Protein 5M8S (pdb70)

Solvent-accessible surface area: 69763 Å² total; per-residue (Å²): 0,0,0,88,80,3,13,47,31,141,14,24,163,70,11,54,0,4,14,37,55,74,53,150,94,30,129,28,53,2,105,0,0,61,85,60,58,34,11,95,38,2,16,14,51,24,13,107,117,81,34,15,121,61,8,88,37,45,26,119,12,22,2,5,20,1,0,46,49,15,2,83,67,9,13,33,20,48,33,57,35,32,13,26,16,0,35,46,14,99,47,12,56,113,30,95,62,3,94,114,174,51,100,15,60,0,70,25,0,70,88,22,46,169,122,78,36,75,75,5,16,143,2,0,14,65,0,13,165,50,72,2,98,27,0,9,0,1,6,72,49,29,155,91,7,34,13,140,107,26,98,67,39,31,30,60,79,7,12,3,0,5,4,5,0,0,0,4,3,7,0,22,17,83,1,19,25,19,117,85,103,150,15,32,34,98,13,28,2,0,24,50,0,0,0,0,4,0,0,5,2,27,3,0,18,35,2,4,56,9,0,28,85,36,28,143,57,56,86,16,25,0,5,7,1,51,4,5,42,9,83,80,93,11,30,0,18,57,54,83,3,1,0,34,104,7,150,182,48,62,43,47,7,8,93,120,7,45,0,27,116,7,92,4,1,3,56,25,53,113,63,16,20,75,112,1,28,3,0,46,32,105,72,91,24,47,3,102,8,28,17,21,23,31,121,96,114,94,157,2,45,104,5,2,71,44,107,28,2,28,75,0,5,75,1,6,34,1,1,16,101,76,30,58,14,65,0,64,24,0,0,0,0,0,4,1,0,52,0,33,16,56,0,128,80,48,115,89,37,28,9,2,5,24,14,0,21,40,0,1,48,15,4,2,21,78,122,29,7,5,1,1,0,0,0,2,0,0,0,2,0,7,3,5,1,2,0,14,24,0,0,154,80,20,135,31,34,39,80,32,0,14,68,80,80,0,12,8,2,0,2,37,73,10,2,1,2,0,1,2,30,32,10,19,0,50,69,7,8,40,32,0,52,109,75,6,8,2,34,24,85,29,165,53,55,164,3,0,0,93,83,2,12,50,27,119,10,29,131,66,12,43,0,2,8,32,56,79,49,130,69,7,88,32,50,3,80,0,0,57,88,62,60,40,7,98,28,2,16,10,42,12,13,105,108,75,40,16,131,57,7,64,20,65,55,64,11,16,1,4,48,1,0,75,99,16,2,80,67,10,8,42,22,41,39,44,37,34,15,20,19,0,37,35,10,79,50,20,64,126,17,85,63,4,91,116,137,108,81,20,61,0,71,22,0,71,88,24,50,178,124,76,38,77,72,4,21,158,3,0,16,73,0,14,156,46,72,3,95,28,0,8,0,2,6,70,22,34,97,70,13,47,16,141,103,35,35,67,39,31,31,65,72,6,12,4,0,6,4,5,1,0,1,4,3,9,0,22,16,86,1,11,19,4,57,67,67,153,15,37,36,98,11,33,2,0,26,50,0,0,0,0,4,0,0,5,0,30,3,1,15,40,2,3,61,11,0,28,102,30,35,152,52,103,80,16,25,0,4,8,2,49,3,5,43,10,83,87,90,4,28,0,19,57,56,82,4,1,0,36,95,7,145,180,55,64,42,48,8,9,89,123,6,36,1,25,123,7,93,3,1,3,60,28,52,117,64,18,20,79,109,1,28,5,0,49,36,103,69,97,24,46,4,98,8,29,13,22,21,32,121,96,111,94,154,1,46,107,6,1,70,43,105,22,2,22,68,0,4,116,12,35,95,1,1,15,102,76,27,62,15,68,0,65,84,0,0,0,0,0,2,2,0,51,0,37,20,77,0,145,76,59,114,92,48,24,8,1,5,25,14,0,21,43,0,1,51,15,5,1,17,76,126,33,6,5,2,0,0,0,0,3,0,0,0,2,0,7,3,6,1,2,0,14,26,1,0,150,107,54,134,32,70,39,80,38,1,14,66,64,84,0,10,8,2,0,1,42,73,9,3,1,1,0,1,2,29,30,9,20,0,48,87,10,7,40,31,0,42,98,58,12,10,1,30,23,88,36,166,66,56,160,4,0,0,86,83,4,13,54,35,136,10,28,168,71,14,49,0,2,13,33,59,76,57,140,102,30,131,39,44,2,86,0,0,41,89,54,31,28,4,30,21,19,56,18,112,25,12,105,114,77,35,16,131,63,5,87,38,94,62,132,11,16,1,4,43,2,0,73,109,18,1,81,82,10,6,60,18,11,35,58,36,32,14,28,16,0,33,45,15,102,51,14,54,102,36,94,61,4,79,111,91,48,75,15,58,0,68,22,0,70,90,26,57,186,116,77,37,65,66,4,17,155,2,0,16,69,0,11,159,45,73,3,97,28,0,8,0,3,8,71,52,29,140,83,10,25,15,140,104,30,102,67,38,33,30,60,79,6,12,4,0,5,3,5,0,0,0,4,2,9,0,20,19,85,1,16,33,23,118,78,121,155,13,33,28,100,10,29,2,0,25,47,0,0,0,0,2,0,0,4,1,33,2,0,16,42,2,3,56,9,0,27,100,28,33,161,56,52,87,17,26,0,5,8,2,51,4,5,41,6,82,82,94,10,32,0,19,58,52,84,4,1,0,35,99,6,151,179,50,64,44,48,5,10,87,125,6,48,0,27,124,6,97,5,1,3,70,31,58,142,58,18,25,76,106,2,27,5,0,48,34,104,71,96,27,43,3,99,8,26,15,22,21,25,123,91,112,91,159,1,42,110,5,2,81,55,103,26,2,13,71,0,2,127,13,36,91,1,2,16,98,78,27,57,13,69,0,60,53,0,0,0,0,0,4,1,0,52,0,34,20,83,0,123,70,43,116,92,43,31,6,2,5,23,14,0,22,44,0,2,52,15,5,2,21,80,121,23,6,5,1,0,0,0,0,3,0,0,0,2,0,5,3,4,2,2,0,15,14,1,0,124,70,61,89,39,69,39,79,40,0,14,73,48,75,0,9,6,2,0,1,35,78,8,2,1,1,0,1,1,29,31,10,19,0,47,73,9,8,37,31,0,42,94,74,12,8,0,34,24,76,36,150,52,53,157,3,0,0,88,86,3,12,34,30,117,12,28,184,69,10,52,1,2,12,35,52,65,56,124,24,15,80,16,34,0,95,0,0,63,88,58,63,34,5,126,24,43,70,22,122,24,12,103,92,74,38,5,129,76,6,90,40,97,58,113,7,8,0,5,41,1,0,68,98,16,2,81,87,13,12,96,16,58,72,58,34,26,14,24,18,0,35,45,14,83,52,11,66,60,19,56,62,10,97,61,175,50,96,16,63,0,70,24,0,72,87,29,49,163,117,79,36,75,70,5,18,153,2,0,14,57,0,11,159,51,72,3,95,32,0,9,0,3,7,73,36,31,116,77,9,47,15,141,83,41,98,58,43,34,31,62,82,8,13,3,0,6,4,4,1,0,1,4,5,5,0,23,15,87,1,19,21,19,118,83,106,158,13,33,28,100,10,33,1,0,25,68,0,0,0,0,4,0,0,6,1,29,3,0,15,40,3,4,54,8,0,31,109,37,26,48,23,18,46,11,26,0,5,6,2,51,3,4,40,7,82,79,92,12,30,0,18,61,51,84,3,1,1,37,103,8,147,178,52,62,42,47,6,9,91,121,7,44,0,27,118,7,94,6,0,3,65,26,51,110,62,20,28,79,108,1,28,5,0,48,33,70,69,100,25,44,3,96,8,29,18,22,21,31,122,98,110,92,149,1,41,113,6,1,74,46,99,24,3,28,74,0,2,130,11,38,91,1,2,15,99,64,24,38,27,76,1,66,85,0,0,0,0,0,2,2,0,50,0,35,20,80,0,130,68,52,115,90,38,30,9,3,5,25,14,0,21,40,0,1,49,15,5,2,20,80,124,29,6,5,1,1,0,0,0,3,0,0,0,2,0,6,2,5,2,3,0,13,15,1,0,141,96,60,128,31,70,40,79,39,0,14,65,73,84,0,9,6,3,0,2,40,65,11,3,1,1,0,1,2,30,36,10,21,0,48,75,9,8,39,32,0,54,108,73,12,8,1,34,26,78,36,153,50,56,163

Nearest PDB structures (foldseek):
  5m8r-assembly1_A  TM=1.001E+00  e=2.107E-99  Homo sapiens
  9ey8-assembly4_DA  TM=9.995E-01  e=1.095E-95  Homo sapiens
  3nq5-assembly1_B  TM=8.842E-01  e=6.247E-21  Priestia megaterium
  8hpi-assembly1_B  TM=8.654E-01  e=6.635E-21  Priestia megaterium WSH-002
  4j6t-assembly1_B  TM=8.162E-01  e=3.331E-19  Priestia megaterium

Foldseek 3Di:
DAFPVCLFLVNQVVLAQFAADDDDVDGPRQGLNVVPVWWDKDFDDFADFAAACLDPDPPQACQFRPPNSRHGIFIDTPDQQDDRSSCAGFFQFHDRVRHHGFFAAAEALVPDDLVLLLVVQVLLVLQQVAWQNTDWDAFAGDVCQCHDVSGRGRTDIAGLLQVLLQQLLVQQAFRADDAVDFTHHSAGQQDFFLNVQLLVLVSLVSSQVSSCVVVVPVRDHHYAHPQQAFDLDRVQQPQSGLAHADPVDRFAGHPSHCLSVAFFWQPPSVCCRNVVTGIHRDGDHHWTWHALPPVVQNVLSTTHHQVLLVQLLVLQAQFDPPRGCQGFSHSRNSQCAQAGSNRHHDNSTGHHLLSVQVRRVTQLNDSNRNSSRVSVSNSSVVSNQSLLVSCVVNVLPCPNQAQHHIRRNRHQQHQRPPDPPGDGSVLSSHRCRVRRNYHYPDDGDD/DAWPVCLFLVNQVVLAQFAADDDDVDGPPQGLNVVPVWWDKDFDDFAPFAAACLDPDPPQACQFRPPSSRHGIFIDTPDQFDDRSSCHGFFAFDDSVRHDGDFAAAEALVPDDLVVLLVVQVLLVQQQVAWQNTDWDAFAGPVQQCHPVNGRGRTGIAGLLQVLLQQLLVQQAFRAPDAVDFTHRSAGLQDFFLNVQLLLVVSLVSSQVSSCVVVVNVRDDHYAHPQQAQDQDRVQQPQSGLAHADPVDRFAGHPSHCLSVAFFWQPCSVCCRNVVTGIHRDGDHHWTWHALPPPVQNVLRTAHHQVLLVQLLPLQAQFDPPRGCQTFSHSRNSQCFQPGSNGGGDNSTGHHLLSVQVSGVTQLNDSNRNVSRVSVSNSSVVSNQSLLVSCVVNVLPCPNQACYHHRRNRHQQHQRPPDPPGDGSVQSSHRCVVRRRYHYPDDGDD/DFWPVCLFLVNQVVLAQFFADDDDVDGPRQGLNVVPVWWDKDFDDFFPFAAACLDPDPPQACQFRPPSSRHGIFIDTPDQFDDRSSCAGFFQFHDRVRHHGFFAAAEALVPDDLVVLLVVQVLVVCQQVAWQNTDWAAFAGPVQQCHPVNGRGRTGIAGLLQVLLQQLLSQQAFGADDAPDFTHHSAGLQDFFLNVQLLLVVSLVSSQVSSCVVVVNVRRHHYAHPQQAQDLDRVQQPQSGLAHADPVDRFAGHPSHCLSVFFFWDPPSVCCRRVVTGIHRDGDHHWTWHALPPPVQNQLSTTHHQVLLVQLLPLQACFDPPRGCQTFSHSRNSQCAQPGSNRHGDNSTGHHLLSVQVRGVTQLNDSNRNSSRVSVSNSSVVSNQSLLVSCVVNVLDCPNQAQYHHRRNRHQQHQRPPDPPGDGSVLSSHRCVVRRNYHYPDDGDD/DAFPVCLFLVNQVVLWQFAADDDPVDGPRQGLNVVPVWWDKDFDDFFPFAAACLDVDPPQACQFRPPSSGHGIFIDTPDFQDDRSSCAGFFQFHDRVRPHGFFAAAEALVPDDLVLLLVVQVLVVQQQVAWQNTDWDAFAGPVQQCHDVNGRGRTDIAGLLLVLLQQLLSQQAFRADDAPDFTHRSAGQQDFFLNVLLLLLVSLLSSQVSSCVVVVNVRDHHYAHPQQAQDLDRVQQPQSGLAHADPVDRFAGHPSHCLSVFFFWQPCSVCCRNVVTGIHRDGDHHWTWHALPPPVQNVLSTAHHQCLLVQLLVLQAQFDPPRGCPFFSHSRNSQCAQAGSNRHGDNSTGHHLLSVQVRRVTQCNDSSRNSSRVSVSNSSVVSNQSLLVSCVVNVLPCVNQAQYHIRRNRHQQHQRPPDPPTDGSVLSSHRCVVRRNYHYPDDGDD

Sequence (1784 aa):
QFPRQCATVEALRSGMCCPDLSPVSGPGTDRCGSSSGRGRCEAVTADSRPHSPQYPHDGRDDREVWPLRFFNRTCHCNGNFSGHNCGTCRPGWRGAACDQRVLIVRRNLLDLSKEEKNHFVRALDMAKRTTHPLFVIATRRSEEILGPDGNTPQFENISIYNYFVWTHYYSVKKTFLGVGQESFGEVDFSHEGPAFLTWHRYHLLRLEKDMQEMLQEPSFSLPYWNFATGKNVCDICTDDLMGSRSNFDSTLISPNSVFSQWRVVCDSLEDYDTLGTLCNSTEDGPIRRNPAGNVARPMVQRLPEPQDVAQCLEVGLFDTPPFYSNSTNSFRNTVEGFSDPTGKYDPAVSSLHNLAHLFLNGTGGQVHLSPNDPIFVLLHTFTDAVFDEWLRRYNADISTFPLENAPIGHNRQYNMVPFWPPVTNTEMFVTAPDNLGYTYEIQWPSQFPRQCATVEALRSGMCCPDLSPVSGPGTDRCGSSSGRGRCEAVTADSRPHSPQYPHDGRDDREVWPLRFFNRTCHCNGNFSGHNCGTCRPGWRGAACDQRVLIVRRNLLDLSKEEKNHFVRALDMAKRTTHPLFVIATRRSEEILGPDGNTPQFENISIYNYFVWTHYYSVKKTFLGVGQESFGEVDFSHEGPAFLTWHRYHLLRLEKDMQEMLQEPSFSLPYWNFATGKNVCDICTDDLMGSRSNFDSTLISPNSVFSQWRVVCDSLEDYDTLGTLCNSTEDGPIRRNPAGNVARPMVQRLPEPQDVAQCLEVGLFDTPPFYSNSTNSFRNTVEGFSDPTGKYDPAVSSLHNLAHLFLNGTGGQVHLSPNDPIFVLLHTFTDAVFDEWLRRYNADISTFPLENAPIGHNRQYNMVPFWPPVTNTEMFVTAPDNLGYTYEIQWPSQFPRQCATVEALRSGMCCPDLSPVSGPGTDRCGSSSGRGRCEAVTADSRPHSPQYPHDGRDDREVWPLRFFNRTCHCNGNFSGHNCGTCRPGWRGAACDQRVLIVRRNLLDLSKEEKNHFVRALDMAKRTTHPLFVIATRRSEEILGPDGNTPQFENISIYNYFVWTHYYSVKKTFLGVGQESFGEVDFSHEGPAFLTWHRYHLLRLEKDMQEMLQEPSFSLPYWNFATGKNVCDICTDDLMGSRSNFDSTLISPNSVFSQWRVVCDSLEDYDTLGTLCNSTEDGPIRRNPAGNVARPMVQRLPEPQDVAQCLEVGLFDTPPFYSNSTNSFRNTVEGFSDPTGKYDPAVSSLHNLAHLFLNGTGGQVHLSPNDPIFVLLHTFTDAVFDEWLRRYNADISTFPLENAPIGHNRQYNMVPFWPPVTNTEMFVTAPDNLGYTYEIQWPSQFPRQCATVEALRSGMCCPDLSPVSGPGTDRCGSSSGRGRCEAVTADSRPHSPQYPHDGRDDREVWPLRFFNRTCHCNGNFSGHNCGTCRPGWRGAACDQRVLIVRRNLLDLSKEEKNHFVRALDMAKRTTHPLFVIATRRSEEILGPDGNTPQFENISIYNYFVWTHYYSVKKTFLGVGQESFGEVDFSHEGPAFLTWHRYHLLRLEKDMQEMLQEPSFSLPYWNFATGKNVCDICTDDLMGSRSNFDSTLISPNSVFSQWRVVCDSLEDYDTLGTLCNSTEDGPIRRNPAGNVARPMVQRLPEPQDVAQCLEVGLFDTPPFYSNSTNSFRNTVEGFSDPTGKYDPAVSSLHNLAHLFLNGTGGQVHLSPNDPIFVLLHTFTDAVFDEWLRRYNADISTFPLENAPIGHNRQYNMVPFWPPVTNTEMFVTAPDNLGYTYEIQWPS

InterPro domains:
  IPR002227 Tyrosinase copper-binding domain [PF00264] (184-416)
  IPR002227 Tyrosinase copper-binding domain [PR00092] (215-232)
  IPR002227 Tyrosinase copper-binding domain [PR00092] (246-251)
  IPR002227 Tyrosinase copper-binding domain [PR00092] (376-387)
  IPR002227 Tyrosinase copper-binding domain [PR00092] (396-414)
  IPR002227 Tyrosinase copper-binding domain [PS00497] (215-232)
  IPR002227 Tyrosinase copper-binding domain [PS00498] (397-408)
  IPR008922 Di-copper centre-containing domain superfamily [G3DSA:1.10.1280.10] (124-476)
  IPR008922 Di-copper centre-containing domain superfamily [SSF48056] (86-465)
  IPR050316 Tyrosinase and Hemocyanin [PTHR11474] (65-467)

Organism: Homo sapiens (NCBI:txid9606)

GO terms:
  GO:0048023 positive regulation of melanin biosynthetic process (P, IMP)
  GO:0097708 intracellular vesicle (C, IDA)
  GO:0005737 cytoplasm (C, IDA)
  GO:0010008 endosome membrane (C, IDA)
  GO:0030669 clathrin-coated endocytic vesicle membrane (C, IDA)
  GO:0004503 tyrosinase activity (F, IDA)
  GO:0005515 protein binding (F, IPI)
  GO:0033162 melanosome membrane (C, TAS)
  GO:0042438 melanin biosynthetic process (P, TAS)
  GO:0004097 catechol oxidase activity (F, TAS)

Radius of gyration: 39.23 Å; Cα contacts (8 Å, |Δi|>4): 4066; chains: 4; bounding box: 97×115×107 Å

B-factor: mean 44.26, std 10.56, range [21.61, 99.15]

Structure (mmCIF, N/CA/C/O backbone):
data_5M8S
#
_entry.id   5M8S
#
_cell.length_a   90.081
_cell.length_b   141.767
_cell.length_c   191.730
_cell.angle_alpha   90.000
_cell.angle_beta   90.000
_cell.angle_gamma   90.000
#
_symmetry.space_group_name_H-M   'P 21 21 21'
#
loop_
_entity.id
_entity.type
_entity.pdbx_description
1 polymer '5,6-dihydroxyindole-2-carboxylic acid oxidase'
2 branched 2-acetamido-2-deoxy-beta-D-glucopyranose-(1-4)-[alpha-L-fucopyranose-(1-6)]2-acetamido-2-deoxy-beta-D-glucopyranose
3 branched 2-acetamido-2-deoxy-beta-D-glucopyranose-(1-4)-2-acetamido-2-deoxy-beta-D-glucopyranose
4 branched alpha-D-mannopyranose-(1-6)-2-acetamido-2-deoxy-beta-D-glucopyranose
5 branched alpha-D-mannopyranose-(1-3)-[alpha-D-mannopyranose-(1-6)]alpha-D-mannopyranose-(1-4)-2-acetamido-2-deoxy-beta-D-glucopyranose-(1-4)-[alpha-L-fucopyranose-(1-6)]2-acetamido-2-deoxy-beta-D-glucopyranose
6 branched alpha-L-fucopyranose-(1-6)-2-acetamido-2-deoxy-beta-D-glucopyranose
7 branched alpha-D-mannopyranose-(1-3)-alpha-D-mannopyranose-(1-4)-2-acetamido-2-deoxy-beta-D-glucopyranose-(1-4)-[alpha-L-fucopyranose-(1-6)]2-acetamido-2-deoxy-beta-D-glucopyranose
8 branched alpha-D-mannopyranose-(1-3)-[alpha-D-mannopyranose-(1-6)]alpha-D-mannopyranose-(1-4)-2-acetamido-2-deoxy-beta-D-glucopyranose-(1-4)-2-acetamido-2-deoxy-beta-D-glucopyranose
9 non-polymer 2-acetamido-2-deoxy-beta-D-glucopyranose
10 non-polymer N-PHENYLTHIOUREA
11 non-polymer 'ZINC ION'
12 water water
#
loop_
_atom_site.group_PDB
_atom_site.id
_atom_site.type_symbol
_atom_site.label_atom_id
_atom_site.label_alt_id
_atom_site.label_comp_id
_atom_site.label_asym_id
_atom_site.label_entity_id
_atom_site.label_seq_id
_atom_site.pdbx_PDB_ins_code
_atom_site.Cartn_x
_atom_site.Cartn_y
_atom_site.Cartn_z
_atom_site.occupancy
_atom_site.B_iso_or_equiv
_atom_site.auth_seq_id
_atom_site.auth_comp_id
_atom_site.auth_asym_id
_atom_site.auth_atom_id
_atom_site.pdbx_PDB_model_num
ATOM 1 N N . GLN A 1 1 ? 118.860 159.908 211.384 1.00 43.95 25 GLN A N 1
ATOM 2 C CA . GLN A 1 1 ? 119.593 159.324 210.290 1.00 42.39 25 GLN A CA 1
ATOM 3 C C . GLN A 1 1 ? 120.084 160.460 209.399 1.00 37.87 25 GLN A C 1
ATOM 4 O O . GLN A 1 1 ? 120.899 160.249 208.515 1.00 41.07 25 GLN A O 1
ATOM 10 N N . PHE A 1 2 ? 119.553 161.670 209.607 1.00 38.40 26 PHE A N 1
ATOM 11 C CA . PHE A 1 2 ? 119.835 162.758 208.660 1.00 41.17 26 PHE A CA 1
ATOM 12 C C . PHE A 1 2 ? 120.660 163.859 209.322 1.00 37.97 26 PHE A C 1
ATOM 13 O O . PHE A 1 2 ? 120.590 164.040 210.543 1.00 37.07 26 PHE A O 1
ATOM 21 N N . PRO A 1 3 ? 121.461 164.592 208.539 1.00 37.27 27 PRO A N 1
ATOM 22 C CA . PRO A 1 3 ? 122.156 165.771 209.076 1.00 38.86 27 PRO A CA 1
ATOM 23 C C . PRO A 1 3 ? 121.164 166.733 209.716 1.00 44.79 27 PRO A C 1
ATOM 24 O O . PRO A 1 3 ? 120.053 166.922 209.216 1.00 44.02 27 PRO A O 1
ATOM 28 N N . ARG A 1 4 ? 121.570 167.361 210.827 1.00 42.53 28 ARG A N 1
ATOM 29 C CA . ARG A 1 4 ? 120.622 168.200 211.557 1.00 45.49 28 ARG A CA 1
ATOM 30 C C . ARG A 1 4 ? 120.165 169.392 210.726 1.00 50.67 28 ARG A C 1
ATOM 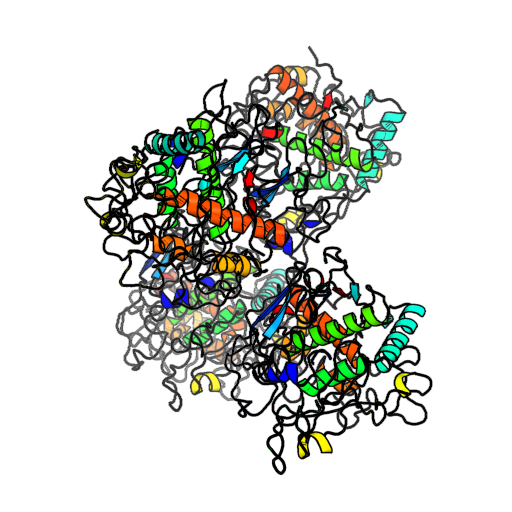31 O O . ARG A 1 4 ? 119.081 169.937 210.967 1.00 52.12 28 ARG A O 1
ATOM 39 N N . GLN A 1 5 ? 120.974 169.828 209.764 1.00 48.97 29 GLN A N 1
ATOM 40 C CA . GLN A 1 5 ? 120.524 170.902 208.890 1.00 53.67 29 GLN A CA 1
ATOM 41 C C . GLN A 1 5 ? 119.522 170.442 207.838 1.00 49.32 29 GLN A C 1
ATOM 42 O O . GLN A 1 5 ? 118.904 171.292 207.194 1.00 51.41 29 GLN A O 1
ATOM 48 N N . CYS A 1 6 ? 119.338 169.138 207.648 1.00 48.42 30 CYS A N 1
ATOM 49 C CA . CYS A 1 6 ? 118.300 168.628 206.760 1.00 44.57 30 CYS A CA 1
ATOM 50 C C . CYS A 1 6 ? 117.038 168.201 207.503 1.00 47.10 30 CYS A C 1
ATOM 51 O O . CYS A 1 6 ? 116.019 167.935 206.859 1.00 46.84 30 CYS A O 1
ATOM 54 N N . ALA A 1 7 ? 117.090 168.109 208.832 1.00 42.94 31 ALA A N 1
ATOM 55 C CA . ALA A 1 7 ? 115.960 167.735 209.683 1.00 44.53 31 ALA A CA 1
ATOM 56 C C . ALA A 1 7 ? 115.119 168.951 210.045 1.00 49.86 31 ALA A C 1
ATOM 57 O O . ALA A 1 7 ? 114.837 169.226 211.209 1.00 47.08 31 ALA A O 1
ATOM 59 N N . THR A 1 8 ? 114.788 169.733 209.031 1.00 51.90 32 THR A N 1
ATOM 60 C CA . THR A 1 8 ? 114.032 170.961 209.182 1.00 54.22 32 THR A CA 1
ATOM 61 C C . THR A 1 8 ? 112.755 170.850 208.369 1.00 53.06 32 THR A C 1
ATOM 62 O O . THR A 1 8 ? 112.609 169.957 207.530 1.00 54.38 32 THR A O 1
ATOM 66 N N . VAL A 1 9 ? 111.834 171.790 208.604 1.00 53.79 33 VAL A N 1
ATOM 67 C CA . VAL A 1 9 ? 110.614 171.819 207.804 1.00 52.96 33 VAL A CA 1
ATOM 68 C C . VAL A 1 9 ? 110.952 172.070 206.343 1.00 48.77 33 VAL A C 1
ATOM 69 O O . VAL A 1 9 ? 110.459 171.373 205.448 1.00 49.03 33 VAL A O 1
ATOM 73 N N . GLU A 1 10 ? 111.832 173.037 206.082 1.00 50.31 34 GLU A N 1
ATOM 74 C CA . GLU A 1 10 ? 112.128 173.424 204.706 1.00 54.68 34 GLU A CA 1
ATOM 75 C C . GLU A 1 10 ? 112.743 172.276 203.928 1.00 52.41 34 GLU A C 1
ATOM 76 O O . GLU A 1 10 ? 112.344 171.994 202.796 1.00 50.73 34 GLU A O 1
ATOM 82 N N . ALA A 1 11 ? 113.726 171.599 204.527 1.00 51.68 35 ALA A N 1
ATOM 83 C CA . ALA A 1 11 ? 114.465 170.585 203.788 1.00 51.22 35 ALA A CA 1
ATOM 84 C C . ALA A 1 11 ? 113.580 169.394 203.465 1.00 46.00 35 ALA A C 1
ATOM 85 O O . ALA A 1 11 ? 113.647 168.838 202.363 1.00 42.37 35 ALA A O 1
ATOM 87 N N . LEU A 1 12 ? 112.746 168.979 204.419 1.00 49.96 36 LEU A N 1
ATOM 88 C CA . LEU A 1 12 ? 111.873 167.842 204.161 1.00 49.21 36 LEU A CA 1
ATOM 89 C C . LEU A 1 12 ? 110.832 168.161 203.087 1.00 52.68 36 LEU A C 1
ATOM 90 O O . LEU A 1 12 ? 110.508 167.299 202.262 1.00 51.47 36 LEU A O 1
ATOM 95 N N . ARG A 1 13 ? 110.306 169.395 203.066 1.00 52.73 37 ARG A N 1
ATOM 96 C CA . ARG A 1 13 ? 109.317 169.746 202.042 1.00 51.79 37 ARG A CA 1
ATOM 97 C C . ARG A 1 13 ? 109.955 169.813 200.666 1.00 50.76 37 ARG A C 1
ATOM 98 O O . ARG A 1 13 ? 109.350 169.409 199.667 1.00 53.79 37 ARG A O 1
ATOM 106 N N . SER A 1 14 ? 111.184 170.315 200.597 1.00 53.54 38 SER A N 1
ATOM 107 C CA . SER A 1 14 ? 111.896 170.389 199.331 1.00 48.90 38 SER A CA 1
ATOM 108 C C . SER A 1 14 ? 112.325 169.019 198.809 1.00 48.12 38 SER A C 1
ATOM 109 O O . SER A 1 14 ? 112.601 168.890 197.615 1.00 49.09 38 SER A O 1
ATOM 112 N N . GLY A 1 15 ? 112.403 168.002 199.671 1.00 49.09 39 GLY A N 1
ATOM 113 C CA . GLY A 1 15 ? 112.995 166.734 199.275 1.00 49.13 39 GLY A CA 1
ATOM 114 C C . GLY A 1 15 ? 114.495 166.766 199.024 1.00 44.03 39 GLY A C 1
ATOM 115 O O . GLY A 1 15 ? 115.037 165.800 198.470 1.00 44.75 39 GLY A O 1
ATOM 116 N N . MET A 1 16 ? 115.189 167.830 199.437 1.00 42.21 40 MET A N 1
ATOM 117 C CA . MET A 1 16 ? 116.608 168.032 199.139 1.00 44.97 40 MET A CA 1
ATOM 118 C C . MET A 1 16 ? 117.432 168.015 200.423 1.00 44.54 40 MET A C 1
ATOM 119 O O . MET A 1 16 ? 117.194 168.816 201.336 1.00 42.97 40 MET A O 1
ATOM 124 N N . CYS A 1 17 ? 118.421 167.132 200.489 1.00 43.43 41 CYS A N 1
ATOM 125 C CA . CYS A 1 17 ? 119.377 167.170 201.593 1.00 47.28 41 CYS A CA 1
ATOM 126 C C . CYS A 1 17 ? 120.747 167.454 200.979 1.00 44.62 41 CYS A C 1
ATOM 127 O O . CYS A 1 17 ? 121.527 166.537 200.691 1.00 41.16 41 CYS A O 1
ATOM 130 N N . CYS A 1 18 ? 121.013 168.746 200.764 1.00 46.42 42 CYS A N 1
ATOM 131 C CA . CYS A 1 18 ? 122.249 169.228 200.137 1.00 44.45 42 CYS A CA 1
ATOM 132 C C . CYS A 1 18 ? 122.740 170.436 200.920 1.00 41.46 42 CYS A C 1
ATOM 133 O O . CYS A 1 18 ? 122.650 171.577 200.460 1.00 46.11 42 CYS A O 1
ATOM 136 N N . PRO A 1 19 ? 123.236 170.226 202.132 1.00 43.49 43 PRO A N 1
ATOM 137 C CA . PRO A 1 19 ? 123.550 171.369 202.996 1.00 48.66 43 PRO A CA 1
ATOM 138 C C . PRO A 1 19 ? 124.789 172.135 202.545 1.00 48.60 43 PRO A C 1
ATOM 139 O O . PRO A 1 19 ? 125.635 171.640 201.800 1.00 47.00 43 PRO A O 1
ATOM 143 N N . ASP A 1 20 ? 124.871 173.381 203.007 1.00 51.58 44 ASP A N 1
ATOM 144 C CA . ASP A 1 20 ? 126.006 174.235 202.691 1.00 54.46 44 ASP A CA 1
ATOM 145 C C . ASP A 1 20 ? 127.268 173.741 203.380 1.00 52.80 44 ASP A C 1
ATOM 146 O O . ASP A 1 20 ? 127.219 173.151 204.465 1.00 53.23 44 ASP A O 1
ATOM 151 N N . LEU A 1 21 ? 128.415 174.056 202.783 1.00 55.74 45 LEU A N 1
ATOM 152 C CA . LEU A 1 21 ? 129.680 173.765 203.448 1.00 55.21 45 LEU A CA 1
ATOM 153 C C . LEU A 1 21 ? 130.146 175.020 204.190 1.00 62.53 45 LEU A C 1
ATOM 154 O O . LEU A 1 21 ? 130.064 175.069 205.424 1.00 63.29 45 LEU A O 1
ATOM 159 N N . SER A 1 22 ? 130.668 176.017 203.468 1.00 64.54 46 SER A N 1
ATOM 160 C CA . SER A 1 22 ? 130.956 177.350 204.013 1.00 69.46 46 SER A CA 1
ATOM 161 C C . SER A 1 22 ? 130.515 178.382 202.994 1.00 72.52 46 SER A C 1
ATOM 162 O O . SER A 1 22 ? 131.291 178.784 202.107 1.00 72.18 46 SER A O 1
ATOM 165 N N . PRO A 1 23 ? 129.274 178.871 203.104 1.00 72.02 47 PRO A N 1
ATOM 166 C CA . PRO A 1 23 ? 128.725 179.836 202.110 1.00 73.58 47 PRO A CA 1
ATOM 167 C C . PRO A 1 23 ? 129.225 181.252 202.415 1.00 78.92 47 PRO A C 1
ATOM 168 O O . PRO A 1 23 ? 129.279 181.701 203.565 1.00 79.04 47 PRO A O 1
ATOM 172 N N . VAL A 1 24 ? 129.633 181.952 201.349 1.00 78.97 48 VAL A N 1
ATOM 173 C CA . VAL A 1 24 ? 130.141 183.274 201.655 1.00 78.54 48 VAL A CA 1
ATOM 174 C C . VAL A 1 24 ? 129.474 184.275 200.720 1.00 79.89 48 VAL A C 1
ATOM 175 O O . VAL A 1 24 ? 130.076 185.295 200.377 1.00 80.29 48 VAL A O 1
ATOM 179 N N . SER A 1 25 ? 128.315 183.898 200.167 1.00 76.49 49 SER A N 1
ATOM 180 C CA . SER A 1 25 ? 127.350 184.841 199.588 1.00 75.62 49 SER A CA 1
ATOM 181 C C . SER A 1 25 ? 125.930 184.686 200.150 1.00 79.08 49 SER A C 1
ATOM 182 O O . SER A 1 25 ? 124.984 185.218 199.560 1.00 79.25 49 SER A O 1
ATOM 185 N N . GLY A 1 26 ? 125.756 183.965 201.268 1.00 75.99 50 GLY A N 1
ATOM 186 C CA . GLY A 1 26 ? 124.451 183.697 201.829 1.00 75.53 50 GLY A CA 1
ATOM 187 C C . GLY A 1 26 ? 124.086 182.222 201.813 1.00 75.71 50 GLY A C 1
ATOM 188 O O . GLY A 1 26 ? 124.822 181.385 201.282 1.00 71.71 50 GLY A O 1
ATOM 189 N N . PRO A 1 27 ? 122.929 181.874 202.395 1.00 73.35 51 PRO A N 1
ATOM 190 C CA . PRO A 1 27 ? 122.495 180.468 202.396 1.00 70.20 51 PRO A CA 1
ATOM 191 C C . PRO A 1 27 ? 122.264 179.928 200.991 1.00 67.74 51 PRO A C 1
ATOM 192 O O . PRO A 1 27 ? 121.870 180.654 200.073 1.00 64.64 51 PRO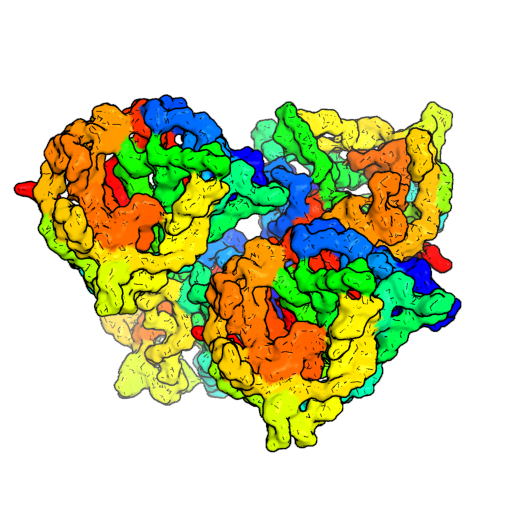 A O 1
ATOM 196 N N . GLY A 1 28 ? 122.483 178.620 200.846 1.00 63.95 52 GLY A N 1
ATOM 197 C CA . GLY A 1 28 ? 122.297 177.934 199.583 1.00 56.76 52 GLY A CA 1
ATOM 198 C C . GLY A 1 28 ? 123.332 178.244 198.530 1.00 60.03 52 GLY A C 1
ATOM 199 O O . GLY A 1 28 ? 123.204 177.772 197.395 1.00 59.74 52 GLY A O 1
ATOM 200 N N . THR A 1 29 ? 124.388 178.975 198.875 1.00 64.11 53 THR A N 1
ATOM 201 C CA . THR A 1 29 ? 125.382 179.368 197.884 1.00 66.25 53 THR A CA 1
ATOM 202 C C . THR A 1 29 ? 126.552 178.399 197.807 1.00 64.68 53 THR A C 1
ATOM 203 O O . THR A 1 29 ? 127.303 178.434 196.826 1.00 65.75 53 THR A O 1
ATOM 207 N N . ASP A 1 30 ? 126.709 177.525 198.798 1.00 63.56 54 ASP A N 1
ATOM 208 C CA . ASP A 1 30 ? 127.796 176.554 198.827 1.00 62.06 54 ASP A CA 1
ATOM 209 C C . ASP A 1 30 ? 127.254 175.167 199.159 1.00 59.54 54 ASP A C 1
ATOM 210 O O . ASP A 1 30 ? 127.792 174.446 200.005 1.00 59.68 54 ASP A O 1
ATOM 215 N N . ARG A 1 31 ? 126.150 174.791 198.506 1.00 56.85 55 ARG A N 1
ATOM 216 C CA . ARG A 1 31 ? 125.585 173.461 198.691 1.00 49.31 55 ARG A CA 1
ATOM 217 C C . ARG A 1 31 ? 126.543 172.388 198.216 1.00 52.96 55 ARG A C 1
ATOM 218 O O . ARG A 1 31 ? 126.943 172.368 197.047 1.00 48.40 55 ARG A O 1
ATOM 226 N N . CYS A 1 32 ? 126.846 171.449 199.112 1.00 52.97 56 CYS A N 1
ATOM 227 C CA . CYS A 1 32 ? 127.745 170.339 198.823 1.00 45.19 56 CYS A CA 1
ATOM 228 C C . CYS A 1 32 ? 129.155 170.818 198.521 1.00 48.57 56 CYS A C 1
ATOM 229 O O . CYS A 1 32 ? 129.894 170.134 197.813 1.00 52.03 56 CYS A O 1
ATOM 232 N N . GLY A 1 33 ? 129.531 171.994 199.035 1.00 48.63 57 GLY A N 1
ATOM 233 C CA . GLY A 1 33 ? 130.845 172.556 198.762 1.00 51.49 57 GLY A CA 1
ATOM 234 C C . GLY A 1 33 ? 131.086 172.851 197.299 1.00 56.06 57 GLY A C 1
ATOM 235 O O . GLY A 1 33 ? 132.224 172.737 196.823 1.00 55.77 57 GLY A O 1
ATOM 236 N N . SER A 1 34 ? 130.035 173.217 196.561 1.00 52.94 58 SER A N 1
ATOM 237 C CA . SER A 1 34 ? 130.180 173.433 195.132 1.00 56.71 58 SER A CA 1
ATOM 238 C C . SER A 1 34 ? 131.004 174.672 194.788 1.00 59.62 58 SER A C 1
ATOM 239 O O . SER A 1 34 ? 131.487 174.766 193.658 1.00 62.83 58 SER A O 1
ATOM 242 N N . SER A 1 35 ? 131.177 175.630 195.708 1.00 59.60 59 SER A N 1
ATOM 243 C CA . SER A 1 35 ? 132.004 176.786 195.366 1.00 62.17 59 SER A CA 1
ATOM 244 C C . SER A 1 35 ? 133.494 176.445 195.351 1.00 62.14 59 SER A C 1
ATOM 245 O O . SER A 1 35 ? 134.243 177.032 194.566 1.00 67.39 59 SER A O 1
ATOM 248 N N . SER A 1 36 ? 133.948 175.521 196.197 1.00 63.15 60 SER A N 1
ATOM 249 C CA . SER A 1 36 ? 135.226 174.854 195.962 1.00 53.47 60 SER A CA 1
ATOM 250 C C . SER A 1 36 ? 134.948 173.695 195.014 1.00 55.26 60 SER A C 1
ATOM 251 O O . SER A 1 36 ? 133.856 173.574 194.458 1.00 63.22 60 SER A O 1
ATOM 254 N N . GLY A 1 37 ? 135.914 172.829 194.775 1.00 58.55 61 GLY A N 1
ATOM 255 C CA . GLY A 1 37 ? 135.589 171.759 193.849 1.00 53.18 61 GLY A CA 1
ATOM 256 C C . GLY A 1 37 ? 135.012 170.526 194.511 1.00 50.43 61 GLY A C 1
ATOM 257 O O . GLY A 1 37 ? 135.087 169.428 193.947 1.00 55.71 61 GLY A O 1
ATOM 258 N N . ARG A 1 38 ? 134.407 170.684 195.689 1.00 46.42 62 ARG A N 1
ATOM 259 C CA . ARG A 1 38 ? 134.261 169.525 196.562 1.00 45.85 62 ARG A CA 1
ATOM 260 C C . ARG A 1 38 ? 133.054 168.662 196.213 1.00 47.88 62 ARG A C 1
ATOM 261 O O . ARG A 1 38 ? 133.101 167.445 196.418 1.00 48.67 62 ARG A O 1
ATOM 269 N N . GLY A 1 39 ? 131.983 169.231 195.678 1.00 46.12 63 GLY A N 1
ATOM 270 C CA . GLY A 1 39 ? 130.868 168.381 195.300 1.00 48.85 63 GLY A CA 1
ATOM 271 C C . GLY A 1 39 ? 129.735 169.185 194.705 1.00 49.10 63 GLY A C 1
ATOM 272 O O . GLY A 1 39 ? 129.829 170.403 194.526 1.00 51.84 63 GLY A O 1
ATOM 273 N N . ARG A 1 40 ? 128.646 168.476 194.413 1.00 45.94 64 ARG A N 1
ATOM 274 C CA . ARG A 1 40 ? 127.449 169.093 193.863 1.00 48.07 64 ARG A CA 1
ATOM 275 C C . ARG A 1 40 ? 126.207 168.358 194.364 1.00 48.50 64 ARG A C 1
ATOM 276 O O . ARG A 1 40 ? 126.257 167.170 194.691 1.00 49.22 64 ARG A O 1
ATOM 284 N N . CYS A 1 41 ? 125.088 169.075 194.401 1.00 48.82 65 CYS A N 1
ATOM 285 C CA . CYS A 1 41 ? 123.783 168.482 194.677 1.00 44.42 65 CYS A CA 1
ATOM 286 C C . CYS A 1 41 ? 123.265 167.805 193.414 1.00 45.61 65 CYS A C 1
ATOM 287 O O . CYS A 1 41 ? 123.376 168.364 192.318 1.00 48.94 65 CYS A O 1
ATOM 290 N N . GLU A 1 42 ? 122.778 166.571 193.542 1.00 43.12 66 GLU A N 1
ATOM 291 C CA . GLU A 1 42 ? 122.255 165.862 192.379 1.00 40.47 66 GLU A CA 1
ATOM 292 C C . GLU A 1 42 ? 121.172 164.874 192.792 1.00 42.37 66 GLU A C 1
ATOM 293 O O . GLU A 1 42 ? 120.929 164.639 193.980 1.00 45.18 66 GLU A O 1
ATOM 299 N N . ALA A 1 43 ? 120.557 164.258 191.787 1.00 40.60 67 ALA A N 1
ATOM 300 C CA . ALA A 1 43 ? 119.502 163.283 192.014 1.00 42.42 67 ALA A CA 1
ATOM 301 C C . ALA A 1 43 ? 120.053 162.051 192.721 1.00 44.64 67 ALA A C 1
ATOM 302 O O . ALA A 1 43 ? 121.179 161.618 192.445 1.00 43.38 67 ALA A O 1
ATOM 304 N N . VAL A 1 44 ? 119.233 161.466 193.602 1.00 40.09 68 VAL A N 1
ATOM 305 C CA . VAL A 1 44 ? 119.594 160.243 194.321 1.00 38.86 68 VAL A CA 1
ATOM 306 C C . VAL A 1 44 ? 119.547 159.050 193.380 1.00 38.64 68 VAL A C 1
ATOM 307 O O . VAL A 1 44 ? 118.587 158.881 192.621 1.00 41.32 68 VAL A O 1
ATOM 311 N N . THR A 1 45 ? 120.567 158.197 193.443 1.00 40.60 69 THR A N 1
ATOM 312 C CA . THR A 1 45 ? 120.507 156.890 192.799 1.00 39.55 69 THR A CA 1
ATOM 313 C C . THR A 1 45 ? 120.049 155.876 193.835 1.00 44.59 69 THR A C 1
ATOM 314 O O . THR A 1 45 ? 120.714 155.691 194.863 1.00 45.24 69 THR A O 1
ATOM 318 N N . ALA A 1 46 ? 118.902 155.254 193.590 1.00 43.12 70 ALA A N 1
ATOM 319 C CA . ALA A 1 46 ? 118.358 154.241 194.482 1.00 45.06 70 ALA A CA 1
ATOM 320 C C . ALA A 1 46 ? 117.995 152.994 193.677 1.00 45.10 70 ALA A C 1
ATOM 321 O O . ALA A 1 46 ? 117.712 153.068 192.482 1.00 49.67 70 ALA A O 1
ATOM 323 N N . ASP A 1 47 ? 118.022 151.844 194.344 1.00 48.34 71 ASP A N 1
ATOM 324 C CA . ASP A 1 47 ? 117.752 150.573 193.680 1.00 51.25 71 ASP A CA 1
ATOM 325 C C . ASP A 1 47 ? 116.267 150.401 193.365 1.00 53.12 71 ASP A C 1
ATOM 326 O O . ASP A 1 47 ? 115.405 150.600 194.224 1.00 50.77 71 ASP A O 1
ATOM 331 N N . SER A 1 48 ? 115.963 150.031 192.128 1.00 51.99 72 SER A N 1
ATOM 332 C CA . SER A 1 48 ? 114.580 149.757 191.758 1.00 56.91 72 SER A CA 1
ATOM 333 C C . SER A 1 48 ? 114.339 148.301 191.354 1.00 53.82 72 SER A C 1
ATOM 334 O O . SER A 1 48 ? 113.219 147.956 190.963 1.00 54.11 72 SER A O 1
ATOM 337 N N . ARG A 1 49 ? 115.336 147.430 191.476 1.00 49.34 73 ARG A N 1
ATOM 338 C CA . ARG A 1 49 ? 115.154 146.036 191.103 1.00 49.59 73 ARG A CA 1
ATOM 339 C C . ARG A 1 49 ? 114.205 145.339 192.080 1.00 45.90 73 ARG A C 1
ATOM 340 O O . ARG A 1 49 ? 114.023 145.787 193.211 1.00 50.17 73 ARG A O 1
ATOM 348 N N . PRO A 1 50 ? 113.576 144.244 191.657 1.00 48.27 74 PRO A N 1
ATOM 349 C CA . PRO A 1 50 ? 112.651 143.537 192.548 1.00 51.85 74 PRO A CA 1
ATOM 350 C C . PRO A 1 50 ? 113.358 142.776 193.663 1.00 48.19 74 PRO A C 1
ATOM 351 O O . PRO A 1 50 ? 114.525 142.373 193.551 1.00 43.92 74 PRO A O 1
ATOM 355 N N . HIS A 1 51 ? 112.625 142.606 194.763 1.00 43.21 75 HIS A N 1
ATOM 356 C CA . HIS A 1 51 ? 113.069 141.861 195.929 1.00 46.29 75 HIS A CA 1
ATOM 357 C C . HIS A 1 51 ? 112.279 140.559 196.033 1.00 46.77 75 HIS A C 1
ATOM 358 O O . HIS A 1 51 ? 111.362 140.300 195.257 1.00 48.80 75 HIS A O 1
ATOM 365 N N . SER A 1 52 ? 112.641 139.736 197.014 1.00 49.18 76 SER A N 1
ATOM 366 C CA . SER A 1 52 ? 111.991 138.448 197.184 1.00 49.20 76 SER A CA 1
ATOM 367 C C . SER A 1 52 ? 110.527 138.652 197.557 1.00 51.32 76 SER A C 1
ATOM 368 O O . SER A 1 52 ? 110.143 139.713 198.054 1.00 46.08 76 SER A O 1
ATOM 371 N N . PRO A 1 53 ? 109.672 137.662 197.280 1.00 55.65 77 PRO A N 1
ATOM 372 C CA . PRO A 1 53 ? 108.257 137.802 197.646 1.00 51.74 77 PRO A CA 1
ATOM 373 C C . PRO A 1 53 ? 107.997 137.717 199.144 1.00 49.54 77 PRO A C 1
ATOM 374 O O . PRO A 1 53 ? 106.845 137.850 199.564 1.00 48.24 77 PRO A O 1
ATOM 378 N N . GLN A 1 54 ? 109.022 137.527 199.973 1.00 47.73 78 GLN A N 1
ATOM 379 C CA . GLN A 1 54 ? 108.772 137.425 201.406 1.00 47.90 78 GLN A CA 1
ATOM 380 C C . GLN A 1 54 ? 108.148 138.700 201.967 1.00 45.12 78 GLN A C 1
ATOM 381 O O . GLN A 1 54 ? 107.341 138.638 202.899 1.00 48.75 78 GLN A O 1
ATOM 387 N N . TYR A 1 55 ? 108.482 139.859 201.394 1.00 46.22 79 TYR A N 1
ATOM 388 C CA . TYR A 1 55 ? 107.908 141.125 201.832 1.00 45.25 79 TYR A CA 1
ATOM 389 C C . TYR A 1 55 ? 106.731 141.485 200.936 1.00 44.81 79 TYR A C 1
ATOM 390 O O . TYR A 1 55 ? 106.945 141.830 199.761 1.00 42.34 79 TYR A O 1
ATOM 399 N N . PRO A 1 56 ? 105.490 141.403 201.419 1.00 46.61 80 PRO A N 1
ATOM 400 C CA . PRO A 1 56 ? 104.320 141.730 200.582 1.00 44.23 80 PRO A CA 1
ATOM 401 C C . PRO A 1 56 ? 103.780 143.147 200.754 1.00 43.02 80 PRO A C 1
ATOM 402 O O . PRO A 1 56 ? 102.673 143.406 200.280 1.00 47.11 80 PRO A O 1
ATOM 406 N N . HIS A 1 57 ? 104.491 144.056 201.429 1.00 45.16 81 HIS A N 1
ATOM 407 C CA . HIS A 1 57 ? 103.917 145.339 201.834 1.00 45.40 81 HIS A CA 1
ATOM 408 C C . HIS A 1 57 ? 104.530 146.545 201.122 1.00 42.95 81 HIS A C 1
ATOM 409 O O . HIS A 1 57 ? 104.612 147.632 201.696 1.00 42.54 81 HIS A O 1
ATOM 416 N N . ASP A 1 58 ? 104.888 146.402 199.847 1.00 43.64 82 ASP A N 1
ATOM 417 C CA . ASP A 1 58 ? 105.407 147.539 199.098 1.00 44.51 82 ASP A CA 1
ATOM 418 C C . ASP A 1 58 ? 104.460 148.723 199.211 1.00 45.99 82 ASP A C 1
ATOM 419 O O . ASP A 1 58 ? 103.239 148.575 199.091 1.00 46.73 82 ASP A O 1
ATOM 424 N N . GLY A 1 59 ? 105.030 149.888 199.494 1.00 40.22 83 GLY A N 1
ATOM 425 C CA . GLY A 1 59 ? 104.285 151.113 199.655 1.00 39.56 83 GLY A CA 1
ATOM 426 C C . GLY A 1 59 ? 103.985 151.499 201.083 1.00 40.44 83 GLY A C 1
ATOM 427 O O . GLY A 1 59 ? 103.471 152.598 201.301 1.00 44.98 83 GLY A O 1
ATOM 428 N N . ARG A 1 60 ? 104.305 150.644 202.064 1.00 40.07 84 ARG A N 1
ATOM 429 C CA . ARG A 1 60 ? 103.914 150.871 203.451 1.00 42.25 84 ARG A CA 1
ATOM 430 C C . ARG A 1 60 ? 105.049 151.317 204.373 1.00 44.69 84 ARG A C 1
ATOM 431 O O . ARG A 1 60 ? 104.766 151.853 205.448 1.00 40.88 84 ARG A O 1
ATOM 439 N N . ASP A 1 61 ? 106.312 151.129 203.988 1.00 45.77 85 ASP A N 1
ATOM 440 C CA . ASP A 1 61 ? 107.448 151.280 204.898 1.00 38.88 85 ASP A CA 1
ATOM 441 C C . ASP A 1 61 ? 108.432 152.311 204.352 1.00 37.44 85 ASP A C 1
ATOM 442 O O . ASP A 1 61 ? 108.847 152.224 203.190 1.00 35.67 85 ASP A O 1
ATOM 447 N N . ASP A 1 62 ? 108.836 153.260 205.210 1.00 37.98 86 ASP A N 1
ATOM 448 C CA . ASP A 1 62 ? 109.784 154.303 204.815 1.00 34.96 86 ASP A CA 1
ATOM 449 C C . ASP A 1 62 ? 111.167 153.764 204.426 1.00 36.32 86 ASP A C 1
ATOM 450 O O . ASP A 1 62 ? 111.964 154.514 203.856 1.00 35.94 86 ASP A O 1
ATOM 455 N N . ARG A 1 63 ? 111.496 152.515 204.749 1.00 33.26 87 ARG A N 1
ATOM 456 C CA . ARG A 1 63 ? 112.818 151.999 204.413 1.00 34.70 87 ARG A CA 1
ATOM 457 C C . ARG A 1 63 ? 112.893 151.480 202.981 1.00 37.92 87 ARG A C 1
ATOM 458 O O . ARG A 1 63 ? 113.999 151.277 202.460 1.00 34.10 87 ARG A O 1
ATOM 466 N N . GLU A 1 64 ? 111.747 151.273 202.330 1.00 36.78 88 GLU A N 1
ATOM 467 C CA . GLU A 1 64 ? 111.740 150.837 200.939 1.00 33.10 88 GLU A CA 1
ATOM 468 C C . GLU A 1 64 ? 112.403 151.891 200.063 1.00 32.59 88 GLU A C 1
ATOM 469 O O . GLU A 1 64 ? 112.290 153.091 200.326 1.00 34.84 88 GLU A O 1
ATOM 475 N N . VAL A 1 65 ? 113.129 151.428 199.036 1.00 35.28 89 VAL A N 1
ATOM 476 C CA . VAL A 1 65 ? 113.819 152.281 198.067 1.00 39.60 89 VAL A CA 1
ATOM 477 C C . VAL A 1 65 ? 114.540 153.422 198.781 1.00 36.92 89 VAL A C 1
ATOM 478 O O . VAL A 1 65 ? 114.428 154.593 198.394 1.00 34.53 89 VAL A O 1
ATOM 482 N N . TRP A 1 66 ? 115.258 153.088 199.854 1.00 37.96 90 TRP A N 1
ATOM 483 C CA . TRP A 1 66 ? 115.995 154.068 200.666 1.00 34.60 90 TRP A CA 1
ATOM 484 C C . TRP A 1 66 ? 116.931 154.914 199.806 1.00 32.32 90 TRP A C 1
ATOM 485 O O . TRP A 1 66 ? 117.682 154.370 199.006 1.00 36.45 90 TRP A O 1
ATOM 496 N N . PRO A 1 67 ? 116.918 156.247 199.980 1.00 30.27 91 PRO A N 1
ATOM 497 C CA . PRO A 1 67 ? 116.182 157.099 200.912 1.00 33.60 91 PRO A CA 1
ATOM 498 C C . PRO A 1 67 ? 115.030 157.907 200.282 1.00 33.98 91 PRO A C 1
ATOM 499 O O . PRO A 1 67 ? 114.677 158.987 200.802 1.00 33.78 91 PRO A O 1
ATOM 503 N N . LEU A 1 68 ? 114.434 157.389 199.208 1.00 36.56 92 LEU A N 1
ATOM 504 C CA . LEU A 1 68 ? 113.541 158.215 198.398 1.00 40.16 92 LEU A CA 1
ATOM 505 C C . LEU A 1 68 ? 112.288 158.679 199.136 1.00 35.97 92 LEU A C 1
ATOM 506 O O . LEU A 1 68 ? 111.669 159.653 198.697 1.00 40.26 92 LEU A O 1
ATOM 511 N N . ARG A 1 69 ? 111.919 158.061 200.263 1.00 36.91 93 ARG A N 1
ATOM 512 C CA . ARG A 1 69 ? 110.717 158.518 200.950 1.00 32.44 93 ARG A CA 1
ATOM 513 C C . ARG A 1 69 ? 110.955 159.767 201.775 1.00 40.33 93 ARG A C 1
ATOM 514 O O . ARG A 1 69 ? 109.994 160.348 202.282 1.00 43.26 93 ARG A O 1
ATOM 522 N N . PHE A 1 70 ? 112.195 160.205 201.901 1.00 39.20 94 PHE A N 1
ATOM 523 C CA . PHE A 1 70 ? 112.551 161.429 202.604 1.00 36.17 94 PHE A CA 1
ATOM 524 C C . PHE A 1 70 ? 113.241 162.434 201.696 1.00 37.40 94 PHE A C 1
ATOM 525 O O . PHE A 1 70 ? 112.926 163.624 201.741 1.00 37.28 94 PHE A O 1
ATOM 533 N N . PHE A 1 71 ? 114.183 161.991 200.862 1.00 36.29 95 PHE A N 1
ATOM 534 C CA . PHE A 1 71 ? 114.898 162.920 200.003 1.00 38.46 95 PHE A CA 1
ATOM 535 C C . PHE A 1 71 ? 115.161 162.289 198.648 1.00 36.23 95 PHE A C 1
ATOM 536 O O . PHE A 1 71 ? 115.458 161.093 198.550 1.00 39.19 95 PHE A O 1
ATOM 544 N N . ASN A 1 72 ? 115.063 163.098 197.600 1.00 36.88 96 ASN A N 1
ATOM 545 C CA . ASN A 1 72 ? 115.416 162.647 196.256 1.00 43.47 96 ASN A CA 1
ATOM 546 C C . ASN A 1 72 ? 116.616 163.405 195.705 1.00 38.74 96 ASN A C 1
ATOM 547 O O . ASN A 1 72 ? 116.980 163.215 194.546 1.00 41.30 96 ASN A O 1
ATOM 552 N N . ARG A 1 73 ? 117.286 164.197 196.543 1.00 45.14 97 ARG A N 1
ATOM 553 C CA . ARG A 1 73 ? 118.505 164.897 196.168 1.00 44.37 97 ARG A CA 1
ATOM 554 C C . ARG A 1 73 ? 119.526 164.838 197.292 1.00 43.40 97 ARG A C 1
ATOM 555 O O . ARG A 1 73 ? 119.184 165.070 198.455 1.00 44.96 97 ARG A O 1
ATOM 563 N N . THR A 1 74 ? 120.773 164.544 196.924 1.00 42.60 98 THR A N 1
ATOM 564 C CA . THR A 1 74 ? 121.878 164.337 197.855 1.00 42.04 98 THR A CA 1
ATOM 565 C C . THR A 1 74 ? 123.124 165.004 197.312 1.00 43.01 98 THR A C 1
ATOM 566 O O . THR A 1 74 ? 123.228 165.319 196.122 1.00 40.06 98 THR A O 1
ATOM 570 N N . CYS A 1 75 ? 124.108 165.139 198.184 1.00 40.17 99 CYS A N 1
ATOM 571 C CA . CYS A 1 75 ? 125.414 165.593 197.757 1.00 39.40 99 CYS A CA 1
ATOM 572 C C . CYS A 1 75 ? 126.158 164.421 197.139 1.00 43.24 99 CYS A C 1
ATOM 573 O O . CYS A 1 75 ? 126.071 163.288 197.613 1.00 42.21 99 CYS A O 1
ATOM 576 N N . HIS A 1 76 ? 126.798 164.676 196.009 1.00 43.23 100 HIS A N 1
ATOM 577 C CA . HIS A 1 76 ? 127.766 163.757 195.439 1.00 42.91 100 HIS A CA 1
ATOM 578 C C . HIS A 1 76 ? 129.102 164.474 195.489 1.00 46.82 100 HIS A C 1
ATOM 579 O O . HIS A 1 76 ? 129.239 165.578 194.948 1.00 45.85 100 HIS A O 1
ATOM 586 N N . CYS A 1 77 ? 130.065 163.877 196.158 1.00 41.79 101 CYS A N 1
ATOM 587 C CA . CYS A 1 77 ? 131.316 164.561 196.388 1.00 45.06 101 CYS A CA 1
ATOM 588 C C . CYS A 1 77 ? 132.314 164.215 195.289 1.00 44.03 101 CYS A C 1
ATOM 589 O O . CYS A 1 77 ? 132.339 163.091 194.772 1.00 41.52 101 CYS A O 1
ATOM 592 N N . ASN A 1 78 ? 133.117 165.206 194.910 1.00 41.35 102 ASN A N 1
ATOM 593 C CA . ASN A 1 78 ? 134.119 165.007 193.877 1.00 44.39 102 ASN A CA 1
ATOM 594 C C . ASN A 1 78 ? 135.326 164.259 194.429 1.00 44.93 102 ASN A C 1
ATOM 595 O O . ASN A 1 78 ? 135.683 164.394 195.599 1.00 42.95 102 ASN A O 1
ATOM 600 N N . GLY A 1 79 ? 135.944 163.450 193.576 1.00 48.32 103 GLY A N 1
ATOM 601 C CA . GLY A 1 79 ? 137.196 162.802 193.911 1.00 49.91 103 GLY A CA 1
ATOM 602 C C . GLY A 1 79 ? 137.174 162.029 195.209 1.00 47.51 103 GLY A C 1
ATOM 603 O O . GLY A 1 79 ? 136.307 161.177 195.425 1.00 52.66 103 GLY A O 1
ATOM 604 N N . ASN A 1 80 ? 138.051 162.403 196.134 1.00 43.39 104 ASN A N 1
ATOM 605 C CA . ASN A 1 80 ? 138.164 161.715 197.412 1.00 43.75 104 ASN A CA 1
ATOM 606 C C . ASN A 1 80 ? 137.624 162.576 198.545 1.00 40.02 104 ASN A C 1
ATOM 607 O O . ASN A 1 80 ? 137.869 162.290 199.720 1.00 37.61 104 ASN A O 1
ATOM 612 N N . PHE A 1 81 ? 136.826 163.584 198.209 1.00 39.87 105 PHE A N 1
ATOM 613 C CA . PHE A 1 81 ? 135.989 164.244 199.190 1.00 43.90 105 PHE A CA 1
ATOM 614 C C . PHE A 1 81 ? 134.811 163.340 199.528 1.00 38.08 105 PHE A C 1
ATOM 615 O O . PHE A 1 81 ? 134.483 162.405 198.797 1.00 41.85 105 PHE A O 1
ATOM 623 N N . SER A 1 82 ? 134.213 163.591 200.678 1.00 37.64 106 SER A N 1
ATOM 624 C CA . SER A 1 82 ? 133.128 162.748 201.157 1.00 41.81 106 SER A CA 1
ATOM 625 C C . SER A 1 82 ? 132.358 163.522 202.212 1.00 38.72 106 SER A C 1
ATOM 626 O O . SER A 1 82 ? 132.723 164.644 202.572 1.00 38.12 106 SER A O 1
ATOM 629 N N . GLY A 1 83 ? 131.302 162.905 202.727 1.00 41.12 107 GLY A N 1
ATOM 630 C CA . GLY A 1 83 ? 130.540 163.498 203.804 1.00 40.03 107 GLY A CA 1
ATOM 631 C C . GLY A 1 83 ? 129.253 164.133 203.311 1.00 35.89 107 GLY A C 1
ATOM 632 O O . GLY A 1 83 ? 129.087 164.438 202.130 1.00 38.22 107 GLY A O 1
ATOM 633 N N . HIS A 1 84 ? 128.342 164.384 204.259 1.00 36.05 108 HIS A N 1
ATOM 634 C CA . HIS A 1 84 ? 127.011 164.879 203.906 1.00 41.34 108 HIS A CA 1
ATOM 635 C C . HIS A 1 84 ? 127.060 166.167 203.090 1.00 41.65 108 HIS A C 1
ATOM 636 O O . HIS A 1 84 ? 126.192 166.383 202.240 1.00 40.20 108 HIS A O 1
ATOM 643 N N . ASN A 1 85 ? 128.038 167.043 203.346 1.00 41.67 109 ASN A N 1
ATOM 644 C CA . ASN A 1 85 ? 128.198 168.282 202.590 1.00 42.99 109 ASN A CA 1
ATOM 645 C C . ASN A 1 85 ? 129.559 168.367 201.917 1.00 45.48 109 ASN A C 1
ATOM 646 O O . ASN A 1 85 ? 130.005 169.466 201.566 1.00 44.27 109 ASN A O 1
ATOM 651 N N . CYS A 1 86 ? 130.210 167.220 201.720 1.00 43.22 110 CYS A N 1
ATOM 652 C CA . CYS A 1 86 ? 131.490 167.099 201.031 1.00 43.32 110 CYS A CA 1
ATOM 653 C C . CYS A 1 86 ? 132.622 167.823 201.751 1.00 42.92 110 CYS A C 1
ATOM 654 O O . CYS A 1 86 ? 133.662 168.111 201.154 1.00 41.46 110 CYS A O 1
ATOM 657 N N . GLY A 1 87 ? 132.467 168.064 203.046 1.00 42.29 111 GLY A N 1
ATOM 658 C CA . GLY A 1 87 ? 133.463 168.743 203.841 1.00 42.27 111 GLY A CA 1
ATOM 659 C C . GLY A 1 87 ? 134.487 167.851 204.502 1.00 44.48 111 GLY A C 1
ATOM 660 O O . GLY A 1 87 ? 135.297 168.352 205.284 1.00 44.04 111 GLY A O 1
ATOM 661 N N . THR A 1 88 ? 134.467 166.542 204.245 1.00 40.11 112 THR A N 1
ATOM 662 C CA . THR A 1 88 ? 135.474 165.654 204.823 1.00 42.35 112 THR A CA 1
ATOM 663 C C . THR A 1 88 ? 136.017 164.735 203.721 1.00 38.29 112 THR A C 1
ATOM 664 O O . THR A 1 88 ? 135.778 164.991 202.541 1.00 41.55 112 THR A O 1
ATOM 668 N N . CYS A 1 89 ? 136.723 163.658 204.065 1.00 41.00 113 CYS A N 1
ATOM 669 C CA . CYS A 1 89 ? 137.377 162.815 203.065 1.00 42.82 113 CYS A CA 1
ATOM 670 C C . CYS A 1 89 ? 136.841 161.388 203.078 1.00 40.30 113 CYS A C 1
ATOM 671 O O . CYS A 1 89 ? 136.363 160.888 204.100 1.00 43.55 113 CYS A O 1
ATOM 674 N N . ARG A 1 90 ? 136.991 160.715 201.936 1.00 38.45 114 ARG A N 1
ATOM 675 C CA . ARG A 1 90 ? 136.717 159.289 201.848 1.00 41.56 114 ARG A CA 1
ATOM 676 C C . ARG A 1 90 ? 137.607 158.506 202.820 1.00 48.38 114 ARG A C 1
ATOM 677 O O . ARG A 1 90 ? 138.694 158.966 203.190 1.00 42.70 114 ARG A O 1
ATOM 685 N N . PRO A 1 91 ? 137.155 157.319 203.248 1.00 49.77 115 PRO A N 1
ATOM 686 C CA . PRO A 1 91 ? 137.952 156.499 204.174 1.00 45.76 115 PRO A CA 1
ATOM 687 C C . PRO A 1 91 ? 139.346 156.244 203.621 1.00 43.81 115 PRO A C 1
ATOM 688 O O . PRO A 1 91 ? 139.511 155.888 202.452 1.00 49.13 115 PRO A O 1
ATOM 692 N N . GLY A 1 92 ? 140.351 156.455 204.461 1.00 45.99 116 GLY A N 1
ATOM 693 C CA . GLY A 1 92 ? 141.721 156.263 204.046 1.00 50.72 116 GLY A CA 1
ATOM 694 C C . GLY A 1 92 ? 142.417 157.507 203.545 1.00 48.44 116 GLY A C 1
ATOM 695 O O . GLY A 1 92 ? 143.532 157.401 203.034 1.00 47.15 116 GLY A O 1
ATOM 696 N N . TRP A 1 93 ? 141.795 158.677 203.673 1.00 46.25 117 TRP A N 1
ATOM 697 C CA . TRP A 1 93 ? 142.357 159.914 203.164 1.00 44.25 117 TRP A CA 1
ATOM 698 C C . TRP A 1 93 ? 142.131 161.036 204.159 1.00 41.84 117 TRP A C 1
ATOM 699 O O . TRP A 1 93 ? 141.122 161.067 204.859 1.00 46.21 117 TRP A O 1
ATOM 710 N N . ARG A 1 94 ? 143.074 161.973 204.203 1.00 40.95 118 ARG A N 1
ATOM 711 C CA . ARG A 1 94 ? 142.956 163.121 205.090 1.00 41.65 118 ARG A CA 1
ATOM 712 C C . ARG A 1 94 ? 143.575 164.333 204.421 1.00 37.83 118 ARG A C 1
ATOM 713 O O . ARG A 1 94 ? 144.281 164.225 203.423 1.00 41.48 118 ARG A O 1
ATOM 721 N N . GLY A 1 95 ? 143.333 165.489 205.016 1.00 38.27 119 GLY A N 1
ATOM 722 C CA . GLY A 1 95 ? 143.865 166.747 204.554 1.00 39.33 119 GLY A CA 1
ATOM 723 C C . GLY A 1 95 ? 142.783 167.602 203.913 1.00 42.33 119 GLY A C 1
ATOM 724 O O . GLY A 1 95 ? 141.752 167.113 203.450 1.00 42.54 119 GLY A O 1
ATOM 725 N N . ALA A 1 96 ? 143.037 168.912 203.898 1.00 41.76 120 ALA A N 1
ATOM 726 C CA . ALA A 1 96 ? 142.075 169.817 203.272 1.00 45.25 120 ALA A CA 1
ATOM 727 C C . ALA A 1 96 ? 141.809 169.444 201.815 1.00 41.93 120 ALA A C 1
ATOM 728 O O . ALA A 1 96 ? 140.728 169.726 201.293 1.00 44.79 120 ALA A O 1
ATOM 730 N N . ALA A 1 97 ? 142.773 168.823 201.142 1.00 37.74 121 ALA A N 1
ATOM 731 C CA . ALA A 1 97 ? 142.594 168.343 199.777 1.00 40.30 121 ALA A CA 1
ATOM 732 C C . ALA A 1 97 ? 142.372 166.837 199.709 1.00 39.10 121 ALA A C 1
ATOM 733 O O . ALA A 1 97 ? 142.413 166.269 198.615 1.00 39.00 121 ALA A O 1
ATOM 735 N N . CYS A 1 98 ? 142.235 166.166 200.856 1.00 40.85 122 CYS A N 1
ATOM 736 C CA . CYS A 1 98 ? 141.973 164.727 200.894 1.00 41.60 122 CYS A CA 1
ATOM 737 C C . CYS A 1 98 ? 142.992 163.956 200.055 1.00 41.44 122 CYS A C 1
ATOM 738 O O . CYS A 1 98 ? 142.643 163.069 199.272 1.00 41.22 122 CYS A O 1
ATOM 741 N N . ASP A 1 99 ? 144.267 164.319 200.193 1.00 41.19 123 ASP A N 1
ATOM 742 C CA . ASP A 1 99 ? 145.322 163.703 199.393 1.00 39.88 123 ASP A CA 1
ATOM 743 C C . ASP A 1 99 ? 146.442 163.106 200.234 1.00 44.47 123 ASP A C 1
ATOM 744 O O . ASP A 1 99 ? 147.493 162.763 199.681 1.00 44.04 123 ASP A O 1
ATOM 749 N N . GLN A 1 100 ? 146.284 163.029 201.551 1.00 40.64 124 GLN A N 1
ATOM 750 C CA . GLN A 1 100 ? 147.253 162.371 202.421 1.00 43.59 124 GLN A CA 1
ATOM 751 C C . GLN A 1 100 ? 146.669 161.037 202.886 1.00 44.62 124 GLN A C 1
ATOM 752 O O . GLN A 1 100 ? 145.680 161.013 203.626 1.00 47.21 124 GLN A O 1
ATOM 758 N N . ARG A 1 101 ? 147.267 159.929 202.447 1.00 45.83 125 ARG A N 1
ATOM 759 C CA . ARG A 1 101 ? 146.758 158.610 202.800 1.00 48.41 125 ARG A CA 1
ATOM 760 C C . ARG A 1 101 ? 146.950 158.318 204.288 1.00 48.94 125 ARG A C 1
ATOM 761 O O . ARG A 1 101 ? 147.921 158.754 204.910 1.00 52.15 125 ARG A O 1
ATOM 769 N N . VAL A 1 102 ? 145.988 157.589 204.863 1.00 48.38 126 VAL A N 1
ATOM 770 C CA . VAL A 1 102 ? 146.080 157.049 206.215 1.00 45.40 126 VAL A CA 1
ATOM 771 C C . VAL A 1 102 ? 145.751 155.565 206.162 1.00 45.20 126 VAL A C 1
ATOM 772 O O . VAL A 1 102 ? 144.987 155.108 205.302 1.00 44.77 126 VAL A O 1
ATOM 776 N N . LEU A 1 103 ? 146.330 154.805 207.090 1.00 39.66 127 LEU A N 1
ATOM 777 C CA . LEU A 1 103 ? 146.005 153.387 207.240 1.00 39.36 127 LEU A CA 1
ATOM 778 C C . LEU A 1 103 ? 146.008 153.061 208.727 1.00 43.08 127 LEU A C 1
ATOM 779 O O . LEU A 1 103 ? 147.072 153.048 209.347 1.00 50.30 127 LEU A O 1
ATOM 784 N N . ILE A 1 104 ? 144.840 152.830 209.318 1.00 37.81 128 ILE A N 1
ATOM 785 C CA . ILE A 1 104 ? 144.796 152.467 210.723 1.00 38.06 128 ILE A CA 1
ATOM 786 C C . ILE A 1 104 ? 144.729 150.948 210.861 1.00 35.67 128 ILE A C 1
ATOM 787 O O . ILE A 1 104 ? 144.350 150.216 209.938 1.00 34.12 128 ILE A O 1
ATOM 792 N N . VAL A 1 105 ? 145.101 150.463 212.041 1.00 30.36 129 VAL A N 1
ATOM 793 C CA . VAL A 1 105 ? 145.257 149.040 212.308 1.00 33.28 129 VAL A CA 1
ATOM 794 C C . VAL A 1 105 ? 144.292 148.653 213.422 1.00 32.35 129 VAL A C 1
ATOM 795 O O . VAL A 1 105 ? 144.359 149.204 214.527 1.00 34.10 129 VAL A O 1
ATOM 799 N N . ARG A 1 106 ? 143.404 147.710 213.135 1.00 32.10 130 ARG A N 1
ATOM 800 C CA . ARG A 1 106 ? 142.491 147.170 214.131 1.00 32.22 130 ARG A CA 1
ATOM 801 C C . ARG A 1 106 ? 143.135 145.932 214.729 1.00 31.06 130 ARG A C 1
ATOM 802 O O . ARG A 1 106 ? 143.510 145.012 213.997 1.00 30.59 130 ARG A O 1
ATOM 810 N N . ARG A 1 107 ? 143.283 145.925 216.050 1.00 34.51 131 ARG A N 1
ATOM 811 C CA . ARG A 1 107 ? 144.061 144.916 216.747 1.00 33.75 131 ARG A CA 1
ATOM 812 C C . ARG A 1 107 ? 143.197 144.116 217.707 1.00 34.86 131 ARG A C 1
ATOM 813 O O . ARG A 1 107 ? 142.092 144.530 218.089 1.00 32.04 131 ARG A O 1
ATOM 821 N N . ASN A 1 108 ? 143.721 142.953 218.089 1.00 31.13 132 ASN A N 1
ATOM 822 C CA . ASN A 1 108 ? 143.085 142.140 219.118 1.00 34.48 132 ASN A CA 1
ATOM 823 C C . ASN A 1 108 ? 143.045 142.913 220.426 1.00 34.39 132 ASN A C 1
ATOM 824 O O . ASN A 1 108 ? 144.078 143.405 220.890 1.00 31.41 132 ASN A O 1
ATOM 829 N N . LEU A 1 109 ? 141.853 143.014 221.032 1.00 33.06 133 LEU A N 1
ATOM 830 C CA . LEU A 1 109 ? 141.725 143.826 222.244 1.00 36.33 133 LEU A CA 1
ATOM 831 C C . LEU A 1 109 ? 142.646 143.329 223.355 1.00 33.87 133 LEU A C 1
ATOM 832 O O . LEU A 1 109 ? 143.183 144.129 224.124 1.00 34.18 133 LEU A O 1
ATOM 837 N N . LEU A 1 110 ? 142.887 142.027 223.417 1.00 34.90 134 LEU A N 1
ATOM 838 C CA . LEU A 1 110 ? 143.718 141.483 224.474 1.00 38.74 134 LEU A CA 1
ATOM 839 C C . LEU A 1 110 ? 145.201 141.792 224.283 1.00 43.06 134 LEU A C 1
ATOM 840 O O . LEU A 1 110 ? 145.944 141.728 225.268 1.00 40.12 134 LEU A O 1
ATOM 845 N N . ASP A 1 111 ? 145.636 142.141 223.061 1.00 38.17 135 ASP A N 1
ATOM 846 C CA . ASP A 1 111 ? 147.034 142.452 222.750 1.00 38.26 135 ASP A CA 1
ATOM 847 C C . ASP A 1 111 ? 147.401 143.913 222.989 1.00 42.89 135 ASP A C 1
ATOM 848 O O . ASP A 1 111 ? 148.577 144.272 222.850 1.00 45.01 135 ASP A O 1
ATOM 853 N N . LEU A 1 112 ? 146.441 144.752 223.357 1.00 37.94 136 LEU A N 1
ATOM 854 C CA . LEU A 1 112 ? 146.722 146.163 223.560 1.00 39.18 136 LEU A CA 1
ATOM 855 C C . LEU A 1 112 ? 147.391 146.367 224.909 1.00 43.31 136 LEU A C 1
ATOM 856 O O . LEU A 1 112 ? 147.225 145.557 225.824 1.00 40.92 136 LEU A O 1
ATOM 861 N N . SER A 1 113 ? 148.132 147.475 225.041 1.00 43.77 137 SER A N 1
ATOM 862 C CA . SER A 1 113 ? 148.782 147.784 226.305 1.00 41.14 137 SER A CA 1
ATOM 863 C C . SER A 1 113 ? 147.737 148.148 227.350 1.00 46.29 137 SER A C 1
ATOM 864 O O . SER A 1 113 ? 146.556 148.351 227.043 1.00 41.46 137 SER A O 1
ATOM 867 N N . LYS A 1 114 ? 148.192 148.243 228.600 1.00 37.75 138 LYS A N 1
ATOM 868 C CA . LYS A 1 114 ? 147.300 148.626 229.687 1.00 40.60 138 LYS A CA 1
ATOM 869 C C . LYS A 1 114 ? 146.743 150.026 229.467 1.00 43.62 138 LYS A C 1
ATOM 870 O O . LYS A 1 114 ? 145.569 150.289 229.767 1.00 41.53 138 LYS A O 1
ATOM 876 N N . GLU A 1 115 ? 147.561 150.924 228.919 1.00 41.59 139 GLU A N 1
ATOM 877 C CA . GLU A 1 115 ? 147.108 152.276 228.617 1.00 44.40 139 GLU A CA 1
ATOM 878 C C . GLU A 1 115 ? 146.129 152.279 227.443 1.00 44.51 139 GLU A C 1
ATOM 879 O O . GLU A 1 115 ? 145.131 153.015 227.455 1.00 38.47 139 GLU A O 1
ATOM 885 N N . GLU A 1 116 ? 146.412 151.471 226.411 1.00 42.38 140 GLU A N 1
ATOM 886 C CA . GLU A 1 116 ? 145.543 151.419 225.237 1.00 39.56 140 GLU A CA 1
ATOM 887 C C . GLU A 1 116 ? 144.163 150.858 225.582 1.00 40.02 140 GLU A C 1
ATOM 888 O O . GLU A 1 116 ? 143.146 151.334 225.058 1.00 38.52 140 GLU A O 1
ATOM 894 N N . LYS A 1 117 ? 144.114 149.833 226.447 1.00 36.01 141 LYS A N 1
ATOM 895 C CA . LYS A 1 117 ? 142.840 149.287 226.914 1.00 37.79 141 LYS A CA 1
ATOM 896 C C . LYS A 1 117 ? 142.037 150.347 227.653 1.00 38.60 141 LYS A C 1
ATOM 897 O O . LYS A 1 117 ? 140.844 150.538 227.392 1.00 39.82 141 LYS A O 1
ATOM 903 N N . ASN A 1 118 ? 142.683 151.064 228.571 1.00 40.39 142 ASN A N 1
ATOM 904 C CA . ASN A 1 118 ? 141.982 152.093 229.329 1.00 40.36 142 ASN A CA 1
ATOM 905 C C . ASN A 1 118 ? 141.503 153.219 228.421 1.00 42.69 142 ASN A C 1
ATOM 906 O O . ASN A 1 118 ? 140.391 153.739 228.588 1.00 39.24 142 ASN A O 1
ATOM 911 N N . HIS A 1 119 ? 142.316 153.583 227.426 1.00 36.28 143 HIS A N 1
ATOM 912 C CA . HIS A 1 119 ? 141.919 154.633 226.493 1.00 36.91 143 HIS A CA 1
ATOM 913 C C . HIS A 1 119 ? 140.718 154.201 225.648 1.00 36.25 143 HIS A C 1
ATOM 914 O O . HIS A 1 119 ? 139.842 155.013 225.334 1.00 37.77 143 HIS A O 1
ATOM 921 N N . PHE A 1 120 ? 140.665 152.934 225.246 1.00 35.78 144 PHE A N 1
ATOM 922 C CA . PHE A 1 120 ? 139.520 152.469 224.466 1.00 34.21 144 PHE A CA 1
ATOM 923 C C . PHE A 1 120 ? 138.239 152.465 225.291 1.00 35.42 144 PHE A C 1
ATOM 924 O O . PHE A 1 120 ? 137.176 152.859 224.794 1.00 34.91 144 PHE A O 1
ATOM 932 N N . VAL A 1 121 ? 138.316 152.002 226.548 1.00 32.68 145 VAL A N 1
ATOM 933 C CA . VAL A 1 121 ? 137.130 151.922 227.404 1.00 35.49 145 VAL A CA 1
ATOM 934 C C . VAL A 1 121 ? 136.576 153.312 227.690 1.00 34.01 145 VAL A C 1
ATOM 935 O O . VAL A 1 121 ? 135.360 153.514 227.732 1.00 39.17 145 VAL A O 1
ATOM 939 N N . ARG A 1 122 ? 137.441 154.283 227.913 1.00 35.93 146 ARG A N 1
ATOM 940 C CA . ARG A 1 122 ? 136.923 155.620 228.166 1.00 41.23 146 ARG A CA 1
ATOM 941 C C . ARG A 1 122 ? 136.481 156.329 226.895 1.00 36.63 146 ARG A C 1
ATOM 942 O O . ARG A 1 122 ? 135.617 157.208 226.964 1.00 39.65 146 ARG A O 1
ATOM 950 N N . ALA A 1 123 ? 137.047 155.972 225.735 1.00 36.72 147 ALA A N 1
ATOM 951 C CA . ALA A 1 123 ? 136.541 156.534 224.488 1.00 36.43 147 ALA A CA 1
ATOM 952 C C . ALA A 1 123 ? 135.115 156.070 224.242 1.00 31.35 147 ALA A C 1
ATOM 953 O O . ALA A 1 123 ? 134.240 156.871 223.909 1.00 33.38 147 ALA A O 1
ATOM 955 N N . LEU A 1 124 ? 134.856 154.775 224.447 1.00 33.70 148 LEU A N 1
ATOM 956 C CA . LEU A 1 124 ? 133.498 154.254 224.316 1.00 33.97 148 LEU A CA 1
ATOM 957 C C . LEU A 1 124 ? 132.565 154.964 225.274 1.00 32.42 148 LEU A C 1
ATOM 958 O O . LEU A 1 124 ? 131.473 155.410 224.898 1.00 33.13 148 LEU A O 1
ATOM 963 N N . ASP A 1 125 ? 132.975 155.053 226.538 1.00 36.51 149 ASP A N 1
ATOM 964 C CA . ASP A 1 125 ? 132.133 155.708 227.524 1.00 36.89 149 ASP A CA 1
ATOM 965 C C . ASP A 1 125 ? 131.937 157.172 227.156 1.00 37.67 149 ASP A C 1
ATOM 966 O O . ASP A 1 125 ? 130.849 157.726 227.336 1.00 35.18 149 ASP A O 1
ATOM 971 N N . MET A 1 126 ? 132.967 157.810 226.594 1.00 36.26 150 MET A N 1
ATOM 972 C CA . MET A 1 126 ? 132.773 159.181 226.129 1.00 39.80 150 MET A CA 1
ATOM 973 C C . MET A 1 126 ? 131.751 159.258 224.991 1.00 35.36 150 MET A C 1
ATOM 974 O O . MET A 1 126 ? 130.929 160.182 224.953 1.00 38.44 150 MET A O 1
ATOM 979 N N . ALA A 1 127 ? 131.810 158.317 224.029 1.00 37.05 151 ALA A N 1
ATOM 980 C CA . ALA A 1 127 ? 130.871 158.311 222.903 1.00 32.56 151 ALA A CA 1
ATOM 981 C C . ALA A 1 127 ? 129.444 158.043 223.351 1.00 34.55 151 ALA A C 1
ATOM 982 O O . ALA A 1 127 ? 128.497 158.490 222.692 1.00 29.17 151 ALA A O 1
ATOM 984 N N . LYS A 1 128 ? 129.274 157.294 224.443 1.00 30.69 152 LYS A N 1
ATOM 985 C CA . LYS A 1 128 ? 127.938 157.039 224.981 1.00 37.71 152 LYS A CA 1
ATOM 986 C C . LYS A 1 128 ? 127.293 158.321 225.514 1.00 36.71 152 LYS A C 1
ATOM 987 O O . LYS A 1 128 ? 126.071 158.463 225.482 1.00 31.38 152 LYS A O 1
ATOM 993 N N . ARG A 1 129 ? 128.109 159.270 225.968 1.00 37.92 153 ARG A N 1
ATOM 994 C CA . ARG A 1 129 ? 127.646 160.482 226.638 1.00 40.66 153 ARG A CA 1
ATOM 995 C C . ARG A 1 129 ? 127.619 161.704 225.726 1.00 38.68 153 ARG A C 1
ATOM 996 O O . ARG A 1 129 ? 126.922 162.669 226.035 1.00 43.97 153 ARG A O 1
ATOM 1004 N N . THR A 1 130 ? 128.382 161.704 224.633 1.00 39.00 154 THR A N 1
ATOM 1005 C CA . THR A 1 130 ? 128.592 162.893 223.816 1.00 39.30 154 THR A CA 1
ATOM 1006 C C . THR A 1 130 ? 127.566 162.959 222.689 1.00 38.58 154 THR A C 1
ATOM 1007 O O . THR A 1 130 ? 127.426 162.003 221.924 1.00 40.17 154 THR A O 1
ATOM 1011 N N . THR A 1 131 ? 126.850 164.082 222.594 1.00 36.46 155 THR A N 1
ATOM 1012 C CA . THR A 1 131 ? 125.888 164.288 221.514 1.00 38.71 155 THR A CA 1
ATOM 1013 C C . THR A 1 131 ? 126.552 164.171 220.139 1.00 38.33 155 THR A C 1
ATOM 1014 O O . THR A 1 131 ? 127.671 164.640 219.928 1.00 41.85 155 THR A O 1
ATOM 1018 N N . HIS A 1 132 ? 125.885 163.497 219.219 1.00 36.30 156 HIS A N 1
ATOM 1019 C CA . HIS A 1 132 ? 126.402 163.400 217.863 1.00 36.44 156 HIS A CA 1
ATOM 1020 C C . HIS A 1 132 ? 126.364 164.777 217.224 1.00 40.72 156 HIS A C 1
ATOM 1021 O O . HIS A 1 132 ? 125.276 165.358 217.108 1.00 38.49 156 HIS A O 1
ATOM 1028 N N . PRO A 1 133 ? 127.494 165.314 216.750 1.00 40.35 157 PRO A N 1
ATOM 1029 C CA . PRO A 1 133 ? 127.474 166.674 216.190 1.00 38.74 157 PRO A CA 1
ATOM 1030 C C . PRO A 1 133 ? 126.697 166.782 214.886 1.00 39.59 157 PRO A C 1
ATOM 1031 O O . PRO A 1 133 ? 126.270 167.883 214.529 1.00 43.78 157 PRO A O 1
ATOM 1035 N N . LEU A 1 134 ? 126.502 165.688 214.158 1.00 36.70 158 LEU A N 1
ATOM 1036 C CA . LEU A 1 134 ? 125.906 165.745 212.833 1.00 39.34 158 LEU A CA 1
ATOM 1037 C C . LEU A 1 134 ? 124.496 165.176 212.767 1.00 39.45 158 LEU A C 1
ATOM 1038 O O . LEU A 1 134 ? 123.595 165.850 212.268 1.00 42.05 158 LEU A O 1
ATOM 1043 N N . PHE A 1 135 ? 124.268 163.951 213.230 1.00 34.64 159 PHE A N 1
ATOM 1044 C CA . PHE A 1 135 ? 122.998 163.296 212.947 1.00 39.59 159 PHE A CA 1
ATOM 1045 C C . PHE A 1 135 ? 121.986 163.511 214.063 1.00 39.12 159 PHE A C 1
ATOM 1046 O O . PHE A 1 135 ? 122.338 163.611 215.240 1.00 38.58 159 PHE A O 1
ATOM 1054 N N . VAL A 1 136 ? 120.720 163.604 213.669 1.00 40.68 160 VAL A N 1
ATOM 1055 C CA . VAL A 1 136 ? 119.584 163.512 214.582 1.00 40.75 160 VAL A CA 1
ATOM 1056 C C . VAL A 1 136 ? 118.700 162.362 214.115 1.00 39.65 160 VAL A C 1
ATOM 1057 O O . VAL A 1 136 ? 118.664 162.026 212.927 1.00 39.90 160 VAL A O 1
ATOM 1061 N N . ILE A 1 137 ? 117.969 161.762 215.049 1.00 39.79 161 ILE A N 1
ATOM 1062 C CA . ILE A 1 137 ? 117.169 160.578 214.762 1.00 42.60 161 ILE A CA 1
ATOM 1063 C C . ILE A 1 137 ? 115.695 160.949 214.793 1.00 40.95 161 ILE A C 1
ATOM 1064 O O . ILE A 1 137 ? 115.250 161.735 215.639 1.00 45.80 161 ILE A O 1
ATOM 1069 N N . ALA A 1 138 ? 114.939 160.378 213.872 1.00 43.11 162 ALA A N 1
ATOM 1070 C CA . ALA A 1 138 ? 113.497 160.568 213.863 1.00 49.22 162 ALA A CA 1
ATOM 1071 C C . ALA A 1 138 ? 112.857 159.729 214.967 1.00 48.25 162 ALA A C 1
ATOM 1072 O O . ALA A 1 138 ? 113.309 158.621 215.280 1.00 46.57 162 ALA A O 1
ATOM 1074 N N . THR A 1 139 ? 111.841 160.293 215.605 1.00 48.20 163 THR A N 1
ATOM 1075 C CA . THR A 1 139 ? 111.046 159.587 216.601 1.00 49.37 163 THR A CA 1
ATOM 1076 C C . THR A 1 139 ? 109.673 159.188 216.085 1.00 52.28 163 THR A C 1
ATOM 1077 O O . THR A 1 139 ? 108.914 158.543 216.820 1.00 47.10 163 THR A O 1
ATOM 1081 N N . ARG A 1 140 ? 109.316 159.616 214.877 1.00 52.01 164 ARG A N 1
ATOM 1082 C CA . ARG A 1 140 ? 108.064 159.269 214.236 1.00 47.49 164 ARG A CA 1
ATOM 1083 C C . ARG A 1 140 ? 108.351 158.881 212.799 1.00 50.73 164 ARG A C 1
ATOM 1084 O O . ARG A 1 140 ? 109.343 159.319 212.211 1.00 51.58 164 ARG A O 1
ATOM 1092 N N . ARG A 1 141 ? 107.451 158.077 212.231 1.00 53.61 165 ARG A N 1
ATOM 1093 C CA . ARG A 1 141 ? 107.521 157.725 210.823 1.00 47.68 165 ARG A CA 1
ATOM 1094 C C . ARG A 1 141 ? 107.216 158.945 209.973 1.00 46.16 165 ARG A C 1
ATOM 1095 O O . ARG A 1 141 ? 106.916 160.027 210.490 1.00 44.42 165 ARG A O 1
ATOM 1103 N N . SER A 1 142 ? 107.362 158.795 208.653 1.00 39.93 166 SER A N 1
ATOM 1104 C CA . SER A 1 142 ? 107.350 159.982 207.812 1.00 43.79 166 SER A CA 1
ATOM 1105 C C . SER A 1 142 ? 106.032 160.736 207.866 1.00 47.76 166 SER A C 1
ATOM 1106 O O . SER A 1 142 ? 106.040 161.967 207.931 1.00 47.52 166 SER A O 1
ATOM 1109 N N . GLU A 1 143 ? 104.867 160.038 207.908 1.00 55.07 167 GLU A N 1
ATOM 1110 C CA . GLU A 1 143 ? 103.638 160.828 207.833 1.00 51.52 167 GLU A CA 1
ATOM 1111 C C . GLU A 1 143 ? 103.501 161.737 209.060 1.00 51.03 167 GLU A C 1
ATOM 1112 O O . GLU A 1 143 ? 102.881 162.802 208.973 1.00 52.49 167 GLU A O 1
ATOM 1118 N N . GLU A 1 144 ? 104.103 161.372 210.199 1.00 49.72 168 GLU A N 1
ATOM 1119 C CA . GLU A 1 144 ? 104.067 162.241 211.375 1.00 48.86 168 GLU A CA 1
ATOM 1120 C C . GLU A 1 144 ? 105.404 162.939 211.638 1.00 54.13 168 GLU A C 1
ATOM 1121 O O . GLU A 1 144 ? 105.615 163.450 212.744 1.00 49.59 168 GLU A O 1
ATOM 1127 N N . ILE A 1 145 ? 106.281 163.036 210.632 1.00 53.03 169 ILE A N 1
ATOM 1128 C CA . ILE A 1 145 ? 107.636 163.545 210.881 1.00 52.93 169 ILE A CA 1
ATOM 1129 C C . ILE A 1 145 ? 107.625 165.041 211.232 1.00 55.76 169 ILE A C 1
ATOM 1130 O O . ILE A 1 145 ? 108.485 165.514 211.998 1.00 53.21 169 ILE A O 1
ATOM 1135 N N . LEU A 1 146 ? 106.633 165.801 210.741 1.00 54.55 170 LEU A N 1
ATOM 1136 C CA . LEU A 1 146 ? 106.594 167.242 210.990 1.00 55.09 170 LEU A CA 1
ATOM 1137 C C . LEU A 1 146 ? 105.795 167.610 212.225 1.00 52.96 170 LEU A C 1
ATOM 1138 O O . LEU A 1 146 ? 105.573 168.800 212.462 1.00 49.08 170 LEU A O 1
ATOM 1143 N N . GLY A 1 147 ? 105.391 166.631 213.032 1.00 51.11 171 GLY A N 1
ATOM 1144 C CA . GLY A 1 147 ? 104.811 166.911 214.324 1.00 53.45 171 GLY A CA 1
ATOM 1145 C C . GLY A 1 147 ? 103.321 167.210 214.277 1.00 54.26 171 GLY A C 1
ATOM 1146 O O . GLY A 1 147 ? 102.720 167.370 213.204 1.00 47.94 171 GLY A O 1
ATOM 1147 N N . PRO A 1 148 ? 102.715 167.363 215.461 1.00 54.51 172 PRO A N 1
ATOM 1148 C CA . PRO A 1 148 ? 101.259 167.625 215.505 1.00 52.95 172 PRO A CA 1
ATOM 1149 C C . PRO A 1 148 ? 100.822 168.857 214.727 1.00 51.59 172 PRO A C 1
ATOM 1150 O O . PRO A 1 148 ? 99.900 168.761 213.905 1.00 51.51 172 PRO A O 1
ATOM 1154 N N . ASP A 1 149 ? 101.490 169.997 214.912 1.00 50.86 173 ASP A N 1
ATOM 1155 C CA . ASP A 1 149 ? 101.131 171.224 214.211 1.00 48.01 173 ASP A CA 1
ATOM 1156 C C . ASP A 1 149 ? 101.708 171.287 212.798 1.00 53.12 173 ASP A C 1
ATOM 1157 O O . ASP A 1 149 ? 101.559 172.316 212.129 1.00 57.45 173 ASP A O 1
ATOM 1162 N N . GLY A 1 150 ? 102.368 170.221 212.333 1.00 52.52 174 GLY A N 1
ATOM 1163 C CA . GLY A 1 150 ? 102.944 170.217 211.000 1.00 55.17 174 GLY A CA 1
ATOM 1164 C C . GLY A 1 150 ? 104.134 171.130 210.833 1.00 60.83 174 GLY A C 1
ATOM 1165 O O . GLY A 1 150 ? 104.588 171.350 209.697 1.00 63.37 174 GLY A O 1
ATOM 1166 N N . ASN A 1 151 ? 104.649 171.676 211.940 1.00 52.60 175 ASN A N 1
ATOM 1167 C CA . ASN A 1 151 ? 105.762 172.611 211.885 1.00 57.63 175 ASN A CA 1
ATOM 1168 C C . ASN A 1 151 ? 106.811 172.308 212.960 1.00 56.63 175 ASN A C 1
ATOM 1169 O O . ASN A 1 151 ? 107.616 173.182 213.295 1.00 56.80 175 ASN A O 1
ATOM 1174 N N . THR A 1 152 ? 106.798 171.103 213.534 1.00 53.83 176 THR A N 1
ATOM 1175 C CA . THR A 1 152 ? 107.743 170.689 214.574 1.00 52.22 176 THR A CA 1
ATOM 1176 C C . THR A 1 152 ? 108.367 169.363 214.156 1.00 51.34 176 THR A C 1
ATOM 1177 O O . THR A 1 152 ? 107.806 168.291 214.428 1.00 47.62 176 THR A O 1
ATOM 1181 N N . PRO A 1 153 ? 109.543 169.389 213.511 1.00 54.27 177 PRO A N 1
ATOM 1182 C CA . PRO A 1 153 ? 110.149 168.130 213.052 1.00 53.30 177 PRO A CA 1
ATOM 1183 C C . PRO A 1 153 ? 110.423 167.208 214.238 1.00 52.23 177 PRO A C 1
ATOM 1184 O O . PRO A 1 153 ? 110.898 167.642 215.294 1.00 50.89 177 PRO A O 1
ATOM 1188 N N . GLN A 1 154 ? 110.089 165.932 214.069 1.00 49.99 178 GLN A N 1
ATOM 1189 C CA . GLN A 1 154 ? 110.132 164.992 215.190 1.00 52.70 178 GLN A CA 1
ATOM 1190 C C . GLN A 1 154 ? 111.491 164.289 215.243 1.00 50.54 178 GLN A C 1
ATOM 1191 O O . GLN A 1 154 ? 111.612 163.069 215.135 1.00 47.89 178 GLN A O 1
ATOM 1197 N N . PHE A 1 155 ? 112.528 165.097 215.436 1.00 45.91 179 PHE A N 1
ATOM 1198 C CA . PHE A 1 155 ? 113.882 164.585 215.519 1.00 44.32 179 PHE A CA 1
ATOM 1199 C C . PHE A 1 155 ? 114.438 164.924 216.888 1.00 47.92 179 PHE A C 1
ATOM 1200 O O . PHE A 1 155 ? 114.084 165.941 217.488 1.00 49.98 179 PHE A O 1
ATOM 1208 N N . GLU A 1 156 ? 115.317 164.066 217.378 1.00 49.52 180 GLU A N 1
ATOM 1209 C CA . GLU A 1 156 ? 115.950 164.307 218.658 1.00 43.05 180 GLU A CA 1
ATOM 1210 C C . GLU A 1 156 ? 117.454 164.190 218.489 1.00 43.81 180 GLU A C 1
ATOM 1211 O O . GLU A 1 156 ? 117.946 163.475 217.616 1.00 44.67 180 GLU A O 1
ATOM 1217 N N . ASN A 1 157 ? 118.177 164.924 219.314 1.00 44.55 181 ASN A N 1
ATOM 1218 C CA . ASN A 1 157 ? 119.586 164.644 219.418 1.00 41.91 181 ASN A CA 1
ATOM 1219 C C . ASN A 1 157 ? 119.812 163.310 220.106 1.00 44.00 181 ASN A C 1
ATOM 1220 O O . ASN A 1 157 ? 118.985 162.829 220.891 1.00 39.82 181 ASN A O 1
ATOM 1225 N N . ILE A 1 158 ? 121.007 162.766 219.880 1.00 41.31 182 ILE A N 1
ATOM 1226 C CA . ILE A 1 158 ? 121.344 161.435 220.347 1.00 40.66 182 ILE A CA 1
ATOM 1227 C C . ILE A 1 158 ? 122.856 161.359 220.450 1.00 40.37 182 ILE A C 1
ATOM 1228 O O . ILE A 1 158 ? 123.575 162.041 219.715 1.00 38.96 182 ILE A O 1
ATOM 1233 N N . SER A 1 159 ? 123.344 160.562 221.396 1.00 38.19 183 SER A N 1
ATOM 1234 C CA . SER A 1 159 ? 124.788 160.499 221.547 1.00 39.98 183 SER A CA 1
ATOM 1235 C C . SER A 1 159 ? 125.402 159.694 220.402 1.00 33.57 183 SER A C 1
ATOM 1236 O O . SER A 1 159 ? 124.718 158.973 219.673 1.00 29.05 183 SER A O 1
ATOM 1239 N N . ILE A 1 160 ? 126.726 159.819 220.266 1.00 34.23 184 ILE A N 1
ATOM 1240 C CA . ILE A 1 160 ? 127.443 159.131 219.194 1.00 33.45 184 ILE A CA 1
ATOM 1241 C C . ILE A 1 160 ? 127.216 157.625 219.274 1.00 30.61 184 ILE A C 1
ATOM 1242 O O . ILE A 1 160 ? 126.915 156.982 218.267 1.00 29.81 184 ILE A O 1
ATOM 1247 N N . TYR A 1 161 ? 127.291 157.045 220.477 1.00 31.48 185 TYR A N 1
ATOM 1248 C CA . TYR A 1 161 ? 127.099 155.598 220.575 1.00 32.64 185 TYR A CA 1
ATOM 1249 C C . TYR A 1 161 ? 125.634 155.188 220.455 1.00 34.03 185 TYR A C 1
ATOM 1250 O O . TYR A 1 161 ? 125.339 154.134 219.871 1.00 28.89 185 TYR A O 1
ATOM 1259 N N . ASN A 1 162 ? 124.695 155.990 220.993 1.00 31.97 186 ASN A N 1
ATOM 1260 C CA . ASN A 1 162 ? 123.284 155.622 220.841 1.00 32.54 186 ASN A CA 1
ATOM 1261 C C . ASN A 1 162 ? 122.817 155.724 219.388 1.00 29.58 186 ASN A C 1
ATOM 1262 O O . ASN A 1 162 ? 121.953 154.951 218.965 1.00 33.37 186 ASN A O 1
ATOM 1267 N N . TYR A 1 163 ? 123.401 156.628 218.592 1.00 31.93 187 TYR A N 1
ATOM 1268 C CA . TYR A 1 163 ? 123.107 156.631 217.157 1.00 32.64 187 TYR A CA 1
ATOM 1269 C C . TYR A 1 163 ? 123.529 155.314 216.503 1.00 29.77 187 TYR A C 1
ATOM 1270 O O . TYR A 1 163 ? 122.826 154.795 215.635 1.00 32.40 187 TYR A O 1
ATOM 1279 N N . PHE A 1 164 ? 124.666 154.753 216.925 1.00 34.15 188 PHE A N 1
ATOM 1280 C CA . PHE A 1 164 ? 125.104 153.426 216.476 1.00 30.99 188 PHE A CA 1
ATOM 1281 C C . PHE A 1 164 ? 124.074 152.355 216.841 1.00 28.90 188 PHE A C 1
ATOM 1282 O O . PHE A 1 164 ? 123.756 151.477 216.026 1.00 27.90 188 PHE A O 1
ATOM 1290 N N . VAL A 1 165 ? 123.519 152.430 218.051 1.00 27.65 189 VAL A N 1
ATOM 1291 C CA . VAL A 1 165 ? 122.490 151.478 218.463 1.00 31.47 189 VAL A CA 1
ATOM 1292 C C . VAL A 1 165 ? 121.229 151.671 217.641 1.00 28.70 189 VAL A C 1
ATOM 1293 O O . VAL A 1 165 ? 120.571 150.701 217.245 1.00 26.81 189 VAL A O 1
ATOM 1297 N N . TRP A 1 166 ? 120.867 152.937 217.398 1.00 30.10 190 TRP A N 1
ATOM 1298 C CA . TRP A 1 166 ? 119.595 153.298 216.772 1.00 30.50 190 TRP A CA 1
ATOM 1299 C C . TRP A 1 166 ? 119.527 152.899 215.304 1.00 32.53 190 TRP A C 1
ATOM 1300 O O . TRP A 1 166 ? 118.475 152.453 214.835 1.00 31.53 190 TRP A O 1
ATOM 1311 N N . THR A 1 167 ? 120.604 153.114 214.534 1.00 30.65 191 THR A N 1
ATOM 1312 C CA . THR A 1 167 ? 120.554 152.735 213.124 1.00 30.14 191 THR A CA 1
ATOM 1313 C C . THR A 1 167 ? 120.360 151.231 212.977 1.00 27.72 191 THR A C 1
ATOM 1314 O O . THR A 1 167 ? 119.643 150.778 212.080 1.00 29.91 191 THR A O 1
ATOM 1318 N N . HIS A 1 168 ? 120.993 150.441 213.848 1.00 28.47 192 HIS A N 1
ATOM 1319 C CA . HIS A 1 168 ? 120.818 148.988 213.819 1.00 28.85 192 HIS A CA 1
ATOM 1320 C C . HIS A 1 168 ? 119.376 148.627 214.147 1.00 30.19 192 HIS A C 1
ATOM 1321 O O . HIS A 1 168 ? 118.746 147.818 213.448 1.00 29.49 192 HIS A O 1
ATOM 1328 N N . TYR A 1 169 ? 118.823 149.258 215.188 1.00 27.94 193 TYR A N 1
ATOM 1329 C CA . TYR A 1 169 ? 117.431 149.000 215.547 1.00 33.11 193 TYR A CA 1
ATOM 1330 C C . TYR A 1 169 ? 116.521 149.328 214.376 1.00 29.91 193 TYR A C 1
ATOM 1331 O O . TYR A 1 169 ? 115.633 148.549 214.032 1.00 29.69 193 TYR A O 1
ATOM 1340 N N . TYR A 1 170 ? 116.743 150.481 213.746 1.00 30.34 194 TYR A N 1
ATOM 1341 C CA . TYR A 1 170 ? 115.894 150.907 212.640 1.00 33.10 194 TYR A CA 1
ATOM 1342 C C . TYR A 1 170 ? 115.993 149.953 211.461 1.00 33.01 194 TYR A C 1
ATOM 1343 O O . TYR A 1 170 ? 115.007 149.747 210.736 1.00 33.45 194 TYR A O 1
ATOM 1352 N N . SER A 1 171 ? 117.151 149.314 211.281 1.00 30.04 195 SER A N 1
ATOM 1353 C CA . SER A 1 171 ? 117.263 148.399 210.162 1.00 33.91 195 SER A CA 1
ATOM 1354 C C . SER A 1 171 ? 116.543 147.084 210.427 1.00 31.11 195 SER A C 1
ATOM 1355 O O . SER A 1 171 ? 116.235 146.368 209.465 1.00 33.10 195 SER A O 1
ATOM 1358 N N . VAL A 1 172 ? 116.245 146.747 211.688 1.00 31.00 196 VAL A N 1
ATOM 1359 C CA . VAL A 1 172 ? 115.604 145.468 211.992 1.00 28.44 196 VAL A CA 1
ATOM 1360 C C . VAL A 1 172 ? 114.165 145.603 212.444 1.00 30.09 196 VAL A C 1
ATOM 1361 O O . VAL A 1 172 ? 113.471 144.574 212.530 1.00 34.82 196 VAL A O 1
ATOM 1365 N N . LYS A 1 173 ? 113.674 146.822 212.697 1.00 30.56 197 LYS A N 1
ATOM 1366 C CA . LYS A 1 173 ? 112.346 147.000 213.282 1.00 35.18 197 LYS A CA 1
ATOM 1367 C C . LYS A 1 173 ? 111.279 146.425 212.356 1.00 35.42 197 LYS A C 1
ATOM 1368 O O . LYS A 1 173 ? 111.479 146.265 211.144 1.00 34.69 197 LYS A O 1
ATOM 1374 N N . LYS A 1 174 ? 110.133 146.100 212.937 1.00 37.46 198 LYS A N 1
ATOM 1375 C CA . LYS A 1 174 ? 109.057 145.519 212.147 1.00 37.73 198 LYS A CA 1
ATOM 1376 C C . LYS A 1 174 ? 108.314 146.578 211.342 1.00 35.81 198 LYS A C 1
ATOM 1377 O O . LYS A 1 174 ? 108.240 147.745 211.729 1.00 32.68 198 LYS A O 1
ATOM 1383 N N . THR A 1 175 ? 107.751 146.160 210.210 1.00 35.82 199 THR A N 1
ATOM 1384 C CA . THR A 1 175 ? 106.934 147.083 209.442 1.00 36.55 199 THR A CA 1
ATOM 1385 C C . THR A 1 175 ? 105.636 147.327 210.213 1.00 42.09 199 THR A C 1
ATOM 1386 O O . THR A 1 175 ? 104.888 146.386 210.487 1.00 44.53 199 THR A O 1
ATOM 1390 N N . PHE A 1 176 ? 105.389 148.579 210.596 1.00 38.44 200 PHE A N 1
ATOM 1391 C CA . PHE A 1 176 ? 104.150 148.958 211.272 1.00 43.58 200 PHE A CA 1
ATOM 1392 C C . PHE A 1 176 ? 103.015 149.060 210.256 1.00 44.89 200 PHE A C 1
ATOM 1393 O O . PHE A 1 176 ? 103.141 149.772 209.253 1.00 48.36 200 PHE A O 1
ATOM 1401 N N . LEU A 1 177 ? 101.920 148.328 210.491 1.00 44.32 201 LEU A N 1
ATOM 1402 C CA . LEU A 1 177 ? 100.794 148.286 209.549 1.00 48.74 201 LEU A CA 1
ATOM 1403 C C . LEU A 1 177 ? 99.587 149.102 209.996 1.00 49.41 201 LEU A C 1
ATOM 1404 O O . LEU A 1 177 ? 98.693 149.341 209.176 1.00 57.00 201 LEU A O 1
ATOM 1409 N N . GLY A 1 178 ? 99.525 149.516 211.255 1.00 50.65 202 GLY A N 1
ATOM 1410 C CA . GLY A 1 178 ? 98.460 150.369 211.758 1.00 44.23 202 GLY A CA 1
ATOM 1411 C C . GLY A 1 178 ? 98.033 149.931 213.144 1.00 51.53 202 GLY A C 1
ATOM 1412 O O . GLY A 1 178 ? 98.137 148.761 213.514 1.00 52.28 202 GLY A O 1
ATOM 1413 N N . VAL A 1 179 ? 97.518 150.888 213.925 1.00 47.79 203 VAL A N 1
ATOM 1414 C CA . VAL A 1 179 ? 97.011 150.578 215.257 1.00 54.58 203 VAL A CA 1
ATOM 1415 C C . VAL A 1 179 ? 95.908 149.531 215.148 1.00 53.34 203 VAL A C 1
ATOM 1416 O O . VAL A 1 179 ? 95.043 149.598 214.269 1.00 51.90 203 VAL A O 1
ATOM 1420 N N . GLY A 1 180 ? 95.965 148.528 216.018 1.00 58.98 204 GLY A N 1
ATOM 1421 C CA . GLY A 1 180 ? 95.070 147.398 215.951 1.00 55.97 204 GLY A CA 1
ATOM 1422 C C . GLY A 1 180 ? 95.543 146.276 215.051 1.00 55.26 204 GLY A C 1
ATOM 1423 O O . GLY A 1 180 ? 95.069 145.145 215.189 1.00 54.86 204 GLY A O 1
ATOM 1424 N N . GLN A 1 181 ? 96.470 146.550 214.143 1.00 59.07 205 GLN A N 1
ATOM 1425 C CA . GLN A 1 181 ? 97.028 145.525 213.276 1.00 56.43 205 GLN A CA 1
ATOM 1426 C C . GLN A 1 181 ? 98.366 145.008 213.790 1.00 60.47 205 GLN A C 1
ATOM 1427 O O . GLN A 1 181 ? 99.085 145.665 214.547 1.00 58.92 205 GLN A O 1
ATOM 1433 N N . GLU A 1 182 ? 98.687 143.801 213.354 1.00 60.12 206 GLU A N 1
ATOM 1434 C CA . GLU A 1 182 ? 99.914 143.137 213.747 1.00 58.95 206 GLU A CA 1
ATOM 1435 C C . GLU A 1 182 ? 101.071 143.583 212.854 1.00 55.51 206 GLU A C 1
ATOM 1436 O O . GLU A 1 182 ? 100.960 143.543 211.623 1.00 53.63 206 GLU A O 1
ATOM 1442 N N . SER A 1 183 ? 102.179 144.010 213.469 1.00 52.61 207 SER A N 1
ATOM 1443 C CA . SER A 1 183 ? 103.324 144.450 212.676 1.00 48.70 207 SER A CA 1
ATOM 1444 C C . SER A 1 183 ? 103.945 143.261 211.951 1.00 43.70 207 SER A C 1
ATOM 1445 O O . SER A 1 183 ? 103.939 142.133 212.449 1.00 44.95 207 SER A O 1
ATOM 1448 N N . PHE A 1 184 ? 104.454 143.519 210.746 1.00 44.74 208 PHE A N 1
ATOM 1449 C CA . PHE A 1 184 ? 105.038 142.478 209.905 1.00 45.41 208 PHE A CA 1
ATOM 1450 C C . PHE A 1 184 ? 106.514 142.340 210.238 1.00 43.52 208 PHE A C 1
ATOM 1451 O O . PHE A 1 184 ? 107.251 143.332 210.202 1.00 44.47 208 PHE A O 1
ATOM 1459 N N . GLY A 1 185 ? 106.947 141.109 210.520 1.00 46.95 209 GLY A N 1
ATOM 1460 C CA . GLY A 1 185 ? 108.271 140.887 211.075 1.00 45.46 209 GLY A CA 1
ATOM 1461 C C . GLY A 1 185 ? 109.240 140.086 210.219 1.00 48.60 209 GLY A C 1
ATOM 1462 O O . GLY A 1 185 ? 110.414 139.983 210.575 1.00 49.67 209 GLY A O 1
ATOM 1463 N N . GLU A 1 186 ? 108.796 139.573 209.074 1.00 47.92 210 GLU A N 1
ATOM 1464 C CA . GLU A 1 186 ? 109.680 138.798 208.197 1.00 50.45 210 GLU A CA 1
ATOM 1465 C C . GLU A 1 186 ? 110.408 139.723 207.212 1.00 48.21 210 GLU A C 1
ATOM 1466 O O . GLU A 1 186 ? 110.362 139.576 205.992 1.00 43.00 210 GLU A O 1
ATOM 1472 N N . VAL A 1 187 ? 111.101 140.695 207.789 1.00 45.83 211 VAL A N 1
ATOM 1473 C CA . VAL A 1 187 ? 111.842 141.703 207.042 1.00 42.06 211 VAL A CA 1
ATOM 1474 C C . VAL A 1 187 ? 113.037 142.106 207.891 1.00 37.98 211 VAL A C 1
ATOM 1475 O O . VAL A 1 187 ? 112.931 142.195 209.115 1.00 40.56 211 VAL A O 1
ATOM 1479 N N . ASP A 1 188 ? 114.190 142.303 207.261 1.00 35.88 212 ASP A N 1
ATOM 1480 C CA . ASP A 1 188 ? 115.395 142.642 208.034 1.00 34.17 212 ASP A CA 1
ATOM 1481 C C . ASP A 1 188 ? 116.396 143.238 207.058 1.00 32.23 212 ASP A C 1
ATOM 1482 O O . ASP A 1 188 ? 116.898 142.526 206.178 1.00 32.33 212 ASP A O 1
ATOM 1487 N N . PHE A 1 189 ? 116.660 144.534 207.179 1.00 30.91 213 PHE A N 1
ATOM 1488 C CA . PHE A 1 189 ? 117.490 145.192 206.173 1.00 33.82 213 PHE A CA 1
ATOM 1489 C C . PHE A 1 189 ? 118.991 144.975 206.372 1.00 31.78 213 PHE A C 1
ATOM 1490 O O . PHE A 1 189 ? 119.766 145.421 205.519 1.00 32.46 213 PHE A O 1
ATOM 1498 N N . SER A 1 190 ? 119.423 144.294 207.450 1.00 31.13 214 SER A N 1
ATOM 1499 C CA . SER A 1 190 ? 120.848 144.125 207.740 1.00 27.94 214 SER A CA 1
ATOM 1500 C C . SER A 1 190 ? 121.242 142.707 208.144 1.00 32.41 214 SER A C 1
ATOM 1501 O O . SER A 1 190 ? 122.432 142.468 208.424 1.00 29.19 214 SER A O 1
ATOM 1504 N N . HIS A 1 191 ? 120.303 141.762 208.188 1.00 33.55 215 HIS A N 1
ATOM 1505 C CA . HIS A 1 191 ? 120.592 140.379 208.552 1.00 31.80 215 HIS A CA 1
ATOM 1506 C C . HIS A 1 191 ? 119.806 139.457 207.635 1.00 33.71 215 HIS A C 1
ATOM 1507 O O . HIS A 1 191 ? 118.904 139.890 206.924 1.00 33.25 215 HIS A O 1
ATOM 1514 N N . GLU A 1 192 ? 120.164 138.175 207.665 1.00 31.35 216 GLU A N 1
ATOM 1515 C CA . GLU A 1 192 ? 119.464 137.145 206.920 1.00 36.99 216 GLU A CA 1
ATOM 1516 C C . GLU A 1 192 ? 119.400 137.511 205.441 1.00 36.25 216 GLU A C 1
ATOM 1517 O O . GLU A 1 192 ? 118.338 137.527 204.823 1.00 38.28 216 GLU A O 1
ATOM 1523 N N . GLY A 1 193 ? 120.559 137.832 204.876 1.00 36.42 217 GLY A N 1
ATOM 1524 C CA . GLY A 1 193 ? 120.635 138.218 203.489 1.00 36.09 217 GLY A CA 1
ATOM 1525 C C . GLY A 1 193 ? 122.016 138.706 203.132 1.00 36.63 217 GLY A C 1
ATOM 1526 O O . GLY A 1 193 ? 122.848 138.973 204.007 1.00 33.20 217 GLY A O 1
ATOM 1527 N N . PRO A 1 194 ? 122.276 138.863 201.831 1.00 34.13 218 PRO A N 1
ATOM 1528 C CA . PRO A 1 194 ? 123.646 139.161 201.386 1.00 33.12 218 PRO A CA 1
ATOM 1529 C C . PRO A 1 194 ? 124.233 140.402 202.004 1.00 31.58 218 PRO A C 1
ATOM 1530 O O . PRO A 1 194 ? 125.456 140.455 202.169 1.00 33.39 218 PRO A O 1
ATOM 1534 N N . ALA A 1 195 ? 123.409 141.378 202.399 1.00 34.20 219 ALA A N 1
ATOM 1535 C CA . ALA A 1 195 ? 123.917 142.652 202.905 1.00 34.06 219 ALA A CA 1
ATOM 1536 C C . ALA A 1 195 ? 124.408 142.595 204.349 1.00 33.80 219 ALA A C 1
ATOM 1537 O O . ALA A 1 195 ? 124.915 143.612 204.847 1.00 31.26 219 ALA A O 1
ATOM 1539 N N . PHE A 1 196 ? 124.318 141.439 205.012 1.00 33.60 220 PHE A N 1
ATOM 1540 C CA . PHE A 1 196 ? 124.717 141.342 206.418 1.00 32.00 220 PHE A CA 1
ATOM 1541 C C . PHE A 1 196 ? 126.146 141.846 206.621 1.00 31.41 220 PHE A C 1
ATOM 1542 O O . PHE A 1 196 ? 126.405 142.655 207.519 1.00 31.31 220 PHE A O 1
ATOM 1550 N N . LEU A 1 197 ? 127.082 141.423 205.756 1.00 26.73 221 LEU A N 1
ATOM 1551 C CA . LEU A 1 197 ? 128.482 141.763 206.001 1.00 30.36 221 LEU A CA 1
ATOM 1552 C C . LEU A 1 197 ? 128.803 143.199 205.617 1.00 30.32 221 LEU A C 1
ATOM 1553 O O . LEU A 1 197 ? 129.499 143.896 206.364 1.00 29.87 221 LEU A O 1
ATOM 1558 N N . THR A 1 198 ? 128.287 143.665 204.479 1.00 29.68 222 THR A N 1
ATOM 1559 C CA . THR A 1 198 ? 128.563 145.030 204.053 1.00 28.77 222 THR A CA 1
ATOM 1560 C C . THR A 1 198 ? 127.853 146.040 204.956 1.00 28.22 222 THR A C 1
ATOM 1561 O O . THR A 1 198 ? 128.397 147.111 205.239 1.00 28.21 222 THR A O 1
ATOM 1565 N N . TRP A 1 199 ? 126.640 145.725 205.415 1.00 27.57 223 TRP A N 1
ATOM 1566 C CA . TRP A 1 199 ? 125.932 146.634 206.316 1.00 26.29 223 TRP A CA 1
ATOM 1567 C C . TRP A 1 199 ? 126.736 146.856 207.597 1.00 28.78 223 TRP A C 1
ATOM 1568 O O . TRP A 1 199 ? 127.015 147.997 207.987 1.00 26.11 223 TRP A O 1
ATOM 1579 N N . HIS A 1 200 ? 127.151 145.769 208.247 1.00 25.76 224 HIS A N 1
ATOM 1580 C CA . HIS A 1 200 ? 127.866 145.901 209.518 1.00 27.71 224 HIS A CA 1
ATOM 1581 C C . HIS A 1 200 ? 129.246 146.487 209.315 1.00 29.32 224 HIS A C 1
ATOM 1582 O O . HIS A 1 200 ? 129.772 147.160 210.211 1.00 24.22 224 HIS A O 1
ATOM 1589 N N . ARG A 1 201 ? 129.819 146.300 208.121 1.00 29.11 225 ARG A N 1
ATOM 1590 C CA . ARG A 1 201 ? 131.079 146.954 207.803 1.00 26.27 225 ARG A CA 1
ATOM 1591 C C . ARG A 1 201 ? 130.919 148.465 207.819 1.00 24.69 225 ARG A C 1
ATOM 1592 O O . ARG A 1 201 ? 131.706 149.174 208.451 1.00 25.35 225 ARG A O 1
ATOM 1600 N N . TYR A 1 202 ? 129.881 148.988 207.161 1.00 22.28 226 TYR A N 1
ATOM 1601 C CA . TYR A 1 202 ? 129.717 150.439 207.186 1.00 25.50 226 TYR A CA 1
ATOM 1602 C C . TYR A 1 202 ? 129.365 150.924 208.591 1.00 26.28 226 TYR A C 1
ATOM 1603 O O . TYR A 1 202 ? 129.851 151.974 209.027 1.00 27.84 226 TYR A O 1
ATOM 1612 N N . HIS A 1 203 ? 128.521 150.170 209.298 1.00 28.36 227 HIS A N 1
ATOM 1613 C CA . HIS A 1 203 ? 128.165 150.443 210.690 1.00 25.77 227 HIS A CA 1
ATOM 1614 C C . HIS A 1 203 ? 129.416 150.693 211.544 1.00 27.21 227 HIS A C 1
ATOM 1615 O O . HIS A 1 203 ? 129.514 151.707 212.2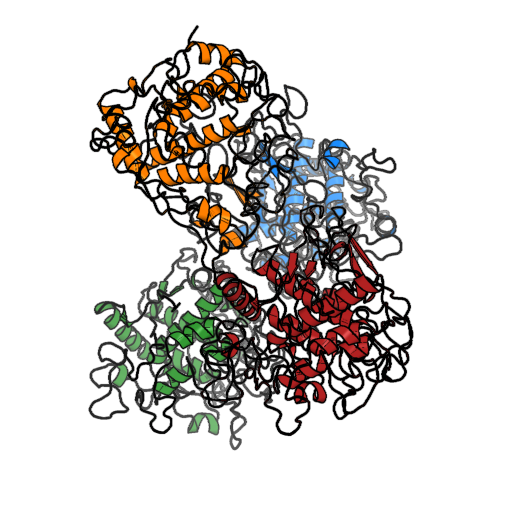38 1.00 26.05 227 HIS A O 1
ATOM 1622 N N . LEU A 1 204 ? 130.406 149.802 211.466 1.00 25.95 228 LEU A N 1
ATOM 1623 C CA . LEU A 1 204 ? 131.645 150.012 212.220 1.00 27.97 228 LEU A CA 1
ATOM 1624 C C . LEU A 1 204 ? 132.412 151.230 211.714 1.00 27.03 228 LEU A C 1
ATOM 1625 O O . LEU A 1 204 ? 132.959 151.999 212.504 1.00 27.44 228 LEU A O 1
ATOM 1630 N N . LEU A 1 205 ? 132.470 151.410 210.394 1.00 28.13 229 LEU A N 1
ATOM 1631 C CA . LEU A 1 205 ? 133.220 152.522 209.813 1.00 29.51 229 LEU A CA 1
ATOM 1632 C C . LEU A 1 205 ? 132.673 153.868 210.274 1.00 27.02 229 LEU A C 1
ATOM 1633 O O . LEU A 1 205 ? 133.437 154.801 210.545 1.00 30.62 229 LEU A O 1
ATOM 1638 N N . ARG A 1 206 ? 131.350 153.988 210.362 1.00 30.25 230 ARG A N 1
ATOM 1639 C CA . ARG A 1 206 ? 130.730 155.229 210.817 1.00 29.47 230 ARG A CA 1
ATOM 1640 C C . ARG A 1 206 ? 131.084 155.511 212.283 1.00 30.52 230 ARG A C 1
ATOM 1641 O O . ARG A 1 206 ? 131.463 156.635 212.634 1.00 30.79 230 ARG A O 1
ATOM 1649 N N . LEU A 1 207 ? 130.996 154.485 213.150 1.00 27.21 231 LEU A N 1
ATOM 1650 C CA . LEU A 1 207 ? 131.335 154.653 214.564 1.00 28.99 231 LEU A CA 1
ATOM 1651 C C . LEU A 1 207 ? 132.813 154.992 214.753 1.00 30.79 231 LEU A C 1
ATOM 1652 O O . LEU A 1 207 ? 133.157 155.881 215.542 1.00 33.41 231 LEU A O 1
ATOM 1657 N N . GLU A 1 208 ? 133.704 154.284 214.052 1.00 31.45 232 GLU A N 1
ATOM 1658 C CA . GLU A 1 208 ? 135.136 154.576 214.148 1.00 32.43 232 GLU A CA 1
ATOM 1659 C C . GLU A 1 208 ? 135.426 156.017 213.738 1.00 33.05 232 GLU A C 1
ATOM 1660 O O . GLU A 1 208 ? 136.180 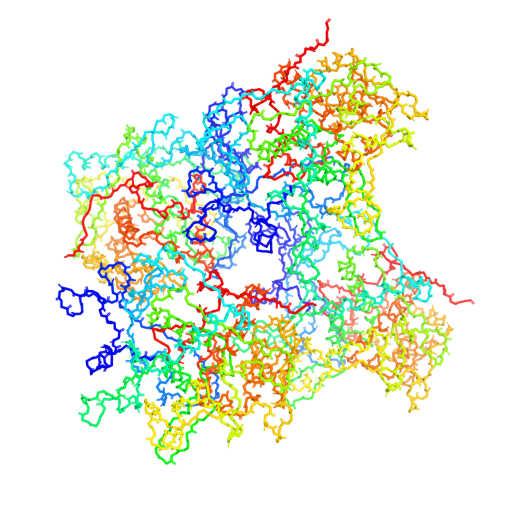156.731 214.403 1.00 33.15 232 GLU A O 1
ATOM 1666 N N . LYS A 1 209 ? 134.803 156.469 212.657 1.00 32.69 233 LYS A N 1
ATOM 1667 C CA . LYS A 1 209 ? 135.008 157.836 212.197 1.00 35.29 233 LYS A CA 1
ATOM 1668 C C . LYS A 1 209 ? 134.494 158.842 213.220 1.00 35.03 233 LYS A C 1
ATOM 1669 O O . LYS A 1 209 ? 135.182 159.816 213.545 1.00 33.83 233 LYS A O 1
ATOM 1675 N N . ASP A 1 210 ? 133.286 158.606 213.755 1.00 34.77 234 ASP A N 1
ATOM 1676 C CA . ASP A 1 210 ? 132.717 159.502 214.759 1.00 34.71 234 ASP A CA 1
ATOM 1677 C C . ASP A 1 210 ? 133.609 159.575 215.991 1.00 32.50 234 ASP A C 1
ATOM 1678 O O . ASP A 1 210 ? 133.788 160.643 216.576 1.00 35.29 234 ASP A O 1
ATOM 1683 N N . MET A 1 211 ? 134.196 158.452 216.388 1.00 32.33 235 MET A N 1
ATOM 1684 C CA . MET A 1 211 ? 135.036 158.468 217.573 1.00 35.14 235 MET A CA 1
ATOM 1685 C C . MET A 1 211 ? 136.381 159.121 217.292 1.00 33.11 235 MET A C 1
ATOM 1686 O O . MET A 1 211 ? 136.937 159.763 218.186 1.00 34.22 235 MET A O 1
ATOM 1691 N N . GLN A 1 212 ? 136.901 159.003 216.063 1.00 34.90 236 GLN A N 1
ATOM 1692 C CA . GLN A 1 212 ? 138.133 159.711 215.701 1.00 36.15 236 GLN A CA 1
ATOM 1693 C C . GLN A 1 212 ? 137.999 161.219 215.881 1.00 41.52 236 GLN A C 1
ATOM 1694 O O . GLN A 1 212 ? 138.885 161.867 216.457 1.00 38.04 236 GLN A O 1
ATOM 1700 N N . GLU A 1 213 ? 136.899 161.801 215.390 1.00 38.05 237 GLU A N 1
ATOM 1701 C CA . GLU A 1 213 ? 136.686 163.241 215.541 1.00 42.54 237 GLU A CA 1
ATOM 1702 C C . GLU A 1 213 ? 136.293 163.620 216.967 1.00 44.48 237 GLU A C 1
ATOM 1703 O O . GLU A 1 213 ? 136.650 164.702 217.442 1.00 49.87 237 GLU A O 1
ATOM 1709 N N . MET A 1 214 ? 135.512 162.776 217.644 1.00 40.33 238 MET A N 1
ATOM 1710 C CA . MET A 1 214 ? 135.180 163.052 219.035 1.00 39.79 238 MET A CA 1
ATOM 1711 C C . MET A 1 214 ? 136.450 163.159 219.865 1.00 45.95 238 MET A C 1
ATOM 1712 O O . MET A 1 214 ? 136.560 164.023 220.747 1.00 44.46 238 MET A O 1
ATOM 1717 N N . LEU A 1 215 ? 137.405 162.258 219.620 1.00 40.01 239 LEU A N 1
ATOM 1718 C CA . LEU A 1 215 ? 138.683 162.270 220.315 1.00 40.21 239 LEU A CA 1
ATOM 1719 C C . LEU A 1 215 ? 139.705 163.184 219.659 1.00 42.29 239 LEU A C 1
ATOM 1720 O O . LEU A 1 215 ? 140.761 163.429 220.255 1.00 42.41 239 LEU A O 1
ATOM 1725 N N . GLN A 1 216 ? 139.423 163.675 218.448 1.00 42.45 240 GLN A N 1
ATOM 1726 C CA . GLN A 1 216 ? 140.409 164.358 217.618 1.00 40.69 240 GLN A CA 1
ATOM 1727 C C . GLN A 1 216 ? 141.702 163.541 217.542 1.00 46.72 240 GLN A C 1
ATOM 1728 O O . GLN A 1 216 ? 142.807 164.048 217.729 1.00 47.40 240 GLN A O 1
ATOM 1734 N N . GLU A 1 217 ? 141.530 162.239 217.318 1.00 45.38 241 GLU A N 1
ATOM 1735 C CA . GLU A 1 217 ? 142.624 161.280 217.159 1.00 38.92 241 GLU A CA 1
ATOM 1736 C C . GLU A 1 217 ? 142.391 160.569 215.832 1.00 41.76 241 GLU A C 1
ATOM 1737 O O . GLU A 1 217 ? 141.613 159.596 215.770 1.00 35.73 241 GLU A O 1
ATOM 1743 N N . PRO A 1 218 ? 143.014 161.044 214.754 1.00 37.32 242 PRO A N 1
ATOM 1744 C CA . PRO A 1 218 ? 142.765 160.438 213.434 1.00 38.72 242 PRO A CA 1
ATOM 1745 C C . PRO A 1 218 ? 143.112 158.964 213.364 1.00 40.60 242 PRO A C 1
ATOM 1746 O O . PRO A 1 218 ? 142.505 158.245 212.564 1.00 39.31 242 PRO A O 1
ATOM 1750 N N . SER A 1 219 ? 144.065 158.488 214.168 1.00 38.92 243 SER A N 1
ATOM 1751 C CA . SER A 1 219 ? 144.506 157.102 214.090 1.00 38.69 243 SER A CA 1
ATOM 1752 C C . SER A 1 219 ? 143.729 156.171 215.025 1.00 35.58 243 SER A C 1
ATOM 1753 O O . SER A 1 219 ? 144.001 154.967 215.026 1.00 34.32 243 SER A O 1
ATOM 1756 N N . PHE A 1 220 ? 142.808 156.689 215.845 1.00 34.96 244 PHE A N 1
ATOM 1757 C CA . PHE A 1 220 ? 142.007 155.818 216.708 1.00 34.38 244 PHE A CA 1
ATOM 1758 C C . PHE A 1 220 ? 141.316 154.747 215.863 1.00 35.94 244 PHE A C 1
ATOM 1759 O O . PHE A 1 220 ? 140.790 155.025 214.783 1.00 33.51 244 PHE A O 1
ATOM 1767 N N . SER A 1 221 ? 141.380 153.506 216.333 1.00 34.69 245 SER A N 1
ATOM 1768 C CA . SER A 1 221 ? 140.805 152.383 215.612 1.00 33.21 245 SER A CA 1
ATOM 1769 C C . SER A 1 221 ? 140.065 151.497 216.603 1.00 37.06 245 SER A C 1
ATOM 1770 O O . SER A 1 221 ? 140.385 151.473 217.793 1.00 32.59 245 SER A O 1
ATOM 1773 N N . LEU A 1 222 ? 139.064 150.760 216.093 1.00 34.67 246 LEU A N 1
ATOM 1774 C CA . LEU A 1 222 ? 138.282 149.857 216.924 1.00 34.81 246 LEU A CA 1
ATOM 1775 C C . LEU A 1 222 ? 138.990 148.511 217.022 1.00 31.44 246 LEU A C 1
ATOM 1776 O O . LEU A 1 222 ? 139.292 147.915 215.995 1.00 32.33 246 LEU A O 1
ATOM 1781 N N . PRO A 1 223 ? 139.236 147.985 218.218 1.00 31.83 247 PRO A N 1
ATOM 1782 C CA . PRO A 1 223 ? 139.834 146.643 218.334 1.00 30.89 247 PRO A CA 1
ATOM 1783 C C . PRO A 1 223 ? 138.822 145.545 218.024 1.00 30.24 247 PRO A C 1
ATOM 1784 O O . PRO A 1 223 ? 137.671 145.847 217.726 1.00 30.46 247 PRO A O 1
ATOM 1788 N N . TYR A 1 224 ? 139.240 144.272 218.064 1.00 29.52 248 TYR A N 1
ATOM 1789 C CA . TYR A 1 224 ? 138.325 143.164 217.853 1.00 27.63 248 TYR A CA 1
ATOM 1790 C C . TYR A 1 224 ? 138.450 142.148 218.979 1.00 32.82 248 TYR A C 1
ATOM 1791 O O . TYR A 1 224 ? 139.450 142.095 219.705 1.00 34.00 248 TYR A O 1
ATOM 1800 N N . TRP A 1 225 ? 137.420 141.322 219.096 1.00 29.08 249 TRP A N 1
ATOM 1801 C CA . TRP A 1 225 ? 137.348 140.234 220.056 1.00 29.09 249 TRP A CA 1
ATOM 1802 C C . TRP A 1 225 ? 137.373 138.924 219.282 1.00 33.83 249 TRP A C 1
ATOM 1803 O O . TRP A 1 225 ? 136.444 138.633 218.522 1.00 31.33 249 TRP A O 1
ATOM 1814 N N . ASN A 1 226 ? 138.432 138.140 219.452 1.00 34.65 250 ASN A N 1
ATOM 1815 C CA . ASN A 1 226 ? 138.434 136.801 218.871 1.00 37.38 250 ASN A CA 1
ATOM 1816 C C . ASN A 1 226 ? 137.533 135.900 219.711 1.00 37.83 250 ASN A C 1
ATOM 1817 O O . ASN A 1 226 ? 137.950 135.374 220.747 1.00 38.42 250 ASN A O 1
ATOM 1822 N N . PHE A 1 227 ? 136.285 135.742 219.289 1.00 34.63 251 PHE A N 1
ATOM 1823 C CA . PHE A 1 227 ? 135.357 134.904 220.035 1.00 34.01 251 PHE A CA 1
ATOM 1824 C C . PHE A 1 227 ? 135.430 133.428 219.639 1.00 36.39 251 PHE A C 1
ATOM 1825 O O . PHE A 1 227 ? 134.713 132.606 220.223 1.00 40.04 251 PHE A O 1
ATOM 1833 N N . ALA A 1 228 ? 136.276 133.068 218.683 1.00 36.32 252 ALA A N 1
ATOM 1834 C CA . ALA A 1 228 ? 136.365 131.691 218.202 1.00 38.04 252 ALA A CA 1
ATOM 1835 C C . ALA A 1 228 ? 137.479 130.930 218.922 1.00 41.18 252 ALA A C 1
ATOM 1836 O O . ALA A 1 228 ? 138.425 130.415 218.334 1.00 41.57 252 ALA A O 1
ATOM 1838 N N . THR A 1 229 ? 137.342 130.857 220.236 1.00 45.50 253 THR A N 1
ATOM 1839 C CA . THR A 1 229 ? 138.304 130.181 221.093 1.00 42.58 253 THR A CA 1
ATOM 1840 C C . THR A 1 229 ? 137.773 128.884 221.677 1.00 41.10 253 THR A C 1
ATOM 1841 O O . THR A 1 229 ? 138.499 128.204 222.397 1.00 45.13 253 THR A O 1
ATOM 1845 N N . GLY A 1 230 ? 136.516 128.548 221.430 1.00 43.16 254 GLY A N 1
ATOM 1846 C CA . GLY A 1 230 ? 135.938 127.383 222.058 1.00 46.00 254 GLY A CA 1
ATOM 1847 C C . GLY A 1 230 ? 135.771 127.480 223.559 1.00 42.66 254 GLY A C 1
ATOM 1848 O O . GLY A 1 230 ? 135.516 126.464 224.199 1.00 42.15 254 GLY A O 1
ATOM 1849 N N . LYS A 1 231 ? 135.867 128.681 224.130 1.00 38.13 255 LYS A N 1
ATOM 1850 C CA . LYS A 1 231 ? 135.866 128.852 225.568 1.00 40.06 255 LYS A CA 1
ATOM 1851 C C . LYS A 1 231 ? 134.441 128.833 226.120 1.00 49.02 255 LYS A C 1
ATOM 1852 O O . LYS A 1 231 ? 133.451 129.059 225.407 1.00 43.32 255 LYS A O 1
ATOM 1858 N N . ASN A 1 232 ? 134.377 128.531 227.421 1.00 42.96 256 ASN A N 1
ATOM 1859 C CA . ASN A 1 232 ? 133.230 128.481 228.320 1.00 45.14 256 ASN A CA 1
ATOM 1860 C C . ASN A 1 232 ? 132.881 129.839 228.911 1.00 41.54 256 ASN A C 1
ATOM 1861 O O . ASN A 1 232 ? 131.837 129.979 229.554 1.00 38.45 256 ASN A O 1
ATOM 1866 N N . VAL A 1 233 ? 133.782 130.806 228.798 1.00 38.77 257 VAL A N 1
ATOM 1867 C CA . VAL A 1 233 ? 133.681 132.093 229.464 1.00 35.91 257 VAL A CA 1
ATOM 1868 C C . VAL A 1 233 ? 134.031 133.171 228.447 1.00 39.31 257 VAL A C 1
ATOM 1869 O O . VAL A 1 233 ? 134.696 132.918 227.440 1.00 40.33 257 VAL A O 1
ATOM 1873 N N . CYS A 1 234 ? 133.625 134.396 228.751 1.00 38.41 258 CYS A N 1
ATOM 1874 C CA . CYS A 1 234 ? 133.910 135.552 227.905 1.00 39.02 258 CYS A CA 1
ATOM 1875 C C . CYS A 1 234 ? 135.222 136.159 228.392 1.00 42.90 258 CYS A C 1
ATOM 1876 O O . CYS A 1 234 ? 135.261 136.822 229.433 1.00 37.67 258 CYS A O 1
ATOM 1879 N N . ASP A 1 235 ? 136.311 135.911 227.654 1.00 37.06 259 ASP A N 1
ATOM 1880 C CA . ASP A 1 235 ? 137.626 136.368 228.105 1.00 39.17 259 ASP A CA 1
ATOM 1881 C C . ASP A 1 235 ? 137.835 137.864 227.976 1.00 40.38 259 ASP A C 1
ATOM 1882 O O . ASP A 1 235 ? 138.909 138.337 228.328 1.00 34.39 259 ASP A O 1
ATOM 1887 N N . ILE A 1 236 ? 136.882 138.634 227.461 1.00 39.30 260 ILE A N 1
ATOM 1888 C CA . ILE A 1 236 ? 137.012 140.083 227.529 1.00 36.74 260 ILE A CA 1
ATOM 1889 C C . ILE A 1 236 ? 136.061 140.664 228.549 1.00 35.67 260 ILE A C 1
ATOM 1890 O O . ILE A 1 236 ? 135.960 141.873 228.669 1.00 36.06 260 ILE A O 1
ATOM 1895 N N . CYS A 1 237 ? 135.383 139.831 229.317 1.00 36.33 261 CYS A N 1
ATOM 1896 C CA . CYS A 1 237 ? 134.495 140.343 230.353 1.00 36.71 261 CYS A CA 1
ATOM 1897 C C . CYS A 1 237 ? 135.282 140.457 231.667 1.00 42.42 261 CYS A C 1
ATOM 1898 O O . CYS A 1 237 ? 135.064 139.726 232.643 1.00 40.50 261 CYS A O 1
ATOM 1901 N N . THR A 1 238 ? 136.227 141.407 231.673 1.00 40.83 262 THR A N 1
ATOM 1902 C CA . THR A 1 238 ? 137.008 141.775 232.850 1.00 38.60 262 THR A CA 1
ATOM 1903 C C . THR A 1 238 ? 136.854 143.276 233.088 1.00 39.69 262 THR A C 1
ATOM 1904 O O . THR A 1 238 ? 136.465 144.025 232.187 1.00 32.66 262 THR A O 1
ATOM 1908 N N . ASP A 1 239 ? 137.136 143.722 234.321 1.00 35.50 263 ASP A N 1
ATOM 1909 C CA . ASP A 1 239 ? 136.844 145.108 234.693 1.00 35.98 263 ASP A CA 1
ATOM 1910 C C . ASP A 1 239 ? 137.812 146.120 234.088 1.00 36.52 263 ASP A C 1
ATOM 1911 O O . ASP A 1 239 ? 137.565 147.329 234.186 1.00 36.67 263 ASP A O 1
ATOM 1916 N N . ASP A 1 240 ? 138.902 145.687 233.473 1.00 38.06 264 ASP A N 1
ATOM 1917 C CA . ASP A 1 240 ? 139.650 146.626 232.650 1.00 40.06 264 ASP A CA 1
ATOM 1918 C C . ASP A 1 240 ? 139.159 146.651 231.195 1.00 36.69 264 ASP A C 1
ATOM 1919 O O . ASP A 1 240 ? 139.635 147.485 230.423 1.00 37.09 264 ASP A O 1
ATOM 1924 N N . LEU A 1 241 ? 138.171 145.818 230.829 1.00 37.58 265 LEU A N 1
ATOM 1925 C CA . LEU A 1 241 ? 137.645 145.762 229.457 1.00 35.44 265 LEU A CA 1
ATOM 1926 C C . LEU A 1 241 ? 136.213 145.245 229.452 1.00 35.86 265 LEU A C 1
ATOM 1927 O O . LEU A 1 241 ? 136.031 144.042 229.579 1.00 48.21 265 LEU A O 1
ATOM 1932 N N . MET A 1 242 ? 135.220 146.067 229.186 1.00 32.65 266 MET A N 1
ATOM 1933 C CA . MET A 1 242 ? 133.865 145.532 228.899 1.00 37.68 266 MET A CA 1
ATOM 1934 C C . MET A 1 242 ? 133.122 144.998 230.125 1.00 31.33 266 MET A C 1
ATOM 1935 O O . MET A 1 242 ? 131.912 144.758 230.042 1.00 28.72 266 MET A O 1
ATOM 1940 N N . GLY A 1 243 ? 133.821 144.774 231.240 1.00 33.17 267 GLY A N 1
ATOM 1941 C CA . GLY A 1 243 ? 133.170 144.542 232.522 1.00 33.20 267 GLY A CA 1
ATOM 1942 C C . GLY A 1 243 ? 132.913 143.097 232.880 1.00 34.46 267 GLY A C 1
ATOM 1943 O O . GLY A 1 243 ? 132.413 142.315 232.067 1.00 35.84 267 GLY A O 1
ATOM 1944 N N . SER A 1 244 ? 133.212 142.728 234.117 1.00 33.97 268 SER A N 1
ATOM 1945 C CA . SER A 1 244 ? 132.975 141.360 234.530 1.00 36.66 268 SER A CA 1
ATOM 1946 C C . SER A 1 244 ? 131.581 141.238 235.145 1.00 34.93 268 SER A C 1
ATOM 1947 O O . SER A 1 244 ? 130.797 142.194 235.193 1.00 32.47 268 SER A O 1
ATOM 1950 N N . ARG A 1 245 ? 131.257 140.025 235.573 1.00 33.97 269 ARG A N 1
ATOM 1951 C CA . ARG A 1 245 ? 129.948 139.741 236.137 1.00 34.08 269 ARG A CA 1
ATOM 1952 C C . ARG A 1 245 ? 129.809 140.370 237.515 1.00 38.79 269 ARG A C 1
ATOM 1953 O O . ARG A 1 245 ? 130.709 140.269 238.355 1.00 39.39 269 ARG A O 1
ATOM 1961 N N . SER A 1 246 ? 128.655 140.971 237.767 1.00 37.77 270 SER A N 1
ATOM 1962 C CA . SER A 1 246 ? 128.397 141.560 239.070 1.00 40.02 270 SER A CA 1
ATOM 1963 C C . SER A 1 246 ? 128.240 140.473 240.127 1.00 39.25 270 SER A C 1
ATOM 1964 O O . SER A 1 246 ? 127.577 139.457 239.904 1.00 40.70 270 SER A O 1
ATOM 1967 N N . ASN A 1 247 ? 128.873 140.684 241.284 1.00 37.86 271 ASN A N 1
ATOM 1968 C CA . ASN A 1 247 ? 128.741 139.735 242.380 1.00 41.14 271 ASN A CA 1
ATOM 1969 C C . ASN A 1 247 ? 127.416 139.834 243.112 1.00 40.89 271 ASN A C 1
ATOM 1970 O O . ASN A 1 247 ? 127.130 138.956 243.927 1.00 47.66 271 ASN A O 1
ATOM 1975 N N . PHE A 1 248 ? 126.605 140.853 242.822 1.00 41.54 272 PHE A N 1
ATOM 1976 C CA . PHE A 1 248 ? 125.305 141.052 243.440 1.00 38.51 272 PHE A CA 1
ATOM 1977 C C . PHE A 1 248 ? 124.138 140.660 242.540 1.00 43.90 272 PHE A C 1
ATOM 1978 O O . PHE A 1 248 ? 123.025 140.482 243.042 1.00 42.30 272 PHE A O 1
ATOM 1986 N N . ASP A 1 249 ? 124.366 140.529 241.233 1.00 43.44 273 ASP A N 1
ATOM 1987 C CA . ASP A 1 249 ? 123.339 140.103 240.278 1.00 39.03 273 ASP A CA 1
ATOM 1988 C C . ASP A 1 249 ? 124.078 139.480 239.104 1.00 43.10 273 ASP A C 1
ATOM 1989 O O . ASP A 1 249 ? 124.677 140.205 238.306 1.00 40.25 273 ASP A O 1
ATOM 1994 N N . SER A 1 250 ? 123.998 138.159 238.965 1.00 38.08 274 SER A N 1
ATOM 1995 C CA . SER A 1 250 ? 124.815 137.477 237.978 1.00 38.19 274 SER A CA 1
ATOM 1996 C C . SER A 1 250 ? 124.447 137.835 236.540 1.00 43.31 274 SER A C 1
ATOM 1997 O O . SER A 1 250 ? 125.139 137.375 235.623 1.00 42.97 274 SER A O 1
ATOM 2000 N N . THR A 1 251 ? 123.354 138.580 236.318 1.00 38.03 275 THR A N 1
ATOM 2001 C CA . THR A 1 251 ? 122.962 139.037 234.989 1.00 37.87 275 THR A CA 1
ATOM 2002 C C . THR A 1 251 ? 123.311 140.499 234.737 1.00 35.38 275 THR A C 1
ATOM 2003 O O . THR A 1 251 ? 123.027 141.008 233.655 1.00 33.87 275 THR A O 1
ATOM 2007 N N . LEU A 1 252 ? 123.921 141.176 235.697 1.00 33.71 276 LEU A N 1
ATOM 2008 C CA . LEU A 1 252 ? 124.354 142.553 235.556 1.00 33.72 276 LEU A CA 1
ATOM 2009 C C . LEU A 1 252 ? 125.865 142.600 235.429 1.00 35.45 276 LEU A C 1
ATOM 2010 O O . LEU A 1 252 ? 126.567 141.608 235.660 1.00 33.78 276 LEU A O 1
ATOM 2015 N N . ILE A 1 253 ? 126.351 143.785 235.073 1.00 33.82 277 ILE A N 1
ATOM 2016 C CA . ILE A 1 253 ? 127.773 144.048 234.921 1.00 32.63 277 ILE A CA 1
ATOM 2017 C C . ILE A 1 253 ? 128.341 144.574 236.237 1.00 35.17 277 ILE A C 1
ATOM 2018 O O . ILE A 1 253 ? 127.694 145.347 236.949 1.00 33.03 277 ILE A O 1
ATOM 2023 N N . SER A 1 254 ? 129.577 144.176 236.521 1.00 36.44 278 SER A N 1
ATOM 2024 C CA . SER A 1 254 ? 130.293 144.575 237.722 1.00 36.35 278 SER A CA 1
ATOM 2025 C C . SER A 1 254 ? 130.243 146.088 237.933 1.00 36.43 278 SER A C 1
ATOM 2026 O O . SER A 1 254 ? 130.563 146.851 237.009 1.00 37.02 278 SER A O 1
ATOM 2029 N N . PRO A 1 255 ? 129.887 146.556 239.133 1.00 38.84 279 PRO A N 1
ATOM 2030 C CA . PRO A 1 255 ? 129.935 148.001 239.417 1.00 34.28 279 PRO A CA 1
ATOM 2031 C C . PRO A 1 255 ? 131.324 148.608 239.344 1.00 34.43 279 PRO A C 1
ATOM 2032 O O . PRO A 1 255 ? 131.438 149.836 239.371 1.00 36.94 279 PRO A O 1
ATOM 2036 N N . ASN A 1 256 ? 132.380 147.813 239.243 1.00 33.81 280 ASN A N 1
ATOM 2037 C CA . ASN A 1 256 ? 133.719 148.364 239.070 1.00 38.80 280 ASN A CA 1
ATOM 2038 C C . ASN A 1 256 ? 134.049 148.654 237.603 1.00 40.65 280 ASN A C 1
ATOM 2039 O O . ASN A 1 256 ? 135.206 148.972 237.291 1.00 38.24 280 ASN A O 1
ATOM 2044 N N . SER A 1 257 ? 133.066 148.536 236.705 1.00 36.42 281 SER A N 1
ATOM 2045 C CA . SER A 1 257 ? 133.190 148.904 235.293 1.00 39.17 281 SER A CA 1
ATOM 2046 C C . SER A 1 257 ? 132.211 150.013 234.937 1.00 36.12 281 SER A C 1
ATOM 2047 O O . SER A 1 257 ? 131.052 149.974 235.351 1.00 37.12 281 SER A O 1
ATOM 2050 N N . VAL A 1 258 ? 132.658 150.980 234.132 1.00 35.75 282 VAL A N 1
ATOM 2051 C CA . VAL A 1 258 ? 131.751 152.045 233.693 1.00 37.38 282 VAL A CA 1
ATOM 2052 C C . VAL A 1 258 ? 130.572 151.500 232.895 1.00 34.64 282 VAL A C 1
ATOM 2053 O O . VAL A 1 258 ? 129.535 152.161 232.794 1.00 32.91 282 VAL A O 1
ATOM 2057 N N . PHE A 1 259 ? 130.699 150.314 232.301 1.00 36.07 283 PHE A N 1
ATOM 2058 C CA . PHE A 1 259 ? 129.589 149.826 231.487 1.00 37.49 283 PHE A CA 1
ATOM 2059 C C . PHE A 1 259 ? 128.394 149.415 232.343 1.00 36.32 283 PHE A C 1
ATOM 2060 O O . PHE A 1 259 ? 127.272 149.341 231.826 1.00 31.35 283 PHE A O 1
ATOM 2068 N N . SER A 1 260 ? 128.589 149.224 233.655 1.00 36.09 284 SER A N 1
ATOM 2069 C CA . SER A 1 260 ? 127.451 148.999 234.540 1.00 36.05 284 SER A CA 1
ATOM 2070 C C . SER A 1 260 ? 126.593 150.240 234.674 1.00 33.62 284 SER A C 1
ATOM 2071 O O . SER A 1 260 ? 125.431 150.127 235.071 1.00 36.06 284 SER A O 1
ATOM 2074 N N . GLN A 1 261 ? 127.140 151.411 234.334 1.00 37.05 285 GLN A N 1
ATOM 2075 C CA . GLN A 1 261 ? 126.411 152.672 234.378 1.00 34.43 285 GLN A CA 1
ATOM 2076 C C . GLN A 1 261 ? 125.607 152.940 233.113 1.00 37.06 285 GLN A C 1
ATOM 2077 O O . GLN A 1 261 ? 124.758 153.836 233.112 1.00 36.29 285 GLN A O 1
ATOM 2083 N N . TRP A 1 262 ? 125.878 152.222 232.023 1.00 35.87 286 TRP A N 1
ATOM 2084 C CA . TRP A 1 262 ? 125.164 152.469 230.778 1.00 36.48 286 TRP A CA 1
ATOM 2085 C C . TRP A 1 262 ? 123.688 152.114 230.910 1.00 34.01 286 TRP A C 1
ATOM 2086 O O . TRP A 1 262 ? 123.327 151.161 231.604 1.00 34.36 286 TRP A O 1
ATOM 2097 N N . ARG A 1 263 ? 122.834 152.886 230.226 1.00 34.81 287 ARG A N 1
ATOM 2098 C CA . ARG A 1 263 ? 121.406 152.627 230.126 1.00 38.08 287 ARG A CA 1
ATOM 2099 C C . ARG A 1 263 ? 121.002 152.530 228.654 1.00 36.14 287 ARG A C 1
ATOM 2100 O O . ARG A 1 263 ? 121.419 153.351 227.832 1.00 35.57 287 ARG A O 1
ATOM 2108 N N . VAL A 1 264 ? 120.168 151.536 228.322 1.00 37.00 288 VAL A N 1
ATOM 2109 C CA . VAL A 1 264 ? 119.977 151.122 226.930 1.00 36.14 288 VAL A CA 1
ATOM 2110 C C . VAL A 1 264 ? 118.899 151.968 226.259 1.00 40.47 288 VAL A C 1
ATOM 2111 O O . VAL A 1 264 ? 118.022 152.538 226.916 1.00 38.79 288 VAL A O 1
ATOM 2115 N N . VAL A 1 265 ? 118.951 152.024 224.923 1.00 38.49 289 VAL A N 1
ATOM 2116 C CA . VAL A 1 265 ? 117.902 152.652 224.118 1.00 36.49 289 VAL A CA 1
ATOM 2117 C C . VAL A 1 265 ? 117.199 151.580 223.298 1.00 37.50 289 VAL A C 1
ATOM 2118 O O . VAL A 1 265 ? 117.716 150.476 223.093 1.00 38.99 289 VAL A O 1
ATOM 2122 N N . CYS A 1 266 ? 115.971 151.904 222.866 1.00 34.52 290 CYS A N 1
ATOM 2123 C CA . CYS A 1 266 ? 115.169 151.109 221.932 1.00 34.25 290 CYS A CA 1
ATOM 2124 C C . CYS A 1 266 ? 114.564 149.847 222.553 1.00 42.78 290 CYS A C 1
ATOM 2125 O O . CYS A 1 266 ? 114.233 148.900 221.826 1.00 43.14 290 CYS A O 1
ATOM 2128 N N . ASP A 1 267 ? 114.353 149.825 223.873 1.00 36.44 291 ASP A N 1
ATOM 2129 C CA . ASP A 1 267 ? 113.797 148.666 224.564 1.00 39.68 291 ASP A CA 1
ATOM 2130 C C . ASP A 1 267 ? 112.301 148.802 224.849 1.00 50.43 291 ASP A C 1
ATOM 2131 O O . ASP A 1 267 ? 111.813 148.283 225.861 1.00 54.46 291 ASP A O 1
ATOM 2136 N N . SER A 1 268 ? 111.553 149.504 223.994 1.00 45.04 292 SER A N 1
ATOM 2137 C CA . SER A 1 268 ? 110.111 149.600 224.203 1.00 44.47 292 SER A CA 1
ATOM 2138 C C . SER A 1 268 ? 109.342 149.103 222.989 1.00 43.42 292 SER A C 1
ATOM 2139 O O . SER A 1 268 ? 108.568 149.859 222.395 1.00 43.54 292 SER A O 1
ATOM 2142 N N . LEU A 1 269 ? 109.569 147.845 222.598 1.00 44.88 293 LEU A N 1
ATOM 2143 C CA . LEU A 1 269 ? 108.892 147.302 221.424 1.00 44.55 293 LEU A CA 1
ATOM 2144 C C . LEU A 1 269 ? 107.377 147.332 221.592 1.00 46.02 293 LEU A C 1
ATOM 2145 O O . LEU A 1 269 ? 106.643 147.559 220.626 1.00 44.03 293 LEU A O 1
ATOM 2150 N N . GLU A 1 270 ? 106.893 147.105 222.815 1.00 45.21 294 GLU A N 1
ATOM 2151 C CA . GLU A 1 270 ? 105.461 147.189 223.091 1.00 48.63 294 GLU A CA 1
ATOM 2152 C C . GLU A 1 270 ? 104.879 148.503 222.590 1.00 50.27 294 GLU A C 1
ATOM 2153 O O . GLU A 1 270 ? 103.803 148.531 221.973 1.00 46.94 294 GLU A O 1
ATOM 2159 N N . ASP A 1 271 ? 105.609 149.604 222.784 1.00 45.42 295 ASP A N 1
ATOM 2160 C CA . ASP A 1 271 ? 105.128 150.904 222.344 1.00 45.18 295 ASP A CA 1
ATOM 2161 C C . ASP A 1 271 ? 105.303 151.117 220.837 1.00 50.03 295 ASP A C 1
ATOM 2162 O O . ASP A 1 271 ? 104.389 151.611 220.166 1.00 49.61 295 ASP A O 1
ATOM 2167 N N . TYR A 1 272 ? 106.480 150.783 220.294 1.00 45.55 296 TYR A N 1
ATOM 2168 C CA . TYR A 1 272 ? 106.769 151.068 218.890 1.00 46.68 296 TYR A CA 1
ATOM 2169 C C . TYR A 1 272 ? 105.844 150.290 217.961 1.00 48.81 296 TYR A C 1
ATOM 2170 O O . TYR A 1 272 ? 105.327 150.834 216.977 1.00 48.53 296 TYR A O 1
ATOM 2179 N N . ASP A 1 273 ? 105.671 149.001 218.227 1.00 49.67 297 ASP A N 1
ATOM 2180 C CA . ASP A 1 273 ? 104.924 148.135 217.331 1.00 49.19 297 ASP A CA 1
ATOM 2181 C C . ASP A 1 273 ? 103.411 148.184 217.571 1.00 52.68 297 ASP A C 1
ATOM 2182 O O . ASP A 1 273 ? 102.680 147.495 216.859 1.00 59.06 297 ASP A O 1
ATOM 2187 N N . THR A 1 274 ? 102.911 148.972 218.533 1.00 48.34 298 THR A N 1
ATOM 2188 C CA . THR A 1 274 ? 101.464 149.118 218.682 1.00 50.19 298 THR A CA 1
ATOM 2189 C C . THR A 1 274 ? 100.967 150.542 218.489 1.00 52.73 298 THR A C 1
ATOM 2190 O O . THR A 1 274 ? 99.808 150.720 218.124 1.00 60.16 298 THR A O 1
ATOM 2194 N N . LEU A 1 275 ? 101.791 151.563 218.753 1.00 55.14 299 LEU A N 1
ATOM 2195 C CA . LEU A 1 275 ? 101.389 152.942 218.503 1.00 50.14 299 LEU A CA 1
ATOM 2196 C C . LEU A 1 275 ? 102.019 153.547 217.254 1.00 54.07 299 LEU A C 1
ATOM 2197 O O . LEU A 1 275 ? 101.638 154.657 216.870 1.00 54.26 299 LEU A O 1
ATOM 2202 N N . GLY A 1 276 ? 102.965 152.859 216.615 1.00 53.41 300 GLY A N 1
ATOM 2203 C CA . GLY A 1 276 ? 103.569 153.359 215.395 1.00 50.23 300 GLY A CA 1
ATOM 2204 C C . GLY A 1 276 ? 104.669 154.381 215.559 1.00 52.70 300 GLY A C 1
ATOM 2205 O O . GLY A 1 276 ? 104.995 155.061 214.578 1.00 49.13 300 GLY A O 1
ATOM 2206 N N . THR A 1 277 ? 105.232 154.539 216.764 1.00 49.54 301 THR A N 1
ATOM 2207 C CA . THR A 1 277 ? 106.350 155.444 217.000 1.00 46.03 301 THR A CA 1
ATOM 2208 C C . THR A 1 277 ? 107.684 154.729 216.751 1.00 46.26 301 THR A C 1
ATOM 2209 O O . THR A 1 277 ? 107.730 153.537 216.451 1.00 44.81 301 THR A O 1
ATOM 2213 N N . LEU A 1 278 ? 108.787 155.468 216.871 1.00 43.91 302 LEU A N 1
ATOM 2214 C CA . LEU A 1 278 ? 110.132 154.923 216.760 1.00 44.44 302 LEU A CA 1
ATOM 2215 C C . LEU A 1 278 ? 110.908 155.103 218.060 1.00 42.72 302 LEU A C 1
ATOM 2216 O O . LEU A 1 278 ? 110.626 156.000 218.860 1.00 40.77 302 LEU A O 1
ATOM 2221 N N . CYS A 1 279 ? 111.921 154.250 218.233 1.00 42.59 303 CYS A N 1
ATOM 2222 C CA . CYS A 1 279 ? 112.878 154.386 219.321 1.00 40.85 303 CYS A CA 1
ATOM 2223 C C . CYS A 1 279 ? 113.380 155.821 219.372 1.00 41.33 303 CYS A C 1
ATOM 2224 O O . CYS A 1 279 ? 113.702 156.414 218.343 1.00 45.57 303 CYS A O 1
ATOM 2227 N N . ASN A 1 280 ? 113.420 156.393 220.561 1.00 40.63 304 ASN A N 1
ATOM 2228 C CA . ASN A 1 280 ? 113.932 157.742 220.733 1.00 38.44 304 ASN A CA 1
ATOM 2229 C C . ASN A 1 280 ? 115.186 157.702 221.596 1.00 39.10 304 ASN A C 1
ATOM 2230 O O . ASN A 1 280 ? 115.697 156.635 221.951 1.00 42.07 304 ASN A O 1
ATOM 2235 N N . SER A 1 281 ? 115.685 158.876 221.946 1.00 41.49 305 SER A N 1
ATOM 2236 C CA . SER A 1 281 ? 116.964 158.965 222.631 1.00 38.44 305 SER A CA 1
ATOM 2237 C C . SER A 1 281 ? 116.859 158.808 224.147 1.00 43.45 305 SER A C 1
ATOM 2238 O O . SER A 1 281 ? 117.881 158.941 224.829 1.00 44.26 305 SER A O 1
ATOM 2241 N N . THR A 1 282 ? 115.671 158.519 224.694 1.00 39.53 306 THR A N 1
ATOM 2242 C CA . THR A 1 282 ? 115.528 158.340 226.138 1.00 40.08 306 THR A CA 1
ATOM 2243 C C . THR A 1 282 ? 115.981 156.938 226.518 1.00 38.47 306 THR A C 1
ATOM 2244 O O . THR A 1 282 ? 115.492 155.952 225.959 1.00 39.44 306 THR A O 1
ATOM 2248 N N . GLU A 1 283 ? 116.939 156.858 227.441 1.00 36.99 307 GLU A N 1
ATOM 2249 C CA . GLU A 1 283 ? 117.504 155.601 227.905 1.00 40.88 307 GLU A CA 1
ATOM 2250 C C . GLU A 1 283 ? 116.647 154.990 229.016 1.00 44.42 307 GLU A C 1
ATOM 2251 O O . GLU A 1 283 ? 115.881 155.673 229.698 1.00 42.58 307 GLU A O 1
ATOM 2257 N N . ASP A 1 284 ? 116.793 153.679 229.198 1.00 46.14 308 ASP A N 1
ATOM 2258 C CA . ASP A 1 284 ? 115.934 152.952 230.119 1.00 41.58 308 ASP A CA 1
ATOM 2259 C C . ASP A 1 284 ? 116.725 152.112 231.106 1.00 36.68 308 ASP A C 1
ATOM 2260 O O . ASP A 1 284 ? 117.396 152.638 231.998 1.00 38.67 308 ASP A O 1
ATOM 2265 N N . GLY A 1 285 ? 116.662 150.803 230.963 1.00 37.71 309 GLY A N 1
ATOM 2266 C CA . GLY A 1 285 ? 117.286 149.945 231.941 1.00 37.48 309 GLY A CA 1
ATOM 2267 C C . GLY A 1 285 ? 118.762 149.726 231.657 1.00 38.69 309 GLY A C 1
ATOM 2268 O O . GLY A 1 285 ? 119.349 150.316 230.744 1.00 37.02 309 GLY A O 1
ATOM 2269 N N . PRO A 1 286 ? 119.393 148.889 232.468 1.00 42.23 310 PRO A N 1
ATOM 2270 C CA . PRO A 1 286 ? 120.820 148.605 232.304 1.00 37.47 310 PRO A CA 1
ATOM 2271 C C . PRO A 1 286 ? 121.067 147.493 231.288 1.00 33.93 310 PRO A C 1
ATOM 2272 O O . PRO A 1 286 ? 120.149 146.822 230.821 1.00 38.90 310 PRO A O 1
ATOM 2276 N N . ILE A 1 287 ? 122.342 147.306 230.954 1.00 33.19 311 ILE A N 1
ATOM 2277 C CA . ILE A 1 287 ? 122.735 146.173 230.129 1.00 33.24 311 ILE A CA 1
ATOM 2278 C C . ILE A 1 287 ? 122.595 144.888 230.937 1.00 34.22 311 ILE A C 1
ATOM 2279 O O . ILE A 1 287 ? 123.128 144.777 232.048 1.00 38.31 311 ILE A O 1
ATOM 2284 N N . ARG A 1 288 ? 121.930 143.892 230.366 1.00 33.60 312 ARG A N 1
ATOM 2285 C CA . ARG A 1 288 ? 121.905 142.544 230.918 1.00 30.66 312 ARG A CA 1
ATOM 2286 C C . ARG A 1 288 ? 122.894 141.670 230.154 1.00 35.34 312 ARG A C 1
ATOM 2287 O O . ARG A 1 288 ? 122.878 141.654 228.926 1.00 37.13 312 ARG A O 1
ATOM 2295 N N . ARG A 1 289 ? 123.741 140.933 230.881 1.00 33.70 313 ARG A N 1
ATOM 2296 C CA . ARG A 1 289 ? 124.734 140.057 230.266 1.00 36.88 313 ARG A CA 1
ATOM 2297 C C . ARG A 1 289 ? 124.992 138.876 231.193 1.00 38.79 313 ARG A C 1
ATOM 2298 O O . ARG A 1 289 ? 125.194 139.059 232.401 1.00 39.86 313 ARG A O 1
ATOM 2306 N N . ASN A 1 290 ? 125.000 137.668 230.629 1.00 40.30 314 ASN A N 1
ATOM 2307 C CA . ASN A 1 290 ? 125.157 136.439 231.415 1.00 38.86 314 ASN A CA 1
ATOM 2308 C C . ASN A 1 290 ? 125.883 135.387 230.578 1.00 37.56 314 ASN A C 1
ATOM 2309 O O . ASN A 1 290 ? 125.300 134.373 230.178 1.00 41.38 314 ASN A O 1
ATOM 2314 N N . PRO A 1 291 ? 127.173 135.584 230.315 1.00 34.31 315 PRO A N 1
ATOM 2315 C CA . PRO A 1 291 ? 127.885 134.670 229.407 1.00 37.53 315 PRO A CA 1
ATOM 2316 C C . PRO A 1 291 ? 127.785 133.211 229.833 1.00 40.54 315 PRO A C 1
ATOM 2317 O O . PRO A 1 291 ? 127.950 132.867 231.005 1.00 42.62 315 PRO A O 1
ATOM 2321 N N . ALA A 1 292 ? 127.530 132.351 228.847 1.00 42.45 316 ALA A N 1
ATOM 2322 C CA . ALA A 1 292 ? 127.323 130.912 228.999 1.00 43.44 316 ALA A CA 1
ATOM 2323 C C . ALA A 1 292 ? 126.104 130.573 229.858 1.00 43.21 316 ALA A C 1
ATOM 2324 O O . ALA A 1 292 ? 125.885 129.403 230.182 1.00 45.36 316 ALA A O 1
ATOM 2326 N N . GLY A 1 293 ? 125.244 131.542 230.147 1.00 42.80 317 GLY A N 1
ATOM 2327 C CA . GLY A 1 293 ? 124.179 131.334 231.101 1.00 44.22 317 GLY A CA 1
ATOM 2328 C C . GLY A 1 293 ? 122.852 130.847 230.558 1.00 49.22 317 GLY A C 1
ATOM 2329 O O . GLY A 1 293 ? 121.892 130.784 231.329 1.00 51.35 317 GLY A O 1
ATOM 2330 N N . ASN A 1 294 ? 122.749 130.481 229.277 1.00 48.18 318 ASN A N 1
ATOM 2331 C CA . ASN A 1 294 ? 121.463 130.043 228.717 1.00 48.99 318 ASN A CA 1
ATOM 2332 C C . ASN A 1 294 ? 121.328 128.540 228.958 1.00 52.19 318 ASN A C 1
ATOM 2333 O O . ASN A 1 294 ? 121.510 127.714 228.059 1.00 52.32 318 ASN A O 1
ATOM 2338 N N . VAL A 1 295 ? 120.954 128.187 230.195 1.00 52.47 319 VAL A N 1
ATOM 2339 C CA . VAL A 1 295 ? 120.921 126.776 230.587 1.00 53.71 319 VAL A CA 1
ATOM 2340 C C . VAL A 1 295 ? 119.881 126.010 229.791 1.00 53.58 319 VAL A C 1
ATOM 2341 O O . VAL A 1 295 ? 120.069 124.825 229.490 1.00 55.99 319 VAL A O 1
ATOM 2345 N N . ALA A 1 296 ? 118.788 126.671 229.410 1.00 50.00 320 ALA A N 1
ATOM 2346 C CA . ALA A 1 296 ? 117.746 126.030 228.625 1.00 49.63 320 ALA A CA 1
ATOM 2347 C C . ALA A 1 296 ? 118.213 125.646 227.234 1.00 53.36 320 ALA A C 1
ATOM 2348 O O . ALA A 1 296 ? 117.469 124.977 226.510 1.00 55.07 320 ALA A O 1
ATOM 2350 N N . ARG A 1 297 ? 119.412 126.053 226.832 1.00 54.61 321 ARG A N 1
ATOM 2351 C CA . ARG A 1 297 ? 119.852 125.908 225.450 1.00 54.08 321 ARG A CA 1
ATOM 2352 C C . ARG A 1 297 ? 121.338 125.601 225.445 1.00 50.75 321 ARG A C 1
ATOM 2353 O O . ARG A 1 297 ? 122.168 126.456 225.111 1.00 52.70 321 ARG A O 1
ATOM 2361 N N . PRO A 1 298 ? 121.709 124.358 225.763 1.00 53.09 322 PRO A N 1
ATOM 2362 C CA . PRO A 1 298 ? 123.141 124.022 225.939 1.00 50.06 322 PRO A CA 1
ATOM 2363 C C . PRO A 1 298 ? 124.027 124.283 224.725 1.00 48.69 322 PRO A C 1
ATOM 2364 O O . PRO A 1 298 ? 125.237 124.475 224.902 1.00 52.80 322 PRO A O 1
ATOM 2368 N N . MET A 1 299 ? 123.475 124.312 223.505 1.00 52.09 323 MET A N 1
ATOM 2369 C CA . MET A 1 299 ? 124.311 124.555 222.330 1.00 53.85 323 MET A CA 1
ATOM 2370 C C . MET A 1 299 ? 124.826 125.990 222.257 1.00 49.80 323 MET A C 1
ATOM 2371 O O . MET A 1 299 ? 125.828 126.239 221.587 1.00 48.70 323 MET A O 1
ATOM 2376 N N . VAL A 1 300 ? 124.192 126.935 222.942 1.00 46.02 324 VAL A N 1
ATOM 2377 C CA . VAL A 1 300 ? 124.674 128.304 222.945 1.00 42.98 324 VAL A CA 1
ATOM 2378 C C . VAL A 1 300 ? 125.421 128.627 224.237 1.00 44.24 324 VAL A C 1
ATOM 2379 O O . VAL A 1 300 ? 125.575 129.797 224.582 1.00 42.84 324 VAL A O 1
ATOM 2383 N N . GLN A 1 301 ? 125.898 127.608 224.956 1.00 40.50 325 GLN A N 1
ATOM 2384 C CA . GLN A 1 301 ? 126.661 127.818 226.177 1.00 45.13 325 GLN A CA 1
ATOM 2385 C C . GLN A 1 301 ? 128.162 127.718 225.963 1.00 43.80 325 GLN A C 1
ATOM 2386 O O . GLN A 1 301 ? 128.914 127.726 226.944 1.00 47.95 325 GLN A O 1
ATOM 2392 N N . ARG A 1 302 ? 128.622 127.641 224.713 1.00 40.52 326 ARG A N 1
ATOM 2393 C CA . ARG A 1 302 ? 130.051 127.625 224.432 1.00 42.06 326 ARG A CA 1
ATOM 2394 C C . ARG A 1 302 ? 130.316 128.337 223.113 1.00 42.53 326 ARG A C 1
ATOM 2395 O O . ARG A 1 302 ? 129.535 128.202 222.162 1.00 39.96 326 ARG A O 1
ATOM 2403 N N . LEU A 1 303 ? 131.437 129.061 223.049 1.00 38.32 327 LEU A N 1
ATOM 2404 C CA . LEU A 1 303 ? 131.769 129.874 221.886 1.00 36.78 327 LEU A CA 1
ATOM 2405 C C . LEU A 1 303 ? 132.223 128.995 220.720 1.00 38.75 327 LEU A C 1
ATOM 2406 O O . LEU A 1 303 ? 132.530 127.817 220.900 1.00 40.47 327 LEU A O 1
ATOM 2411 N N . PRO A 1 304 ? 132.268 129.550 219.506 1.00 42.40 328 PRO A N 1
ATOM 2412 C CA . PRO A 1 304 ? 132.761 128.773 218.358 1.00 34.78 328 PRO A CA 1
ATOM 2413 C C . PRO A 1 304 ? 134.193 128.312 218.562 1.00 42.36 328 PRO A C 1
ATOM 2414 O O . PRO A 1 304 ? 134.985 128.949 219.267 1.00 42.18 328 PRO A O 1
ATOM 2418 N N . GLU A 1 305 ? 134.529 127.197 217.916 1.00 44.06 329 GLU A N 1
ATOM 2419 C CA . GLU A 1 305 ? 135.884 126.664 217.970 1.00 43.45 329 GLU A CA 1
ATOM 2420 C C . GLU A 1 305 ? 136.757 127.328 216.920 1.00 42.16 329 GLU A C 1
ATOM 2421 O O . GLU A 1 305 ? 136.253 127.840 215.920 1.00 41.83 329 GLU A O 1
ATOM 2427 N N . PRO A 1 306 ? 138.075 127.356 217.136 1.00 45.86 330 PRO A N 1
ATOM 2428 C CA . PRO A 1 306 ? 138.969 127.945 216.123 1.00 41.06 330 PRO A CA 1
ATOM 2429 C C . PRO A 1 306 ? 138.790 127.339 214.747 1.00 46.26 330 PRO A C 1
ATOM 2430 O O . PRO A 1 306 ? 138.874 128.052 213.743 1.00 49.19 330 PRO A O 1
ATOM 2434 N N . GLN A 1 307 ? 138.533 126.039 214.666 1.00 45.03 331 GLN A N 1
ATOM 2435 C CA . GLN A 1 307 ? 138.406 125.414 213.359 1.00 50.47 331 GLN A CA 1
ATOM 2436 C C . GLN A 1 307 ? 137.128 125.815 212.646 1.00 44.32 331 GLN A C 1
ATOM 2437 O O . GLN A 1 307 ? 137.041 125.621 211.434 1.00 47.39 331 GLN A O 1
ATOM 2443 N N . ASP A 1 308 ? 136.130 126.335 213.378 1.00 47.09 332 ASP A N 1
ATOM 2444 C CA . ASP A 1 308 ? 134.921 126.861 212.744 1.00 44.77 332 ASP A CA 1
ATOM 2445 C C . ASP A 1 308 ? 135.249 128.030 211.837 1.00 46.31 332 ASP A C 1
ATOM 2446 O O . ASP A 1 308 ? 134.666 128.174 210.758 1.00 43.25 332 ASP A O 1
ATOM 2451 N N . VAL A 1 309 ? 136.166 128.886 212.274 1.00 43.24 333 VAL A N 1
ATOM 2452 C CA . VAL A 1 309 ? 136.584 130.011 211.459 1.00 45.57 333 VAL A CA 1
ATOM 2453 C C . VAL A 1 309 ? 137.359 129.533 210.247 1.00 44.44 333 VAL A C 1
ATOM 2454 O O . VAL A 1 309 ? 137.166 130.037 209.136 1.00 45.52 333 VAL A O 1
ATOM 2458 N N . ALA A 1 310 ? 138.253 128.560 210.437 1.00 44.30 334 ALA A N 1
ATOM 2459 C CA . ALA A 1 310 ? 139.023 128.053 209.308 1.00 45.92 334 ALA A CA 1
ATOM 2460 C C . ALA A 1 310 ? 138.127 127.378 208.282 1.00 47.45 334 ALA A C 1
ATOM 2461 O O . ALA A 1 310 ? 138.384 127.481 207.076 1.00 46.16 334 ALA A O 1
ATOM 2463 N N . GLN A 1 311 ? 137.055 126.714 208.728 1.00 44.08 335 GLN A N 1
ATOM 2464 C CA . GLN A 1 311 ? 136.218 126.008 207.767 1.00 42.56 335 GLN A CA 1
ATOM 2465 C C . GLN A 1 311 ? 135.347 126.966 206.973 1.00 46.25 335 GLN A C 1
ATOM 2466 O O . GLN A 1 311 ? 135.183 126.785 205.760 1.00 44.32 335 GLN A O 1
ATOM 2472 N N . CYS A 1 312 ? 134.803 128.008 207.620 1.00 41.88 336 CYS A N 1
ATOM 2473 C CA . CYS A 1 312 ? 133.964 128.941 206.874 1.00 39.50 336 CYS A CA 1
ATOM 2474 C C . CYS A 1 312 ? 134.771 129.722 205.843 1.00 40.01 336 CYS A C 1
ATOM 2475 O O . CYS A 1 312 ? 134.224 130.135 204.814 1.00 41.61 336 CYS A O 1
ATOM 2478 N N . LEU A 1 313 ? 136.062 129.940 206.089 1.00 40.58 337 LEU A N 1
ATOM 2479 C CA . LEU A 1 313 ? 136.894 130.568 205.062 1.00 40.67 337 LEU A CA 1
ATOM 2480 C C . LEU A 1 313 ? 137.182 129.649 203.870 1.00 45.34 337 LEU A C 1
ATOM 2481 O O . LEU A 1 313 ? 137.768 130.111 202.886 1.00 45.39 337 LEU A O 1
ATOM 2486 N N . GLU A 1 314 ? 136.728 128.397 203.892 1.00 43.91 338 GLU A N 1
ATOM 2487 C CA . GLU A 1 314 ? 136.858 127.530 202.736 1.00 44.61 338 GLU A CA 1
ATOM 2488 C C . GLU A 1 314 ? 135.639 127.611 201.838 1.00 43.57 338 GLU A C 1
ATOM 2489 O O . GLU A 1 314 ? 135.633 127.000 200.770 1.00 46.44 338 GLU A O 1
ATOM 2495 N N . VAL A 1 315 ? 134.602 128.324 202.263 1.00 46.12 339 VAL A N 1
ATOM 2496 C CA . VAL A 1 315 ? 133.403 128.528 201.457 1.00 43.08 339 VAL A CA 1
ATOM 2497 C C . VAL A 1 315 ? 133.682 129.638 200.450 1.00 45.13 339 VAL A C 1
ATOM 2498 O O . VAL A 1 315 ? 133.847 130.803 200.824 1.00 43.34 339 VAL A O 1
ATOM 2502 N N . GLY A 1 316 ? 133.739 129.274 199.168 1.00 48.05 340 GLY A N 1
ATOM 2503 C CA . GLY A 1 316 ? 134.204 130.154 198.114 1.00 41.04 340 GLY A CA 1
ATOM 2504 C C . GLY A 1 316 ? 133.178 131.060 197.467 1.00 37.47 340 GLY A C 1
ATOM 2505 O O . GLY A 1 316 ? 133.560 132.071 196.874 1.00 41.30 340 GLY A O 1
ATOM 2506 N N . LEU A 1 317 ? 131.894 130.717 197.520 1.00 40.73 341 LEU A N 1
ATOM 2507 C CA . LEU A 1 317 ? 130.842 131.590 196.997 1.00 39.79 341 LEU A CA 1
ATOM 2508 C C . LEU A 1 317 ? 130.302 132.483 198.106 1.00 42.87 341 LEU A C 1
ATOM 2509 O O . LEU A 1 317 ? 129.918 131.991 199.174 1.00 40.72 341 LEU A O 1
ATOM 2514 N N . PHE A 1 318 ? 130.211 133.785 197.831 1.00 42.32 342 PHE A N 1
ATOM 2515 C CA . PHE A 1 318 ? 129.802 134.718 198.874 1.00 39.23 342 PHE A CA 1
ATOM 2516 C C . PHE A 1 318 ? 128.400 134.412 199.395 1.00 39.14 342 PHE A C 1
ATOM 2517 O O . PHE A 1 318 ? 128.160 134.424 200.612 1.00 36.89 342 PHE A O 1
ATOM 2525 N N . ASP A 1 319 ? 127.454 134.170 198.492 1.00 39.13 343 ASP A N 1
ATOM 2526 C CA . ASP A 1 319 ? 126.083 133.847 198.866 1.00 35.35 343 ASP A CA 1
ATOM 2527 C C . ASP A 1 319 ? 125.456 132.965 197.795 1.00 39.40 343 ASP A C 1
ATOM 2528 O O . ASP A 1 319 ? 125.928 132.910 196.660 1.00 37.40 343 ASP A O 1
ATOM 2533 N N . THR A 1 320 ? 124.379 132.284 198.169 1.00 39.47 344 THR A N 1
ATOM 2534 C CA . THR A 1 320 ? 123.692 131.328 197.317 1.00 38.56 344 THR A CA 1
ATOM 2535 C C . THR A 1 320 ? 122.189 131.515 197.426 1.00 45.29 344 THR A C 1
ATOM 2536 O O . THR A 1 320 ? 121.687 131.962 198.469 1.00 41.08 344 THR A O 1
ATOM 2540 N N . PRO A 1 321 ? 121.436 131.176 196.360 1.00 41.16 345 PRO A N 1
ATOM 2541 C CA . PRO A 1 321 ? 119.975 131.206 196.450 1.00 35.62 345 PRO A CA 1
ATOM 2542 C C . PRO A 1 321 ? 119.488 130.309 197.571 1.00 42.39 345 PRO A C 1
ATOM 2543 O O . PRO A 1 321 ? 120.101 129.275 197.828 1.00 46.96 345 PRO A O 1
ATOM 2547 N N . PRO A 1 322 ? 118.418 130.714 198.265 1.00 41.63 346 PRO A N 1
ATOM 2548 C CA . PRO A 1 322 ? 117.644 131.934 198.012 1.00 42.46 346 PRO A CA 1
ATOM 2549 C C . PRO A 1 322 ? 118.156 133.183 198.739 1.00 40.91 346 PRO A C 1
ATOM 2550 O O . PRO A 1 322 ? 117.343 134.053 199.051 1.00 45.22 346 PRO A O 1
ATOM 2554 N N . PHE A 1 323 ? 119.457 133.264 199.036 1.00 42.11 347 PHE A N 1
ATOM 2555 C CA . PHE A 1 323 ? 120.034 134.470 199.633 1.00 41.28 347 PHE A CA 1
ATOM 2556 C C . PHE A 1 323 ? 119.354 134.807 200.962 1.00 39.24 347 PHE A C 1
ATOM 2557 O O . PHE A 1 323 ? 118.967 135.945 201.223 1.00 41.13 347 PHE A O 1
ATOM 2565 N N . TYR A 1 324 ? 119.205 133.800 201.814 1.00 39.02 348 TYR A N 1
ATOM 2566 C CA . TYR A 1 324 ? 118.419 133.957 203.033 1.00 40.24 348 TYR A CA 1
ATOM 2567 C C . TYR A 1 324 ? 119.094 133.160 204.145 1.00 41.37 348 TYR A C 1
ATOM 2568 O O . TYR A 1 324 ? 120.189 132.616 203.974 1.00 38.39 348 TYR A O 1
ATOM 2577 N N . SER A 1 325 ? 118.436 133.094 205.300 1.00 42.73 349 SER A N 1
ATOM 2578 C CA . SER A 1 325 ? 119.010 132.357 206.410 1.00 43.15 349 SER A CA 1
ATOM 2579 C C . SER A 1 325 ? 118.983 130.848 206.193 1.00 44.23 349 SER A C 1
ATOM 2580 O O . SER A 1 325 ? 119.541 130.125 207.017 1.00 40.91 349 SER A O 1
ATOM 2583 N N . ASN A 1 326 ? 118.411 130.367 205.085 1.00 38.64 350 ASN A N 1
ATOM 2584 C CA . ASN A 1 326 ? 118.392 128.940 204.781 1.00 45.33 350 ASN A CA 1
ATOM 2585 C C . ASN A 1 326 ? 119.300 128.570 203.600 1.00 41.83 350 ASN A C 1
ATOM 2586 O O . ASN A 1 326 ? 119.250 127.435 203.132 1.00 48.00 350 ASN A O 1
ATOM 2591 N N . SER A 1 327 ? 120.137 129.495 203.115 1.00 42.81 351 SER A N 1
ATOM 2592 C CA . SER A 1 327 ? 121.085 129.183 202.046 1.00 41.90 351 SER A CA 1
ATOM 2593 C C . SER A 1 327 ? 122.108 128.142 202.499 1.00 46.81 351 SER A C 1
ATOM 2594 O O . SER A 1 327 ? 122.535 128.115 203.655 1.00 45.28 351 SER A O 1
ATOM 2597 N N . THR A 1 328 ? 122.525 127.301 201.558 1.00 46.68 352 THR A N 1
ATOM 2598 C CA . THR A 1 328 ? 123.565 126.314 201.792 1.00 44.58 352 THR A CA 1
ATOM 2599 C C . THR A 1 328 ? 124.818 126.727 201.021 1.00 45.63 352 THR A C 1
ATOM 2600 O O . THR A 1 328 ? 124.731 127.376 199.971 1.00 42.75 352 THR A O 1
ATOM 2604 N N . ASN A 1 329 ? 125.989 126.390 201.577 1.00 42.59 353 ASN A N 1
ATOM 2605 C CA . ASN A 1 329 ? 127.294 126.693 200.967 1.00 47.88 353 ASN A CA 1
ATOM 2606 C C . ASN A 1 329 ? 127.488 128.180 200.684 1.00 45.91 353 ASN A C 1
ATOM 2607 O O . ASN A 1 329 ? 128.153 128.557 199.717 1.00 45.36 353 ASN A O 1
ATOM 2612 N N . SER A 1 330 ? 126.883 129.029 201.499 1.00 44.37 354 SER A N 1
ATOM 2613 C CA . SER A 1 330 ? 127.011 130.472 201.385 1.00 39.83 354 SER A CA 1
ATOM 2614 C C . SER A 1 330 ? 127.976 130.955 202.460 1.00 39.09 354 SER A C 1
ATOM 2615 O O . SER A 1 330 ? 127.718 130.763 203.652 1.00 36.72 354 SER A O 1
ATOM 2618 N N . PHE A 1 331 ? 129.071 131.602 202.043 1.00 39.53 355 PHE A N 1
ATOM 2619 C CA . PHE A 1 331 ? 130.009 132.143 203.027 1.00 36.41 355 PHE A CA 1
ATOM 2620 C C . PHE A 1 331 ? 129.308 133.135 203.946 1.00 34.94 355 PHE A C 1
ATOM 2621 O O . PHE A 1 331 ? 129.500 133.105 205.167 1.00 36.07 355 PHE A O 1
ATOM 2629 N N . ARG A 1 332 ? 128.496 134.024 203.368 1.00 35.67 356 ARG A N 1
ATOM 2630 C CA . ARG A 1 332 ? 127.732 134.984 204.151 1.00 33.29 356 ARG A CA 1
ATOM 2631 C C . ARG A 1 332 ? 126.842 134.277 205.174 1.00 38.95 356 ARG A C 1
ATOM 2632 O O . ARG A 1 332 ? 126.815 134.659 206.350 1.00 38.88 356 ARG A O 1
ATOM 2640 N N . ASN A 1 333 ? 126.096 133.246 204.747 1.00 34.48 357 ASN A N 1
ATOM 2641 C CA . ASN A 1 333 ? 125.209 132.560 205.688 1.00 36.65 357 ASN A CA 1
ATOM 2642 C C . ASN A 1 333 ? 125.978 131.728 206.705 1.00 41.48 357 ASN A C 1
ATOM 2643 O O . ASN A 1 333 ? 125.485 131.515 207.831 1.00 34.51 357 ASN A O 1
ATOM 2648 N N . THR A 1 334 ? 127.185 131.273 206.338 1.00 38.63 358 THR A N 1
ATOM 2649 C CA . THR A 1 334 ? 128.002 130.468 207.243 1.00 36.55 358 THR A CA 1
ATOM 2650 C C . THR A 1 334 ? 128.600 131.323 208.351 1.00 39.68 358 THR A C 1
ATOM 2651 O O . THR A 1 334 ? 128.537 130.963 209.535 1.00 40.85 358 THR A O 1
ATOM 2655 N N . VAL A 1 335 ? 129.232 132.440 207.981 1.00 37.91 359 VAL A N 1
ATOM 2656 C CA . VAL A 1 335 ? 129.832 133.301 208.992 1.00 36.96 359 VAL A CA 1
ATOM 2657 C C . VAL A 1 335 ? 128.751 134.021 209.803 1.00 38.26 359 VAL A C 1
ATOM 2658 O O . VAL A 1 335 ? 128.961 134.333 210.986 1.00 38.33 359 VAL A O 1
ATOM 2662 N N . GLU A 1 336 ? 127.590 134.324 209.193 1.00 35.56 360 GLU A N 1
ATOM 2663 C CA . GLU A 1 336 ? 126.497 134.890 209.980 1.00 34.62 360 GLU A CA 1
ATOM 2664 C C . GLU A 1 336 ? 126.043 133.900 211.047 1.00 36.89 360 GLU A C 1
ATOM 2665 O O . GLU A 1 336 ? 125.721 134.291 212.178 1.00 33.63 360 GLU A O 1
ATOM 2671 N N . GLY A 1 337 ? 126.005 132.611 210.700 1.00 35.34 361 GLY A N 1
ATOM 2672 C CA . GLY A 1 337 ? 125.834 131.561 211.681 1.00 35.69 361 GLY A CA 1
ATOM 2673 C C . GLY A 1 337 ? 124.583 130.727 211.563 1.00 40.12 361 GLY A C 1
ATOM 2674 O O . GLY A 1 337 ? 124.273 129.952 212.474 1.00 42.26 361 GLY A O 1
ATOM 2675 N N . PHE A 1 338 ? 123.837 130.880 210.466 1.00 37.61 362 PHE A N 1
ATOM 2676 C CA . PHE A 1 338 ? 122.653 130.047 210.282 1.00 40.51 362 PHE A CA 1
ATOM 2677 C C . PHE A 1 338 ? 122.972 128.668 209.729 1.00 43.23 362 PHE A C 1
ATOM 2678 O O . PHE A 1 338 ? 122.172 127.750 209.913 1.00 44.81 362 PHE A O 1
ATOM 2686 N N . SER A 1 339 ? 124.103 128.505 209.045 1.00 44.24 363 SER A N 1
ATOM 2687 C CA . SER A 1 339 ? 124.601 127.201 208.641 1.00 42.48 363 SER A CA 1
ATOM 2688 C C . SER A 1 339 ? 125.826 126.861 209.482 1.00 43.62 363 SER A C 1
ATOM 2689 O O . SER A 1 339 ? 126.438 127.739 210.106 1.00 41.51 363 SER A O 1
ATOM 2692 N N . ASP A 1 340 ? 126.187 125.573 209.501 1.00 46.00 364 ASP A N 1
ATOM 2693 C CA . ASP A 1 340 ? 127.371 125.158 210.238 1.00 44.20 364 ASP A CA 1
ATOM 2694 C C . ASP A 1 340 ? 128.612 125.613 209.476 1.00 41.27 364 ASP A C 1
ATOM 2695 O O . ASP A 1 340 ? 128.519 126.040 208.326 1.00 48.45 364 ASP A O 1
ATOM 2700 N N . PRO A 1 341 ? 129.789 125.566 210.102 1.00 44.47 365 PRO A N 1
ATOM 2701 C CA . PRO A 1 341 ? 130.986 126.141 209.459 1.00 47.23 365 PRO A CA 1
ATOM 2702 C C . PRO A 1 341 ? 131.365 125.536 208.110 1.00 44.97 365 PRO A C 1
ATOM 2703 O O . PRO A 1 341 ? 132.185 126.135 207.402 1.00 48.26 365 PRO A O 1
ATOM 2707 N N . THR A 1 342 ? 130.808 124.395 207.723 1.00 45.22 366 THR A N 1
ATOM 2708 C CA . THR A 1 342 ? 131.057 123.841 206.399 1.00 44.93 366 THR A CA 1
ATOM 2709 C C . THR A 1 342 ? 130.068 124.341 205.354 1.00 48.42 366 THR A C 1
ATOM 2710 O O . THR A 1 342 ? 130.210 124.004 204.171 1.00 49.29 366 THR A O 1
ATOM 2714 N N . GLY A 1 343 ? 129.031 125.067 205.764 1.00 47.13 367 GLY A N 1
ATOM 2715 C CA . GLY A 1 343 ? 128.019 125.535 204.842 1.00 46.83 367 GLY A CA 1
ATOM 2716 C C . GLY A 1 343 ? 126.724 124.758 204.875 1.00 46.53 367 GLY A C 1
ATOM 2717 O O . GLY A 1 343 ? 125.766 125.163 204.210 1.00 46.62 367 GLY A O 1
ATOM 2718 N N . LYS A 1 344 ? 126.646 123.701 205.676 1.00 45.76 368 LYS A N 1
ATOM 2719 C CA . LYS A 1 344 ? 125.463 122.859 205.745 1.00 50.16 368 LYS A CA 1
ATOM 2720 C C . LYS A 1 344 ? 124.388 123.543 206.578 1.00 50.67 368 LYS A C 1
ATOM 2721 O O . LYS A 1 344 ? 124.611 123.848 207.756 1.00 48.88 368 LYS A O 1
ATOM 2727 N N . TYR A 1 345 ? 123.229 123.788 205.974 1.00 48.03 369 TYR A N 1
ATOM 2728 C CA . TYR A 1 345 ? 122.132 124.406 206.701 1.00 52.78 369 TYR A CA 1
ATOM 2729 C C . TYR A 1 345 ? 121.426 123.394 207.593 1.00 53.89 369 TYR A C 1
ATOM 2730 O O . TYR A 1 345 ? 121.216 122.241 207.208 1.00 53.21 369 TYR A O 1
ATOM 2739 N N . ASP A 1 346 ? 121.000 123.856 208.767 1.00 56.60 370 ASP A N 1
ATOM 2740 C CA . ASP A 1 346 ? 120.250 123.070 209.740 1.00 53.21 370 ASP A CA 1
ATOM 2741 C C . ASP A 1 346 ? 119.495 124.054 210.620 1.00 56.43 370 ASP A C 1
ATOM 2742 O O . ASP A 1 346 ? 120.122 124.874 211.307 1.00 57.59 370 ASP A O 1
ATOM 2747 N N . PRO A 1 347 ? 118.162 124.011 210.633 1.00 52.94 371 PRO A N 1
ATOM 2748 C CA . PRO A 1 347 ? 117.408 125.034 211.380 1.00 54.97 371 PRO A CA 1
ATOM 2749 C C . PRO A 1 347 ? 117.734 125.070 212.866 1.00 51.53 371 PRO A C 1
ATOM 2750 O O . PRO A 1 347 ? 117.463 126.081 213.521 1.00 51.48 371 PRO A O 1
ATOM 2754 N N . ALA A 1 348 ? 118.363 124.032 213.403 1.00 55.10 372 ALA A N 1
ATOM 2755 C CA . ALA A 1 348 ? 118.765 123.978 214.800 1.00 56.55 372 ALA A CA 1
ATOM 2756 C C . ALA A 1 348 ? 120.185 124.493 215.031 1.00 56.26 372 ALA A C 1
ATOM 2757 O O . ALA A 1 348 ? 120.651 124.488 216.171 1.00 60.90 372 ALA A O 1
ATOM 2759 N N . VAL A 1 349 ? 120.890 124.912 213.987 1.00 58.07 373 VAL A N 1
ATOM 2760 C CA . VAL A 1 349 ? 122.283 125.335 214.112 1.00 55.82 373 VAL A CA 1
ATOM 2761 C C . VAL A 1 349 ? 122.365 126.790 214.555 1.00 53.79 373 VAL A C 1
ATOM 2762 O O . VAL A 1 349 ? 121.651 127.661 214.038 1.00 55.91 373 VAL A O 1
ATOM 2766 N N . SER A 1 350 ? 123.284 127.064 215.483 1.00 51.30 374 SER A N 1
ATOM 2767 C CA . SER A 1 350 ? 123.768 128.416 215.763 1.00 45.39 374 SER A CA 1
ATOM 2768 C C . SER A 1 350 ? 125.283 128.355 215.807 1.00 39.87 374 SER A C 1
ATOM 2769 O O . SER A 1 350 ? 125.852 127.704 216.685 1.00 41.58 374 SER A O 1
ATOM 2772 N N . SER A 1 351 ? 125.934 129.024 214.856 1.00 41.63 375 SER A N 1
ATOM 2773 C CA . SER A 1 351 ? 127.383 129.017 214.747 1.00 41.26 375 SER A CA 1
ATOM 2774 C C . SER A 1 351 ? 127.910 130.440 214.668 1.00 36.43 375 SER A C 1
ATOM 2775 O O . SER A 1 351 ? 127.157 131.391 214.456 1.00 35.80 375 SER A O 1
ATOM 2778 N N . LEU A 1 352 ? 129.240 130.547 214.779 1.00 36.04 376 LEU A N 1
ATOM 2779 C CA . LEU A 1 352 ? 130.003 131.779 214.586 1.00 33.51 376 LEU A CA 1
ATOM 2780 C C . LEU A 1 352 ? 129.277 133.012 215.119 1.00 31.66 376 LEU A C 1
ATOM 2781 O O . LEU A 1 352 ? 128.926 133.046 216.297 1.00 33.52 376 LEU A O 1
ATOM 2786 N N . HIS A 1 353 ? 128.988 133.985 214.245 1.00 34.06 377 HIS A N 1
ATOM 2787 C CA . HIS A 1 353 ? 128.434 135.270 214.669 1.00 31.88 377 HIS A CA 1
ATOM 2788 C C . HIS A 1 353 ? 127.148 135.097 215.469 1.00 35.53 377 HIS A C 1
ATOM 2789 O O . HIS A 1 353 ? 126.993 135.689 216.547 1.00 32.25 377 HIS A O 1
ATOM 2796 N N . ASN A 1 354 ? 126.210 134.289 214.962 1.00 32.01 378 ASN A N 1
ATOM 2797 C CA . ASN A 1 354 ? 124.963 134.112 215.694 1.00 31.79 378 ASN A CA 1
ATOM 2798 C C . ASN A 1 354 ? 125.218 133.471 217.059 1.00 37.07 378 ASN A C 1
ATOM 2799 O O . ASN A 1 354 ? 124.616 133.877 218.065 1.00 30.46 378 ASN A O 1
ATOM 2804 N N . LEU A 1 355 ? 126.144 132.504 217.118 1.00 36.03 379 LEU A N 1
ATOM 2805 C CA . LEU A 1 355 ? 126.450 131.836 218.382 1.00 38.44 379 LEU A CA 1
ATOM 2806 C C . LEU A 1 355 ? 127.116 132.787 219.365 1.00 36.74 379 LEU A C 1
ATOM 2807 O O . LEU A 1 355 ? 126.787 132.784 220.560 1.00 38.65 379 LEU A O 1
ATOM 2812 N N . ALA A 1 356 ? 128.045 133.622 218.886 1.00 34.11 380 ALA A N 1
ATOM 2813 C CA . ALA A 1 356 ? 128.684 134.573 219.791 1.00 35.28 380 ALA A CA 1
ATOM 2814 C C . ALA A 1 356 ? 127.651 135.505 220.410 1.00 36.81 380 ALA A C 1
ATOM 2815 O O . ALA A 1 356 ? 127.706 135.800 221.613 1.00 37.12 380 ALA A O 1
ATOM 2817 N N . HIS A 1 357 ? 126.664 135.930 219.617 1.00 36.26 381 HIS A N 1
ATOM 2818 C CA . HIS A 1 357 ? 125.580 136.745 220.150 1.00 35.46 381 HIS A CA 1
ATOM 2819 C C . HIS A 1 357 ? 124.805 135.988 221.224 1.00 36.99 381 HIS A C 1
ATOM 2820 O O . HIS A 1 357 ? 124.582 136.506 222.328 1.00 35.12 381 HIS A O 1
ATOM 2827 N N . LEU A 1 358 ? 124.380 134.754 220.917 1.00 36.16 382 LEU A N 1
ATOM 2828 C CA . LEU A 1 358 ? 123.557 133.998 221.865 1.00 38.21 382 LEU A CA 1
ATOM 2829 C C . LEU A 1 358 ? 124.347 133.607 223.111 1.00 39.05 382 LEU A C 1
ATOM 2830 O O . LEU A 1 358 ? 123.765 133.496 224.198 1.00 38.16 382 LEU A O 1
ATOM 2835 N N . PHE A 1 359 ? 125.675 133.440 222.986 1.00 36.78 383 PHE A N 1
ATOM 2836 C CA . PHE A 1 359 ? 126.504 133.115 224.145 1.00 35.31 383 PHE A CA 1
ATOM 2837 C C . PHE A 1 359 ? 126.354 134.158 225.242 1.00 37.66 383 PHE A C 1
ATOM 2838 O O . PHE A 1 359 ? 126.473 133.830 226.424 1.00 37.69 383 PHE A O 1
ATOM 2846 N N . LEU A 1 360 ? 126.092 135.422 224.880 1.00 34.60 384 LEU A N 1
ATOM 2847 C CA . LEU A 1 360 ? 125.986 136.454 225.899 1.00 35.01 384 LEU A CA 1
ATOM 2848 C C . LEU A 1 360 ? 124.711 136.330 226.736 1.00 38.06 384 LEU A C 1
ATOM 2849 O O . LEU A 1 360 ? 124.678 136.837 227.871 1.00 34.63 384 LEU A O 1
ATOM 2854 N N . ASN A 1 361 ? 123.677 135.672 226.216 1.00 36.89 385 ASN A N 1
ATOM 2855 C CA . ASN A 1 361 ? 122.442 135.408 226.966 1.00 35.93 385 ASN A CA 1
ATOM 2856 C C . ASN A 1 361 ? 121.973 136.666 227.691 1.00 38.20 385 ASN A C 1
ATOM 2857 O O . ASN A 1 361 ? 121.926 136.746 228.927 1.00 35.44 385 ASN A O 1
ATOM 2862 N N . GLY A 1 362 ? 121.679 137.686 226.888 1.00 35.91 386 GLY A N 1
ATOM 2863 C CA . GLY A 1 362 ? 121.304 138.970 227.441 1.00 35.68 386 GLY A CA 1
ATOM 2864 C C . GLY A 1 362 ? 121.050 140.033 226.397 1.00 36.40 386 GLY A C 1
ATOM 2865 O O . GLY A 1 362 ? 120.646 139.733 225.269 1.00 31.32 386 GLY A O 1
ATOM 2866 N N . THR A 1 363 ? 121.264 141.291 226.786 1.00 36.48 387 THR A N 1
ATOM 2867 C CA . THR A 1 363 ? 121.029 142.411 225.882 1.00 35.23 387 THR A CA 1
ATOM 2868 C C . THR A 1 363 ? 121.794 142.235 224.567 1.00 34.04 387 THR A C 1
ATOM 2869 O O . THR A 1 363 ? 121.246 142.450 223.477 1.00 33.79 387 THR A O 1
ATOM 2873 N N . GLY A 1 364 ? 123.064 141.838 224.649 1.00 34.09 388 GLY A N 1
ATOM 2874 C CA . GLY A 1 364 ? 123.864 141.647 223.441 1.00 36.01 388 GLY A CA 1
ATOM 2875 C C . GLY A 1 364 ? 123.424 140.489 222.574 1.00 34.62 388 GLY A C 1
ATOM 2876 O O . GLY A 1 364 ? 123.960 140.321 221.470 1.00 33.38 388 GLY A O 1
ATOM 2877 N N . GLY A 1 365 ? 122.454 139.699 223.032 1.00 33.26 389 GLY A N 1
ATOM 2878 C CA . GLY A 1 365 ? 121.967 138.580 222.255 1.00 31.38 389 GLY A CA 1
ATOM 2879 C C . GLY A 1 365 ? 120.501 138.691 221.919 1.00 35.05 389 GLY A C 1
ATOM 2880 O O . GLY A 1 365 ? 119.846 137.680 221.648 1.00 36.74 389 GLY A O 1
ATOM 2881 N N . GLN A 1 366 ? 119.974 139.915 221.949 1.00 32.47 390 GLN A N 1
ATOM 2882 C CA . GLN A 1 366 ? 118.596 140.201 221.577 1.00 36.52 390 GLN A CA 1
ATOM 2883 C C . GLN A 1 366 ? 118.586 141.093 220.343 1.00 33.14 390 GLN A C 1
ATOM 2884 O O . GLN A 1 366 ? 119.263 142.132 220.320 1.00 31.94 390 GLN A O 1
ATOM 2890 N N . VAL A 1 367 ? 117.786 140.706 219.337 1.00 35.73 391 VAL A N 1
ATOM 2891 C CA . VAL A 1 367 ? 117.904 141.295 218.003 1.00 35.28 391 VAL A CA 1
ATOM 2892 C C . VAL A 1 367 ? 117.580 142.786 218.008 1.00 35.57 391 VAL A C 1
ATOM 2893 O O . VAL A 1 367 ? 118.155 143.551 217.219 1.00 37.27 391 VAL A O 1
ATOM 2897 N N . HIS A 1 368 ? 116.683 143.241 218.884 1.00 33.10 392 HIS A N 1
ATOM 2898 C CA . HIS A 1 368 ? 116.362 144.665 218.897 1.00 34.66 392 HIS A CA 1
ATOM 2899 C C . HIS A 1 368 ? 117.261 145.479 219.818 1.00 33.88 392 HIS A C 1
ATOM 2900 O O . HIS A 1 368 ? 117.208 146.713 219.777 1.00 36.02 392 HIS A O 1
ATOM 2907 N N . LEU A 1 369 ? 118.150 144.838 220.581 1.00 32.28 393 LEU A N 1
ATOM 2908 C CA . LEU A 1 369 ? 118.976 145.572 221.531 1.00 35.01 393 LEU A CA 1
ATOM 2909 C C . LEU A 1 369 ? 120.478 145.360 221.397 1.00 35.10 393 LEU A C 1
ATOM 2910 O O . LEU A 1 369 ? 121.222 146.134 222.010 1.00 29.49 393 LEU A O 1
ATOM 2915 N N . SER A 1 370 ? 120.947 144.384 220.602 1.00 30.03 394 SER A N 1
ATOM 2916 C CA . SER A 1 370 ? 122.307 143.881 220.772 1.00 28.61 394 SER A CA 1
ATOM 2917 C C . SER A 1 370 ? 123.400 144.953 220.782 1.00 30.65 394 SER A C 1
ATOM 2918 O O . SER A 1 370 ? 124.304 144.844 221.628 1.00 33.46 394 SER A O 1
ATOM 2921 N N . PRO A 1 371 ? 123.374 146.018 219.963 1.00 29.60 395 PRO A N 1
ATOM 2922 C CA . PRO A 1 371 ? 124.463 147.011 220.042 1.00 28.58 395 PRO A CA 1
ATOM 2923 C C . PRO A 1 371 ? 124.513 147.760 221.356 1.00 29.98 395 PRO A C 1
ATOM 2924 O O . PRO A 1 371 ? 125.524 148.425 221.631 1.00 31.82 395 PRO A O 1
ATOM 2928 N N . ASN A 1 372 ? 123.464 147.705 222.175 1.00 30.67 396 ASN A N 1
ATOM 2929 C CA . ASN A 1 372 ? 123.543 148.363 223.475 1.00 31.88 396 ASN A CA 1
ATOM 2930 C C . ASN A 1 372 ? 124.671 147.785 224.310 1.00 31.66 396 ASN A C 1
ATOM 2931 O O . ASN A 1 372 ? 125.275 148.503 225.107 1.00 30.45 396 ASN A O 1
ATOM 2936 N N . ASP A 1 373 ? 124.989 146.508 224.131 1.00 32.22 397 ASP A N 1
ATOM 2937 C CA . ASP A 1 373 ? 126.144 145.941 224.813 1.00 27.59 397 ASP A CA 1
ATOM 2938 C C . ASP A 1 373 ? 127.387 146.224 223.979 1.00 27.67 397 ASP A C 1
ATOM 2939 O O . ASP A 1 373 ? 127.491 145.731 222.855 1.00 28.26 397 ASP A O 1
ATOM 2944 N N . PRO A 1 374 ? 128.358 146.984 224.489 1.00 33.85 398 PRO A N 1
ATOM 2945 C CA . PRO A 1 374 ? 129.491 147.386 223.644 1.00 26.72 398 PRO A CA 1
ATOM 2946 C C . PRO A 1 374 ? 130.351 146.220 223.175 1.00 30.36 398 PRO A C 1
ATOM 2947 O O . PRO A 1 374 ? 131.161 146.409 222.250 1.00 30.40 398 PRO A O 1
ATOM 2951 N N . ILE A 1 375 ? 130.175 145.019 223.735 1.00 28.92 399 ILE A N 1
ATOM 2952 C CA . ILE A 1 375 ? 130.801 143.832 223.151 1.00 28.32 399 ILE A CA 1
ATOM 2953 C C . ILE A 1 375 ? 130.408 143.675 221.679 1.00 30.61 399 ILE A C 1
ATOM 2954 O O . ILE A 1 375 ? 131.201 143.167 220.868 1.00 31.30 399 ILE A O 1
ATOM 2959 N N . PHE A 1 376 ? 129.197 144.128 221.306 1.00 24.54 400 PHE A N 1
ATOM 2960 C CA . PHE A 1 376 ? 128.768 144.133 219.908 1.00 25.45 400 PHE A CA 1
ATOM 2961 C C . PHE A 1 376 ? 129.856 144.697 218.997 1.00 26.68 400 PHE A C 1
ATOM 2962 O O . PHE A 1 376 ? 130.125 144.144 217.926 1.00 26.17 400 PHE A O 1
ATOM 2970 N N . VAL A 1 377 ? 130.487 145.804 219.410 1.00 28.93 401 VAL A N 1
ATOM 2971 C CA . VAL A 1 377 ? 131.512 146.447 218.584 1.00 28.16 401 VAL A CA 1
ATOM 2972 C C . VAL A 1 377 ? 132.614 145.460 218.248 1.00 31.23 401 VAL A C 1
ATOM 2973 O O . VAL A 1 377 ? 132.993 145.297 217.080 1.00 31.37 401 VAL A O 1
ATOM 2977 N N . LEU A 1 378 ? 133.134 144.783 219.273 1.00 30.97 402 LEU A N 1
ATOM 2978 C CA . LEU A 1 378 ? 134.272 143.880 219.124 1.00 32.34 402 LEU A CA 1
ATOM 2979 C C . LEU A 1 378 ? 133.881 142.584 218.443 1.00 29.35 402 LEU A C 1
ATOM 2980 O O . LEU A 1 378 ? 134.700 141.975 217.733 1.00 28.75 402 LEU A O 1
ATOM 2985 N N . LEU A 1 379 ? 132.660 142.126 218.698 1.00 30.26 403 LEU A N 1
ATOM 2986 C CA . LEU A 1 379 ? 132.133 140.967 217.999 1.00 27.68 403 LEU A CA 1
ATOM 2987 C C . LEU A 1 379 ? 132.081 141.225 216.497 1.00 26.87 403 LEU A C 1
ATOM 2988 O O . LEU A 1 379 ? 132.403 140.339 215.699 1.00 27.73 403 LEU A O 1
ATOM 2993 N N . HIS A 1 380 ? 131.734 142.445 216.087 1.00 26.49 404 HIS A N 1
ATOM 2994 C CA . HIS A 1 380 ? 131.575 142.684 214.656 1.00 24.44 404 HIS A CA 1
ATOM 2995 C C . HIS A 1 380 ? 132.836 143.163 213.960 1.00 27.58 404 HIS A C 1
ATOM 2996 O O . HIS A 1 380 ? 132.939 142.975 212.740 1.00 25.90 404 HIS A O 1
ATOM 3003 N N . THR A 1 381 ? 133.811 143.756 214.669 1.00 28.20 405 THR A N 1
ATOM 3004 C CA . THR A 1 381 ? 135.103 143.950 214.004 1.00 31.55 405 THR A CA 1
ATOM 3005 C C . THR A 1 381 ? 135.760 142.607 213.683 1.00 28.36 405 THR A C 1
ATOM 3006 O O . THR A 1 381 ? 136.417 142.470 212.642 1.00 33.70 405 THR A O 1
ATOM 3010 N N . PHE A 1 382 ? 135.577 141.600 214.544 1.00 25.43 406 PHE A N 1
ATOM 3011 C CA . PHE A 1 382 ? 136.111 140.275 214.248 1.00 26.58 406 PHE A CA 1
ATOM 3012 C C . PHE A 1 382 ? 135.379 139.632 213.081 1.00 32.58 406 PHE A C 1
ATOM 3013 O O . PHE A 1 382 ? 136.010 139.089 212.157 1.00 29.04 406 PHE A O 1
ATOM 3021 N N . THR A 1 383 ? 134.046 139.700 213.101 1.00 28.68 407 THR A N 1
ATOM 3022 C CA . THR A 1 383 ? 133.254 139.239 211.968 1.00 27.74 407 THR A CA 1
ATOM 3023 C C . THR A 1 383 ? 133.692 139.944 210.686 1.00 29.32 407 THR A C 1
ATOM 3024 O O . THR A 1 383 ? 133.751 139.330 209.619 1.00 29.60 407 THR A O 1
ATOM 3028 N N . ASP A 1 384 ? 134.001 141.247 210.779 1.00 27.21 408 ASP A N 1
ATOM 3029 C CA . ASP A 1 384 ? 134.487 141.998 209.630 1.00 28.59 408 ASP A CA 1
ATOM 3030 C C . ASP A 1 384 ? 135.901 141.571 209.240 1.00 30.28 408 ASP A C 1
ATOM 3031 O O . ASP A 1 384 ? 136.233 141.575 208.052 1.00 29.71 408 ASP A O 1
ATOM 3036 N N . ALA A 1 385 ? 136.722 141.154 210.213 1.00 29.65 409 ALA A N 1
ATOM 3037 C CA . ALA A 1 385 ? 138.049 140.643 209.885 1.00 31.64 409 ALA A CA 1
ATOM 3038 C C . ALA A 1 385 ? 137.943 139.363 209.074 1.00 31.90 409 ALA A C 1
ATOM 3039 O O . ALA A 1 385 ? 138.647 139.208 208.073 1.00 34.87 409 ALA A O 1
ATOM 3041 N N . VAL A 1 386 ? 137.034 138.459 209.457 1.00 29.01 410 VAL A N 1
ATOM 3042 C CA . VAL A 1 386 ? 136.814 137.249 208.664 1.00 32.67 410 VAL A CA 1
ATOM 3043 C C . VAL A 1 386 ? 136.351 137.604 207.255 1.00 34.18 410 VAL A C 1
ATOM 3044 O O . VAL A 1 386 ? 136.792 136.998 206.270 1.00 32.55 410 VAL A O 1
ATOM 3048 N N . PHE A 1 387 ? 135.451 138.589 207.135 1.00 32.86 411 PHE A N 1
ATOM 3049 C CA . PHE A 1 387 ? 134.992 139.041 205.821 1.00 28.29 411 PHE A CA 1
ATOM 3050 C C . PHE A 1 387 ? 136.151 139.597 205.002 1.00 33.17 411 PHE A C 1
ATOM 3051 O O . PHE A 1 387 ? 136.271 139.310 203.806 1.00 35.38 411 PHE A O 1
ATOM 3059 N N . ASP A 1 388 ? 137.019 140.393 205.630 1.00 34.44 412 ASP A N 1
ATOM 3060 C CA . ASP A 1 388 ? 138.132 140.989 204.898 1.00 35.00 412 ASP A CA 1
ATOM 3061 C C . ASP A 1 388 ? 139.111 139.920 204.422 1.00 36.52 412 ASP A C 1
ATOM 3062 O O . ASP A 1 388 ? 139.695 140.054 203.342 1.00 36.35 412 ASP A O 1
ATOM 3067 N N . GLU A 1 389 ? 139.345 138.880 205.238 1.00 36.89 413 GLU A N 1
ATOM 3068 C CA . GLU A 1 389 ? 140.195 137.771 204.804 1.00 38.73 413 GLU A CA 1
ATOM 3069 C C . GLU A 1 389 ? 139.552 136.998 203.656 1.00 37.32 413 GLU A C 1
ATOM 3070 O O . GLU A 1 389 ? 140.251 136.516 202.760 1.00 37.76 413 GLU A O 1
ATOM 3076 N N . TRP A 1 390 ? 138.227 136.852 203.679 1.00 32.74 414 TRP A N 1
ATOM 3077 C CA . TRP A 1 390 ? 137.524 136.254 202.553 1.00 35.92 414 TRP A CA 1
ATOM 3078 C C . TRP A 1 390 ? 137.700 137.091 201.290 1.00 40.33 414 TRP A C 1
ATOM 3079 O O . TRP A 1 390 ? 137.896 136.543 200.197 1.00 35.92 414 TRP A O 1
ATOM 3090 N N . LEU A 1 391 ? 137.607 138.421 201.421 1.00 38.90 415 LEU A N 1
ATOM 3091 C CA . LEU A 1 391 ? 137.772 139.297 200.265 1.00 36.18 415 LEU A CA 1
ATOM 3092 C C . LEU A 1 391 ? 139.172 139.165 199.675 1.00 39.45 415 LEU A C 1
ATOM 3093 O O . LEU A 1 391 ? 139.342 139.117 198.449 1.00 38.50 415 LEU A O 1
ATOM 3098 N N . ARG A 1 392 ? 140.190 139.070 200.532 1.00 39.92 416 ARG A N 1
ATOM 3099 C CA . ARG A 1 392 ? 141.538 138.863 200.021 1.00 39.20 416 ARG A CA 1
ATOM 3100 C C . ARG A 1 392 ? 141.649 137.505 199.329 1.00 38.80 416 ARG A C 1
ATOM 3101 O O . ARG A 1 392 ? 142.168 137.408 198.216 1.00 38.19 416 ARG A O 1
ATOM 3109 N N . ARG A 1 393 ? 141.094 136.462 199.945 1.00 43.08 417 ARG A N 1
ATOM 3110 C CA . ARG A 1 393 ? 141.312 135.089 199.498 1.00 39.86 417 ARG A CA 1
ATOM 3111 C C . ARG A 1 393 ? 140.645 134.809 198.153 1.00 42.88 417 ARG A C 1
ATOM 3112 O O . ARG A 1 393 ? 141.207 134.094 197.317 1.00 46.49 417 ARG A O 1
ATOM 3120 N N . TYR A 1 394 ? 139.443 135.341 197.929 1.00 40.74 418 TYR A N 1
ATOM 3121 C CA . TYR A 1 394 ? 138.670 135.051 196.727 1.00 38.59 418 TYR A CA 1
ATOM 3122 C C . TYR A 1 394 ? 138.570 136.265 195.812 1.00 38.72 418 TYR A C 1
ATOM 3123 O O . TYR A 1 394 ? 137.641 136.369 195.008 1.00 44.18 418 TYR A O 1
ATOM 3132 N N . ASN A 1 395 ? 139.522 137.184 195.930 1.00 42.60 419 ASN A N 1
ATOM 3133 C CA . ASN A 1 395 ? 139.656 138.314 195.018 1.00 45.23 419 ASN A CA 1
ATOM 3134 C C . ASN A 1 395 ? 138.373 139.126 194.945 1.00 48.91 419 ASN A C 1
ATOM 3135 O O . ASN A 1 395 ? 137.953 139.552 193.861 1.00 44.81 419 ASN A O 1
ATOM 3140 N N . ALA A 1 396 ? 137.748 139.338 196.115 1.00 43.54 420 ALA A N 1
ATOM 3141 C CA . ALA A 1 396 ? 136.575 140.201 196.235 1.00 38.87 420 ALA A CA 1
ATOM 3142 C C . ALA A 1 396 ? 135.568 139.898 195.129 1.00 43.88 420 ALA A C 1
ATOM 3143 O O . ALA A 1 396 ? 135.110 140.788 194.401 1.00 44.93 420 ALA A O 1
ATOM 3145 N N . ASP A 1 397 ? 135.273 138.614 194.957 1.00 43.39 421 ASP A N 1
ATOM 3146 C CA . ASP A 1 397 ? 134.348 138.189 193.907 1.00 42.84 421 ASP A CA 1
ATOM 3147 C C . ASP A 1 397 ? 132.916 138.507 194.316 1.00 38.84 421 ASP A C 1
ATOM 3148 O O . ASP A 1 397 ? 132.278 137.742 195.038 1.00 38.28 421 ASP A O 1
ATOM 3153 N N . ILE A 1 398 ? 132.360 139.576 193.733 1.00 36.29 422 ILE A N 1
ATOM 3154 C CA . ILE A 1 398 ? 131.017 140.037 194.082 1.00 39.75 422 ILE A CA 1
ATOM 3155 C C . ILE A 1 398 ? 129.948 139.393 193.209 1.00 42.40 422 ILE A C 1
ATOM 3156 O O . ILE A 1 398 ? 128.756 139.704 193.371 1.00 36.33 422 ILE A O 1
ATOM 3161 N N . SER A 1 399 ? 130.324 138.461 192.322 1.00 42.10 423 SER A N 1
ATOM 3162 C CA . SER A 1 399 ? 129.408 137.962 191.302 1.00 39.84 423 SER A CA 1
ATOM 3163 C C . SER A 1 399 ? 128.205 137.223 191.888 1.00 42.49 423 SER A C 1
ATOM 3164 O O . SER A 1 399 ? 127.121 137.245 191.287 1.00 44.32 423 SER A O 1
ATOM 3167 N N . THR A 1 400 ? 128.355 136.570 193.045 1.00 39.40 424 THR A N 1
ATOM 3168 C CA . THR A 1 400 ? 127.222 135.862 193.640 1.00 37.42 424 THR A CA 1
ATOM 3169 C C . THR A 1 400 ? 126.353 136.751 194.528 1.00 38.89 424 THR A C 1
ATOM 3170 O O . THR A 1 400 ? 125.322 136.284 195.017 1.00 40.18 424 THR A O 1
ATOM 3174 N N . PHE A 1 401 ? 126.748 137.997 194.765 1.00 40.28 425 PHE A N 1
ATOM 3175 C CA . PHE A 1 401 ? 125.923 138.978 195.472 1.00 39.66 425 PHE A CA 1
ATOM 3176 C C . PHE A 1 401 ? 124.791 139.414 194.551 1.00 38.13 425 PHE A C 1
ATOM 3177 O O . PHE A 1 401 ? 125.043 140.158 193.594 1.00 40.50 425 PHE A O 1
ATOM 3185 N N . PRO A 1 402 ? 123.549 139.020 194.806 1.00 38.07 426 PRO A N 1
ATOM 3186 C CA . PRO A 1 402 ? 122.507 139.187 193.791 1.00 38.22 426 PRO A CA 1
ATOM 3187 C C . PRO A 1 402 ? 122.155 140.641 193.541 1.00 40.02 426 PRO A C 1
ATOM 3188 O O . PRO A 1 402 ? 122.074 141.461 194.458 1.00 40.33 426 PRO A O 1
ATOM 3192 N N . LEU A 1 403 ? 121.905 140.939 192.273 1.00 41.39 427 LEU A N 1
ATOM 3193 C CA . LEU A 1 403 ? 121.404 142.241 191.874 1.00 40.51 427 LEU A CA 1
ATOM 3194 C C . LEU A 1 403 ? 119.908 142.366 192.072 1.00 39.94 427 LEU A C 1
ATOM 3195 O O . LEU A 1 403 ? 119.409 143.493 192.202 1.00 41.29 427 LEU A O 1
ATOM 3200 N N . GLU A 1 404 ? 119.188 141.246 192.117 1.00 37.78 428 GLU A N 1
ATOM 3201 C CA . GLU A 1 404 ? 117.745 141.294 192.295 1.00 47.10 428 GLU A CA 1
ATOM 3202 C C . GLU A 1 404 ? 117.266 140.012 192.950 1.00 42.60 428 GLU A C 1
ATOM 3203 O O . GLU A 1 404 ? 117.947 138.983 192.921 1.00 44.98 428 GLU A O 1
ATOM 3209 N N . ASN A 1 405 ? 116.047 140.085 193.485 1.00 43.08 429 ASN A N 1
ATOM 3210 C CA . ASN A 1 405 ? 115.319 139.001 194.142 1.00 47.03 429 ASN A CA 1
ATOM 3211 C C . ASN A 1 405 ? 115.923 138.597 195.489 1.00 45.20 429 ASN A C 1
ATOM 3212 O O . ASN A 1 405 ? 115.561 137.544 196.031 1.00 47.87 429 ASN A O 1
ATOM 3217 N N . ALA A 1 406 ? 116.837 139.389 196.047 1.00 41.18 430 ALA A N 1
ATOM 3218 C CA . ALA A 1 406 ? 117.266 139.170 197.429 1.00 44.62 430 ALA A CA 1
ATOM 3219 C C . ALA A 1 406 ? 116.141 139.594 198.380 1.00 37.80 430 ALA A C 1
ATOM 3220 O O . ALA A 1 406 ? 115.167 140.219 197.964 1.00 40.35 430 ALA A O 1
ATOM 3222 N N . PRO A 1 407 ? 116.213 139.230 199.657 1.00 44.03 431 PRO A N 1
ATOM 3223 C CA . PRO A 1 407 ? 115.287 139.825 200.626 1.00 38.74 431 PRO A CA 1
ATOM 3224 C C . PRO A 1 407 ? 115.369 141.344 200.549 1.00 37.08 431 PRO A C 1
ATOM 3225 O O . PRO A 1 407 ? 116.412 141.907 200.208 1.00 32.75 431 PRO A O 1
ATOM 3229 N N . ILE A 1 408 ? 114.251 142.016 200.841 1.00 35.46 432 ILE A N 1
ATOM 3230 C CA . ILE A 1 408 ? 114.227 143.459 200.635 1.00 39.74 432 ILE A CA 1
ATOM 3231 C C . ILE A 1 408 ? 115.306 144.108 201.502 1.00 36.17 432 ILE A C 1
ATOM 3232 O O . ILE A 1 408 ? 115.550 143.702 202.648 1.00 35.52 432 ILE A O 1
ATOM 3237 N N . GLY A 1 409 ? 116.002 145.079 200.920 1.00 38.22 433 GLY A N 1
ATOM 3238 C CA . GLY A 1 409 ? 117.144 145.709 201.529 1.00 35.04 433 GLY A CA 1
ATOM 3239 C C . GLY A 1 409 ? 118.479 145.093 201.161 1.00 35.31 433 GLY A C 1
ATOM 3240 O O . GLY A 1 409 ? 119.520 145.708 201.431 1.00 32.84 433 GLY A O 1
ATOM 3241 N N . HIS A 1 410 ? 118.485 143.920 200.523 1.00 35.39 434 HIS A N 1
ATOM 3242 C CA . HIS A 1 410 ? 119.706 143.156 200.313 1.00 35.23 434 HIS A CA 1
ATOM 3243 C C . HIS A 1 410 ? 120.161 143.053 198.858 1.00 38.95 434 HIS A C 1
ATOM 3244 O O . HIS A 1 410 ? 121.213 142.448 198.595 1.00 41.05 434 HIS A O 1
ATOM 3251 N N . ASN A 1 411 ? 119.438 143.635 197.904 1.00 39.53 435 ASN A N 1
ATOM 3252 C CA . ASN A 1 411 ? 119.974 143.686 196.548 1.00 35.05 435 ASN A CA 1
ATOM 3253 C C . ASN A 1 411 ? 121.281 144.462 196.551 1.00 36.25 435 ASN A C 1
ATOM 3254 O O . ASN A 1 411 ? 121.473 145.386 197.343 1.00 37.24 435 ASN A O 1
ATOM 3259 N N . ARG A 1 412 ? 122.181 144.099 195.634 1.00 37.09 436 ARG A N 1
ATOM 3260 C CA . ARG A 1 412 ? 123.535 144.637 195.687 1.00 33.04 436 ARG A CA 1
ATOM 3261 C C . ARG A 1 412 ? 123.552 146.162 195.678 1.00 38.16 436 ARG A C 1
ATOM 3262 O O . ARG A 1 412 ? 124.318 146.774 196.436 1.00 37.74 436 ARG A O 1
ATOM 3270 N N . GLN A 1 413 ? 122.690 146.800 194.872 1.00 35.03 437 GLN A N 1
ATOM 3271 C CA . GLN A 1 413 ? 122.697 148.259 194.763 1.00 35.51 437 GLN A CA 1
ATOM 3272 C C . GLN A 1 413 ? 121.704 148.935 195.718 1.00 34.98 437 GLN A C 1
ATOM 3273 O O . GLN A 1 413 ? 121.468 150.146 195.611 1.00 34.96 437 GLN A O 1
ATOM 3279 N N . TYR A 1 414 ? 121.125 148.198 196.654 1.00 35.10 438 TYR A N 1
ATOM 3280 C CA . TYR A 1 414 ? 120.312 148.856 197.665 1.00 33.58 438 TYR A CA 1
ATOM 3281 C C . TYR A 1 414 ? 121.203 149.780 198.495 1.00 32.98 438 TYR A C 1
ATOM 3282 O O . TYR A 1 414 ? 122.359 149.456 198.774 1.00 36.32 438 TYR A O 1
ATOM 3291 N N . ASN A 1 415 ? 120.693 150.964 198.818 1.00 29.80 439 ASN A N 1
ATOM 3292 C CA . ASN A 1 415 ? 121.354 151.863 199.747 1.00 29.52 439 ASN A CA 1
ATOM 3293 C C . ASN A 1 415 ? 121.132 151.318 201.153 1.00 32.70 439 ASN A C 1
ATOM 3294 O O . ASN A 1 415 ? 119.986 151.094 201.574 1.00 27.34 439 ASN A O 1
ATOM 3299 N N . MET A 1 416 ? 122.220 151.023 201.847 1.00 28.93 440 MET A N 1
ATOM 3300 C CA . MET A 1 416 ? 122.108 150.337 203.129 1.00 30.85 440 MET A CA 1
ATOM 3301 C C . MET A 1 416 ? 121.334 151.189 204.131 1.00 24.80 440 MET A C 1
ATOM 3302 O O . MET A 1 416 ? 121.654 152.359 204.355 1.00 27.75 440 MET A O 1
ATOM 3307 N N . VAL A 1 417 ? 120.289 150.611 204.709 1.00 25.11 441 VAL A N 1
ATOM 3308 C CA . VAL A 1 417 ? 119.330 151.395 205.489 1.00 24.74 441 VAL A CA 1
ATOM 3309 C C . VAL A 1 417 ? 119.717 151.463 206.963 1.00 28.42 441 VAL A C 1
ATOM 3310 O O . VAL A 1 417 ? 119.965 150.429 207.569 1.00 27.01 441 VAL A O 1
ATOM 3314 N N . PRO A 1 418 ? 119.721 152.664 207.576 1.00 33.26 442 PRO A N 1
ATOM 3315 C CA . PRO A 1 418 ? 119.398 154.021 207.114 1.00 29.79 442 PRO A CA 1
ATOM 3316 C C . PRO A 1 418 ? 120.622 154.933 206.972 1.00 30.62 442 PRO A C 1
ATOM 3317 O O . PRO A 1 418 ? 120.589 156.069 207.458 1.00 32.46 442 PRO A O 1
ATOM 3321 N N . PHE A 1 419 ? 121.684 154.473 206.329 1.00 30.31 443 PHE A N 1
ATOM 3322 C CA . PHE A 1 419 ? 122.926 155.234 206.375 1.00 35.04 443 PHE A CA 1
ATOM 3323 C C . PHE A 1 419 ? 122.844 156.458 205.472 1.00 32.88 443 PHE A C 1
ATOM 3324 O O . PHE A 1 419 ? 122.205 156.435 204.419 1.00 33.03 443 PHE A O 1
ATOM 3332 N N . TRP A 1 420 ? 123.464 157.545 205.921 1.00 36.00 444 TRP A N 1
ATOM 3333 C CA . TRP A 1 420 ? 123.486 158.783 205.160 1.00 36.83 444 TRP A CA 1
ATOM 3334 C C . TRP A 1 420 ? 124.904 159.337 205.155 1.00 36.17 444 TRP A C 1
ATOM 3335 O O . TRP A 1 420 ? 125.584 159.286 206.174 1.00 42.63 444 TRP A O 1
ATOM 3346 N N . PRO A 1 421 ? 125.369 159.846 204.002 1.00 38.98 445 PRO A N 1
ATOM 3347 C CA . PRO A 1 421 ? 124.699 159.862 202.694 1.00 38.46 445 PRO A CA 1
ATOM 3348 C C . PRO A 1 421 ? 124.496 158.452 202.109 1.00 38.09 445 PRO A C 1
ATOM 3349 O O . PRO A 1 421 ? 125.097 157.508 202.618 1.00 36.35 445 PRO A O 1
ATOM 3353 N N . PRO A 1 422 ? 123.637 158.308 201.100 1.00 37.48 446 PRO A N 1
ATOM 3354 C CA . PRO A 1 422 ? 123.368 156.970 200.552 1.00 34.28 446 PRO A CA 1
ATOM 3355 C C . PRO A 1 422 ? 124.668 156.245 200.226 1.00 34.62 446 PRO A C 1
ATOM 3356 O O . PRO A 1 422 ? 125.567 156.813 199.604 1.00 37.16 446 PRO A O 1
ATOM 3360 N N . VAL A 1 423 ? 124.767 154.982 200.651 1.00 29.94 447 VAL A N 1
ATOM 3361 C CA . VAL A 1 423 ? 125.943 154.144 200.406 1.00 31.82 447 VAL A CA 1
ATOM 3362 C C . VAL A 1 423 ? 125.451 152.728 200.108 1.00 37.84 447 VAL A C 1
ATOM 3363 O O . VAL A 1 423 ? 124.642 152.183 200.870 1.00 34.26 447 VAL A O 1
ATOM 3367 N N . THR A 1 424 ? 125.923 152.138 198.999 1.00 30.89 448 THR A N 1
ATOM 3368 C CA . THR A 1 424 ? 125.461 150.829 198.541 1.00 34.86 448 THR A CA 1
ATOM 3369 C C . THR A 1 424 ? 126.325 149.711 199.119 1.00 35.10 448 THR A C 1
ATOM 3370 O O . THR A 1 424 ? 127.440 149.940 199.590 1.00 36.90 448 THR A O 1
ATOM 3374 N N . ASN A 1 425 ? 125.801 148.476 199.054 1.00 37.04 449 ASN A N 1
ATOM 3375 C CA . ASN A 1 425 ? 126.605 147.314 199.453 1.00 36.28 449 ASN A CA 1
ATOM 3376 C C . ASN A 1 425 ? 127.891 147.229 198.647 1.00 35.76 449 ASN A C 1
ATOM 3377 O O . ASN A 1 425 ? 128.945 146.884 199.190 1.00 32.72 449 ASN A O 1
ATOM 3382 N N . THR A 1 426 ? 127.822 147.579 197.353 1.00 36.65 450 THR A N 1
ATOM 3383 C CA . THR A 1 426 ? 128.984 147.492 196.472 1.00 35.31 450 THR A CA 1
ATOM 3384 C C . THR A 1 426 ? 130.159 148.300 197.008 1.00 34.96 450 THR A C 1
ATOM 3385 O O . THR A 1 426 ? 131.312 147.859 196.933 1.00 35.61 450 THR A O 1
ATOM 3389 N N . GLU A 1 427 ? 129.892 149.488 197.553 1.00 37.79 451 GLU A N 1
ATOM 3390 C CA . GLU A 1 427 ? 130.985 150.353 197.990 1.00 34.81 451 GLU A CA 1
ATOM 3391 C C . GLU A 1 427 ? 131.787 149.752 199.142 1.00 37.12 451 GLU A C 1
ATOM 3392 O O . GLU A 1 427 ? 132.956 150.124 199.329 1.00 33.65 451 GLU A O 1
ATOM 3398 N N . MET A 1 428 ? 131.191 148.829 199.908 1.00 34.42 452 MET A N 1
ATOM 3399 C CA . MET A 1 428 ? 131.865 148.145 201.010 1.00 33.46 452 MET A CA 1
ATOM 3400 C C . MET A 1 428 ? 132.460 146.806 200.597 1.00 30.46 452 MET A C 1
ATOM 3401 O O . MET A 1 428 ? 133.234 146.218 201.361 1.00 32.65 452 MET A O 1
ATOM 3406 N N . PHE A 1 429 ? 132.107 146.294 199.425 1.00 32.07 453 PHE A N 1
ATOM 3407 C CA . PHE A 1 429 ? 132.597 144.992 198.990 1.00 30.67 453 PHE A CA 1
ATOM 3408 C C . PHE A 1 429 ? 133.980 145.144 198.348 1.00 36.28 453 PHE A C 1
ATOM 3409 O O . PHE A 1 429 ? 134.193 144.831 197.176 1.00 31.84 453 PHE A O 1
ATOM 3417 N N . VAL A 1 430 ? 134.933 145.632 199.155 1.00 34.26 454 VAL A N 1
ATOM 3418 C CA . VAL A 1 430 ? 136.298 145.922 198.724 1.00 35.37 454 VAL A CA 1
ATOM 3419 C C . VAL A 1 430 ? 137.249 145.490 199.834 1.00 36.13 454 VAL A C 1
ATOM 3420 O O . VAL A 1 430 ? 136.888 145.504 201.015 1.00 35.87 454 VAL A O 1
ATOM 3424 N N . THR A 1 431 ? 138.473 145.095 199.464 1.00 31.47 455 THR A N 1
ATOM 3425 C CA . THR A 1 431 ? 139.469 144.783 200.487 1.00 34.62 455 THR A CA 1
ATOM 3426 C C . THR A 1 431 ? 139.807 146.052 201.249 1.00 32.07 455 THR A C 1
ATOM 3427 O O . THR A 1 431 ? 140.107 147.081 200.641 1.00 33.83 455 THR A O 1
ATOM 3431 N N . ALA A 1 432 ? 139.716 145.992 202.579 1.00 36.00 456 ALA A N 1
ATOM 3432 C CA . ALA A 1 432 ? 139.850 147.198 203.392 1.00 31.88 456 ALA A CA 1
ATOM 3433 C C . ALA A 1 432 ? 141.204 147.907 203.300 1.00 32.57 456 ALA A C 1
ATOM 3434 O O . ALA A 1 432 ? 141.198 149.145 203.176 1.00 32.24 456 ALA A O 1
ATOM 3436 N N . PRO A 1 433 ? 142.368 147.231 203.337 1.00 36.70 457 PRO A N 1
ATOM 3437 C CA . PRO A 1 433 ? 143.634 147.994 203.430 1.00 37.03 457 PRO A CA 1
ATOM 3438 C C . PRO A 1 433 ? 143.889 148.931 202.256 1.00 38.13 457 PRO A C 1
ATOM 3439 O O . PRO A 1 433 ? 144.408 150.032 202.474 1.00 35.39 457 PRO A O 1
ATOM 3443 N N . ASP A 1 434 ? 143.552 148.535 201.018 1.00 36.06 458 ASP A N 1
ATOM 3444 C CA . ASP A 1 434 ? 143.741 149.413 199.863 1.00 42.82 458 ASP A CA 1
ATOM 3445 C C . ASP A 1 434 ? 142.566 150.332 199.567 1.00 46.03 458 ASP A C 1
ATOM 3446 O O . ASP A 1 434 ? 142.734 151.280 198.787 1.00 45.65 458 ASP A O 1
ATOM 3451 N N . ASN A 1 435 ? 141.376 150.071 200.119 1.00 37.45 459 ASN A N 1
ATOM 3452 C CA . ASN A 1 435 ? 140.194 150.808 199.697 1.00 39.61 459 ASN A CA 1
ATOM 3453 C C . ASN A 1 435 ? 139.474 151.552 200.809 1.00 37.81 459 ASN A C 1
ATOM 3454 O O . ASN A 1 435 ? 138.734 152.494 200.506 1.00 37.23 459 ASN A O 1
ATOM 3459 N N . LEU A 1 436 ? 139.621 151.135 202.068 1.00 36.98 460 LEU A N 1
ATOM 3460 C CA . LEU A 1 436 ? 138.903 151.761 203.164 1.00 34.54 460 LEU A CA 1
ATOM 3461 C C . LEU A 1 436 ? 139.810 152.308 204.246 1.00 37.44 460 LEU A C 1
ATOM 3462 O O . LEU A 1 436 ? 139.305 152.850 205.232 1.00 32.01 460 LEU A O 1
ATOM 3467 N N . GLY A 1 437 ? 141.123 152.181 204.103 1.00 33.50 461 GLY A N 1
ATOM 3468 C CA . GLY A 1 437 ? 142.011 152.824 205.042 1.00 34.28 461 GLY A CA 1
ATOM 3469 C C . GLY A 1 437 ? 142.184 152.118 206.360 1.00 33.39 461 GLY A C 1
ATOM 3470 O O . GLY A 1 437 ? 142.566 152.761 207.339 1.00 31.47 461 GLY A O 1
ATOM 3471 N N . TYR A 1 438 ? 141.896 150.819 206.431 1.00 32.73 462 TYR A N 1
ATOM 3472 C CA . TYR A 1 438 ? 142.157 150.077 207.658 1.00 34.06 462 TYR A CA 1
ATOM 3473 C C . TYR A 1 438 ? 142.511 148.633 207.315 1.00 30.38 462 TYR A C 1
ATOM 3474 O O . TYR A 1 438 ? 142.243 148.149 206.218 1.00 32.70 462 TYR A O 1
ATOM 3483 N N . THR A 1 439 ? 143.151 147.963 208.264 1.00 31.44 463 THR A N 1
ATOM 3484 C CA . THR A 1 439 ? 143.547 146.576 208.104 1.00 27.82 463 THR A CA 1
ATOM 3485 C C . THR A 1 439 ? 143.480 145.913 209.471 1.00 31.40 463 THR A C 1
ATOM 3486 O O . THR A 1 439 ? 143.442 146.591 210.498 1.00 36.48 463 THR A O 1
ATOM 3490 N N . TYR A 1 440 ? 143.501 144.586 209.494 1.00 31.74 464 TYR A N 1
ATOM 3491 C CA . TYR A 1 440 ? 143.443 143.848 210.753 1.00 33.93 464 TYR A CA 1
ATOM 3492 C C . TYR A 1 440 ? 144.799 143.227 211.059 1.00 38.25 464 TYR A C 1
ATOM 3493 O O . TYR A 1 440 ? 145.364 142.528 210.214 1.00 38.03 464 TYR A O 1
ATOM 3502 N N . GLU A 1 441 ? 145.310 143.473 212.270 1.00 37.77 465 GLU A N 1
ATOM 3503 C CA . GLU A 1 441 ? 146.469 142.743 212.785 1.00 38.90 465 GLU A CA 1
ATOM 3504 C C . GLU A 1 441 ? 145.946 141.421 213.338 1.00 40.82 465 GLU A C 1
ATOM 3505 O O . GLU A 1 441 ? 145.409 141.373 214.442 1.00 37.29 465 GLU A O 1
ATOM 3511 N N . ILE A 1 442 ? 146.075 140.343 212.563 1.00 42.59 466 ILE A N 1
ATOM 3512 C CA . ILE A 1 442 ? 145.439 139.070 212.900 1.00 43.43 466 ILE A CA 1
ATOM 3513 C C . ILE A 1 442 ? 146.103 137.953 212.110 1.00 45.40 466 ILE A C 1
ATOM 3514 O O . ILE A 1 442 ? 146.654 138.188 211.030 1.00 45.68 466 ILE A O 1
ATOM 3519 N N . GLN A 1 443 ? 146.081 136.737 212.662 1.00 45.63 467 GLN A N 1
ATOM 3520 C CA . GLN A 1 443 ? 146.462 135.536 211.923 1.00 45.71 467 GLN A CA 1
ATOM 3521 C C . GLN A 1 443 ? 145.429 134.428 212.050 1.00 50.47 467 GLN A C 1
ATOM 3522 O O . GLN A 1 443 ? 144.781 134.258 213.081 1.00 51.28 467 GLN A O 1
ATOM 3528 N N . TRP A 1 444 ? 145.312 133.669 210.960 1.00 50.50 468 TRP A N 1
ATOM 3529 C CA . TRP A 1 444 ? 144.242 132.721 210.754 1.00 51.01 468 TRP A CA 1
ATOM 3530 C C . TRP A 1 444 ? 144.698 131.292 210.964 1.00 55.28 468 TRP A C 1
ATOM 3531 O O . TRP A 1 444 ? 145.764 130.896 210.481 1.00 58.59 468 TRP A O 1
ATOM 3542 N N . PRO A 1 445 ? 143.862 130.495 211.633 1.00 61.71 469 PRO A N 1
ATOM 3543 C CA . PRO A 1 445 ? 144.237 129.114 211.976 1.00 63.16 469 PRO A CA 1
ATOM 3544 C C . PRO A 1 445 ? 144.460 128.295 210.725 1.00 69.41 469 PRO A C 1
ATOM 3545 O O . PRO A 1 445 ? 143.672 128.373 209.772 1.00 67.70 469 PRO A O 1
ATOM 3549 N N . SER A 1 446 ? 145.564 127.547 210.732 1.00 74.20 470 SER A N 1
ATOM 3550 C CA . SER A 1 446 ? 145.896 126.550 209.727 1.00 77.93 470 SER A CA 1
ATOM 3551 C C . SER A 1 446 ? 147.324 125.973 209.924 1.00 81.72 470 SER A C 1
ATOM 3552 O O . SER A 1 446 ? 147.586 125.080 210.742 1.00 86.25 470 SER A O 1
ATOM 3555 N N . GLN B 1 1 ? 122.839 163.976 170.708 1.00 47.46 25 GLN B N 1
ATOM 3556 C CA . GLN B 1 1 ? 121.986 162.772 170.556 1.00 49.46 25 GLN B CA 1
ATOM 3557 C C . GLN B 1 1 ? 122.690 161.614 171.246 1.00 42.49 25 GLN B C 1
ATOM 3558 O O . GLN B 1 1 ? 123.386 161.882 172.211 1.00 52.51 25 GLN B O 1
ATOM 3564 N N . PHE B 1 2 ? 122.557 160.339 170.801 1.00 35.07 26 PHE B N 1
ATOM 3565 C CA . PHE B 1 2 ? 123.087 159.362 171.755 1.00 42.50 26 PHE B CA 1
ATOM 3566 C C . PHE B 1 2 ? 124.327 158.644 171.219 1.00 40.40 26 PHE B C 1
ATOM 3567 O O . PHE B 1 2 ? 124.489 158.464 170.006 1.00 38.16 26 PHE B O 1
ATOM 3575 N N . PRO B 1 3 ? 125.221 158.230 172.111 1.00 40.48 27 PRO B N 1
ATOM 3576 C CA . PRO B 1 3 ? 126.347 157.391 171.693 1.00 45.17 27 PRO B CA 1
ATOM 3577 C C . PRO B 1 3 ? 125.873 156.128 170.993 1.00 42.41 27 PRO B C 1
ATOM 3578 O O . PRO B 1 3 ? 124.824 155.572 171.314 1.00 44.72 27 PRO B O 1
ATOM 3582 N N . ARG B 1 4 ? 126.642 155.699 169.994 1.00 41.84 28 ARG B N 1
ATOM 3583 C CA . ARG B 1 4 ? 126.231 154.544 169.208 1.00 41.95 28 ARG B CA 1
ATOM 3584 C C . ARG B 1 4 ? 126.152 153.279 170.055 1.00 49.03 28 ARG B C 1
ATOM 3585 O O . ARG B 1 4 ? 125.368 152.376 169.740 1.00 51.22 28 ARG B O 1
ATOM 3593 N N . GLN B 1 5 ? 126.936 153.191 171.134 1.00 42.32 29 GLN B N 1
ATOM 3594 C CA . GLN B 1 5 ? 126.826 152.026 172.009 1.00 49.95 29 GLN B CA 1
ATOM 3595 C C . GLN B 1 5 ? 125.614 152.063 172.951 1.00 51.44 29 GLN B C 1
ATOM 3596 O O . GLN B 1 5 ? 125.322 151.051 173.594 1.00 48.02 29 GLN B O 1
ATOM 3602 N N . CYS B 1 6 ? 124.901 153.186 173.052 1.00 48.21 30 CYS B N 1
ATOM 3603 C CA . CYS B 1 6 ? 123.646 153.263 173.792 1.00 42.82 30 CYS B CA 1
ATOM 3604 C C . CYS B 1 6 ? 122.431 153.147 172.889 1.00 48.18 30 CYS B C 1
ATOM 3605 O O . CYS B 1 6 ? 121.314 153.014 173.390 1.00 46.92 30 CYS B O 1
ATOM 3608 N N . ALA B 1 7 ? 122.623 153.213 171.573 1.00 52.36 31 ALA B N 1
ATOM 3609 C CA . ALA B 1 7 ? 121.542 153.129 170.602 1.00 50.76 31 ALA B CA 1
ATOM 3610 C C . ALA B 1 7 ? 121.213 151.674 170.303 1.00 51.44 31 ALA B C 1
ATOM 3611 O O . ALA B 1 7 ? 121.065 151.278 169.142 1.00 48.92 31 ALA B O 1
ATOM 3613 N N . THR B 1 8 ? 121.100 150.877 171.358 1.00 53.43 32 THR B N 1
ATOM 3614 C CA . THR B 1 8 ? 120.863 149.445 171.282 1.00 53.12 32 THR B CA 1
ATOM 3615 C C . THR B 1 8 ? 119.562 149.104 171.991 1.00 51.27 32 THR B C 1
ATOM 3616 O O . THR B 1 8 ? 119.044 149.882 172.798 1.00 54.59 32 THR B O 1
ATOM 3620 N N . VAL B 1 9 ? 119.062 147.897 171.722 1.00 56.16 33 VAL B N 1
ATOM 3621 C CA . VAL B 1 9 ? 117.875 147.428 172.426 1.00 54.04 33 VAL B CA 1
ATOM 3622 C C . VAL B 1 9 ? 118.177 147.267 173.911 1.00 54.56 33 VAL B C 1
ATOM 3623 O O . VAL B 1 9 ? 117.365 147.636 174.769 1.00 53.30 33 VAL B O 1
ATOM 3627 N N . GLU B 1 10 ? 119.366 146.745 174.239 1.00 56.72 34 GLU B N 1
ATOM 3628 C CA . GLU B 1 10 ? 119.716 146.517 175.638 1.00 58.69 34 GLU B CA 1
ATOM 3629 C C . GLU B 1 10 ? 119.783 147.822 176.420 1.00 54.76 34 GLU B C 1
ATOM 3630 O O . GLU B 1 10 ? 119.326 147.890 177.567 1.00 59.61 34 GLU B O 1
ATOM 3636 N N . ALA B 1 11 ? 120.357 148.869 175.828 1.00 52.98 35 ALA B N 1
ATOM 3637 C CA . ALA B 1 11 ? 120.506 150.112 176.575 1.00 48.78 35 ALA B CA 1
ATOM 3638 C C . ALA B 1 11 ? 119.182 150.850 176.693 1.00 47.31 35 ALA B C 1
ATOM 3639 O O . ALA B 1 11 ? 118.869 151.402 177.756 1.00 50.38 35 ALA B O 1
ATOM 3641 N N . LEU B 1 12 ? 118.399 150.887 175.613 1.00 48.69 36 LEU B N 1
ATOM 3642 C CA . LEU B 1 12 ? 117.111 151.568 175.677 1.00 49.30 36 LEU B CA 1
ATOM 3643 C C . LEU B 1 12 ? 116.166 150.851 176.625 1.00 47.07 36 LEU B C 1
ATOM 3644 O O . LEU B 1 12 ? 115.296 151.481 177.228 1.00 50.66 36 LEU B O 1
ATOM 3649 N N . ARG B 1 13 ? 116.339 149.542 176.780 1.00 48.21 37 ARG B N 1
ATOM 3650 C CA . ARG B 1 13 ? 115.513 148.774 177.701 1.00 49.97 37 ARG B CA 1
ATOM 3651 C C . ARG B 1 13 ? 115.952 148.962 179.144 1.00 49.13 37 ARG B C 1
ATOM 3652 O O . ARG B 1 13 ? 115.113 148.971 180.049 1.00 45.96 37 ARG B O 1
ATOM 3660 N N . SER B 1 14 ? 117.254 149.111 179.393 1.00 50.29 38 SER B N 1
ATOM 3661 C CA . SER B 1 14 ? 117.700 149.319 180.767 1.00 48.63 38 SER B CA 1
ATOM 3662 C C . SER B 1 14 ? 117.528 150.759 181.238 1.00 47.09 38 SER B C 1
ATOM 3663 O O . SER B 1 14 ? 117.517 151.000 182.450 1.00 43.51 38 SER B O 1
ATOM 3666 N N . GLY B 1 15 ? 117.370 151.713 180.318 1.00 44.36 39 GLY B N 1
ATOM 3667 C CA . GLY B 1 15 ? 117.383 153.114 180.695 1.00 43.15 39 GLY B CA 1
ATOM 3668 C C . GLY B 1 15 ? 118.748 153.629 181.080 1.00 42.20 39 GLY B C 1
ATOM 3669 O O . GLY B 1 15 ? 118.864 154.722 181.645 1.00 40.28 39 GLY B O 1
ATOM 3670 N N . MET B 1 16 ? 119.792 152.884 180.746 1.00 42.50 40 MET B N 1
ATOM 3671 C CA . MET B 1 16 ? 121.150 153.181 181.161 1.00 47.03 40 MET B CA 1
ATOM 3672 C C . MET B 1 16 ? 121.947 153.545 179.924 1.00 46.03 40 MET B C 1
ATOM 3673 O O . MET B 1 16 ? 122.046 152.731 178.996 1.00 40.47 40 MET B O 1
ATOM 3678 N N . CYS B 1 17 ? 122.540 154.738 179.901 1.00 39.81 41 CYS B N 1
ATOM 3679 C CA . CYS B 1 17 ? 123.516 155.080 178.855 1.00 42.37 41 CYS B CA 1
ATOM 3680 C C . CYS B 1 17 ? 124.830 155.385 179.573 1.00 43.75 41 CYS B C 1
ATOM 3681 O O . CYS B 1 17 ? 125.139 156.537 179.890 1.00 39.93 41 CYS B O 1
ATOM 3684 N N . CYS B 1 18 ? 125.584 154.331 179.866 1.00 46.34 42 CYS B N 1
ATOM 3685 C CA . CYS B 1 18 ? 126.823 154.433 180.640 1.00 46.13 42 CYS B CA 1
ATOM 3686 C C . CYS B 1 18 ? 127.844 153.547 179.973 1.00 47.65 42 CYS B C 1
ATOM 3687 O O . CYS B 1 18 ? 128.137 152.445 180.446 1.00 49.25 42 CYS B O 1
ATOM 3690 N N . PRO B 1 19 ? 128.366 153.973 178.827 1.00 47.52 43 PRO B N 1
ATOM 3691 C CA . PRO B 1 19 ? 129.212 153.084 178.032 1.00 49.62 43 PRO B CA 1
ATOM 3692 C C . PRO B 1 19 ? 130.581 152.846 178.657 1.00 52.46 43 PRO B C 1
ATOM 3693 O O . PRO B 1 19 ? 131.094 153.622 179.472 1.00 49.57 43 PRO B O 1
ATOM 3697 N N . ASP B 1 20 ? 131.175 151.734 178.250 1.00 52.14 44 ASP B N 1
ATOM 3698 C CA . ASP B 1 20 ? 132.491 151.410 178.752 1.00 56.67 44 ASP B CA 1
ATOM 3699 C C . ASP B 1 20 ? 133.522 152.371 178.165 1.00 56.78 44 ASP B C 1
ATOM 3700 O O . ASP B 1 20 ? 133.326 152.981 177.113 1.00 56.74 44 ASP B O 1
ATOM 3705 N N . LEU B 1 21 ? 134.617 152.531 178.887 1.00 55.50 45 LEU B N 1
ATOM 3706 C CA . LEU B 1 21 ? 135.752 153.284 178.377 1.00 58.21 45 LEU B CA 1
ATOM 3707 C C . LEU B 1 21 ? 136.784 152.318 177.805 1.00 64.78 45 LEU B C 1
ATOM 3708 O O . LEU B 1 21 ? 136.896 152.179 176.588 1.00 62.42 45 LEU B O 1
ATOM 3713 N N . SER B 1 22 ? 137.513 151.617 178.682 1.00 67.44 46 SER B N 1
ATOM 3714 C CA . SER B 1 22 ? 138.464 150.597 178.276 1.00 73.48 46 SER B CA 1
ATOM 3715 C C . SER B 1 22 ? 138.257 149.336 179.118 1.00 75.15 46 SER B C 1
ATOM 3716 O O . SER B 1 22 ? 138.871 149.168 180.179 1.00 73.82 46 SER B O 1
ATOM 3719 N N . PRO B 1 23 ? 137.350 148.447 178.701 1.00 74.95 47 PRO B N 1
ATOM 3720 C CA . PRO B 1 23 ? 137.097 147.255 179.512 1.00 80.08 47 PRO B CA 1
ATOM 3721 C C . PRO B 1 23 ? 137.860 146.007 179.035 1.00 86.88 47 PRO B C 1
ATOM 3722 O O . PRO B 1 23 ? 137.848 145.659 177.852 1.00 86.77 47 PRO B O 1
ATOM 3726 N N . VAL B 1 24 ? 138.521 145.317 179.980 1.00 87.55 48 VAL B N 1
ATOM 3727 C CA . VAL B 1 24 ? 139.095 143.996 179.736 1.00 87.81 48 VAL B CA 1
ATOM 3728 C C . VAL B 1 24 ? 138.846 142.966 180.840 1.00 88.81 48 VAL B C 1
ATOM 3729 O O . VAL B 1 24 ? 139.614 142.009 181.008 1.00 95.78 48 VAL B O 1
ATOM 3733 N N . SER B 1 25 ? 137.703 143.085 181.524 1.00 80.05 49 SER B N 1
ATOM 3734 C CA . SER B 1 25 ? 137.123 141.909 182.147 1.00 80.20 49 SER B CA 1
ATOM 3735 C C . SER B 1 25 ? 135.861 141.558 181.365 1.00 80.55 49 SER B C 1
ATOM 3736 O O . SER B 1 25 ? 135.042 140.753 181.836 1.00 78.87 49 SER B O 1
ATOM 3739 N N . GLY B 1 26 ? 135.655 142.191 180.218 1.00 77.42 50 GLY B N 1
ATOM 3740 C CA . GLY B 1 26 ? 134.417 142.033 179.492 1.00 77.08 50 GLY B CA 1
ATOM 3741 C C . GLY B 1 26 ? 133.555 143.291 179.488 1.00 76.45 50 GLY B C 1
ATOM 3742 O O . GLY B 1 26 ? 133.917 144.339 180.030 1.00 78.28 50 GLY B O 1
ATOM 3743 N N . PRO B 1 27 ? 132.400 143.204 178.832 1.00 76.95 51 PRO B N 1
ATOM 3744 C CA . PRO B 1 27 ? 131.439 144.320 178.829 1.00 75.16 51 PRO B CA 1
ATOM 3745 C C . PRO B 1 27 ? 130.944 144.689 180.220 1.00 76.21 51 PRO B C 1
ATOM 3746 O O . PRO B 1 27 ? 130.916 143.861 181.132 1.00 82.50 51 PRO B O 1
ATOM 3750 N N . GLY B 1 28 ? 130.555 145.957 180.374 1.00 71.76 52 GLY B N 1
ATOM 3751 C CA . GLY B 1 28 ? 129.982 146.469 181.610 1.00 66.98 52 GLY B CA 1
ATOM 3752 C C . GLY B 1 28 ? 130.943 146.620 182.762 1.00 67.43 52 GLY B C 1
ATOM 3753 O O . GLY B 1 28 ? 130.508 146.835 183.896 1.00 67.54 52 GLY B O 1
ATOM 3754 N N . THR B 1 29 ? 132.234 146.472 182.513 1.00 65.48 53 THR B N 1
ATOM 3755 C CA . THR B 1 29 ? 133.221 146.463 183.575 1.00 66.15 53 THR B CA 1
ATOM 3756 C C . THR B 1 29 ? 133.965 147.779 183.744 1.00 67.94 53 THR B C 1
ATOM 3757 O O . THR B 1 29 ? 134.651 147.953 184.765 1.00 62.88 53 THR B O 1
ATOM 3761 N N . ASP B 1 30 ? 133.889 148.680 182.765 1.00 63.19 54 ASP B N 1
ATOM 3762 C CA . ASP B 1 30 ? 134.531 149.982 182.865 1.00 61.77 54 ASP B CA 1
ATOM 3763 C C . ASP B 1 30 ? 133.557 151.071 182.442 1.00 59.62 54 ASP B C 1
ATOM 3764 O O . ASP B 1 30 ? 133.882 151.981 181.674 1.00 60.42 54 ASP B O 1
ATOM 3769 N N . ARG B 1 31 ? 132.330 150.982 182.952 1.00 56.93 55 ARG B N 1
ATOM 3770 C CA . ARG B 1 31 ? 131.336 151.990 182.634 1.00 54.88 55 ARG B CA 1
ATOM 3771 C C . ARG B 1 31 ? 131.819 153.335 183.159 1.00 54.69 55 ARG B C 1
ATOM 3772 O O . ARG B 1 31 ? 132.194 153.454 184.328 1.00 52.04 55 ARG B O 1
ATOM 3780 N N . CYS B 1 32 ? 131.842 154.337 182.283 1.00 51.70 56 CYS B N 1
ATOM 3781 C CA . CYS B 1 32 ? 132.220 155.706 182.634 1.00 44.60 56 CYS B CA 1
ATOM 3782 C C . CYS B 1 32 ? 133.660 155.810 183.102 1.00 49.10 56 CYS B C 1
ATOM 3783 O O . CYS B 1 32 ? 134.010 156.739 183.838 1.00 50.15 56 CYS B O 1
ATOM 3786 N N . GLY B 1 33 ? 134.512 154.875 182.692 1.00 53.56 57 GLY B N 1
ATOM 3787 C CA . GLY B 1 33 ? 135.886 154.890 183.174 1.00 54.36 57 GLY B CA 1
ATOM 3788 C C . GLY B 1 33 ? 135.994 154.734 184.674 1.00 55.05 57 GLY B C 1
ATOM 3789 O O . GLY B 1 33 ? 136.926 155.268 185.288 1.00 53.19 57 GLY B O 1
ATOM 3790 N N . SER B 1 34 ? 135.046 154.018 185.286 1.00 53.00 58 SER B N 1
ATOM 3791 C CA . SER B 1 34 ? 135.025 153.862 186.735 1.00 59.22 58 SER B CA 1
ATOM 3792 C C . SER B 1 34 ? 136.174 153.003 187.230 1.00 59.46 58 SER B C 1
ATOM 3793 O O . SER B 1 34 ? 136.500 153.060 188.417 1.00 56.44 58 SER B O 1
ATOM 3796 N N . SER B 1 35 ? 136.794 152.211 186.356 1.00 57.19 59 SER B N 1
ATOM 3797 C CA . SER B 1 35 ? 137.922 151.400 186.785 1.00 60.13 59 SER B CA 1
ATOM 3798 C C . SER B 1 35 ? 139.148 152.269 187.044 1.00 63.03 59 SER B C 1
ATOM 3799 O O . SER B 1 35 ? 139.993 151.921 187.878 1.00 68.14 59 SER B O 1
ATOM 3802 N N . SER B 1 36 ? 139.291 153.371 186.307 1.00 59.29 60 SER B N 1
ATOM 3803 C CA . SER B 1 36 ? 140.166 154.453 186.733 1.00 56.08 60 SER B CA 1
ATOM 3804 C C . SER B 1 36 ? 139.366 155.381 187.638 1.00 57.74 60 SER B C 1
ATOM 3805 O O . SER B 1 36 ? 138.218 155.104 187.984 1.00 60.70 60 SER B O 1
ATOM 3808 N N . GLY B 1 37 ? 139.936 156.508 188.025 1.00 58.54 61 GLY B N 1
ATOM 3809 C CA . GLY B 1 37 ? 139.151 157.367 188.888 1.00 59.09 61 GLY B CA 1
ATOM 3810 C C . GLY B 1 37 ? 138.284 158.345 188.124 1.00 52.35 61 GLY B C 1
ATOM 3811 O O . GLY B 1 37 ? 137.922 159.399 188.657 1.00 56.21 61 GLY B O 1
ATOM 3812 N N . ARG B 1 38 ? 137.930 158.002 186.883 1.00 48.57 62 ARG B N 1
ATOM 3813 C CA . ARG B 1 38 ? 137.475 159.008 185.925 1.00 55.34 62 ARG B CA 1
ATOM 3814 C C . ARG B 1 38 ? 135.991 159.351 186.042 1.00 52.83 62 ARG B C 1
ATOM 3815 O O . ARG B 1 38 ? 135.616 160.500 185.786 1.00 56.73 62 ARG B O 1
ATOM 3823 N N . GLY B 1 39 ? 135.135 158.415 186.428 1.00 53.41 63 GLY B N 1
ATOM 3824 C CA . GLY B 1 39 ? 133.727 158.757 186.549 1.00 50.85 63 GLY B CA 1
ATOM 3825 C C . GLY B 1 39 ? 132.915 157.583 187.042 1.00 50.50 63 GLY B C 1
ATOM 3826 O O . GLY B 1 39 ? 133.448 156.512 187.351 1.00 48.33 63 GLY B O 1
ATOM 3827 N N . ARG B 1 40 ? 131.598 157.800 187.106 1.00 50.16 64 ARG B N 1
ATOM 3828 C CA . ARG B 1 40 ? 130.679 156.769 187.566 1.00 45.88 64 ARG B CA 1
ATOM 3829 C C . ARG B 1 40 ? 129.340 156.907 186.850 1.00 47.37 64 ARG B C 1
ATOM 3830 O O . ARG B 1 40 ? 128.966 157.986 186.379 1.00 46.83 64 ARG B O 1
ATOM 3838 N N . CYS B 1 41 ? 128.635 155.791 186.756 1.00 44.75 65 CYS B N 1
ATOM 3839 C CA . CYS B 1 41 ? 127.258 155.782 186.290 1.00 44.10 65 CYS B CA 1
ATOM 3840 C C . CYS B 1 41 ? 126.347 156.153 187.456 1.00 45.84 65 CYS B C 1
ATOM 3841 O O . CYS B 1 41 ? 126.495 155.612 188.553 1.00 45.37 65 CYS B O 1
ATOM 3844 N N . GLU B 1 42 ? 125.423 157.092 187.228 1.00 44.12 66 GLU B N 1
ATOM 3845 C CA . GLU B 1 42 ? 124.522 157.568 188.270 1.00 39.43 66 GLU B CA 1
ATOM 3846 C C . GLU B 1 42 ? 123.181 157.988 187.668 1.00 45.83 66 GLU B C 1
ATOM 3847 O O . GLU B 1 42 ? 122.988 157.979 186.447 1.00 41.08 66 GLU B O 1
ATOM 3853 N N . ALA B 1 43 ? 122.248 158.350 188.558 1.00 40.48 67 ALA B N 1
ATOM 3854 C CA . ALA B 1 43 ? 120.934 158.826 188.158 1.00 39.48 67 ALA B CA 1
ATOM 3855 C C . ALA B 1 43 ? 121.041 160.150 187.421 1.00 40.57 67 ALA B C 1
ATOM 3856 O O . ALA B 1 43 ? 121.831 161.028 187.793 1.00 39.07 67 ALA B O 1
ATOM 3858 N N . VAL B 1 44 ? 120.197 160.317 186.407 1.00 40.30 68 VAL B N 1
ATOM 3859 C CA . VAL B 1 44 ? 120.135 161.574 185.679 1.00 36.98 68 VAL B CA 1
ATOM 3860 C C . VAL B 1 44 ? 119.450 162.607 186.557 1.00 33.61 68 VAL B C 1
ATOM 3861 O O . VAL B 1 44 ? 118.408 162.325 187.162 1.00 39.83 68 VAL B O 1
ATOM 3865 N N . THR B 1 45 ? 120.027 163.809 186.634 1.00 35.60 69 THR B N 1
ATOM 3866 C CA . THR B 1 45 ? 119.367 164.971 187.230 1.00 39.63 69 THR B CA 1
ATOM 3867 C C . THR B 1 45 ? 118.691 165.768 186.117 1.00 43.07 69 THR B C 1
ATOM 3868 O O . THR B 1 45 ? 119.350 166.213 185.172 1.00 41.97 69 THR B O 1
ATOM 3872 N N . ALA B 1 46 ? 117.378 165.906 186.197 1.00 42.08 70 ALA B N 1
ATOM 3873 C CA . ALA B 1 46 ? 116.626 166.648 185.205 1.00 38.24 70 ALA B CA 1
ATOM 3874 C C . ALA B 1 46 ? 115.742 167.676 185.896 1.00 43.89 70 ALA B C 1
ATOM 3875 O O . ALA B 1 46 ? 115.405 167.541 187.073 1.00 43.08 70 ALA B O 1
ATOM 3877 N N . ASP B 1 47 ? 115.407 168.733 185.162 1.00 48.19 71 ASP B N 1
ATOM 3878 C CA . ASP B 1 47 ? 114.570 169.799 185.703 1.00 48.70 71 ASP B CA 1
ATOM 3879 C C . ASP B 1 47 ? 113.118 169.343 185.817 1.00 50.25 71 ASP B C 1
ATOM 3880 O O . ASP B 1 47 ? 112.534 168.835 184.857 1.00 53.93 71 ASP B O 1
ATOM 3885 N N . SER B 1 48 ? 112.525 169.532 186.990 1.00 52.93 72 SER B N 1
ATOM 3886 C CA . SER B 1 48 ? 111.116 169.215 187.171 1.00 54.90 72 SER B CA 1
ATOM 3887 C C . SER B 1 48 ? 110.288 170.456 187.474 1.00 55.72 72 SER B C 1
ATOM 3888 O O . SER B 1 48 ? 109.103 170.325 187.815 1.00 54.79 72 SER B O 1
ATOM 3891 N N . ARG B 1 49 ? 110.887 171.649 187.402 1.00 48.45 73 ARG B N 1
ATOM 3892 C CA . ARG B 1 49 ? 110.155 172.875 187.680 1.00 46.90 73 ARG B CA 1
ATOM 3893 C C . ARG B 1 49 ? 109.144 173.147 186.574 1.00 48.03 73 ARG B C 1
ATOM 3894 O O . ARG B 1 49 ? 109.321 172.694 185.441 1.00 45.83 73 ARG B O 1
ATOM 3902 N N . PRO B 1 50 ? 108.090 173.911 186.871 1.00 43.33 74 PRO B N 1
ATOM 3903 C CA . PRO B 1 50 ? 107.067 174.188 185.854 1.00 39.50 74 PRO B CA 1
ATOM 3904 C C . PRO B 1 50 ? 107.538 175.161 184.779 1.00 43.68 74 PRO B C 1
ATOM 3905 O O . PRO B 1 50 ? 108.353 176.059 185.015 1.00 42.60 74 PRO B O 1
ATOM 3909 N N . HIS B 1 51 ? 106.979 174.991 183.585 1.00 39.87 75 HIS B N 1
ATOM 3910 C CA . HIS B 1 51 ? 107.242 175.865 182.453 1.00 38.32 75 HIS B CA 1
ATOM 3911 C C . HIS B 1 51 ? 106.012 176.728 182.181 1.00 41.12 75 HIS B C 1
ATOM 3912 O O . HIS B 1 51 ? 104.966 176.563 182.809 1.00 41.40 75 HIS B O 1
ATOM 3919 N N . SER B 1 52 ? 106.136 177.644 181.210 1.00 38.98 76 SER B N 1
ATOM 3920 C CA . SER B 1 52 ? 105.047 178.561 180.897 1.00 41.96 76 SER B CA 1
ATOM 3921 C C . SER B 1 52 ? 103.839 177.794 180.363 1.00 38.63 76 SER B C 1
ATOM 3922 O O . SER B 1 52 ? 103.972 176.684 179.834 1.00 36.81 76 SER B O 1
ATOM 3925 N N . PRO B 1 53 ? 102.643 178.378 180.471 1.00 39.13 77 PRO B N 1
ATOM 3926 C CA . PRO B 1 53 ? 101.453 177.710 179.927 1.00 40.54 77 PRO B CA 1
ATOM 3927 C C . PRO B 1 53 ? 101.391 177.694 178.410 1.00 44.44 77 PRO B C 1
ATOM 3928 O O . PRO B 1 53 ? 100.417 177.168 177.860 1.00 46.52 77 PRO B O 1
ATOM 3932 N N . GLN B 1 54 ? 102.388 178.249 177.709 1.00 44.29 78 GLN B N 1
ATOM 3933 C CA . GLN B 1 54 ? 102.358 178.226 176.250 1.00 41.72 78 GLN B CA 1
ATOM 3934 C C . GLN B 1 54 ? 102.384 176.802 175.693 1.00 37.10 78 GLN B C 1
ATOM 3935 O O . GLN B 1 54 ? 101.814 176.542 174.630 1.00 42.82 78 GLN B O 1
ATOM 3941 N N . TYR B 1 55 ? 103.051 175.874 176.367 1.00 36.63 79 TYR B N 1
ATOM 3942 C CA . TYR B 1 55 ? 103.090 174.488 175.915 1.00 39.59 79 TYR B CA 1
ATOM 3943 C C . TYR B 1 55 ? 102.055 173.685 176.678 1.00 41.52 79 TYR B C 1
ATOM 3944 O O . TYR B 1 55 ? 102.266 173.404 177.872 1.00 39.54 79 TYR B O 1
ATOM 3953 N N . PRO B 1 56 ? 100.941 173.291 176.060 1.00 39.69 80 PRO B N 1
ATOM 3954 C CA . PRO B 1 56 ? 99.887 172.562 176.788 1.00 42.81 80 PRO B CA 1
ATOM 3955 C C . PRO B 1 56 ? 99.934 171.051 176.618 1.00 41.32 80 PRO B C 1
ATOM 3956 O O . PRO B 1 56 ? 98.955 170.399 176.982 1.00 50.54 80 PRO B O 1
ATOM 3960 N N . HIS B 1 57 ? 100.989 170.481 176.048 1.00 36.98 81 HIS B N 1
ATOM 3961 C CA . HIS B 1 57 ? 100.955 169.076 175.660 1.00 37.68 81 HIS B CA 1
ATOM 3962 C C . HIS B 1 57 ? 101.886 168.193 176.483 1.00 35.45 81 HIS B C 1
ATOM 3963 O O . HIS B 1 57 ? 102.445 167.233 175.957 1.00 37.54 81 HIS B O 1
ATOM 3970 N N . ASP B 1 58 ? 102.013 168.453 177.789 1.00 34.93 82 ASP B N 1
ATOM 3971 C CA . ASP B 1 58 ? 102.818 167.584 178.648 1.00 37.06 82 ASP B CA 1
ATOM 3972 C C . ASP B 1 58 ? 102.390 166.129 178.488 1.00 39.87 82 ASP B C 1
ATOM 3973 O O . ASP B 1 58 ? 101.201 165.805 178.512 1.00 39.83 82 ASP B O 1
ATOM 3978 N N . GLY B 1 59 ? 103.370 165.256 178.318 1.00 38.69 83 GLY B N 1
ATOM 3979 C CA . GLY B 1 59 ? 103.152 163.850 178.099 1.00 33.22 83 GLY B CA 1
ATOM 3980 C C . GLY B 1 59 ? 103.250 163.416 176.656 1.00 43.43 83 GLY B C 1
ATOM 3981 O O . GLY B 1 59 ? 103.313 162.209 176.398 1.00 42.46 83 GLY B O 1
ATOM 3982 N N . ARG B 1 60 ? 103.363 164.351 175.710 1.00 43.09 84 ARG B N 1
ATOM 3983 C CA . ARG B 1 60 ? 103.294 163.995 174.301 1.00 36.99 84 ARG B CA 1
ATOM 3984 C C . ARG B 1 60 ? 104.628 164.011 173.561 1.00 39.73 84 ARG B C 1
ATOM 3985 O O . ARG B 1 60 ? 104.690 163.471 172.451 1.00 39.26 84 ARG B O 1
ATOM 3993 N N . ASP B 1 61 ? 105.683 164.627 174.119 1.00 38.14 85 ASP B N 1
ATOM 3994 C CA . ASP B 1 61 ? 106.912 164.914 173.373 1.00 35.87 85 ASP B CA 1
ATOM 3995 C C . ASP B 1 61 ? 108.139 164.346 174.089 1.00 35.36 85 ASP B C 1
ATOM 3996 O O . ASP B 1 61 ? 108.314 164.566 175.288 1.00 33.64 85 ASP B O 1
ATOM 4001 N N . ASP B 1 62 ? 109.009 163.653 173.348 1.00 36.48 86 ASP B N 1
ATOM 4002 C CA . ASP B 1 62 ? 110.212 163.061 173.933 1.00 38.56 86 ASP B CA 1
ATOM 4003 C C . ASP B 1 62 ? 111.188 164.089 174.494 1.00 36.37 86 ASP B C 1
ATOM 4004 O O . ASP B 1 62 ? 112.092 163.709 175.250 1.00 39.25 86 ASP B O 1
ATOM 4009 N N . ARG B 1 63 ? 111.028 165.368 174.170 1.00 33.27 87 ARG B N 1
ATOM 4010 C CA . ARG B 1 63 ? 111.945 166.400 174.644 1.00 36.86 87 ARG B CA 1
ATOM 4011 C C . ARG B 1 63 ? 111.616 166.914 176.043 1.00 37.37 87 ARG B C 1
ATOM 4012 O O . ARG B 1 63 ? 112.448 167.607 176.642 1.00 29.99 87 ARG B O 1
ATOM 4020 N N . GLU B 1 64 ? 110.425 166.626 176.562 1.00 33.91 88 GLU B N 1
ATOM 4021 C CA . GLU B 1 64 ? 110.087 167.045 177.917 1.00 31.20 88 GLU B CA 1
ATOM 4022 C C . GLU B 1 64 ? 111.000 166.356 178.922 1.00 31.84 88 GLU B C 1
ATOM 4023 O O . GLU B 1 64 ? 111.377 165.196 178.742 1.00 32.30 88 GLU B O 1
ATOM 4029 N N . VAL B 1 65 ? 111.342 167.084 179.988 1.00 30.55 89 VAL B N 1
ATOM 4030 C CA . VAL B 1 65 ? 112.196 166.623 181.082 1.00 38.12 89 VAL B CA 1
ATOM 4031 C C . VAL B 1 65 ? 113.391 165.878 180.504 1.00 35.63 89 VAL B C 1
ATOM 4032 O O . VAL B 1 65 ? 113.772 164.801 180.983 1.00 38.37 89 VAL B O 1
ATOM 4036 N N . TRP B 1 66 ? 114.008 166.471 179.480 1.00 35.46 90 TRP B N 1
ATOM 4037 C CA . TRP B 1 66 ? 115.155 165.866 178.805 1.00 32.58 90 TRP B CA 1
ATOM 4038 C C . TRP B 1 66 ? 116.235 165.478 179.805 1.00 31.66 90 TRP B C 1
ATOM 4039 O O . TRP B 1 66 ? 116.527 166.260 180.697 1.00 34.44 90 TRP B O 1
ATOM 4050 N N . PRO B 1 67 ? 116.805 164.260 179.684 1.00 31.86 91 PRO B N 1
ATOM 4051 C CA . PRO B 1 67 ? 116.563 163.196 178.709 1.00 30.52 91 PRO B CA 1
ATOM 4052 C C . PRO B 1 67 ? 115.780 161.979 179.249 1.00 36.10 91 PRO B C 1
ATOM 4053 O O . PRO B 1 67 ? 115.929 160.861 178.715 1.00 38.49 91 PRO B O 1
ATOM 4057 N N . LEU B 1 68 ? 114.941 162.195 180.260 1.00 32.65 92 LEU B N 1
ATOM 4058 C CA . LEU B 1 68 ? 114.357 161.083 181.013 1.00 38.95 92 LEU B CA 1
ATOM 4059 C C . LEU B 1 68 ? 113.429 160.184 180.191 1.00 42.72 92 LEU B C 1
ATOM 4060 O O . LEU B 1 68 ? 113.036 159.129 180.697 1.00 38.88 92 LEU B O 1
ATOM 4065 N N . ARG B 1 69 ? 113.013 160.585 178.973 1.00 38.39 93 ARG B N 1
ATOM 4066 C CA . ARG B 1 69 ? 112.185 159.675 178.187 1.00 32.91 93 ARG B CA 1
ATOM 4067 C C . ARG B 1 69 ? 113.006 158.645 177.448 1.00 37.15 93 ARG B C 1
ATOM 4068 O O . ARG B 1 69 ? 112.430 157.722 176.874 1.00 39.29 93 ARG B O 1
ATOM 4076 N N . PHE B 1 70 ? 114.337 158.760 177.468 1.00 37.77 94 PHE B N 1
ATOM 4077 C CA . PHE B 1 70 ? 115.228 157.776 176.864 1.00 39.01 94 PHE B CA 1
ATOM 4078 C C . PHE B 1 70 ? 116.153 157.123 177.876 1.00 39.56 94 PHE B C 1
ATOM 4079 O O . PHE B 1 70 ? 116.368 155.911 177.816 1.00 41.89 94 PHE B O 1
ATOM 4087 N N . PHE B 1 71 ? 116.749 157.890 178.774 1.00 36.94 95 PHE B N 1
ATOM 4088 C CA . PHE B 1 71 ? 117.654 157.302 179.742 1.00 37.44 95 PHE B CA 1
ATOM 4089 C C . PHE B 1 71 ? 117.502 158.016 181.069 1.00 41.58 95 PHE B C 1
ATOM 4090 O O . PHE B 1 71 ? 117.365 159.242 181.117 1.00 40.41 95 PHE B O 1
ATOM 4098 N N . ASN B 1 72 ? 117.554 157.248 182.150 1.00 39.97 96 ASN B N 1
ATOM 4099 C CA . ASN B 1 72 ? 117.556 157.850 183.474 1.00 37.14 96 ASN B CA 1
ATOM 4100 C C . ASN B 1 72 ? 118.888 157.619 184.175 1.00 40.57 96 ASN B C 1
ATOM 4101 O O . ASN B 1 72 ? 119.049 157.968 185.352 1.00 40.26 96 ASN B O 1
ATOM 4106 N N . ARG B 1 73 ? 119.890 157.124 183.444 1.00 42.34 97 ARG B N 1
ATOM 4107 C CA . ARG B 1 73 ? 121.212 156.934 184.013 1.00 42.26 97 ARG B CA 1
ATOM 4108 C C . ARG B 1 73 ? 122.282 157.375 183.035 1.00 42.16 97 ARG B C 1
ATOM 4109 O O . ARG B 1 73 ? 122.192 157.050 181.838 1.00 41.66 97 ARG B O 1
ATOM 4117 N N . THR B 1 74 ? 123.283 158.126 183.511 1.00 40.81 98 THR B N 1
ATOM 4118 C CA . THR B 1 74 ? 124.296 158.738 182.666 1.00 41.48 98 THR B CA 1
ATOM 4119 C C . THR B 1 74 ? 125.657 158.646 183.339 1.00 42.76 98 THR B C 1
ATOM 4120 O O . THR B 1 74 ? 125.761 158.366 184.535 1.00 44.09 98 THR B O 1
ATOM 4124 N N . CYS B 1 75 ? 126.704 158.917 182.570 1.00 37.81 99 CYS B N 1
ATOM 4125 C CA . CYS B 1 75 ? 128.030 159.057 183.134 1.00 38.01 99 CYS B CA 1
ATOM 4126 C C . CYS B 1 75 ? 128.176 160.451 183.710 1.00 42.57 99 CYS B C 1
ATOM 4127 O O . CYS B 1 75 ? 127.766 161.434 183.091 1.00 46.22 99 CYS B O 1
ATOM 4130 N N . HIS B 1 76 ? 128.715 160.529 184.917 1.00 42.76 100 HIS B N 1
ATOM 4131 C CA . HIS B 1 76 ? 129.134 161.778 185.527 1.00 46.32 100 HIS B CA 1
ATOM 4132 C C . HIS B 1 76 ? 130.635 161.675 185.752 1.00 48.86 100 HIS B C 1
ATOM 4133 O O . HIS B 1 76 ? 131.102 160.765 186.446 1.00 49.16 100 HIS B O 1
ATOM 4140 N N . CYS B 1 77 ? 131.393 162.586 185.169 1.00 52.46 101 CYS B N 1
ATOM 4141 C CA . CYS B 1 77 ? 132.836 162.426 185.150 1.00 46.87 101 CYS B CA 1
ATOM 4142 C C . CYS B 1 77 ? 133.483 163.093 186.346 1.00 46.79 101 CYS B C 1
ATOM 4143 O O . CYS B 1 77 ? 133.033 164.135 186.829 1.00 48.22 101 CYS B O 1
ATOM 4146 N N . ASN B 1 78 ? 134.545 162.468 186.823 1.00 50.38 102 ASN B N 1
ATOM 4147 C CA . ASN B 1 78 ? 135.258 162.968 187.982 1.00 57.18 102 ASN B CA 1
ATOM 4148 C C . ASN B 1 78 ? 136.127 164.159 187.594 1.00 54.07 102 ASN B C 1
ATOM 4149 O O . ASN B 1 78 ? 136.594 164.264 186.458 1.00 53.02 102 ASN B O 1
ATOM 4154 N N . GLY B 1 79 ? 136.306 165.082 188.538 1.00 54.73 103 GLY B N 1
ATOM 4155 C CA . GLY B 1 79 ? 137.248 166.168 188.363 1.00 53.90 103 GLY B CA 1
ATOM 4156 C C . GLY B 1 79 ? 137.083 166.987 187.102 1.00 51.56 103 GLY B C 1
ATOM 4157 O O . GLY B 1 79 ? 136.054 167.628 186.882 1.00 52.93 103 GLY B O 1
ATOM 4158 N N . ASN B 1 80 ? 138.115 166.969 186.262 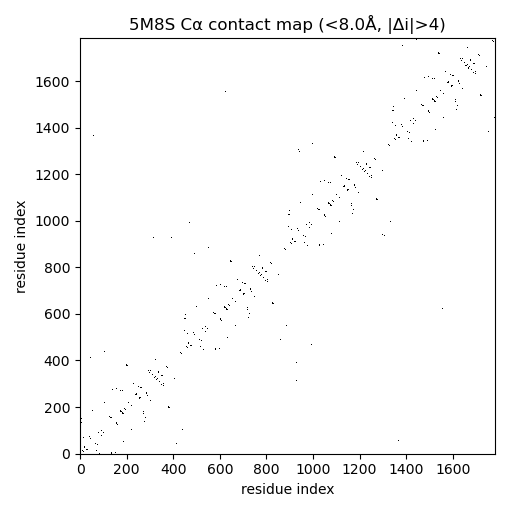1.00 55.64 104 ASN B N 1
ATOM 4159 C CA . ASN B 1 80 ? 138.111 167.690 184.995 1.00 52.04 104 ASN B CA 1
ATOM 4160 C C . ASN B 1 80 ? 138.120 166.727 183.817 1.00 49.84 104 ASN B C 1
ATOM 4161 O O . ASN B 1 80 ? 138.508 167.105 182.707 1.00 49.85 104 ASN B O 1
ATOM 4166 N N . PHE B 1 81 ? 137.708 165.485 184.045 1.00 46.60 105 PHE B N 1
ATOM 4167 C CA . PHE B 1 81 ? 137.342 164.580 182.968 1.00 47.91 105 PHE B CA 1
ATOM 4168 C C . PHE B 1 81 ? 135.970 164.942 182.399 1.00 49.31 105 PHE B C 1
ATOM 4169 O O . PHE B 1 81 ? 135.153 165.609 183.043 1.00 48.20 105 PHE B O 1
ATOM 4177 N N . SER B 1 82 ? 135.720 164.481 181.177 1.00 45.99 106 SER B N 1
ATOM 4178 C CA . SER B 1 82 ? 134.485 164.804 180.479 1.00 48.59 106 SER B CA 1
ATOM 4179 C C . SER B 1 82 ? 134.268 163.748 179.407 1.00 48.08 106 SER B C 1
ATOM 4180 O O . SER B 1 82 ? 135.084 162.842 179.233 1.00 44.21 106 SER B O 1
ATOM 4183 N N . GLY B 1 83 ? 133.145 163.865 178.704 1.00 46.75 107 GLY B N 1
ATOM 4184 C CA . GLY B 1 83 ? 132.792 162.971 177.626 1.00 38.13 107 GLY B CA 1
ATOM 4185 C C . GLY B 1 83 ? 131.752 161.951 178.053 1.00 43.55 107 GLY B C 1
ATOM 4186 O O . GLY B 1 83 ? 131.535 161.693 179.240 1.00 45.90 107 GLY B O 1
ATOM 4187 N N . HIS B 1 84 ? 131.100 161.350 177.053 1.00 41.33 108 HIS B N 1
ATOM 4188 C CA . HIS B 1 84 ? 130.018 160.413 177.344 1.00 43.47 108 HIS B CA 1
ATOM 4189 C C . HIS B 1 84 ? 130.496 159.240 178.196 1.00 48.46 108 HIS B C 1
ATOM 4190 O O . HIS B 1 84 ? 129.738 158.729 179.021 1.00 45.52 108 HIS B O 1
ATOM 4197 N N . ASN B 1 85 ? 131.747 158.806 178.032 1.00 50.02 109 ASN B N 1
ATOM 4198 C CA . ASN B 1 85 ? 132.277 157.729 178.857 1.00 46.67 109 ASN B CA 1
ATOM 4199 C C . ASN B 1 85 ? 133.464 158.202 179.685 1.00 48.18 109 ASN B C 1
ATOM 4200 O O . ASN B 1 85 ? 134.261 157.382 180.161 1.00 48.30 109 ASN B O 1
ATOM 4205 N N . CYS B 1 86 ? 133.565 159.515 179.894 1.00 45.69 110 CYS B N 1
ATOM 4206 C CA . CYS B 1 86 ? 134.604 160.124 180.721 1.00 48.50 110 CYS B CA 1
ATOM 4207 C C . CYS B 1 86 ? 136.006 159.902 180.154 1.00 51.58 110 CYS B C 1
ATOM 4208 O O . CYS B 1 86 ? 136.991 159.947 180.887 1.00 50.96 110 CYS B O 1
ATOM 4211 N N . GLY B 1 87 ? 136.102 159.674 178.845 1.00 47.41 111 GLY B N 1
ATOM 4212 C CA . GLY B 1 87 ? 137.324 159.429 178.111 1.00 48.77 111 GLY B CA 1
ATOM 4213 C C . GLY B 1 87 ? 138.019 160.647 177.529 1.00 51.21 111 GLY B C 1
ATOM 4214 O O . GLY B 1 87 ? 138.933 160.477 176.719 1.00 48.01 111 GLY B O 1
ATOM 4215 N N . THR B 1 88 ? 137.565 161.861 177.825 1.00 48.84 112 THR B N 1
ATOM 4216 C CA . THR B 1 88 ? 138.244 163.070 177.358 1.00 46.74 112 THR B CA 1
ATOM 4217 C C . THR B 1 88 ? 138.291 164.059 178.518 1.00 43.54 112 THR B C 1
ATOM 4218 O O . THR B 1 88 ? 138.104 163.692 179.680 1.00 46.79 112 THR B O 1
ATOM 4222 N N . CYS B 1 89 ? 138.556 165.331 178.225 1.00 47.98 113 CYS B N 1
ATOM 4223 C CA . CYS B 1 89 ? 138.677 166.360 179.252 1.00 48.16 113 CYS B CA 1
ATOM 4224 C C . CYS B 1 89 ? 137.589 167.417 179.090 1.00 48.60 113 CYS B C 1
ATOM 4225 O O . CYS B 1 89 ? 137.029 167.604 178.014 1.00 43.51 113 CYS B O 1
ATOM 4228 N N . ARG B 1 90 ? 137.285 168.112 180.184 1.00 51.83 114 ARG B N 1
ATOM 4229 C CA . ARG B 1 90 ? 136.403 169.264 180.109 1.00 49.05 114 ARG B CA 1
ATOM 4230 C C . ARG B 1 90 ? 137.010 170.333 179.198 1.00 57.37 114 ARG B C 1
ATOM 4231 O O . ARG B 1 90 ? 138.218 170.319 178.933 1.00 53.56 114 ARG B O 1
ATOM 4239 N N . PRO B 1 91 ? 136.192 171.259 178.680 1.00 55.37 115 PRO B N 1
ATOM 4240 C CA . PRO B 1 91 ? 136.746 172.320 177.829 1.00 54.88 115 PRO B CA 1
ATOM 4241 C C . PRO B 1 91 ? 137.812 173.094 178.581 1.00 49.73 115 PRO B C 1
ATOM 4242 O O . PRO B 1 91 ? 137.597 173.544 179.706 1.00 45.94 115 PRO B O 1
ATOM 4246 N N . GLY B 1 92 ? 138.964 173.271 177.942 1.00 53.46 116 GLY B N 1
ATOM 4247 C CA . GLY B 1 92 ? 140.053 173.970 178.581 1.00 53.26 116 GLY B CA 1
ATOM 4248 C C . GLY B 1 92 ? 141.098 173.144 179.283 1.00 59.74 116 GLY B C 1
ATOM 4249 O O . GLY B 1 92 ? 141.933 173.725 179.994 1.00 58.25 116 GLY B O 1
ATOM 4250 N N . TRP B 1 93 ? 141.080 171.822 179.119 1.00 55.77 117 TRP B N 1
ATOM 4251 C CA . TRP B 1 93 ? 141.998 170.949 179.835 1.00 55.93 117 TRP B CA 1
ATOM 4252 C C . TRP B 1 93 ? 142.551 169.840 178.941 1.00 61.12 117 TRP B C 1
ATOM 4253 O O . TRP B 1 93 ? 141.934 169.357 177.975 1.00 56.78 117 TRP B O 1
ATOM 4264 N N . ARG B 1 94 ? 143.765 169.451 179.304 1.00 67.55 118 ARG B N 1
ATOM 4265 C CA . ARG B 1 94 ? 144.493 168.387 178.641 1.00 67.46 118 ARG B CA 1
ATOM 4266 C C . ARG B 1 94 ? 145.404 167.745 179.687 1.00 71.82 118 ARG B C 1
ATOM 4267 O O . ARG B 1 94 ? 145.460 168.208 180.853 1.00 75.33 118 ARG B O 1
ATOM 4275 N N . GLY B 1 95 ? 146.271 166.829 179.187 1.00 75.05 119 GLY B N 1
ATOM 4276 C CA . GLY B 1 95 ? 147.045 165.807 179.910 1.00 75.15 119 GLY B CA 1
ATOM 4277 C C . GLY B 1 95 ? 146.179 164.578 180.160 1.00 76.04 119 GLY B C 1
ATOM 4278 O O . GLY B 1 95 ? 144.972 164.661 180.174 1.00 73.44 119 GLY B O 1
ATOM 4279 N N . ALA B 1 96 ? 146.808 163.415 180.155 1.00 74.15 120 ALA B N 1
ATOM 4280 C CA . ALA B 1 96 ? 145.999 162.202 180.341 1.00 63.66 120 ALA B CA 1
ATOM 4281 C C . ALA B 1 96 ? 145.253 162.287 181.647 1.00 63.28 120 ALA B C 1
ATOM 4282 O O . ALA B 1 96 ? 144.281 161.570 181.857 1.00 59.83 120 ALA B O 1
ATOM 4284 N N . ALA B 1 97 ? 145.738 163.151 182.540 1.00 59.72 121 ALA B N 1
ATOM 4285 C CA . ALA B 1 97 ? 145.124 163.489 183.806 1.00 64.51 121 ALA B CA 1
ATOM 4286 C C . ALA B 1 97 ? 144.286 164.760 183.694 1.00 63.14 121 ALA B C 1
ATOM 4287 O O . ALA B 1 97 ? 143.763 165.231 184.703 1.00 64.21 121 ALA B O 1
ATOM 4289 N N . CYS B 1 98 ? 144.146 165.328 182.494 1.00 65.12 122 CYS B N 1
ATOM 4290 C CA . CYS B 1 98 ? 143.334 166.531 182.291 1.00 63.63 122 CYS B CA 1
ATOM 4291 C C . CYS B 1 98 ? 143.782 167.662 183.224 1.00 63.99 122 CYS B C 1
ATOM 4292 O O . CYS B 1 98 ? 142.978 168.312 183.899 1.00 61.39 122 CYS B O 1
ATOM 4295 N N . ASP B 1 99 ? 145.102 167.885 183.259 1.00 66.34 123 ASP B N 1
ATOM 4296 C CA . ASP B 1 99 ? 145.715 168.868 184.150 1.00 64.84 123 ASP B CA 1
ATOM 4297 C C . ASP B 1 99 ? 146.536 169.943 183.435 1.00 67.82 123 ASP B C 1
ATOM 4298 O O . ASP B 1 99 ? 147.200 170.740 184.109 1.00 68.06 123 ASP B O 1
ATOM 4303 N N . GLN B 1 100 ? 146.503 169.994 182.104 1.00 68.33 124 GLN B N 1
ATOM 4304 C CA . GLN B 1 100 ? 147.112 171.047 181.298 1.00 70.17 124 GLN B CA 1
ATOM 4305 C C . GLN B 1 100 ? 146.051 172.021 180.793 1.00 69.79 124 GLN B C 1
ATOM 4306 O O . GLN B 1 100 ? 144.866 171.699 180.708 1.00 67.87 124 GLN B O 1
ATOM 4312 N N . ARG B 1 101 ? 146.499 173.220 180.440 1.00 75.40 125 ARG B N 1
ATOM 4313 C CA . ARG B 1 101 ? 145.621 174.272 179.959 1.00 71.99 125 ARG B CA 1
ATOM 4314 C C . ARG B 1 101 ? 146.244 174.967 178.766 1.00 75.66 125 ARG B C 1
ATOM 4315 O O . ARG B 1 101 ? 147.407 175.383 178.827 1.00 82.48 125 ARG B O 1
ATOM 4323 N N . VAL B 1 102 ? 145.471 175.137 177.695 1.00 80.51 126 VAL B N 1
ATOM 4324 C CA . VAL B 1 102 ? 145.628 176.316 176.864 1.00 81.86 126 VAL B CA 1
ATOM 4325 C C . VAL B 1 102 ? 144.276 177.003 176.761 1.00 66.90 126 VAL B C 1
ATOM 4326 O O . VAL B 1 102 ? 143.247 176.489 177.200 1.00 62.05 126 VAL B O 1
ATOM 4330 N N . LEU B 1 103 ? 144.301 178.145 176.113 1.00 60.75 127 LEU B N 1
ATOM 4331 C CA . LEU B 1 103 ? 143.149 178.972 175.860 1.00 54.82 127 LEU B CA 1
ATOM 4332 C C . LEU B 1 103 ? 143.181 179.145 174.355 1.00 51.93 127 LEU B C 1
ATOM 4333 O O . LEU B 1 103 ? 144.133 179.733 173.827 1.00 59.80 127 LEU B O 1
ATOM 4338 N N . ILE B 1 104 ? 142.196 178.558 173.651 1.00 47.35 128 ILE B N 1
ATOM 4339 C CA . ILE B 1 104 ? 142.166 178.735 172.207 1.00 44.79 128 ILE B CA 1
ATOM 4340 C C . ILE B 1 104 ? 141.440 180.037 171.936 1.00 39.60 128 ILE B C 1
ATOM 4341 O O . ILE B 1 104 ? 140.646 180.516 172.748 1.00 39.82 128 ILE B O 1
ATOM 4346 N N . VAL B 1 105 ? 141.734 180.654 170.800 1.00 42.23 129 VAL B N 1
ATOM 4347 C CA . VAL B 1 105 ? 141.251 181.995 170.515 1.00 41.49 129 VAL B CA 1
ATOM 4348 C C . VAL B 1 105 ? 140.434 181.925 169.238 1.00 41.77 129 VAL B C 1
ATOM 4349 O O . VAL B 1 105 ? 140.888 181.374 168.229 1.00 40.38 129 VAL B O 1
ATOM 4353 N N . ARG B 1 106 ? 139.195 182.405 169.319 1.00 40.26 130 ARG B N 1
ATOM 4354 C CA . ARG B 1 106 ? 138.323 182.511 168.155 1.00 39.85 130 ARG B CA 1
ATOM 4355 C C . ARG B 1 106 ? 138.519 183.892 167.538 1.00 35.08 130 ARG B C 1
ATOM 4356 O O . ARG B 1 106 ? 138.394 184.915 168.227 1.00 37.17 130 ARG B O 1
ATOM 4364 N N . ARG B 1 107 ? 138.872 183.921 166.260 1.00 33.72 131 ARG B N 1
ATOM 4365 C CA . ARG B 1 107 ? 139.253 185.157 165.592 1.00 42.83 131 ARG B CA 1
ATOM 4366 C C . ARG B 1 107 ? 138.293 185.504 164.459 1.00 38.65 131 ARG B C 1
ATOM 4367 O O . ARG B 1 107 ? 137.589 184.644 163.925 1.00 35.85 131 ARG B O 1
ATOM 4375 N N . ASN B 1 108 ? 138.318 186.782 164.072 1.00 42.52 132 ASN B N 1
ATOM 4376 C CA . ASN B 1 108 ? 137.574 187.247 162.905 1.00 40.52 132 ASN B CA 1
ATOM 4377 C C . ASN B 1 108 ? 138.072 186.516 161.669 1.00 41.99 132 ASN B C 1
ATOM 4378 O O . ASN B 1 108 ? 139.271 186.517 161.379 1.00 43.35 132 ASN B O 1
ATOM 4383 N N . LEU B 1 109 ? 137.151 185.891 160.933 1.00 34.38 133 LEU B N 1
ATOM 4384 C CA . LEU B 1 109 ? 137.562 185.088 159.790 1.00 39.71 133 LEU B CA 1
ATOM 4385 C C . LEU B 1 109 ? 138.307 185.925 158.750 1.00 45.40 133 LEU B C 1
ATOM 4386 O O . LEU B 1 109 ? 139.172 185.405 158.038 1.00 43.96 133 LEU B O 1
ATOM 4391 N N . LEU B 1 110 ? 137.978 187.214 158.633 1.00 42.50 134 LEU B N 1
ATOM 4392 C CA . LEU B 1 110 ? 138.645 188.037 157.638 1.00 44.59 134 LEU B CA 1
ATOM 4393 C C . LEU B 1 110 ? 140.085 188.339 158.018 1.00 51.64 134 LEU B C 1
ATOM 4394 O O . LEU B 1 110 ? 140.867 188.697 157.133 1.00 48.14 134 LEU B O 1
ATOM 4399 N N . ASP B 1 111 ? 140.444 188.197 159.306 1.00 47.61 135 ASP B N 1
ATOM 4400 C CA . ASP B 1 111 ? 141.799 188.417 159.803 1.00 47.98 135 ASP B CA 1
ATOM 4401 C C . ASP B 1 111 ? 142.690 187.186 159.697 1.00 47.49 135 ASP B C 1
ATOM 4402 O O . ASP B 1 111 ? 143.880 187.282 160.017 1.00 52.22 135 ASP B O 1
ATOM 4407 N N . LEU B 1 112 ? 142.170 186.046 159.247 1.00 42.67 136 LEU B N 1
ATOM 4408 C CA . LEU B 1 112 ? 143.027 184.876 159.180 1.00 45.99 136 LEU B CA 1
ATOM 4409 C C . LEU B 1 112 ? 143.966 184.992 157.984 1.00 48.13 136 LEU B C 1
ATOM 4410 O O . LEU B 1 112 ? 143.712 185.738 157.038 1.00 53.35 136 LEU B O 1
ATOM 4415 N N . SER B 1 113 ? 145.075 184.262 158.055 1.00 47.71 137 SER B N 1
ATOM 4416 C CA . SER B 1 113 ? 146.047 184.260 156.965 1.00 55.38 137 SER B CA 1
ATOM 4417 C C . SER B 1 113 ? 145.443 183.545 155.755 1.00 49.18 137 SER B C 1
ATOM 4418 O O . SER B 1 113 ? 144.383 182.931 155.862 1.00 48.67 137 SER B O 1
ATOM 4421 N N . LYS B 1 114 ? 146.084 183.627 154.576 1.00 50.84 138 LYS B N 1
ATOM 4422 C CA . LYS B 1 114 ? 145.479 182.872 153.459 1.00 45.89 138 LYS B CA 1
ATOM 4423 C C . LYS B 1 114 ? 145.521 181.384 153.707 1.00 48.76 138 LYS B C 1
ATOM 4424 O O . LYS B 1 114 ? 144.639 180.668 153.222 1.00 47.98 138 LYS B O 1
ATOM 4430 N N . GLU B 1 115 ? 146.524 180.873 154.413 1.00 52.94 139 GLU B N 1
ATOM 4431 C CA . GLU B 1 115 ? 146.541 179.428 154.651 1.00 53.89 139 GLU B CA 1
ATOM 4432 C C . GLU B 1 115 ? 145.574 179.006 155.758 1.00 48.47 139 GLU B C 1
ATOM 4433 O O . GLU B 1 115 ? 145.080 177.866 155.752 1.00 43.40 139 GLU B O 1
ATOM 4439 N N . GLU B 1 116 ? 145.321 179.896 156.722 1.00 47.65 140 GLU B N 1
ATOM 4440 C CA . GLU B 1 116 ? 144.335 179.633 157.772 1.00 46.88 140 GLU B CA 1
ATOM 4441 C C . GLU B 1 116 ? 142.910 179.626 157.220 1.00 48.11 140 GLU B C 1
ATOM 4442 O O . GLU B 1 116 ? 142.096 178.785 157.620 1.00 47.50 140 GLU B O 1
ATOM 4448 N N . LYS B 1 117 ? 142.593 180.543 156.292 1.00 48.10 141 LYS B N 1
ATOM 4449 C CA . LYS B 1 117 ? 141.273 180.549 155.659 1.00 41.70 141 LYS B CA 1
ATOM 4450 C C . LYS B 1 117 ? 141.018 179.242 154.922 1.00 44.01 141 LYS B C 1
ATOM 4451 O O . LYS B 1 117 ? 139.968 178.611 155.083 1.00 45.52 141 LYS B O 1
ATOM 4457 N N . ASN B 1 118 ? 141.987 178.809 154.121 1.00 40.26 142 ASN B N 1
ATOM 4458 C CA . ASN B 1 118 ? 141.837 177.566 153.381 1.00 42.78 142 ASN B CA 1
ATOM 4459 C C . ASN B 1 118 ? 141.721 176.378 154.317 1.00 43.69 142 ASN B C 1
ATOM 4460 O O . ASN B 1 118 ? 140.999 175.415 154.033 1.00 44.94 142 ASN B O 1
ATOM 4465 N N . HIS B 1 119 ? 142.447 176.415 155.431 1.00 47.79 143 HIS B N 1
ATOM 4466 C CA . HIS B 1 119 ? 142.365 175.312 156.377 1.00 50.74 143 HIS B CA 1
ATOM 4467 C C . HIS B 1 119 ? 140.974 175.236 157.006 1.00 44.95 143 HIS B C 1
ATOM 4468 O O . HIS B 1 119 ? 140.368 174.159 157.051 1.00 43.91 143 HIS B O 1
ATOM 4475 N N . PHE B 1 120 ? 140.394 176.382 157.366 1.00 43.88 144 PHE B N 1
ATOM 4476 C CA . PHE B 1 120 ? 139.059 176.361 157.956 1.00 41.47 144 PHE B CA 1
ATOM 4477 C C . PHE B 1 120 ? 138.033 175.823 156.974 1.00 41.15 144 PHE B C 1
ATOM 4478 O O . PHE B 1 120 ? 137.208 174.973 157.338 1.00 42.93 144 PHE B O 1
ATOM 4486 N N . VAL B 1 121 ? 138.098 176.246 155.709 1.00 45.55 145 VAL B N 1
ATOM 4487 C CA . VAL B 1 121 ? 137.105 175.826 154.717 1.00 39.87 145 VAL B CA 1
ATOM 4488 C C . VAL B 1 121 ? 137.166 174.338 154.468 1.00 41.38 145 VAL B C 1
ATOM 4489 O O . VAL B 1 121 ? 136.136 173.659 154.384 1.00 42.67 145 VAL B O 1
ATOM 4493 N N . ARG B 1 122 ? 138.386 173.786 154.336 1.00 44.53 146 ARG B N 1
ATOM 4494 C CA . ARG B 1 122 ? 138.498 172.366 154.051 1.00 45.86 146 ARG B CA 1
ATOM 4495 C C . ARG B 1 122 ? 138.194 171.547 155.319 1.00 39.50 146 ARG B C 1
ATOM 4496 O O . ARG B 1 122 ? 137.671 170.438 155.224 1.00 41.19 146 ARG B O 1
ATOM 4504 N N . ALA B 1 123 ? 138.441 172.107 156.514 1.00 41.49 147 ALA B N 1
ATOM 4505 C CA . ALA B 1 123 ? 138.010 171.403 157.726 1.00 38.47 147 ALA B CA 1
ATOM 4506 C C . ALA B 1 123 ? 136.481 171.317 157.808 1.00 42.07 147 ALA B C 1
ATOM 4507 O O . ALA B 1 123 ? 135.931 170.246 158.104 1.00 40.94 147 ALA B O 1
ATOM 4509 N N . LEU B 1 124 ? 135.779 172.421 157.512 1.00 43.40 148 LEU B N 1
ATOM 4510 C CA . LEU B 1 124 ? 134.311 172.385 157.470 1.00 42.55 148 LEU B CA 1
ATOM 4511 C C . LEU B 1 124 ? 133.821 171.370 156.460 1.00 39.30 148 LEU B C 1
ATOM 4512 O O . LEU B 1 124 ? 132.903 170.595 156.731 1.00 37.04 148 LEU B O 1
ATOM 4517 N N . ASP B 1 125 ? 134.405 171.390 155.266 1.00 43.83 149 ASP B N 1
ATOM 4518 C CA . ASP B 1 125 ? 133.992 170.446 154.240 1.00 42.30 149 ASP B CA 1
ATOM 4519 C C . ASP B 1 125 ? 134.287 169.016 154.660 1.00 40.73 149 ASP B C 1
ATOM 4520 O O . ASP B 1 125 ? 133.493 168.106 154.395 1.00 41.66 149 ASP B O 1
ATOM 4525 N N . MET B 1 126 ? 135.431 168.798 155.313 1.00 42.89 150 MET B N 1
ATOM 4526 C CA . MET B 1 126 ? 135.726 167.464 155.818 1.00 45.25 150 MET B CA 1
ATOM 4527 C C . MET B 1 126 ? 134.696 167.045 156.863 1.00 44.16 150 MET B C 1
ATOM 4528 O O . MET B 1 126 ? 134.195 165.911 156.835 1.00 42.49 150 MET B O 1
ATOM 4533 N N . ALA B 1 127 ? 134.329 167.970 157.764 1.00 37.16 151 ALA B N 1
ATOM 4534 C CA . ALA B 1 127 ? 133.324 167.664 158.776 1.00 40.73 151 ALA B CA 1
ATOM 4535 C C . ALA B 1 127 ? 131.989 167.332 158.131 1.00 40.57 151 ALA B C 1
ATOM 4536 O O . ALA B 1 127 ? 131.208 166.543 158.676 1.00 40.48 151 ALA B O 1
ATOM 4538 N N . LYS B 1 128 ? 131.716 167.905 156.962 1.00 41.43 152 LYS B N 1
ATOM 4539 C CA . LYS B 1 128 ? 130.508 167.566 156.244 1.00 37.66 152 LYS B CA 1
ATOM 4540 C C . LYS B 1 128 ? 130.552 166.140 155.703 1.00 40.18 152 LYS B C 1
ATOM 4541 O O . LYS B 1 128 ? 129.490 165.526 155.543 1.00 44.04 152 LYS B O 1
ATOM 4547 N N . ARG B 1 129 ? 131.732 165.587 155.325 1.00 42.72 153 ARG B N 1
ATOM 4548 C CA . ARG B 1 129 ? 131.557 164.222 154.809 1.00 42.98 153 ARG B CA 1
ATOM 4549 C C . ARG B 1 129 ? 131.952 163.143 155.817 1.00 45.21 153 ARG B C 1
ATOM 4550 O O . ARG B 1 129 ? 131.763 161.958 155.522 1.00 48.27 153 ARG B O 1
ATOM 4558 N N . THR B 1 130 ? 132.567 163.485 156.937 1.00 43.04 154 THR B N 1
ATOM 4559 C CA . THR B 1 130 ? 133.111 162.444 157.807 1.00 45.75 154 THR B CA 1
ATOM 4560 C C . THR B 1 130 ? 132.021 162.011 158.776 1.00 45.32 154 THR B C 1
ATOM 4561 O O . THR B 1 130 ? 131.441 162.850 159.467 1.00 38.37 154 THR B O 1
ATOM 4565 N N . THR B 1 131 ? 131.735 160.708 158.807 1.00 43.45 155 THR B N 1
ATOM 4566 C CA . THR B 1 131 ? 130.774 160.154 159.750 1.00 41.68 155 THR B CA 1
ATOM 4567 C C . THR B 1 131 ? 131.176 160.473 161.191 1.00 41.61 155 THR B C 1
ATOM 4568 O O . THR B 1 131 ? 132.345 160.343 161.563 1.00 41.67 155 THR B O 1
ATOM 4572 N N . HIS B 1 132 ? 130.206 160.895 162.005 1.00 39.17 156 HIS B N 1
ATOM 4573 C CA . HIS B 1 132 ? 130.492 161.193 163.407 1.00 44.96 156 HIS B CA 1
ATOM 4574 C C . HIS B 1 132 ? 130.901 159.908 164.109 1.00 44.06 156 HIS B C 1
ATOM 4575 O O . HIS B 1 132 ? 130.173 158.909 164.022 1.00 44.03 156 HIS B O 1
ATOM 4582 N N . PRO B 1 133 ? 132.070 159.859 164.755 1.00 41.19 157 PRO B N 1
ATOM 4583 C CA . PRO B 1 133 ? 132.497 158.604 165.382 1.00 44.03 157 PRO B CA 1
ATOM 4584 C C . PRO B 1 133 ? 131.667 158.234 166.590 1.00 48.58 157 PRO B C 1
ATOM 4585 O O . PRO B 1 133 ? 131.601 157.049 166.936 1.00 54.75 157 PRO B O 1
ATOM 4589 N N . LEU B 1 134 ? 130.989 159.194 167.216 1.00 48.79 158 LEU B N 1
ATOM 4590 C CA . LEU B 1 134 ? 130.362 158.967 168.511 1.00 47.61 158 LEU B CA 1
ATOM 4591 C C . LEU B 1 134 ? 128.849 158.833 168.437 1.00 44.82 158 LEU B C 1
ATOM 4592 O O . LEU B 1 134 ? 128.303 157.815 168.865 1.00 46.82 158 LEU B O 1
ATOM 4597 N N . PHE B 1 135 ? 128.160 159.826 167.893 1.00 46.70 159 PHE B N 1
ATOM 4598 C CA . PHE B 1 135 ? 126.709 159.915 167.973 1.00 41.67 159 PHE B CA 1
ATOM 4599 C C . PHE B 1 135 ? 126.055 159.337 166.732 1.00 41.27 159 PHE B C 1
ATOM 4600 O O . PHE B 1 135 ? 126.591 159.429 165.623 1.00 44.74 159 PHE B O 1
ATOM 4608 N N . VAL B 1 136 ? 124.883 158.749 166.936 1.00 40.28 160 VAL B N 1
ATOM 4609 C CA . VAL B 1 136 ? 123.949 158.388 165.881 1.00 38.26 160 VAL B CA 1
ATOM 4610 C C . VAL B 1 136 ? 122.636 159.099 166.201 1.00 40.18 160 VAL B C 1
ATOM 4611 O O . VAL B 1 136 ? 122.412 159.523 167.337 1.00 41.12 160 VAL B O 1
ATOM 4615 N N . ILE B 1 137 ? 121.797 159.301 165.177 1.00 43.31 161 ILE B N 1
ATOM 4616 C CA . ILE B 1 137 ? 120.557 160.077 165.300 1.00 39.92 161 ILE B CA 1
ATOM 4617 C C . ILE B 1 137 ? 119.335 159.185 165.117 1.00 43.60 161 ILE B C 1
ATOM 4618 O O . ILE B 1 137 ? 119.305 158.316 164.237 1.00 43.77 161 ILE B O 1
ATOM 4623 N N . ALA B 1 138 ? 118.303 159.446 165.908 1.00 43.81 162 ALA B N 1
ATOM 4624 C CA . ALA B 1 138 ? 117.044 158.734 165.768 1.00 42.59 162 ALA B CA 1
ATOM 4625 C C . ALA B 1 138 ? 116.263 159.246 164.562 1.00 44.84 162 ALA B C 1
ATOM 4626 O O . ALA B 1 138 ? 116.228 160.450 164.288 1.00 42.68 162 ALA B O 1
ATOM 4628 N N . THR B 1 139 ? 115.621 158.321 163.850 1.00 39.60 163 THR B N 1
ATOM 4629 C CA . THR B 1 139 ? 114.717 158.676 162.765 1.00 46.75 163 THR B CA 1
ATOM 4630 C C . THR B 1 139 ? 113.251 158.531 163.163 1.00 42.80 163 THR B C 1
ATOM 4631 O O . THR B 1 139 ? 112.373 158.919 162.388 1.00 42.41 163 THR B O 1
ATOM 4635 N N . ARG B 1 140 ? 112.973 158.015 164.360 1.00 44.93 164 ARG B N 1
ATOM 4636 C CA . ARG B 1 140 ? 111.618 157.845 164.862 1.00 42.01 164 ARG B CA 1
ATOM 4637 C C . ARG B 1 140 ? 111.532 158.362 166.287 1.00 43.56 164 ARG B C 1
ATOM 4638 O O . ARG B 1 140 ? 112.541 158.491 166.979 1.00 40.77 164 ARG B O 1
ATOM 4646 N N . ARG B 1 141 ? 110.314 158.706 166.702 1.00 41.79 165 ARG B N 1
ATOM 4647 C CA . ARG B 1 141 ? 110.073 159.086 168.083 1.00 44.49 165 ARG B CA 1
ATOM 4648 C C . ARG B 1 141 ? 110.109 157.834 168.973 1.00 44.64 165 ARG B C 1
ATOM 4649 O O . ARG B 1 141 ? 110.171 156.702 168.487 1.00 42.75 165 ARG B O 1
ATOM 4657 N N . SER B 1 142 ? 110.054 158.041 170.294 1.00 42.54 166 SER B N 1
ATOM 4658 C CA . SER B 1 142 ? 110.351 156.944 171.212 1.00 46.59 166 SER B CA 1
ATOM 4659 C C . SER B 1 142 ? 109.418 155.753 171.009 1.00 50.16 166 SER B C 1
ATOM 4660 O O . SER B 1 142 ? 109.862 154.605 171.077 1.00 50.67 166 SER B O 1
ATOM 4663 N N . GLU B 1 143 ? 108.157 156.014 170.661 1.00 47.54 167 GLU B N 1
ATOM 4664 C CA . GLU B 1 143 ? 107.163 154.951 170.474 1.00 51.38 167 GLU B CA 1
ATOM 4665 C C . GLU B 1 143 ? 107.624 153.938 169.433 1.00 50.00 167 GLU B C 1
ATOM 4666 O O . GLU B 1 143 ? 107.314 152.740 169.543 1.00 55.59 167 GLU B O 1
ATOM 4672 N N . GLU B 1 144 ? 108.314 154.386 168.389 1.00 48.95 168 GLU B N 1
ATOM 4673 C CA . GLU B 1 144 ? 108.755 153.504 167.317 1.00 47.12 168 GLU B CA 1
ATOM 4674 C C . GLU B 1 144 ? 110.268 153.322 167.282 1.00 49.76 168 GLU B C 1
ATOM 4675 O O . GLU B 1 144 ? 110.812 152.906 166.255 1.00 49.49 168 GLU B O 1
ATOM 4681 N N . ILE B 1 145 ? 110.961 153.607 168.388 1.00 46.28 169 ILE B N 1
ATOM 4682 C CA . ILE B 1 145 ? 112.418 153.673 168.313 1.00 50.75 169 ILE B CA 1
ATOM 4683 C C . ILE B 1 145 ? 113.023 152.305 168.016 1.00 54.10 169 ILE B C 1
ATOM 4684 O O . ILE B 1 145 ? 114.083 152.218 167.379 1.00 54.48 169 ILE B O 1
ATOM 4689 N N . LEU B 1 146 ? 112.352 151.224 168.418 1.00 52.98 170 LEU B N 1
ATOM 4690 C CA . LEU B 1 146 ? 112.873 149.872 168.264 1.00 53.02 170 LEU B CA 1
ATOM 4691 C C . LEU B 1 146 ? 112.377 149.181 167.001 1.00 57.77 170 LEU B C 1
ATOM 4692 O O . LEU B 1 146 ? 112.556 147.966 166.860 1.00 58.47 170 LEU B O 1
ATOM 4697 N N . GLY B 1 147 ? 111.745 149.919 166.089 1.00 52.60 171 GLY B N 1
ATOM 4698 C CA . GLY B 1 147 ? 111.462 149.397 164.774 1.00 59.64 171 GLY B CA 1
ATOM 4699 C C . GLY B 1 147 ? 110.175 148.595 164.654 1.00 63.73 171 GLY B C 1
ATOM 4700 O O . GLY B 1 147 ? 109.438 148.385 165.619 1.00 55.94 171 GLY B O 1
ATOM 4701 N N . PRO B 1 148 ? 109.862 148.200 163.418 1.00 61.70 172 PRO B N 1
ATOM 4702 C CA . PRO B 1 148 ? 108.608 147.447 163.192 1.00 61.55 172 PRO B CA 1
ATOM 4703 C C . PRO B 1 148 ? 108.545 146.155 163.998 1.00 65.01 172 PRO B C 1
ATOM 4704 O O . PRO B 1 148 ? 107.516 145.839 164.608 1.00 63.85 172 PRO B O 1
ATOM 4708 N N . ASP B 1 149 ? 109.639 145.389 164.017 1.00 66.03 173 ASP B N 1
ATOM 4709 C CA . ASP B 1 149 ? 109.708 144.124 164.740 1.00 63.98 173 ASP B CA 1
ATOM 4710 C C . ASP B 1 149 ? 110.049 144.287 166.215 1.00 63.60 173 ASP B C 1
ATOM 4711 O O . ASP B 1 149 ? 110.109 143.283 166.930 1.00 62.83 173 ASP B O 1
ATOM 4716 N N . GLY B 1 150 ? 110.222 145.513 166.699 1.00 63.86 174 GLY B N 1
ATOM 4717 C CA . GLY B 1 150 ? 110.603 145.711 168.083 1.00 65.52 174 GLY B CA 1
ATOM 4718 C C . GLY B 1 150 ? 112.031 145.347 168.430 1.00 62.78 174 GLY B C 1
ATOM 4719 O O . GLY B 1 150 ? 112.382 145.349 169.613 1.00 63.62 174 GLY B O 1
ATOM 4720 N N . ASN B 1 151 ? 112.883 145.054 167.442 1.00 63.45 175 ASN B N 1
ATOM 4721 C CA . ASN B 1 151 ? 114.264 144.694 167.751 1.00 65.73 175 ASN B CA 1
ATOM 4722 C C . ASN B 1 151 ? 115.269 145.375 166.824 1.00 66.24 175 ASN B C 1
ATOM 4723 O O . ASN B 1 151 ? 116.428 144.942 166.749 1.00 65.84 175 ASN B O 1
ATOM 4728 N N . THR B 1 152 ? 114.863 146.437 166.134 1.00 61.01 176 THR B N 1
ATOM 4729 C CA . THR B 1 152 ? 115.728 147.147 165.196 1.00 59.53 176 THR B CA 1
ATOM 4730 C C . THR B 1 152 ? 115.741 148.617 165.581 1.00 59.16 176 THR B C 1
ATOM 4731 O O . THR B 1 152 ? 114.826 149.364 165.194 1.00 56.73 176 THR B O 1
ATOM 4735 N N . PRO B 1 153 ? 116.745 149.076 166.328 1.00 58.28 177 PRO B N 1
ATOM 4736 C CA . PRO B 1 153 ? 116.767 150.489 166.721 1.00 53.33 177 PRO B CA 1
ATOM 4737 C C . PRO B 1 153 ? 116.753 151.390 165.494 1.00 50.30 177 PRO B C 1
ATOM 4738 O O . PRO B 1 153 ? 117.425 151.131 164.496 1.00 52.28 177 PRO B O 1
ATOM 4742 N N . GLN B 1 154 ? 115.940 152.436 165.558 1.00 49.07 178 GLN B N 1
ATOM 4743 C CA . GLN B 1 154 ? 115.738 153.317 164.412 1.00 48.18 178 GLN B CA 1
ATOM 4744 C C . GLN B 1 154 ? 116.692 154.508 164.487 1.00 48.47 178 GLN B C 1
ATOM 4745 O O . GLN B 1 154 ? 116.289 155.659 164.687 1.00 47.21 178 GLN B O 1
ATOM 4751 N N . PHE B 1 155 ? 117.982 154.184 164.390 1.00 44.82 179 PHE B N 1
ATOM 4752 C CA . PHE B 1 155 ? 119.066 155.153 164.414 1.00 45.93 179 PHE B CA 1
ATOM 4753 C C . PHE B 1 155 ? 119.899 155.041 163.145 1.00 47.36 179 PHE B C 1
ATOM 4754 O O . PHE B 1 155 ? 119.983 153.974 162.533 1.00 51.86 179 PHE B O 1
ATOM 4762 N N . GLU B 1 156 ? 120.500 156.161 162.743 1.00 45.06 180 GLU B N 1
ATOM 4763 C CA . GLU B 1 156 ? 121.380 156.215 161.589 1.00 43.60 180 GLU B CA 1
ATOM 4764 C C . GLU B 1 156 ? 122.646 156.972 161.934 1.00 44.05 180 GLU B C 1
ATOM 4765 O O . GLU B 1 156 ? 122.658 157.834 162.818 1.00 40.89 180 GLU B O 1
ATOM 4771 N N . ASN B 1 157 ? 123.712 156.637 161.224 1.00 44.03 181 ASN B N 1
ATOM 4772 C CA . ASN B 1 157 ? 124.897 157.475 161.207 1.00 47.59 181 ASN B CA 1
ATOM 4773 C C . ASN B 1 157 ? 124.648 158.777 160.483 1.00 41.44 181 ASN B C 1
ATOM 4774 O O . ASN B 1 157 ? 123.729 158.913 159.673 1.00 44.25 181 ASN B O 1
ATOM 4779 N N . ILE B 1 158 ? 125.527 159.731 160.763 1.00 37.87 182 ILE B N 1
ATOM 4780 C CA . ILE B 1 158 ? 125.394 161.068 160.227 1.00 43.64 182 ILE B CA 1
ATOM 4781 C C . ILE B 1 158 ? 126.765 161.709 160.336 1.00 41.57 182 ILE B C 1
ATOM 4782 O O . ILE B 1 158 ? 127.599 161.286 161.147 1.00 44.88 182 ILE B O 1
ATOM 4787 N N . SER B 1 159 ? 127.037 162.666 159.459 1.00 37.46 183 SER B N 1
ATOM 4788 C CA . SER B 1 159 ? 128.349 163.283 159.458 1.00 36.87 183 SER B CA 1
ATOM 4789 C C . SER B 1 159 ? 128.493 164.210 160.659 1.00 37.93 183 SER B C 1
ATOM 4790 O O . SER B 1 159 ? 127.526 164.536 161.360 1.00 40.16 183 SER B O 1
ATOM 4793 N N . ILE B 1 160 ? 129.729 164.625 160.909 1.00 38.09 184 ILE B N 1
ATOM 4794 C CA . ILE B 1 160 ? 129.988 165.525 162.023 1.00 38.98 184 ILE B CA 1
ATOM 4795 C C . ILE B 1 160 ? 129.197 166.812 161.858 1.00 39.61 184 ILE B C 1
ATOM 4796 O O . ILE B 1 160 ? 128.621 167.333 162.828 1.00 39.71 184 ILE B O 1
ATOM 4801 N N . TYR B 1 161 ? 129.169 167.361 160.632 1.00 37.90 185 TYR B N 1
ATOM 4802 C CA . TYR B 1 161 ? 128.452 168.615 160.426 1.00 38.71 185 TYR B CA 1
ATOM 4803 C C . TYR B 1 161 ? 126.941 168.403 160.351 1.00 34.19 185 TYR B C 1
ATOM 4804 O O . TYR B 1 161 ? 126.177 169.225 160.867 1.00 32.93 185 TYR B O 1
ATOM 4813 N N . ASN B 1 162 ? 126.477 167.310 159.737 1.00 32.11 186 ASN B N 1
ATOM 4814 C CA . ASN B 1 162 ? 125.030 167.116 159.690 1.00 36.06 186 ASN B CA 1
ATOM 4815 C C . ASN B 1 162 ? 124.456 166.844 161.080 1.00 35.05 186 ASN B C 1
ATOM 4816 O O . ASN B 1 162 ? 123.298 167.187 161.338 1.00 31.65 186 ASN B O 1
ATOM 4821 N N . TYR B 1 163 ? 125.253 166.263 161.993 1.00 35.62 187 TYR B N 1
ATOM 4822 C CA . TYR B 1 163 ? 124.813 166.137 163.384 1.00 36.11 187 TYR B CA 1
ATOM 4823 C C . TYR B 1 163 ? 124.613 167.511 164.017 1.00 34.42 187 TYR B C 1
ATOM 4824 O O . TYR B 1 163 ? 123.664 167.721 164.782 1.00 36.64 187 TYR B O 1
ATOM 4833 N N . PHE B 1 164 ? 125.496 168.461 163.707 1.00 31.54 188 PHE B N 1
ATOM 4834 C CA . PHE B 1 164 ? 125.321 169.848 164.150 1.00 34.72 188 PHE B CA 1
ATOM 4835 C C . PHE B 1 164 ? 124.013 170.437 163.622 1.00 32.32 188 PHE B C 1
ATOM 4836 O O . PHE B 1 164 ? 123.313 171.163 164.341 1.00 30.19 188 PHE B O 1
ATOM 4844 N N . VAL B 1 165 ? 123.662 170.123 162.374 1.00 30.56 189 VAL B N 1
ATOM 4845 C CA . VAL B 1 165 ? 122.391 170.575 161.799 1.00 32.07 189 VAL B CA 1
ATOM 4846 C C . VAL B 1 165 ? 121.217 169.894 162.495 1.00 30.79 189 VAL B C 1
ATOM 4847 O O . VAL B 1 165 ? 120.193 170.532 162.781 1.00 28.43 189 VAL B O 1
ATOM 4851 N N . TRP B 1 166 ? 121.359 168.588 162.788 1.00 30.50 190 TRP B N 1
ATOM 4852 C CA . TRP B 1 166 ? 120.249 167.766 163.276 1.00 30.50 190 TRP B CA 1
ATOM 4853 C C . TRP B 1 166 ? 119.813 168.165 164.680 1.00 31.99 190 TRP B C 1
ATOM 4854 O O . TRP B 1 166 ? 118.611 168.219 164.962 1.00 32.32 190 TRP B O 1
ATOM 4865 N N . THR B 1 167 ? 120.772 168.421 165.580 1.00 30.25 191 THR B N 1
ATOM 4866 C CA . THR B 1 167 ? 120.420 168.800 166.946 1.00 33.36 191 THR B CA 1
ATOM 4867 C C . THR B 1 167 ? 119.666 170.124 166.972 1.00 30.33 191 THR B C 1
ATOM 4868 O O . THR B 1 167 ? 118.739 170.299 167.761 1.00 31.31 191 THR B O 1
ATOM 4872 N N . HIS B 1 168 ? 120.049 171.070 166.105 1.00 32.32 192 HIS B N 1
ATOM 4873 C CA . HIS B 1 168 ? 119.337 172.343 166.017 1.00 27.32 192 HIS B CA 1
ATOM 4874 C C . HIS B 1 168 ? 117.908 172.118 165.523 1.00 29.89 192 HIS B C 1
ATOM 4875 O O . HIS B 1 168 ? 116.946 172.629 166.117 1.00 34.19 192 HIS B O 1
ATOM 4882 N N . TYR B 1 169 ? 117.754 171.309 164.464 1.00 26.35 193 TYR B N 1
ATOM 4883 C CA . TYR B 1 169 ? 116.428 170.949 163.973 1.00 33.50 193 TYR B CA 1
ATOM 4884 C C . TYR B 1 169 ? 115.615 170.267 165.064 1.00 32.68 193 TYR B C 1
ATOM 4885 O O . TYR B 1 169 ? 114.448 170.604 165.286 1.00 32.29 193 TYR B O 1
ATOM 4894 N N . TYR B 1 170 ? 116.213 169.288 165.747 1.00 33.60 194 TYR B N 1
ATOM 4895 C CA . TYR B 1 170 ? 115.472 168.563 166.770 1.00 32.80 194 TYR B CA 1
ATOM 4896 C C . TYR B 1 170 ? 115.034 169.491 167.897 1.00 31.83 194 TYR B C 1
ATOM 4897 O O . TYR B 1 170 ? 113.957 169.297 168.473 1.00 31.80 194 TYR B O 1
ATOM 4906 N N . SER B 1 171 ? 115.800 170.544 168.175 1.00 27.25 195 SER B N 1
ATOM 4907 C CA . SER B 1 171 ? 115.415 171.441 169.255 1.00 33.38 195 SER B CA 1
ATOM 4908 C C . SER B 1 171 ? 114.267 172.373 168.872 1.00 32.62 195 SER B C 1
ATOM 4909 O O . SER B 1 171 ? 113.585 172.896 169.771 1.00 32.08 195 SER B O 1
ATOM 4912 N N . VAL B 1 172 ? 114.025 172.566 167.573 1.00 29.63 196 VAL B N 1
ATOM 4913 C CA . VAL B 1 172 ? 112.988 173.481 167.094 1.00 32.70 196 VAL B CA 1
ATOM 4914 C C . VAL B 1 172 ? 111.799 172.777 166.446 1.00 31.01 196 VAL B C 1
ATOM 4915 O O . VAL B 1 172 ? 110.820 173.460 166.106 1.00 33.57 196 VAL B O 1
ATOM 4919 N N . LYS B 1 173 ? 111.850 171.462 166.233 1.00 29.78 197 LYS B N 1
ATOM 4920 C CA . LYS B 1 173 ? 110.775 170.784 165.506 1.00 33.25 197 LYS B CA 1
ATOM 4921 C C . LYS B 1 173 ? 109.442 170.875 166.261 1.00 34.66 197 LYS B C 1
ATOM 4922 O O . LYS B 1 173 ? 109.389 171.080 167.477 1.00 32.31 197 LYS B O 1
ATOM 4928 N N . LYS B 1 174 ? 108.353 170.702 165.517 1.00 34.65 198 LYS B N 1
ATOM 4929 C CA . LYS B 1 174 ? 107.023 170.740 166.107 1.00 36.79 198 LYS B CA 1
ATOM 4930 C C . LYS B 1 174 ? 106.729 169.456 166.878 1.00 33.38 198 LYS B C 1
ATOM 4931 O O . LYS B 1 174 ? 107.202 168.371 166.537 1.00 34.77 198 LYS B O 1
ATOM 4937 N N . THR B 1 175 ? 105.912 169.589 167.914 1.00 31.89 199 THR B N 1
ATOM 4938 C CA . THR B 1 175 ? 105.432 168.432 168.662 1.00 35.72 199 THR B CA 1
ATOM 4939 C C . THR B 1 175 ? 104.415 167.663 167.811 1.00 38.20 199 THR B C 1
ATOM 4940 O O . THR B 1 175 ? 103.384 168.216 167.417 1.00 36.11 199 THR B O 1
ATOM 4944 N N . PHE B 1 176 ? 104.710 166.400 167.510 1.00 37.75 200 PHE B N 1
ATOM 4945 C CA . PHE B 1 176 ? 103.796 165.555 166.754 1.00 35.83 200 PHE B CA 1
ATOM 4946 C C . PHE B 1 176 ? 102.686 165.065 167.682 1.00 41.07 200 PHE B C 1
ATOM 4947 O O . PHE B 1 176 ? 102.962 164.466 168.727 1.00 42.96 200 PHE B O 1
ATOM 4955 N N . LEU B 1 177 ? 101.439 165.330 167.308 1.00 40.33 201 LEU B N 1
ATOM 4956 C CA . LEU B 1 177 ? 100.271 165.000 168.115 1.00 42.31 201 LEU B CA 1
ATOM 4957 C C . LEU B 1 177 ? 99.512 163.781 167.609 1.00 42.21 201 LEU B C 1
ATOM 4958 O O . LEU B 1 177 ? 98.555 163.355 168.262 1.00 44.85 201 LEU B O 1
ATOM 4963 N N . GLY B 1 178 ? 99.843 163.276 166.436 1.00 41.47 202 GLY B N 1
ATOM 4964 C CA . GLY B 1 178 ? 99.265 162.045 165.932 1.00 45.21 202 GLY B CA 1
ATOM 4965 C C . GLY B 1 178 ? 98.880 162.206 164.475 1.00 41.12 202 GLY B C 1
ATOM 4966 O O . GLY B 1 178 ? 98.623 163.306 163.994 1.00 43.15 202 GLY B O 1
ATOM 4967 N N . VAL B 1 179 ? 98.835 161.079 163.761 1.00 40.31 203 VAL B N 1
ATOM 4968 C CA . VAL B 1 179 ? 98.334 161.104 162.393 1.00 44.16 203 VAL B CA 1
ATOM 4969 C C . VAL B 1 179 ? 96.932 161.674 162.421 1.00 44.90 203 VAL B C 1
ATOM 4970 O O . VAL B 1 179 ? 96.153 161.399 163.345 1.00 45.00 203 VAL B O 1
ATOM 4974 N N . GLY B 1 180 ? 96.637 162.562 161.468 1.00 46.66 204 GLY B N 1
ATOM 4975 C CA . GLY B 1 180 ? 95.360 163.232 161.437 1.00 44.87 204 GLY B CA 1
ATOM 4976 C C . GLY B 1 180 ? 95.280 164.489 162.277 1.00 46.56 204 GLY B C 1
ATOM 4977 O O . GLY B 1 180 ? 94.326 165.252 162.128 1.00 48.25 204 GLY B O 1
ATOM 4978 N N . GLN B 1 181 ? 96.211 164.696 163.202 1.00 45.40 205 GLN B N 1
ATOM 4979 C CA . GLN B 1 181 ? 96.224 165.903 164.016 1.00 45.69 205 GLN B CA 1
ATOM 4980 C C . GLN B 1 181 ? 97.234 166.911 163.477 1.00 45.32 205 GLN B C 1
ATOM 4981 O O . GLN B 1 181 ? 98.199 166.556 162.802 1.00 47.48 205 GLN B O 1
ATOM 4987 N N . GLU B 1 182 ? 97.001 168.175 163.783 1.00 45.93 206 GLU B N 1
ATOM 4988 C CA . GLU B 1 182 ? 97.904 169.231 163.360 1.00 47.76 206 GLU B CA 1
ATOM 4989 C C . GLU B 1 182 ? 99.022 169.393 164.385 1.00 42.94 206 GLU B C 1
ATOM 4990 O O . GLU B 1 182 ? 98.757 169.537 165.580 1.00 41.23 206 GLU B O 1
ATOM 4996 N N . SER B 1 183 ? 100.269 169.393 163.913 1.00 42.26 207 SER B N 1
ATOM 4997 C CA . SER B 1 183 ? 101.400 169.463 164.829 1.00 38.33 207 SER B CA 1
ATOM 4998 C C . SER B 1 183 ? 101.464 170.815 165.534 1.00 39.44 207 SER B C 1
ATOM 4999 O O . SER B 1 183 ? 101.039 171.847 165.013 1.00 42.68 207 SER B O 1
ATOM 5002 N N . PHE B 1 184 ? 101.928 170.783 166.769 1.00 34.27 208 PHE B N 1
ATOM 5003 C CA . PHE B 1 184 ? 101.980 171.975 167.591 1.00 34.44 208 PHE B CA 1
ATOM 5004 C C . PHE B 1 184 ? 103.331 172.678 167.415 1.00 36.72 208 PHE B C 1
ATOM 5005 O O . PHE B 1 184 ? 104.384 172.058 167.597 1.00 38.05 208 PHE B O 1
ATOM 5013 N N . GLY B 1 185 ? 103.291 173.982 167.129 1.00 40.79 209 GLY B N 1
ATOM 5014 C CA . GLY B 1 185 ? 104.455 174.763 166.734 1.00 35.94 209 GLY B CA 1
ATOM 5015 C C . GLY B 1 185 ? 104.851 175.855 167.714 1.00 41.44 209 GLY B C 1
ATOM 5016 O O . GLY B 1 185 ? 105.902 176.479 167.534 1.00 37.48 209 GLY B O 1
ATOM 5017 N N . GLU B 1 186 ? 104.081 176.058 168.786 1.00 35.72 210 GLU B N 1
ATOM 5018 C CA . GLU B 1 186 ? 104.424 177.066 169.792 1.00 39.44 210 GLU B CA 1
ATOM 5019 C C . GLU B 1 186 ? 105.362 176.515 170.858 1.00 38.21 210 GLU B C 1
ATOM 5020 O O . GLU B 1 186 ? 105.116 176.605 172.068 1.00 37.59 210 GLU B O 1
ATOM 5026 N N . VAL B 1 187 ? 106.468 175.941 170.396 1.00 31.48 211 VAL B N 1
ATOM 5027 C CA . VAL B 1 187 ? 107.473 175.368 171.278 1.00 37.44 211 VAL B CA 1
ATOM 5028 C C . VAL B 1 187 ? 108.826 175.471 170.573 1.00 33.72 211 VAL B C 1
ATOM 5029 O O . VAL B 1 187 ? 108.928 175.232 169.372 1.00 31.43 211 VAL B O 1
ATOM 5033 N N . ASP B 1 188 ? 109.869 175.818 171.318 1.00 32.07 212 ASP B N 1
ATOM 5034 C CA . ASP B 1 188 ? 111.195 175.972 170.708 1.00 32.99 212 ASP B CA 1
ATOM 5035 C C . ASP B 1 188 ? 112.212 175.849 171.833 1.00 28.06 212 ASP B C 1
ATOM 5036 O O . ASP B 1 188 ? 112.281 176.715 172.706 1.00 27.07 212 ASP B O 1
ATOM 5041 N N . PHE B 1 189 ? 112.957 174.752 171.843 1.00 30.78 213 PHE B N 1
ATOM 5042 C CA . PHE B 1 189 ? 113.843 174.458 172.958 1.00 30.16 213 PHE B CA 1
ATOM 5043 C C . PHE B 1 189 ? 115.162 175.219 172.903 1.00 34.14 213 PHE B C 1
ATOM 5044 O O . PHE B 1 189 ? 115.947 175.131 173.852 1.00 34.22 213 PHE B O 1
ATOM 5052 N N . SER B 1 190 ? 115.413 175.984 171.842 1.00 31.72 214 SER B N 1
ATOM 5053 C CA . SER B 1 190 ? 116.679 176.678 171.686 1.00 31.85 214 SER B CA 1
ATOM 5054 C C . SER B 1 190 ? 116.544 178.132 171.290 1.00 31.92 214 SER B C 1
ATOM 5055 O O . SER B 1 190 ? 117.582 178.781 171.115 1.00 32.12 214 SER B O 1
ATOM 5058 N N . HIS B 1 191 ? 115.312 178.664 171.155 1.00 29.40 215 HIS B N 1
ATOM 5059 C CA . HIS B 1 191 ? 115.096 180.051 170.761 1.00 28.67 215 HIS B CA 1
ATOM 5060 C C . HIS B 1 191 ? 113.926 180.666 171.509 1.00 30.99 215 HIS B C 1
ATOM 5061 O O . HIS B 1 191 ? 113.129 179.981 172.142 1.00 30.40 215 HIS B O 1
ATOM 5068 N N . GLU B 1 192 ? 113.822 181.991 171.403 1.00 30.03 216 GLU B N 1
ATOM 5069 C CA . GLU B 1 192 ? 112.703 182.747 171.952 1.00 31.02 216 GLU B CA 1
ATOM 5070 C C . GLU B 1 192 ? 112.541 182.468 173.445 1.00 35.02 216 GLU B C 1
ATOM 5071 O O . GLU B 1 192 ? 111.449 182.203 173.942 1.00 36.07 216 GLU B O 1
ATOM 5077 N N . GLY B 1 193 ? 113.644 182.594 174.167 1.00 31.28 217 GLY B N 1
ATOM 5078 C CA . GLY B 1 193 ? 113.659 182.350 175.581 1.00 32.69 217 GLY B CA 1
ATOM 5079 C C . GLY B 1 193 ? 115.073 182.417 176.117 1.00 37.72 217 GLY B C 1
ATOM 5080 O O . GLY B 1 193 ? 116.053 182.478 175.357 1.00 35.04 217 GLY B O 1
ATOM 5081 N N . PRO B 1 194 ? 115.199 182.399 177.446 1.00 33.00 218 PRO B N 1
ATOM 5082 C CA . PRO B 1 194 ? 116.508 182.630 178.069 1.00 29.52 218 PRO B CA 1
ATOM 5083 C C . PRO B 1 194 ? 117.598 181.670 177.626 1.00 32.12 218 PRO B C 1
ATOM 5084 O O . PRO B 1 194 ? 118.768 182.058 177.651 1.00 36.98 218 PRO B O 1
ATOM 5088 N N . ALA B 1 195 ? 117.268 180.441 177.216 1.00 32.21 219 ALA B N 1
ATOM 5089 C CA . ALA B 1 195 ? 118.286 179.464 176.834 1.00 32.19 219 ALA B CA 1
ATOM 5090 C C . ALA B 1 195 ? 118.859 179.687 175.435 1.00 33.29 219 ALA B C 1
ATOM 5091 O O . ALA B 1 195 ? 119.737 178.915 175.023 1.00 31.90 219 ALA B O 1
ATOM 5093 N N . PHE B 1 196 ? 118.411 180.718 174.711 1.00 30.53 220 PHE B N 1
ATOM 5094 C CA . PHE B 1 196 ? 118.903 180.954 173.354 1.00 29.24 220 PHE B CA 1
ATOM 5095 C C . PHE B 1 196 ? 120.428 181.034 173.325 1.00 30.27 220 PHE B C 1
ATOM 5096 O O . PHE B 1 196 ? 121.085 180.400 172.493 1.00 29.27 220 PHE B O 1
ATOM 5104 N N . LEU B 1 197 ? 121.010 181.792 174.248 1.00 28.69 221 LEU B N 1
ATOM 5105 C CA . LEU B 1 197 ? 122.450 182.038 174.196 1.00 31.48 221 LEU B CA 1
ATOM 5106 C C . LEU B 1 197 ? 123.265 180.860 174.724 1.00 29.38 221 LEU B C 1
ATOM 5107 O O . LEU B 1 197 ? 124.276 180.483 174.114 1.00 27.80 221 LEU B O 1
ATOM 5112 N N . THR B 1 198 ? 122.826 180.239 175.823 1.00 29.91 222 THR B N 1
ATOM 5113 C CA . THR B 1 198 ? 123.570 179.114 176.386 1.00 27.64 222 THR B CA 1
ATOM 5114 C C . THR B 1 198 ? 123.445 177.872 175.511 1.00 32.93 222 THR B C 1
ATOM 5115 O O . THR B 1 198 ? 124.409 177.104 175.375 1.00 28.30 222 THR B O 1
ATOM 5119 N N . TRP B 1 199 ? 122.265 177.657 174.915 1.00 29.39 223 TRP B N 1
ATOM 5120 C CA . TRP B 1 199 ? 122.078 176.523 174.014 1.00 27.84 223 TRP B CA 1
ATOM 5121 C C . TRP B 1 199 ? 123.027 176.618 172.833 1.00 29.19 223 TRP B C 1
ATOM 5122 O O . TRP B 1 199 ? 123.694 175.640 172.460 1.00 27.35 223 TRP B O 1
ATOM 5133 N N . HIS B 1 200 ? 123.049 177.779 172.192 1.00 25.35 224 HIS B N 1
ATOM 5134 C CA . HIS B 1 200 ? 123.888 177.951 171.017 1.00 28.28 224 HIS B CA 1
ATOM 5135 C C . HIS B 1 200 ? 125.373 177.940 171.379 1.00 30.43 224 HIS B C 1
ATOM 5136 O O . HIS B 1 200 ? 126.202 177.518 170.558 1.00 26.59 224 HIS B O 1
ATOM 5143 N N . ARG B 1 201 ? 125.720 178.336 172.613 1.00 31.92 225 ARG B N 1
ATOM 5144 C CA . ARG B 1 201 ? 127.115 178.251 173.057 1.00 32.54 225 ARG B CA 1
ATOM 5145 C C . ARG B 1 201 ? 127.572 176.802 173.126 1.00 32.58 225 ARG B C 1
ATOM 5146 O O . ARG B 1 201 ? 128.621 176.445 172.580 1.00 32.50 225 ARG B O 1
ATOM 5154 N N . TYR B 1 202 ? 126.764 175.929 173.733 1.00 35.37 226 TYR B N 1
ATOM 5155 C CA . TYR B 1 202 ? 127.163 174.526 173.780 1.00 33.63 226 TYR B CA 1
ATOM 5156 C C . TYR B 1 202 ? 127.169 173.914 172.383 1.00 31.81 226 TYR B C 1
ATOM 5157 O O . TYR B 1 202 ? 128.059 173.125 172.045 1.00 34.87 226 TYR B O 1
ATOM 5166 N N . HIS B 1 203 ? 126.183 174.268 171.561 1.00 31.65 227 HIS B N 1
ATOM 5167 C CA . HIS B 1 203 ? 126.148 173.833 170.169 1.00 28.31 227 HIS B CA 1
ATOM 5168 C C . HIS B 1 203 ? 127.508 174.046 169.495 1.00 32.22 227 HIS B C 1
ATOM 5169 O O . HIS B 1 203 ? 128.052 173.143 168.847 1.00 29.94 227 HIS B O 1
ATOM 5176 N N . LEU B 1 204 ? 128.070 175.247 169.642 1.00 30.91 228 LEU B N 1
ATOM 5177 C CA . LEU B 1 204 ? 129.352 175.554 169.015 1.00 32.02 228 LEU B CA 1
ATOM 5178 C C . LEU B 1 204 ? 130.480 174.756 169.650 1.00 31.98 228 LEU B C 1
ATOM 5179 O O . LEU B 1 204 ? 131.342 174.211 168.954 1.00 30.12 228 LEU B O 1
ATOM 5184 N N . LEU B 1 205 ? 130.466 174.658 170.973 1.00 34.71 229 LEU B N 1
ATOM 5185 C CA . LEU B 1 205 ? 131.508 173.938 171.690 1.00 33.94 229 LEU B CA 1
ATOM 5186 C C . LEU B 1 205 ? 131.561 172.489 171.241 1.00 32.54 229 LEU B C 1
ATOM 5187 O O . LEU B 1 205 ? 132.635 171.955 170.947 1.00 33.12 229 LEU B O 1
ATOM 5192 N N . ARG B 1 206 ? 130.394 171.882 171.047 1.00 35.42 230 ARG B N 1
ATOM 5193 C CA . ARG B 1 206 ? 130.324 170.505 170.577 1.00 37.94 230 ARG B CA 1
ATOM 5194 C C . ARG B 1 206 ? 130.912 170.370 169.169 1.00 38.91 230 ARG B C 1
ATOM 5195 O O . ARG B 1 206 ? 131.672 169.436 168.888 1.00 41.09 230 ARG B O 1
ATOM 5203 N N . LEU B 1 207 ? 130.556 171.281 168.261 1.00 35.95 231 LEU B N 1
ATOM 5204 C CA . LEU B 1 207 ? 131.094 171.196 166.901 1.00 36.92 231 LEU B CA 1
ATOM 5205 C C . LEU B 1 207 ? 132.602 171.413 166.900 1.00 37.11 231 LEU B C 1
ATOM 5206 O O . LEU B 1 207 ? 133.352 170.642 166.285 1.00 37.83 231 LEU B O 1
ATOM 5211 N N . GLU B 1 208 ? 133.053 172.442 167.625 1.00 37.37 232 GLU B N 1
ATOM 5212 C CA . GLU B 1 208 ? 134.473 172.763 167.740 1.00 37.06 232 GLU B CA 1
ATOM 5213 C C . GLU B 1 208 ? 135.253 171.594 168.309 1.00 42.59 232 GLU B C 1
ATOM 5214 O O . GLU B 1 208 ? 136.345 171.274 167.828 1.00 39.15 232 GLU B O 1
ATOM 5220 N N . LYS B 1 209 ? 134.718 170.963 169.353 1.00 42.45 233 LYS B N 1
ATOM 5221 C CA . LYS B 1 209 ? 135.372 169.786 169.909 1.00 40.37 233 LYS B CA 1
ATOM 5222 C C . LYS B 1 209 ? 135.412 168.654 168.895 1.00 39.51 233 LYS B C 1
ATOM 5223 O O . LYS B 1 209 ? 136.423 167.952 168.784 1.00 42.58 233 LYS B O 1
ATOM 5229 N N . ASP B 1 210 ? 134.306 168.418 168.188 1.00 38.60 234 ASP B N 1
ATOM 5230 C CA . ASP B 1 210 ? 134.307 167.366 167.171 1.00 38.46 234 ASP B CA 1
ATOM 5231 C C . ASP B 1 210 ? 135.327 167.644 166.060 1.00 42.71 234 ASP B C 1
ATOM 5232 O O . ASP B 1 210 ? 135.873 166.706 165.468 1.00 37.29 234 ASP B O 1
ATOM 5237 N N . MET B 1 211 ? 135.534 168.912 165.701 1.00 39.15 235 MET B N 1
ATOM 5238 C CA . MET B 1 211 ? 136.479 169.210 164.632 1.00 43.91 235 MET B CA 1
ATOM 5239 C C . MET B 1 211 ? 137.920 169.144 165.108 1.00 42.09 235 MET B C 1
ATOM 5240 O O . MET B 1 211 ? 138.794 168.659 164.377 1.00 42.35 235 MET B O 1
ATOM 5245 N N . GLN B 1 212 ? 138.172 169.551 166.344 1.00 41.73 236 GLN B N 1
ATOM 5246 C CA . GLN B 1 212 ? 139.498 169.348 166.913 1.00 44.21 236 GLN B CA 1
ATOM 5247 C C . GLN B 1 212 ? 139.882 167.882 166.852 1.00 46.88 236 GLN B C 1
ATOM 5248 O O . GLN B 1 212 ? 141.008 167.543 166.455 1.00 50.33 236 GLN B O 1
ATOM 5254 N N . GLU B 1 213 ? 138.956 166.985 167.190 1.00 45.28 237 GLU B N 1
ATOM 5255 C CA . GLU B 1 213 ? 139.263 165.575 167.178 1.00 45.45 237 GLU B CA 1
ATOM 5256 C C . GLU B 1 213 ? 139.365 165.007 165.757 1.00 46.65 237 GLU B C 1
ATOM 5257 O O . GLU B 1 213 ? 140.148 164.107 165.497 1.00 52.83 237 GLU B O 1
ATOM 5263 N N . MET B 1 214 ? 138.511 165.506 164.868 1.00 45.45 238 MET B N 1
ATOM 5264 C CA . MET B 1 214 ? 138.556 165.049 163.477 1.00 42.56 238 MET B CA 1
ATOM 5265 C C . MET B 1 214 ? 139.890 165.373 162.835 1.00 42.40 238 MET B C 1
ATOM 5266 O O . MET B 1 214 ? 140.467 164.531 162.148 1.00 47.50 238 MET B O 1
ATOM 5271 N N . LEU B 1 215 ? 140.397 166.584 163.065 1.00 42.76 239 LEU B N 1
ATOM 5272 C CA . LEU B 1 215 ? 141.652 167.047 162.488 1.00 44.13 239 LEU B CA 1
ATOM 5273 C C . LEU B 1 215 ? 142.864 166.602 163.293 1.00 52.17 239 LEU B C 1
ATOM 5274 O O . LEU B 1 215 ? 143.996 166.821 162.847 1.00 51.79 239 LEU B O 1
ATOM 5279 N N . GLN B 1 216 ? 142.655 166.003 164.465 1.00 50.52 240 GLN B N 1
ATOM 5280 C CA . GLN B 1 216 ? 143.728 165.752 165.420 1.00 48.83 240 GLN B CA 1
ATOM 5281 C C . GLN B 1 216 ? 144.494 167.039 165.711 1.00 52.18 240 GLN B C 1
ATOM 5282 O O . GLN B 1 216 ? 145.727 167.054 165.753 1.00 50.18 240 GLN B O 1
ATOM 5288 N N . GLU B 1 217 ? 143.752 168.130 165.910 1.00 49.97 241 GLU B N 1
ATOM 5289 C CA . GLU B 1 217 ? 144.321 169.446 166.202 1.00 50.68 241 GLU B CA 1
ATOM 5290 C C . GLU B 1 217 ? 143.692 170.017 167.461 1.00 51.94 241 GLU B C 1
ATOM 5291 O O . GLU B 1 217 ? 142.621 170.643 167.402 1.00 49.52 241 GLU B O 1
ATOM 5297 N N . PRO B 1 218 ? 144.321 169.831 168.614 1.00 51.56 242 PRO B N 1
ATOM 5298 C CA . PRO B 1 218 ? 143.741 170.364 169.854 1.00 50.42 242 PRO B CA 1
ATOM 5299 C C . PRO B 1 218 ? 143.543 171.860 169.789 1.00 53.45 242 PRO B C 1
ATOM 5300 O O . PRO B 1 218 ? 142.706 172.416 170.523 1.00 52.34 242 PRO B O 1
ATOM 5304 N N . SER B 1 219 ? 144.298 172.550 168.932 1.00 54.81 243 SER B N 1
ATOM 5305 C CA . SER B 1 219 ? 144.305 174.002 168.925 1.00 55.76 243 SER B CA 1
ATOM 5306 C C . SER B 1 219 ? 143.253 174.622 168.017 1.00 51.35 243 SER B C 1
ATOM 5307 O O . SER B 1 219 ? 143.034 175.838 168.110 1.00 47.45 243 SER B O 1
ATOM 5310 N N . PHE B 1 220 ? 142.593 173.828 167.172 1.00 44.07 244 PHE B N 1
ATOM 5311 C CA . PHE B 1 220 ? 141.636 174.352 166.206 1.00 42.02 244 PHE B CA 1
ATOM 5312 C C . PHE B 1 220 ? 140.482 175.082 166.886 1.00 46.50 244 PHE B C 1
ATOM 5313 O O . PHE B 1 220 ? 139.897 174.588 167.858 1.00 43.99 244 PHE B O 1
ATOM 5321 N N . SER B 1 221 ? 140.131 176.250 166.349 1.00 43.18 245 SER B N 1
ATOM 5322 C CA . SER B 1 221 ? 139.092 177.089 166.920 1.00 44.53 245 SER B CA 1
ATOM 5323 C C . SER B 1 221 ? 138.158 177.574 165.818 1.00 46.17 245 SER B C 1
ATOM 5324 O O . SER B 1 221 ? 138.539 177.664 164.647 1.00 43.06 245 SER B O 1
ATOM 5327 N N . LEU B 1 222 ? 136.924 177.860 166.202 1.00 41.43 246 LEU B N 1
ATOM 5328 C CA . LEU B 1 222 ? 135.953 178.382 165.248 1.00 39.07 246 LEU B CA 1
ATOM 5329 C C . LEU B 1 222 ? 136.133 179.891 165.104 1.00 40.71 246 LEU B C 1
ATOM 5330 O O . LEU B 1 222 ? 136.171 180.603 166.112 1.00 36.44 246 LEU B O 1
ATOM 5335 N N . PRO B 1 223 ? 136.273 180.404 163.886 1.00 35.73 247 PRO B N 1
ATOM 5336 C CA . PRO B 1 223 ? 136.316 181.856 163.680 1.00 33.38 247 PRO B CA 1
ATOM 5337 C C . PRO B 1 223 ? 134.927 182.466 163.784 1.00 36.05 247 PRO B C 1
ATOM 5338 O O . PRO B 1 223 ? 133.917 181.770 163.886 1.00 36.48 247 PRO B O 1
ATOM 5342 N N . TYR B 1 224 ? 134.877 183.793 163.715 1.00 35.20 248 TYR B N 1
ATOM 5343 C CA . TYR B 1 224 ? 133.595 184.472 163.740 1.00 33.64 248 TYR B CA 1
ATOM 5344 C C . TYR B 1 224 ? 133.436 185.408 162.544 1.00 41.96 248 TYR B C 1
ATOM 5345 O O . TYR B 1 224 ? 134.410 185.804 161.889 1.00 38.59 248 TYR B O 1
ATOM 5354 N N . TRP B 1 225 ? 132.180 185.754 162.273 1.00 34.43 249 TRP B N 1
ATOM 5355 C CA . TRP B 1 225 ? 131.812 186.726 161.250 1.00 34.80 249 TRP B CA 1
ATOM 5356 C C . TRP B 1 225 ? 131.281 187.957 161.969 1.00 40.91 249 TRP B C 1
ATOM 5357 O O . TRP B 1 225 ? 130.241 187.891 162.636 1.00 41.48 249 TRP B O 1
ATOM 5368 N N . ASN B 1 226 ? 131.996 189.071 161.858 1.00 37.17 250 ASN B N 1
ATOM 5369 C CA . ASN B 1 226 ? 131.455 190.334 162.339 1.00 37.54 250 ASN B CA 1
ATOM 5370 C C . ASN B 1 226 ? 130.389 190.800 161.356 1.00 42.87 250 ASN B C 1
ATOM 5371 O O . ASN B 1 226 ? 130.723 191.415 160.333 1.00 40.13 250 ASN B O 1
ATOM 5376 N N . PHE B 1 227 ? 129.114 190.473 161.632 1.00 37.76 251 PHE B N 1
ATOM 5377 C CA . PHE B 1 227 ? 128.013 190.876 160.772 1.00 37.03 251 PHE B CA 1
ATOM 5378 C C . PHE B 1 227 ? 127.489 192.262 161.113 1.00 39.36 251 PHE B C 1
ATOM 5379 O O . PHE B 1 227 ? 126.588 192.755 160.432 1.00 41.32 251 PHE B O 1
ATOM 5387 N N . ALA B 1 228 ? 128.038 192.907 162.137 1.00 38.74 252 ALA B N 1
ATOM 5388 C CA . ALA B 1 228 ? 127.561 194.220 162.569 1.00 40.36 252 ALA B CA 1
ATOM 5389 C C . ALA B 1 228 ? 128.390 195.344 161.941 1.00 44.50 252 ALA B C 1
ATOM 5390 O O . ALA B 1 228 ? 128.974 196.194 162.624 1.00 43.42 252 ALA B O 1
ATOM 5392 N N . THR B 1 229 ? 128.396 195.363 160.608 1.00 45.04 253 THR B N 1
ATOM 5393 C CA . THR B 1 229 ? 129.115 196.370 159.841 1.00 46.17 253 THR B CA 1
ATOM 5394 C C . THR B 1 229 ? 128.198 197.380 159.169 1.00 47.59 253 THR B C 1
ATOM 5395 O O . THR B 1 229 ? 128.690 198.386 158.646 1.00 41.94 253 THR B O 1
ATOM 5399 N N . GLY B 1 230 ? 126.884 197.174 159.219 1.00 47.27 254 GLY B N 1
ATOM 5400 C CA . GLY B 1 230 ? 125.965 198.023 158.493 1.00 43.14 254 GLY B CA 1
ATOM 5401 C C . GLY B 1 230 ? 126.026 197.882 156.990 1.00 44.99 254 GLY B C 1
ATOM 5402 O O . GLY B 1 230 ? 125.484 198.730 156.281 1.00 47.13 254 GLY B O 1
ATOM 5403 N N . LYS B 1 231 ? 126.629 196.807 156.484 1.00 44.53 255 LYS B N 1
ATOM 5404 C CA . LYS B 1 231 ? 126.882 196.655 155.064 1.00 42.94 255 LYS B CA 1
ATOM 5405 C C . LYS B 1 231 ? 125.658 196.127 154.318 1.00 47.35 255 LYS B C 1
ATOM 5406 O O . LYS B 1 231 ? 124.743 195.536 154.897 1.00 48.21 255 LYS B O 1
ATOM 5412 N N . ASN B 1 232 ? 125.671 196.373 153.004 1.00 44.41 256 ASN B N 1
ATOM 5413 C CA . ASN B 1 232 ? 124.731 195.969 151.961 1.00 50.77 256 ASN B CA 1
ATOM 5414 C C . ASN B 1 232 ? 124.982 194.568 151.429 1.00 45.98 256 ASN B C 1
ATOM 5415 O O . ASN B 1 232 ? 124.142 194.034 150.698 1.00 41.70 256 ASN B O 1
ATOM 5420 N N . VAL B 1 233 ? 126.149 194.003 151.706 1.00 43.71 257 VAL B N 1
ATOM 5421 C CA . VAL B 1 233 ? 126.605 192.774 151.079 1.00 41.39 257 VAL B CA 1
ATOM 5422 C C . VAL B 1 233 ? 127.201 191.883 152.163 1.00 42.05 257 VAL B C 1
ATOM 5423 O O . VAL B 1 233 ? 127.500 192.334 153.270 1.00 42.35 257 VAL B O 1
ATOM 5427 N N . CYS B 1 234 ? 127.365 190.600 151.834 1.00 41.67 258 CYS B N 1
ATOM 5428 C CA . CYS B 1 234 ? 127.963 189.618 152.732 1.00 42.81 258 CYS B CA 1
ATOM 5429 C C . CYS B 1 234 ? 129.470 189.576 152.476 1.00 44.85 258 CYS B C 1
ATOM 5430 O O . CYS B 1 234 ? 129.937 188.906 151.549 1.00 42.11 258 CYS B O 1
ATOM 5433 N N . ASP B 1 235 ? 130.245 190.257 153.335 1.00 42.00 259 ASP B N 1
ATOM 5434 C CA . ASP B 1 235 ? 131.685 190.391 153.087 1.00 44.53 259 ASP B CA 1
ATOM 5435 C C . ASP B 1 235 ? 132.462 189.106 153.343 1.00 46.89 259 ASP B C 1
ATOM 5436 O O . ASP B 1 235 ? 133.685 189.114 153.205 1.00 46.08 259 ASP B O 1
ATOM 5441 N N . ILE B 1 236 ? 131.815 188.015 153.752 1.00 44.36 260 ILE B N 1
ATOM 5442 C CA . ILE B 1 236 ? 132.478 186.720 153.781 1.00 40.54 260 ILE B CA 1
ATOM 5443 C C . ILE B 1 236 ? 131.972 185.817 152.670 1.00 39.75 260 ILE B C 1
ATOM 5444 O O . ILE B 1 236 ? 132.340 184.656 152.612 1.00 34.95 260 ILE B O 1
ATOM 5449 N N . CYS B 1 237 ? 131.152 186.330 151.765 1.00 39.73 261 CYS B N 1
ATOM 5450 C CA . CYS B 1 237 ? 130.696 185.517 150.645 1.00 43.21 261 CYS B CA 1
ATOM 5451 C C . CYS B 1 237 ? 131.648 185.706 149.460 1.00 41.05 261 CYS B C 1
ATOM 5452 O O . CYS B 1 237 ? 131.324 186.318 148.444 1.00 47.99 261 CYS B O 1
ATOM 5455 N N . THR B 1 238 ? 132.860 185.179 149.627 1.00 36.30 262 THR B N 1
ATOM 5456 C CA . THR B 1 238 ? 133.866 185.121 148.576 1.00 37.70 262 THR B CA 1
ATOM 5457 C C . THR B 1 238 ? 134.324 183.673 148.429 1.00 41.71 262 THR B C 1
ATOM 5458 O O . THR B 1 238 ? 134.170 182.861 149.344 1.00 42.32 262 THR B O 1
ATOM 5462 N N . ASP B 1 239 ? 134.888 183.335 147.266 1.00 44.93 263 ASP B N 1
ATOM 5463 C CA . ASP B 1 239 ? 135.121 181.918 146.971 1.00 43.56 263 ASP B CA 1
ATOM 5464 C C . ASP B 1 239 ? 136.285 181.320 147.751 1.00 42.95 263 ASP B C 1
ATOM 5465 O O . ASP B 1 239 ? 136.480 180.100 147.704 1.00 44.49 263 ASP B O 1
ATOM 5470 N N . ASP B 1 240 ? 137.072 182.128 148.442 1.00 38.33 264 ASP B N 1
ATOM 5471 C CA . ASP B 1 240 ? 138.006 181.588 149.410 1.00 41.52 264 ASP B CA 1
ATOM 5472 C C . ASP B 1 240 ? 137.372 181.489 150.810 1.00 42.36 264 ASP B C 1
ATOM 5473 O O . ASP B 1 240 ? 138.044 181.068 151.756 1.00 41.87 264 ASP B O 1
ATOM 5478 N N . LEU B 1 241 ? 136.094 181.857 150.964 1.00 43.40 265 LEU B N 1
ATOM 5479 C CA . LEU B 1 241 ? 135.437 181.796 152.276 1.00 43.87 265 LEU B CA 1
ATOM 5480 C C . LEU B 1 241 ? 133.934 181.660 152.090 1.00 43.35 265 LEU B C 1
ATOM 5481 O O . LEU B 1 241 ? 133.286 182.652 151.774 1.00 51.97 265 LEU B O 1
ATOM 5486 N N . MET B 1 242 ? 133.359 180.495 152.335 1.00 43.44 266 MET B N 1
ATOM 5487 C CA . MET B 1 242 ? 131.888 180.413 152.411 1.00 46.25 266 MET B CA 1
ATOM 5488 C C . MET B 1 242 ? 131.196 180.596 151.055 1.00 40.55 266 MET B C 1
ATOM 5489 O O . MET B 1 242 ? 129.990 180.339 150.943 1.00 37.78 266 MET B O 1
ATOM 5494 N N . GLY B 1 243 ? 131.916 181.079 150.033 1.00 41.30 267 GLY B N 1
ATOM 5495 C CA . GLY B 1 243 ? 131.391 181.069 148.677 1.00 39.47 267 GLY B CA 1
ATOM 5496 C C . GLY B 1 243 ? 130.661 182.326 148.249 1.00 39.56 267 GLY B C 1
ATOM 5497 O O . GLY B 1 243 ? 129.877 182.899 149.012 1.00 38.57 267 GLY B O 1
ATOM 5498 N N . SER B 1 244 ? 130.922 182.781 147.028 1.00 40.65 268 SER B N 1
ATOM 5499 C CA . SER B 1 244 ? 130.222 183.938 146.499 1.00 42.93 268 SER B CA 1
ATOM 5500 C C . SER B 1 244 ? 129.018 183.472 145.685 1.00 40.23 268 SER B C 1
ATOM 5501 O O . SER B 1 244 ? 128.768 182.274 145.514 1.00 40.58 268 SER B O 1
ATOM 5504 N N . ARG B 1 245 ? 128.289 184.439 145.143 1.00 41.41 269 ARG B N 1
ATOM 5505 C CA . ARG B 1 245 ? 127.063 184.158 144.412 1.00 39.07 269 ARG B CA 1
ATOM 5506 C C . ARG B 1 245 ? 127.352 183.490 143.071 1.00 41.53 269 ARG B C 1
ATOM 5507 O O . ARG B 1 245 ? 128.255 183.894 142.332 1.00 43.31 269 ARG B O 1
ATOM 5515 N N . SER B 1 246 ? 126.548 182.480 142.744 1.00 37.99 270 SER B N 1
ATOM 5516 C CA . SER B 1 246 ? 126.693 181.788 141.474 1.00 40.23 270 SER B CA 1
ATOM 5517 C C . SER B 1 246 ? 126.284 182.698 140.320 1.00 42.78 270 SER B C 1
ATOM 5518 O O . SER B 1 246 ? 125.271 183.403 140.389 1.00 40.31 270 SER B O 1
ATOM 5521 N N . ASN B 1 247 ? 127.105 182.700 139.263 1.00 41.48 271 ASN B N 1
ATOM 5522 C CA . ASN B 1 247 ? 126.827 183.463 138.050 1.00 42.42 271 ASN B CA 1
ATOM 5523 C C . ASN B 1 247 ? 125.774 182.803 137.174 1.00 41.22 271 ASN B C 1
ATOM 5524 O O . ASN B 1 247 ? 125.300 183.430 136.227 1.00 47.21 271 ASN B O 1
ATOM 5529 N N . PHE B 1 248 ? 125.378 181.569 137.479 1.00 39.98 272 PHE B N 1
ATOM 5530 C CA . PHE B 1 248 ? 124.358 180.873 136.709 1.00 37.81 272 PHE B CA 1
ATOM 5531 C C . PHE B 1 248 ? 122.993 180.815 137.392 1.00 41.20 272 PHE B C 1
ATOM 5532 O O . PHE B 1 248 ? 121.999 180.517 136.723 1.00 42.30 272 PHE B O 1
ATOM 5540 N N . ASP B 1 249 ? 122.928 181.062 138.702 1.00 45.03 273 ASP B N 1
ATOM 5541 C CA . ASP B 1 249 ? 121.670 181.091 139.454 1.00 39.27 273 ASP B CA 1
ATOM 5542 C C . ASP B 1 249 ? 121.924 181.971 140.669 1.00 38.55 273 ASP B C 1
ATOM 5543 O O . ASP B 1 249 ? 122.675 181.568 141.562 1.00 40.20 273 ASP B O 1
ATOM 5548 N N . SER B 1 250 ? 121.320 183.163 140.710 1.00 37.41 274 SER B N 1
ATOM 5549 C CA . SER B 1 250 ? 121.677 184.115 141.763 1.00 39.51 274 SER B CA 1
ATOM 5550 C C . SER B 1 250 ? 121.261 183.657 143.162 1.00 41.40 274 SER B C 1
ATOM 5551 O O . SER B 1 250 ? 121.578 184.354 144.134 1.00 42.38 274 SER B O 1
ATOM 5554 N N . THR B 1 251 ? 120.533 182.550 143.303 1.00 38.21 275 THR B N 1
ATOM 5555 C CA . THR B 1 251 ? 120.239 182.025 144.634 1.00 45.35 275 THR B CA 1
ATOM 5556 C C . THR B 1 251 ? 121.121 180.842 145.033 1.00 40.78 275 THR B C 1
ATOM 5557 O O . THR B 1 251 ? 120.916 180.286 146.112 1.00 38.87 275 THR B O 1
ATOM 5561 N N . LEU B 1 252 ? 122.078 180.437 144.203 1.00 37.70 276 LEU B N 1
ATOM 5562 C CA . LEU B 1 252 ? 122.997 179.351 144.525 1.00 39.31 276 LEU B CA 1
ATOM 5563 C C . LEU B 1 252 ? 124.395 179.893 144.818 1.00 40.66 276 LEU B C 1
ATOM 5564 O O . LEU B 1 252 ? 124.693 181.078 144.646 1.00 41.05 276 LEU B O 1
ATOM 5569 N N . ILE B 1 253 ? 125.242 179.022 145.311 1.00 41.72 277 ILE B N 1
ATOM 5570 C CA . ILE B 1 253 ? 126.619 179.370 145.639 1.00 38.31 277 ILE B CA 1
ATOM 5571 C C . ILE B 1 253 ? 127.502 179.037 144.445 1.00 39.15 277 ILE B C 1
ATOM 5572 O O . ILE B 1 253 ? 127.250 178.072 143.713 1.00 37.31 277 ILE B O 1
ATOM 5577 N N . SER B 1 254 ? 128.547 179.848 144.257 1.00 38.36 278 SER B N 1
ATOM 5578 C CA . SER B 1 254 ? 129.469 179.693 143.137 1.00 40.12 278 SER B CA 1
ATOM 5579 C C . SER B 1 254 ? 129.951 178.251 143.008 1.00 40.67 278 SER B C 1
ATOM 5580 O O . SER B 1 254 ? 130.428 177.679 143.995 1.00 44.02 278 SER B O 1
ATOM 5583 N N . PRO B 1 255 ? 129.901 177.651 141.809 1.00 44.96 279 PRO B N 1
ATOM 5584 C CA . PRO B 1 255 ? 130.473 176.303 141.635 1.00 42.73 279 PRO B CA 1
ATOM 5585 C C . PRO B 1 255 ? 131.956 176.222 141.928 1.00 46.27 279 PRO B C 1
ATOM 5586 O O . PRO B 1 255 ? 132.487 175.104 141.962 1.00 50.96 279 PRO B O 1
ATOM 5590 N N . ASN B 1 256 ? 132.644 177.348 142.116 1.00 42.55 280 ASN B N 1
ATOM 5591 C CA . ASN B 1 256 ? 134.053 177.345 142.489 1.00 46.15 280 ASN B CA 1
ATOM 5592 C C . ASN B 1 256 ? 134.259 177.309 144.002 1.00 46.34 280 ASN B C 1
ATOM 5593 O O . ASN B 1 256 ? 135.403 177.409 144.463 1.00 44.58 280 ASN B O 1
ATOM 5598 N N . SER B 1 257 ? 133.188 177.152 144.779 1.00 46.07 281 SER B N 1
ATOM 5599 C CA . SER B 1 257 ? 133.276 176.989 146.223 1.00 43.15 281 SER B CA 1
ATOM 5600 C C . SER B 1 257 ? 132.779 175.596 146.564 1.00 43.95 281 SER B C 1
ATOM 5601 O O . SER B 1 257 ? 131.801 175.116 145.978 1.00 45.56 281 SER B O 1
ATOM 5604 N N . VAL B 1 258 ? 133.466 174.941 147.498 1.00 43.36 282 VAL B N 1
ATOM 5605 C CA . VAL B 1 258 ? 133.074 173.595 147.897 1.00 45.12 282 VAL B CA 1
ATOM 5606 C C . VAL B 1 258 ? 131.659 173.577 148.488 1.00 44.69 282 VAL B C 1
ATOM 5607 O O . VAL B 1 258 ? 130.957 172.555 148.428 1.00 36.68 282 VAL B O 1
ATOM 5611 N N . PHE B 1 259 ? 131.200 174.708 149.030 1.00 41.33 283 PHE B N 1
ATOM 5612 C CA . PHE B 1 259 ? 129.882 174.754 149.651 1.00 40.21 283 PHE B CA 1
ATOM 5613 C C . PHE B 1 259 ? 128.755 174.693 148.628 1.00 42.00 283 PHE B C 1
ATOM 5614 O O . PHE B 1 259 ? 127.616 174.358 148.982 1.00 35.19 283 PHE B O 1
ATOM 5622 N N . SER B 1 260 ? 129.063 174.931 147.353 1.00 43.40 284 SER B N 1
ATOM 5623 C CA . SER B 1 260 ? 128.093 174.676 146.303 1.00 37.28 284 SER B CA 1
ATOM 5624 C C . SER B 1 260 ? 127.816 173.191 146.140 1.00 38.93 284 SER B C 1
ATOM 5625 O O . SER B 1 260 ? 126.776 172.830 145.583 1.00 41.05 284 SER B O 1
ATOM 5628 N N . GLN B 1 261 ? 128.704 172.327 146.640 1.00 40.62 285 GLN B N 1
ATOM 5629 C CA . GLN B 1 261 ? 128.502 170.882 146.564 1.00 43.57 285 GLN B CA 1
ATOM 5630 C C . GLN B 1 261 ? 127.667 170.311 147.712 1.00 41.32 285 GLN B C 1
ATOM 5631 O O . GLN B 1 261 ? 127.177 169.181 147.593 1.00 42.57 285 GLN B O 1
ATOM 5637 N N . TRP B 1 262 ? 127.483 171.058 148.802 1.00 41.64 286 TRP B N 1
ATOM 5638 C CA . TRP B 1 262 ? 126.752 170.553 149.969 1.00 41.16 286 TRP B CA 1
ATOM 5639 C C . TRP B 1 262 ? 125.287 170.304 149.643 1.00 42.03 286 TRP B C 1
ATOM 5640 O O . TRP B 1 262 ? 124.665 171.057 148.884 1.00 40.08 286 TRP B O 1
ATOM 5651 N N . ARG B 1 263 ? 124.728 169.250 150.235 1.00 41.78 287 ARG B N 1
ATOM 5652 C CA . ARG B 1 263 ? 123.301 168.970 150.140 1.00 37.41 287 ARG B CA 1
ATOM 5653 C C . ARG B 1 263 ? 122.693 168.893 151.543 1.00 40.06 287 ARG B C 1
ATOM 5654 O O . ARG B 1 263 ? 123.284 168.312 152.456 1.00 40.35 287 ARG B O 1
ATOM 5662 N N . VAL B 1 264 ? 121.512 169.483 151.714 1.00 37.29 288 VAL B N 1
ATOM 5663 C CA . VAL B 1 264 ? 120.988 169.794 153.036 1.00 38.32 288 VAL B CA 1
ATOM 5664 C C . VAL B 1 264 ? 120.228 168.608 153.632 1.00 40.60 288 VAL B C 1
ATOM 5665 O O . VAL B 1 264 ? 119.718 167.736 152.923 1.00 38.62 288 VAL B O 1
ATOM 5669 N N . VAL B 1 265 ? 120.138 168.597 154.969 1.00 40.81 289 VAL B N 1
ATOM 5670 C CA . VAL B 1 265 ? 119.332 167.626 155.702 1.00 35.59 289 VAL B CA 1
ATOM 5671 C C . VAL B 1 265 ? 118.169 168.351 156.370 1.00 39.18 289 VAL B C 1
ATOM 5672 O O . VAL B 1 265 ? 118.192 169.570 156.565 1.00 40.02 289 VAL B O 1
ATOM 5676 N N . CYS B 1 266 ? 117.117 167.581 156.679 1.00 36.27 290 CYS B N 1
ATOM 5677 C CA . CYS B 1 266 ? 115.982 168.031 157.478 1.00 37.06 290 CYS B CA 1
ATOM 5678 C C . CYS B 1 266 ? 115.050 168.981 156.715 1.00 42.35 290 CYS B C 1
ATOM 5679 O O . CYS B 1 266 ? 114.373 169.820 157.320 1.00 41.54 290 CYS B O 1
ATOM 5682 N N . ASP B 1 267 ? 114.997 168.883 155.390 1.00 37.09 291 ASP B N 1
ATOM 5683 C CA . ASP B 1 267 ? 114.145 169.756 154.592 1.00 44.88 291 ASP B CA 1
ATOM 5684 C C . ASP B 1 267 ? 112.856 169.064 154.151 1.00 49.81 291 ASP B C 1
ATOM 5685 O O . ASP B 1 267 ? 112.331 169.361 153.071 1.00 49.95 291 ASP B O 1
ATOM 5690 N N . SER B 1 268 ? 112.341 168.128 154.942 1.00 42.99 292 SER B N 1
ATOM 5691 C CA . SER B 1 268 ? 111.072 167.505 154.576 1.00 44.40 292 SER B CA 1
ATOM 5692 C C . SER B 1 268 ? 110.054 167.663 155.697 1.00 42.22 292 SER B C 1
ATOM 5693 O O . SER B 1 268 ? 109.540 166.659 156.204 1.00 40.65 292 SER B O 1
ATOM 5696 N N . LEU B 1 269 ? 109.754 168.910 156.085 1.00 39.25 293 LEU B N 1
ATOM 5697 C CA . LEU B 1 269 ? 108.808 169.142 157.170 1.00 41.22 293 LEU B CA 1
ATOM 5698 C C . LEU B 1 269 ? 107.443 168.535 156.885 1.00 45.17 293 LEU B C 1
ATOM 5699 O O . LEU B 1 269 ? 106.716 168.196 157.825 1.00 46.10 293 LEU B O 1
ATOM 5704 N N . GLU B 1 270 ? 107.062 168.403 155.610 1.00 40.78 294 GLU B N 1
ATOM 5705 C CA . GLU B 1 270 ? 105.752 167.835 155.333 1.00 46.33 294 GLU B CA 1
ATOM 5706 C C . GLU B 1 270 ? 105.701 166.364 155.719 1.00 44.65 294 GLU B C 1
ATOM 5707 O O . GLU B 1 270 ? 104.647 165.873 156.141 1.00 49.74 294 GLU B O 1
ATOM 5713 N N . ASP B 1 271 ? 106.822 165.653 155.619 1.00 42.05 295 ASP B N 1
ATOM 5714 C CA . ASP B 1 271 ? 106.844 164.256 156.040 1.00 42.92 295 ASP B CA 1
ATOM 5715 C C . ASP B 1 271 ? 106.902 164.127 157.563 1.00 44.36 295 ASP B C 1
ATOM 5716 O O . ASP B 1 271 ? 106.151 163.346 158.154 1.00 46.22 295 ASP B O 1
ATOM 5721 N N . TYR B 1 272 ? 107.781 164.892 158.215 1.00 42.81 296 TYR B N 1
ATOM 5722 C CA . TYR B 1 272 ? 107.954 164.750 159.657 1.00 44.12 296 TYR B CA 1
ATOM 5723 C C . TYR B 1 272 ? 106.673 165.120 160.387 1.00 44.26 296 TYR B C 1
ATOM 5724 O O . TYR B 1 272 ? 106.211 164.391 161.274 1.00 43.28 296 TYR B O 1
ATOM 5733 N N . ASP B 1 273 ? 106.075 166.248 160.010 1.00 46.14 297 ASP B N 1
ATOM 5734 C CA . ASP B 1 273 ? 104.954 166.799 160.753 1.00 41.95 297 ASP B CA 1
ATOM 5735 C C . ASP B 1 273 ? 103.616 166.164 160.408 1.00 44.68 297 ASP B C 1
ATOM 5736 O O . ASP B 1 273 ? 102.603 166.545 161.011 1.00 51.94 297 ASP B O 1
ATOM 5741 N N . THR B 1 274 ? 103.577 165.200 159.496 1.00 40.41 298 THR B N 1
ATOM 5742 C CA . THR B 1 274 ? 102.344 164.471 159.239 1.00 43.81 298 THR B CA 1
ATOM 5743 C C . THR B 1 274 ? 102.464 162.977 159.478 1.00 45.59 298 THR B C 1
ATOM 5744 O O . THR B 1 274 ? 101.493 162.358 159.918 1.00 46.46 298 THR B O 1
ATOM 5748 N N . LEU B 1 275 ? 103.644 162.396 159.284 1.00 47.22 299 LEU B N 1
ATOM 5749 C CA . LEU B 1 275 ? 103.847 160.984 159.566 1.00 49.13 299 LEU B CA 1
ATOM 5750 C C . LEU B 1 275 ? 104.498 160.729 160.914 1.00 42.25 299 LEU B C 1
ATOM 5751 O O . LEU B 1 275 ? 104.574 159.573 161.329 1.00 46.02 299 LEU B O 1
ATOM 5756 N N . GLY B 1 276 ? 104.965 161.761 161.605 1.00 44.45 300 GLY B N 1
ATOM 5757 C CA . GLY B 1 276 ? 105.562 161.539 162.903 1.00 41.13 300 GLY B CA 1
ATOM 5758 C C . GLY B 1 276 ? 106.971 161.018 162.865 1.00 43.57 300 GLY B C 1
ATOM 5759 O O . GLY B 1 276 ? 107.474 160.569 163.904 1.00 47.60 300 GLY B O 1
ATOM 5760 N N . THR B 1 277 ? 107.626 161.056 161.707 1.00 41.21 301 THR B N 1
ATOM 5761 C CA . THR B 1 277 ? 109.015 160.655 161.604 1.00 40.94 301 THR B CA 1
ATOM 5762 C C . THR B 1 277 ? 109.928 161.828 161.954 1.00 42.55 301 THR B C 1
ATOM 5763 O O . THR B 1 277 ? 109.481 162.953 162.193 1.00 41.20 301 THR B O 1
ATOM 5767 N N . LEU B 1 278 ? 111.229 161.550 161.996 1.00 42.11 302 LEU B N 1
ATOM 5768 C CA . LEU B 1 278 ? 112.225 162.562 162.302 1.00 39.14 302 LEU B CA 1
ATOM 5769 C C . LEU B 1 278 ? 113.181 162.727 161.125 1.00 36.74 302 LEU B C 1
ATOM 5770 O O . LEU B 1 278 ? 113.380 161.807 160.327 1.00 38.64 302 LEU B O 1
ATOM 5775 N N . CYS B 1 279 ? 113.791 163.907 161.033 1.00 38.06 303 CYS B N 1
ATOM 5776 C CA . CYS B 1 279 ? 114.836 164.125 160.039 1.00 39.76 303 CYS B CA 1
ATOM 5777 C C . CYS B 1 279 ? 115.854 163.001 160.124 1.00 41.70 303 CYS B C 1
ATOM 5778 O O . CYS B 1 279 ? 116.260 162.608 161.227 1.00 42.45 303 CYS B O 1
ATOM 5781 N N . ASN B 1 280 ? 116.235 162.458 158.969 1.00 36.18 304 ASN B N 1
ATOM 5782 C CA . ASN B 1 280 ? 117.244 161.408 158.892 1.00 40.83 304 ASN B CA 1
ATOM 5783 C C . ASN B 1 280 ? 118.456 161.918 158.111 1.00 43.49 304 ASN B C 1
ATOM 5784 O O . ASN B 1 280 ? 118.523 163.086 157.727 1.00 42.41 304 ASN B O 1
ATOM 5789 N N . SER B 1 281 ? 119.415 161.027 157.858 1.00 42.90 305 SER B N 1
ATOM 5790 C CA . SER B 1 281 ? 120.707 161.444 157.310 1.00 46.39 305 SER B CA 1
ATOM 5791 C C . SER B 1 281 ? 120.734 161.560 155.780 1.00 45.55 305 SER B C 1
ATOM 5792 O O . SER B 1 281 ? 121.807 161.805 155.211 1.00 43.63 305 SER B O 1
ATOM 5795 N N . THR B 1 282 ? 119.605 161.398 155.100 1.00 44.82 306 THR B N 1
ATOM 5796 C CA . THR B 1 282 ? 119.587 161.514 153.646 1.00 46.27 306 THR B CA 1
ATOM 5797 C C . THR B 1 282 ? 119.568 162.982 153.242 1.00 45.32 306 THR B C 1
ATOM 5798 O O . THR B 1 282 ? 118.654 163.723 153.621 1.00 44.33 306 THR B O 1
ATOM 5802 N N . GLU B 1 283 ? 120.554 163.395 152.451 1.00 48.27 307 GLU B N 1
ATOM 5803 C CA . GLU B 1 283 ? 120.620 164.775 151.994 1.00 45.69 307 GLU B CA 1
ATOM 5804 C C . GLU B 1 283 ? 119.740 164.968 150.758 1.00 45.51 307 GLU B C 1
ATOM 5805 O O . GLU B 1 283 ? 119.403 164.016 150.052 1.00 47.91 307 GLU B O 1
ATOM 5811 N N . ASP B 1 284 ? 119.337 166.223 150.528 1.00 45.90 308 ASP B N 1
ATOM 5812 C CA . ASP B 1 284 ? 118.402 166.548 149.454 1.00 49.80 308 ASP B CA 1
ATOM 5813 C C . ASP B 1 284 ? 118.938 167.628 148.529 1.00 45.75 308 ASP B C 1
ATOM 5814 O O . ASP B 1 284 ? 119.863 167.386 147.746 1.00 49.17 308 ASP B O 1
ATOM 5819 N N . GLY B 1 285 ? 118.356 168.822 148.612 1.00 42.79 309 GLY B N 1
ATOM 5820 C CA . GLY B 1 285 ? 118.693 169.887 147.701 1.00 42.34 309 GLY B CA 1
ATOM 5821 C C . GLY B 1 285 ? 119.900 170.689 148.141 1.00 41.87 309 GLY B C 1
ATOM 5822 O O . GLY B 1 285 ? 120.551 170.386 149.147 1.00 42.11 309 GLY B O 1
ATOM 5823 N N . PRO B 1 286 ? 120.226 171.729 147.380 1.00 42.06 310 PRO B N 1
ATOM 5824 C CA . PRO B 1 286 ? 121.406 172.545 147.675 1.00 41.82 310 PRO B CA 1
ATOM 5825 C C . PRO B 1 286 ? 121.103 173.661 148.676 1.00 35.41 310 PRO B C 1
ATOM 5826 O O . PRO B 1 286 ? 119.959 173.925 149.033 1.00 36.00 310 PRO B O 1
ATOM 5830 N N . ILE B 1 287 ? 122.169 174.330 149.111 1.00 39.20 311 ILE B N 1
ATOM 5831 C CA . ILE B 1 287 ? 122.025 175.542 149.914 1.00 39.59 311 ILE B CA 1
ATOM 5832 C C . ILE B 1 287 ? 121.507 176.669 149.030 1.00 39.98 311 ILE B C 1
ATOM 5833 O O . ILE B 1 287 ? 122.074 176.939 147.965 1.00 36.53 311 ILE B O 1
ATOM 5838 N N . ARG B 1 288 ? 120.460 177.359 149.480 1.00 37.06 312 ARG B N 1
ATOM 5839 C CA . ARG B 1 288 ? 120.003 178.589 148.841 1.00 34.29 312 ARG B CA 1
ATOM 5840 C C . ARG B 1 288 ? 120.507 179.794 149.635 1.00 39.29 312 ARG B C 1
ATOM 5841 O O . ARG B 1 288 ? 120.412 179.825 150.874 1.00 36.28 312 ARG B O 1
ATOM 5849 N N . ARG B 1 289 ? 121.080 180.769 148.931 1.00 35.00 313 ARG B N 1
ATOM 5850 C CA . ARG B 1 289 ? 121.607 181.952 149.604 1.00 38.80 313 ARG B CA 1
ATOM 5851 C C . ARG B 1 289 ? 121.537 183.134 148.654 1.00 40.77 313 ARG B C 1
ATOM 5852 O O . ARG B 1 289 ? 121.962 183.031 147.501 1.00 42.58 313 ARG B O 1
ATOM 5860 N N . ASN B 1 290 ? 121.027 184.259 149.143 1.00 40.26 314 ASN B N 1
ATOM 5861 C CA . ASN B 1 290 ? 120.811 185.441 148.312 1.00 36.64 314 ASN B CA 1
ATOM 5862 C C . ASN B 1 290 ? 120.975 186.676 149.181 1.00 35.05 314 ASN B C 1
ATOM 5863 O O . ASN B 1 290 ? 120.002 187.369 149.488 1.00 40.09 314 ASN B O 1
ATOM 5868 N N . PRO B 1 291 ? 122.201 186.987 149.598 1.00 36.05 315 PRO B N 1
ATOM 5869 C CA . PRO B 1 291 ? 122.373 188.074 150.568 1.00 39.46 315 PRO B CA 1
ATOM 5870 C C . PRO B 1 291 ? 121.760 189.367 150.049 1.00 42.67 315 PRO B C 1
ATOM 5871 O O . PRO B 1 291 ? 121.878 189.701 148.867 1.00 45.55 315 PRO B O 1
ATOM 5875 N N . ALA B 1 292 ? 121.050 190.061 150.937 1.00 38.50 316 ALA B N 1
ATOM 5876 C CA . ALA B 1 292 ? 120.326 191.300 150.652 1.00 40.45 316 ALA B CA 1
ATOM 5877 C C . ALA B 1 292 ? 119.210 191.128 149.621 1.00 44.53 316 ALA B C 1
ATOM 5878 O O . ALA B 1 292 ? 118.662 192.126 149.139 1.00 45.77 316 ALA B O 1
ATOM 5880 N N . GLY B 1 293 ? 118.807 189.900 149.312 1.00 40.30 317 GLY B N 1
ATOM 5881 C CA . GLY B 1 293 ? 117.875 189.654 148.236 1.00 43.00 317 GLY B CA 1
ATOM 5882 C C . GLY B 1 293 ? 116.408 189.643 148.606 1.00 48.45 317 GLY B C 1
ATOM 5883 O O . GLY B 1 293 ? 115.574 189.377 147.734 1.00 48.25 317 GLY B O 1
ATOM 5884 N N . ASN B 1 294 ? 116.041 189.989 149.844 1.00 46.55 318 ASN B N 1
ATOM 5885 C CA . ASN B 1 294 ? 114.630 189.951 150.226 1.00 44.95 318 ASN B CA 1
ATOM 5886 C C . ASN B 1 294 ? 113.988 191.283 149.853 1.00 45.68 318 ASN B C 1
ATOM 5887 O O . ASN B 1 294 ? 113.784 192.170 150.682 1.00 45.74 318 ASN B O 1
ATOM 5892 N N . VAL B 1 295 ? 113.631 191.401 148.568 1.00 47.27 319 VAL B N 1
ATOM 5893 C CA . VAL B 1 295 ? 113.113 192.668 148.052 1.00 45.72 319 VAL B CA 1
ATOM 5894 C C . VAL B 1 295 ? 111.773 193.023 148.692 1.00 49.00 319 VAL B C 1
ATOM 5895 O O . VAL B 1 295 ? 111.496 194.202 148.951 1.00 49.91 319 VAL B O 1
ATOM 5899 N N . ALA B 1 296 ? 110.946 192.022 149.007 1.00 49.08 320 ALA B N 1
ATOM 5900 C CA . ALA B 1 296 ? 109.646 192.252 149.628 1.00 43.32 320 ALA B CA 1
ATOM 5901 C C . ALA B 1 296 ? 109.754 192.803 151.037 1.00 49.97 320 ALA B C 1
ATOM 5902 O O . ALA B 1 296 ? 108.727 193.155 151.630 1.00 51.08 320 ALA B O 1
ATOM 5904 N N . ARG B 1 297 ? 110.958 192.866 151.597 1.00 49.07 321 ARG B N 1
ATOM 5905 C CA . ARG B 1 297 ? 111.145 193.172 153.012 1.00 49.38 321 ARG B CA 1
ATOM 5906 C C . ARG B 1 297 ? 112.412 194.010 153.166 1.00 50.51 321 ARG B C 1
ATOM 5907 O O . ARG B 1 297 ? 113.486 193.504 153.521 1.00 46.99 321 ARG B O 1
ATOM 5915 N N . PRO B 1 298 ? 112.322 195.311 152.879 1.00 51.30 322 PRO B N 1
ATOM 5916 C CA . PRO B 1 298 ? 113.530 196.153 152.840 1.00 48.97 322 PRO B CA 1
ATOM 5917 C C . PRO B 1 298 ? 114.298 196.225 154.142 1.00 48.20 322 PRO B C 1
ATOM 5918 O O . PRO B 1 298 ? 115.504 196.509 154.112 1.00 48.31 322 PRO B O 1
ATOM 5922 N N . MET B 1 299 ? 113.656 196.000 155.287 1.00 49.87 323 MET B N 1
ATOM 5923 C CA . MET B 1 299 ? 114.397 196.145 156.531 1.00 50.41 323 MET B CA 1
ATOM 5924 C C . MET B 1 299 ? 115.388 195.016 156.753 1.00 46.91 323 MET B C 1
ATOM 5925 O O . MET B 1 299 ? 116.308 195.175 157.558 1.00 48.79 323 MET B O 1
ATOM 5930 N N . VAL B 1 300 ? 115.249 193.898 156.052 1.00 40.33 324 VAL B N 1
ATOM 5931 C CA . VAL B 1 300 ? 116.212 192.822 156.179 1.00 44.29 324 VAL B CA 1
ATOM 5932 C C . VAL B 1 300 ? 117.212 192.828 155.016 1.00 43.94 324 VAL B C 1
ATOM 5933 O O . VAL B 1 300 ? 117.862 191.814 154.747 1.00 42.28 324 VAL B O 1
ATOM 5937 N N . GLN B 1 301 ? 117.359 193.962 154.322 1.00 43.88 325 GLN B N 1
ATOM 5938 C CA . GLN B 1 301 ? 118.302 194.049 153.213 1.00 42.89 325 GLN B CA 1
ATOM 5939 C C . GLN B 1 301 ? 119.623 194.725 153.586 1.00 44.23 325 GLN B C 1
ATOM 5940 O O . GLN B 1 301 ? 120.475 194.927 152.710 1.00 43.17 325 GLN B O 1
ATOM 5946 N N . ARG B 1 302 ? 119.842 195.017 154.865 1.00 41.03 326 ARG B N 1
ATOM 5947 C CA . ARG B 1 302 ? 121.110 195.564 155.318 1.00 44.77 326 ARG B CA 1
ATOM 5948 C C . ARG B 1 302 ? 121.375 195.017 156.717 1.00 42.44 326 ARG B C 1
ATOM 5949 O O . ARG B 1 302 ? 120.450 194.864 157.519 1.00 43.87 326 ARG B O 1
ATOM 5957 N N . LEU B 1 303 ? 122.642 194.729 156.996 1.00 41.76 327 LEU B N 1
ATOM 5958 C CA . LEU B 1 303 ? 123.060 194.071 158.217 1.00 41.41 327 LEU B CA 1
ATOM 5959 C C . LEU B 1 303 ? 123.001 195.043 159.395 1.00 44.91 327 LEU B C 1
ATOM 5960 O O . LEU B 1 303 ? 122.797 196.248 159.211 1.00 46.97 327 LEU B O 1
ATOM 5965 N N . PRO B 1 304 ? 123.107 194.543 160.629 1.00 39.98 328 PRO B N 1
ATOM 5966 C CA . PRO B 1 304 ? 123.109 195.453 161.778 1.00 44.20 328 PRO B CA 1
ATOM 5967 C C . PRO B 1 304 ? 124.263 196.444 161.693 1.00 46.54 328 PRO B C 1
ATOM 5968 O O . PRO B 1 304 ? 125.303 196.179 161.088 1.00 43.93 328 PRO B O 1
ATOM 5972 N N . GLU B 1 305 ? 124.071 197.540 162.271 1.00 47.77 329 GLU B N 1
ATOM 5973 C CA . GLU B 1 305 ? 125.029 198.624 162.372 1.00 45.60 329 GLU B CA 1
ATOM 5974 C C . GLU B 1 305 ? 125.934 198.408 163.586 1.00 50.51 329 GLU B C 1
ATOM 5975 O O . GLU B 1 305 ? 125.499 197.840 164.599 1.00 47.46 329 GLU B O 1
ATOM 5981 N N . PRO B 1 306 ? 127.183 198.903 163.537 1.00 51.75 330 PRO B N 1
ATOM 5982 C CA . PRO B 1 306 ? 128.093 198.729 164.692 1.00 44.86 330 PRO B CA 1
ATOM 5983 C C . PRO B 1 306 ? 127.541 199.282 165.993 1.00 47.53 330 PRO B C 1
ATOM 5984 O O . PRO B 1 306 ? 127.720 198.671 167.053 1.00 44.26 330 PRO B O 1
ATOM 5988 N N . GLN B 1 307 ? 126.870 200.433 165.937 1.00 48.16 331 GLN B N 1
ATOM 5989 C CA . GLN B 1 307 ? 126.239 201.005 167.118 1.00 49.14 331 GLN B CA 1
ATOM 5990 C C . GLN B 1 307 ? 125.157 200.107 167.693 1.00 48.71 331 GLN B C 1
ATOM 5991 O O . GLN B 1 307 ? 124.819 200.261 168.871 1.00 49.78 331 GLN B O 1
ATOM 5997 N N . ASP B 1 308 ? 124.585 199.204 166.890 1.00 46.64 332 ASP B N 1
ATOM 5998 C CA . ASP B 1 308 ? 123.592 198.275 167.426 1.00 48.11 332 ASP B CA 1
ATOM 5999 C C . ASP B 1 308 ? 124.210 197.357 168.478 1.00 44.26 332 ASP B C 1
ATOM 6000 O O . ASP B 1 308 ? 123.607 197.118 169.531 1.00 46.32 332 ASP B O 1
ATOM 6005 N N . VAL B 1 309 ? 125.435 196.876 168.235 1.00 45.92 333 VAL B N 1
ATOM 6006 C CA . VAL B 1 309 ? 126.114 196.034 169.218 1.00 47.91 333 VAL B CA 1
ATOM 6007 C C . VAL B 1 309 ? 126.446 196.838 170.467 1.00 47.67 333 VAL B C 1
ATOM 6008 O O . VAL B 1 309 ? 126.309 196.346 171.593 1.00 47.80 333 VAL B O 1
ATOM 6012 N N . ALA B 1 310 ? 126.888 198.086 170.295 1.00 49.31 334 ALA B N 1
ATOM 6013 C CA . ALA B 1 310 ? 127.237 198.898 171.454 1.00 47.81 334 ALA B CA 1
ATOM 6014 C C . ALA B 1 310 ? 126.029 199.154 172.334 1.00 48.94 334 ALA B C 1
ATOM 6015 O O . ALA B 1 310 ? 126.158 199.191 173.561 1.00 52.52 334 ALA B O 1
ATOM 6017 N N . GLN B 1 311 ? 124.845 199.301 171.731 1.00 50.71 335 GLN B N 1
ATOM 6018 C CA . GLN B 1 311 ? 123.638 199.630 172.487 1.00 52.67 335 GLN B CA 1
ATOM 6019 C C . GLN B 1 311 ? 123.082 198.428 173.238 1.00 48.13 335 GLN B C 1
ATOM 6020 O O . GLN B 1 311 ? 122.621 198.575 174.371 1.00 49.59 335 GLN B O 1
ATOM 6026 N N . CYS B 1 312 ? 123.109 197.232 172.635 1.00 50.23 336 CYS B N 1
ATOM 6027 C CA . CYS B 1 312 ? 122.570 196.069 173.339 1.00 47.95 336 CYS B CA 1
ATOM 6028 C C . CYS B 1 312 ? 123.434 195.699 174.533 1.00 46.06 336 CYS B C 1
ATOM 6029 O O . CYS B 1 312 ? 122.917 195.194 175.534 1.00 46.86 336 CYS B O 1
ATOM 6032 N N . LEU B 1 313 ? 124.738 195.974 174.466 1.00 48.56 337 LEU B N 1
ATOM 6033 C CA . LEU B 1 313 ? 125.611 195.742 175.611 1.00 47.07 337 LEU B CA 1
ATOM 6034 C C . LEU B 1 313 ? 125.351 196.710 176.758 1.00 48.35 337 LEU B C 1
ATOM 6035 O O . LEU B 1 313 ? 125.991 196.589 177.805 1.00 52.06 337 LEU B O 1
ATOM 6040 N N . GLU B 1 314 ? 124.422 197.646 176.593 1.00 52.38 338 GLU B N 1
ATOM 6041 C CA . GLU B 1 314 ? 123.972 198.532 177.659 1.00 53.21 338 GLU B CA 1
ATOM 6042 C C . GLU B 1 314 ? 122.703 198.037 178.344 1.00 50.87 338 GLU B C 1
ATOM 6043 O O . GLU B 1 314 ? 122.211 198.695 179.265 1.00 48.45 338 GLU B O 1
ATOM 6049 N N . VAL B 1 315 ? 122.130 196.933 177.874 1.00 47.99 339 VAL B N 1
ATOM 6050 C CA . VAL B 1 315 ? 120.990 196.314 178.535 1.00 46.32 339 VAL B CA 1
ATOM 6051 C C . VAL B 1 315 ? 121.532 195.492 179.700 1.00 47.85 339 VAL B C 1
ATOM 6052 O O . VAL B 1 315 ? 122.237 194.500 179.493 1.00 47.92 339 VAL B O 1
ATOM 6056 N N . GLY B 1 316 ? 121.210 195.904 180.927 1.00 47.81 340 GLY B N 1
ATOM 6057 C CA . GLY B 1 316 ? 121.847 195.341 182.101 1.00 41.77 340 GLY B CA 1
ATOM 6058 C C . GLY B 1 316 ? 121.220 194.074 182.639 1.00 43.48 340 GLY B C 1
ATOM 6059 O O . GLY B 1 316 ? 121.895 193.292 183.312 1.00 45.27 340 GLY B O 1
ATOM 6060 N N . LEU B 1 317 ? 119.942 193.850 182.338 1.00 43.47 341 LEU B N 1
ATOM 6061 C CA . LEU B 1 317 ? 119.229 192.647 182.759 1.00 39.48 341 LEU B CA 1
ATOM 6062 C C . LEU B 1 317 ? 119.348 191.571 181.685 1.00 39.94 341 LEU B C 1
ATOM 6063 O O . LEU B 1 317 ? 119.084 191.835 180.502 1.00 39.05 341 LEU B O 1
ATOM 6068 N N . PHE B 1 318 ? 119.734 190.356 182.096 1.00 38.30 342 PHE B N 1
ATOM 6069 C CA . PHE B 1 318 ? 119.920 189.293 181.115 1.00 37.69 342 PHE B CA 1
ATOM 6070 C C . PHE B 1 318 ? 118.616 188.966 180.400 1.00 38.51 342 PHE B C 1
ATOM 6071 O O . PHE B 1 318 ? 118.587 188.838 179.169 1.00 37.49 342 PHE B O 1
ATOM 6079 N N . ASP B 1 319 ? 117.532 188.794 181.157 1.00 39.87 343 ASP B N 1
ATOM 6080 C CA . ASP B 1 319 ? 116.228 188.512 180.565 1.00 40.99 343 ASP B CA 1
ATOM 6081 C C . ASP B 1 319 ? 115.146 189.072 181.487 1.00 38.66 343 ASP B C 1
ATOM 6082 O O . ASP B 1 319 ? 115.398 189.393 182.651 1.00 41.84 343 ASP B O 1
ATOM 6087 N N . THR B 1 320 ? 113.946 189.226 180.943 1.00 38.59 344 THR B N 1
ATOM 6088 C CA . THR B 1 320 ? 112.831 189.817 181.669 1.00 38.72 344 THR B CA 1
ATOM 6089 C C . THR B 1 320 ? 111.561 189.017 181.421 1.00 38.66 344 THR B C 1
ATOM 6090 O O . THR B 1 320 ? 111.411 188.391 180.363 1.00 37.53 344 THR B O 1
ATOM 6094 N N . PRO B 1 321 ? 110.621 189.019 182.387 1.00 40.39 345 PRO B N 1
ATOM 6095 C CA . PRO B 1 321 ? 109.329 188.366 182.152 1.00 38.04 345 PRO B CA 1
ATOM 6096 C C . PRO B 1 321 ? 108.629 188.974 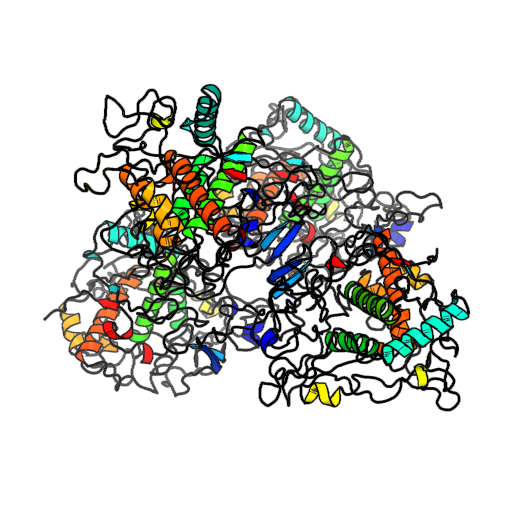180.941 1.00 38.78 345 PRO B C 1
ATOM 6097 O O . PRO B 1 321 ? 108.659 190.193 180.772 1.00 39.84 345 PRO B O 1
ATOM 6101 N N . PRO B 1 322 ? 107.950 188.146 180.137 1.00 37.25 346 PRO B N 1
ATOM 6102 C CA . PRO B 1 322 ? 107.697 186.710 180.307 1.00 40.21 346 PRO B CA 1
ATOM 6103 C C . PRO B 1 322 ? 108.757 185.774 179.714 1.00 37.63 346 PRO B C 1
ATOM 6104 O O . PRO B 1 322 ? 108.397 184.645 179.347 1.00 36.68 346 PRO B O 1
ATOM 6108 N N . PHE B 1 323 ? 110.008 186.229 179.586 1.00 37.45 347 PHE B N 1
ATOM 6109 C CA . PHE B 1 323 ? 111.105 185.385 179.100 1.00 35.21 347 PHE B CA 1
ATOM 6110 C C . PHE B 1 323 ? 110.781 184.796 177.723 1.00 33.03 347 PHE B C 1
ATOM 6111 O O . PHE B 1 323 ? 110.880 183.590 177.493 1.00 34.65 347 PHE B O 1
ATOM 6119 N N . TYR B 1 324 ? 110.385 185.658 176.792 1.00 33.73 348 TYR B N 1
ATOM 6120 C CA . TYR B 1 324 ? 109.893 185.187 175.504 1.00 35.38 348 TYR B CA 1
ATOM 6121 C C . TYR B 1 324 ? 110.346 186.160 174.423 1.00 37.08 348 TYR B C 1
ATOM 6122 O O . TYR B 1 324 ? 111.041 187.143 174.707 1.00 33.20 348 TYR B O 1
ATOM 6131 N N . SER B 1 325 ? 109.916 185.909 173.173 1.00 34.02 349 SER B N 1
ATOM 6132 C CA . SER B 1 325 ? 110.356 186.782 172.101 1.00 36.70 349 SER B CA 1
ATOM 6133 C C . SER B 1 325 ? 109.738 188.170 172.184 1.00 39.89 349 SER B C 1
ATOM 6134 O O . SER B 1 325 ? 110.107 189.021 171.373 1.00 38.05 349 SER B O 1
ATOM 6137 N N . ASN B 1 326 ? 108.841 188.440 173.136 1.00 35.91 350 ASN B N 1
ATOM 6138 C CA . ASN B 1 326 ? 108.303 189.786 173.291 1.00 36.83 350 ASN B CA 1
ATOM 6139 C C . ASN B 1 326 ? 108.759 190.437 174.595 1.00 41.07 350 ASN B C 1
ATOM 6140 O O . ASN B 1 326 ? 108.198 191.457 175.008 1.00 42.40 350 ASN B O 1
ATOM 6145 N N . SER B 1 327 ? 109.752 189.863 175.272 1.00 40.83 351 SER B N 1
ATOM 6146 C CA . SER B 1 327 ? 110.271 190.522 176.461 1.00 43.06 351 SER B CA 1
ATOM 6147 C C . SER B 1 327 ? 110.859 191.863 176.060 1.00 41.45 351 SER B C 1
ATOM 6148 O O . SER B 1 327 ? 111.453 192.002 174.989 1.00 38.79 351 SER B O 1
ATOM 6151 N N . THR B 1 328 ? 110.687 192.855 176.926 1.00 47.24 352 THR B N 1
ATOM 6152 C CA . THR B 1 328 ? 111.268 194.174 176.729 1.00 47.99 352 THR B CA 1
ATOM 6153 C C . THR B 1 328 ? 112.373 194.405 177.756 1.00 43.86 352 THR B C 1
ATOM 6154 O O . THR B 1 328 ? 112.353 193.825 178.843 1.00 46.52 352 THR B O 1
ATOM 6158 N N . ASN B 1 329 ? 113.373 195.213 177.377 1.00 43.69 353 ASN B N 1
ATOM 6159 C CA . ASN B 1 329 ? 114.547 195.502 178.211 1.00 42.61 353 ASN B CA 1
ATOM 6160 C C . ASN B 1 329 ? 115.304 194.240 178.610 1.00 41.07 353 ASN B C 1
ATOM 6161 O O . ASN B 1 329 ? 115.963 194.202 179.653 1.00 40.16 353 ASN B O 1
ATOM 6166 N N . SER B 1 330 ? 115.235 193.220 177.764 1.00 39.65 354 SER B N 1
ATOM 6167 C CA . SER B 1 330 ? 115.919 191.951 177.967 1.00 39.58 354 SER B CA 1
ATOM 6168 C C . SER B 1 330 ? 117.149 191.916 177.076 1.00 37.52 354 SER B C 1
ATOM 6169 O O . SER B 1 330 ? 117.028 192.066 175.857 1.00 38.54 354 SER B O 1
ATOM 6172 N N . PHE B 1 331 ? 118.331 191.731 177.677 1.00 40.05 355 PHE B N 1
ATOM 6173 C CA . PHE B 1 331 ? 119.534 191.607 176.857 1.00 35.29 355 PHE B CA 1
ATOM 6174 C C . PHE B 1 331 ? 119.413 190.425 175.906 1.00 36.33 355 PHE B C 1
ATOM 6175 O O . PHE B 1 331 ? 119.704 190.544 174.706 1.00 37.79 355 PHE B O 1
ATOM 6183 N N . ARG B 1 332 ? 118.973 189.276 176.432 1.00 34.29 356 ARG B N 1
ATOM 6184 C CA . ARG B 1 332 ? 118.807 188.079 175.615 1.00 33.89 356 ARG B CA 1
ATOM 6185 C C . ARG B 1 332 ? 117.883 188.355 174.434 1.00 34.81 356 ARG B C 1
ATOM 6186 O O . ARG B 1 332 ? 118.200 188.005 173.291 1.00 32.29 356 ARG B O 1
ATOM 6194 N N . ASN B 1 333 ? 116.740 188.998 174.682 1.00 32.51 357 ASN B N 1
ATOM 6195 C CA . ASN B 1 333 ? 115.830 189.242 173.570 1.00 34.47 357 ASN B CA 1
ATOM 6196 C C . ASN B 1 333 ? 116.403 190.267 172.604 1.00 38.94 357 ASN B C 1
ATOM 6197 O O . ASN B 1 333 ? 116.043 190.263 171.420 1.00 34.11 357 ASN B O 1
ATOM 6202 N N . THR B 1 334 ? 117.294 191.140 173.088 1.00 38.54 358 THR B N 1
ATOM 6203 C CA . THR B 1 334 ? 117.870 192.174 172.231 1.00 38.55 358 THR B CA 1
ATOM 6204 C C . THR B 1 334 ? 118.912 191.585 171.292 1.00 35.90 358 THR B C 1
ATOM 6205 O O . THR B 1 334 ? 118.871 191.823 170.080 1.00 38.01 358 THR B O 1
ATOM 6209 N N . VAL B 1 335 ? 119.855 190.810 171.829 1.00 35.97 359 VAL B N 1
ATOM 6210 C CA . VAL B 1 335 ? 120.840 190.218 170.938 1.00 36.99 359 VAL B CA 1
ATOM 6211 C C . VAL B 1 335 ? 120.189 189.155 170.068 1.00 36.40 359 VAL B C 1
ATOM 6212 O O . VAL B 1 335 ? 120.573 188.989 168.906 1.00 35.24 359 VAL B O 1
ATOM 6216 N N . GLU B 1 336 ? 119.159 188.457 170.575 1.00 36.22 360 GLU B N 1
ATOM 6217 C CA . GLU B 1 336 ? 118.472 187.493 169.718 1.00 35.20 360 GLU B CA 1
ATOM 6218 C C . GLU B 1 336 ? 117.872 188.201 168.515 1.00 34.60 360 GLU B C 1
ATOM 6219 O O . GLU B 1 336 ? 117.917 187.686 167.391 1.00 32.59 360 GLU B O 1
ATOM 6225 N N . GLY B 1 337 ? 117.346 189.405 168.729 1.00 34.69 361 GLY B N 1
ATOM 6226 C CA . GLY B 1 337 ? 116.966 190.266 167.633 1.00 37.66 361 GLY B CA 1
ATOM 6227 C C . GLY B 1 337 ? 115.493 190.609 167.520 1.00 38.89 361 GLY B C 1
ATOM 6228 O O . GLY B 1 337 ? 115.089 191.175 166.502 1.00 37.53 361 GLY B O 1
ATOM 6229 N N . PHE B 1 338 ? 114.677 190.263 168.526 1.00 36.23 362 PHE B N 1
ATOM 6230 C CA . PHE B 1 338 ? 113.256 190.622 168.508 1.00 37.56 362 PHE B CA 1
ATOM 6231 C C . PHE B 1 338 ? 112.988 192.029 169.034 1.00 39.63 362 PHE B C 1
ATOM 6232 O O . PHE B 1 338 ? 111.906 192.571 168.786 1.00 41.69 362 PHE B O 1
ATOM 6240 N N . SER B 1 339 ? 113.905 192.599 169.815 1.00 44.52 363 SER B N 1
ATOM 6241 C CA . SER B 1 339 ? 113.838 193.988 170.253 1.00 42.17 363 SER B CA 1
ATOM 6242 C C . SER B 1 339 ? 114.839 194.831 169.475 1.00 41.43 363 SER B C 1
ATOM 6243 O O . SER B 1 339 ? 115.799 194.316 168.898 1.00 41.86 363 SER B O 1
ATOM 6246 N N . ASP B 1 340 ? 114.624 196.148 169.483 1.00 44.22 364 ASP B N 1
ATOM 6247 C CA . ASP B 1 340 ? 115.583 197.020 168.826 1.00 47.90 364 ASP B CA 1
ATOM 6248 C C . ASP B 1 340 ? 116.844 197.066 169.687 1.00 46.00 364 ASP B C 1
ATOM 6249 O O . ASP B 1 340 ? 116.829 196.629 170.843 1.00 48.06 364 ASP B O 1
ATOM 6254 N N . PRO B 1 341 ? 117.961 197.566 169.152 1.00 46.75 365 PRO B N 1
ATOM 6255 C CA . PRO B 1 341 ? 119.227 197.458 169.894 1.00 47.97 365 PRO B CA 1
ATOM 6256 C C . PRO B 1 341 ? 119.234 198.154 171.243 1.00 45.79 365 PRO B C 1
ATOM 6257 O O . PRO B 1 341 ? 120.113 197.841 172.057 1.00 46.50 365 PRO B O 1
ATOM 6261 N N . THR B 1 342 ? 118.269 199.031 171.535 1.00 43.56 366 THR B N 1
ATOM 6262 C CA . THR B 1 342 ? 118.192 199.638 172.859 1.00 46.59 366 THR B CA 1
ATOM 6263 C C . THR B 1 342 ? 117.427 198.772 173.847 1.00 49.68 366 THR B C 1
ATOM 6264 O O . THR B 1 342 ? 117.419 199.084 175.045 1.00 51.46 366 THR B O 1
ATOM 6268 N N . GLY B 1 343 ? 116.755 197.724 173.372 1.00 49.82 367 GLY B N 1
ATOM 6269 C CA . GLY B 1 343 ? 115.991 196.856 174.231 1.00 45.73 367 GLY B CA 1
ATOM 6270 C C . GLY B 1 343 ? 114.494 197.027 174.218 1.00 49.76 367 GLY B C 1
ATOM 6271 O O . GLY B 1 343 ? 113.810 196.302 174.952 1.00 50.74 367 GLY B O 1
ATOM 6272 N N . LYS B 1 344 ? 113.938 197.984 173.493 1.00 49.87 368 LYS B N 1
ATOM 6273 C CA . LYS B 1 344 ? 112.490 198.063 173.603 1.00 50.52 368 LYS B CA 1
ATOM 6274 C C . LYS B 1 344 ? 111.899 197.201 172.475 1.00 51.14 368 LYS B C 1
ATOM 6275 O O . LYS B 1 344 ? 112.336 197.266 171.329 1.00 49.39 368 LYS B O 1
ATOM 6281 N N . TYR B 1 345 ? 110.982 196.320 172.869 1.00 45.98 369 TYR B N 1
ATOM 6282 C CA . TYR B 1 345 ? 110.360 195.389 171.940 1.00 45.49 369 TYR B CA 1
ATOM 6283 C C . TYR B 1 345 ? 109.425 196.112 170.968 1.00 46.44 369 TYR B C 1
ATOM 6284 O O . TYR B 1 345 ? 108.793 197.122 171.283 1.00 49.54 369 TYR B O 1
ATOM 6293 N N . ASP B 1 346 ? 109.367 195.578 169.756 1.00 45.08 370 ASP B N 1
ATOM 6294 C CA . ASP B 1 346 ? 108.524 196.050 168.671 1.00 49.20 370 ASP B CA 1
ATOM 6295 C C . ASP B 1 346 ? 108.300 194.890 167.713 1.00 47.45 370 ASP B C 1
ATOM 6296 O O . ASP B 1 346 ? 109.265 194.352 167.153 1.00 48.08 370 ASP B O 1
ATOM 6301 N N . PRO B 1 347 ? 107.047 194.471 167.513 1.00 45.05 371 PRO B N 1
ATOM 6302 C CA . PRO B 1 347 ? 106.788 193.284 166.678 1.00 46.12 371 PRO B CA 1
ATOM 6303 C C . PRO B 1 347 ? 107.242 193.424 165.238 1.00 48.26 371 PRO B C 1
ATOM 6304 O O . PRO B 1 347 ? 107.413 192.405 164.560 1.00 51.44 371 PRO B O 1
ATOM 6308 N N . ALA B 1 348 ? 107.474 194.631 164.743 1.00 48.19 372 ALA B N 1
ATOM 6309 C CA . ALA B 1 348 ? 107.910 194.743 163.360 1.00 48.51 372 ALA B CA 1
ATOM 6310 C C . ALA B 1 348 ? 109.419 194.754 163.221 1.00 49.13 372 ALA B C 1
ATOM 6311 O O . ALA B 1 348 ? 109.921 194.714 162.098 1.00 44.06 372 ALA B O 1
ATOM 6313 N N . VAL B 1 349 ? 110.137 194.779 164.320 1.00 49.97 373 VAL B N 1
ATOM 6314 C CA . VAL B 1 349 ? 111.590 194.877 164.323 1.00 49.33 373 VAL B CA 1
ATOM 6315 C C . VAL B 1 349 ? 112.219 193.492 164.219 1.00 47.51 373 VAL B C 1
ATOM 6316 O O . VAL B 1 349 ? 111.741 192.518 164.816 1.00 47.79 373 VAL B O 1
ATOM 6320 N N . SER B 1 350 ? 113.287 193.400 163.435 1.00 45.36 374 SER B N 1
ATOM 6321 C CA . SER B 1 350 ? 114.217 192.283 163.523 1.00 45.13 374 SER B CA 1
ATOM 6322 C C . SER B 1 350 ? 115.614 192.883 163.454 1.00 42.92 374 SER B C 1
ATOM 6323 O O . SER B 1 350 ? 115.939 193.577 162.488 1.00 41.33 374 SER B O 1
ATOM 6326 N N . SER B 1 351 ? 116.402 192.695 164.513 1.00 38.48 375 SER B N 1
ATOM 6327 C CA . SER B 1 351 ? 117.732 193.267 164.625 1.00 41.80 375 SER B CA 1
ATOM 6328 C C . SER B 1 351 ? 118.735 192.166 164.951 1.00 37.42 375 SER B C 1
ATOM 6329 O O . SER B 1 351 ? 118.394 190.980 165.017 1.00 36.52 375 SER B O 1
ATOM 6332 N N . LEU B 1 352 ? 120.008 192.579 165.032 1.00 37.49 376 LEU B N 1
ATOM 6333 C CA . LEU B 1 352 ? 121.148 191.762 165.441 1.00 31.68 376 LEU B CA 1
ATOM 6334 C C . LEU B 1 352 ? 121.089 190.329 164.917 1.00 30.71 376 LEU B C 1
ATOM 6335 O O . LEU B 1 352 ? 121.072 190.127 163.698 1.00 35.46 376 LEU B O 1
ATOM 6340 N N . HIS B 1 353 ? 121.045 189.339 165.813 1.00 34.20 377 HIS B N 1
ATOM 6341 C CA . HIS B 1 353 ? 121.131 187.937 165.396 1.00 33.94 377 HIS B CA 1
ATOM 6342 C C . HIS B 1 353 ? 120.049 187.586 164.374 1.00 29.72 377 HIS B C 1
ATOM 6343 O O . HIS B 1 353 ? 120.335 186.973 163.341 1.00 30.91 377 HIS B O 1
ATOM 6350 N N . ASN B 1 354 ? 118.790 187.962 164.648 1.00 32.23 378 ASN B N 1
ATOM 6351 C CA . ASN B 1 354 ? 117.700 187.620 163.729 1.00 30.12 378 ASN B CA 1
ATOM 6352 C C . ASN B 1 354 ? 117.901 188.272 162.356 1.00 35.35 378 ASN B C 1
ATOM 6353 O O . ASN B 1 354 ? 117.674 187.639 161.317 1.00 32.24 378 ASN B O 1
ATOM 6358 N N . LEU B 1 355 ? 118.382 189.517 162.340 1.00 34.41 379 LEU B N 1
ATOM 6359 C CA . LEU B 1 355 ? 118.595 190.248 161.100 1.00 31.82 379 LEU B CA 1
ATOM 6360 C C . LEU B 1 355 ? 119.705 189.616 160.259 1.00 35.35 379 LEU B C 1
ATOM 6361 O O . LEU B 1 355 ? 119.585 189.528 159.031 1.00 33.38 379 LEU B O 1
ATOM 6366 N N . ALA B 1 356 ? 120.800 189.185 160.891 1.00 35.86 380 ALA B N 1
ATOM 6367 C CA . ALA B 1 356 ? 121.867 188.526 160.145 1.00 30.54 380 ALA B CA 1
ATOM 6368 C C . ALA B 1 356 ? 121.367 187.263 159.465 1.00 34.54 380 ALA B C 1
ATOM 6369 O O . ALA B 1 356 ? 121.804 186.932 158.352 1.00 32.73 380 ALA B O 1
ATOM 6371 N N . HIS B 1 357 ? 120.471 186.523 160.135 1.00 34.06 381 HIS B N 1
ATOM 6372 C CA . HIS B 1 357 ? 119.844 185.360 159.508 1.00 33.74 381 HIS B CA 1
ATOM 6373 C C . HIS B 1 357 ? 119.002 185.767 158.305 1.00 33.08 381 HIS B C 1
ATOM 6374 O O . HIS B 1 357 ? 119.191 185.259 157.192 1.00 32.59 381 HIS B O 1
ATOM 6381 N N . LEU B 1 358 ? 118.077 186.711 158.510 1.00 32.71 382 LEU B N 1
ATOM 6382 C CA . LEU B 1 358 ? 117.138 187.080 157.448 1.00 32.83 382 LEU B CA 1
ATOM 6383 C C . LEU B 1 358 ? 117.845 187.793 156.301 1.00 39.07 382 LEU B C 1
ATOM 6384 O O . LEU B 1 358 ? 117.374 187.749 155.158 1.00 34.91 382 LEU B O 1
ATOM 6389 N N . PHE B 1 359 ? 118.972 188.458 156.588 1.00 37.11 383 PHE B N 1
ATOM 6390 C CA . PHE B 1 359 ? 119.749 189.080 155.526 1.00 35.30 383 PHE B CA 1
ATOM 6391 C C . PHE B 1 359 ? 120.136 188.055 154.476 1.00 36.57 383 PHE B C 1
ATOM 6392 O O . PHE B 1 359 ? 120.144 188.367 153.281 1.00 39.20 383 PHE B O 1
ATOM 6400 N N . LEU B 1 360 ? 120.376 186.804 154.884 1.00 33.46 384 LEU B N 1
ATOM 6401 C CA . LEU B 1 360 ? 120.836 185.800 153.926 1.00 33.28 384 LEU B CA 1
ATOM 6402 C C . LEU B 1 360 ? 119.768 185.353 152.933 1.00 36.08 384 LEU B C 1
ATOM 6403 O O . LEU B 1 360 ? 120.135 184.806 151.882 1.00 32.69 384 LEU B O 1
ATOM 6408 N N . ASN B 1 361 ? 118.479 185.530 153.252 1.00 33.38 385 ASN B N 1
ATOM 6409 C CA . ASN B 1 361 ? 117.346 185.272 152.341 1.00 36.85 385 ASN B CA 1
ATOM 6410 C C . ASN B 1 361 ? 117.465 183.914 151.636 1.00 38.52 385 ASN B C 1
ATOM 6411 O O . ASN B 1 361 ? 117.555 183.814 150.412 1.00 36.68 385 ASN B O 1
ATOM 6416 N N . GLY B 1 362 ? 117.476 182.852 152.440 1.00 39.35 386 GLY B N 1
ATOM 6417 C CA . GLY B 1 362 ? 117.639 181.508 151.916 1.00 35.02 386 GLY B CA 1
ATOM 6418 C C . GLY B 1 362 ? 117.705 180.472 153.019 1.00 35.08 386 GLY B C 1
ATOM 6419 O O . GLY B 1 362 ? 117.124 180.661 154.089 1.00 34.90 386 GLY B O 1
ATOM 6420 N N . THR B 1 363 ? 118.424 179.376 152.768 1.00 35.08 387 THR B N 1
ATOM 6421 C CA . THR B 1 363 ? 118.522 178.291 153.735 1.00 34.82 387 THR B CA 1
ATOM 6422 C C . THR B 1 363 ? 118.956 178.787 155.119 1.00 36.71 387 THR B C 1
ATOM 6423 O O . THR B 1 363 ? 118.345 178.447 156.140 1.00 34.80 387 THR B O 1
ATOM 6427 N N . GLY B 1 364 ? 119.983 179.643 155.162 1.00 35.33 388 GLY B N 1
ATOM 6428 C CA . GLY B 1 364 ? 120.501 180.149 156.422 1.00 33.96 388 GLY B CA 1
ATOM 6429 C C . GLY B 1 364 ? 119.559 181.063 157.166 1.00 38.68 388 GLY B C 1
ATOM 6430 O O . GLY B 1 364 ? 119.846 181.411 158.319 1.00 33.13 388 GLY B O 1
ATOM 6431 N N . GLY B 1 365 ? 118.435 181.434 156.559 1.00 36.46 389 GLY B N 1
ATOM 6432 C CA . GLY B 1 365 ? 117.481 182.292 157.236 1.00 32.35 389 GLY B CA 1
ATOM 6433 C C . GLY B 1 365 ? 116.116 181.657 157.370 1.00 35.96 389 GLY B C 1
ATOM 6434 O O . GLY B 1 365 ? 115.127 182.357 157.576 1.00 35.14 389 GLY B O 1
ATOM 6435 N N . GLN B 1 366 ? 116.061 180.329 157.296 1.00 36.81 390 GLN B N 1
ATOM 6436 C CA . GLN B 1 366 ? 114.839 179.559 157.499 1.00 38.54 390 GLN B CA 1
ATOM 6437 C C . GLN B 1 366 ? 114.978 178.778 158.798 1.00 38.43 390 GLN B C 1
ATOM 6438 O O . GLN B 1 366 ? 115.978 178.074 159.001 1.00 38.10 390 GLN B O 1
ATOM 6444 N N . VAL B 1 367 ? 113.973 178.887 159.671 1.00 37.00 391 VAL B N 1
ATOM 6445 C CA . VAL B 1 367 ? 114.159 178.421 161.044 1.00 33.44 391 VAL B CA 1
ATOM 6446 C C . VAL B 1 367 ? 114.422 176.918 161.105 1.00 35.63 391 VAL B C 1
ATOM 6447 O O . VAL B 1 367 ? 115.151 176.452 161.985 1.00 34.10 391 VAL B O 1
ATOM 6451 N N . HIS B 1 368 ? 113.878 176.135 160.180 1.00 34.98 392 HIS B N 1
ATOM 6452 C CA . HIS B 1 368 ? 114.098 174.693 160.282 1.00 40.62 392 HIS B CA 1
ATOM 6453 C C . HIS B 1 368 ? 115.345 174.206 159.549 1.00 42.56 392 HIS B C 1
ATOM 6454 O O . HIS B 1 368 ? 115.669 173.016 159.648 1.00 42.53 392 HIS B O 1
ATOM 6461 N N . LEU B 1 369 ? 116.076 175.090 158.853 1.00 38.85 393 LEU B N 1
ATOM 6462 C CA . LEU B 1 369 ? 117.227 174.671 158.062 1.00 38.19 393 LEU B CA 1
ATOM 6463 C C . LEU B 1 369 ? 118.522 175.404 158.369 1.00 35.90 393 LEU B C 1
ATOM 6464 O O . LEU B 1 369 ? 119.575 174.946 157.916 1.00 39.29 393 LEU B O 1
ATOM 6469 N N . SER B 1 370 ? 118.489 176.486 159.148 1.00 32.78 394 SER B N 1
ATOM 6470 C CA . SER B 1 370 ? 119.556 177.482 159.106 1.00 35.59 394 SER B CA 1
ATOM 6471 C C . SER B 1 370 ? 120.984 176.950 159.253 1.00 37.07 394 SER B C 1
ATOM 6472 O O . SER B 1 370 ? 121.863 177.484 158.560 1.00 38.98 394 SER B O 1
ATOM 6475 N N . PRO B 1 371 ? 121.302 175.953 160.102 1.00 34.66 395 PRO B N 1
ATOM 6476 C CA . PRO B 1 371 ? 122.700 175.488 160.178 1.00 31.21 395 PRO B CA 1
ATOM 6477 C C . PRO B 1 371 ? 123.208 174.833 158.909 1.00 30.69 395 PRO B C 1
ATOM 6478 O O . PRO B 1 371 ? 124.433 174.675 158.775 1.00 33.98 395 PRO B O 1
ATOM 6482 N N . ASN B 1 372 ? 122.337 174.468 157.961 1.00 31.75 396 ASN B N 1
ATOM 6483 C CA . ASN B 1 372 ? 122.822 173.876 156.709 1.00 30.60 396 ASN B CA 1
ATOM 6484 C C . ASN B 1 372 ? 123.742 174.818 155.951 1.00 30.96 396 ASN B C 1
ATOM 6485 O O . ASN B 1 372 ? 124.615 174.363 155.205 1.00 33.86 396 ASN B O 1
ATOM 6490 N N . ASP B 1 373 ? 123.535 176.121 156.086 1.00 33.07 397 ASP B N 1
ATOM 6491 C CA . ASP B 1 373 ? 124.452 177.107 155.535 1.00 32.52 397 ASP B CA 1
ATOM 6492 C C . ASP B 1 373 ? 125.568 177.327 156.548 1.00 33.00 397 ASP B C 1
ATOM 6493 O O . ASP B 1 373 ? 125.298 177.827 157.647 1.00 34.65 397 ASP B O 1
ATOM 6498 N N . PRO B 1 374 ? 126.826 177.018 156.218 1.00 37.45 398 PRO B N 1
ATOM 6499 C CA . PRO B 1 374 ? 127.896 177.085 157.232 1.00 34.24 398 PRO B CA 1
ATOM 6500 C C . PRO B 1 374 ? 128.163 178.482 157.769 1.00 32.03 398 PRO B C 1
ATOM 6501 O O . PRO B 1 374 ? 128.860 178.600 158.784 1.00 31.89 398 PRO B O 1
ATOM 6505 N N . ILE B 1 375 ? 127.611 179.531 157.149 1.00 32.80 399 ILE B N 1
ATOM 6506 C CA . ILE B 1 375 ? 127.636 180.869 157.744 1.00 31.28 399 ILE B CA 1
ATOM 6507 C C . ILE B 1 375 ? 127.012 180.848 159.138 1.00 35.64 399 ILE B C 1
ATOM 6508 O O . ILE B 1 375 ? 127.384 181.656 160.009 1.00 32.54 399 ILE B O 1
ATOM 6513 N N . PHE B 1 376 ? 126.073 179.920 159.377 1.00 32.02 400 PHE B N 1
ATOM 6514 C CA . PHE B 1 376 ? 125.488 179.757 160.709 1.00 31.72 400 PHE B CA 1
ATOM 6515 C C . PHE B 1 376 ? 126.577 179.717 161.777 1.00 28.00 400 PHE B C 1
ATOM 6516 O O . PHE B 1 376 ? 126.506 180.432 162.783 1.00 31.83 400 PHE B O 1
ATOM 6524 N N . VAL B 1 377 ? 127.631 178.932 161.535 1.00 29.87 401 VAL B N 1
ATOM 6525 C CA . VAL B 1 377 ? 128.697 178.778 162.527 1.00 30.46 401 VAL B CA 1
ATOM 6526 C C . VAL B 1 377 ? 129.257 180.133 162.921 1.00 32.64 401 VAL B C 1
ATOM 6527 O O . VAL B 1 377 ? 129.341 180.484 164.114 1.00 32.67 401 VAL B O 1
ATOM 6531 N N . LEU B 1 378 ? 129.634 180.918 161.907 1.00 33.06 402 LEU B N 1
ATOM 6532 C CA . LEU B 1 378 ? 130.315 182.187 162.129 1.00 30.74 402 LEU B CA 1
ATOM 6533 C C . LEU B 1 378 ? 129.367 183.236 162.645 1.00 29.01 402 LEU B C 1
ATOM 6534 O O . LEU B 1 378 ? 129.784 184.140 163.380 1.00 32.32 402 LEU B O 1
ATOM 6539 N N . LEU B 1 379 ? 128.099 183.160 162.231 1.00 32.55 403 LEU B N 1
ATOM 6540 C CA . LEU B 1 379 ? 127.071 184.037 162.779 1.00 26.37 403 LEU B CA 1
ATOM 6541 C C . LEU B 1 379 ? 126.910 183.809 164.273 1.00 28.19 403 LEU B C 1
ATOM 6542 O O . LEU B 1 379 ? 126.680 184.754 165.043 1.00 29.54 403 LEU B O 1
ATOM 6547 N N . HIS B 1 380 ? 127.044 182.561 164.713 1.00 27.61 404 HIS B N 1
ATOM 6548 C CA . HIS B 1 380 ? 126.794 182.271 166.114 1.00 29.81 404 HIS B CA 1
ATOM 6549 C C . HIS B 1 380 ? 128.028 182.391 166.996 1.00 30.59 404 HIS B C 1
ATOM 6550 O O . HIS B 1 380 ? 127.879 182.745 168.169 1.00 28.22 404 HIS B O 1
ATOM 6557 N N . THR B 1 381 ? 129.247 182.226 166.454 1.00 28.94 405 THR B N 1
ATOM 6558 C CA . THR B 1 381 ? 130.419 182.551 167.269 1.00 27.56 405 THR B CA 1
ATOM 6559 C C . THR B 1 381 ? 130.464 184.042 167.557 1.00 27.96 405 THR B C 1
ATOM 6560 O O . THR B 1 381 ? 130.773 184.457 168.676 1.00 32.35 405 THR B O 1
ATOM 6564 N N . PHE B 1 382 ? 130.090 184.862 166.581 1.00 31.58 406 PHE B N 1
ATOM 6565 C CA . PHE B 1 382 ? 130.012 186.293 166.848 1.00 32.18 406 PHE B CA 1
ATOM 6566 C C . PHE B 1 382 ? 128.895 186.617 167.849 1.00 31.25 406 PHE B C 1
ATOM 6567 O O . PHE B 1 382 ? 129.109 187.413 168.774 1.00 36.00 406 PHE B O 1
ATOM 6575 N N . THR B 1 383 ? 127.703 186.015 167.687 1.00 32.08 407 THR B N 1
ATOM 6576 C CA . THR B 1 383 ? 126.655 186.141 168.710 1.00 33.33 407 THR B CA 1
ATOM 6577 C C . THR B 1 383 ? 127.174 185.674 170.067 1.00 32.56 407 THR B C 1
ATOM 6578 O O . THR B 1 383 ? 126.915 186.310 171.094 1.00 32.83 407 THR B O 1
ATOM 6582 N N . ASP B 1 384 ? 127.950 184.585 170.087 1.00 32.16 408 ASP B N 1
ATOM 6583 C CA . ASP B 1 384 ? 128.503 184.118 171.355 1.00 33.14 408 ASP B CA 1
ATOM 6584 C C . ASP B 1 384 ? 129.568 185.074 171.916 1.00 35.35 408 ASP B C 1
ATOM 6585 O O . ASP B 1 384 ? 129.710 185.181 173.140 1.00 32.12 408 ASP B O 1
ATOM 6590 N N . ALA B 1 385 ? 130.294 185.803 171.053 1.00 35.30 409 ALA B N 1
ATOM 6591 C CA . ALA B 1 385 ? 131.226 186.819 171.548 1.00 29.59 409 ALA B CA 1
ATOM 6592 C C . ALA B 1 385 ? 130.489 187.952 172.247 1.00 35.88 409 ALA B C 1
ATOM 6593 O O . ALA B 1 385 ? 130.924 188.418 173.307 1.00 39.26 409 ALA B O 1
ATOM 6595 N N . VAL B 1 386 ? 129.369 188.417 171.671 1.00 37.55 410 VAL B N 1
ATOM 6596 C CA . VAL B 1 386 ? 128.578 189.455 172.337 1.00 35.85 410 VAL B CA 1
ATOM 6597 C C . VAL B 1 386 ? 128.072 188.944 173.680 1.00 37.92 410 VAL B C 1
ATOM 6598 O O . VAL B 1 386 ? 128.051 189.674 174.680 1.00 38.83 410 VAL B O 1
ATOM 6602 N N . PHE B 1 387 ? 127.652 187.680 173.718 1.00 38.85 411 PHE B N 1
ATOM 6603 C CA . PHE B 1 387 ? 127.226 187.060 174.970 1.00 32.90 411 PHE B CA 1
ATOM 6604 C C . PHE B 1 387 ? 128.378 187.014 175.972 1.00 38.23 411 PHE B C 1
ATOM 6605 O O . PHE B 1 387 ? 128.197 187.332 177.154 1.00 35.85 411 PHE B O 1
ATOM 6613 N N . ASP B 1 388 ? 129.576 186.630 175.524 1.00 38.04 412 ASP B N 1
ATOM 6614 C CA . ASP B 1 388 ? 130.696 186.563 176.461 1.00 40.19 412 ASP B CA 1
ATOM 6615 C C . ASP B 1 388 ? 131.068 187.943 176.983 1.00 42.85 412 ASP B C 1
ATOM 6616 O O . ASP B 1 388 ? 131.324 188.114 178.184 1.00 42.46 412 ASP B O 1
ATOM 6621 N N . GLU B 1 389 ? 131.039 188.955 176.118 1.00 41.62 413 GLU B N 1
ATOM 6622 C CA . GLU B 1 389 ? 131.326 190.300 176.595 1.00 40.63 413 GLU B CA 1
ATOM 6623 C C . GLU B 1 389 ? 130.280 190.756 177.609 1.00 41.78 413 GLU B C 1
ATOM 6624 O O . GLU B 1 389 ? 130.605 191.451 178.583 1.00 45.65 413 GLU B O 1
ATOM 6630 N N . TRP B 1 390 ? 129.017 190.368 177.412 1.00 41.17 414 TRP B N 1
ATOM 6631 C CA . TRP B 1 390 ? 128.002 190.689 178.414 1.00 37.30 414 TRP B CA 1
ATOM 6632 C C . TRP B 1 390 ? 128.322 190.036 179.759 1.00 39.92 414 TRP B C 1
ATOM 6633 O O . TRP B 1 390 ? 128.172 190.665 180.817 1.00 40.80 414 TRP B O 1
ATOM 6644 N N . LEU B 1 391 ? 128.744 188.767 179.738 1.00 37.65 415 LEU B N 1
ATOM 6645 C CA . LEU B 1 391 ? 129.056 188.056 180.976 1.00 42.80 415 LEU B CA 1
ATOM 6646 C C . LEU B 1 391 ? 130.197 188.726 181.734 1.00 45.92 415 LEU B C 1
ATOM 6647 O O . LEU B 1 391 ? 130.156 188.832 182.966 1.00 46.76 415 LEU B O 1
ATOM 6652 N N . ARG B 1 392 ? 131.222 189.188 181.013 1.00 44.36 416 ARG B N 1
ATOM 6653 C CA . ARG B 1 392 ? 132.326 189.901 181.652 1.00 42.93 416 ARG B CA 1
ATOM 6654 C C . ARG B 1 392 ? 131.839 191.205 182.262 1.00 42.07 416 ARG B C 1
ATOM 6655 O O . ARG B 1 392 ? 132.133 191.517 183.421 1.00 45.97 416 ARG B O 1
ATOM 6663 N N . ARG B 1 393 ? 131.053 191.962 181.502 1.00 41.54 417 ARG B N 1
ATOM 6664 C CA . ARG B 1 393 ? 130.697 193.325 181.873 1.00 42.20 417 ARG B CA 1
ATOM 6665 C C . ARG B 1 393 ? 129.675 193.400 183.003 1.00 48.77 417 ARG B C 1
ATOM 6666 O O . ARG B 1 393 ? 129.665 194.388 183.752 1.00 48.74 417 ARG B O 1
ATOM 6674 N N . TYR B 1 394 ? 128.814 192.387 183.155 1.00 45.92 418 TYR B N 1
ATOM 6675 C CA . TYR B 1 394 ? 127.848 192.349 184.255 1.00 45.57 418 TYR B CA 1
ATOM 6676 C C . TYR B 1 394 ? 128.146 191.231 185.250 1.00 47.38 418 TYR B C 1
ATOM 6677 O O . TYR B 1 394 ? 127.246 190.777 185.967 1.00 46.58 418 TYR B O 1
ATOM 6686 N N . ASN B 1 395 ? 129.397 190.780 185.297 1.00 44.73 419 ASN B N 1
ATOM 6687 C CA . ASN B 1 395 ? 129.853 189.823 186.296 1.00 54.68 419 ASN B CA 1
ATOM 6688 C C . ASN B 1 395 ? 128.982 188.575 186.301 1.00 50.33 419 ASN B C 1
ATOM 6689 O O . ASN B 1 395 ? 128.660 188.022 187.355 1.00 46.33 419 ASN B O 1
ATOM 6694 N N . ALA B 1 396 ? 128.617 188.118 185.102 1.00 44.91 420 ALA B N 1
ATOM 6695 C CA . ALA B 1 396 ? 127.895 186.858 184.923 1.00 44.97 420 ALA B CA 1
ATOM 6696 C C . ALA B 1 396 ? 126.713 186.753 185.884 1.00 41.01 420 ALA B C 1
ATOM 6697 O O . ALA B 1 396 ? 126.499 185.729 186.535 1.00 41.60 420 ALA B O 1
ATOM 6699 N N . ASP B 1 397 ? 125.944 187.836 185.968 1.00 39.12 421 ASP B N 1
ATOM 6700 C CA . ASP B 1 397 ? 124.794 187.925 186.871 1.00 41.90 421 ASP B CA 1
ATOM 6701 C C . ASP B 1 397 ? 123.653 187.086 186.312 1.00 42.20 421 ASP B C 1
ATOM 6702 O O . ASP B 1 397 ? 122.919 187.523 185.423 1.00 43.76 421 ASP B O 1
ATOM 6707 N N . ILE B 1 398 ? 123.460 185.895 186.887 1.00 39.63 422 ILE B N 1
ATOM 6708 C CA . ILE B 1 398 ? 122.469 184.954 186.384 1.00 41.01 422 ILE B CA 1
ATOM 6709 C C . ILE B 1 398 ? 121.110 185.133 187.049 1.00 43.05 422 ILE B C 1
ATOM 6710 O O . ILE B 1 398 ? 120.170 184.398 186.722 1.00 39.05 422 ILE B O 1
ATOM 6715 N N . SER B 1 399 ? 120.961 186.134 187.923 1.00 40.86 423 SER B N 1
ATOM 6716 C CA . SER B 1 399 ? 119.793 186.210 188.797 1.00 43.01 423 SER B CA 1
ATOM 6717 C C . SER B 1 399 ? 118.492 186.357 188.016 1.00 48.44 423 SER B C 1
ATOM 6718 O O . SER B 1 399 ? 117.435 185.942 188.501 1.00 49.34 423 SER B O 1
ATOM 6721 N N . THR B 1 400 ? 118.532 186.957 186.824 1.00 47.86 424 THR B N 1
ATOM 6722 C CA . THR B 1 400 ? 117.319 187.092 186.021 1.00 47.17 424 THR B CA 1
ATOM 6723 C C . THR B 1 400 ? 117.050 185.885 185.133 1.00 44.08 424 THR B C 1
ATOM 6724 O O . THR B 1 400 ? 116.017 185.859 184.451 1.00 44.51 424 THR B O 1
ATOM 6728 N N . PHE B 1 401 ? 117.951 184.911 185.092 1.00 42.26 425 PHE B N 1
ATOM 6729 C CA . PHE B 1 401 ? 117.706 183.670 184.354 1.00 39.63 425 PHE B CA 1
ATOM 6730 C C . PHE B 1 401 ? 116.710 182.835 185.142 1.00 38.94 425 PHE B C 1
ATOM 6731 O O . PHE B 1 401 ? 117.089 182.266 186.175 1.00 42.71 425 PHE B O 1
ATOM 6739 N N . PRO B 1 402 ? 115.459 182.701 184.697 1.00 38.14 426 PRO B N 1
ATOM 6740 C CA . PRO B 1 402 ? 114.429 182.148 185.579 1.00 34.78 426 PRO B CA 1
ATOM 6741 C C . PRO B 1 402 ? 114.678 180.680 185.858 1.00 41.33 426 PRO B C 1
ATOM 6742 O O . PRO B 1 402 ? 115.098 179.924 184.973 1.00 36.27 426 PRO B O 1
ATOM 6746 N N . LEU B 1 403 ? 114.403 180.286 187.106 1.00 39.15 427 LEU B N 1
ATOM 6747 C CA . LEU B 1 403 ? 114.407 178.882 187.489 1.00 40.78 427 LEU B CA 1
ATOM 6748 C C . LEU B 1 403 ? 113.122 178.180 187.095 1.00 38.54 427 LEU B C 1
ATOM 6749 O O . LEU B 1 403 ? 113.126 176.955 186.961 1.00 38.01 427 LEU B O 1
ATOM 6754 N N . GLU B 1 404 ? 112.031 178.922 186.896 1.00 34.72 428 GLU B N 1
ATOM 6755 C CA . GLU B 1 404 ? 110.766 178.316 186.520 1.00 38.38 428 GLU B CA 1
ATOM 6756 C C . GLU B 1 404 ? 109.924 179.322 185.747 1.00 38.01 428 GLU B C 1
ATOM 6757 O O . GLU B 1 404 ? 110.194 180.527 185.738 1.00 37.16 428 GLU B O 1
ATOM 6763 N N . ASN B 1 405 ? 108.887 178.793 185.104 1.00 37.89 429 ASN B N 1
ATOM 6764 C CA . ASN B 1 405 ? 107.865 179.517 184.348 1.00 44.15 429 ASN B CA 1
ATOM 6765 C C . ASN B 1 405 ? 108.381 180.092 183.040 1.00 35.62 429 ASN B C 1
ATOM 6766 O O . ASN B 1 405 ? 107.664 180.846 182.396 1.00 39.66 429 ASN B O 1
ATOM 6771 N N . ALA B 1 406 ? 109.592 179.744 182.627 1.00 37.82 430 ALA B N 1
ATOM 6772 C CA . ALA B 1 406 ? 110.071 180.047 181.284 1.00 37.45 430 ALA B CA 1
ATOM 6773 C C . ALA B 1 406 ? 109.419 179.115 180.267 1.00 35.44 430 ALA B C 1
ATOM 6774 O O . ALA B 1 406 ? 108.894 178.055 180.630 1.00 34.08 430 ALA B O 1
ATOM 6776 N N . PRO B 1 407 ? 109.480 179.457 178.975 1.00 36.03 431 PRO B N 1
ATOM 6777 C CA . PRO B 1 407 ? 109.035 178.507 177.947 1.00 33.23 431 PRO B CA 1
ATOM 6778 C C . PRO B 1 407 ? 109.739 177.173 178.135 1.00 29.59 431 PRO B C 1
ATOM 6779 O O . PRO B 1 407 ? 110.880 177.118 178.590 1.00 28.78 431 PRO B O 1
ATOM 6783 N N . ILE B 1 408 ? 109.050 176.087 177.784 1.00 32.33 432 ILE B N 1
ATOM 6784 C CA . ILE B 1 408 ? 109.584 174.765 178.080 1.00 30.09 432 ILE B CA 1
ATOM 6785 C C . ILE B 1 408 ? 110.934 174.609 177.378 1.00 33.73 432 ILE B C 1
ATOM 6786 O O . ILE B 1 408 ? 111.100 174.984 176.207 1.00 33.82 432 ILE B O 1
ATOM 6791 N N . GLY B 1 409 ? 111.903 174.044 178.103 1.00 32.83 433 GLY B N 1
ATOM 6792 C CA . GLY B 1 409 ? 113.276 173.935 177.671 1.00 31.87 433 GLY B CA 1
ATOM 6793 C C . GLY B 1 409 ? 114.180 175.050 178.140 1.00 29.33 433 GLY B C 1
ATOM 6794 O O . GLY B 1 409 ? 115.407 174.903 178.062 1.00 29.98 433 GLY B O 1
ATOM 6795 N N . HIS B 1 410 ? 113.619 176.133 178.678 1.00 30.63 434 HIS B N 1
ATOM 6796 C CA . HIS B 1 410 ? 114.376 177.341 178.974 1.00 31.08 434 HIS B CA 1
ATOM 6797 C C . HIS B 1 410 ? 114.541 177.618 180.455 1.00 29.93 434 HIS B C 1
ATOM 6798 O O . HIS B 1 410 ? 115.167 178.617 180.802 1.00 35.42 434 HIS B O 1
ATOM 6805 N N . ASN B 1 411 ? 113.997 176.786 181.343 1.00 34.52 435 ASN B N 1
ATOM 6806 C CA . ASN B 1 411 ? 114.314 176.965 182.754 1.00 33.73 435 ASN B CA 1
ATOM 6807 C C . ASN B 1 411 ? 115.820 176.808 182.958 1.00 33.44 435 ASN B C 1
ATOM 6808 O O . ASN B 1 411 ? 116.487 176.054 182.244 1.00 29.15 435 ASN B O 1
ATOM 6813 N N . ARG B 1 412 ? 116.355 177.526 183.950 1.00 33.87 436 ARG B N 1
ATOM 6814 C CA . ARG B 1 412 ? 117.802 177.584 184.108 1.00 34.13 436 ARG B CA 1
ATOM 6815 C C . ARG B 1 412 ? 118.400 176.187 184.239 1.00 33.72 436 ARG B C 1
ATOM 6816 O O . ARG B 1 412 ? 119.423 175.889 183.624 1.00 36.38 436 ARG B O 1
ATOM 6824 N N . GLN B 1 413 ? 117.737 175.285 184.961 1.00 36.92 437 GLN B N 1
ATOM 6825 C CA . GLN B 1 413 ? 118.288 173.949 185.177 1.00 37.89 437 GLN B CA 1
ATOM 6826 C C . GLN B 1 413 ? 117.808 172.922 184.162 1.00 36.70 437 GLN B C 1
ATOM 6827 O O . GLN B 1 413 ? 118.114 171.734 184.320 1.00 42.54 437 GLN B O 1
ATOM 6833 N N . TYR B 1 414 ? 117.108 173.338 183.114 1.00 35.57 438 TYR B N 1
ATOM 6834 C CA . TYR B 1 414 ? 116.747 172.396 182.063 1.00 36.55 438 TYR B CA 1
ATOM 6835 C C . TYR B 1 414 ? 118.001 171.843 181.401 1.00 37.15 438 TYR B C 1
ATOM 6836 O O . TYR B 1 414 ? 118.971 172.568 181.184 1.00 34.43 438 TYR B O 1
ATOM 6845 N N . ASN B 1 415 ? 117.995 170.546 181.098 1.00 32.71 439 ASN B N 1
ATOM 6846 C CA . ASN B 1 415 ? 119.064 169.966 180.307 1.00 34.31 439 ASN B CA 1
ATOM 6847 C C . ASN B 1 415 ? 118.839 170.369 178.841 1.00 34.70 439 ASN B C 1
ATOM 6848 O O . ASN B 1 415 ? 117.813 170.020 178.245 1.00 33.09 439 ASN B O 1
ATOM 6853 N N . MET B 1 416 ? 119.785 171.108 178.269 1.00 33.88 440 MET B N 1
ATOM 6854 C CA . MET B 1 416 ? 119.609 171.678 176.938 1.00 34.16 440 MET B CA 1
ATOM 6855 C C . MET B 1 416 ? 119.432 170.584 175.888 1.00 29.70 440 MET B C 1
ATOM 6856 O O . MET B 1 416 ? 120.262 169.680 175.769 1.00 35.84 440 MET B O 1
ATOM 6861 N N . VAL B 1 417 ? 118.353 170.682 175.116 1.00 26.75 441 VAL B N 1
ATOM 6862 C CA . VAL B 1 417 ? 117.882 169.608 174.236 1.00 30.14 441 VAL B CA 1
ATOM 6863 C C . VAL B 1 417 ? 118.460 169.668 172.824 1.00 32.67 441 VAL B C 1
ATOM 6864 O O . VAL B 1 417 ? 118.401 170.727 172.198 1.00 32.24 441 VAL B O 1
ATOM 6868 N N . PRO B 1 418 ? 118.963 168.528 172.287 1.00 28.69 442 PRO B N 1
ATOM 6869 C CA . PRO B 1 418 ? 119.054 167.167 172.825 1.00 32.14 442 PRO B CA 1
ATOM 6870 C C . PRO B 1 418 ? 120.477 166.761 173.197 1.00 32.54 442 PRO B C 1
ATOM 6871 O O . PRO B 1 418 ? 120.916 165.683 172.801 1.00 36.02 442 PRO B O 1
ATOM 6875 N N . PHE B 1 419 ? 121.201 167.593 173.923 1.00 32.64 443 PHE B N 1
ATOM 6876 C CA . PHE B 1 419 ? 122.625 167.336 174.095 1.00 38.69 443 PHE B CA 1
ATOM 6877 C C . PHE B 1 419 ? 122.870 166.211 175.094 1.00 38.86 443 PHE B C 1
ATOM 6878 O O . PHE B 1 419 ? 122.179 166.089 176.111 1.00 36.49 443 PHE B O 1
ATOM 6886 N N . TRP B 1 420 ? 123.868 165.391 174.786 1.00 42.66 444 TRP B N 1
ATOM 6887 C CA . TRP B 1 420 ? 124.279 164.274 175.623 1.00 42.60 444 TRP B CA 1
ATOM 6888 C C . TRP B 1 420 ? 125.793 164.295 175.767 1.00 44.51 444 TRP B C 1
ATOM 6889 O O . TRP B 1 420 ? 126.490 164.504 174.770 1.00 42.97 444 TRP B O 1
ATOM 6900 N N . PRO B 1 421 ? 126.307 164.055 176.991 1.00 41.64 445 PRO B N 1
ATOM 6901 C CA . PRO B 1 421 ? 125.566 163.866 178.254 1.00 40.75 445 PRO B CA 1
ATOM 6902 C C . PRO B 1 421 ? 124.808 165.114 178.758 1.00 40.22 445 PRO B C 1
ATOM 6903 O O . PRO B 1 421 ? 125.097 166.224 178.319 1.00 39.50 445 PRO B O 1
ATOM 6907 N N . PRO B 1 422 ? 123.845 164.929 179.663 1.00 40.36 446 PRO B N 1
ATOM 6908 C CA . PRO B 1 422 ? 123.005 166.058 180.080 1.00 37.28 446 PRO B CA 1
ATOM 6909 C C . PRO B 1 422 ? 123.832 167.260 180.507 1.00 40.95 446 PRO B C 1
ATOM 6910 O O . PRO B 1 422 ? 124.807 167.134 181.254 1.00 44.56 446 PRO B O 1
ATOM 6914 N N . VAL B 1 423 ? 123.446 168.434 180.009 1.00 39.39 447 VAL B N 1
ATOM 6915 C CA . VAL B 1 423 ? 124.146 169.679 180.307 1.00 39.95 447 VAL B CA 1
ATOM 6916 C C . VAL B 1 423 ? 123.113 170.796 180.449 1.00 36.82 447 VAL B C 1
ATOM 6917 O O . VAL B 1 423 ? 122.246 170.950 179.582 1.00 34.46 447 VAL B O 1
ATOM 6921 N N . THR B 1 424 ? 123.175 171.539 181.569 1.00 36.21 448 THR B N 1
ATOM 6922 C CA . THR B 1 424 ? 122.196 172.568 181.911 1.00 38.55 448 THR B CA 1
ATOM 6923 C C . THR B 1 424 ? 122.611 173.942 181.379 1.00 38.37 448 THR B C 1
ATOM 6924 O O . THR B 1 424 ? 123.786 174.214 181.124 1.00 37.04 448 THR B O 1
ATOM 6928 N N . ASN B 1 425 ? 121.629 174.844 181.293 1.00 38.43 449 ASN B N 1
ATOM 6929 C CA . ASN B 1 425 ? 121.934 176.209 180.876 1.00 37.57 449 ASN B CA 1
ATOM 6930 C C . ASN B 1 425 ? 122.929 176.868 181.812 1.00 39.34 449 ASN B C 1
ATOM 6931 O O . ASN B 1 425 ? 123.750 177.674 181.363 1.00 36.34 449 ASN B O 1
ATOM 6936 N N . THR B 1 426 ? 122.843 176.565 183.118 1.00 42.39 450 THR B N 1
ATOM 6937 C CA . THR B 1 426 ? 123.765 177.138 184.101 1.00 40.27 450 THR B CA 1
ATOM 6938 C C . THR B 1 426 ? 125.220 176.853 183.748 1.00 35.03 450 THR B C 1
ATOM 6939 O O . THR B 1 426 ? 126.091 177.710 183.952 1.00 38.06 450 THR B O 1
ATOM 6943 N N . GLU B 1 427 ? 125.514 175.649 183.251 1.00 35.55 451 GLU B N 1
ATOM 6944 C CA . GLU B 1 427 ? 126.910 175.294 183.005 1.00 36.82 451 GLU B CA 1
ATOM 6945 C C . GLU B 1 427 ? 127.552 176.163 181.937 1.00 44.26 451 GLU B C 1
ATOM 6946 O O . GLU B 1 427 ? 128.781 176.324 181.949 1.00 43.22 451 GLU B O 1
ATOM 6952 N N . MET B 1 428 ? 126.753 176.740 181.027 1.00 37.20 452 MET B N 1
ATOM 6953 C CA . MET B 1 428 ? 127.273 177.607 179.975 1.00 35.19 452 MET B CA 1
ATOM 6954 C C . MET B 1 428 ? 127.223 179.079 180.355 1.00 34.94 452 MET B C 1
ATOM 6955 O O . MET B 1 428 ? 127.771 179.911 179.625 1.00 33.39 452 MET B O 1
ATOM 6960 N N . PHE B 1 429 ? 126.551 179.424 181.455 1.00 31.72 453 PHE B N 1
ATOM 6961 C CA . PHE B 1 429 ? 126.421 180.819 181.878 1.00 37.28 453 PHE B CA 1
ATOM 6962 C C . PHE B 1 429 ? 127.647 181.257 182.696 1.00 38.52 453 PHE B C 1
ATOM 6963 O O . PHE B 1 429 ? 127.548 181.674 183.851 1.00 38.80 453 PHE B O 1
ATOM 6971 N N . VAL B 1 430 ? 128.814 181.178 182.047 1.00 36.79 454 VAL B N 1
ATOM 6972 C CA . VAL B 1 430 ? 130.114 181.502 182.632 1.00 41.64 454 VAL B CA 1
ATOM 6973 C C . VAL B 1 430 ? 130.978 182.205 181.588 1.00 42.31 454 VAL B C 1
ATOM 6974 O O . VAL B 1 430 ? 130.827 181.992 180.381 1.00 41.01 454 VAL B O 1
ATOM 6978 N N . THR B 1 431 ? 131.884 183.060 182.055 1.00 38.27 455 THR B N 1
ATOM 6979 C CA . THR B 1 431 ? 132.855 183.669 181.151 1.00 42.87 455 THR B CA 1
ATOM 6980 C C . THR B 1 431 ? 133.751 182.590 180.569 1.00 41.33 455 THR B C 1
ATOM 6981 O O . THR B 1 431 ? 134.356 181.816 181.313 1.00 43.80 455 THR B O 1
ATOM 6985 N N . ALA B 1 432 ? 133.820 182.535 179.236 1.00 35.40 456 ALA B N 1
ATOM 6986 C CA . ALA B 1 432 ? 134.514 181.433 178.568 1.00 38.96 456 ALA B CA 1
ATOM 6987 C C . ALA B 1 432 ? 136.022 181.341 178.839 1.00 42.83 456 ALA B C 1
ATOM 6988 O O . ALA B 1 432 ? 136.536 180.208 178.869 1.00 42.13 456 ALA B O 1
ATOM 6990 N N . PRO B 1 433 ? 136.799 182.438 178.922 1.00 38.67 457 PRO B N 1
ATOM 6991 C CA . PRO B 1 433 ? 138.256 182.256 178.995 1.00 45.72 457 PRO B CA 1
ATOM 6992 C C . PRO B 1 433 ? 138.695 181.510 180.246 1.00 48.66 457 PRO B C 1
ATOM 6993 O O . PRO B 1 433 ? 139.524 180.597 180.155 1.00 47.19 457 PRO B O 1
ATOM 6997 N N . ASP B 1 434 ? 138.085 181.799 181.396 1.00 49.21 458 ASP B N 1
ATOM 6998 C CA . ASP B 1 434 ? 138.460 181.112 182.622 1.00 54.18 458 ASP B CA 1
ATOM 6999 C C . ASP B 1 434 ? 137.712 179.813 182.835 1.00 53.31 458 ASP B C 1
ATOM 7000 O O . ASP B 1 434 ? 138.163 178.986 183.632 1.00 54.07 458 ASP B O 1
ATOM 7005 N N . ASN B 1 435 ? 136.612 179.587 182.133 1.00 48.57 459 ASN B N 1
ATOM 7006 C CA . ASN B 1 435 ? 135.775 178.446 182.448 1.00 40.45 459 ASN B CA 1
ATOM 7007 C C . ASN B 1 435 ? 135.591 177.457 181.318 1.00 43.65 459 ASN B C 1
ATOM 7008 O O . ASN B 1 435 ? 135.433 176.269 181.605 1.00 45.44 459 ASN B O 1
ATOM 7013 N N . LEU B 1 436 ? 135.648 177.888 180.053 1.00 41.17 460 LEU B N 1
ATOM 7014 C CA . LEU B 1 436 ? 135.376 176.992 178.934 1.00 40.12 460 LEU B CA 1
ATOM 7015 C C . LEU B 1 436 ? 136.566 176.860 177.996 1.00 42.19 460 LEU B C 1
ATOM 7016 O O . LEU B 1 436 ? 136.480 176.130 177.001 1.00 38.04 460 LEU B O 1
ATOM 7021 N N . GLY B 1 437 ? 137.672 177.528 178.299 1.00 42.24 461 GLY B N 1
ATOM 7022 C CA . GLY B 1 437 ? 138.906 177.324 177.569 1.00 43.30 461 GLY B CA 1
ATOM 7023 C C . GLY B 1 437 ? 139.018 178.021 176.237 1.00 38.59 461 GLY B C 1
ATOM 7024 O O . GLY B 1 437 ? 139.822 177.588 175.401 1.00 46.97 461 GLY B O 1
ATOM 7025 N N . TYR B 1 438 ? 138.241 179.077 176.004 1.00 35.86 462 TYR B N 1
ATOM 7026 C CA . TYR B 1 438 ? 138.355 179.821 174.760 1.00 35.89 462 TYR B CA 1
ATOM 7027 C C . TYR B 1 438 ? 138.041 181.290 174.993 1.00 37.35 462 TYR B C 1
ATOM 7028 O O . TYR B 1 438 ? 137.379 181.669 175.965 1.00 39.65 462 TYR B O 1
ATOM 7037 N N . THR B 1 439 ? 138.535 182.120 174.079 1.00 37.28 463 THR B N 1
ATOM 7038 C CA . THR B 1 439 ? 138.313 183.554 174.151 1.00 35.60 463 THR B CA 1
ATOM 7039 C C . THR B 1 439 ? 138.211 184.095 172.731 1.00 37.41 463 THR B C 1
ATOM 7040 O O . THR B 1 439 ? 138.449 183.383 171.751 1.00 36.14 463 THR B O 1
ATOM 7044 N N . TYR B 1 440 ? 137.796 185.354 172.635 1.00 36.86 464 TYR B N 1
ATOM 7045 C CA . TYR B 1 440 ? 137.617 186.044 171.365 1.00 40.50 464 TYR B CA 1
ATOM 7046 C C . TYR B 1 440 ? 138.683 187.122 171.191 1.00 42.81 464 TYR B C 1
ATOM 7047 O O . TYR B 1 440 ? 138.909 187.933 172.092 1.00 41.19 464 TYR B O 1
ATOM 7056 N N . GLU B 1 441 ? 139.351 187.117 170.039 1.00 42.89 465 GLU B N 1
ATOM 7057 C CA . GLU B 1 441 ? 140.150 188.268 169.629 1.00 39.31 465 GLU B CA 1
ATOM 7058 C C . GLU B 1 441 ? 139.212 189.299 169.015 1.00 43.63 465 GLU B C 1
ATOM 7059 O O . GLU B 1 441 ? 138.776 189.151 167.871 1.00 40.46 465 GLU B O 1
ATOM 7065 N N . ILE B 1 442 ? 138.865 190.337 169.779 1.00 41.90 466 ILE B N 1
ATOM 7066 C CA . ILE B 1 442 ? 137.829 191.268 169.347 1.00 45.44 466 ILE B CA 1
ATOM 7067 C C . ILE B 1 442 ? 137.958 192.553 170.155 1.00 45.47 466 ILE B C 1
ATOM 7068 O O . ILE B 1 442 ? 138.449 192.548 171.285 1.00 53.61 466 ILE B O 1
ATOM 7073 N N . GLN B 1 443 ? 137.539 193.660 169.557 1.00 46.75 467 GLN B N 1
ATOM 7074 C CA . GLN B 1 443 ? 137.436 194.965 170.204 1.00 54.76 467 GLN B CA 1
ATOM 7075 C C . GLN B 1 443 ? 136.026 195.501 169.993 1.00 55.13 467 GLN B C 1
ATOM 7076 O O . GLN B 1 443 ? 135.449 195.329 168.916 1.00 49.66 467 GLN B O 1
ATOM 7082 N N . TRP B 1 444 ? 135.483 196.176 171.008 1.00 54.93 468 TRP B N 1
ATOM 7083 C CA . TRP B 1 444 ? 134.065 196.532 170.956 1.00 59.86 468 TRP B CA 1
ATOM 7084 C C . TRP B 1 444 ? 133.848 198.017 170.703 1.00 65.85 468 TRP B C 1
ATOM 7085 O O . TRP B 1 444 ? 134.586 198.860 171.226 1.00 75.01 468 TRP B O 1
ATOM 7096 N N . PRO B 1 445 ? 132.855 198.369 169.880 1.00 71.35 469 PRO B N 1
ATOM 7097 C CA . PRO B 1 445 ? 132.635 199.792 169.531 1.00 73.54 469 PRO B CA 1
ATOM 7098 C C . PRO B 1 445 ? 132.212 200.644 170.729 1.00 75.50 469 PRO B C 1
ATOM 7099 O O . PRO B 1 445 ? 131.398 200.220 171.561 1.00 76.47 469 PRO B O 1
ATOM 7103 N N . SER B 1 446 ? 132.884 201.785 170.898 1.00 79.64 470 SER B N 1
ATOM 7104 C CA . SER B 1 446 ? 132.373 202.959 171.636 1.00 81.64 470 SER B CA 1
ATOM 7105 C C . SER B 1 446 ? 133.491 203.989 171.795 1.00 82.05 470 SER B C 1
ATOM 7106 O O . SER B 1 446 ? 133.441 205.088 171.243 1.00 84.90 470 SER B O 1
ATOM 7109 N N . GLN C 1 1 ? 130.500 111.556 181.709 1.00 48.19 25 GLN C N 1
ATOM 7110 C CA . GLN C 1 1 ? 130.780 110.357 182.541 1.00 45.27 25 GLN C CA 1
ATOM 7111 C C . GLN C 1 1 ? 131.832 110.690 183.584 1.00 34.00 25 GLN C C 1
ATOM 7112 O O . GLN C 1 1 ? 131.910 111.843 183.944 1.00 44.85 25 GLN C O 1
ATOM 7118 N N . PHE C 1 2 ? 132.672 109.733 184.080 1.00 35.80 26 PHE C N 1
ATOM 7119 C CA . PHE C 1 2 ? 133.427 110.119 185.279 1.00 37.06 26 PHE C CA 1
ATOM 7120 C C . PHE C 1 2 ? 134.930 110.209 185.023 1.00 39.44 26 PHE C C 1
ATOM 7121 O O . PHE C 1 2 ? 135.466 109.479 184.187 1.00 39.36 26 PHE C O 1
ATOM 7129 N N . PRO C 1 3 ? 135.640 111.080 185.753 1.00 38.68 27 PRO C N 1
ATOM 7130 C CA . PRO C 1 3 ? 137.106 111.090 185.678 1.00 42.66 27 PRO C CA 1
ATOM 7131 C C . PRO C 1 3 ? 137.701 109.731 186.014 1.00 44.05 27 PRO C C 1
ATOM 7132 O O . PRO C 1 3 ? 137.169 108.981 186.834 1.00 46.00 27 PRO C O 1
ATOM 7136 N N . ARG C 1 4 ? 138.810 109.413 185.348 1.00 41.94 28 ARG C N 1
ATOM 7137 C CA . ARG C 1 4 ? 139.441 108.113 185.544 1.00 45.62 28 ARG C CA 1
ATOM 7138 C C . ARG C 1 4 ? 139.929 107.943 186.979 1.00 44.31 28 ARG C C 1
ATOM 7139 O O . ARG C 1 4 ? 140.031 106.811 187.459 1.00 49.27 28 ARG C O 1
ATOM 7147 N N . GLN C 1 5 ? 140.224 109.043 187.685 1.00 44.29 29 GLN C N 1
ATOM 7148 C CA . GLN C 1 5 ? 140.621 108.938 189.089 1.00 44.12 29 GLN C CA 1
ATOM 7149 C C . GLN C 1 5 ? 139.453 108.637 190.017 1.00 48.12 29 GLN C C 1
ATOM 7150 O O . GLN C 1 5 ? 139.677 108.212 191.159 1.00 48.37 29 GLN C O 1
ATOM 7156 N N . CYS C 1 6 ? 138.222 108.818 189.545 1.00 43.87 30 CYS C N 1
ATOM 7157 C CA . CYS C 1 6 ? 137.024 108.486 190.296 1.00 46.63 30 CYS C CA 1
ATOM 7158 C C . CYS C 1 6 ? 136.439 107.145 189.888 1.00 46.12 30 CYS C C 1
ATOM 7159 O O . CYS C 1 6 ? 135.457 106.699 190.494 1.00 48.20 30 CYS C O 1
ATOM 7162 N N . ALA C 1 7 ? 136.955 106.535 188.824 1.00 47.86 31 ALA C N 1
ATOM 7163 C CA . ALA C 1 7 ? 136.505 105.213 188.391 1.00 48.76 31 ALA C CA 1
ATOM 7164 C C . ALA C 1 7 ? 137.248 104.098 189.124 1.00 52.75 31 ALA C C 1
ATOM 7165 O O . ALA C 1 7 ? 137.713 103.129 188.514 1.00 53.68 31 ALA C O 1
ATOM 7167 N N . THR C 1 8 ? 137.389 104.223 190.438 1.00 49.62 32 THR C N 1
ATOM 7168 C CA . THR C 1 8 ? 138.114 103.272 191.260 1.00 52.29 32 THR C CA 1
ATOM 7169 C C . THR C 1 8 ? 137.175 102.686 192.305 1.00 53.90 32 THR C C 1
ATOM 7170 O O . THR C 1 8 ? 136.069 103.185 192.535 1.00 54.25 32 THR C O 1
ATOM 7174 N N . VAL C 1 9 ? 137.636 101.615 192.955 1.00 55.96 33 VAL C N 1
ATOM 7175 C CA . VAL C 1 9 ? 136.850 101.002 194.027 1.00 55.77 33 VAL C CA 1
ATOM 7176 C C . VAL C 1 9 ? 136.654 101.996 195.165 1.00 51.62 33 VAL C C 1
ATOM 7177 O O . VAL C 1 9 ? 135.522 102.312 195.553 1.00 50.66 33 VAL C O 1
ATOM 7181 N N . GLU C 1 10 ? 137.768 102.521 195.691 1.00 51.76 34 GLU C N 1
ATOM 7182 C CA . GLU C 1 10 ? 137.739 103.474 196.800 1.00 53.81 34 GLU C CA 1
ATOM 7183 C C . GLU C 1 10 ? 136.805 104.652 196.527 1.00 53.57 34 GLU C C 1
ATOM 7184 O O . GLU C 1 10 ? 136.056 105.075 197.415 1.00 52.91 34 GLU C O 1
ATOM 7190 N N . ALA C 1 11 ? 136.824 105.191 195.301 1.00 55.23 35 ALA C N 1
ATOM 7191 C CA . ALA C 1 11 ? 136.015 106.373 195.005 1.00 52.01 35 ALA C CA 1
ATOM 7192 C C . ALA C 1 11 ? 134.532 106.043 194.983 1.00 49.67 35 ALA C C 1
ATOM 7193 O O . ALA C 1 11 ? 133.716 106.792 195.535 1.00 52.98 35 ALA C O 1
ATOM 7195 N N . LEU C 1 12 ? 134.160 104.937 194.344 1.00 47.38 36 LEU C N 1
ATOM 7196 C CA . LEU C 1 12 ? 132.752 104.554 194.300 1.00 51.80 36 LEU C CA 1
ATOM 7197 C C . LEU C 1 12 ? 132.238 104.143 195.679 1.00 55.03 36 LEU C C 1
ATOM 7198 O O . LEU C 1 12 ? 131.068 104.384 196.004 1.00 52.82 36 LEU C O 1
ATOM 7203 N N . ARG C 1 13 ? 133.093 103.545 196.512 1.00 55.60 37 ARG C N 1
ATOM 7204 C CA . ARG C 1 13 ? 132.670 103.230 197.873 1.00 57.34 37 ARG C CA 1
ATOM 7205 C C . ARG C 1 13 ? 132.411 104.502 198.665 1.00 55.13 37 ARG C C 1
ATOM 7206 O O . ARG C 1 13 ? 131.390 104.619 199.353 1.00 56.01 37 ARG C O 1
ATOM 7214 N N . SER C 1 14 ? 133.321 105.475 198.572 1.00 50.25 38 SER C N 1
ATOM 7215 C CA . SER C 1 14 ? 133.164 106.705 199.336 1.00 49.83 38 SER C CA 1
ATOM 7216 C C . SER C 1 14 ? 132.005 107.563 198.834 1.00 51.62 38 SER C C 1
ATOM 7217 O O . SER C 1 14 ? 131.552 108.457 199.556 1.00 50.91 38 SER C O 1
ATOM 7220 N N . GLY C 1 15 ? 131.538 107.338 197.612 1.00 50.75 39 GLY C N 1
ATOM 7221 C CA . GLY C 1 15 ? 130.539 108.218 197.036 1.00 50.46 39 GLY C CA 1
ATOM 7222 C C . GLY C 1 15 ? 131.042 109.610 196.730 1.00 42.69 39 GLY C C 1
ATOM 7223 O O . GLY C 1 15 ? 130.238 110.498 196.453 1.00 41.92 39 GLY C O 1
ATOM 7224 N N . MET C 1 16 ? 132.353 109.816 196.763 1.00 41.88 40 MET C N 1
ATOM 7225 C CA . MET C 1 16 ? 132.975 111.113 196.562 1.00 47.50 40 MET C CA 1
ATOM 7226 C C . MET C 1 16 ? 133.807 111.090 195.281 1.00 46.56 40 MET C C 1
ATOM 7227 O O . MET C 1 16 ? 134.665 110.217 195.112 1.00 42.90 40 MET C O 1
ATOM 7232 N N . CYS C 1 17 ? 133.547 112.033 194.376 1.00 43.47 41 CYS C N 1
ATOM 7233 C CA . CYS C 1 17 ? 134.396 112.256 193.197 1.00 41.96 41 CYS C CA 1
ATOM 7234 C C . CYS C 1 17 ? 134.987 113.661 193.299 1.00 42.50 41 CYS C C 1
ATOM 7235 O O . CYS C 1 17 ? 134.398 114.635 192.822 1.00 41.22 41 CYS C O 1
ATOM 7238 N N . CYS C 1 18 ? 136.128 113.767 193.976 1.00 44.52 42 CYS C N 1
ATOM 7239 C CA . CYS C 1 18 ? 136.786 115.047 194.225 1.00 41.17 42 CYS C CA 1
ATOM 7240 C C . CYS C 1 18 ? 138.280 114.894 194.027 1.00 47.78 42 CYS C C 1
ATOM 7241 O O . CYS C 1 18 ? 139.058 114.958 194.987 1.00 46.75 42 CYS C O 1
ATOM 7244 N N . PRO C 1 19 ? 138.727 114.721 192.785 1.00 47.77 43 PRO C N 1
ATOM 7245 C CA . PRO C 1 19 ? 140.143 114.434 192.566 1.00 41.94 43 PRO C CA 1
ATOM 7246 C C . PRO C 1 19 ? 141.005 115.648 192.860 1.00 47.38 43 PRO C C 1
ATOM 7247 O O . PRO C 1 19 ? 140.557 116.794 192.810 1.00 44.03 43 PRO C O 1
ATOM 7251 N N . ASP C 1 20 ? 142.270 115.368 193.160 1.00 45.51 44 ASP C N 1
ATOM 7252 C CA . ASP C 1 20 ? 143.254 116.394 193.461 1.00 45.98 44 ASP C CA 1
ATOM 7253 C C . ASP C 1 20 ? 143.620 117.192 192.213 1.00 47.15 44 ASP C C 1
ATOM 7254 O O . ASP C 1 20 ? 143.453 116.735 191.078 1.00 42.40 44 ASP C O 1
ATOM 7259 N N . LEU C 1 21 ? 144.098 118.420 192.441 1.00 47.47 45 LEU C N 1
ATOM 7260 C CA . LEU C 1 21 ? 144.696 119.245 191.391 1.00 47.91 45 LEU C CA 1
ATOM 7261 C C . LEU C 1 21 ? 146.230 119.193 191.435 1.00 51.17 45 LEU C C 1
ATOM 7262 O O . LEU C 1 21 ? 146.860 118.565 190.578 1.00 45.56 45 LEU C O 1
ATOM 7267 N N . SER C 1 22 ? 146.842 119.829 192.440 1.00 53.40 46 SER C N 1
ATOM 7268 C CA . SER C 1 22 ? 148.299 119.829 192.614 1.00 59.88 46 SER C CA 1
ATOM 7269 C C . SER C 1 22 ? 148.683 119.365 194.009 1.00 65.38 46 SER C C 1
ATOM 7270 O O . SER C 1 22 ? 148.891 120.188 194.912 1.00 69.72 46 SER C O 1
ATOM 7273 N N . PRO C 1 23 ? 148.799 118.055 194.222 1.00 67.41 47 PRO C N 1
ATOM 7274 C CA . PRO C 1 23 ? 149.190 117.554 195.550 1.00 71.58 47 PRO C CA 1
ATOM 7275 C C . PRO C 1 23 ? 150.697 117.361 195.741 1.00 79.30 47 PRO C C 1
ATOM 7276 O O . PRO C 1 23 ? 151.356 116.773 194.879 1.00 82.14 47 PRO C O 1
ATOM 7280 N N . VAL C 1 24 ? 151.240 117.924 196.839 1.00 80.92 48 VAL C N 1
ATOM 7281 C CA . VAL C 1 24 ? 152.553 117.686 197.471 1.00 78.32 48 VAL C CA 1
ATOM 7282 C C . VAL C 1 24 ? 152.486 117.558 198.992 1.00 82.64 48 VAL C C 1
ATOM 7283 O O . VAL C 1 24 ? 153.440 117.915 199.697 1.00 88.80 48 VAL C O 1
ATOM 7287 N N . SER C 1 25 ? 151.358 117.103 199.537 1.00 79.22 49 SER C N 1
ATOM 7288 C CA . SER C 1 25 ? 151.414 116.438 200.836 1.00 82.41 49 SER C CA 1
ATOM 7289 C C . SER C 1 25 ? 150.859 115.010 200.743 1.00 85.49 49 SER C C 1
ATOM 7290 O O . SER C 1 25 ? 150.722 114.321 201.766 1.00 86.99 49 SER C O 1
ATOM 7293 N N . GLY C 1 26 ? 150.635 114.512 199.522 1.00 76.08 50 GLY C N 1
ATOM 7294 C CA . GLY C 1 26 ? 150.043 113.206 199.326 1.00 74.56 50 GLY C CA 1
ATOM 7295 C C . GLY C 1 26 ? 148.683 113.376 198.689 1.00 78.57 50 GLY C C 1
ATOM 7296 O O . GLY C 1 26 ? 148.239 114.493 198.413 1.00 74.60 50 GLY C O 1
ATOM 7297 N N . PRO C 1 27 ? 148.017 112.267 198.402 1.00 75.44 51 PRO C N 1
ATOM 7298 C CA . PRO C 1 27 ? 146.649 112.339 197.881 1.00 73.40 51 PRO C CA 1
ATOM 7299 C C . PRO C 1 27 ? 145.709 113.005 198.878 1.00 75.92 51 PRO C C 1
ATOM 7300 O O . PRO C 1 27 ? 145.952 113.017 200.087 1.00 73.80 51 PRO C O 1
ATOM 7304 N N . GLY C 1 28 ? 144.628 113.583 198.353 1.00 70.52 52 GLY C N 1
ATOM 7305 C CA . GLY C 1 28 ? 143.699 114.267 199.229 1.00 68.45 52 GLY C CA 1
ATOM 7306 C C . GLY C 1 28 ? 144.202 115.593 199.752 1.00 65.14 52 GLY C C 1
ATOM 7307 O O . GLY C 1 28 ? 143.583 116.152 200.663 1.00 65.32 52 GLY C O 1
ATOM 7308 N N . THR C 1 29 ? 145.303 116.118 199.189 1.00 63.65 53 THR C N 1
ATOM 7309 C CA . THR C 1 29 ? 145.964 117.339 199.652 1.00 64.94 53 THR C CA 1
ATOM 7310 C C . THR C 1 29 ? 145.498 118.599 198.928 1.00 63.37 53 THR C C 1
ATOM 7311 O O . THR C 1 29 ? 145.522 119.691 199.517 1.00 57.88 53 THR C O 1
ATOM 7315 N N . ASP C 1 30 ? 145.029 118.473 197.687 1.00 61.23 54 ASP C N 1
ATOM 7316 C CA . ASP C 1 30 ? 144.576 119.611 196.897 1.00 54.74 54 ASP C CA 1
ATOM 7317 C C . ASP C 1 30 ? 143.306 119.216 196.165 1.00 50.73 54 ASP C C 1
ATOM 7318 O O . ASP C 1 30 ? 143.155 119.449 194.964 1.00 50.53 54 ASP C O 1
ATOM 7323 N N . ARG C 1 31 ? 142.385 118.587 196.889 1.00 48.69 55 ARG C N 1
ATOM 7324 C CA . ARG C 1 31 ? 141.125 118.194 196.283 1.00 50.33 55 ARG C CA 1
ATOM 7325 C C . ARG C 1 31 ? 140.447 119.439 195.745 1.00 45.36 55 ARG C C 1
ATOM 7326 O O . ARG C 1 31 ? 140.341 120.451 196.445 1.00 45.46 55 ARG C O 1
ATOM 7334 N N . CYS C 1 32 ? 140.089 119.395 194.467 1.00 39.67 56 CYS C N 1
ATOM 7335 C CA . CYS C 1 32 ? 139.377 120.481 193.809 1.00 39.87 56 CYS C CA 1
ATOM 7336 C C . CYS C 1 32 ? 140.167 121.781 193.808 1.00 40.14 56 CYS C C 1
ATOM 7337 O O . CYS C 1 32 ? 139.573 122.862 193.744 1.00 37.79 56 CYS C O 1
ATOM 7340 N N . GLY C 1 33 ? 141.493 121.703 193.895 1.00 42.29 57 GLY C N 1
ATOM 7341 C CA . GLY C 1 33 ? 142.314 122.903 193.966 1.00 39.70 57 GLY C CA 1
ATOM 7342 C C . GLY C 1 33 ? 142.065 123.770 195.182 1.00 42.73 57 GLY C C 1
ATOM 7343 O O . GLY C 1 33 ? 142.248 124.993 195.112 1.00 43.17 57 GLY C O 1
ATOM 7344 N N . SER C 1 34 ? 141.694 123.169 196.318 1.00 47.20 58 SER C N 1
ATOM 7345 C CA . SER C 1 34 ? 141.353 123.969 197.491 1.00 49.11 58 SER C CA 1
ATOM 7346 C C . SER C 1 34 ? 142.551 124.684 198.103 1.00 50.65 58 SER C C 1
ATOM 7347 O O . SER C 1 34 ? 142.359 125.706 198.762 1.00 53.27 58 SER C O 1
ATOM 7350 N N . SER C 1 35 ? 143.778 124.214 197.893 1.00 46.87 59 SER C N 1
ATOM 7351 C CA . SER C 1 35 ? 144.880 124.982 198.466 1.00 53.39 59 SER C CA 1
ATOM 7352 C C . SER C 1 35 ? 145.165 126.247 197.662 1.00 55.31 59 SER C C 1
ATOM 7353 O O . SER C 1 35 ? 145.555 127.264 198.247 1.00 54.90 59 SER C O 1
ATOM 7356 N N . SER C 1 36 ? 144.942 126.240 196.346 1.00 49.19 60 SER C N 1
ATOM 7357 C CA . SER C 1 36 ? 144.764 127.543 195.732 1.00 44.67 60 SER C CA 1
ATOM 7358 C C . SER C 1 36 ? 143.325 127.970 195.999 1.00 53.13 60 SER C C 1
ATOM 7359 O O . SER C 1 36 ? 142.575 127.307 196.722 1.00 56.77 60 SER C O 1
ATOM 7362 N N . GLY C 1 37 ? 142.903 129.082 195.445 1.00 48.70 61 GLY C N 1
ATOM 7363 C CA . GLY C 1 37 ? 141.536 129.445 195.762 1.00 49.07 61 GLY C CA 1
ATOM 7364 C C . GLY C 1 37 ? 140.515 128.862 194.806 1.00 43.52 61 GLY C C 1
ATOM 7365 O O . GLY C 1 37 ? 139.461 129.471 194.627 1.00 44.48 61 GLY C O 1
ATOM 7366 N N . ARG C 1 38 ? 140.809 127.717 194.167 1.00 43.46 62 ARG C N 1
ATOM 7367 C CA . ARG C 1 38 ? 140.094 127.367 192.937 1.00 42.29 62 ARG C CA 1
ATOM 7368 C C . ARG C 1 38 ? 138.759 126.676 193.190 1.00 37.74 62 ARG C C 1
ATOM 7369 O O . ARG C 1 38 ? 137.800 126.927 192.448 1.00 37.75 62 ARG C O 1
ATOM 7377 N N . GLY C 1 39 ? 138.647 125.861 194.236 1.00 38.56 63 GLY C N 1
ATOM 7378 C CA . GLY C 1 39 ? 137.377 125.206 194.515 1.00 38.28 63 GLY C CA 1
ATOM 7379 C C . GLY C 1 39 ? 137.459 124.337 195.756 1.00 38.02 63 GLY C C 1
ATOM 7380 O O . GLY C 1 39 ? 138.467 124.308 196.459 1.00 39.32 63 GLY C O 1
ATOM 7381 N N . ARG C 1 40 ? 136.366 123.630 196.023 1.00 35.43 64 ARG C N 1
ATOM 7382 C CA . ARG C 1 40 ? 136.333 122.715 197.149 1.00 40.15 64 ARG C CA 1
ATOM 7383 C C . ARG C 1 40 ? 135.406 121.546 196.841 1.00 36.59 64 ARG C C 1
ATOM 7384 O O . ARG C 1 40 ? 134.519 121.628 195.989 1.00 35.43 64 ARG C O 1
ATOM 7392 N N . CYS C 1 41 ? 135.634 120.451 197.553 1.00 33.92 65 CYS C N 1
ATOM 7393 C CA . CYS C 1 41 ? 134.725 119.320 197.528 1.00 38.16 65 CYS C CA 1
ATOM 7394 C C . CYS C 1 41 ? 133.507 119.654 198.388 1.00 44.64 65 CYS C C 1
ATOM 7395 O O . CYS C 1 41 ? 133.656 120.154 199.505 1.00 40.85 65 CYS C O 1
ATOM 7398 N N . GLU C 1 42 ? 132.301 119.468 197.844 1.00 43.33 66 GLU C N 1
ATOM 7399 C CA . GLU C 1 42 ? 131.093 119.707 198.620 1.00 45.89 66 GLU C CA 1
ATOM 7400 C C . GLU C 1 42 ? 129.984 118.800 198.113 1.00 49.83 66 GLU C C 1
ATOM 7401 O O . GLU C 1 42 ? 130.117 118.138 197.081 1.00 44.30 66 GLU C O 1
ATOM 7407 N N . ALA C 1 43 ? 128.861 118.824 198.827 1.00 45.60 67 ALA C N 1
ATOM 7408 C CA . ALA C 1 43 ? 127.742 117.955 198.503 1.00 45.64 67 ALA C CA 1
ATOM 7409 C C . ALA C 1 43 ? 127.167 118.290 197.135 1.00 45.31 67 ALA C C 1
ATOM 7410 O O . ALA C 1 43 ? 127.124 119.451 196.724 1.00 49.00 67 ALA C O 1
ATOM 7412 N N . VAL C 1 44 ? 126.717 117.248 196.433 1.00 47.19 68 VAL C N 1
ATOM 7413 C CA . VAL C 1 44 ? 126.054 117.424 195.147 1.00 44.89 68 VAL C CA 1
ATOM 7414 C C . VAL C 1 44 ? 124.666 117.993 195.387 1.00 46.13 68 VAL C C 1
ATOM 7415 O O . VAL C 1 44 ? 123.952 117.554 196.294 1.00 45.94 68 VAL C O 1
ATOM 7419 N N . THR C 1 45 ? 124.291 118.993 194.594 1.00 49.92 69 THR C N 1
ATOM 7420 C CA . THR C 1 45 ? 122.918 119.482 194.519 1.00 47.29 69 THR C CA 1
ATOM 7421 C C . THR C 1 45 ? 122.230 118.794 193.349 1.00 50.17 69 THR C C 1
ATOM 7422 O O . THR C 1 45 ? 122.675 118.933 192.201 1.00 50.80 69 THR C O 1
ATOM 7426 N N . ALA C 1 46 ? 121.153 118.057 193.628 1.00 49.75 70 ALA C N 1
ATOM 7427 C CA . ALA C 1 46 ? 120.414 117.352 192.588 1.00 48.74 70 ALA C CA 1
ATOM 7428 C C . ALA C 1 46 ? 118.940 117.710 192.642 1.00 51.14 70 ALA C C 1
ATOM 7429 O O . ALA C 1 46 ? 118.407 118.045 193.698 1.00 55.64 70 ALA C O 1
ATOM 7431 N N . ASP C 1 47 ? 118.280 117.620 191.489 1.00 55.69 71 ASP C N 1
ATOM 7432 C CA . ASP C 1 47 ? 116.869 117.971 191.417 1.00 51.07 71 ASP C CA 1
ATOM 7433 C C . ASP C 1 47 ? 116.052 116.876 192.088 1.00 59.36 71 ASP C C 1
ATOM 7434 O O . ASP C 1 47 ? 116.210 115.690 191.781 1.00 63.89 71 ASP C O 1
ATOM 7439 N N . SER C 1 48 ? 115.185 117.262 193.011 1.00 57.87 72 SER C N 1
ATOM 7440 C CA . SER C 1 48 ? 114.308 116.290 193.637 1.00 62.93 72 SER C CA 1
ATOM 7441 C C . SER C 1 48 ? 112.848 116.531 193.293 1.00 60.65 72 SER C C 1
ATOM 7442 O O . SER C 1 48 ? 111.983 115.802 193.786 1.00 62.73 72 SER C O 1
ATOM 7445 N N . ARG C 1 49 ? 112.556 117.500 192.430 1.00 57.62 73 ARG C N 1
ATOM 7446 C CA . ARG C 1 49 ? 111.181 117.799 192.085 1.00 51.30 73 ARG C CA 1
ATOM 7447 C C . ARG C 1 49 ? 110.590 116.651 191.283 1.00 52.71 73 ARG C C 1
ATOM 7448 O O . ARG C 1 49 ? 111.315 115.881 190.650 1.00 52.42 73 ARG C O 1
ATOM 7456 N N . PRO C 1 50 ? 109.269 116.518 191.285 1.00 55.37 74 PRO C N 1
ATOM 7457 C CA . PRO C 1 50 ? 108.656 115.421 190.540 1.00 50.53 74 PRO C CA 1
ATOM 7458 C C . PRO C 1 50 ? 108.712 115.645 189.037 1.00 47.31 74 PRO C C 1
ATOM 7459 O O . PRO C 1 50 ? 108.696 116.771 188.529 1.00 43.45 74 PRO C O 1
ATOM 7463 N N . HIS C 1 51 ? 108.752 114.539 188.328 1.00 49.97 75 HIS C N 1
ATOM 7464 C CA . HIS C 1 51 ? 108.726 114.512 186.880 1.00 51.71 75 HIS C CA 1
ATOM 7465 C C . HIS C 1 51 ? 107.358 114.007 186.455 1.00 50.01 75 HIS C C 1
ATOM 7466 O O . HIS C 1 51 ? 106.529 113.648 187.291 1.00 51.89 75 HIS C O 1
ATOM 7473 N N . SER C 1 52 ? 107.124 114.001 185.147 1.00 51.19 76 SER C N 1
ATOM 7474 C CA . SER C 1 52 ? 105.843 113.574 184.618 1.00 47.83 76 SER C CA 1
ATOM 7475 C C . SER C 1 52 ? 105.614 112.098 184.944 1.00 53.27 76 SER C C 1
ATOM 7476 O O . SER C 1 52 ? 106.571 111.343 185.169 1.00 51.45 76 SER C O 1
ATOM 7479 N N . PRO C 1 53 ? 104.348 111.661 184.974 1.00 59.50 77 PRO C N 1
ATOM 7480 C CA . PRO C 1 53 ? 104.065 110.239 185.241 1.00 58.04 77 PRO C CA 1
ATOM 7481 C C . PRO C 1 53 ? 104.449 109.306 184.104 1.00 55.46 77 PRO C C 1
ATOM 7482 O O . PRO C 1 53 ? 104.243 108.090 184.229 1.00 56.27 77 PRO C O 1
ATOM 7486 N N . GLN C 1 54 ? 104.985 109.827 182.997 1.00 56.61 78 GLN C N 1
ATOM 7487 C CA . GLN C 1 54 ? 105.357 108.964 181.881 1.00 54.38 78 GLN C CA 1
ATOM 7488 C C . GLN C 1 54 ? 106.434 107.961 182.275 1.00 52.43 78 GLN C C 1
ATOM 7489 O O . GLN C 1 54 ? 106.442 106.827 181.785 1.00 55.78 78 GLN C O 1
ATOM 7495 N N . TYR C 1 55 ? 107.336 108.343 183.163 1.00 53.90 79 TYR C N 1
ATOM 7496 C CA . TYR C 1 55 ? 108.359 107.411 183.604 1.00 54.58 79 TYR C CA 1
ATOM 7497 C C . TYR C 1 55 ? 107.914 106.809 184.926 1.00 52.69 79 TYR C C 1
ATOM 7498 O O . TYR C 1 55 ? 107.932 107.508 185.949 1.00 51.74 79 TYR C O 1
ATOM 7507 N N . PRO C 1 56 ? 107.497 105.544 184.958 1.00 55.44 80 PRO C N 1
ATOM 7508 C CA . PRO C 1 56 ? 106.991 104.941 186.203 1.00 53.58 80 PRO C CA 1
ATOM 7509 C C . PRO C 1 56 ? 107.997 104.096 186.972 1.00 59.38 80 PRO C C 1
ATOM 7510 O O . PRO C 1 56 ? 107.583 103.430 187.925 1.00 57.07 80 PRO C O 1
ATOM 7514 N N . HIS C 1 57 ? 109.280 104.111 186.613 1.00 53.08 81 HIS C N 1
ATOM 7515 C CA . HIS C 1 57 ? 110.228 103.146 187.150 1.00 52.11 81 HIS C CA 1
ATOM 7516 C C . HIS C 1 57 ? 111.243 103.777 188.097 1.00 53.46 81 HIS C C 1
ATOM 7517 O O . HIS C 1 57 ? 112.404 103.355 188.153 1.00 54.38 81 HIS C O 1
ATOM 7524 N N . ASP C 1 58 ? 110.794 104.754 188.890 1.00 50.30 82 ASP C N 1
ATOM 7525 C CA . ASP C 1 58 ? 111.642 105.358 189.909 1.00 48.52 82 ASP C CA 1
ATOM 7526 C C . ASP C 1 58 ? 112.234 104.292 190.821 1.00 53.90 82 ASP C C 1
ATOM 7527 O O . ASP C 1 58 ? 111.528 103.409 191.312 1.00 59.30 82 ASP C O 1
ATOM 7532 N N . GLY C 1 59 ? 113.543 104.384 191.035 1.00 53.46 83 GLY C N 1
ATOM 7533 C CA . GLY C 1 59 ? 114.295 103.420 191.798 1.00 45.81 83 GLY C CA 1
ATOM 7534 C C . GLY C 1 59 ? 115.010 102.380 190.959 1.00 52.19 83 GLY C C 1
ATOM 7535 O O . GLY C 1 59 ? 115.816 101.620 191.509 1.00 49.51 83 GLY C O 1
ATOM 7536 N N . ARG C 1 60 ? 114.773 102.340 189.640 1.00 50.92 84 ARG C N 1
ATOM 7537 C CA . ARG C 1 60 ? 115.321 101.275 188.810 1.00 53.97 84 ARG C CA 1
ATOM 7538 C C . ARG C 1 60 ? 116.472 101.688 187.892 1.00 51.65 84 ARG C C 1
ATOM 7539 O O . ARG C 1 60 ? 117.201 100.807 187.428 1.00 54.06 84 ARG C O 1
ATOM 7547 N N . ASP C 1 61 ? 116.672 102.983 187.625 1.00 52.61 85 ASP C N 1
ATOM 7548 C CA . ASP C 1 61 ? 117.593 103.442 186.582 1.00 47.83 85 ASP C CA 1
ATOM 7549 C C . ASP C 1 61 ? 118.642 104.354 187.201 1.00 47.99 85 ASP C C 1
ATOM 7550 O O . ASP C 1 61 ? 118.301 105.313 187.906 1.00 44.15 85 ASP C O 1
ATOM 7555 N N . ASP C 1 62 ? 119.921 104.075 186.907 1.00 49.28 86 ASP C N 1
ATOM 7556 C CA . ASP C 1 62 ? 121.018 104.861 187.470 1.00 46.50 86 ASP C CA 1
ATOM 7557 C C . ASP C 1 62 ? 120.977 106.330 187.045 1.00 43.29 86 ASP C C 1
ATOM 7558 O O . ASP C 1 62 ? 121.661 107.156 187.656 1.00 43.02 86 ASP C O 1
ATOM 7563 N N . ARG C 1 63 ? 120.194 106.679 186.027 1.00 41.68 87 ARG C N 1
ATOM 7564 C CA . ARG C 1 63 ? 120.169 108.050 185.537 1.00 43.67 87 ARG C CA 1
ATOM 7565 C C . ARG C 1 63 ? 119.261 108.955 186.345 1.00 46.13 87 ARG C C 1
ATOM 7566 O O . ARG C 1 63 ? 119.363 110.181 186.211 1.00 44.13 87 ARG C O 1
ATOM 7574 N N . GLU C 1 64 ? 118.389 108.380 187.169 1.00 44.96 88 GLU C N 1
ATOM 7575 C CA . GLU C 1 64 ? 117.503 109.171 188.009 1.00 46.66 88 GLU C CA 1
ATOM 7576 C C . GLU C 1 64 ? 118.314 109.989 188.999 1.00 44.73 88 GLU C C 1
ATOM 7577 O O . GLU C 1 64 ? 119.366 109.545 189.470 1.00 48.31 88 GLU C O 1
ATOM 7583 N N . VAL C 1 65 ? 117.827 111.202 189.289 1.00 44.33 89 VAL C N 1
ATOM 7584 C CA . VAL C 1 65 ? 118.430 112.156 190.229 1.00 43.51 89 VAL C CA 1
ATOM 7585 C C . VAL C 1 65 ? 119.946 112.201 190.026 1.00 43.24 89 VAL C C 1
ATOM 7586 O O . VAL C 1 65 ? 120.728 112.149 190.988 1.00 39.90 89 VAL C O 1
ATOM 7590 N N . TRP C 1 66 ? 120.363 112.309 188.761 1.00 40.42 90 TRP C N 1
ATOM 7591 C CA . TRP C 1 66 ? 121.777 112.352 188.380 1.00 37.76 90 TRP C CA 1
ATOM 7592 C C . TRP C 1 66 ? 122.534 113.422 189.148 1.00 36.36 90 TRP C C 1
ATOM 7593 O O . TRP C 1 66 ? 122.084 114.568 189.248 1.00 37.48 90 TRP C O 1
ATOM 7604 N N . PRO C 1 67 ? 123.705 113.067 189.685 1.00 39.28 91 PRO C N 1
ATOM 7605 C CA . PRO C 1 67 ? 124.394 111.770 189.596 1.00 39.60 91 PRO C CA 1
ATOM 7606 C C . PRO C 1 67 ? 124.395 110.941 190.895 1.00 41.99 91 PRO C C 1
ATOM 7607 O O . PRO C 1 67 ? 125.343 110.166 191.127 1.00 41.47 91 PRO C O 1
ATOM 7611 N N . LEU C 1 68 ? 123.360 111.095 191.726 1.00 44.61 92 LEU C N 1
ATOM 7612 C CA . LEU C 1 68 ? 123.435 110.592 193.099 1.00 44.67 92 LEU C CA 1
ATOM 7613 C C . LEU C 1 68 ? 123.571 109.076 193.187 1.00 41.75 92 LEU C C 1
ATOM 7614 O O . LEU C 1 68 ? 124.040 108.578 194.211 1.00 45.87 92 LEU C O 1
ATOM 7619 N N . ARG C 1 69 ? 123.282 108.334 192.122 1.00 44.31 93 ARG C N 1
ATOM 7620 C CA . ARG C 1 69 ? 123.426 106.892 192.232 1.00 42.98 93 ARG C CA 1
ATOM 7621 C C . ARG C 1 69 ? 124.883 106.470 192.193 1.00 47.90 93 ARG C C 1
ATOM 7622 O O . ARG C 1 69 ? 125.177 105.305 192.485 1.00 50.04 93 ARG C O 1
ATOM 7630 N N . PHE C 1 70 ? 125.797 107.401 191.896 1.00 44.76 94 PHE C N 1
ATOM 7631 C CA . PHE C 1 70 ? 127.228 107.144 191.870 1.00 37.77 94 PHE C CA 1
ATOM 7632 C C . PHE C 1 70 ? 128.004 108.014 192.840 1.00 41.62 94 PHE C C 1
ATOM 7633 O O . PHE C 1 70 ? 128.883 107.514 193.552 1.00 44.54 94 PHE C O 1
ATOM 7641 N N . PHE C 1 71 ? 127.707 109.310 192.904 1.00 43.22 95 PHE C N 1
ATOM 7642 C CA . PHE C 1 71 ? 128.452 110.203 193.778 1.00 45.24 95 PHE C CA 1
ATOM 7643 C C . PHE C 1 71 ? 127.518 111.249 194.352 1.00 44.65 95 PHE C C 1
ATOM 7644 O O . PHE C 1 71 ? 126.642 111.748 193.645 1.00 43.70 95 PHE C O 1
ATOM 7652 N N . ASN C 1 72 ? 127.709 111.586 195.628 1.00 47.39 96 ASN C N 1
ATOM 7653 C CA . ASN C 1 72 ? 126.979 112.687 196.241 1.00 45.84 96 ASN C CA 1
ATOM 7654 C C . ASN C 1 72 ? 127.911 113.805 196.688 1.00 45.30 96 ASN C C 1
ATOM 7655 O O . ASN C 1 72 ? 127.473 114.732 197.382 1.00 47.22 96 ASN C O 1
ATOM 7660 N N . ARG C 1 73 ? 129.182 113.743 196.307 1.00 42.58 97 ARG C N 1
ATOM 7661 C CA . ARG C 1 73 ? 130.137 114.801 196.591 1.00 44.96 97 ARG C CA 1
ATOM 7662 C C . ARG C 1 73 ? 130.976 115.022 195.342 1.00 47.55 97 ARG C C 1
ATOM 7663 O O . ARG C 1 73 ? 131.426 114.063 194.707 1.00 42.52 97 ARG C O 1
ATOM 7671 N N . THR C 1 74 ? 131.147 116.290 194.979 1.00 47.53 98 THR C N 1
ATOM 7672 C CA . THR C 1 74 ? 131.775 116.687 193.727 1.00 41.78 98 THR C CA 1
ATOM 7673 C C . THR C 1 74 ? 132.647 117.900 193.980 1.00 42.63 98 THR C C 1
ATOM 7674 O O . THR C 1 74 ? 132.545 118.557 195.018 1.00 39.79 98 THR C O 1
ATOM 7678 N N . CYS C 1 75 ? 133.486 118.224 193.007 1.00 35.31 99 CYS C N 1
ATOM 7679 C CA . CYS C 1 75 ? 134.206 119.478 193.054 1.00 32.20 99 CYS C CA 1
ATOM 7680 C C . CYS C 1 75 ? 133.236 120.565 192.641 1.00 36.84 99 CYS C C 1
ATOM 7681 O O . CYS C 1 75 ? 132.442 120.386 191.706 1.00 38.29 99 CYS C O 1
ATOM 7684 N N . HIS C 1 76 ? 133.196 121.649 193.418 1.00 37.51 100 HIS C N 1
ATOM 7685 C CA . HIS C 1 76 ? 132.496 122.879 193.048 1.00 39.81 100 HIS C CA 1
ATOM 7686 C C . HIS C 1 76 ? 133.499 124.011 193.002 1.00 38.95 100 HIS C C 1
ATOM 7687 O O . HIS C 1 76 ? 134.219 124.236 193.987 1.00 38.97 100 HIS C O 1
ATOM 7694 N N . CYS C 1 77 ? 133.584 124.673 191.864 1.00 33.85 101 CYS C N 1
ATOM 7695 C CA . CYS C 1 77 ? 134.662 125.608 191.579 1.00 38.22 101 CYS C CA 1
ATOM 7696 C C . CYS C 1 77 ? 134.272 127.057 191.850 1.00 42.72 101 CYS C C 1
ATOM 7697 O O . CYS C 1 77 ? 133.120 127.451 191.639 1.00 38.65 101 CYS C O 1
ATOM 7700 N N . ASN C 1 78 ? 135.241 127.831 192.340 1.00 38.73 102 ASN C N 1
ATOM 7701 C CA . ASN C 1 78 ? 135.064 129.251 192.615 1.00 38.24 102 ASN C CA 1
ATOM 7702 C C . ASN C 1 78 ? 135.208 130.102 191.357 1.00 41.14 102 ASN C C 1
ATOM 7703 O O . ASN C 1 78 ? 135.915 129.741 190.411 1.00 41.70 102 ASN C O 1
ATOM 7708 N N . GLY C 1 79 ? 134.503 131.230 191.343 1.00 47.61 103 GLY C N 1
ATOM 7709 C CA . GLY C 1 79 ? 134.666 132.244 190.319 1.00 44.25 103 GLY C CA 1
ATOM 7710 C C . GLY C 1 79 ? 134.535 131.765 188.887 1.00 47.19 103 GLY C C 1
ATOM 7711 O O . GLY C 1 79 ? 133.497 131.226 188.492 1.00 48.98 103 GLY C O 1
ATOM 7712 N N . ASN C 1 80 ? 135.595 131.930 188.097 1.00 42.42 104 ASN C N 1
ATOM 7713 C CA . ASN C 1 80 ? 135.573 131.479 186.713 1.00 39.50 104 ASN C CA 1
ATOM 7714 C C . ASN C 1 80 ? 136.522 130.314 186.491 1.00 37.67 104 ASN C C 1
ATOM 7715 O O . ASN C 1 80 ? 136.867 130.014 185.340 1.00 38.52 104 ASN C O 1
ATOM 7720 N N . PHE C 1 81 ? 136.891 129.617 187.572 1.00 33.41 105 PHE C N 1
ATOM 7721 C CA . PHE C 1 81 ? 137.497 128.299 187.502 1.00 35.68 105 PHE C CA 1
ATOM 7722 C C . PHE C 1 81 ? 136.436 127.251 187.157 1.00 34.03 105 PHE C C 1
ATOM 7723 O O . PHE C 1 81 ? 135.232 127.438 187.360 1.00 31.62 105 PHE C O 1
ATOM 7731 N N . SER C 1 82 ? 136.895 126.139 186.609 1.00 30.70 106 SER C N 1
ATOM 7732 C CA . SER C 1 82 ? 135.982 125.106 186.153 1.00 33.05 106 SER C CA 1
ATOM 7733 C C . SER C 1 82 ? 136.750 123.797 186.055 1.00 35.21 106 SER C C 1
ATOM 7734 O O . SER C 1 82 ? 137.968 123.756 186.254 1.00 31.43 106 SER C O 1
ATOM 7737 N N . GLY C 1 83 ? 136.030 122.729 185.727 1.00 35.84 107 GLY C N 1
ATOM 7738 C CA . GLY C 1 83 ? 136.633 121.433 185.492 1.00 34.57 107 GLY C CA 1
ATOM 7739 C C . GLY C 1 83 ? 136.447 120.474 186.658 1.00 35.90 107 GLY C C 1
ATOM 7740 O O . GLY C 1 83 ? 136.163 120.870 187.794 1.00 37.77 107 GLY C O 1
ATOM 7741 N N . HIS C 1 84 ? 136.673 119.182 186.363 1.00 31.81 108 HIS C N 1
ATOM 7742 C CA . HIS C 1 84 ? 136.448 118.108 187.333 1.00 35.29 108 HIS C CA 1
ATOM 7743 C C . HIS C 1 84 ? 137.238 118.320 188.621 1.00 35.94 108 HIS C C 1
ATOM 7744 O O . HIS C 1 84 ? 136.816 117.862 189.684 1.00 33.84 108 HIS C O 1
ATOM 7751 N N . ASN C 1 85 ? 138.423 118.925 188.545 1.00 37.84 109 ASN C N 1
ATOM 7752 C CA . ASN C 1 85 ? 139.189 119.236 189.748 1.00 36.08 109 ASN C CA 1
ATOM 7753 C C . ASN C 1 85 ? 139.470 120.732 189.839 1.00 32.73 109 ASN C C 1
ATOM 7754 O O . ASN C 1 85 ? 140.433 121.146 190.483 1.00 33.88 109 ASN C O 1
ATOM 7759 N N . CYS C 1 86 ? 138.646 121.545 189.179 1.00 34.10 110 CYS C N 1
ATOM 7760 C CA . CYS C 1 86 ? 138.733 123.004 189.200 1.00 33.17 110 CYS C CA 1
ATOM 7761 C C . CYS C 1 86 ? 140.031 123.518 188.601 1.00 34.48 110 CYS C C 1
ATOM 7762 O O . CYS C 1 86 ? 140.394 124.678 188.812 1.00 34.55 110 CYS C O 1
ATOM 7765 N N . GLY C 1 87 ? 140.689 122.704 187.778 1.00 35.87 111 GLY C N 1
ATOM 7766 C CA . GLY C 1 87 ? 141.966 123.067 187.215 1.00 35.56 111 GLY C CA 1
ATOM 7767 C C . GLY C 1 87 ? 141.930 123.806 185.898 1.00 37.32 111 GLY C C 1
ATOM 7768 O O . GLY C 1 87 ? 142.988 124.138 185.367 1.00 35.39 111 GLY C O 1
ATOM 7769 N N . THR C 1 88 ? 140.757 124.141 185.375 1.00 34.07 112 THR C N 1
ATOM 7770 C CA . THR C 1 88 ? 140.689 124.904 184.133 1.00 35.36 112 THR C CA 1
ATOM 7771 C C . THR C 1 88 ? 139.770 126.096 184.401 1.00 34.51 112 THR C C 1
ATOM 7772 O O . THR C 1 88 ? 139.534 126.493 185.549 1.00 36.98 112 THR C O 1
ATOM 7776 N N . CYS C 1 89 ? 139.299 126.731 183.339 1.00 34.56 113 CYS C N 1
ATOM 7777 C CA . CYS C 1 89 ? 138.497 127.939 183.401 1.00 32.90 113 CYS C CA 1
ATOM 7778 C C . CYS C 1 89 ? 137.133 127.680 182.795 1.00 33.59 113 CYS C C 1
ATOM 7779 O O . CYS C 1 89 ? 136.960 126.761 182.003 1.00 34.54 113 CYS C O 1
ATOM 7782 N N . ARG C 1 90 ? 136.165 128.523 183.155 1.00 35.07 114 ARG C N 1
ATOM 7783 C CA . ARG C 1 90 ? 134.859 128.471 182.520 1.00 37.12 114 ARG C CA 1
ATOM 7784 C C . ARG C 1 90 ? 134.942 128.910 181.054 1.00 37.68 114 ARG C C 1
ATOM 7785 O O . ARG C 1 90 ? 135.844 129.654 180.672 1.00 29.55 114 ARG C O 1
ATOM 7793 N N . PRO C 1 91 ? 133.991 128.480 180.225 1.00 40.03 115 PRO C N 1
ATOM 7794 C CA . PRO C 1 91 ? 133.991 128.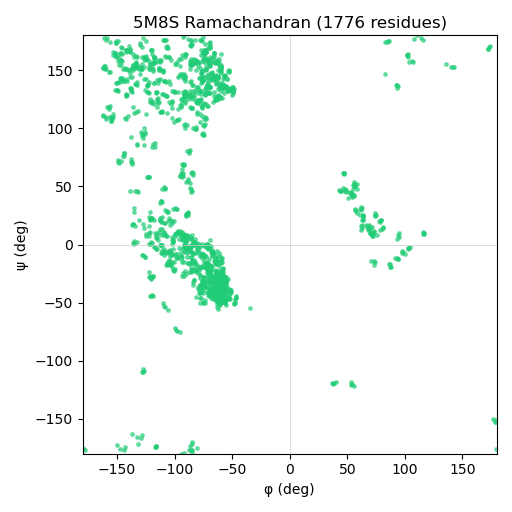889 178.811 1.00 42.07 115 PRO C CA 1
ATOM 7795 C C . PRO C 1 91 ? 134.143 130.397 178.665 1.00 39.12 115 PRO C C 1
ATOM 7796 O O . PRO C 1 91 ? 133.476 131.176 179.348 1.00 42.67 115 PRO C O 1
ATOM 7800 N N . GLY C 1 92 ? 135.046 130.810 177.790 1.00 37.81 116 GLY C N 1
ATOM 7801 C CA . GLY C 1 92 ? 135.284 132.223 177.590 1.00 39.57 116 GLY C CA 1
ATOM 7802 C C . GLY C 1 92 ? 136.398 132.824 178.432 1.00 41.29 116 GLY C C 1
ATOM 7803 O O . GLY C 1 92 ? 136.620 134.036 178.353 1.00 39.90 116 GLY C O 1
ATOM 7804 N N . TRP C 1 93 ? 137.135 132.017 179.200 1.00 35.62 117 TRP C N 1
ATOM 7805 C CA . TRP C 1 93 ? 138.193 132.533 180.058 1.00 36.30 117 TRP C CA 1
ATOM 7806 C C . TRP C 1 93 ? 139.397 131.628 179.944 1.00 32.70 117 TRP C C 1
ATOM 7807 O O . TRP C 1 93 ? 139.249 130.414 179.810 1.00 35.77 117 TRP C O 1
ATOM 7818 N N . ARG C 1 94 ? 140.585 132.229 180.000 1.00 37.74 118 ARG C N 1
ATOM 7819 C CA . ARG C 1 94 ? 141.853 131.511 179.956 1.00 41.15 118 ARG C CA 1
ATOM 7820 C C . ARG C 1 94 ? 142.817 132.139 180.950 1.00 39.14 118 ARG C C 1
ATOM 7821 O O . ARG C 1 94 ? 142.557 133.203 181.522 1.00 39.60 118 ARG C O 1
ATOM 7829 N N . GLY C 1 95 ? 143.942 131.468 181.157 1.00 40.04 119 GLY C N 1
ATOM 7830 C CA . GLY C 1 95 ? 144.943 131.953 182.080 1.00 40.46 119 GLY C CA 1
ATOM 7831 C C . GLY C 1 95 ? 144.924 131.197 183.396 1.00 42.64 119 GLY C C 1
ATOM 7832 O O . GLY C 1 95 ? 143.921 130.584 183.792 1.00 36.66 119 GLY C O 1
ATOM 7833 N N . ALA C 1 96 ? 146.069 131.232 184.088 1.00 38.98 120 ALA C N 1
ATOM 7834 C CA . ALA C 1 96 ? 146.168 130.558 185.372 1.00 41.00 120 ALA C CA 1
ATOM 7835 C C . ALA C 1 96 ? 145.143 131.080 186.371 1.00 36.01 120 ALA C C 1
ATOM 7836 O O . ALA C 1 96 ? 144.672 130.319 187.217 1.00 36.58 120 ALA C O 1
ATOM 7838 N N . ALA C 1 97 ? 144.764 132.355 186.265 1.00 36.60 121 ALA C N 1
ATOM 7839 C CA . ALA C 1 97 ? 143.760 132.978 187.123 1.00 39.51 121 ALA C CA 1
ATOM 7840 C C . ALA C 1 97 ? 142.392 133.104 186.449 1.00 44.70 121 ALA C C 1
ATOM 7841 O O . ALA C 1 97 ? 141.482 133.712 187.024 1.00 42.32 121 ALA C O 1
ATOM 7843 N N . CYS C 1 98 ? 142.244 132.569 185.237 1.00 36.82 122 CYS C N 1
ATOM 7844 C CA . CYS C 1 98 ? 140.988 132.570 184.486 1.00 36.59 122 CYS C CA 1
ATOM 7845 C C . CYS C 1 98 ? 140.419 133.974 184.337 1.00 39.25 122 CYS C C 1
ATOM 7846 O O . CYS C 1 98 ? 139.202 134.188 184.381 1.00 41.00 122 CYS C O 1
ATOM 7849 N N . ASP C 1 99 ? 141.303 134.930 184.058 1.00 38.99 123 ASP C N 1
ATOM 7850 C CA . ASP C 1 99 ? 140.911 136.328 183.950 1.00 38.72 123 ASP C CA 1
ATOM 7851 C C . ASP C 1 99 ? 141.264 136.906 182.594 1.00 43.01 123 ASP C C 1
ATOM 7852 O O . ASP C 1 99 ? 141.207 138.127 182.428 1.00 46.95 123 ASP C O 1
ATOM 7857 N N . GLN C 1 100 ? 141.674 136.065 181.643 1.00 37.81 124 GLN C N 1
ATOM 7858 C CA . GLN C 1 100 ? 141.968 136.478 180.278 1.00 43.66 124 GLN C CA 1
ATOM 7859 C C . GLN C 1 100 ? 140.781 136.057 179.416 1.00 41.43 124 GLN C C 1
ATOM 7860 O O . GLN C 1 100 ? 140.561 134.863 179.194 1.00 40.38 124 GLN C O 1
ATOM 7866 N N . ARG C 1 101 ? 140.001 137.027 178.956 1.00 42.71 125 ARG C N 1
ATOM 7867 C CA . ARG C 1 101 ? 138.782 136.729 178.224 1.00 45.04 125 ARG C CA 1
ATOM 7868 C C . ARG C 1 101 ? 139.125 136.311 176.803 1.00 47.39 125 ARG C C 1
ATOM 7869 O O . ARG C 1 101 ? 140.042 136.861 176.191 1.00 51.67 125 ARG C O 1
ATOM 7877 N N . VAL C 1 102 ? 138.430 135.290 176.297 1.00 46.46 126 VAL C N 1
ATOM 7878 C CA . VAL C 1 102 ? 138.528 134.912 174.891 1.00 42.23 126 VAL C CA 1
ATOM 7879 C C . VAL C 1 102 ? 137.114 134.757 174.360 1.00 42.42 126 VAL C C 1
ATOM 7880 O O . VAL C 1 102 ? 136.179 134.465 175.110 1.00 48.56 126 VAL C O 1
ATOM 7884 N N . LEU C 1 103 ? 136.953 134.954 173.060 1.00 39.40 127 LEU C N 1
ATOM 7885 C CA . LEU C 1 103 ? 135.649 134.830 172.415 1.00 40.50 127 LEU C CA 1
ATOM 7886 C C . LEU C 1 103 ? 135.852 134.147 171.070 1.00 39.60 127 LEU C C 1
ATOM 7887 O O . LEU C 1 103 ? 136.468 134.722 170.173 1.00 40.70 127 LEU C O 1
ATOM 7892 N N . ILE C 1 104 ? 135.382 132.923 170.936 1.00 33.93 128 ILE C N 1
ATOM 7893 C CA . ILE C 1 104 ? 135.528 132.212 169.685 1.00 36.51 128 ILE C CA 1
ATOM 7894 C C . ILE C 1 104 ? 134.273 132.388 168.833 1.00 42.28 128 ILE C C 1
ATOM 7895 O O . ILE C 1 104 ? 133.186 132.716 169.321 1.00 38.52 128 ILE C O 1
ATOM 7900 N N . VAL C 1 105 ? 134.428 132.166 167.533 1.00 37.09 129 VAL C N 1
ATOM 7901 C CA . VAL C 1 105 ? 133.391 132.435 166.547 1.00 36.33 129 VAL C CA 1
ATOM 7902 C C . VAL C 1 105 ? 133.083 131.135 165.830 1.00 38.64 129 VAL C C 1
ATOM 7903 O O . VAL C 1 105 ? 133.995 130.504 165.273 1.00 40.72 129 VAL C O 1
ATOM 7907 N N . ARG C 1 106 ? 131.817 130.719 165.867 1.00 35.83 130 ARG C N 1
ATOM 7908 C CA . ARG C 1 106 ? 131.364 129.567 165.099 1.00 37.03 130 ARG C CA 1
ATOM 7909 C C . ARG C 1 106 ? 130.819 130.071 163.768 1.00 39.52 130 ARG C C 1
ATOM 7910 O O . ARG C 1 106 ? 129.888 130.888 163.733 1.00 37.78 130 ARG C O 1
ATOM 7918 N N . ARG C 1 107 ? 131.402 129.584 162.682 1.00 39.94 131 ARG C N 1
ATOM 7919 C CA . ARG C 1 107 ? 131.150 130.089 161.345 1.00 39.24 131 ARG C CA 1
ATOM 7920 C C . ARG C 1 107 ? 130.539 128.995 160.489 1.00 39.71 131 ARG C C 1
ATOM 7921 O O . ARG C 1 107 ? 130.618 127.805 160.811 1.00 36.39 131 ARG C O 1
ATOM 7929 N N . ASN C 1 108 ? 129.912 129.420 159.393 1.00 39.47 132 ASN C N 1
ATOM 7930 C CA . ASN C 1 108 ? 129.415 128.469 158.413 1.00 38.42 132 ASN C CA 1
ATOM 7931 C C . ASN C 1 108 ? 130.575 127.692 157.820 1.00 38.60 132 ASN C C 1
ATOM 7932 O O . ASN C 1 108 ? 131.562 128.279 157.360 1.00 37.81 132 ASN C O 1
ATOM 7937 N N . LEU C 1 109 ? 130.458 126.361 157.845 1.00 35.42 133 LEU C N 1
ATOM 7938 C CA . LEU C 1 109 ? 131.557 125.523 157.375 1.00 37.77 133 LEU C CA 1
ATOM 7939 C C . LEU C 1 109 ? 131.906 125.829 155.925 1.00 41.36 133 LEU C C 1
ATOM 7940 O O . LEU C 1 109 ? 133.080 125.771 155.547 1.00 39.49 133 LEU C O 1
ATOM 7945 N N . LEU C 1 110 ? 130.909 126.198 155.113 1.00 39.96 134 LEU C N 1
ATOM 7946 C CA . LEU C 1 110 ? 131.164 126.482 153.702 1.00 47.56 134 LEU C CA 1
ATOM 7947 C C . LEU C 1 110 ? 131.925 127.784 153.501 1.00 43.57 134 LEU C C 1
ATOM 7948 O O . LEU C 1 110 ? 132.505 127.985 152.435 1.00 44.36 134 LEU C O 1
ATOM 7953 N N . ASP C 1 111 ? 131.931 128.672 154.494 1.00 44.07 135 ASP C N 1
ATOM 7954 C CA . ASP C 1 111 ? 132.682 129.919 154.419 1.00 42.78 135 ASP C CA 1
ATOM 7955 C C . ASP C 1 111 ? 134.131 129.775 154.867 1.00 42.64 135 ASP C C 1
ATOM 7956 O O . ASP C 1 111 ? 134.857 130.771 154.874 1.00 46.23 135 ASP C O 1
ATOM 7961 N N . LEU C 1 112 ? 134.560 128.592 155.292 1.00 39.30 136 LEU C N 1
ATOM 7962 C CA . LEU C 1 112 ? 135.931 128.473 155.758 1.00 42.30 136 LEU C CA 1
ATOM 7963 C C . LEU C 1 112 ? 136.881 128.370 154.573 1.00 45.07 136 LEU C C 1
ATOM 7964 O O . LEU C 1 112 ? 136.497 127.982 153.466 1.00 45.08 136 LEU C O 1
ATOM 7969 N N . SER C 1 113 ? 138.140 128.721 154.817 1.00 40.90 137 SER C N 1
ATOM 7970 C CA . SER C 1 113 ? 139.136 128.604 153.767 1.00 44.39 137 SER C CA 1
ATOM 7971 C C . SER C 1 113 ? 139.426 127.138 153.483 1.00 46.10 137 SER C C 1
ATOM 7972 O O . SER C 1 113 ? 139.028 126.235 154.226 1.00 43.43 137 SER C O 1
ATOM 7975 N N . LYS C 1 114 ? 140.161 126.914 152.396 1.00 41.75 138 LYS C N 1
ATOM 7976 C CA . LYS C 1 114 ? 140.536 125.560 152.022 1.00 42.43 138 LYS C CA 1
ATOM 7977 C C . LYS C 1 114 ? 141.399 124.926 153.101 1.00 41.08 138 LYS C C 1
ATOM 7978 O O . LYS C 1 114 ? 141.245 123.738 153.419 1.00 40.21 138 LYS C O 1
ATOM 7984 N N . GLU C 1 115 ? 142.283 125.714 153.709 1.00 38.62 139 GLU C N 1
ATOM 7985 C CA . GLU C 1 115 ? 143.098 125.188 154.789 1.00 42.09 139 GLU C CA 1
ATOM 7986 C C . GLU C 1 115 ? 142.303 125.057 156.094 1.00 42.04 139 GLU C C 1
ATOM 7987 O O . GLU C 1 115 ? 142.540 124.115 156.853 1.00 38.24 139 GLU C O 1
ATOM 7993 N N . GLU C 1 116 ? 141.342 125.946 156.362 1.00 37.61 140 GLU C N 1
ATOM 7994 C CA . GLU C 1 116 ? 140.514 125.771 157.560 1.00 44.09 140 GLU C CA 1
ATOM 7995 C C . GLU C 1 116 ? 139.611 124.540 157.447 1.00 42.99 140 GLU C C 1
ATOM 7996 O O . GLU C 1 116 ? 139.463 123.783 158.415 1.00 42.66 140 GLU C O 1
ATOM 8002 N N . LYS C 1 117 ? 139.046 124.295 156.261 1.00 41.67 141 LYS C N 1
ATOM 8003 C CA . LYS C 1 117 ? 138.240 123.094 156.044 1.00 41.47 141 LYS C CA 1
ATOM 8004 C C . LYS C 1 117 ? 139.051 121.826 156.283 1.00 41.42 141 LYS C C 1
ATOM 8005 O O . LYS C 1 117 ? 138.592 120.899 156.963 1.00 41.21 141 LYS C O 1
ATOM 8011 N N . ASN C 1 118 ? 140.261 121.764 155.723 1.00 35.82 142 ASN C N 1
ATOM 8012 C CA . ASN C 1 118 ? 141.094 120.583 155.904 1.00 34.72 142 ASN C CA 1
ATOM 8013 C C . ASN C 1 118 ? 141.469 120.389 157.367 1.00 38.95 142 ASN C C 1
ATOM 8014 O O . ASN C 1 118 ? 141.568 119.255 157.849 1.00 39.01 142 ASN C O 1
ATOM 8019 N N . HIS C 1 119 ? 141.723 121.488 158.073 1.00 38.10 143 HIS C N 1
ATOM 8020 C CA . HIS C 1 119 ? 142.101 121.416 159.481 1.00 44.04 143 HIS C CA 1
ATOM 8021 C C . HIS C 1 119 ? 140.933 120.918 160.337 1.00 36.15 143 HIS C C 1
ATOM 8022 O O . HIS C 1 119 ? 141.122 120.100 161.243 1.00 32.27 143 HIS C O 1
ATOM 8029 N N . PHE C 1 120 ? 139.708 121.340 160.012 1.00 42.54 144 PHE C N 1
ATOM 8030 C CA . PHE C 1 120 ? 138.550 120.846 160.751 1.00 35.98 144 PHE C CA 1
ATOM 8031 C C . PHE C 1 120 ? 138.349 119.353 160.540 1.00 38.09 144 PHE C C 1
ATOM 8032 O O . PHE C 1 120 ? 138.175 118.608 161.516 1.00 33.54 144 PHE C O 1
ATOM 8040 N N . VAL C 1 121 ? 138.449 118.887 159.278 1.00 38.43 145 VAL C N 1
ATOM 8041 C CA . VAL C 1 121 ? 138.206 117.474 158.970 1.00 34.70 145 VAL C CA 1
ATOM 8042 C C . VAL C 1 121 ? 139.226 116.610 159.687 1.00 37.03 145 VAL C C 1
ATOM 8043 O O . VAL C 1 121 ? 138.871 115.607 160.327 1.00 37.59 145 VAL C O 1
ATOM 8047 N N . ARG C 1 122 ? 140.491 117.046 159.693 1.00 36.75 146 ARG C N 1
ATOM 8048 C CA . ARG C 1 122 ? 141.538 116.288 160.358 1.00 32.98 146 ARG C CA 1
ATOM 8049 C C . ARG C 1 122 ? 141.504 116.393 161.876 1.00 36.50 146 ARG C C 1
ATOM 8050 O O . ARG C 1 122 ? 141.998 115.485 162.560 1.00 32.70 146 ARG C O 1
ATOM 8058 N N . ALA C 1 123 ? 140.986 117.498 162.419 1.00 31.34 147 ALA C N 1
ATOM 8059 C CA . ALA C 1 123 ? 140.814 117.562 163.870 1.00 34.34 147 ALA C CA 1
ATOM 8060 C C . ALA C 1 123 ? 139.758 116.562 164.326 1.00 31.81 147 ALA C C 1
ATOM 8061 O O . ALA C 1 123 ? 139.959 115.837 165.308 1.00 33.59 147 ALA C O 1
ATOM 8063 N N . LEU C 1 124 ? 138.646 116.481 163.599 1.00 31.03 148 LEU C N 1
ATOM 8064 C CA . LEU C 1 124 ? 137.626 115.490 163.907 1.00 31.20 148 LEU C CA 1
ATOM 8065 C C . LEU C 1 124 ? 138.198 114.083 163.861 1.00 36.48 148 LEU C C 1
ATOM 8066 O O . LEU C 1 124 ? 137.986 113.284 164.782 1.00 34.31 148 LEU C O 1
ATOM 8071 N N . ASP C 1 125 ? 138.948 113.765 162.798 1.00 35.77 149 ASP C N 1
ATOM 8072 C CA . ASP C 1 125 ? 139.505 112.423 162.674 1.00 35.38 149 ASP C CA 1
ATOM 8073 C C . ASP C 1 125 ? 140.465 112.134 163.817 1.00 37.23 149 ASP C C 1
ATOM 8074 O O . ASP C 1 125 ? 140.483 111.025 164.365 1.00 38.56 149 ASP C O 1
ATOM 8079 N N . MET C 1 126 ? 141.252 113.134 164.210 1.00 35.42 150 MET C N 1
ATOM 8080 C CA . MET C 1 126 ? 142.150 112.963 165.344 1.00 35.29 150 MET C CA 1
ATOM 8081 C C . MET C 1 126 ? 141.367 112.716 166.635 1.00 38.78 150 MET C C 1
ATOM 8082 O O . MET C 1 126 ? 141.776 111.896 167.469 1.00 36.66 150 MET C O 1
ATOM 8087 N N . ALA C 1 127 ? 140.245 113.435 166.834 1.00 35.82 151 ALA C N 1
ATOM 8088 C CA . ALA C 1 127 ? 139.422 113.209 168.032 1.00 33.00 151 ALA C CA 1
ATOM 8089 C C . ALA C 1 127 ? 138.813 111.816 168.027 1.00 34.52 151 ALA C C 1
ATOM 8090 O O . ALA C 1 127 ? 138.595 111.220 169.095 1.00 32.04 151 ALA C O 1
ATOM 8092 N N . LYS C 1 128 ? 138.546 111.278 166.833 1.00 33.99 152 LYS C N 1
ATOM 8093 C CA . LYS C 1 128 ? 137.996 109.934 166.715 1.00 37.89 152 LYS C CA 1
ATOM 8094 C C . LYS C 1 128 ? 138.999 108.880 167.161 1.00 35.34 152 LYS C C 1
ATOM 8095 O O . LYS C 1 128 ? 138.608 107.834 167.693 1.00 39.54 152 LYS C O 1
ATOM 8101 N N . ARG C 1 129 ? 140.285 109.151 166.995 1.00 36.44 153 ARG C N 1
ATOM 8102 C CA . ARG C 1 129 ? 141.313 108.155 167.267 1.00 37.52 153 ARG C CA 1
ATOM 8103 C C . ARG C 1 129 ? 141.975 108.351 168.614 1.00 36.22 153 ARG C C 1
ATOM 8104 O O . ARG C 1 129 ? 142.585 107.409 169.126 1.00 39.42 153 ARG C O 1
ATOM 8112 N N . THR C 1 130 ? 141.904 109.553 169.181 1.00 36.95 154 THR C N 1
ATOM 8113 C CA . THR C 1 130 ? 142.693 109.913 170.353 1.00 36.18 154 THR C CA 1
ATOM 8114 C C . THR C 1 130 ? 141.916 109.638 171.637 1.00 35.31 154 THR C C 1
ATOM 8115 O O . THR C 1 130 ? 140.784 110.107 171.803 1.00 35.08 154 THR C O 1
ATOM 8119 N N . THR C 1 131 ? 142.529 108.871 172.534 1.00 36.77 155 THR C N 1
ATOM 8120 C CA . THR C 1 131 ? 141.912 108.551 173.817 1.00 40.46 155 THR C CA 1
ATOM 8121 C C . THR C 1 131 ? 141.584 109.806 174.622 1.00 36.61 155 THR C C 1
ATOM 8122 O O . THR C 1 131 ? 142.422 110.701 174.774 1.00 37.40 155 THR C O 1
ATOM 8126 N N . HIS C 1 132 ? 140.386 109.844 175.178 1.00 32.77 156 HIS C N 1
ATOM 8127 C CA . HIS C 1 132 ? 140.025 110.955 176.037 1.00 37.76 156 HIS C CA 1
ATOM 8128 C C . HIS C 1 132 ? 140.917 110.941 177.268 1.00 34.66 156 HIS C C 1
ATOM 8129 O O . HIS C 1 132 ? 140.978 109.922 177.961 1.00 34.40 156 HIS C O 1
ATOM 8136 N N . PRO C 1 133 ? 141.627 112.023 177.575 1.00 31.06 157 PRO C N 1
ATOM 8137 C CA . PRO C 1 133 ? 142.551 111.980 178.718 1.00 38.18 157 PRO C CA 1
ATOM 8138 C C . PRO C 1 133 ? 141.857 111.913 180.062 1.00 38.34 157 PRO C C 1
ATOM 8139 O O . PRO C 1 133 ? 142.470 111.459 181.037 1.00 39.31 157 PRO C O 1
ATOM 8143 N N . LEU C 1 134 ? 140.605 112.351 180.156 1.00 37.94 158 LEU C N 1
ATOM 8144 C CA . LEU C 1 134 ? 139.959 112.500 181.454 1.00 39.71 158 LEU C CA 1
ATOM 8145 C C . LEU C 1 134 ? 138.889 111.448 181.696 1.00 38.46 158 LEU C C 1
ATOM 8146 O O . LEU C 1 134 ? 138.975 110.699 182.673 1.00 38.85 158 LEU C O 1
ATOM 8151 N N . PHE C 1 135 ? 137.935 111.303 180.783 1.00 33.59 159 PHE C N 1
ATOM 8152 C CA . PHE C 1 135 ? 136.757 110.498 181.053 1.00 40.22 159 PHE C CA 1
ATOM 8153 C C . PHE C 1 135 ? 136.943 109.050 180.622 1.00 41.99 159 PHE C C 1
ATOM 8154 O O . PHE C 1 135 ? 137.526 108.773 179.573 1.00 37.54 159 PHE C O 1
ATOM 8162 N N . VAL C 1 136 ? 136.396 108.131 181.424 1.00 40.55 160 VAL C N 1
ATOM 8163 C CA . VAL C 1 136 ? 136.231 106.732 181.035 1.00 41.66 160 VAL C CA 1
ATOM 8164 C C . VAL C 1 136 ? 134.749 106.405 181.120 1.00 40.72 160 VAL C C 1
ATOM 8165 O O . VAL C 1 136 ? 133.999 107.092 181.816 1.00 42.74 160 VAL C O 1
ATOM 8169 N N . ILE C 1 137 ? 134.302 105.408 180.372 1.00 38.55 161 ILE C N 1
ATOM 8170 C CA . ILE C 1 137 ? 132.875 105.099 180.306 1.00 40.19 161 ILE C CA 1
ATOM 8171 C C . ILE C 1 137 ? 132.584 103.753 180.956 1.00 42.99 161 ILE C C 1
ATOM 8172 O O . ILE C 1 137 ? 133.359 102.798 180.820 1.00 41.16 161 ILE C O 1
ATOM 8177 N N . ALA C 1 138 ? 131.445 103.674 181.645 1.00 45.53 162 ALA C N 1
ATOM 8178 C CA . ALA C 1 138 ? 131.011 102.428 182.256 1.00 44.49 162 ALA C CA 1
ATOM 8179 C C . ALA C 1 138 ? 130.439 101.477 181.213 1.00 45.48 162 ALA C C 1
ATOM 8180 O O . ALA C 1 138 ? 129.696 101.883 180.313 1.00 43.97 162 ALA C O 1
ATOM 8182 N N . THR C 1 139 ? 130.762 100.196 181.362 1.00 45.36 163 THR C N 1
ATOM 8183 C CA . THR C 1 139 ? 130.212 99.140 180.525 1.00 51.06 163 THR C CA 1
ATOM 8184 C C . THR C 1 139 ? 129.139 98.333 181.240 1.00 53.22 163 THR C C 1
ATOM 8185 O O . THR C 1 139 ? 128.533 97.447 180.623 1.00 53.32 163 THR C O 1
ATOM 8189 N N . ARG C 1 140 ? 128.906 98.610 182.525 1.00 50.59 164 ARG C N 1
ATOM 8190 C CA . ARG C 1 140 ? 127.895 97.941 183.329 1.00 52.39 164 ARG C CA 1
ATOM 8191 C C . ARG C 1 140 ? 127.088 98.955 184.124 1.00 53.45 164 ARG C C 1
ATOM 8192 O O . ARG C 1 140 ? 127.560 100.054 184.434 1.00 50.73 164 ARG C O 1
ATOM 8200 N N . ARG C 1 141 ? 125.869 98.547 184.482 1.00 57.34 165 ARG C N 1
ATOM 8201 C CA . ARG C 1 141 ? 125.045 99.337 185.379 1.00 55.88 165 ARG C CA 1
ATOM 8202 C C . ARG C 1 141 ? 125.637 99.293 186.792 1.00 51.94 165 ARG C C 1
ATOM 8203 O O . ARG C 1 141 ? 126.613 98.588 187.068 1.00 54.23 165 ARG C O 1
ATOM 8211 N N . SER C 1 142 ? 125.059 100.093 187.683 1.00 56.12 166 SER C N 1
ATOM 8212 C CA . SER C 1 142 ? 125.686 100.338 188.984 1.00 58.74 166 SER C CA 1
ATOM 8213 C C . SER C 1 142 ? 125.828 99.070 189.836 1.00 58.67 166 SER C C 1
ATOM 8214 O O . SER C 1 142 ? 126.796 98.963 190.600 1.00 58.26 166 SER C O 1
ATOM 8217 N N . GLU C 1 143 ? 124.879 98.144 189.770 1.00 57.93 167 GLU C N 1
ATOM 8218 C CA . GLU C 1 143 ? 124.977 96.924 190.582 1.00 61.43 167 GLU C CA 1
ATOM 8219 C C . GLU C 1 143 ? 126.195 96.077 190.218 1.00 60.25 167 GLU C C 1
ATOM 8220 O O . GLU C 1 143 ? 126.831 95.487 191.091 1.00 57.33 167 GLU C O 1
ATOM 8226 N N . GLU C 1 144 ? 126.554 96.027 188.939 1.00 60.24 168 GLU C N 1
ATOM 8227 C CA . GLU C 1 144 ? 127.685 95.232 188.505 1.00 58.19 168 GLU C CA 1
ATOM 8228 C C . GLU C 1 144 ? 128.904 96.096 188.202 1.00 59.53 168 GLU C C 1
ATOM 8229 O O . GLU C 1 144 ? 129.841 95.625 187.546 1.00 54.40 168 GLU C O 1
ATOM 8235 N N . ILE C 1 145 ? 128.919 97.345 188.684 1.00 55.76 169 ILE C N 1
ATOM 8236 C CA . ILE C 1 145 ? 129.944 98.289 188.249 1.00 54.38 169 ILE C CA 1
ATOM 8237 C C . ILE C 1 145 ? 131.315 97.877 188.766 1.00 56.61 169 ILE C C 1
ATOM 8238 O O . ILE C 1 145 ? 132.340 98.211 188.154 1.00 52.92 169 ILE C O 1
ATOM 8243 N N . LEU C 1 146 ? 131.371 97.159 189.890 1.00 55.30 170 LEU C N 1
ATOM 8244 C CA . LEU C 1 146 ? 132.645 96.729 190.440 1.00 51.76 170 LEU C CA 1
ATOM 8245 C C . LEU C 1 146 ? 133.031 95.323 189.990 1.00 53.12 170 LEU C C 1
ATOM 8246 O O . LEU C 1 146 ? 134.035 94.781 190.467 1.00 57.77 170 LEU C O 1
ATOM 8251 N N . GLY C 1 147 ? 132.301 94.752 189.040 1.00 52.94 171 GLY C N 1
ATOM 8252 C CA . GLY C 1 147 ? 132.729 93.542 188.379 1.00 57.89 171 GLY C CA 1
ATOM 8253 C C . GLY C 1 147 ? 132.336 92.268 189.094 1.00 62.42 171 GLY C C 1
ATOM 8254 O O . GLY C 1 147 ? 131.752 92.290 190.183 1.00 64.25 171 GLY C O 1
ATOM 8255 N N . PRO C 1 148 ? 132.631 91.120 188.469 1.00 66.59 172 PRO C N 1
ATOM 8256 C CA . PRO C 1 148 ? 132.297 89.833 189.116 1.00 63.89 172 PRO C CA 1
ATOM 8257 C C . PRO C 1 148 ? 132.965 89.640 190.471 1.00 61.65 172 PRO C C 1
ATOM 8258 O O . PRO C 1 148 ? 132.300 89.237 191.434 1.00 62.24 172 PRO C O 1
ATOM 8262 N N . ASP C 1 149 ? 134.260 89.930 190.586 1.00 61.00 173 ASP C N 1
ATOM 8263 C CA . ASP C 1 149 ? 134.935 89.754 191.867 1.00 60.46 173 ASP C CA 1
ATOM 8264 C C . ASP C 1 149 ? 134.725 90.919 192.823 1.00 62.49 173 ASP C C 1
ATOM 8265 O O . ASP C 1 149 ? 135.304 90.905 193.918 1.00 60.89 173 ASP C O 1
ATOM 8270 N N . GLY C 1 150 ? 133.940 91.926 192.437 1.00 62.19 174 GLY C N 1
ATOM 8271 C CA . GLY C 1 150 ? 133.708 93.061 193.311 1.00 60.96 174 GLY C CA 1
ATOM 8272 C C . GLY C 1 150 ? 134.890 93.978 193.525 1.00 57.03 174 GLY C C 1
ATOM 8273 O O . GLY C 1 150 ? 134.822 94.847 194.398 1.00 63.66 174 GLY C O 1
ATOM 8274 N N . ASN C 1 151 ? 135.974 93.814 192.759 1.00 55.82 175 ASN C N 1
ATOM 8275 C CA . ASN C 1 151 ? 137.169 94.638 192.914 1.00 57.75 175 ASN C CA 1
ATOM 8276 C C . ASN C 1 151 ? 137.703 95.115 191.565 1.00 57.98 175 ASN C C 1
ATOM 8277 O O . ASN C 1 151 ? 138.854 95.564 191.482 1.00 56.78 175 ASN C O 1
ATOM 8282 N N . THR C 1 152 ? 136.904 95.033 190.508 1.00 55.88 176 THR C N 1
ATOM 8283 C CA . THR C 1 152 ? 137.345 95.404 189.167 1.00 54.73 176 THR C CA 1
ATOM 8284 C C . THR C 1 152 ? 136.349 96.363 188.526 1.00 50.85 176 THR C C 1
ATOM 8285 O O . THR C 1 152 ? 135.344 95.920 187.944 1.00 49.39 176 THR C O 1
ATOM 8289 N N . PRO C 1 153 ? 136.595 97.669 188.589 1.00 49.07 177 PRO C N 1
ATOM 8290 C CA . PRO C 1 153 ? 135.638 98.620 188.008 1.00 46.51 177 PRO C CA 1
ATOM 8291 C C . PRO C 1 153 ? 135.422 98.367 186.518 1.00 48.87 177 PRO C C 1
ATOM 8292 O O . PRO C 1 153 ? 136.360 98.092 185.762 1.00 45.02 177 PRO C O 1
ATOM 8296 N N . GLN C 1 154 ? 134.158 98.441 186.109 1.00 44.18 178 GLN C N 1
ATOM 8297 C CA . GLN C 1 154 ? 133.754 98.113 184.746 1.00 47.31 178 GLN C CA 1
ATOM 8298 C C . GLN C 1 154 ? 133.725 99.362 183.860 1.00 47.49 178 GLN C C 1
ATOM 8299 O O . GLN C 1 154 ? 132.699 99.739 183.289 1.00 44.88 178 GLN C O 1
ATOM 8305 N N . PHE C 1 155 ? 134.894 99.992 183.740 1.00 44.49 179 PHE C N 1
ATOM 8306 C CA . PHE C 1 155 ? 135.069 101.196 182.942 1.00 47.57 179 PHE C CA 1
ATOM 8307 C C . PHE C 1 155 ? 136.115 100.967 181.868 1.00 46.01 179 PHE C C 1
ATOM 8308 O O . PHE C 1 155 ? 137.058 100.200 182.058 1.00 48.97 179 PHE C O 1
ATOM 8316 N N . GLU C 1 156 ? 135.969 101.674 180.756 1.00 42.16 180 GLU C N 1
ATOM 8317 C CA . GLU C 1 156 ? 136.920 101.559 179.665 1.00 46.24 180 GLU C CA 1
ATOM 8318 C C . GLU C 1 156 ? 137.393 102.929 179.210 1.00 44.04 180 GLU C C 1
ATOM 8319 O O . GLU C 1 156 ? 136.660 103.918 179.280 1.00 40.85 180 GLU C O 1
ATOM 8325 N N . ASN C 1 157 ? 138.609 102.968 178.689 1.00 44.55 181 ASN C N 1
ATOM 8326 C CA . ASN C 1 157 ? 139.007 104.157 177.971 1.00 43.23 181 ASN C CA 1
ATOM 8327 C C . ASN C 1 157 ? 138.187 104.301 176.700 1.00 41.15 181 ASN C C 1
ATOM 8328 O O . ASN C 1 157 ? 137.567 103.355 176.222 1.00 41.76 181 ASN C O 1
ATOM 8333 N N . ILE C 1 158 ? 138.175 105.518 176.159 1.00 42.44 182 ILE C N 1
ATOM 8334 C CA . ILE C 1 158 ? 137.346 105.824 175.002 1.00 39.41 182 ILE C CA 1
ATOM 8335 C C . ILE C 1 158 ? 137.910 107.065 174.333 1.00 34.47 182 ILE C C 1
ATOM 8336 O O . ILE C 1 158 ? 138.534 107.903 174.986 1.00 40.15 182 ILE C O 1
ATOM 8341 N N . SER C 1 159 ? 137.720 107.171 173.022 1.00 33.66 183 SER C N 1
ATOM 8342 C CA . SER C 1 159 ? 138.272 108.323 172.324 1.00 36.73 183 SER C CA 1
ATOM 8343 C C . SER C 1 159 ? 137.442 109.583 172.586 1.00 33.51 183 SER C C 1
ATOM 8344 O O . SER C 1 159 ? 136.276 109.519 172.959 1.00 34.29 183 SER C O 1
ATOM 8347 N N . ILE C 1 160 ? 138.043 110.736 172.280 1.00 36.36 184 ILE C N 1
ATOM 8348 C CA . ILE C 1 160 ? 137.383 112.022 172.494 1.00 33.93 184 ILE C CA 1
ATOM 8349 C C . ILE C 1 160 ? 136.069 112.075 171.736 1.00 35.59 184 ILE C C 1
ATOM 8350 O O . ILE C 1 160 ? 135.051 112.542 172.259 1.00 35.27 184 ILE C O 1
ATOM 8355 N N . TYR C 1 161 ? 136.063 111.598 170.489 1.00 33.07 185 TYR C N 1
ATOM 8356 C CA . TYR C 1 161 ? 134.817 111.641 169.740 1.00 29.65 185 TYR C CA 1
ATOM 8357 C C . TYR C 1 161 ? 133.857 110.523 170.153 1.00 34.02 185 TYR C C 1
ATOM 8358 O O . TYR C 1 161 ? 132.634 110.726 170.136 1.00 32.44 185 TYR C O 1
ATOM 8367 N N . ASN C 1 162 ? 134.364 109.338 170.506 1.00 32.08 186 ASN C N 1
ATOM 8368 C CA . ASN C 1 162 ? 133.456 108.282 170.933 1.00 34.22 186 ASN C CA 1
ATOM 8369 C C . ASN C 1 162 ? 132.810 108.601 172.285 1.00 37.17 186 ASN C C 1
ATOM 8370 O O . ASN C 1 162 ? 131.677 108.170 172.530 1.00 33.34 186 ASN C O 1
ATOM 8375 N N . TYR C 1 163 ? 133.505 109.352 173.160 1.00 32.18 187 TYR C N 1
ATOM 8376 C CA . TYR C 1 163 ? 132.893 109.831 174.406 1.00 33.49 187 TYR C CA 1
ATOM 8377 C C . TYR C 1 163 ? 131.712 110.743 174.120 1.00 33.57 187 TYR C C 1
ATOM 8378 O O . TYR C 1 163 ? 130.662 110.642 174.765 1.00 36.77 187 TYR C O 1
ATOM 8387 N N . PHE C 1 164 ? 131.864 111.608 173.115 1.00 32.73 188 PHE C N 1
ATOM 8388 C CA . PHE C 1 164 ? 130.779 112.443 172.611 1.00 31.95 188 PHE C CA 1
ATOM 8389 C C . PHE C 1 164 ? 129.600 111.593 172.126 1.00 36.34 188 PHE C C 1
ATOM 8390 O O . PHE C 1 164 ? 128.435 111.939 172.366 1.00 33.54 188 PHE C O 1
ATOM 8398 N N . VAL C 1 165 ? 129.882 110.475 171.442 1.00 33.23 189 VAL C N 1
ATOM 8399 C CA . VAL C 1 165 ? 128.808 109.595 170.983 1.00 35.66 189 VAL C CA 1
ATOM 8400 C C . VAL C 1 165 ? 128.156 108.884 172.162 1.00 35.93 189 VAL C C 1
ATOM 8401 O O . VAL C 1 165 ? 126.930 108.733 172.211 1.00 31.11 189 VAL C O 1
ATOM 8405 N N . TRP C 1 166 ? 128.975 108.434 173.119 1.00 35.08 190 TRP C N 1
ATOM 8406 C CA . TRP C 1 166 ? 128.510 107.591 174.213 1.00 34.58 190 TRP C CA 1
ATOM 8407 C C . TRP C 1 166 ? 127.594 108.358 175.166 1.00 40.92 190 TRP C C 1
ATOM 8408 O O . TRP C 1 166 ? 126.560 107.833 175.592 1.00 38.42 190 TRP C O 1
ATOM 8419 N N . THR C 1 167 ? 127.949 109.605 175.505 1.00 32.89 191 THR C N 1
ATOM 8420 C CA . THR C 1 167 ? 127.099 110.378 176.399 1.00 39.17 191 THR C CA 1
ATOM 8421 C C . THR C 1 167 ? 125.725 110.578 175.793 1.00 38.41 191 THR C C 1
ATOM 8422 O O . THR C 1 167 ? 124.717 110.532 176.507 1.00 38.15 191 THR C O 1
ATOM 8426 N N . HIS C 1 168 ? 125.660 110.802 174.478 1.00 34.58 192 HIS C N 1
ATOM 8427 C CA . HIS C 1 168 ? 124.364 110.951 173.817 1.00 37.14 192 HIS C CA 1
ATOM 8428 C C . HIS C 1 168 ? 123.569 109.653 173.883 1.00 40.50 192 HIS C C 1
ATOM 8429 O O . HIS C 1 168 ? 122.371 109.647 174.205 1.00 39.55 192 HIS C O 1
ATOM 8436 N N . TYR C 1 169 ? 124.235 108.536 173.584 1.00 38.62 193 TYR C N 1
ATOM 8437 C CA . TYR C 1 169 ? 123.597 107.232 173.674 1.00 41.64 193 TYR C CA 1
ATOM 8438 C C . TYR C 1 169 ? 123.096 106.960 175.097 1.00 42.41 193 TYR C C 1
ATOM 8439 O O . TYR C 1 169 ? 121.978 106.470 175.296 1.00 41.71 193 TYR C O 1
ATOM 8448 N N . TYR C 1 170 ? 123.934 107.240 176.101 1.00 39.16 194 TYR C N 1
ATOM 8449 C CA . TYR C 1 170 ? 123.568 106.956 177.481 1.00 41.30 194 TYR C CA 1
ATOM 8450 C C . TYR C 1 170 ? 122.345 107.757 177.903 1.00 42.40 194 TYR C C 1
ATOM 8451 O O . TYR C 1 170 ? 121.569 107.304 178.756 1.00 40.34 194 TYR C O 1
ATOM 8460 N N . SER C 1 171 ? 122.148 108.938 177.308 1.00 41.16 195 SER C N 1
ATOM 8461 C CA . SER C 1 171 ? 121.005 109.774 177.648 1.00 41.47 195 SER C CA 1
ATOM 8462 C C . SER C 1 171 ? 119.708 109.298 177.002 1.00 38.84 195 SER C C 1
ATOM 8463 O O . SER C 1 171 ? 118.633 109.709 177.449 1.00 41.06 195 SER C O 1
ATOM 8466 N N . VAL C 1 172 ? 119.766 108.484 175.947 1.00 40.90 196 VAL C N 1
ATOM 8467 C CA . VAL C 1 172 ? 118.554 108.015 175.276 1.00 36.39 196 VAL C CA 1
ATOM 8468 C C . VAL C 1 172 ? 118.308 106.521 175.454 1.00 36.48 196 VAL C C 1
ATOM 8469 O O . VAL C 1 172 ? 117.250 106.038 175.034 1.00 42.24 196 VAL C O 1
ATOM 8473 N N . LYS C 1 173 ? 119.235 105.776 176.042 1.00 37.24 197 LYS C N 1
ATOM 8474 C CA . LYS C 1 173 ? 119.085 104.332 176.139 1.00 42.46 197 LYS C CA 1
ATOM 8475 C C . LYS C 1 173 ? 117.867 103.955 176.990 1.00 49.74 197 LYS C C 1
ATOM 8476 O O . LYS C 1 173 ? 117.400 104.720 177.840 1.00 46.03 197 LYS C O 1
ATOM 8482 N N . LYS C 1 174 ? 117.367 102.742 176.760 1.00 52.09 198 LYS C N 1
ATOM 8483 C CA . LYS C 1 174 ? 116.179 102.237 177.439 1.00 55.09 198 LYS C CA 1
ATOM 8484 C C . LYS C 1 174 ? 116.485 101.817 178.872 1.00 52.05 198 LYS C C 1
ATOM 8485 O O . LYS C 1 174 ? 117.599 101.392 179.189 1.00 52.02 198 LYS C O 1
ATOM 8491 N N . THR C 1 175 ? 115.483 101.949 179.750 1.00 54.29 199 THR C N 1
ATOM 8492 C CA . THR C 1 175 ? 115.644 101.470 181.121 1.00 52.07 199 THR C CA 1
ATOM 8493 C C . THR C 1 175 ? 115.573 99.944 181.139 1.00 53.60 199 THR C C 1
ATOM 8494 O O . THR C 1 175 ? 114.570 99.357 180.716 1.00 55.08 199 THR C O 1
ATOM 8498 N N . PHE C 1 176 ? 116.637 99.304 181.626 1.00 53.68 200 PHE C N 1
ATOM 8499 C CA . PHE C 1 176 ? 116.676 97.851 181.753 1.00 56.72 200 PHE C CA 1
ATOM 8500 C C . PHE C 1 176 ? 115.887 97.418 182.988 1.00 59.62 200 PHE C C 1
ATOM 8501 O O . PHE C 1 176 ? 116.171 97.871 184.101 1.00 58.54 200 PHE C O 1
ATOM 8509 N N . LEU C 1 177 ? 114.907 96.528 182.798 1.00 60.28 201 LEU C N 1
ATOM 8510 C CA . LEU C 1 177 ? 114.040 96.109 183.894 1.00 63.18 201 LEU C CA 1
ATOM 8511 C C . LEU C 1 177 ? 114.385 94.737 184.461 1.00 66.46 201 LEU C C 1
ATOM 8512 O O . LEU C 1 177 ? 113.974 94.433 185.587 1.00 71.83 201 LEU C O 1
ATOM 8517 N N . GLY C 1 178 ? 115.179 93.946 183.756 1.00 65.19 202 GLY C N 1
ATOM 8518 C CA . GLY C 1 178 ? 115.609 92.636 184.213 1.00 57.17 202 GLY C CA 1
ATOM 8519 C C . GLY C 1 178 ? 115.666 91.682 183.033 1.00 61.80 202 GLY C C 1
ATOM 8520 O O . GLY C 1 178 ? 114.976 91.847 182.022 1.00 61.79 202 GLY C O 1
ATOM 8521 N N . VAL C 1 179 ? 116.529 90.670 183.148 1.00 59.81 203 VAL C N 1
ATOM 8522 C CA . VAL C 1 179 ? 116.634 89.669 182.092 1.00 65.77 203 VAL C CA 1
ATOM 8523 C C . VAL C 1 179 ? 115.283 88.988 181.918 1.00 66.85 203 VAL C C 1
ATOM 8524 O O . VAL C 1 179 ? 114.613 88.628 182.896 1.00 67.76 203 VAL C O 1
ATOM 8528 N N . GLY C 1 180 ? 114.864 88.832 180.667 1.00 59.66 204 GLY C N 1
ATOM 8529 C CA . GLY C 1 180 ? 113.562 88.295 180.357 1.00 68.73 204 GLY C CA 1
ATOM 8530 C C . GLY C 1 180 ? 112.450 89.319 180.283 1.00 72.42 204 GLY C C 1
ATOM 8531 O O . GLY C 1 180 ? 111.409 89.037 179.678 1.00 75.69 204 GLY C O 1
ATOM 8532 N N . GLN C 1 181 ? 112.638 90.502 180.861 1.00 72.84 205 GLN C N 1
ATOM 8533 C CA . GLN C 1 181 ? 111.666 91.576 180.734 1.00 71.56 205 GLN C CA 1
ATOM 8534 C C . GLN C 1 181 ? 112.079 92.497 179.595 1.00 69.65 205 GLN C C 1
ATOM 8535 O O . GLN C 1 181 ? 113.255 92.573 179.227 1.00 67.34 205 GLN C O 1
ATOM 8541 N N . GLU C 1 182 ? 111.093 93.166 179.006 1.00 68.34 206 GLU C N 1
ATOM 8542 C CA . GLU C 1 182 ? 111.340 94.083 177.905 1.00 63.49 206 GLU C CA 1
ATOM 8543 C C . GLU C 1 182 ? 111.688 95.456 178.466 1.00 63.86 206 GLU C C 1
ATOM 8544 O O . GLU C 1 182 ? 111.021 95.945 179.381 1.00 65.72 206 GLU C O 1
ATOM 8550 N N . SER C 1 183 ? 112.758 96.049 177.945 1.00 62.23 207 SER C N 1
ATOM 8551 C CA . SER C 1 183 ? 113.251 97.322 178.454 1.00 58.78 207 SER C CA 1
ATOM 8552 C C . SER C 1 183 ? 112.277 98.454 178.159 1.00 57.47 207 SER C C 1
ATOM 8553 O O . SER C 1 183 ? 111.570 98.454 177.142 1.00 51.72 207 SER C O 1
ATOM 8556 N N . PHE C 1 184 ? 112.250 99.431 179.070 1.00 55.49 208 PHE C N 1
ATOM 8557 C CA . PHE C 1 184 ? 111.322 100.554 178.976 1.00 56.10 208 PHE C CA 1
ATOM 8558 C C . PHE C 1 184 ? 111.924 101.662 178.122 1.00 55.77 208 PHE C C 1
ATOM 8559 O O . PHE C 1 184 ? 113.064 102.093 178.350 1.00 53.40 208 PHE C O 1
ATOM 8567 N N . GLY C 1 185 ? 111.153 102.109 177.138 1.00 52.98 209 GLY C N 1
ATOM 8568 C CA . GLY C 1 185 ? 111.658 102.991 176.118 1.00 50.28 209 GLY C CA 1
ATOM 8569 C C . GLY C 1 185 ? 111.019 104.356 176.025 1.00 52.95 209 GLY C C 1
ATOM 8570 O O . GLY C 1 185 ? 111.406 105.152 175.167 1.00 61.20 209 GLY C O 1
ATOM 8571 N N . GLU C 1 186 ? 110.017 104.640 176.847 1.00 55.36 210 GLU C N 1
ATOM 8572 C CA . GLU C 1 186 ? 109.382 105.958 176.800 1.00 55.43 210 GLU C CA 1
ATOM 8573 C C . GLU C 1 186 ? 110.067 106.936 177.750 1.00 57.35 210 GLU C C 1
ATOM 8574 O O . GLU C 1 186 ? 109.434 107.614 178.559 1.00 56.85 210 GLU C O 1
ATOM 8580 N N . VAL C 1 187 ? 111.382 107.054 177.597 1.00 52.70 211 VAL C N 1
ATOM 8581 C CA . VAL C 1 187 ? 112.205 107.894 178.452 1.00 45.93 211 VAL C CA 1
ATOM 8582 C C . VAL C 1 187 ? 113.355 108.426 177.606 1.00 49.89 211 VAL C C 1
ATOM 8583 O O . VAL C 1 187 ? 113.908 107.712 176.764 1.00 44.31 211 VAL C O 1
ATOM 8587 N N . ASP C 1 188 ? 113.695 109.696 177.809 1.00 51.41 212 ASP C N 1
ATOM 8588 C CA . ASP C 1 188 ? 114.727 110.336 176.999 1.00 40.80 212 ASP C CA 1
ATOM 8589 C C . ASP C 1 188 ? 115.226 111.548 177.768 1.00 37.92 212 ASP C C 1
ATOM 8590 O O . ASP C 1 188 ? 114.536 112.569 177.830 1.00 36.06 212 ASP C O 1
ATOM 8595 N N . PHE C 1 189 ? 116.437 111.458 178.286 1.00 37.84 213 PHE C N 1
ATOM 8596 C CA . PHE C 1 189 ? 116.972 112.509 179.134 1.00 37.35 213 PHE C CA 1
ATOM 8597 C C . PHE C 1 189 ? 117.479 113.700 178.342 1.00 37.08 213 PHE C C 1
ATOM 8598 O O . PHE C 1 189 ? 117.938 114.670 178.956 1.00 39.85 213 PHE C O 1
ATOM 8606 N N . SER C 1 190 ? 117.437 113.643 176.997 1.00 41.14 214 SER C N 1
ATOM 8607 C CA . SER C 1 190 ? 117.999 114.716 176.189 1.00 37.13 214 SER C CA 1
ATOM 8608 C C . SER C 1 190 ? 117.134 115.144 175.021 1.00 38.98 214 SER C C 1
ATOM 8609 O O . SER C 1 190 ? 117.558 116.039 174.279 1.00 38.80 214 SER C O 1
ATOM 8612 N N . HIS C 1 191 ? 115.948 114.552 174.828 1.00 40.00 215 HIS C N 1
ATOM 8613 C CA . HIS C 1 191 ? 115.062 114.890 173.710 1.00 39.53 215 HIS C CA 1
ATOM 8614 C C . HIS C 1 191 ? 113.605 114.872 174.165 1.00 39.84 215 HIS C C 1
ATOM 8615 O O . HIS C 1 191 ? 113.262 114.309 175.207 1.00 37.78 215 HIS C O 1
ATOM 8622 N N . GLU C 1 192 ? 112.738 115.450 173.336 1.00 38.05 216 GLU C N 1
ATOM 8623 C CA . GLU C 1 192 ? 111.297 115.418 173.584 1.00 46.01 216 GLU C CA 1
ATOM 8624 C C . GLU C 1 192 ? 110.980 115.987 174.967 1.00 45.25 216 GLU C C 1
ATOM 8625 O O . GLU C 1 192 ? 110.367 115.336 175.819 1.00 40.92 216 GLU C O 1
ATOM 8631 N N . GLY C 1 193 ? 111.476 117.195 175.199 1.00 43.89 217 GLY C N 1
ATOM 8632 C CA . GLY C 1 193 ? 111.297 117.897 176.443 1.00 42.14 217 GLY C CA 1
ATOM 8633 C C . GLY C 1 193 ? 112.144 119.153 176.453 1.00 43.87 217 GLY C C 1
ATOM 8634 O O . GLY C 1 193 ? 113.047 119.320 175.619 1.00 37.88 217 GLY C O 1
ATOM 8635 N N . PRO C 1 194 ? 111.905 120.027 177.442 1.00 35.78 218 PRO C N 1
ATOM 8636 C CA . PRO C 1 194 ? 112.546 121.353 177.441 1.00 39.11 218 PRO C CA 1
ATOM 8637 C C . PRO C 1 194 ? 114.063 121.303 177.427 1.00 38.64 218 PRO C C 1
ATOM 8638 O O . PRO C 1 194 ? 114.695 122.263 176.965 1.00 39.87 218 PRO C O 1
ATOM 8642 N N . ALA C 1 195 ? 114.668 120.221 177.934 1.00 37.41 219 ALA C N 1
ATOM 8643 C CA . ALA C 1 195 ? 116.117 120.109 178.040 1.00 36.64 219 ALA C CA 1
ATOM 8644 C C . ALA C 1 195 ? 116.802 119.804 176.703 1.00 37.95 219 ALA C C 1
ATOM 8645 O O . ALA C 1 195 ? 118.033 119.670 176.676 1.00 34.39 219 ALA C O 1
ATOM 8647 N N . PHE C 1 196 ? 116.046 119.686 175.606 1.00 34.32 220 PHE C N 1
ATOM 8648 C CA . PHE C 1 196 ? 116.641 119.338 174.317 1.00 37.46 220 PHE C CA 1
ATOM 8649 C C . PHE C 1 196 ? 117.727 120.338 173.918 1.00 34.68 220 PHE C C 1
ATOM 8650 O O . PHE C 1 196 ? 118.822 119.950 173.499 1.00 30.25 220 PHE C O 1
ATOM 8658 N N . LEU C 1 197 ? 117.443 121.637 174.053 1.00 33.63 221 LEU C N 1
ATOM 8659 C CA . LEU C 1 197 ? 118.372 122.655 173.571 1.00 33.68 221 LEU C CA 1
ATOM 8660 C C . LEU C 1 197 ? 119.549 122.866 174.522 1.00 33.78 221 LEU C C 1
ATOM 8661 O O . LEU C 1 197 ? 120.688 123.032 174.073 1.00 36.86 221 LEU C O 1
ATOM 8666 N N . THR C 1 198 ? 119.301 122.857 175.834 1.00 31.23 222 THR C N 1
ATOM 8667 C CA . THR C 1 198 ? 120.389 123.059 176.779 1.00 34.14 222 THR C CA 1
ATOM 8668 C C . THR C 1 198 ? 121.291 121.831 176.838 1.00 30.82 222 THR C C 1
ATOM 8669 O O . THR C 1 198 ? 122.510 121.961 176.987 1.00 31.07 222 THR C O 1
ATOM 8673 N N . TRP C 1 199 ? 120.718 120.632 176.735 1.00 32.79 223 TRP C N 1
ATOM 8674 C CA . TRP C 1 199 ? 121.546 119.431 176.737 1.00 32.53 223 TRP C CA 1
ATOM 8675 C C . TRP C 1 199 ? 122.500 119.440 175.550 1.00 36.14 223 TRP C C 1
ATOM 8676 O O . TRP C 1 199 ? 123.715 119.267 175.711 1.00 32.48 223 TRP C O 1
ATOM 8687 N N . HIS C 1 200 ? 121.970 119.665 174.341 1.00 31.60 224 HIS C N 1
ATOM 8688 C CA . HIS C 1 200 ? 122.830 119.620 173.167 1.00 32.58 224 HIS C CA 1
ATOM 8689 C C . HIS C 1 200 ? 123.808 120.782 173.134 1.00 32.80 224 HIS C C 1
ATOM 8690 O O . HIS C 1 200 ? 124.885 120.658 172.539 1.00 30.29 224 HIS C O 1
ATOM 8697 N N . ARG C 1 201 ? 123.472 121.904 173.778 1.00 32.42 225 ARG C N 1
ATOM 8698 C CA . ARG C 1 201 ? 124.428 123.003 173.873 1.00 32.19 225 ARG C CA 1
ATOM 8699 C C . ARG C 1 201 ? 125.656 122.594 174.682 1.00 34.07 225 ARG C C 1
ATOM 8700 O O . ARG C 1 201 ? 126.798 122.873 174.290 1.00 31.04 225 ARG C O 1
ATOM 8708 N N . TYR C 1 202 ? 125.436 121.942 175.830 1.00 30.37 226 TYR C N 1
ATOM 8709 C CA . TYR C 1 202 ? 126.559 121.523 176.657 1.00 32.05 226 TYR C CA 1
ATOM 8710 C C . TYR C 1 202 ? 127.365 120.420 175.980 1.00 32.09 226 TYR C C 1
ATOM 8711 O O . TYR C 1 202 ? 128.600 120.423 176.049 1.00 31.29 226 TYR C O 1
ATOM 8720 N N . HIS C 1 203 ? 126.675 119.474 175.332 1.00 30.40 227 HIS C N 1
ATOM 8721 C CA . HIS C 1 203 ? 127.314 118.422 174.536 1.00 28.63 227 HIS C CA 1
ATOM 8722 C C . HIS C 1 203 ? 128.365 119.007 173.586 1.00 29.92 227 HIS C C 1
ATOM 8723 O O . HIS C 1 203 ? 129.522 118.577 173.576 1.00 27.47 227 HIS C O 1
ATOM 8730 N N . LEU C 1 204 ? 127.979 120.026 172.813 1.00 31.33 228 LEU C N 1
ATOM 8731 C CA . LEU C 1 204 ? 128.905 120.671 171.883 1.00 29.67 228 LEU C CA 1
ATOM 8732 C C . LEU C 1 204 ? 130.033 121.389 172.621 1.00 31.05 228 LEU C C 1
ATOM 8733 O O . LEU C 1 204 ? 131.204 121.292 172.233 1.00 27.68 228 LEU C O 1
ATOM 8738 N N . LEU C 1 205 ? 129.705 122.094 173.701 1.00 34.47 229 LEU C N 1
ATOM 8739 C CA . LEU C 1 205 ? 130.721 122.810 174.465 1.00 32.30 229 LEU C CA 1
ATOM 8740 C C . LEU C 1 205 ? 131.776 121.850 175.016 1.00 31.42 229 LEU C C 1
ATOM 8741 O O . LEU C 1 205 ? 132.970 122.165 175.051 1.00 30.31 229 LEU C O 1
ATOM 8746 N N . ARG C 1 206 ? 131.344 120.671 175.456 1.00 30.68 230 ARG C N 1
ATOM 8747 C CA . ARG C 1 206 ? 132.273 119.660 175.943 1.00 30.56 230 ARG C CA 1
ATOM 8748 C C . ARG C 1 206 ? 133.190 119.184 174.813 1.00 31.75 230 ARG C C 1
ATOM 8749 O O . ARG C 1 206 ? 134.406 119.058 174.989 1.00 31.33 230 ARG C O 1
ATOM 8757 N N . LEU C 1 207 ? 132.617 118.904 173.640 1.00 28.17 231 LEU C N 1
ATOM 8758 C CA . LEU C 1 207 ? 133.438 118.477 172.515 1.00 30.19 231 LEU C CA 1
ATOM 8759 C C . LEU C 1 207 ? 134.403 119.581 172.093 1.00 29.56 231 LEU C C 1
ATOM 8760 O O . LEU C 1 207 ? 135.595 119.336 171.889 1.00 30.31 231 LEU C O 1
ATOM 8765 N N . GLU C 1 208 ? 133.908 120.817 171.974 1.00 29.37 232 GLU C N 1
ATOM 8766 C CA . GLU C 1 208 ? 134.770 121.914 171.537 1.00 31.14 232 GLU C CA 1
ATOM 8767 C C . GLU C 1 208 ? 135.957 122.097 172.481 1.00 32.39 232 GLU C C 1
ATOM 8768 O O . GLU C 1 208 ? 137.103 122.263 172.038 1.00 28.76 232 GLU C O 1
ATOM 8774 N N . LYS C 1 209 ? 135.703 122.065 173.787 1.00 27.54 233 LYS C N 1
ATOM 8775 C CA . LYS C 1 209 ? 136.787 122.197 174.757 1.00 29.66 233 LYS C CA 1
ATOM 8776 C C . LYS C 1 209 ? 137.772 121.038 174.644 1.00 31.73 233 LYS C C 1
ATOM 8777 O O . LYS C 1 209 ? 138.992 121.241 174.659 1.00 31.82 233 LYS C O 1
ATOM 8783 N N . ASP C 1 210 ? 137.266 119.811 174.513 1.00 31.89 234 ASP C N 1
ATOM 8784 C CA . ASP C 1 210 ? 138.166 118.666 174.384 1.00 33.68 234 ASP C CA 1
ATOM 8785 C C . ASP C 1 210 ? 139.069 118.805 173.152 1.00 30.48 234 ASP C C 1
ATOM 8786 O O . ASP C 1 210 ? 140.245 118.429 173.196 1.00 31.14 234 ASP C O 1
ATOM 8791 N N . MET C 1 211 ? 138.536 119.345 172.046 1.00 28.80 235 MET C N 1
ATOM 8792 C CA . MET C 1 211 ? 139.311 119.491 170.814 1.00 31.06 235 MET C CA 1
ATOM 8793 C C . MET C 1 211 ? 140.274 120.672 170.882 1.00 32.40 235 MET C C 1
ATOM 8794 O O . MET C 1 211 ? 141.393 120.581 170.367 1.00 32.34 235 MET C O 1
ATOM 8799 N N . GLN C 1 212 ? 139.886 121.760 171.547 1.00 31.01 236 GLN C N 1
ATOM 8800 C CA . GLN C 1 212 ? 140.850 122.815 171.841 1.00 34.90 236 GLN C CA 1
ATOM 8801 C C . GLN C 1 212 ? 142.034 122.260 172.623 1.00 37.75 236 GLN C C 1
ATOM 8802 O O . GLN C 1 212 ? 143.189 122.605 172.345 1.00 34.81 236 GLN C O 1
ATOM 8808 N N . GLU C 1 213 ? 141.763 121.403 173.612 1.00 32.47 237 GLU C N 1
ATOM 8809 C CA . GLU C 1 213 ? 142.851 120.846 174.415 1.00 36.82 237 GLU C CA 1
ATOM 8810 C C . GLU C 1 213 ? 143.651 119.833 173.607 1.00 34.96 237 GLU C C 1
ATOM 8811 O O . GLU C 1 213 ? 144.879 119.797 173.685 1.00 35.25 237 GLU C O 1
ATOM 8817 N N . MET C 1 214 ? 142.966 119.009 172.827 1.00 36.98 238 MET C N 1
ATOM 8818 C CA . MET C 1 214 ? 143.654 118.026 172.003 1.00 34.24 238 MET C CA 1
ATOM 8819 C C . MET C 1 214 ? 144.575 118.702 171.002 1.00 34.80 238 MET C C 1
ATOM 8820 O O . MET C 1 214 ? 145.711 118.265 170.804 1.00 36.47 238 MET C O 1
ATOM 8825 N N . LEU C 1 215 ? 144.100 119.760 170.351 1.00 35.74 239 LEU C N 1
ATOM 8826 C CA . LEU C 1 215 ? 144.913 120.433 169.346 1.00 37.55 239 LEU C CA 1
ATOM 8827 C C . LEU C 1 215 ? 145.864 121.450 169.943 1.00 39.17 239 LEU C C 1
ATOM 8828 O O . LEU C 1 215 ? 146.700 121.988 169.208 1.00 39.38 239 LEU C O 1
ATOM 8833 N N . GLN C 1 216 ? 145.745 121.737 171.238 1.00 36.84 240 GLN C N 1
ATOM 8834 C CA . GLN C 1 216 ? 146.454 122.853 171.839 1.00 37.27 240 GLN C CA 1
ATOM 8835 C C . GLN C 1 216 ? 146.177 124.143 171.055 1.00 36.30 240 GLN C C 1
ATOM 8836 O O . GLN C 1 216 ? 147.079 124.921 170.745 1.00 38.43 240 GLN C O 1
ATOM 8842 N N . GLU C 1 217 ? 144.909 124.348 170.695 1.00 37.12 241 GLU C N 1
ATOM 8843 C CA . GLU C 1 217 ? 144.450 125.544 169.986 1.00 39.48 241 GLU C CA 1
ATOM 8844 C C . GLU C 1 217 ? 143.257 126.132 170.728 1.00 40.26 241 GLU C C 1
ATOM 8845 O O . GLU C 1 217 ? 142.105 125.751 170.473 1.00 34.87 241 GLU C O 1
ATOM 8851 N N . PRO C 1 218 ? 143.493 127.085 171.634 1.00 41.37 242 PRO C N 1
ATOM 8852 C CA . PRO C 1 218 ? 142.378 127.607 172.452 1.00 42.90 242 PRO C CA 1
ATOM 8853 C C . PRO C 1 218 ? 141.273 128.238 171.622 1.00 42.94 242 PRO C C 1
ATOM 8854 O O . PRO C 1 218 ? 140.116 128.247 172.048 1.00 37.75 242 PRO C O 1
ATOM 8858 N N . SER C 1 219 ? 141.596 128.754 170.440 1.00 40.20 243 SER C N 1
ATOM 8859 C CA . SER C 1 219 ? 140.635 129.452 169.599 1.00 40.79 243 SER C CA 1
ATOM 8860 C C . SER C 1 219 ? 139.880 128.507 168.672 1.00 37.85 243 SER C C 1
ATOM 8861 O O . SER C 1 219 ? 138.992 128.951 167.944 1.00 33.77 243 SER C O 1
ATOM 8864 N N . PHE C 1 220 ? 140.209 127.219 168.674 1.00 34.52 244 PHE C N 1
ATOM 8865 C CA . PHE C 1 220 ? 139.480 126.289 167.831 1.00 33.81 244 PHE C CA 1
ATOM 8866 C C . PHE C 1 220 ? 137.987 126.348 168.151 1.00 36.44 244 PHE C C 1
ATOM 8867 O O . PHE C 1 220 ? 137.586 126.414 169.315 1.00 35.34 244 PHE C O 1
ATOM 8875 N N . SER C 1 221 ? 137.161 126.375 167.105 1.00 33.38 245 SER C N 1
ATOM 8876 C CA . SER C 1 221 ? 135.716 126.461 167.259 1.00 36.21 245 SER C CA 1
ATOM 8877 C C . SER C 1 221 ? 135.071 125.474 166.303 1.00 38.95 245 SER C C 1
ATOM 8878 O O . SER C 1 221 ? 135.641 125.134 165.262 1.00 40.24 245 SER C O 1
ATOM 8881 N N . LEU C 1 222 ? 133.848 125.031 166.662 1.00 36.95 246 LEU C N 1
ATOM 8882 C CA . LEU C 1 222 ? 133.032 124.127 165.845 1.00 35.48 246 LEU C CA 1
ATOM 8883 C C . LEU C 1 222 ? 132.239 124.930 164.828 1.00 37.58 246 LEU C C 1
ATOM 8884 O O . LEU C 1 222 ? 131.490 125.828 165.211 1.00 38.45 246 LEU C O 1
ATOM 8889 N N . PRO C 1 223 ? 132.349 124.629 163.535 1.00 37.98 247 PRO C N 1
ATOM 8890 C CA . PRO C 1 223 ? 131.533 125.311 162.526 1.00 33.55 247 PRO C CA 1
ATOM 8891 C C . PRO C 1 223 ? 130.106 124.768 162.510 1.00 32.58 247 PRO C C 1
ATOM 8892 O O . PRO C 1 223 ? 129.777 123.784 163.163 1.00 32.59 247 PRO C O 1
ATOM 8896 N N . TYR C 1 224 ? 129.262 125.383 161.691 1.00 33.22 248 TYR C N 1
ATOM 8897 C CA . TYR C 1 224 ? 127.898 124.895 161.571 1.00 34.86 248 TYR C CA 1
ATOM 8898 C C . TYR C 1 224 ? 127.559 124.600 160.114 1.00 37.58 248 TYR C C 1
ATOM 8899 O O . TYR C 1 224 ? 128.243 125.045 159.188 1.00 35.30 248 TYR C O 1
ATOM 8908 N N . TRP C 1 225 ? 126.494 123.806 159.939 1.00 36.37 249 TRP C N 1
ATOM 8909 C CA . TRP C 1 225 ? 125.910 123.467 158.639 1.00 34.84 249 TRP C CA 1
ATOM 8910 C C . TRP C 1 225 ? 124.541 124.117 158.557 1.00 34.35 249 TRP C C 1
ATOM 8911 O O . TRP C 1 225 ? 123.635 123.740 159.304 1.00 40.59 249 TRP C O 1
ATOM 8922 N N . ASN C 1 226 ? 124.378 125.080 157.656 1.00 35.29 250 ASN C N 1
ATOM 8923 C CA . ASN C 1 226 ? 123.057 125.657 157.425 1.00 38.84 250 ASN C CA 1
ATOM 8924 C C . ASN C 1 226 ? 122.258 124.651 156.610 1.00 40.95 250 ASN C C 1
ATOM 8925 O O . ASN C 1 226 ? 122.344 124.616 155.384 1.00 44.20 250 ASN C O 1
ATOM 8930 N N . PHE C 1 227 ? 121.479 123.808 157.296 1.00 36.53 251 PHE C N 1
ATOM 8931 C CA . PHE C 1 227 ? 120.651 122.823 156.613 1.00 37.07 251 PHE C CA 1
ATOM 8932 C C . PHE C 1 227 ? 119.306 123.382 156.177 1.00 42.06 251 PHE C C 1
ATOM 8933 O O . PHE C 1 227 ? 118.505 122.639 155.605 1.00 43.28 251 PHE C O 1
ATOM 8941 N N . ALA C 1 228 ? 119.032 124.659 156.436 1.00 40.39 252 ALA C N 1
ATOM 8942 C CA . ALA C 1 228 ? 117.739 125.253 156.100 1.00 44.80 252 ALA C CA 1
ATOM 8943 C C . ALA C 1 228 ? 117.783 125.930 154.728 1.00 46.92 252 ALA C C 1
ATOM 8944 O O . ALA C 1 228 ? 117.528 127.127 154.578 1.00 46.39 252 ALA C O 1
ATOM 8946 N N . THR C 1 229 ? 118.121 125.127 153.710 1.00 49.66 253 THR C N 1
ATOM 8947 C CA . THR C 1 229 ? 118.190 125.590 152.330 1.00 45.64 253 THR C CA 1
ATOM 8948 C C . THR C 1 229 ? 117.083 125.022 151.446 1.00 53.87 253 THR C C 1
ATOM 8949 O O . THR C 1 229 ? 116.984 125.412 150.274 1.00 52.57 253 THR C O 1
ATOM 8953 N N . GLY C 1 230 ? 116.275 124.097 151.956 1.00 50.05 254 GLY C N 1
ATOM 8954 C CA . GLY C 1 230 ? 115.308 123.425 151.116 1.00 51.66 254 GLY C CA 1
ATOM 8955 C C . GLY C 1 230 ? 115.921 122.541 150.052 1.00 54.08 254 GLY C C 1
ATOM 8956 O O . GLY C 1 230 ? 115.224 122.132 149.122 1.00 56.70 254 GLY C O 1
ATOM 8957 N N . LYS C 1 231 ? 117.197 122.196 150.181 1.00 51.44 255 LYS C N 1
ATOM 8958 C CA . LYS C 1 231 ? 117.876 121.515 149.096 1.00 50.54 255 LYS C CA 1
ATOM 8959 C C . LYS C 1 231 ? 117.555 120.025 149.101 1.00 53.28 255 LYS C C 1
ATOM 8960 O O . LYS C 1 231 ? 117.187 119.435 150.124 1.00 54.33 255 LYS C O 1
ATOM 8966 N N . ASN C 1 232 ? 117.727 119.428 147.917 1.00 55.64 256 ASN C N 1
ATOM 8967 C CA . ASN C 1 232 ? 117.541 118.010 147.631 1.00 56.94 256 ASN C CA 1
ATOM 8968 C C . ASN C 1 232 ? 118.751 117.187 148.023 1.00 50.52 256 ASN C C 1
ATOM 8969 O O . ASN C 1 232 ? 118.647 115.960 148.136 1.00 51.38 256 ASN C O 1
ATOM 8974 N N . VAL C 1 233 ? 119.889 117.842 148.236 1.00 47.35 257 VAL C N 1
ATOM 8975 C CA . VAL C 1 233 ? 121.173 117.188 148.441 1.00 50.01 257 VAL C CA 1
ATOM 8976 C C . VAL C 1 233 ? 121.843 117.821 149.654 1.00 46.80 257 VAL C C 1
ATOM 8977 O O . VAL C 1 233 ? 121.525 118.940 150.061 1.00 49.96 257 VAL C O 1
ATOM 8981 N N . CYS C 1 234 ? 122.812 117.097 150.200 1.00 47.70 258 CYS C N 1
ATOM 8982 C CA . CYS C 1 234 ? 123.600 117.538 151.346 1.00 49.67 258 CYS C CA 1
ATOM 8983 C C . CYS C 1 234 ? 124.801 118.302 150.793 1.00 43.09 258 CYS C C 1
ATOM 8984 O O . CYS C 1 234 ? 125.755 117.700 150.303 1.00 48.20 258 CYS C O 1
ATOM 8987 N N . ASP C 1 235 ? 124.753 119.640 150.852 1.00 42.75 259 ASP C N 1
ATOM 8988 C CA . ASP C 1 235 ? 125.810 120.466 150.255 1.00 43.93 259 ASP C CA 1
ATOM 8989 C C . ASP C 1 235 ? 127.114 120.443 151.036 1.00 42.72 259 ASP C C 1
ATOM 8990 O O . ASP C 1 235 ? 128.052 121.131 150.638 1.00 46.86 259 ASP C O 1
ATOM 8995 N N . ILE C 1 236 ? 127.199 119.726 152.149 1.00 44.13 260 ILE C N 1
ATOM 8996 C CA . ILE C 1 236 ? 128.468 119.510 152.826 1.00 43.63 260 ILE C CA 1
ATOM 8997 C C . ILE C 1 236 ? 128.939 118.078 152.673 1.00 42.73 260 ILE C C 1
ATOM 8998 O O . ILE C 1 236 ? 129.875 117.667 153.352 1.00 35.70 260 ILE C O 1
ATOM 9003 N N . CYS C 1 237 ? 128.282 117.282 151.838 1.00 39.25 261 CYS C N 1
ATOM 9004 C CA . CYS C 1 237 ? 128.733 115.908 151.626 1.00 43.78 261 CYS C CA 1
ATOM 9005 C C . CYS C 1 237 ? 129.671 115.850 150.411 1.00 45.16 261 CYS C C 1
ATOM 9006 O O . CYS C 1 237 ? 129.356 115.325 149.344 1.00 43.82 261 CYS C O 1
ATOM 9009 N N . THR C 1 238 ? 130.851 116.438 150.588 1.00 45.16 262 THR C N 1
ATOM 9010 C CA . THR C 1 238 ? 131.917 116.393 149.594 1.00 40.44 262 THR C CA 1
ATOM 9011 C C . THR C 1 238 ? 133.192 115.885 150.249 1.00 42.05 262 THR C C 1
ATOM 9012 O O . THR C 1 238 ? 133.351 115.941 151.475 1.00 39.47 262 THR C O 1
ATOM 9016 N N . ASP C 1 239 ? 134.115 115.399 149.421 1.00 36.78 263 ASP C N 1
ATOM 9017 C CA . ASP C 1 239 ? 135.281 114.698 149.947 1.00 39.32 263 ASP C CA 1
ATOM 9018 C C . ASP C 1 239 ? 136.292 115.632 150.594 1.00 38.45 263 ASP C C 1
ATOM 9019 O O . ASP C 1 239 ? 137.185 115.157 151.300 1.00 37.26 263 ASP C O 1
ATOM 9024 N N . ASP C 1 240 ? 136.149 116.937 150.433 1.00 31.66 264 ASP C N 1
ATOM 9025 C CA . ASP C 1 240 ? 136.934 117.838 151.255 1.00 41.79 264 ASP C CA 1
ATOM 9026 C C . ASP C 1 240 ? 136.223 118.211 152.566 1.00 41.30 264 ASP C C 1
ATOM 9027 O O . ASP C 1 240 ? 136.818 118.910 153.388 1.00 37.06 264 ASP C O 1
ATOM 9032 N N . LEU C 1 241 ? 134.986 117.736 152.784 1.00 40.88 265 LEU C N 1
ATOM 9033 C CA . LEU C 1 241 ? 134.203 118.037 153.990 1.00 38.90 265 LEU C CA 1
ATOM 9034 C C . LEU C 1 241 ? 133.179 116.937 154.227 1.00 43.25 265 LEU C C 1
ATOM 9035 O O . LEU C 1 241 ? 132.153 116.929 153.551 1.00 56.54 265 LEU C O 1
ATOM 9040 N N . MET C 1 242 ? 133.378 116.077 155.204 1.00 42.86 266 MET C N 1
ATOM 9041 C CA . MET C 1 242 ? 132.300 115.157 155.625 1.00 44.03 266 MET C CA 1
ATOM 9042 C C . MET C 1 242 ? 132.022 114.009 154.650 1.00 41.77 266 MET C C 1
ATOM 9043 O O . MET C 1 242 ? 131.328 113.050 155.015 1.00 40.21 266 MET C O 1
ATOM 9048 N N . GLY C 1 243 ? 132.540 114.082 153.424 1.00 39.34 267 GLY C N 1
ATOM 9049 C CA . GLY C 1 243 ? 132.539 112.930 152.543 1.00 36.07 267 GLY C CA 1
ATOM 9050 C C . GLY C 1 243 ? 131.345 112.843 151.619 1.00 44.06 267 GLY C C 1
ATOM 9051 O O . GLY C 1 243 ? 130.210 113.115 152.030 1.00 41.36 267 GLY C O 1
ATOM 9052 N N . SER C 1 244 ? 131.591 112.492 150.350 1.00 42.56 268 SER C N 1
ATOM 9053 C CA . SER C 1 244 ? 130.516 112.317 149.393 1.00 38.85 268 SER C CA 1
ATOM 9054 C C . SER C 1 244 ? 130.080 110.852 149.376 1.00 39.32 268 SER C C 1
ATOM 9055 O O . SER C 1 244 ? 130.633 109.991 150.075 1.00 40.66 268 SER C O 1
ATOM 9058 N N . ARG C 1 245 ? 129.071 110.564 148.563 1.00 39.81 269 ARG C N 1
ATOM 9059 C CA . ARG C 1 245 ? 128.536 109.214 148.485 1.00 41.12 269 ARG C CA 1
ATOM 9060 C C . ARG C 1 245 ? 129.531 108.288 147.793 1.00 44.78 269 ARG C C 1
ATOM 9061 O O . ARG C 1 245 ? 130.143 108.641 146.775 1.00 40.98 269 ARG C O 1
ATOM 9069 N N . SER C 1 246 ? 129.668 107.084 148.327 1.00 43.04 270 SER C N 1
ATOM 9070 C CA . SER C 1 246 ? 130.555 106.111 147.704 1.00 42.53 270 SER C CA 1
ATOM 9071 C C . SER C 1 246 ? 129.975 105.640 146.375 1.00 42.13 270 SER C C 1
ATOM 9072 O O . SER C 1 246 ? 128.779 105.356 146.270 1.00 43.16 270 SER C O 1
ATOM 9075 N N . ASN C 1 247 ? 130.835 105.560 145.355 1.00 41.01 271 ASN C N 1
ATOM 9076 C CA . ASN C 1 247 ? 130.451 105.048 144.042 1.00 42.43 271 ASN C CA 1
ATOM 9077 C C . ASN C 1 247 ? 130.347 103.530 143.996 1.00 42.33 271 ASN C C 1
ATOM 9078 O O . ASN C 1 247 ? 129.870 102.998 142.989 1.00 47.13 271 ASN C O 1
ATOM 9083 N N . PHE C 1 248 ? 130.746 102.825 145.057 1.00 43.98 272 PHE C N 1
ATOM 9084 C CA . PHE C 1 248 ? 130.640 101.372 145.116 1.00 45.24 272 PHE C CA 1
ATOM 9085 C C . PHE C 1 248 ? 129.472 100.888 145.965 1.00 48.40 272 PHE C C 1
ATOM 9086 O O . PHE C 1 248 ? 129.038 99.745 145.794 1.00 46.91 272 PHE C O 1
ATOM 9094 N N . ASP C 1 249 ? 128.943 101.739 146.845 1.00 50.66 273 ASP C N 1
ATOM 9095 C CA . ASP C 1 249 ? 127.805 101.413 147.709 1.00 45.88 273 ASP C CA 1
ATOM 9096 C C . ASP C 1 249 ? 127.125 102.738 148.023 1.00 44.24 273 ASP C C 1
ATOM 9097 O O . ASP C 1 249 ? 127.681 103.555 148.754 1.00 47.58 273 ASP C O 1
ATOM 9102 N N . SER C 1 250 ? 125.933 102.961 147.477 1.00 43.15 274 SER C N 1
ATOM 9103 C CA . SER C 1 250 ? 125.357 104.296 147.591 1.00 47.42 274 SER C CA 1
ATOM 9104 C C . SER C 1 250 ? 124.955 104.668 149.021 1.00 47.83 274 SER C C 1
ATOM 9105 O O . SER C 1 250 ? 124.546 105.814 149.245 1.00 47.82 274 SER C O 1
ATOM 9108 N N . THR C 1 251 ? 125.028 103.735 149.977 1.00 40.85 275 THR C N 1
ATOM 9109 C CA . THR C 1 251 ? 124.758 104.024 151.378 1.00 44.28 275 THR C CA 1
ATOM 9110 C C . THR C 1 251 ? 126.028 104.166 152.217 1.00 46.54 275 THR C C 1
ATOM 9111 O O . THR C 1 251 ? 125.924 104.300 153.441 1.00 47.40 275 THR C O 1
ATOM 9115 N N . LEU C 1 252 ? 127.213 104.099 151.609 1.00 44.20 276 LEU C N 1
ATOM 9116 C CA . LEU C 1 252 ? 128.481 104.298 152.308 1.00 42.82 276 LEU C CA 1
ATOM 9117 C C . LEU C 1 252 ? 129.084 105.650 151.934 1.00 44.78 276 LEU C C 1
ATOM 9118 O O . LEU C 1 252 ? 128.602 106.344 151.039 1.00 43.88 276 LEU C O 1
ATOM 9123 N N . ILE C 1 253 ? 130.146 106.044 152.656 1.00 40.63 277 ILE C N 1
ATOM 9124 C CA . ILE C 1 253 ? 130.819 107.313 152.394 1.00 41.84 277 ILE C CA 1
ATOM 9125 C C . ILE C 1 253 ? 131.956 107.058 151.408 1.00 41.76 277 ILE C C 1
ATOM 9126 O O . ILE C 1 253 ? 132.578 105.990 151.425 1.00 40.26 277 ILE C O 1
ATOM 9131 N N . SER C 1 254 ? 132.237 108.040 150.551 1.00 38.30 278 SER C N 1
ATOM 9132 C CA . SER C 1 254 ? 133.326 107.916 149.589 1.00 43.29 278 SER C CA 1
ATOM 9133 C C . SER C 1 254 ? 134.620 107.466 150.270 1.00 44.85 278 SER C C 1
ATOM 9134 O O . SER C 1 254 ? 135.036 108.079 151.263 1.00 45.10 278 SER C O 1
ATOM 9137 N N . PRO C 1 255 ? 135.283 106.419 149.763 1.00 45.06 279 PRO C N 1
ATOM 9138 C CA . PRO C 1 255 ? 136.592 106.018 150.310 1.00 42.17 279 PRO C CA 1
ATOM 9139 C C . PRO C 1 255 ? 137.692 107.060 150.147 1.00 42.71 279 PRO C C 1
ATOM 9140 O O . PRO C 1 255 ? 138.811 106.817 150.624 1.00 47.13 279 PRO C O 1
ATOM 9144 N N . ASN C 1 256 ? 137.450 108.164 149.445 1.00 42.08 280 ASN C N 1
ATOM 9145 C CA . ASN C 1 256 ? 138.413 109.255 149.389 1.00 41.29 280 ASN C CA 1
ATOM 9146 C C . ASN C 1 256 ? 138.233 110.243 150.544 1.00 42.83 280 ASN C C 1
ATOM 9147 O O . ASN C 1 256 ? 138.879 111.297 150.549 1.00 41.49 280 ASN C O 1
ATOM 9152 N N . SER C 1 257 ? 137.359 109.924 151.508 1.00 44.44 281 SER C N 1
ATOM 9153 C CA . SER C 1 257 ? 137.144 110.695 152.732 1.00 42.84 281 SER C CA 1
ATOM 9154 C C . SER C 1 257 ? 137.503 109.855 153.949 1.00 41.95 281 SER C C 1
ATOM 9155 O O . SER C 1 257 ? 137.133 108.679 154.018 1.00 40.17 281 SER C O 1
ATOM 9158 N N . VAL C 1 258 ? 138.166 110.474 154.936 1.00 42.51 282 VAL C N 1
ATOM 9159 C CA . VAL C 1 258 ? 138.563 109.749 156.145 1.00 42.41 282 VAL C CA 1
ATOM 9160 C C . VAL C 1 258 ? 137.378 109.188 156.907 1.00 38.13 282 VAL C C 1
ATOM 9161 O O . VAL C 1 258 ? 137.534 108.217 157.655 1.00 40.30 282 VAL C O 1
ATOM 9165 N N . PHE C 1 259 ? 136.191 109.772 156.744 1.00 40.94 283 PHE C N 1
ATOM 9166 C CA . PHE C 1 259 ? 135.028 109.295 157.492 1.00 38.68 283 PHE C CA 1
ATOM 9167 C C . PHE C 1 259 ? 134.519 107.944 157.003 1.00 42.23 283 PHE C C 1
ATOM 9168 O O . PHE C 1 259 ? 133.745 107.296 157.724 1.00 42.92 283 PHE C O 1
ATOM 9176 N N . SER C 1 260 ? 134.947 107.491 155.815 1.00 37.33 284 SER C N 1
ATOM 9177 C CA . SER C 1 260 ? 134.696 106.112 155.409 1.00 36.70 284 SER C CA 1
ATOM 9178 C C . SER C 1 260 ? 135.488 105.123 156.249 1.00 33.77 284 SER C C 1
ATOM 9179 O O . SER C 1 260 ? 135.103 103.955 156.350 1.00 39.24 284 SER C O 1
ATOM 9182 N N . GLN C 1 261 ? 136.543 105.575 156.904 1.00 34.17 285 GLN C N 1
ATOM 9183 C CA . GLN C 1 261 ? 137.309 104.709 157.783 1.00 39.15 285 GLN C CA 1
ATOM 9184 C C . GLN C 1 261 ? 136.722 104.610 159.182 1.00 41.49 285 GLN C C 1
ATOM 9185 O O . GLN C 1 261 ? 137.105 103.707 159.939 1.00 43.58 285 GLN C O 1
ATOM 9191 N N . TRP C 1 262 ? 135.817 105.516 159.545 1.00 40.70 286 TRP C N 1
ATOM 9192 C CA . TRP C 1 262 ? 135.232 105.490 160.882 1.00 44.47 286 TRP C CA 1
ATOM 9193 C C . TRP C 1 262 ? 134.389 104.234 161.070 1.00 42.38 286 TRP C C 1
ATOM 9194 O O . TRP C 1 262 ? 133.680 103.796 160.156 1.00 43.88 286 TRP C O 1
ATOM 9205 N N . ARG C 1 263 ? 134.458 103.669 162.268 1.00 41.25 287 ARG C N 1
ATOM 9206 C CA . ARG C 1 263 ? 133.626 102.552 162.683 1.00 44.23 287 ARG C CA 1
ATOM 9207 C C . ARG C 1 263 ? 132.874 102.940 163.961 1.00 45.90 287 ARG C C 1
ATOM 9208 O O . ARG C 1 263 ? 133.453 103.533 164.874 1.00 42.98 287 ARG C O 1
ATOM 9216 N N . VAL C 1 264 ? 131.585 102.587 164.034 1.00 42.88 288 VAL C N 1
ATOM 9217 C CA . VAL C 1 264 ? 130.667 103.187 164.995 1.00 42.99 288 VAL C CA 1
ATOM 9218 C C . VAL C 1 264 ? 130.714 102.476 166.347 1.00 44.61 288 VAL C C 1
ATOM 9219 O O . VAL C 1 264 ? 131.160 101.334 166.477 1.00 44.36 288 VAL C O 1
ATOM 9223 N N . VAL C 1 265 ? 130.251 103.182 167.379 1.00 45.25 289 VAL C N 1
ATOM 9224 C CA . VAL C 1 265 ? 130.031 102.602 168.702 1.00 40.65 289 VAL C CA 1
ATOM 9225 C C . VAL C 1 265 ? 128.527 102.558 168.998 1.00 42.42 289 VAL C C 1
ATOM 9226 O O . VAL C 1 265 ? 127.714 103.264 168.388 1.00 43.80 289 VAL C O 1
ATOM 9230 N N . CYS C 1 266 ? 128.164 101.674 169.935 1.00 41.46 290 CYS C N 1
ATOM 9231 C CA . CYS C 1 266 ? 126.832 101.604 170.544 1.00 48.92 290 CYS C CA 1
ATOM 9232 C C . CYS C 1 266 ? 125.768 101.026 169.623 1.00 49.37 290 CYS C C 1
ATOM 9233 O O . CYS C 1 266 ? 124.584 101.286 169.833 1.00 48.61 290 CYS C O 1
ATOM 9236 N N . ASP C 1 267 ? 126.145 100.212 168.634 1.00 43.90 291 ASP C N 1
ATOM 9237 C CA . ASP C 1 267 ? 125.174 99.642 167.706 1.00 50.60 291 ASP C CA 1
ATOM 9238 C C . ASP C 1 267 ? 124.773 98.215 168.089 1.00 56.32 291 ASP C C 1
ATOM 9239 O O . ASP C 1 267 ? 124.428 97.411 167.220 1.00 61.58 291 ASP C O 1
ATOM 9244 N N . SER C 1 268 ? 124.783 97.887 169.379 1.00 53.04 292 SER C N 1
ATOM 9245 C CA . SER C 1 268 ? 124.372 96.553 169.799 1.00 51.93 292 SER C CA 1
ATOM 9246 C C . SER C 1 268 ? 123.206 96.595 170.789 1.00 50.80 292 SER C C 1
ATOM 9247 O O . SER C 1 268 ? 123.315 96.102 171.916 1.00 50.77 292 SER C O 1
ATOM 9250 N N . LEU C 1 269 ? 122.092 97.201 170.376 1.00 50.31 293 LEU C N 1
ATOM 9251 C CA . LEU C 1 269 ? 120.908 97.262 171.226 1.00 57.58 293 LEU C CA 1
ATOM 9252 C C . LEU C 1 269 ? 120.430 95.861 171.600 1.00 58.38 293 LEU C C 1
ATOM 9253 O O . LEU C 1 269 ? 119.928 95.649 172.710 1.00 56.58 293 LEU C O 1
ATOM 9258 N N . GLU C 1 270 ? 120.547 94.918 170.654 1.00 58.63 294 GLU C N 1
ATOM 9259 C CA . GLU C 1 270 ? 120.451 93.480 170.916 1.00 57.68 294 GLU C CA 1
ATOM 9260 C C . GLU C 1 270 ? 121.024 93.094 172.271 1.00 59.64 294 GLU C C 1
ATOM 9261 O O . GLU C 1 270 ? 120.338 92.473 173.095 1.00 62.82 294 GLU C O 1
ATOM 9267 N N . ASP C 1 271 ? 122.280 93.466 172.531 1.00 57.45 295 ASP C N 1
ATOM 9268 C CA . ASP C 1 271 ? 122.964 93.029 173.741 1.00 59.53 295 ASP C CA 1
ATOM 9269 C C . ASP C 1 271 ? 122.589 93.870 174.960 1.00 57.08 295 ASP C C 1
ATOM 9270 O O . ASP C 1 271 ? 122.332 93.327 176.038 1.00 56.51 295 ASP C O 1
ATOM 9275 N N . TYR C 1 272 ? 122.558 95.196 174.798 1.00 58.45 296 TYR C N 1
ATOM 9276 C CA . TYR C 1 272 ? 122.345 96.095 175.930 1.00 54.90 296 TYR C CA 1
ATOM 9277 C C . TYR C 1 272 ? 120.960 95.894 176.539 1.00 58.18 296 TYR C C 1
ATOM 9278 O O . TYR C 1 272 ? 120.822 95.731 177.758 1.00 57.96 296 TYR C O 1
ATOM 9287 N N . ASP C 1 273 ? 119.926 95.864 175.693 1.00 56.01 297 ASP C N 1
ATOM 9288 C CA . ASP C 1 273 ? 118.535 95.818 176.128 1.00 58.78 297 ASP C CA 1
ATOM 9289 C C . ASP C 1 273 ? 118.052 94.418 176.492 1.00 63.12 297 ASP C C 1
ATOM 9290 O O . ASP C 1 273 ? 116.865 94.263 176.805 1.00 63.84 297 ASP C O 1
ATOM 9295 N N . THR C 1 274 ? 118.902 93.393 176.406 1.00 60.17 298 THR C N 1
ATOM 9296 C CA . THR C 1 274 ? 118.526 92.059 176.860 1.00 59.25 298 THR C CA 1
ATOM 9297 C C . THR C 1 274 ? 119.442 91.492 177.930 1.00 61.96 298 THR C C 1
ATOM 9298 O O . THR C 1 274 ? 118.983 90.684 178.742 1.00 65.49 298 THR C O 1
ATOM 9302 N N . LEU C 1 275 ? 120.713 91.887 177.968 1.00 56.45 299 LEU C N 1
ATOM 9303 C CA . LEU C 1 275 ? 121.591 91.440 179.037 1.00 57.44 299 LEU C CA 1
ATOM 9304 C C . LEU C 1 275 ? 121.832 92.491 180.113 1.00 59.30 299 LEU C C 1
ATOM 9305 O O . LEU C 1 275 ? 122.428 92.167 181.147 1.00 62.23 299 LEU C O 1
ATOM 9310 N N . GLY C 1 276 ? 121.376 93.727 179.914 1.00 58.09 300 GLY C N 1
ATOM 9311 C CA . GLY C 1 276 ? 121.561 94.759 180.917 1.00 59.55 300 GLY C CA 1
ATOM 9312 C C . GLY C 1 276 ? 122.918 95.420 180.936 1.00 59.14 300 GLY C C 1
ATOM 9313 O O . GLY C 1 276 ? 123.241 96.092 181.924 1.00 57.21 300 GLY C O 1
ATOM 9314 N N . THR C 1 277 ? 123.722 95.239 179.882 1.00 55.64 301 THR C N 1
ATOM 9315 C CA . THR C 1 277 ? 125.036 95.841 179.724 1.00 53.42 301 THR C CA 1
ATOM 9316 C C . THR C 1 277 ? 124.929 97.235 179.105 1.00 54.32 301 THR C C 1
ATOM 9317 O O . THR C 1 277 ? 123.860 97.688 178.683 1.00 50.14 301 THR C O 1
ATOM 9321 N N . LEU C 1 278 ? 126.069 97.912 178.995 1.00 49.82 302 LEU C N 1
ATOM 9322 C CA . LEU C 1 278 ? 126.097 99.233 178.393 1.00 50.79 302 LEU C CA 1
ATOM 9323 C C . LEU C 1 278 ? 126.979 99.217 177.151 1.00 49.10 302 LEU C C 1
ATOM 9324 O O . LEU C 1 278 ? 127.851 98.358 177.003 1.00 54.10 302 LEU C O 1
ATOM 9329 N N . CYS C 1 279 ? 126.735 100.165 176.243 1.00 45.83 303 CYS C N 1
ATOM 9330 C CA . CYS C 1 279 ? 127.639 100.374 175.118 1.00 46.48 303 CYS C CA 1
ATOM 9331 C C . CYS C 1 279 ? 129.070 100.524 175.625 1.00 49.59 303 CYS C C 1
ATOM 9332 O O . CYS C 1 279 ? 129.322 101.218 176.614 1.00 48.14 303 CYS C O 1
ATOM 9335 N N . ASN C 1 280 ? 130.004 99.835 174.983 1.00 48.01 304 ASN C N 1
ATOM 9336 C CA . ASN C 1 280 ? 131.407 99.967 175.349 1.00 46.72 304 ASN C CA 1
ATOM 9337 C C . ASN C 1 280 ? 132.178 100.563 174.171 1.00 45.86 304 ASN C C 1
ATOM 9338 O O . ASN C 1 280 ? 131.590 100.975 173.165 1.00 46.21 304 ASN C O 1
ATOM 9343 N N . SER C 1 281 ? 133.503 100.616 174.308 1.00 44.43 305 SER C N 1
ATOM 9344 C CA . SER C 1 281 ? 134.354 101.333 173.366 1.00 46.75 305 SER C CA 1
ATOM 9345 C C . SER C 1 281 ? 134.751 100.506 172.151 1.00 50.96 305 SER C C 1
ATOM 9346 O O . SER C 1 281 ? 135.584 100.969 171.359 1.00 49.43 305 SER C O 1
ATOM 9349 N N . THR C 1 282 ? 134.221 99.292 171.994 1.00 49.97 306 THR C N 1
ATOM 9350 C CA . THR C 1 282 ? 134.565 98.478 170.831 1.00 51.28 306 THR C CA 1
ATOM 9351 C C . THR C 1 282 ? 133.737 98.923 169.632 1.00 46.62 306 THR C C 1
ATOM 9352 O O . THR C 1 282 ? 132.499 98.926 169.680 1.00 46.17 306 THR C O 1
ATOM 9356 N N . GLU C 1 283 ? 134.422 99.297 168.560 1.00 44.64 307 GLU C N 1
ATOM 9357 C CA . GLU C 1 283 ? 133.751 99.781 167.369 1.00 43.99 307 GLU C CA 1
ATOM 9358 C C . GLU C 1 283 ? 133.314 98.611 166.494 1.00 43.92 307 GLU C C 1
ATOM 9359 O O . GLU C 1 283 ? 133.830 97.497 166.592 1.00 44.26 307 GLU C O 1
ATOM 9365 N N . ASP C 1 284 ? 132.335 98.869 165.639 1.00 43.59 308 ASP C N 1
ATOM 9366 C CA . ASP C 1 284 ? 131.762 97.782 164.862 1.00 46.74 308 ASP C CA 1
ATOM 9367 C C . ASP C 1 284 ? 131.776 98.126 163.378 1.00 47.01 308 ASP C C 1
ATOM 9368 O O . ASP C 1 284 ? 132.844 98.158 162.757 1.00 51.61 308 ASP C O 1
ATOM 9373 N N . GLY C 1 285 ? 130.610 98.383 162.797 1.00 45.30 309 GLY C N 1
ATOM 9374 C CA . GLY C 1 285 ? 130.515 98.631 161.378 1.00 44.22 309 GLY C CA 1
ATOM 9375 C C . GLY C 1 285 ? 130.712 100.083 160.993 1.00 42.63 309 GLY C C 1
ATOM 9376 O O . GLY C 1 285 ? 130.926 100.950 161.841 1.00 46.30 309 GLY C O 1
ATOM 9377 N N . PRO C 1 286 ? 130.579 100.381 159.706 1.00 45.22 310 PRO C N 1
ATOM 9378 C CA . PRO C 1 286 ? 130.838 101.734 159.214 1.00 43.29 310 PRO C CA 1
ATOM 9379 C C . PRO C 1 286 ? 129.626 102.644 159.352 1.00 44.07 310 PRO C C 1
ATOM 9380 O O . PRO C 1 286 ? 128.512 102.209 159.655 1.00 47.29 310 PRO C O 1
ATOM 9384 N N . ILE C 1 287 ? 129.862 103.921 159.061 1.00 40.59 311 ILE C N 1
ATOM 9385 C CA . ILE C 1 287 ? 128.776 104.883 158.943 1.00 40.48 311 ILE C CA 1
ATOM 9386 C C . ILE C 1 287 ? 127.960 104.563 157.702 1.00 45.31 311 ILE C C 1
ATOM 9387 O O . ILE C 1 287 ? 128.510 104.414 156.602 1.00 42.27 311 ILE C O 1
ATOM 9392 N N . ARG C 1 288 ? 126.642 104.493 157.866 1.00 45.74 312 ARG C N 1
ATOM 9393 C CA . ARG C 1 288 ? 125.707 104.441 156.752 1.00 40.74 312 ARG C CA 1
ATOM 9394 C C . ARG C 1 288 ? 125.147 105.842 156.544 1.00 43.81 312 ARG C C 1
ATOM 9395 O O . ARG C 1 288 ? 124.737 106.498 157.507 1.00 43.46 312 ARG C O 1
ATOM 9403 N N . ARG C 1 289 ? 125.158 106.315 155.303 1.00 43.36 313 ARG C N 1
ATOM 9404 C CA . ARG C 1 289 ? 124.620 107.636 155.005 1.00 42.53 313 ARG C CA 1
ATOM 9405 C C . ARG C 1 289 ? 124.082 107.614 153.589 1.00 46.15 313 ARG C C 1
ATOM 9406 O O . ARG C 1 289 ? 124.760 107.138 152.676 1.00 49.97 313 ARG C O 1
ATOM 9414 N N . ASN C 1 290 ? 122.866 108.128 153.413 1.00 48.75 314 ASN C N 1
ATOM 9415 C CA . ASN C 1 290 ? 122.184 108.112 152.118 1.00 45.63 314 ASN C CA 1
ATOM 9416 C C . ASN C 1 290 ? 121.288 109.334 152.007 1.00 47.15 314 ASN C C 1
ATOM 9417 O O . ASN C 1 290 ? 120.057 109.232 152.067 1.00 49.79 314 ASN C O 1
ATOM 9422 N N . PRO C 1 291 ? 121.877 110.514 151.824 1.00 42.49 315 PRO C N 1
ATOM 9423 C CA . PRO C 1 291 ? 121.081 111.742 151.841 1.00 40.65 315 PRO C CA 1
ATOM 9424 C C . PRO C 1 291 ? 119.951 111.686 150.828 1.00 49.38 315 PRO C C 1
ATOM 9425 O O . PRO C 1 291 ? 120.146 111.278 149.683 1.00 48.75 315 PRO C O 1
ATOM 9429 N N . ALA C 1 292 ? 118.760 112.112 151.274 1.00 46.26 316 ALA C N 1
ATOM 9430 C CA . ALA C 1 292 ? 117.535 112.141 150.473 1.00 52.05 316 ALA C CA 1
ATOM 9431 C C . ALA C 1 292 ? 117.092 110.755 150.019 1.00 50.94 316 ALA C C 1
ATOM 9432 O O . ALA C 1 292 ? 116.255 110.636 149.123 1.00 53.36 316 ALA C O 1
ATOM 9434 N N . GLY C 1 293 ? 117.612 109.702 150.642 1.00 49.00 317 GLY C N 1
ATOM 9435 C CA . GLY C 1 293 ? 117.398 108.346 150.181 1.00 53.26 317 GLY C CA 1
ATOM 9436 C C . GLY C 1 293 ? 116.211 107.608 150.760 1.00 57.77 317 GLY C C 1
ATOM 9437 O O . GLY C 1 293 ? 116.076 106.399 150.534 1.00 56.17 317 GLY C O 1
ATOM 9438 N N . ASN C 1 294 ? 115.349 108.283 151.519 1.00 59.50 318 ASN C N 1
ATOM 9439 C CA . ASN C 1 294 ? 114.188 107.629 152.123 1.00 57.63 318 ASN C CA 1
ATOM 9440 C C . ASN C 1 294 ? 113.017 107.699 151.143 1.00 62.20 318 ASN C C 1
ATOM 9441 O O . ASN C 1 294 ? 112.125 108.545 151.246 1.00 60.12 318 ASN C O 1
ATOM 9446 N N . VAL C 1 295 ? 113.034 106.788 150.162 1.00 62.71 319 VAL C N 1
ATOM 9447 C CA . VAL C 1 295 ? 111.986 106.787 149.141 1.00 63.06 319 VAL C CA 1
ATOM 9448 C C . VAL C 1 295 ? 110.640 106.435 149.765 1.00 60.71 319 VAL C C 1
ATOM 9449 O O . VAL C 1 295 ? 109.597 106.934 149.329 1.00 56.73 319 VAL C O 1
ATOM 9453 N N . ALA C 1 296 ? 110.645 105.608 150.815 1.00 61.27 320 ALA C N 1
ATOM 9454 C CA . ALA C 1 296 ? 109.426 105.219 151.512 1.00 63.21 320 ALA C CA 1
ATOM 9455 C C . ALA C 1 296 ? 108.765 106.375 152.264 1.00 67.17 320 ALA C C 1
ATOM 9456 O O . ALA C 1 296 ? 107.632 106.215 152.732 1.00 67.33 320 ALA C O 1
ATOM 9458 N N . ARG C 1 297 ? 109.434 107.524 152.391 1.00 64.69 321 ARG C N 1
ATOM 9459 C CA . ARG C 1 297 ? 108.947 108.657 153.184 1.00 61.34 321 ARG C CA 1
ATOM 9460 C C . ARG C 1 297 ? 109.349 109.939 152.477 1.00 61.15 321 ARG C C 1
ATOM 9461 O O . ARG C 1 297 ? 110.332 110.589 152.853 1.00 59.74 321 ARG C O 1
ATOM 9469 N N . PRO C 1 298 ? 108.618 110.332 151.431 1.00 61.76 322 PRO C N 1
ATOM 9470 C CA . PRO C 1 298 ? 109.048 111.504 150.648 1.00 60.91 322 PRO C CA 1
ATOM 9471 C C . PRO C 1 298 ? 109.173 112.777 151.473 1.00 60.96 322 PRO C C 1
ATOM 9472 O O . PRO C 1 298 ? 109.896 113.695 151.063 1.00 61.04 322 PRO C O 1
ATOM 9476 N N . MET C 1 299 ? 108.510 112.862 152.628 1.00 60.23 323 MET C N 1
ATOM 9477 C CA . MET C 1 299 ? 108.603 114.085 153.416 1.00 62.01 323 MET C CA 1
ATOM 9478 C C . MET C 1 299 ? 109.972 114.281 154.045 1.00 56.83 323 MET C C 1
ATOM 9479 O O . MET C 1 299 ? 110.346 115.421 154.337 1.00 59.15 323 MET C O 1
ATOM 9484 N N . VAL C 1 300 ? 110.749 113.221 154.208 1.00 54.45 324 VAL C N 1
ATOM 9485 C CA . VAL C 1 300 ? 112.091 113.350 154.744 1.00 53.83 324 VAL C CA 1
ATOM 9486 C C . VAL C 1 300 ? 113.145 113.276 153.634 1.00 57.78 324 VAL C C 1
ATOM 9487 O O . VAL C 1 300 ? 114.330 113.061 153.916 1.00 54.29 324 VAL C O 1
ATOM 9491 N N . GLN C 1 301 ? 112.739 113.493 152.374 1.00 51.79 325 GLN C N 1
ATOM 9492 C CA . GLN C 1 301 ? 113.656 113.506 151.238 1.00 58.70 325 GLN C CA 1
ATOM 9493 C C . GLN C 1 301 ? 114.039 114.914 150.815 1.00 58.67 325 GLN C C 1
ATOM 9494 O O . GLN C 1 301 ? 114.663 115.078 149.760 1.00 55.75 325 GLN C O 1
ATOM 9500 N N . ARG C 1 302 ? 113.675 115.928 151.605 1.00 53.44 326 ARG C N 1
ATOM 9501 C CA . ARG C 1 302 ? 114.052 117.310 151.332 1.00 55.72 326 ARG C CA 1
ATOM 9502 C C . ARG C 1 302 ? 114.262 118.043 152.655 1.00 51.56 326 ARG C C 1
ATOM 9503 O O . ARG C 1 302 ? 113.554 117.789 153.632 1.00 50.03 326 ARG C O 1
ATOM 9511 N N . LEU C 1 303 ? 115.272 118.917 152.681 1.00 53.70 327 LEU C N 1
ATOM 9512 C CA . LEU C 1 303 ? 115.694 119.649 153.866 1.00 49.31 327 LEU C CA 1
ATOM 9513 C C . LEU C 1 303 ? 114.738 120.804 154.160 1.00 50.75 327 LEU C C 1
ATOM 9514 O O . LEU C 1 303 ? 113.956 121.209 153.294 1.00 50.94 327 LEU C O 1
ATOM 9519 N N . PRO C 1 304 ? 114.784 121.349 155.381 1.00 49.48 328 PRO C N 1
ATOM 9520 C CA . PRO C 1 304 ? 113.905 122.477 155.729 1.00 50.82 328 PRO C CA 1
ATOM 9521 C C . PRO C 1 304 ? 114.154 123.693 154.853 1.00 49.53 328 PRO C C 1
ATOM 9522 O O . PRO C 1 304 ? 115.249 123.890 154.330 1.00 47.84 328 PRO C O 1
ATOM 9526 N N . GLU C 1 305 ? 113.116 124.521 154.709 1.00 47.87 329 GLU C N 1
ATOM 9527 C CA . GLU C 1 305 ? 113.218 125.743 153.925 1.00 49.55 329 GLU C CA 1
ATOM 9528 C C . GLU C 1 305 ? 113.770 126.899 154.762 1.00 50.68 329 GLU C C 1
ATOM 9529 O O . GLU C 1 305 ? 113.644 126.906 155.993 1.00 49.09 329 GLU C O 1
ATOM 9535 N N . PRO C 1 306 ? 114.403 127.880 154.113 1.00 47.38 330 PRO C N 1
ATOM 9536 C CA . PRO C 1 306 ? 114.928 129.026 154.872 1.00 50.51 330 PRO C CA 1
ATOM 9537 C C . PRO C 1 306 ? 113.878 129.726 155.705 1.00 51.03 330 PRO C C 1
ATOM 9538 O O . PRO C 1 306 ? 114.173 130.170 156.822 1.00 53.27 330 PRO C O 1
ATOM 9542 N N . GLN C 1 307 ? 112.651 129.831 155.201 1.00 50.83 331 GLN C N 1
ATOM 9543 C CA . GLN C 1 307 ? 111.600 130.497 155.955 1.00 47.02 331 GLN C CA 1
ATOM 9544 C C . GLN C 1 307 ? 111.080 129.650 157.107 1.00 47.68 331 GLN C C 1
ATOM 9545 O O . GLN C 1 307 ? 110.372 130.184 157.966 1.00 50.04 331 GLN C O 1
ATOM 9551 N N . ASP C 1 308 ? 111.385 128.349 157.145 1.00 44.78 332 ASP C N 1
ATOM 9552 C CA . ASP C 1 308 ? 111.036 127.564 158.327 1.00 50.93 332 ASP C CA 1
ATOM 9553 C C . ASP C 1 308 ? 111.764 128.077 159.570 1.00 47.27 332 ASP C C 1
ATOM 9554 O O . ASP C 1 308 ? 111.210 128.068 160.673 1.00 46.50 332 ASP C O 1
ATOM 9559 N N . VAL C 1 309 ? 113.016 128.494 159.415 1.00 47.79 333 VAL C N 1
ATOM 9560 C CA . VAL C 1 309 ? 113.762 129.057 160.534 1.00 49.02 333 VAL C CA 1
ATOM 9561 C C . VAL C 1 309 ? 113.183 130.406 160.936 1.00 49.03 333 VAL C C 1
ATOM 9562 O O . VAL C 1 309 ? 113.092 130.733 162.126 1.00 44.45 333 VAL C O 1
ATOM 9566 N N . ALA C 1 310 ? 112.794 131.220 159.952 1.00 48.31 334 ALA C N 1
ATOM 9567 C CA . ALA C 1 310 ? 112.228 132.524 160.277 1.00 49.56 334 ALA C CA 1
ATOM 9568 C C . ALA C 1 310 ? 110.931 132.379 161.060 1.00 46.24 334 ALA C C 1
ATOM 9569 O O . ALA C 1 310 ? 110.631 133.205 161.929 1.00 46.94 334 ALA C O 1
ATOM 9571 N N . GLN C 1 311 ? 110.161 131.331 160.778 1.00 43.63 335 GLN C N 1
ATOM 9572 C CA . GLN C 1 311 ? 108.870 131.147 161.429 1.00 48.11 335 GLN C CA 1
ATOM 9573 C C . GLN C 1 311 ? 109.011 130.620 162.853 1.00 47.80 335 GLN C C 1
ATOM 9574 O O . GLN C 1 311 ? 108.318 131.097 163.760 1.00 46.47 335 GLN C O 1
ATOM 9580 N N . CYS C 1 312 ? 109.922 129.671 163.090 1.00 44.70 336 CYS C N 1
ATOM 9581 C CA . CYS C 1 312 ? 110.031 129.156 164.449 1.00 48.06 336 CYS C CA 1
ATOM 9582 C C . CYS C 1 312 ? 110.570 130.219 165.397 1.00 40.18 336 CYS C C 1
ATOM 9583 O O . CYS C 1 312 ? 110.147 130.280 166.554 1.00 47.00 336 CYS C O 1
ATOM 9586 N N . LEU C 1 313 ? 111.399 131.131 164.903 1.00 38.64 337 LEU C N 1
ATOM 9587 C CA . LEU C 1 313 ? 111.898 132.228 165.726 1.00 41.11 337 LEU C CA 1
ATOM 9588 C C . LEU C 1 313 ? 110.815 133.238 166.108 1.00 44.56 337 LEU C C 1
ATOM 9589 O O . LEU C 1 313 ? 111.126 134.228 166.781 1.00 44.68 337 LEU C O 1
ATOM 9594 N N . GLU C 1 314 ? 109.574 133.054 165.654 1.00 46.47 338 GLU C N 1
ATOM 9595 C CA . GLU C 1 314 ? 108.457 133.876 166.104 1.00 45.69 338 GLU C CA 1
ATOM 9596 C C . GLU C 1 314 ? 107.593 133.185 167.149 1.00 46.00 338 GLU C C 1
ATOM 9597 O O . GLU C 1 314 ? 106.670 133.805 167.682 1.00 46.30 338 GLU C O 1
ATOM 9603 N N . VAL C 1 315 ? 107.880 131.926 167.468 1.00 43.51 339 VAL C N 1
ATOM 9604 C CA . VAL C 1 315 ? 107.206 131.236 168.559 1.00 44.61 339 VAL C CA 1
ATOM 9605 C C . VAL C 1 315 ? 107.804 131.766 169.870 1.00 46.85 339 VAL C C 1
ATOM 9606 O O . VAL C 1 315 ? 108.954 131.476 170.204 1.00 42.06 339 VAL C O 1
ATOM 9610 N N . GLY C 1 316 ? 107.009 132.529 170.628 1.00 43.01 340 GLY C N 1
ATOM 9611 C CA . GLY C 1 316 ? 107.503 133.322 171.748 1.00 40.45 340 GLY C CA 1
ATOM 9612 C C . GLY C 1 316 ? 107.616 132.618 173.086 1.00 44.30 340 GLY C C 1
ATOM 9613 O O . GLY C 1 316 ? 108.310 133.097 173.985 1.00 44.57 340 GLY C O 1
ATOM 9614 N N . LEU C 1 317 ? 106.899 131.515 173.258 1.00 42.75 341 LEU C N 1
ATOM 9615 C CA . LEU C 1 317 ? 106.979 130.728 174.479 1.00 45.86 341 LEU C CA 1
ATOM 9616 C C . LEU C 1 317 ? 108.060 129.675 174.295 1.00 42.07 341 LEU C C 1
ATOM 9617 O O . LEU C 1 317 ? 108.020 128.916 173.324 1.00 40.02 341 LEU C O 1
ATOM 9622 N N . PHE C 1 318 ? 109.005 129.599 175.234 1.00 40.13 342 PHE C N 1
ATOM 9623 C CA . PHE C 1 318 ? 110.088 128.643 175.035 1.00 41.28 342 PHE C CA 1
ATOM 9624 C C . PHE C 1 318 ? 109.550 127.220 174.976 1.00 43.13 342 PHE C C 1
ATOM 9625 O O . PHE C 1 318 ? 109.955 126.421 174.120 1.00 41.27 342 PHE C O 1
ATOM 9633 N N . ASP C 1 319 ? 108.653 126.880 175.895 1.00 37.24 343 ASP C N 1
ATOM 9634 C CA . ASP C 1 319 ? 108.016 125.578 175.903 1.00 37.06 343 ASP C CA 1
ATOM 9635 C C . ASP C 1 319 ? 106.634 125.708 176.542 1.00 44.39 343 ASP C C 1
ATOM 9636 O O . ASP C 1 319 ? 106.311 126.721 177.173 1.00 39.95 343 ASP C O 1
ATOM 9641 N N . THR C 1 320 ? 105.795 124.700 176.312 1.00 43.57 344 THR C N 1
ATOM 9642 C CA . THR C 1 320 ? 104.428 124.682 176.810 1.00 42.92 344 THR C CA 1
ATOM 9643 C C . THR C 1 320 ? 104.104 123.302 177.366 1.00 43.91 344 THR C C 1
ATOM 9644 O O . THR C 1 320 ? 104.685 122.297 176.929 1.00 41.17 344 THR C O 1
ATOM 9648 N N . PRO C 1 321 ? 103.183 123.219 178.344 1.00 43.55 345 PRO C N 1
ATOM 9649 C CA . PRO C 1 321 ? 102.694 121.909 178.798 1.00 39.69 345 PRO C CA 1
ATOM 9650 C C . PRO C 1 321 ? 102.102 121.120 177.619 1.00 38.22 345 PRO C C 1
ATOM 9651 O O . PRO C 1 321 ? 101.514 121.705 176.708 1.00 37.90 345 PRO C O 1
ATOM 9655 N N . PRO C 1 322 ? 102.266 119.798 177.622 1.00 36.95 346 PRO C N 1
ATOM 9656 C CA . PRO C 1 322 ? 102.894 118.982 178.665 1.00 39.87 346 PRO C CA 1
ATOM 9657 C C . PRO C 1 322 ? 104.435 118.796 178.540 1.00 44.11 346 PRO C C 1
ATOM 9658 O O . PRO C 1 322 ? 104.949 117.763 178.989 1.00 37.72 346 PRO C O 1
ATOM 9662 N N . PHE C 1 323 ? 105.137 119.758 177.920 1.00 39.97 347 PHE C N 1
ATOM 9663 C CA . PHE C 1 323 ? 106.607 119.769 177.874 1.00 41.99 347 PHE C CA 1
ATOM 9664 C C . PHE C 1 323 ? 107.168 118.478 177.267 1.00 42.22 347 PHE C C 1
ATOM 9665 O O . PHE C 1 323 ? 108.072 117.834 177.816 1.00 41.44 347 PHE C O 1
ATOM 9673 N N . TYR C 1 324 ? 106.629 118.113 176.102 1.00 44.94 348 TYR C N 1
ATOM 9674 C CA . TYR C 1 324 ? 106.887 116.820 175.492 1.00 44.57 348 TYR C CA 1
ATOM 9675 C C . TYR C 1 324 ? 106.861 116.979 173.973 1.00 44.83 348 TYR C C 1
ATOM 9676 O O . TYR C 1 324 ? 106.724 118.087 173.436 1.00 44.05 348 TYR C O 1
ATOM 9685 N N . SER C 1 325 ? 106.997 115.857 173.270 1.00 44.34 349 SER C N 1
ATOM 9686 C CA . SER C 1 325 ? 107.045 115.939 171.816 1.00 47.51 349 SER C CA 1
ATOM 9687 C C . SER C 1 325 ? 105.696 116.295 171.187 1.00 48.71 349 SER C C 1
ATOM 9688 O O . SER C 1 325 ? 105.655 116.522 169.974 1.00 47.31 349 SER C O 1
ATOM 9691 N N . ASN C 1 326 ? 104.616 116.409 171.970 1.00 46.30 350 ASN C N 1
ATOM 9692 C CA . ASN C 1 326 ? 103.324 116.824 171.429 1.00 49.58 350 ASN C CA 1
ATOM 9693 C C . ASN C 1 326 ? 102.917 118.214 171.925 1.00 51.02 350 ASN C C 1
ATOM 9694 O O . ASN C 1 326 ? 101.750 118.595 171.796 1.00 52.33 350 ASN C O 1
ATOM 9699 N N . SER C 1 327 ? 103.845 118.971 172.517 1.00 48.57 351 SER C N 1
ATOM 9700 C CA . SER C 1 327 ? 103.540 120.348 172.890 1.00 50.14 351 SER C CA 1
ATOM 9701 C C . SER C 1 327 ? 103.222 121.157 171.641 1.00 46.95 351 SER C C 1
ATOM 9702 O O . SER C 1 327 ? 103.812 120.933 170.580 1.00 46.32 351 SER C O 1
ATOM 9705 N N . THR C 1 328 ? 102.274 122.086 171.764 1.00 46.75 352 THR C N 1
ATOM 9706 C CA . THR C 1 328 ? 101.954 123.030 170.697 1.00 47.84 352 THR C CA 1
ATOM 9707 C C . THR C 1 328 ? 102.322 124.457 171.120 1.00 48.16 352 THR C C 1
ATOM 9708 O O . THR C 1 328 ? 102.330 124.786 172.314 1.00 46.27 352 THR C O 1
ATOM 9712 N N . ASN C 1 329 ? 102.654 125.295 170.123 1.00 40.02 353 ASN C N 1
ATOM 9713 C CA . ASN C 1 329 ? 103.083 126.684 170.330 1.00 41.47 353 ASN C CA 1
ATOM 9714 C C . ASN C 1 329 ? 104.325 126.772 171.226 1.00 44.16 353 ASN C C 1
ATOM 9715 O O . ASN C 1 329 ? 104.569 127.796 171.884 1.00 35.70 353 ASN C O 1
ATOM 9720 N N . SER C 1 330 ? 105.132 125.713 171.212 1.00 39.41 354 SER C N 1
ATOM 9721 C CA . SER C 1 330 ? 106.373 125.620 171.970 1.00 43.08 354 SER C CA 1
ATOM 9722 C C . SER C 1 330 ? 107.548 125.850 171.024 1.00 40.51 354 SER C C 1
ATOM 9723 O O . SER C 1 330 ? 107.674 125.154 170.016 1.00 42.30 354 SER C O 1
ATOM 9726 N N . PHE C 1 331 ? 108.390 126.841 171.330 1.00 46.25 355 PHE C N 1
ATOM 9727 C CA . PHE C 1 331 ? 109.583 127.053 170.510 1.00 43.14 355 PHE C CA 1
ATOM 9728 C C . PHE C 1 331 ? 110.470 125.819 170.520 1.00 39.97 355 PHE C C 1
ATOM 9729 O O . PHE C 1 331 ? 110.900 125.339 169.465 1.00 41.68 355 PHE C O 1
ATOM 9737 N N . ARG C 1 332 ? 110.716 125.265 171.706 1.00 38.45 356 ARG C N 1
ATOM 9738 C CA . ARG C 1 332 ? 111.561 124.084 171.815 1.00 40.15 356 ARG C CA 1
ATOM 9739 C C . ARG C 1 332 ? 111.036 122.951 170.946 1.00 41.54 356 ARG C C 1
ATOM 9740 O O . ARG C 1 332 ? 111.798 122.324 170.207 1.00 41.38 356 ARG C O 1
ATOM 9748 N N . ASN C 1 333 ? 109.735 122.669 171.015 1.00 43.65 357 ASN C N 1
ATOM 9749 C CA . ASN C 1 333 ? 109.233 121.559 170.216 1.00 41.96 357 ASN C CA 1
ATOM 9750 C C . ASN C 1 333 ? 109.270 121.882 168.723 1.00 40.64 357 ASN C C 1
ATOM 9751 O O . ASN C 1 333 ? 109.337 120.966 167.898 1.00 39.95 357 ASN C O 1
ATOM 9756 N N . THR C 1 334 ? 109.236 123.166 168.361 1.00 37.87 358 THR C N 1
ATOM 9757 C CA . THR C 1 334 ? 109.228 123.540 166.951 1.00 39.47 358 THR C CA 1
ATOM 9758 C C . THR C 1 334 ? 110.612 123.364 166.332 1.00 43.02 358 THR C C 1
ATOM 9759 O O . THR C 1 334 ? 110.753 122.752 165.265 1.00 43.98 358 THR C O 1
ATOM 9763 N N . VAL C 1 335 ? 111.649 123.901 166.987 1.00 38.72 359 VAL C N 1
ATOM 9764 C CA . VAL C 1 335 ? 112.987 123.748 166.445 1.00 38.19 359 VAL C CA 1
ATOM 9765 C C . VAL C 1 335 ? 113.436 122.301 166.558 1.00 40.28 359 VAL C C 1
ATOM 9766 O O . VAL C 1 335 ? 114.123 121.804 165.665 1.00 40.13 359 VAL C O 1
ATOM 9770 N N . GLU C 1 336 ? 113.021 121.573 167.607 1.00 34.25 360 GLU C N 1
ATOM 9771 C CA . GLU C 1 336 ? 113.343 120.146 167.631 1.00 38.07 360 GLU C CA 1
ATOM 9772 C C . GLU C 1 336 ? 112.730 119.435 166.423 1.00 43.58 360 GLU C C 1
ATOM 9773 O O . GLU C 1 336 ? 113.353 118.538 165.843 1.00 43.64 360 GLU C O 1
ATOM 9779 N N . GLY C 1 337 ? 111.518 119.824 166.022 1.00 39.47 361 GLY C N 1
ATOM 9780 C CA . GLY C 1 337 ? 110.974 119.349 164.763 1.00 44.18 361 GLY C CA 1
ATOM 9781 C C . GLY C 1 337 ? 109.729 118.476 164.837 1.00 49.45 361 GLY C C 1
ATOM 9782 O O . GLY C 1 337 ? 109.301 117.900 163.828 1.00 48.06 361 GLY C O 1
ATOM 9783 N N . PHE C 1 338 ? 109.132 118.359 166.021 1.00 47.74 362 PHE C N 1
ATOM 9784 C CA . PHE C 1 338 ? 107.888 117.613 166.129 1.00 47.07 362 PHE C CA 1
ATOM 9785 C C . PHE C 1 338 ? 106.683 118.457 165.726 1.00 47.84 362 PHE C C 1
ATOM 9786 O O . PHE C 1 338 ? 105.636 117.904 165.383 1.00 52.07 362 PHE C O 1
ATOM 9794 N N . SER C 1 339 ? 106.808 119.775 165.760 1.00 46.22 363 SER C N 1
ATOM 9795 C CA . SER C 1 339 ? 105.784 120.692 165.289 1.00 47.28 363 SER C CA 1
ATOM 9796 C C . SER C 1 339 ? 106.223 121.329 163.979 1.00 51.50 363 SER C C 1
ATOM 9797 O O . SER C 1 339 ? 107.405 121.326 163.627 1.00 50.54 363 SER C O 1
ATOM 9800 N N . ASP C 1 340 ? 105.255 121.874 163.250 1.00 49.42 364 ASP C N 1
ATOM 9801 C CA . ASP C 1 340 ? 105.573 122.577 162.037 1.00 50.50 364 ASP C CA 1
ATOM 9802 C C . ASP C 1 340 ? 106.165 123.942 162.402 1.00 50.75 364 ASP C C 1
ATOM 9803 O O . ASP C 1 340 ? 106.075 124.373 163.552 1.00 51.19 364 ASP C O 1
ATOM 9808 N N . PRO C 1 341 ? 106.790 124.637 161.439 1.00 53.35 365 PRO C N 1
ATOM 9809 C CA . PRO C 1 341 ? 107.493 125.893 161.756 1.00 54.59 365 PRO C CA 1
ATOM 9810 C C . PRO C 1 341 ? 106.619 126.976 162.368 1.00 52.28 365 PRO C C 1
ATOM 9811 O O . PRO C 1 341 ? 107.177 127.983 162.836 1.00 48.11 365 PRO C O 1
ATOM 9815 N N . THR C 1 342 ? 105.295 126.830 162.369 1.00 52.29 366 THR C N 1
ATOM 9816 C CA . THR C 1 342 ? 104.406 127.779 163.023 1.00 50.94 366 THR C CA 1
ATOM 9817 C C . THR C 1 342 ? 104.230 127.480 164.499 1.00 51.09 366 THR C C 1
ATOM 9818 O O . THR C 1 342 ? 103.730 128.339 165.231 1.00 52.38 366 THR C O 1
ATOM 9822 N N . GLY C 1 343 ? 104.607 126.285 164.947 1.00 50.43 367 GLY C N 1
ATOM 9823 C CA . GLY C 1 343 ? 104.372 125.862 166.312 1.00 49.89 367 GLY C CA 1
ATOM 9824 C C . GLY C 1 343 ? 103.214 124.903 166.499 1.00 54.31 367 GLY C C 1
ATOM 9825 O O . GLY C 1 343 ? 103.013 124.416 167.623 1.00 54.59 367 GLY C O 1
ATOM 9826 N N . LYS C 1 344 ? 102.465 124.593 165.440 1.00 49.06 368 LYS C N 1
ATOM 9827 C CA . LYS C 1 344 ? 101.335 123.678 165.562 1.00 50.73 368 LYS C CA 1
ATOM 9828 C C . LYS C 1 344 ? 101.829 122.240 165.542 1.00 50.27 368 LYS C C 1
ATOM 9829 O O . LYS C 1 344 ? 102.458 121.812 164.571 1.00 47.64 368 LYS C O 1
ATOM 9835 N N . TYR C 1 345 ? 101.520 121.488 166.596 1.00 49.03 369 TYR C N 1
ATOM 9836 C CA . TYR C 1 345 ? 101.881 120.079 166.637 1.00 52.82 369 TYR C CA 1
ATOM 9837 C C . TYR C 1 345 ? 101.012 119.288 165.668 1.00 54.91 369 TYR C C 1
ATOM 9838 O O . TYR C 1 345 ? 99.833 119.587 165.472 1.00 55.74 369 TYR C O 1
ATOM 9847 N N . ASP C 1 346 ? 101.609 118.256 165.075 1.00 62.19 370 ASP C N 1
ATOM 9848 C CA . ASP C 1 346 ? 100.974 117.334 164.141 1.00 60.00 370 ASP C CA 1
ATOM 9849 C C . ASP C 1 346 ? 101.779 116.042 164.149 1.00 60.99 370 ASP C C 1
ATOM 9850 O O . ASP C 1 346 ? 102.943 116.040 163.725 1.00 60.08 370 ASP C O 1
ATOM 9855 N N . PRO C 1 347 ? 101.188 114.922 164.579 1.00 62.48 371 PRO C N 1
ATOM 9856 C CA . PRO C 1 347 ? 101.982 113.688 164.736 1.00 60.45 371 PRO C CA 1
ATOM 9857 C C . PRO C 1 347 ? 102.630 113.199 163.447 1.00 61.61 371 PRO C C 1
ATOM 9858 O O . PRO C 1 347 ? 103.532 112.352 163.507 1.00 60.37 371 PRO C O 1
ATOM 9862 N N . ALA C 1 348 ? 102.205 113.697 162.291 1.00 58.68 372 ALA C N 1
ATOM 9863 C CA . ALA C 1 348 ? 102.814 113.313 161.030 1.00 60.99 372 ALA C CA 1
ATOM 9864 C C . ALA C 1 348 ? 103.918 114.264 160.576 1.00 62.30 372 ALA C C 1
ATOM 9865 O O . ALA C 1 348 ? 104.548 114.006 159.548 1.00 59.11 372 ALA C O 1
ATOM 9867 N N . VAL C 1 349 ? 104.164 115.349 161.288 1.00 59.72 373 VAL C N 1
ATOM 9868 C CA . VAL C 1 349 ? 105.114 116.362 160.833 1.00 61.17 373 VAL C CA 1
ATOM 9869 C C . VAL C 1 349 ? 106.538 116.004 161.254 1.00 55.63 373 VAL C C 1
ATOM 9870 O O . VAL C 1 349 ? 106.775 115.500 162.359 1.00 55.35 373 VAL C O 1
ATOM 9874 N N . SER C 1 350 ? 107.493 116.260 160.353 1.00 50.75 374 SER C N 1
ATOM 9875 C CA . SER C 1 350 ? 108.914 116.270 160.689 1.00 46.97 374 SER C CA 1
ATOM 9876 C C . SER C 1 350 ? 109.534 117.513 160.069 1.00 48.04 374 SER C C 1
ATOM 9877 O O . SER C 1 350 ? 109.573 117.651 158.839 1.00 43.20 374 SER C O 1
ATOM 9880 N N . SER C 1 351 ? 109.986 118.436 160.916 1.00 44.94 375 SER C N 1
ATOM 9881 C CA . SER C 1 351 ? 110.555 119.687 160.443 1.00 45.55 375 SER C CA 1
ATOM 9882 C C . SER C 1 351 ? 111.893 119.922 161.121 1.00 44.21 375 SER C C 1
ATOM 9883 O O . SER C 1 351 ? 112.287 119.194 162.037 1.00 41.37 375 SER C O 1
ATOM 9886 N N . LEU C 1 352 ? 112.580 120.959 160.633 1.00 46.37 376 LEU C N 1
ATOM 9887 C CA . LEU C 1 352 ? 113.829 121.482 161.172 1.00 43.40 376 LEU C CA 1
ATOM 9888 C C . LEU C 1 352 ? 114.750 120.383 161.694 1.00 41.67 376 LEU C C 1
ATOM 9889 O O . LEU C 1 352 ? 115.113 119.485 160.930 1.00 39.84 376 LEU C O 1
ATOM 9894 N N . HIS C 1 353 ? 115.081 120.402 162.993 1.00 39.01 377 HIS C N 1
ATOM 9895 C CA . HIS C 1 353 ? 116.138 119.526 163.513 1.00 41.05 377 HIS C CA 1
ATOM 9896 C C . HIS C 1 353 ? 115.863 118.054 163.215 1.00 41.56 377 HIS C C 1
ATOM 9897 O O . HIS C 1 353 ? 116.744 117.336 162.725 1.00 42.33 377 HIS C O 1
ATOM 9904 N N . ASN C 1 354 ? 114.653 117.583 163.526 1.00 37.70 378 ASN C N 1
ATOM 9905 C CA . ASN C 1 354 ? 114.323 116.177 163.290 1.00 41.42 378 ASN C CA 1
ATOM 9906 C C . ASN C 1 354 ? 114.379 115.844 161.802 1.00 41.15 378 ASN C C 1
ATOM 9907 O O . ASN C 1 354 ? 114.803 114.748 161.420 1.00 41.26 378 ASN C O 1
ATOM 9912 N N . LEU C 1 355 ? 113.946 116.778 160.949 1.00 40.30 379 LEU C N 1
ATOM 9913 C CA . LEU C 1 355 ? 113.963 116.540 159.508 1.00 40.86 379 LEU C CA 1
ATOM 9914 C C . LEU C 1 355 ? 115.394 116.440 158.978 1.00 44.70 379 LEU C C 1
ATOM 9915 O O . LEU C 1 355 ? 115.704 115.553 158.172 1.00 45.33 379 LEU C O 1
ATOM 9920 N N . ALA C 1 356 ? 116.289 117.316 159.441 1.00 43.40 380 ALA C N 1
ATOM 9921 C CA . ALA C 1 356 ? 117.685 117.224 159.011 1.00 44.09 380 ALA C CA 1
ATOM 9922 C C . ALA C 1 356 ? 118.278 115.873 159.381 1.00 41.07 380 ALA C C 1
ATOM 9923 O O . ALA C 1 356 ? 118.998 115.270 158.584 1.00 40.08 380 ALA C O 1
ATOM 9925 N N . HIS C 1 357 ? 117.947 115.361 160.568 1.00 39.37 381 HIS C N 1
ATOM 9926 C CA . HIS C 1 357 ? 118.383 114.020 160.948 1.00 39.54 381 HIS C CA 1
ATOM 9927 C C . HIS C 1 357 ? 117.816 112.967 160.005 1.00 45.82 381 HIS C C 1
ATOM 9928 O O . HIS C 1 357 ? 118.538 112.080 159.538 1.00 47.25 381 HIS C O 1
ATOM 9935 N N . LEU C 1 358 ? 116.501 113.013 159.765 1.00 47.99 382 LEU C N 1
ATOM 9936 C CA . LEU C 1 358 ? 115.872 111.971 158.963 1.00 47.59 382 LEU C CA 1
ATOM 9937 C C . LEU C 1 358 ? 116.288 112.063 157.504 1.00 45.42 382 LEU C C 1
ATOM 9938 O O . LEU C 1 358 ? 116.360 111.033 156.826 1.00 46.46 382 LEU C O 1
ATOM 9943 N N . PHE C 1 359 ? 116.604 113.275 157.025 1.00 46.08 383 PHE C N 1
ATOM 9944 C CA . PHE C 1 359 ? 117.061 113.468 155.646 1.00 47.91 383 PHE C CA 1
ATOM 9945 C C . PHE C 1 359 ? 118.274 112.611 155.317 1.00 50.38 383 PHE C C 1
ATOM 9946 O O . PHE C 1 359 ? 118.427 112.168 154.175 1.00 54.25 383 PHE C O 1
ATOM 9954 N N . LEU C 1 360 ? 119.136 112.354 156.301 1.00 47.10 384 LEU C N 1
ATOM 9955 C CA . LEU C 1 360 ? 120.350 111.588 156.065 1.00 44.36 384 LEU C CA 1
ATOM 9956 C C . LEU C 1 360 ? 120.084 110.108 155.821 1.00 52.05 384 LEU C C 1
ATOM 9957 O O . LEU C 1 360 ? 120.912 109.455 155.174 1.00 53.62 384 LEU C O 1
ATOM 9962 N N . ASN C 1 361 ? 118.961 109.568 156.306 1.00 48.74 385 ASN C N 1
ATOM 9963 C CA . ASN C 1 361 ? 118.531 108.191 156.036 1.00 45.53 385 ASN C CA 1
ATOM 9964 C C . ASN C 1 361 ? 119.683 107.203 156.229 1.00 48.91 385 ASN C C 1
ATOM 9965 O O . ASN C 1 361 ? 120.120 106.508 155.310 1.00 48.78 385 ASN C O 1
ATOM 9970 N N . GLY C 1 362 ? 120.174 107.160 157.460 1.00 46.47 386 GLY C N 1
ATOM 9971 C CA . GLY C 1 362 ? 121.289 106.309 157.815 1.00 45.37 386 GLY C CA 1
ATOM 9972 C C . GLY C 1 362 ? 121.677 106.460 159.272 1.00 45.06 386 GLY C C 1
ATOM 9973 O O . GLY C 1 362 ? 120.844 106.817 160.108 1.00 45.77 386 GLY C O 1
ATOM 9974 N N . THR C 1 363 ? 122.952 106.211 159.571 1.00 44.89 387 THR C N 1
ATOM 9975 C CA . THR C 1 363 ? 123.452 106.249 160.940 1.00 44.57 387 THR C CA 1
ATOM 9976 C C . THR C 1 363 ? 123.113 107.557 161.636 1.00 47.06 387 THR C C 1
ATOM 9977 O O . THR C 1 363 ? 122.695 107.563 162.799 1.00 44.46 387 THR C O 1
ATOM 9981 N N . GLY C 1 364 ? 123.300 108.677 160.939 1.00 43.40 388 GLY C N 1
ATOM 9982 C CA . GLY C 1 364 ? 123.007 109.978 161.481 1.00 42.43 388 GLY C CA 1
ATOM 9983 C C . GLY C 1 364 ? 121.546 110.247 161.718 1.00 46.70 388 GLY C C 1
ATOM 9984 O O . GLY C 1 364 ? 121.207 111.319 162.230 1.00 47.81 388 GLY C O 1
ATOM 9985 N N . GLY C 1 365 ? 120.671 109.320 161.328 1.00 47.02 389 GLY C N 1
ATOM 9986 C CA . GLY C 1 365 ? 119.246 109.465 161.540 1.00 44.11 389 GLY C CA 1
ATOM 9987 C C . GLY C 1 365 ? 118.641 108.362 162.384 1.00 41.30 389 GLY C C 1
ATOM 9988 O O . GLY C 1 365 ? 117.442 108.103 162.289 1.00 45.92 389 GLY C O 1
ATOM 9989 N N . GLN C 1 366 ? 119.456 107.693 163.193 1.00 40.79 390 GLN C N 1
ATOM 9990 C CA . GLN C 1 366 ? 119.006 106.678 164.139 1.00 45.33 390 GLN C CA 1
ATOM 9991 C C . GLN C 1 366 ? 119.299 107.132 165.564 1.00 46.39 390 GLN C C 1
ATOM 9992 O O . GLN C 1 366 ? 120.441 107.497 165.877 1.00 42.54 390 GLN C O 1
ATOM 9998 N N . VAL C 1 367 ? 118.285 107.037 166.437 1.00 44.83 391 VAL C N 1
ATOM 9999 C CA . VAL C 1 367 ? 118.301 107.751 167.712 1.00 42.23 391 VAL C CA 1
ATOM 10000 C C . VAL C 1 367 ? 119.432 107.275 168.604 1.00 42.25 391 VAL C C 1
ATOM 10001 O O . VAL C 1 367 ? 120.012 108.070 169.352 1.00 43.48 391 VAL C O 1
ATOM 10005 N N . HIS C 1 368 ? 119.797 106.000 168.530 1.00 43.89 392 HIS C N 1
ATOM 10006 C CA . HIS C 1 368 ? 120.850 105.494 169.403 1.00 45.72 392 HIS C CA 1
ATOM 10007 C C . HIS C 1 368 ? 122.248 105.616 168.799 1.00 41.31 392 HIS C C 1
ATOM 10008 O O . HIS C 1 368 ? 123.224 105.308 169.489 1.00 43.26 392 HIS C O 1
ATOM 10015 N N . LEU C 1 369 ? 122.378 106.085 167.548 1.00 42.75 393 LEU C N 1
ATOM 10016 C CA . LEU C 1 369 ? 123.679 106.143 166.876 1.00 43.70 393 LEU C CA 1
ATOM 10017 C C . LEU C 1 369 ? 124.054 107.500 166.299 1.00 43.66 393 LEU C C 1
ATOM 10018 O O . LEU C 1 369 ? 125.206 107.660 165.868 1.00 40.37 393 LEU C O 1
ATOM 10023 N N . SER C 1 370 ? 123.135 108.465 166.270 1.00 38.90 394 SER C N 1
ATOM 10024 C CA . SER C 1 370 ? 123.269 109.626 165.394 1.00 39.34 394 SER C CA 1
ATOM 10025 C C . SER C 1 370 ? 124.595 110.381 165.492 1.00 38.26 394 SER C C 1
ATOM 10026 O O . SER C 1 370 ? 125.096 110.794 164.434 1.00 42.08 394 SER C O 1
ATOM 10029 N N . PRO C 1 371 ? 125.221 110.594 166.664 1.00 39.56 395 PRO C N 1
ATOM 10030 C CA . PRO C 1 371 ? 126.518 111.294 166.666 1.00 36.91 395 PRO C CA 1
ATOM 10031 C C . PRO C 1 371 ? 127.645 110.532 165.960 1.00 37.79 395 PRO C C 1
ATOM 10032 O O . PRO C 1 371 ? 128.715 111.127 165.745 1.00 36.41 395 PRO C O 1
ATOM 10036 N N . ASN C 1 372 ? 127.467 109.238 165.646 1.00 38.89 396 ASN C N 1
ATOM 10037 C CA . ASN C 1 372 ? 128.519 108.491 164.954 1.00 39.81 396 ASN C CA 1
ATOM 10038 C C . ASN C 1 372 ? 128.824 109.105 163.601 1.00 40.43 396 ASN C C 1
ATOM 10039 O O . ASN C 1 372 ? 129.950 108.984 163.112 1.00 38.09 396 ASN C O 1
ATOM 10044 N N . ASP C 1 373 ? 127.836 109.747 162.982 1.00 39.51 397 ASP C N 1
ATOM 10045 C CA . ASP C 1 373 ? 128.056 110.544 161.784 1.00 37.78 397 ASP C CA 1
ATOM 10046 C C . ASP C 1 373 ? 128.468 111.956 162.187 1.00 39.56 397 ASP C C 1
ATOM 10047 O O . ASP C 1 373 ? 127.659 112.674 162.788 1.00 33.46 397 ASP C O 1
ATOM 10052 N N . PRO C 1 374 ? 129.677 112.415 161.837 1.00 40.17 398 PRO C N 1
ATOM 10053 C CA . PRO C 1 374 ? 130.126 113.732 162.310 1.00 35.07 398 PRO C CA 1
ATOM 10054 C C . PRO C 1 374 ? 129.314 114.906 161.768 1.00 32.43 398 PRO C C 1
ATOM 10055 O O . PRO C 1 374 ? 129.479 116.019 162.274 1.00 39.17 398 PRO C O 1
ATOM 10059 N N . ILE C 1 375 ? 128.450 114.713 160.767 1.00 35.94 399 ILE C N 1
ATOM 10060 C CA . ILE C 1 375 ? 127.489 115.757 160.413 1.00 34.95 399 ILE C CA 1
ATOM 10061 C C . ILE C 1 375 ? 126.655 116.154 161.638 1.00 36.06 399 ILE C C 1
ATOM 10062 O O . ILE C 1 375 ? 126.193 117.297 161.744 1.00 36.83 399 ILE C O 1
ATOM 10067 N N . PHE C 1 376 ? 126.460 115.226 162.579 1.00 32.12 400 PHE C N 1
ATOM 10068 C CA . PHE C 1 376 ? 125.749 115.541 163.821 1.00 36.31 400 PHE C CA 1
ATOM 10069 C C . PHE C 1 376 ? 126.246 116.839 164.437 1.00 35.64 400 PHE C C 1
ATOM 10070 O O . PHE C 1 376 ? 125.447 117.697 164.834 1.00 33.39 400 PHE C O 1
ATOM 10078 N N . VAL C 1 377 ? 127.571 116.999 164.498 1.00 32.08 401 VAL C N 1
ATOM 10079 C CA . VAL C 1 377 ? 128.181 118.166 165.128 1.00 29.24 401 VAL C CA 1
ATOM 10080 C C . VAL C 1 377 ? 127.678 119.438 164.486 1.00 34.00 401 VAL C C 1
ATOM 10081 O O . VAL C 1 377 ? 127.303 120.397 165.172 1.00 34.71 401 VAL C O 1
ATOM 10085 N N . LEU C 1 378 ? 127.718 119.481 163.154 1.00 35.77 402 LEU C N 1
ATOM 10086 C CA . LEU C 1 378 ? 127.379 120.689 162.424 1.00 33.48 402 LEU C CA 1
ATOM 10087 C C . LEU C 1 378 ? 125.880 120.929 162.427 1.00 34.52 402 LEU C C 1
ATOM 10088 O O . LEU C 1 378 ? 125.431 122.084 162.410 1.00 31.72 402 LEU C O 1
ATOM 10093 N N . LEU C 1 379 ? 125.098 119.846 162.405 1.00 35.26 403 LEU C N 1
ATOM 10094 C CA . LEU C 1 379 ? 123.651 119.947 162.510 1.00 34.64 403 LEU C CA 1
ATOM 10095 C C . LEU C 1 379 ? 123.259 120.591 163.829 1.00 32.40 403 LEU C C 1
ATOM 10096 O O . LEU C 1 379 ? 122.289 121.344 163.886 1.00 32.08 403 LEU C O 1
ATOM 10101 N N . HIS C 1 380 ? 124.018 120.326 164.888 1.00 35.98 404 HIS C N 1
ATOM 10102 C CA . HIS C 1 380 ? 123.643 120.810 166.206 1.00 35.20 404 HIS C CA 1
ATOM 10103 C C . HIS C 1 380 ? 124.240 122.163 166.560 1.00 35.33 404 HIS C C 1
ATOM 10104 O O . HIS C 1 380 ? 123.605 122.919 167.309 1.00 32.67 404 HIS C O 1
ATOM 10111 N N . THR C 1 381 ? 125.396 122.538 165.991 1.00 32.34 405 THR C N 1
ATOM 10112 C CA . THR C 1 381 ? 125.821 123.918 166.164 1.00 33.50 405 THR C CA 1
ATOM 10113 C C . THR C 1 381 ? 124.844 124.857 165.468 1.00 32.73 405 THR C C 1
ATOM 10114 O O . THR C 1 381 ? 124.534 125.940 165.987 1.00 32.90 405 THR C O 1
ATOM 10118 N N . PHE C 1 382 ? 124.308 124.441 164.318 1.00 30.86 406 PHE C N 1
ATOM 10119 C CA . PHE C 1 382 ? 123.291 125.267 163.669 1.00 33.22 406 PHE C CA 1
ATOM 10120 C C . PHE C 1 382 ? 122.011 125.323 164.495 1.00 33.21 406 PHE C C 1
ATOM 10121 O O . PHE C 1 382 ? 121.403 126.391 164.621 1.00 34.86 406 PHE C O 1
ATOM 10129 N N . THR C 1 383 ? 121.562 124.179 165.026 1.00 33.02 407 THR C N 1
ATOM 10130 C CA . THR C 1 383 ? 120.427 124.187 165.948 1.00 34.13 407 THR C CA 1
ATOM 10131 C C . THR C 1 383 ? 120.695 125.097 167.136 1.00 35.74 407 THR C C 1
ATOM 10132 O O . THR C 1 383 ? 119.818 125.862 167.553 1.00 35.11 407 THR C O 1
ATOM 10136 N N . ASP C 1 384 ? 121.924 125.058 167.658 1.00 34.10 408 ASP C N 1
ATOM 10137 C CA . ASP C 1 384 ? 122.285 125.898 168.787 1.00 33.74 408 ASP C CA 1
ATOM 10138 C C . ASP C 1 384 ? 122.317 127.363 168.403 1.00 35.03 408 ASP C C 1
ATOM 10139 O O . ASP C 1 384 ? 122.085 128.230 169.256 1.00 33.70 408 ASP C O 1
ATOM 10144 N N . ALA C 1 385 ? 122.636 127.660 167.141 1.00 33.95 409 ALA C N 1
ATOM 10145 C CA . ALA C 1 385 ? 122.586 129.042 166.686 1.00 33.03 409 ALA C CA 1
ATOM 10146 C C . ALA C 1 385 ? 121.154 129.562 166.692 1.00 37.94 409 ALA C C 1
ATOM 10147 O O . ALA C 1 385 ? 120.902 130.691 167.133 1.00 37.45 409 ALA C O 1
ATOM 10149 N N . VAL C 1 386 ? 120.194 128.748 166.220 1.00 35.99 410 VAL C N 1
ATOM 10150 C CA . VAL C 1 386 ? 118.792 129.158 166.292 1.00 34.61 410 VAL C CA 1
ATOM 10151 C C . VAL C 1 386 ? 118.381 129.396 167.744 1.00 37.34 410 VAL C C 1
ATOM 10152 O O . VAL C 1 386 ? 117.680 130.369 168.056 1.00 37.91 410 VAL C O 1
ATOM 10156 N N . PHE C 1 387 ? 118.835 128.528 168.657 1.00 36.52 411 PHE C N 1
ATOM 10157 C CA . PHE C 1 387 ? 118.542 128.683 170.085 1.00 37.36 411 PHE C CA 1
ATOM 10158 C C . PHE C 1 387 ? 119.093 129.996 170.619 1.00 36.53 411 PHE C C 1
ATOM 10159 O O . PHE C 1 387 ? 118.389 130.750 171.304 1.00 37.59 411 PHE C O 1
ATOM 10167 N N . ASP C 1 388 ? 120.337 130.308 170.271 1.00 37.29 412 ASP C N 1
ATOM 10168 C CA . ASP C 1 388 ? 120.972 131.520 170.764 1.00 38.25 412 ASP C CA 1
ATOM 10169 C C . ASP C 1 388 ? 120.280 132.758 170.220 1.00 39.81 412 ASP C C 1
ATOM 10170 O O . ASP C 1 388 ? 120.162 133.773 170.922 1.00 38.94 412 ASP C O 1
ATOM 10175 N N . GLU C 1 389 ? 119.843 132.708 168.959 1.00 37.77 413 GLU C N 1
ATOM 10176 C CA . GLU C 1 389 ? 119.112 133.841 168.409 1.00 38.45 413 GLU C CA 1
ATOM 10177 C C . GLU C 1 389 ? 117.777 134.039 169.129 1.00 38.27 413 GLU C C 1
ATOM 10178 O O . GLU C 1 389 ? 117.378 135.174 169.408 1.00 41.22 413 GLU C O 1
ATOM 10184 N N . TRP C 1 390 ? 117.104 132.946 169.494 1.00 34.46 414 TRP C N 1
ATOM 10185 C CA . TRP C 1 390 ? 115.894 133.060 170.298 1.00 38.34 414 TRP C CA 1
ATOM 10186 C C . TRP C 1 390 ? 116.189 133.705 171.651 1.00 40.89 414 TRP C C 1
ATOM 10187 O O . TRP C 1 390 ? 115.443 134.580 172.115 1.00 38.40 414 TRP C O 1
ATOM 10198 N N . LEU C 1 391 ? 117.284 133.288 172.290 1.00 35.93 415 LEU C N 1
ATOM 10199 C CA . LEU C 1 391 ? 117.658 133.859 173.578 1.00 38.15 415 LEU C CA 1
ATOM 10200 C C . LEU C 1 391 ? 117.893 135.362 173.462 1.00 38.10 415 LEU C C 1
ATOM 10201 O O . LEU C 1 391 ? 117.493 136.127 174.343 1.00 39.71 415 LEU C O 1
ATOM 10206 N N . ARG C 1 392 ? 118.527 135.806 172.373 1.00 39.95 416 ARG C N 1
ATOM 10207 C CA . ARG C 1 392 ? 118.734 137.239 172.179 1.00 42.96 416 ARG C CA 1
ATOM 10208 C C . ARG C 1 392 ? 117.409 137.973 171.975 1.00 44.21 416 ARG C C 1
ATOM 10209 O O . ARG C 1 392 ? 117.167 139.020 172.583 1.00 43.31 416 ARG C O 1
ATOM 10217 N N . ARG C 1 393 ? 116.529 137.426 171.144 1.00 44.38 417 ARG C N 1
ATOM 10218 C CA . ARG C 1 393 ? 115.332 138.165 170.755 1.00 49.03 417 ARG C CA 1
ATOM 10219 C C . ARG C 1 393 ? 114.292 138.207 171.866 1.00 46.99 417 ARG C C 1
ATOM 10220 O O . ARG C 1 393 ? 113.572 139.204 172.004 1.00 49.61 417 ARG C O 1
ATOM 10228 N N . TYR C 1 394 ? 114.192 137.146 172.664 1.00 41.99 418 TYR C N 1
ATOM 10229 C CA . TYR C 1 394 ? 113.215 137.089 173.740 1.00 45.45 418 TYR C CA 1
ATOM 10230 C C . TYR C 1 394 ? 113.845 137.281 175.117 1.00 45.45 418 TYR C C 1
ATOM 10231 O O . TYR C 1 394 ? 113.255 136.880 176.129 1.00 48.69 418 TYR C O 1
ATOM 10240 N N . ASN C 1 395 ? 115.023 137.910 175.167 1.00 45.84 419 ASN C N 1
ATOM 10241 C CA . ASN C 1 395 ? 115.658 138.330 176.415 1.00 46.05 419 ASN C CA 1
ATOM 10242 C C . ASN C 1 395 ? 115.839 137.175 177.395 1.00 43.79 419 ASN C C 1
ATOM 10243 O O . ASN C 1 395 ? 115.619 137.323 178.600 1.00 41.85 419 ASN C O 1
ATOM 10248 N N . ALA C 1 396 ? 116.276 136.022 176.878 1.00 38.86 420 ALA C N 1
ATOM 10249 C CA . ALA C 1 396 ? 116.627 134.869 177.716 1.00 38.29 420 ALA C CA 1
ATOM 10250 C C . ALA C 1 396 ? 115.537 134.580 178.753 1.00 42.51 420 ALA C C 1
ATOM 10251 O O . ALA C 1 396 ? 115.804 134.446 179.950 1.00 39.19 420 ALA C O 1
ATOM 10253 N N . ASP C 1 397 ? 114.287 134.557 178.295 1.00 42.53 421 ASP C N 1
ATOM 10254 C CA . ASP C 1 397 ? 113.140 134.325 179.171 1.00 37.55 421 ASP C CA 1
ATOM 10255 C C . ASP C 1 397 ? 113.021 132.836 179.492 1.00 38.77 421 ASP C C 1
ATOM 10256 O O . ASP C 1 397 ? 112.631 132.031 178.643 1.00 35.61 421 ASP C O 1
ATOM 10261 N N . ILE C 1 398 ? 113.389 132.457 180.723 1.00 37.11 422 ILE C N 1
ATOM 10262 C CA . ILE C 1 398 ? 113.348 131.059 181.144 1.00 35.11 422 ILE C CA 1
ATOM 10263 C C . ILE C 1 398 ? 112.030 130.699 181.836 1.00 40.45 422 ILE C C 1
ATOM 10264 O O . ILE C 1 398 ? 111.865 129.549 182.282 1.00 40.25 422 ILE C O 1
ATOM 10269 N N . SER C 1 399 ? 111.061 131.626 181.899 1.00 44.06 423 SER C N 1
ATOM 10270 C CA . SER C 1 399 ? 109.896 131.440 182.764 1.00 43.87 423 SER C CA 1
ATOM 10271 C C . SER C 1 399 ? 109.057 130.228 182.376 1.00 44.28 423 SER C C 1
ATOM 10272 O O . SER C 1 399 ? 108.457 129.604 183.255 1.00 40.89 423 SER C O 1
ATOM 10275 N N . THR C 1 400 ? 109.014 129.856 181.086 1.00 38.83 424 THR C N 1
ATOM 10276 C CA . THR C 1 400 ? 108.223 128.686 180.708 1.00 43.11 424 THR C CA 1
ATOM 10277 C C . THR C 1 400 ? 109.001 127.380 180.818 1.00 40.86 424 THR C C 1
ATOM 10278 O O . THR C 1 400 ? 108.432 126.311 180.575 1.00 46.40 424 THR C O 1
ATOM 10282 N N . PHE C 1 401 ? 110.273 127.434 181.127 1.00 36.98 425 PHE C N 1
ATOM 10283 C CA . PHE C 1 401 ? 111.015 126.212 181.369 1.00 40.30 425 PHE C CA 1
ATOM 10284 C C . PHE C 1 401 ? 110.568 125.677 182.720 1.00 40.54 425 PHE C C 1
ATOM 10285 O O . PHE C 1 401 ? 110.888 126.293 183.741 1.00 41.73 425 PHE C O 1
ATOM 10293 N N . PRO C 1 402 ? 109.828 124.569 182.784 1.00 41.16 426 PRO C N 1
ATOM 10294 C CA . PRO C 1 402 ? 109.170 124.191 184.043 1.00 39.44 426 PRO C CA 1
ATOM 10295 C C . PRO C 1 402 ? 110.160 123.742 185.105 1.00 41.37 426 PRO C C 1
ATOM 10296 O O . PRO C 1 402 ? 111.139 123.047 184.823 1.00 42.42 426 PRO C O 1
ATOM 10300 N N . LEU C 1 403 ? 109.862 124.099 186.351 1.00 44.89 427 LEU C N 1
ATOM 10301 C CA . LEU C 1 403 ? 110.658 123.590 187.456 1.00 39.89 427 LEU C CA 1
ATOM 10302 C C . LEU C 1 403 ? 110.282 122.170 187.837 1.00 39.80 427 LEU C C 1
ATOM 10303 O O . LEU C 1 403 ? 111.107 121.479 188.436 1.00 43.82 427 LEU C O 1
ATOM 10308 N N . GLU C 1 404 ? 109.076 121.714 187.494 1.00 42.57 428 GLU C N 1
ATOM 10309 C CA . GLU C 1 404 ? 108.662 120.360 187.837 1.00 43.58 428 GLU C CA 1
ATOM 10310 C C . GLU C 1 404 ? 107.649 119.872 186.812 1.00 41.97 428 GLU C C 1
ATOM 10311 O O . GLU C 1 404 ? 107.065 120.656 186.063 1.00 36.26 428 GLU C O 1
ATOM 10317 N N . ASN C 1 405 ? 107.426 118.554 186.819 1.00 41.35 429 ASN C N 1
ATOM 10318 C CA . ASN C 1 405 ? 106.465 117.829 185.988 1.00 44.32 429 ASN C CA 1
ATOM 10319 C C . ASN C 1 405 ? 106.891 117.726 184.536 1.00 45.00 429 ASN C C 1
ATOM 10320 O O . ASN C 1 405 ? 106.085 117.324 183.694 1.00 43.43 429 ASN C O 1
ATOM 10325 N N . ALA C 1 406 ? 108.136 118.077 184.211 1.00 47.15 430 ALA C N 1
ATOM 10326 C CA . ALA C 1 406 ? 108.661 117.753 182.892 1.00 47.42 430 ALA C CA 1
ATOM 10327 C C . ALA C 1 406 ? 108.980 116.256 182.823 1.00 43.41 430 ALA C C 1
ATOM 10328 O O . ALA C 1 406 ? 109.066 115.587 183.857 1.00 41.52 430 ALA C O 1
ATOM 10330 N N . PRO C 1 407 ? 109.160 115.705 181.618 1.00 44.96 431 PRO C N 1
ATOM 10331 C CA . PRO C 1 407 ? 109.674 114.335 181.515 1.00 37.60 431 PRO C CA 1
ATOM 10332 C C . PRO C 1 407 ? 110.959 114.207 182.317 1.00 39.54 431 PRO C C 1
ATOM 10333 O O . PRO C 1 407 ? 111.691 115.183 182.488 1.00 41.60 431 PRO C O 1
ATOM 10337 N N . ILE C 1 408 ? 111.209 113.004 182.851 1.00 35.40 432 ILE C N 1
ATOM 10338 C CA . ILE C 1 408 ? 112.348 112.833 183.737 1.00 41.37 432 ILE C CA 1
ATOM 10339 C C . ILE C 1 408 ? 113.608 113.232 182.977 1.00 46.17 432 ILE C C 1
ATOM 10340 O O . ILE C 1 408 ? 113.746 112.963 181.771 1.00 37.47 432 ILE C O 1
ATOM 10345 N N . GLY C 1 409 ? 114.488 113.967 183.665 1.00 42.49 433 GLY C N 1
ATOM 10346 C CA . GLY C 1 409 ? 115.656 114.565 183.064 1.00 41.39 433 GLY C CA 1
ATOM 10347 C C . GLY C 1 409 ? 115.447 115.977 182.550 1.00 42.86 433 GLY C C 1
ATOM 10348 O O . GLY C 1 409 ? 116.428 116.659 182.234 1.00 40.12 433 GLY C O 1
ATOM 10349 N N . HIS C 1 410 ? 114.208 116.456 182.467 1.00 38.81 434 HIS C N 1
ATOM 10350 C CA . HIS C 1 410 ? 113.949 117.718 181.791 1.00 38.80 434 HIS C CA 1
ATOM 10351 C C . HIS C 1 410 ? 113.480 118.833 182.709 1.00 36.70 434 HIS C C 1
ATOM 10352 O O . HIS C 1 410 ? 113.238 119.939 182.219 1.00 39.52 434 HIS C O 1
ATOM 10359 N N . ASN C 1 411 ? 113.330 118.583 184.012 1.00 39.37 435 ASN C N 1
ATOM 10360 C CA . ASN C 1 411 ? 113.093 119.677 184.944 1.00 39.53 435 ASN C CA 1
ATOM 10361 C C . ASN C 1 411 ? 114.269 120.643 184.885 1.00 38.90 435 ASN C C 1
ATOM 10362 O O . ASN C 1 411 ? 115.421 120.241 184.679 1.00 36.56 435 ASN C O 1
ATOM 10367 N N . ARG C 1 412 ? 113.965 121.923 185.106 1.00 39.34 436 ARG C N 1
ATOM 10368 C CA . ARG C 1 412 ? 114.935 122.985 184.865 1.00 40.68 436 ARG C CA 1
ATOM 10369 C C . ARG C 1 412 ? 116.227 122.777 185.663 1.00 41.19 436 ARG C C 1
ATOM 10370 O O . ARG C 1 412 ? 117.326 123.050 185.156 1.00 37.88 436 ARG C O 1
ATOM 10378 N N . GLN C 1 413 ? 116.126 122.305 186.908 1.00 39.34 437 GLN C N 1
ATOM 10379 C CA . GLN C 1 413 ? 117.300 122.094 187.759 1.00 38.27 437 GLN C CA 1
ATOM 10380 C C . GLN C 1 413 ? 117.842 120.664 187.710 1.00 37.69 437 GLN C C 1
ATOM 10381 O O . GLN C 1 413 ? 118.709 120.315 188.522 1.00 40.71 437 GLN C O 1
ATOM 10387 N N . TYR C 1 414 ? 117.355 119.832 186.798 1.00 37.91 438 TYR C N 1
ATOM 10388 C CA . TYR C 1 414 ? 117.935 118.506 186.621 1.00 38.67 438 TYR C CA 1
ATOM 10389 C C . TYR C 1 414 ? 119.378 118.643 186.143 1.00 37.02 438 TYR C C 1
ATOM 10390 O O . TYR C 1 414 ? 119.685 119.482 185.292 1.00 35.97 438 TYR C O 1
ATOM 10399 N N . ASN C 1 415 ? 120.277 117.828 186.697 1.00 36.17 439 ASN C N 1
ATOM 10400 C CA . ASN C 1 415 ? 121.645 117.778 186.196 1.00 38.63 439 ASN C CA 1
ATOM 10401 C C . ASN C 1 415 ? 121.644 116.991 184.889 1.00 38.40 439 ASN C C 1
ATOM 10402 O O . ASN C 1 415 ? 121.316 115.799 184.887 1.00 37.50 439 ASN C O 1
ATOM 10407 N N . MET C 1 416 ? 122.025 117.648 183.791 1.00 35.97 440 MET C N 1
ATOM 10408 C CA . MET C 1 416 ? 121.903 117.053 182.463 1.00 35.40 440 MET C CA 1
ATOM 10409 C C . MET C 1 416 ? 122.733 115.781 182.360 1.00 32.84 440 MET C C 1
ATOM 10410 O O . MET C 1 416 ? 123.913 115.769 182.716 1.00 35.33 440 MET C O 1
ATOM 10415 N N . VAL C 1 417 ? 122.092 114.693 181.931 1.00 33.77 441 VAL C N 1
ATOM 10416 C CA . VAL C 1 417 ? 122.684 113.343 181.998 1.00 41.69 441 VAL C CA 1
ATOM 10417 C C . VAL C 1 417 ? 123.460 112.933 180.735 1.00 33.23 441 VAL C C 1
ATOM 10418 O O . VAL C 1 417 ? 122.917 113.000 179.633 1.00 32.81 441 VAL C O 1
ATOM 10422 N N . PRO C 1 418 ? 124.688 112.416 180.899 1.00 35.61 442 PRO C N 1
ATOM 10423 C CA . PRO C 1 418 ? 125.489 112.142 182.097 1.00 38.86 442 PRO C CA 1
ATOM 10424 C C . PRO C 1 418 ? 126.701 113.056 182.322 1.00 35.69 442 PRO C C 1
ATOM 10425 O O . PRO C 1 418 ? 127.809 112.569 182.560 1.00 36.49 442 PRO C O 1
ATOM 10429 N N . PHE C 1 419 ? 126.519 114.361 182.250 1.00 33.85 443 PHE C N 1
ATOM 10430 C CA . PHE C 1 419 ? 127.670 115.244 182.233 1.00 31.46 443 PHE C CA 1
ATOM 10431 C C . PHE C 1 419 ? 128.274 115.386 183.621 1.00 38.99 443 PHE C C 1
ATOM 10432 O O . PHE C 1 419 ? 127.566 115.423 184.636 1.00 35.40 443 PHE C O 1
ATOM 10440 N N . TRP C 1 420 ? 129.596 115.464 183.657 1.00 36.83 444 TRP C N 1
ATOM 10441 C CA . TRP C 1 420 ? 130.323 115.621 184.891 1.00 39.79 444 TRP C CA 1
ATOM 10442 C C . TRP C 1 420 ? 131.371 116.706 184.728 1.00 39.97 444 TRP C C 1
ATOM 10443 O O . TRP C 1 420 ? 132.060 116.744 183.716 1.00 46.63 444 TRP C O 1
ATOM 10454 N N . PRO C 1 421 ? 131.528 117.574 185.737 1.00 41.93 445 PRO C N 1
ATOM 10455 C CA . PRO C 1 421 ? 130.740 117.670 186.985 1.00 39.24 445 PRO C CA 1
ATOM 10456 C C . PRO C 1 421 ? 129.274 118.073 186.747 1.00 37.53 445 PRO C C 1
ATOM 10457 O O . PRO C 1 421 ? 128.937 118.465 185.650 1.00 36.02 445 PRO C O 1
ATOM 10461 N N . PRO C 1 422 ? 128.409 117.892 187.743 1.00 38.02 446 PRO C N 1
ATOM 10462 C CA . PRO C 1 422 ? 126.981 118.178 187.545 1.00 34.59 446 PRO C CA 1
ATOM 10463 C C . PRO C 1 422 ? 126.748 119.573 186.987 1.00 35.57 446 PRO C C 1
ATOM 10464 O O . PRO C 1 422 ? 127.326 120.552 187.462 1.00 40.25 446 PRO C O 1
ATOM 10468 N N . VAL C 1 423 ? 125.892 119.668 185.972 1.00 33.84 447 VAL C N 1
ATOM 10469 C CA . VAL C 1 423 ? 125.564 120.946 185.346 1.00 37.96 447 VAL C CA 1
ATOM 10470 C C . VAL C 1 423 ? 124.078 120.950 184.992 1.00 37.80 447 VAL C C 1
ATOM 10471 O O . VAL C 1 423 ? 123.585 120.017 184.350 1.00 34.91 447 VAL C O 1
ATOM 10475 N N . THR C 1 424 ? 123.360 121.996 185.406 1.00 42.27 448 THR C N 1
ATOM 10476 C CA . THR C 1 424 ? 121.913 122.047 185.234 1.00 38.06 448 THR C CA 1
ATOM 10477 C C . THR C 1 424 ? 121.542 122.687 183.893 1.00 38.35 448 THR C C 1
ATOM 10478 O O . THR C 1 424 ? 122.353 123.345 183.239 1.00 37.43 448 THR C O 1
ATOM 10482 N N . ASN C 1 425 ? 120.283 122.489 183.497 1.00 37.74 449 ASN C N 1
ATOM 10483 C CA . ASN C 1 425 ? 119.769 123.139 182.292 1.00 36.75 449 ASN C CA 1
ATOM 10484 C C . ASN C 1 425 ? 119.840 124.650 182.403 1.00 40.35 449 ASN C C 1
ATOM 10485 O O . ASN C 1 425 ? 120.112 125.336 181.405 1.00 38.25 449 ASN C O 1
ATOM 10490 N N . THR C 1 426 ? 119.608 125.182 183.612 1.00 36.90 450 THR C N 1
ATOM 10491 C CA . THR C 1 426 ? 119.638 126.628 183.821 1.00 35.51 450 THR C CA 1
ATOM 10492 C C . THR C 1 426 ? 120.971 127.231 183.398 1.00 34.45 450 THR C C 1
ATOM 10493 O O . THR C 1 426 ? 121.004 128.306 182.786 1.00 37.79 450 THR C O 1
ATOM 10497 N N . GLU C 1 427 ? 122.082 126.554 183.702 1.00 31.69 451 GLU C N 1
ATOM 10498 C CA . GLU C 1 427 ? 123.399 127.122 183.393 1.00 36.13 451 GLU C CA 1
ATOM 10499 C C . GLU C 1 427 ? 123.636 127.294 181.897 1.00 33.31 451 GLU C C 1
ATOM 10500 O O . GLU C 1 427 ? 124.491 128.091 181.511 1.00 35.81 451 GLU C O 1
ATOM 10506 N N . MET C 1 428 ? 122.926 126.551 181.046 1.00 39.88 452 MET C N 1
ATOM 10507 C CA . MET C 1 428 ? 123.058 126.705 179.601 1.00 35.29 452 MET C CA 1
ATOM 10508 C C . MET C 1 428 ? 122.024 127.656 179.012 1.00 35.85 452 MET C C 1
ATOM 10509 O O . MET C 1 428 ? 122.127 128.022 177.832 1.00 31.52 452 MET C O 1
ATOM 10514 N N . PHE C 1 429 ? 121.022 128.058 179.796 1.00 39.04 453 PHE C N 1
ATOM 10515 C CA . PHE C 1 429 ? 119.966 128.937 179.293 1.00 37.79 453 PHE C CA 1
ATOM 10516 C C . PHE C 1 429 ? 120.412 130.400 179.386 1.00 37.16 453 PHE C C 1
ATOM 10517 O O . PHE C 1 429 ? 119.841 131.217 180.106 1.00 41.22 453 PHE C O 1
ATOM 10525 N N . VAL C 1 430 ? 121.478 130.721 178.655 1.00 36.78 454 VAL C N 1
ATOM 10526 C CA . VAL C 1 430 ? 122.067 132.054 178.665 1.00 38.39 454 VAL C CA 1
ATOM 10527 C C . VAL C 1 430 ? 122.536 132.394 177.259 1.00 36.44 454 VAL C C 1
ATOM 10528 O O . VAL C 1 430 ? 122.920 131.508 176.493 1.00 37.18 454 VAL C O 1
ATOM 10532 N N . THR C 1 431 ? 122.531 133.687 176.926 1.00 35.42 455 THR C N 1
ATOM 10533 C CA . THR C 1 431 ? 123.074 134.109 175.637 1.00 40.68 455 THR C CA 1
ATOM 10534 C C . THR C 1 431 ? 124.566 133.799 175.570 1.00 37.54 455 THR C C 1
ATOM 10535 O O . THR C 1 431 ? 125.337 134.156 176.470 1.00 38.66 455 THR C O 1
ATOM 10539 N N . ALA C 1 432 ? 124.956 133.094 174.509 1.00 36.10 456 ALA C N 1
ATOM 10540 C CA . ALA C 1 432 ? 126.316 132.570 174.415 1.00 35.48 456 ALA C CA 1
ATOM 10541 C C . ALA C 1 432 ? 127.419 133.629 174.371 1.00 38.54 456 ALA C C 1
ATOM 10542 O O . ALA C 1 432 ? 128.452 133.417 175.034 1.00 36.70 456 ALA C O 1
ATOM 10544 N N . PRO C 1 433 ? 127.305 134.744 173.626 1.00 39.68 457 PRO C N 1
ATOM 10545 C CA . PRO C 1 433 ? 128.478 135.634 173.490 1.00 39.19 457 PRO C CA 1
ATOM 10546 C C . PRO C 1 433 ? 128.956 136.225 174.798 1.00 43.17 457 PRO C C 1
ATOM 10547 O O . PRO C 1 433 ? 130.167 136.380 174.986 1.00 48.28 457 PRO C O 1
ATOM 10551 N N . ASP C 1 434 ? 128.041 136.590 175.702 1.00 42.53 458 ASP C N 1
ATOM 10552 C CA . ASP C 1 434 ? 128.434 137.172 176.980 1.00 43.78 458 ASP C CA 1
ATOM 10553 C C . ASP C 1 434 ? 128.604 136.168 178.103 1.00 46.20 458 ASP C C 1
ATOM 10554 O O . ASP C 1 434 ? 129.168 136.522 179.143 1.00 49.89 458 ASP C O 1
ATOM 10559 N N . ASN C 1 435 ? 128.123 134.949 177.956 1.00 42.20 459 ASN C N 1
ATOM 10560 C CA . ASN C 1 435 ? 128.134 134.025 179.082 1.00 41.06 459 ASN C CA 1
ATOM 10561 C C . ASN C 1 435 ? 128.954 132.773 178.844 1.00 40.61 459 ASN C C 1
ATOM 10562 O O . ASN C 1 435 ? 129.437 132.191 179.809 1.00 42.31 459 ASN C O 1
ATOM 10567 N N . LEU C 1 436 ? 129.115 132.340 177.592 1.00 39.63 460 LEU C N 1
ATOM 10568 C CA . LEU C 1 436 ? 129.783 131.087 177.284 1.00 36.81 460 LEU C CA 1
ATOM 10569 C C . LEU C 1 436 ? 131.005 131.251 176.391 1.00 38.40 460 LEU C C 1
ATOM 10570 O O . LEU C 1 436 ? 131.606 130.242 176.008 1.00 38.56 460 LEU C O 1
ATOM 10575 N N . GLY C 1 437 ? 131.372 132.475 176.019 1.00 36.60 461 GLY C N 1
ATOM 10576 C CA . GLY C 1 437 ? 132.606 132.677 175.292 1.00 35.29 461 GLY C CA 1
ATOM 10577 C C . GLY C 1 437 ? 132.580 132.324 173.823 1.00 37.05 461 GLY C C 1
ATOM 10578 O O . GLY C 1 437 ? 133.644 132.118 173.241 1.00 35.39 461 GLY C O 1
ATOM 10579 N N . TYR C 1 438 ? 131.408 132.261 173.191 1.00 33.22 462 TYR C N 1
ATOM 10580 C CA . TYR C 1 438 ? 131.366 131.991 171.761 1.00 32.75 462 TYR C CA 1
ATOM 10581 C C . TYR C 1 438 ? 130.198 132.733 171.135 1.00 34.18 462 TYR C C 1
ATOM 10582 O O . TYR C 1 438 ? 129.248 133.129 171.813 1.00 39.35 462 TYR C O 1
ATOM 10591 N N . THR C 1 439 ? 130.288 132.931 169.826 1.00 36.00 463 THR C N 1
ATOM 10592 C CA . THR C 1 439 ? 129.235 133.598 169.082 1.00 35.35 463 THR C CA 1
ATOM 10593 C C . THR C 1 439 ? 129.161 132.973 167.691 1.00 36.34 463 THR C C 1
ATOM 10594 O O . THR C 1 439 ? 130.086 132.290 167.253 1.00 37.17 463 THR C O 1
ATOM 10598 N N . TYR C 1 440 ? 128.053 133.219 166.989 1.00 37.63 464 TYR C N 1
ATOM 10599 C CA . TYR C 1 440 ? 127.833 132.682 165.649 1.00 38.28 464 TYR C CA 1
ATOM 10600 C C . TYR C 1 440 ? 127.981 133.795 164.619 1.00 38.60 464 TYR C C 1
ATOM 10601 O O . TYR C 1 440 ? 127.371 134.860 164.753 1.00 38.12 464 TYR C O 1
ATOM 10610 N N . GLU C 1 441 ? 128.819 133.557 163.612 1.00 34.87 465 GLU C N 1
ATOM 10611 C CA . GLU C 1 441 ? 128.853 134.407 162.425 1.00 40.69 465 GLU C CA 1
ATOM 10612 C C . GLU C 1 441 ? 127.717 133.925 161.531 1.00 37.22 465 GLU C C 1
ATOM 10613 O O . GLU C 1 441 ? 127.845 132.914 160.840 1.00 40.04 465 GLU C O 1
ATOM 10619 N N . ILE C 1 442 ? 126.585 134.623 161.566 1.00 35.51 466 ILE C N 1
ATOM 10620 C CA . ILE C 1 442 ? 125.382 134.139 160.908 1.00 42.85 466 ILE C CA 1
ATOM 10621 C C . ILE C 1 442 ? 124.439 135.318 160.700 1.00 46.20 466 ILE C C 1
ATOM 10622 O O . ILE C 1 442 ? 124.447 136.286 161.471 1.00 43.63 466 ILE C O 1
ATOM 10627 N N . GLN C 1 443 ? 123.618 135.234 159.645 1.00 51.00 467 GLN C N 1
ATOM 10628 C CA . GLN C 1 443 ? 122.597 136.225 159.331 1.00 46.67 467 GLN C CA 1
ATOM 10629 C C . GLN C 1 443 ? 121.270 135.500 159.221 1.00 45.41 467 GLN C C 1
ATOM 10630 O O . GLN C 1 443 ? 121.218 134.370 158.726 1.00 46.69 467 GLN C O 1
ATOM 10636 N N . TRP C 1 444 ? 120.211 136.130 159.696 1.00 43.84 468 TRP C N 1
ATOM 10637 C CA . TRP C 1 444 ? 118.976 135.359 159.707 1.00 48.11 468 TRP C CA 1
ATOM 10638 C C . TRP C 1 444 ? 118.001 135.856 158.651 1.00 51.36 468 TRP C C 1
ATOM 10639 O O . TRP C 1 444 ? 117.912 137.066 158.418 1.00 52.61 468 TRP C O 1
ATOM 10650 N N . PRO C 1 445 ? 117.286 134.947 157.985 1.00 60.06 469 PRO C N 1
ATOM 10651 C CA . PRO C 1 445 ? 116.309 135.375 156.979 1.00 61.14 469 PRO C CA 1
ATOM 10652 C C . PRO C 1 445 ? 115.216 136.236 157.621 1.00 65.60 469 PRO C C 1
ATOM 10653 O O . PRO C 1 445 ? 114.683 135.895 158.689 1.00 62.15 469 PRO C O 1
ATOM 10657 N N . SER C 1 446 ? 114.897 137.354 156.918 1.00 70.80 470 SER C N 1
ATOM 10658 C CA . SER C 1 446 ? 113.995 138.534 157.203 1.00 69.56 470 SER C CA 1
ATOM 10659 C C . SER C 1 446 ? 113.500 139.238 155.979 1.00 71.82 470 SER C C 1
ATOM 10660 O O . SER C 1 446 ? 112.294 139.169 155.794 1.00 82.28 470 SER C O 1
ATOM 10663 N N . GLN D 1 1 ? 90.402 139.382 180.593 1.00 35.20 25 GLN D N 1
ATOM 10664 C CA . GLN D 1 1 ? 89.640 140.610 180.697 1.00 40.75 25 GLN D CA 1
ATOM 10665 C C . GLN D 1 1 ? 90.255 141.574 181.671 1.00 33.60 25 GLN D C 1
ATOM 10666 O O . GLN D 1 1 ? 89.685 142.622 181.912 1.00 35.45 25 GLN D O 1
ATOM 10672 N N . PHE D 1 2 ? 91.387 141.208 182.269 1.00 37.50 26 PHE D N 1
ATOM 10673 C CA . PHE D 1 2 ? 91.982 141.989 183.355 1.00 38.02 26 PHE D CA 1
ATOM 10674 C C . PHE D 1 2 ? 93.309 142.592 182.909 1.00 34.62 26 PHE D C 1
ATOM 10675 O O . PHE D 1 2 ? 93.976 142.038 182.030 1.00 30.63 26 PHE D O 1
ATOM 10683 N N . PRO D 1 3 ? 93.707 143.736 183.473 1.00 35.59 27 PRO D N 1
ATOM 10684 C CA . PRO D 1 3 ? 95.048 144.261 183.204 1.00 33.67 27 PRO D CA 1
ATOM 10685 C C . PRO D 1 3 ? 96.085 143.200 183.535 1.00 37.22 27 PRO D C 1
ATOM 10686 O O . PRO D 1 3 ? 95.936 142.452 184.506 1.00 35.02 27 PRO D O 1
ATOM 10690 N N . ARG D 1 4 ? 97.150 143.130 182.721 1.00 33.53 28 ARG D N 1
ATOM 10691 C CA . ARG D 1 4 ? 98.099 142.037 182.887 1.00 39.56 28 ARG D CA 1
ATOM 10692 C C . ARG D 1 4 ? 98.782 142.087 184.251 1.00 39.06 28 ARG D C 1
ATOM 10693 O O . ARG D 1 4 ? 99.098 141.036 184.820 1.00 40.39 28 ARG D O 1
ATOM 10701 N N . GLN D 1 5 ? 98.933 143.273 184.833 1.00 35.79 29 GLN D N 1
ATOM 10702 C CA . GLN D 1 5 ? 99.540 143.363 186.154 1.00 42.50 29 GLN D CA 1
ATOM 10703 C C . GLN D 1 5 ? 98.583 142.928 187.267 1.00 45.62 29 GLN D C 1
ATOM 10704 O O . GLN D 1 5 ? 99.002 142.803 188.420 1.00 42.41 29 GLN D O 1
ATOM 10710 N N . CYS D 1 6 ? 97.312 142.699 186.956 1.00 40.96 30 CYS D N 1
ATOM 10711 C CA . CYS D 1 6 ? 96.377 142.148 187.921 1.00 40.60 30 CYS D CA 1
ATOM 10712 C C . CYS D 1 6 ? 96.169 140.645 187.757 1.00 40.59 30 CYS D C 1
ATOM 10713 O O . CYS D 1 6 ? 95.563 140.021 188.631 1.00 46.30 30 CYS D O 1
ATOM 10716 N N . ALA D 1 7 ? 96.647 140.053 186.673 1.00 42.43 31 ALA D N 1
ATOM 10717 C CA . ALA D 1 7 ? 96.472 138.622 186.417 1.00 44.23 31 ALA D CA 1
ATOM 10718 C C . ALA D 1 7 ? 97.562 137.795 187.085 1.00 45.48 31 ALA D C 1
ATOM 10719 O O . ALA D 1 7 ? 98.192 136.940 186.469 1.00 46.04 31 ALA D O 1
ATOM 10721 N N . THR D 1 8 ? 97.808 138.074 188.359 1.00 47.05 32 THR D N 1
ATOM 10722 C CA . THR D 1 8 ? 98.882 137.454 189.119 1.00 51.21 32 THR D CA 1
ATOM 10723 C C . THR D 1 8 ? 98.320 136.716 190.329 1.00 52.92 32 THR D C 1
ATOM 10724 O O . THR D 1 8 ? 97.149 136.864 190.704 1.00 48.51 32 THR D O 1
ATOM 10728 N N . VAL D 1 9 ? 99.184 135.903 190.939 1.00 52.92 33 VAL D N 1
ATOM 10729 C CA . VAL D 1 9 ? 98.812 135.207 192.166 1.00 47.96 33 VAL D CA 1
ATOM 10730 C C . VAL D 1 9 ? 98.566 136.208 193.293 1.00 44.35 33 VAL D C 1
ATOM 10731 O O . VAL D 1 9 ? 97.591 136.089 194.044 1.00 48.05 33 VAL D O 1
ATOM 10735 N N . GLU D 1 10 ? 99.420 137.230 193.399 1.00 46.70 34 GLU D N 1
ATOM 10736 C CA . GLU D 1 10 ? 99.276 138.220 194.465 1.00 48.48 34 GLU D CA 1
ATOM 10737 C C . GLU D 1 10 ? 97.965 138.986 194.333 1.00 50.19 34 GLU D C 1
ATOM 10738 O O . GLU D 1 10 ? 97.208 139.119 195.303 1.00 48.15 34 GLU D O 1
ATOM 10744 N N . ALA D 1 11 ? 97.669 139.490 193.131 1.00 50.68 35 ALA D N 1
ATOM 10745 C CA . ALA D 1 11 ? 96.476 140.307 192.959 1.00 42.75 35 ALA D CA 1
ATOM 10746 C C . ALA D 1 11 ? 95.210 139.486 193.150 1.00 43.17 35 ALA D C 1
ATOM 10747 O O . ALA D 1 11 ? 94.268 139.939 193.809 1.00 43.13 35 ALA D O 1
ATOM 10749 N N . LEU D 1 12 ? 95.158 138.277 192.592 1.00 42.35 36 LEU D N 1
ATOM 10750 C CA . LEU D 1 12 ? 93.943 137.485 192.766 1.00 43.18 36 LEU D CA 1
ATOM 10751 C C . LEU D 1 12 ? 93.740 137.091 194.224 1.00 45.68 36 LEU D C 1
ATOM 10752 O O . LEU D 1 12 ? 92.599 137.016 194.697 1.00 48.45 36 LEU D O 1
ATOM 10757 N N . ARG D 1 13 ? 94.828 136.873 194.962 1.00 50.77 37 ARG D N 1
ATOM 10758 C CA . ARG D 1 13 ? 94.687 136.549 196.377 1.00 51.03 37 ARG D CA 1
ATOM 10759 C C . ARG D 1 13 ? 94.218 137.762 197.168 1.00 48.87 37 ARG D C 1
ATOM 10760 O O . ARG D 1 13 ? 93.368 137.636 198.056 1.00 51.60 37 ARG D O 1
ATOM 10768 N N . SER D 1 14 ? 94.743 138.952 196.858 1.00 45.28 38 SER D N 1
ATOM 10769 C CA . SER D 1 14 ? 94.279 140.136 197.572 1.00 43.15 38 SER D CA 1
ATOM 10770 C C . SER D 1 14 ? 92.879 140.554 197.157 1.00 47.38 38 SER D C 1
ATOM 10771 O O . SER D 1 14 ? 92.220 141.276 197.913 1.00 45.09 38 SER D O 1
ATOM 10774 N N . GLY D 1 15 ? 92.409 140.124 195.982 1.00 43.38 39 GLY D N 1
ATOM 10775 C CA . GLY D 1 15 ? 91.148 140.643 195.474 1.00 44.66 39 GLY D CA 1
ATOM 10776 C C . GLY D 1 15 ? 91.192 142.094 195.037 1.00 41.08 39 GLY D C 1
ATOM 10777 O O . GLY D 1 15 ? 90.143 142.717 194.853 1.00 41.65 39 GLY D O 1
ATOM 10778 N N . MET D 1 16 ? 92.384 142.647 194.860 1.00 40.41 40 MET D N 1
ATOM 10779 C CA . MET D 1 16 ? 92.573 144.048 194.529 1.00 42.66 40 MET D CA 1
ATOM 10780 C C . MET D 1 16 ? 93.190 144.176 193.144 1.00 38.99 40 MET D C 1
ATOM 10781 O O . MET D 1 16 ? 94.238 143.583 192.875 1.00 40.67 40 MET D O 1
ATOM 10786 N N . CYS D 1 17 ? 92.539 144.934 192.263 1.00 40.64 41 CYS D N 1
ATOM 10787 C CA . CYS D 1 17 ? 93.123 145.303 190.966 1.00 41.03 41 CYS D CA 1
ATOM 10788 C C . CYS D 1 17 ? 93.227 146.823 190.964 1.00 40.12 41 CYS D C 1
ATOM 10789 O O . CYS D 1 17 ? 92.311 147.520 190.507 1.00 36.67 41 CYS D O 1
ATOM 10792 N N . CYS D 1 18 ? 94.336 147.326 191.513 1.00 38.89 42 CYS D N 1
ATOM 10793 C CA . CYS D 1 18 ? 94.579 148.763 191.661 1.00 41.73 42 CYS D CA 1
ATOM 10794 C C . CYS D 1 18 ? 96.019 149.077 191.281 1.00 44.36 42 CYS D C 1
ATOM 10795 O O . CYS D 1 18 ? 96.828 149.483 192.121 1.00 47.14 42 CYS D O 1
ATOM 10798 N N . PRO D 1 19 ? 96.358 148.963 190.004 1.00 42.68 43 PRO D N 1
ATOM 10799 C CA . PRO D 1 19 ? 97.766 149.074 189.612 1.00 43.24 43 PRO D CA 1
ATOM 10800 C C . PRO D 1 19 ? 98.293 150.494 189.739 1.00 43.34 43 PRO D C 1
ATOM 10801 O O . PRO D 1 19 ? 97.541 151.471 189.805 1.00 41.73 43 PRO D O 1
ATOM 10805 N N . ASP D 1 20 ? 99.620 150.587 189.820 1.00 43.00 44 ASP D N 1
ATOM 10806 C CA . ASP D 1 20 ? 100.272 151.884 189.889 1.00 41.33 44 ASP D CA 1
ATOM 10807 C C . ASP D 1 20 ? 100.148 152.608 188.553 1.00 42.57 44 ASP D C 1
ATOM 10808 O O . ASP D 1 20 ? 100.077 151.988 187.484 1.00 39.93 44 ASP D O 1
ATOM 10813 N N . LEU D 1 21 ? 100.182 153.937 188.619 1.00 42.35 45 LEU D N 1
ATOM 10814 C CA . LEU D 1 21 ? 100.245 154.778 187.429 1.00 43.92 45 LEU D CA 1
ATOM 10815 C C . LEU D 1 21 ? 101.680 155.229 187.159 1.00 47.58 45 LEU D C 1
ATOM 10816 O O . LEU D 1 21 ? 102.322 154.753 186.215 1.00 47.61 45 LEU D O 1
ATOM 10821 N N . SER D 1 22 ? 102.196 156.162 187.965 1.00 48.96 46 SER D N 1
ATOM 10822 C CA . SER D 1 22 ? 103.592 156.596 187.867 1.00 53.29 46 SER D CA 1
ATOM 10823 C C . SER D 1 22 ? 104.195 156.602 189.265 1.00 51.78 46 SER D C 1
ATOM 10824 O O . SER D 1 22 ? 104.264 157.649 189.928 1.00 53.22 46 SER D O 1
ATOM 10827 N N . PRO D 1 23 ? 104.690 155.465 189.726 1.00 48.29 47 PRO D N 1
ATOM 10828 C CA . PRO D 1 23 ? 105.256 155.419 191.074 1.00 54.63 47 PRO D CA 1
ATOM 10829 C C . PRO D 1 23 ? 106.697 155.894 191.016 1.00 56.46 47 PRO D C 1
ATOM 10830 O O . PRO D 1 23 ? 107.466 155.443 190.163 1.00 64.38 47 PRO D O 1
ATOM 10834 N N . VAL D 1 24 ? 107.074 156.797 191.912 1.00 59.88 48 VAL D N 1
ATOM 10835 C CA . VAL D 1 24 ? 108.456 157.244 192.014 1.00 62.35 48 VAL D CA 1
ATOM 10836 C C . VAL D 1 24 ? 108.970 157.109 193.442 1.00 63.08 48 VAL D C 1
ATOM 10837 O O . VAL D 1 24 ? 110.009 157.655 193.787 1.00 69.04 48 VAL D O 1
ATOM 10841 N N . SER D 1 25 ? 108.281 156.308 194.255 1.00 60.21 49 SER D N 1
ATOM 10842 C CA . SER D 1 25 ? 108.794 155.838 195.533 1.00 54.88 49 SER D CA 1
ATOM 10843 C C . SER D 1 25 ? 108.824 154.322 195.608 1.00 51.78 49 SER D C 1
ATOM 10844 O O . SER D 1 25 ? 108.805 153.772 196.717 1.00 57.37 49 SER D O 1
ATOM 10847 N N . GLY D 1 26 ? 108.711 153.636 194.473 1.00 50.67 50 GLY D N 1
ATOM 10848 C CA . GLY D 1 26 ? 108.695 152.191 194.453 1.00 50.11 50 GLY D CA 1
ATOM 10849 C C . GLY D 1 26 ? 107.302 151.696 194.141 1.00 48.22 50 GLY D C 1
ATOM 10850 O O . GLY D 1 26 ? 106.352 152.482 194.058 1.00 50.34 50 GLY D O 1
ATOM 10851 N N . PRO D 1 27 ? 107.136 150.381 194.028 1.00 47.71 51 PRO D N 1
ATOM 10852 C CA . PRO D 1 27 ? 105.793 149.837 193.810 1.00 48.15 51 PRO D CA 1
ATOM 10853 C C . PRO D 1 27 ? 104.855 150.204 194.951 1.00 49.91 51 PRO D C 1
ATOM 10854 O O . PRO D 1 27 ? 105.264 150.359 196.102 1.00 48.54 51 PRO D O 1
ATOM 10858 N N . GLY D 1 28 ? 103.573 150.302 194.616 1.00 43.47 52 GLY D N 1
ATOM 10859 C CA . GLY D 1 28 ? 102.526 150.597 195.565 1.00 45.46 52 GLY D CA 1
ATOM 10860 C C . GLY D 1 28 ? 102.442 152.029 196.019 1.00 43.79 52 GLY D C 1
ATOM 10861 O O . GLY D 1 28 ? 101.653 152.321 196.913 1.00 47.30 52 GLY D O 1
ATOM 10862 N N . THR D 1 29 ? 103.198 152.945 195.418 1.00 44.76 53 THR D N 1
ATOM 10863 C CA . THR D 1 29 ? 103.162 154.337 195.858 1.00 46.70 53 THR D CA 1
ATOM 10864 C C . THR D 1 29 ? 102.247 155.234 195.015 1.00 51.54 53 THR D C 1
ATOM 10865 O O . THR D 1 29 ? 101.998 156.378 195.420 1.00 50.99 53 THR D O 1
ATOM 10869 N N . ASP D 1 30 ? 101.762 154.783 193.854 1.00 49.90 54 ASP D N 1
ATOM 10870 C CA . ASP D 1 30 ? 100.852 155.614 193.047 1.00 49.48 54 ASP D CA 1
ATOM 10871 C C . ASP D 1 30 ? 99.659 154.794 192.542 1.00 48.82 54 ASP D C 1
ATOM 10872 O O . ASP D 1 30 ? 99.256 154.893 191.382 1.00 42.39 54 ASP D O 1
ATOM 10877 N N . ARG D 1 31 ? 99.047 154.005 193.424 1.00 47.75 55 ARG D N 1
ATOM 10878 C CA . ARG D 1 31 ? 97.903 153.202 193.016 1.00 45.28 55 ARG D CA 1
ATOM 10879 C C . ARG D 1 31 ? 96.781 154.116 192.533 1.00 45.35 55 ARG D C 1
ATOM 10880 O O . ARG D 1 31 ? 96.409 155.074 193.215 1.00 42.26 55 ARG D O 1
ATOM 10888 N N . CYS D 1 32 ? 96.281 153.844 191.322 1.00 46.36 56 CYS D N 1
ATOM 10889 C CA . CYS D 1 32 ? 95.179 154.609 190.723 1.00 44.30 56 CYS D CA 1
ATOM 10890 C C . CYS D 1 32 ? 95.549 156.074 190.471 1.00 44.31 56 CYS D C 1
ATOM 10891 O O . CYS D 1 32 ? 94.676 156.935 190.383 1.00 45.11 56 CYS D O 1
ATOM 10894 N N . GLY D 1 33 ? 96.838 156.373 190.315 1.00 44.09 57 GLY D N 1
ATOM 10895 C CA . GLY D 1 33 ? 97.258 157.755 190.154 1.00 39.82 57 GLY D CA 1
ATOM 10896 C C . GLY D 1 33 ? 96.923 158.629 191.346 1.00 48.75 57 GLY D C 1
ATOM 10897 O O . GLY D 1 33 ? 96.728 159.838 191.186 1.00 50.11 57 GLY D O 1
ATOM 10898 N N . SER D 1 34 ? 96.877 158.054 192.555 1.00 46.24 58 SER D N 1
ATOM 10899 C CA . SER D 1 34 ? 96.496 158.840 193.729 1.00 52.89 58 SER D CA 1
ATOM 10900 C C . SER D 1 34 ? 97.546 159.885 194.109 1.00 50.07 58 SER D C 1
ATOM 10901 O O . SER D 1 34 ? 97.223 160.818 194.843 1.00 50.94 58 SER D O 1
ATOM 10904 N N . SER D 1 35 ? 98.786 159.765 193.623 1.00 52.59 59 SER D N 1
ATOM 10905 C CA . SER D 1 35 ? 99.787 160.786 193.936 1.00 52.38 59 SER D CA 1
ATOM 10906 C C . SER D 1 35 ? 99.492 162.096 193.225 1.00 53.54 59 SER D C 1
ATOM 10907 O O . SER D 1 35 ? 99.785 163.165 193.765 1.00 52.97 59 SER D O 1
ATOM 10910 N N . SER D 1 36 ? 98.926 162.033 192.023 1.00 49.21 60 SER D N 1
ATOM 10911 C CA . SER D 1 36 ? 98.249 163.165 191.409 1.00 50.21 60 SER D CA 1
ATOM 10912 C C . SER D 1 36 ? 96.814 163.186 191.934 1.00 53.54 60 SER D C 1
ATOM 10913 O O . SER D 1 36 ? 96.469 162.477 192.878 1.00 55.51 60 SER D O 1
ATOM 10916 N N . GLY D 1 37 ? 95.954 164.011 191.368 1.00 56.77 61 GLY D N 1
ATOM 10917 C CA . GLY D 1 37 ? 94.589 163.958 191.858 1.00 55.26 61 GLY D CA 1
ATOM 10918 C C . GLY D 1 37 ? 93.719 162.966 191.108 1.00 56.12 61 GLY D C 1
ATOM 10919 O O . GLY D 1 37 ? 92.492 163.119 191.111 1.00 58.37 61 GLY D O 1
ATOM 10920 N N . ARG D 1 38 ? 94.322 161.931 190.494 1.00 52.94 62 ARG D N 1
ATOM 10921 C CA . ARG D 1 38 ? 93.661 161.220 189.394 1.00 53.27 62 ARG D CA 1
ATOM 10922 C C . ARG D 1 38 ? 92.676 160.132 189.825 1.00 49.20 62 ARG D C 1
ATOM 10923 O O . ARG D 1 38 ? 91.737 159.860 189.076 1.00 51.26 62 ARG D O 1
ATOM 10931 N N . GLY D 1 39 ? 92.873 159.462 190.960 1.00 49.22 63 GLY D N 1
ATOM 10932 C CA . GLY D 1 39 ? 91.904 158.462 191.390 1.00 49.00 63 GLY D CA 1
ATOM 10933 C C . GLY D 1 39 ? 92.323 157.805 192.687 1.00 49.38 63 GLY D C 1
ATOM 10934 O O . GLY D 1 39 ? 93.357 158.138 193.267 1.00 46.80 63 GLY D O 1
ATOM 10935 N N . ARG D 1 40 ? 91.516 156.808 193.100 1.00 47.31 64 ARG D N 1
ATOM 10936 C CA . ARG D 1 40 ? 91.739 156.044 194.326 1.00 45.93 64 ARG D CA 1
ATOM 10937 C C . ARG D 1 40 ? 91.329 154.586 194.154 1.00 49.83 64 ARG D C 1
ATOM 10938 O O . ARG D 1 40 ? 90.400 154.275 193.415 1.00 49.89 64 ARG D O 1
ATOM 10946 N N . CYS D 1 41 ? 92.002 153.720 194.906 1.00 44.75 65 CYS D N 1
ATOM 10947 C CA . CYS D 1 41 ? 91.600 152.323 195.037 1.00 45.27 65 CYS D CA 1
ATOM 10948 C C . CYS D 1 41 ? 90.457 152.219 196.032 1.00 51.62 65 CYS D C 1
ATOM 10949 O O . CYS D 1 41 ? 90.542 152.769 197.137 1.00 52.12 65 CYS D O 1
ATOM 10952 N N . GLU D 1 42 ? 89.387 151.518 195.646 1.00 47.54 66 GLU D N 1
ATOM 10953 C CA . GLU D 1 42 ? 88.225 151.358 196.501 1.00 50.11 66 GLU D CA 1
ATOM 10954 C C . GLU D 1 42 ? 87.471 150.078 196.278 1.00 51.06 66 GLU D C 1
ATOM 10955 O O . GLU D 1 42 ? 87.612 149.422 195.249 1.00 48.24 66 GLU D O 1
ATOM 10961 N N . ALA D 1 43 ? 86.488 149.887 197.156 1.00 49.16 67 ALA D N 1
ATOM 10962 C CA . ALA D 1 43 ? 85.608 148.741 197.042 1.00 51.20 67 ALA D CA 1
ATOM 10963 C C . ALA D 1 43 ? 84.799 148.827 195.746 1.00 46.39 67 ALA D C 1
ATOM 10964 O O . ALA D 1 43 ? 84.420 149.906 195.288 1.00 43.87 67 ALA D O 1
ATOM 10966 N N . VAL D 1 44 ? 84.559 147.660 195.150 1.00 47.05 68 VAL D N 1
ATOM 10967 C CA . VAL D 1 44 ? 83.768 147.545 193.923 1.00 51.55 68 VAL D CA 1
ATOM 10968 C C . VAL D 1 44 ? 82.295 147.800 194.218 1.00 51.25 68 VAL D C 1
ATOM 10969 O O . VAL D 1 44 ? 81.763 147.349 195.239 1.00 50.38 68 VAL D O 1
ATOM 10973 N N . THR D 1 45 ? 81.645 148.565 193.340 1.00 49.72 69 THR D N 1
ATOM 10974 C CA . THR D 1 45 ? 80.193 148.674 193.324 1.00 52.79 69 THR D CA 1
ATOM 10975 C C . THR D 1 45 ? 79.642 147.704 192.269 1.00 56.47 69 THR D C 1
ATOM 10976 O O . THR D 1 45 ? 79.924 147.850 191.072 1.00 52.41 69 THR D O 1
ATOM 10980 N N . ALA D 1 46 ? 78.861 146.719 192.717 1.00 51.26 70 ALA D N 1
ATOM 10981 C CA . ALA D 1 46 ? 78.238 145.749 191.827 1.00 46.19 70 ALA D CA 1
ATOM 10982 C C . ALA D 1 46 ? 76.746 145.654 192.133 1.00 51.68 70 ALA D C 1
ATOM 10983 O O . ALA D 1 46 ? 76.310 145.863 193.265 1.00 56.34 70 ALA D O 1
ATOM 10985 N N . ASP D 1 47 ? 75.965 145.321 191.111 1.00 54.17 71 ASP D N 1
ATOM 10986 C CA . ASP D 1 47 ? 74.519 145.204 191.284 1.00 52.94 71 ASP D CA 1
ATOM 10987 C C . ASP D 1 47 ? 74.176 143.931 192.048 1.00 50.30 71 ASP D C 1
ATOM 10988 O O . ASP D 1 47 ? 74.615 142.837 191.687 1.00 55.24 71 ASP D O 1
ATOM 10993 N N . SER D 1 48 ? 73.363 144.066 193.088 1.00 54.58 72 SER D N 1
ATOM 10994 C CA . SER D 1 48 ? 72.943 142.921 193.885 1.00 59.05 72 SER D CA 1
ATOM 10995 C C . SER D 1 48 ? 71.458 142.612 193.727 1.00 61.19 72 SER D C 1
ATOM 10996 O O . SER D 1 48 ? 70.920 141.774 194.460 1.00 61.88 72 SER D O 1
ATOM 10999 N N . ARG D 1 49 ? 70.783 143.277 192.799 1.00 55.97 73 ARG D N 1
ATOM 11000 C CA . ARG D 1 49 ? 69.355 143.107 192.636 1.00 55.11 73 ARG D CA 1
ATOM 11001 C C . ARG D 1 49 ? 69.016 141.766 192.000 1.00 52.81 73 ARG D C 1
ATOM 11002 O O . ARG D 1 49 ? 69.860 141.145 191.356 1.00 52.95 73 ARG D O 1
ATOM 11010 N N . PRO D 1 50 ? 67.781 141.294 192.181 1.00 56.56 74 PRO D N 1
ATOM 11011 C CA . PRO D 1 50 ? 67.405 139.989 191.628 1.00 56.03 74 PRO D CA 1
ATOM 11012 C C . PRO D 1 50 ? 67.252 140.024 190.117 1.00 45.94 74 PRO D C 1
ATOM 11013 O O . PRO D 1 50 ? 66.895 141.043 189.518 1.00 45.74 74 PRO D O 1
ATOM 11017 N N . HIS D 1 51 ? 67.519 138.880 189.505 1.00 46.01 75 HIS D N 1
ATOM 11018 C CA . HIS D 1 51 ? 67.337 138.689 188.080 1.00 46.53 75 HIS D CA 1
ATOM 11019 C C . HIS D 1 51 ? 66.164 137.737 187.846 1.00 46.56 75 HIS D C 1
ATOM 11020 O O . HIS D 1 51 ? 65.573 137.193 188.781 1.00 51.04 75 HIS D O 1
ATOM 11027 N N . SER D 1 52 ? 65.830 137.532 186.579 1.00 44.52 76 SER D N 1
ATOM 11028 C CA . SER D 1 52 ? 64.708 136.683 186.228 1.00 46.61 76 SER D CA 1
ATOM 11029 C C . SER D 1 52 ? 64.981 135.243 186.659 1.00 45.79 76 SER D C 1
ATOM 11030 O O . SER D 1 52 ? 66.137 134.838 186.813 1.00 43.38 76 SER D O 1
ATOM 11033 N N . PRO D 1 53 ? 63.926 134.447 186.860 1.00 48.72 77 PRO D N 1
ATOM 11034 C CA . PRO D 1 53 ? 64.131 133.040 187.228 1.00 49.01 77 PRO D CA 1
ATOM 11035 C C . PRO D 1 53 ? 64.656 132.178 186.097 1.00 50.60 77 PRO D C 1
ATOM 11036 O O . PRO D 1 53 ? 64.881 130.983 186.314 1.00 56.40 77 PRO D O 1
ATOM 11040 N N . GLN D 1 54 ? 64.891 132.738 184.911 1.00 48.94 78 GLN D N 1
ATOM 11041 C CA . GLN D 1 54 ? 65.393 131.921 183.812 1.00 48.29 78 GLN D CA 1
ATOM 11042 C C . GLN D 1 54 ? 66.719 131.271 184.165 1.00 47.50 78 GLN D C 1
ATOM 11043 O O . GLN D 1 54 ? 67.000 130.152 183.717 1.00 45.85 78 GLN D O 1
ATOM 11049 N N . TYR D 1 55 ? 67.545 131.956 184.961 1.00 47.36 79 TYR D N 1
ATOM 11050 C CA . TYR D 1 55 ? 68.839 131.436 185.380 1.00 48.43 79 TYR D CA 1
ATOM 11051 C C . TYR D 1 55 ? 68.731 130.885 186.794 1.00 50.15 79 TYR D C 1
ATOM 11052 O O . TYR D 1 55 ? 68.695 131.672 187.755 1.00 51.43 79 TYR D O 1
ATOM 11061 N N . PRO D 1 56 ? 68.721 129.567 186.989 1.00 48.90 80 PRO D N 1
ATOM 11062 C CA . PRO D 1 56 ? 68.560 129.016 188.344 1.00 51.25 80 PRO D CA 1
ATOM 11063 C C . PRO D 1 56 ? 69.864 128.648 189.039 1.00 49.21 80 PRO D C 1
ATOM 11064 O O . PRO D 1 56 ? 69.802 128.015 190.090 1.00 54.87 80 PRO D O 1
ATOM 11068 N N . HIS D 1 57 ? 71.024 129.026 188.505 1.00 52.97 81 HIS D N 1
ATOM 11069 C CA . HIS D 1 57 ? 72.297 128.510 188.995 1.00 48.40 81 HIS D CA 1
ATOM 11070 C C . HIS D 1 57 ? 73.161 129.559 189.687 1.00 48.09 81 HIS D C 1
ATOM 11071 O O . HIS D 1 57 ? 74.389 129.518 189.586 1.00 47.05 81 HIS D O 1
ATOM 11078 N N . ASP D 1 58 ? 72.545 130.470 190.444 1.00 48.70 82 ASP D N 1
ATOM 11079 C CA . ASP D 1 58 ? 73.313 131.424 191.241 1.00 50.55 82 ASP D CA 1
ATOM 11080 C C . ASP D 1 58 ? 74.367 130.697 192.068 1.00 48.25 82 ASP D C 1
ATOM 11081 O O . ASP D 1 58 ? 74.101 129.642 192.649 1.00 45.59 82 ASP D O 1
ATOM 11086 N N . GLY D 1 59 ? 75.590 131.220 192.052 1.00 43.12 83 GLY D N 1
ATOM 11087 C CA . GLY D 1 59 ? 76.689 130.609 192.758 1.00 44.36 83 GLY D CA 1
ATOM 11088 C C . GLY D 1 59 ? 77.577 129.732 191.909 1.00 46.13 83 GLY D C 1
ATOM 11089 O O . GLY D 1 59 ? 78.593 129.246 192.409 1.00 46.23 83 GLY D O 1
ATOM 11090 N N . ARG D 1 60 ? 77.225 129.501 190.648 1.00 47.41 84 ARG D N 1
ATOM 11091 C CA . ARG D 1 60 ? 77.982 128.576 189.818 1.00 49.08 84 ARG D CA 1
ATOM 11092 C C . ARG D 1 60 ? 78.849 129.247 188.764 1.00 45.95 84 ARG D C 1
ATOM 11093 O O . ARG D 1 60 ? 79.720 128.580 188.198 1.00 50.35 84 ARG D O 1
ATOM 11101 N N . ASP D 1 61 ? 78.631 130.524 188.463 1.00 48.00 85 ASP D N 1
ATOM 11102 C CA . ASP D 1 61 ? 79.239 131.143 187.291 1.00 43.87 85 ASP D CA 1
ATOM 11103 C C . ASP D 1 61 ? 80.044 132.380 187.676 1.00 42.17 85 ASP D C 1
ATOM 11104 O O . ASP D 1 61 ? 79.524 133.274 188.352 1.00 39.19 85 ASP D O 1
ATOM 11109 N N . ASP D 1 62 ? 81.288 132.459 187.184 1.00 41.64 86 ASP D N 1
ATOM 11110 C CA . ASP D 1 62 ? 82.145 133.604 187.483 1.00 39.24 86 ASP D CA 1
ATOM 11111 C C . ASP D 1 62 ? 81.579 134.924 186.968 1.00 38.88 86 ASP D C 1
ATOM 11112 O O . ASP D 1 62 ? 82.038 135.989 187.397 1.00 38.58 86 ASP D O 1
ATOM 11117 N N . ARG D 1 63 ? 80.598 134.889 186.067 1.00 35.73 87 ARG D N 1
ATOM 11118 C CA . ARG D 1 63 ? 80.045 136.116 185.510 1.00 38.44 87 ARG D CA 1
ATOM 11119 C C . ARG D 1 63 ? 79.002 136.766 186.410 1.00 37.26 87 ARG D C 1
ATOM 11120 O O . ARG D 1 63 ? 78.732 137.965 186.255 1.00 39.44 87 ARG D O 1
ATOM 11128 N N . GLU D 1 64 ? 78.449 136.031 187.372 1.00 37.46 88 GLU D N 1
ATOM 11129 C CA . GLU D 1 64 ? 77.477 136.623 188.283 1.00 40.18 88 GLU D CA 1
ATOM 11130 C C . GLU D 1 64 ? 78.130 137.745 189.081 1.00 39.42 88 GLU D C 1
ATOM 11131 O O . GLU D 1 64 ? 79.315 137.691 189.418 1.00 39.57 88 GLU D O 1
ATOM 11137 N N . VAL D 1 65 ? 77.342 138.778 189.359 1.00 38.99 89 VAL D N 1
ATOM 11138 C CA . VAL D 1 65 ? 77.770 139.930 190.146 1.00 41.50 89 VAL D CA 1
ATOM 11139 C C . VAL D 1 65 ? 79.156 140.424 189.736 1.00 37.70 89 VAL D C 1
ATOM 11140 O O . VAL D 1 65 ? 80.013 140.693 190.586 1.00 39.96 89 VAL D O 1
ATOM 11144 N N . TRP D 1 66 ? 79.384 140.551 188.430 1.00 38.15 90 TRP D N 1
ATOM 11145 C CA . TRP D 1 66 ? 80.666 140.992 187.877 1.00 35.41 90 TRP D CA 1
ATOM 11146 C C . TRP D 1 66 ? 81.144 142.318 188.472 1.00 36.46 90 TRP D C 1
ATOM 11147 O O . TRP D 1 66 ? 80.380 143.295 188.520 1.00 35.73 90 TRP D O 1
ATOM 11158 N N . PRO D 1 67 ? 82.421 142.386 188.884 1.00 30.90 91 PRO D N 1
ATOM 11159 C CA . PRO D 1 67 ? 83.481 141.385 188.815 1.00 33.70 91 PRO D CA 1
ATOM 11160 C C . PRO D 1 67 ? 83.844 140.723 190.162 1.00 37.93 91 PRO D C 1
ATOM 11161 O O . PRO D 1 67 ? 84.988 140.255 190.324 1.00 31.64 91 PRO D O 1
ATOM 11165 N N . LEU D 1 68 ? 82.866 140.643 191.080 1.00 36.91 92 LEU D N 1
ATOM 11166 C CA . LEU D 1 68 ? 83.130 140.290 192.473 1.00 36.75 92 LEU D CA 1
ATOM 11167 C C . LEU D 1 68 ? 83.681 138.880 192.645 1.00 37.45 92 LEU D C 1
ATOM 11168 O O . LEU D 1 68 ? 84.241 138.577 193.703 1.00 44.41 92 LEU D O 1
ATOM 11173 N N . ARG D 1 69 ? 83.568 138.014 191.644 1.00 36.42 93 ARG D N 1
ATOM 11174 C CA . ARG D 1 69 ? 84.205 136.712 191.775 1.00 40.85 93 ARG D CA 1
ATOM 11175 C C . ARG D 1 69 ? 85.707 136.786 191.563 1.00 41.85 93 ARG D C 1
ATOM 11176 O O . ARG D 1 69 ? 86.391 135.789 191.808 1.00 43.84 93 ARG D O 1
ATOM 11184 N N . PHE D 1 70 ? 86.236 137.927 191.112 1.00 37.55 94 PHE D N 1
ATOM 11185 C CA . PHE D 1 70 ? 87.673 138.082 190.917 1.00 36.44 94 PHE D CA 1
ATOM 11186 C C . PHE D 1 70 ? 88.275 139.214 191.724 1.00 35.78 94 PHE D C 1
ATOM 11187 O O . PHE D 1 70 ? 89.319 139.020 192.349 1.00 41.27 94 PHE D O 1
ATOM 11195 N N . PHE D 1 71 ? 87.638 140.385 191.761 1.00 33.81 95 PHE D N 1
ATOM 11196 C CA . PHE D 1 71 ? 88.187 141.516 192.493 1.00 35.94 95 PHE D CA 1
ATOM 11197 C C . PHE D 1 71 ? 87.068 142.273 193.180 1.00 41.82 95 PHE D C 1
ATOM 11198 O O . PHE D 1 71 ? 85.981 142.429 192.616 1.00 40.54 95 PHE D O 1
ATOM 11206 N N . ASN D 1 72 ? 87.331 142.732 194.407 1.00 39.70 96 ASN D N 1
ATOM 11207 C CA . ASN D 1 72 ? 86.383 143.587 195.108 1.00 41.01 96 ASN D CA 1
ATOM 11208 C C . ASN D 1 72 ? 86.948 144.978 195.378 1.00 40.32 96 ASN D C 1
ATOM 11209 O O . ASN D 1 72 ? 86.277 145.802 196.009 1.00 43.00 96 ASN D O 1
ATOM 11214 N N . ARG D 1 73 ? 88.121 145.293 194.834 1.00 43.39 97 ARG D N 1
ATOM 11215 C CA . ARG D 1 73 ? 88.697 146.628 194.933 1.00 44.41 97 ARG D CA 1
ATOM 11216 C C . ARG D 1 73 ? 89.290 147.000 193.582 1.00 42.86 97 ARG D C 1
ATOM 11217 O O . ARG D 1 73 ? 89.992 146.192 192.961 1.00 36.75 97 ARG D O 1
ATOM 11225 N N . THR D 1 74 ? 88.964 148.212 193.123 1.00 43.15 98 THR D N 1
ATOM 11226 C CA . THR D 1 74 ? 89.322 148.700 191.797 1.00 45.53 98 THR D CA 1
ATOM 11227 C C . THR D 1 74 ? 89.669 150.176 191.883 1.00 45.56 98 THR D C 1
ATOM 11228 O O . THR D 1 74 ? 89.356 150.856 192.863 1.00 43.66 98 THR D O 1
ATOM 11232 N N . CYS D 1 75 ? 90.259 150.686 190.807 1.00 43.00 99 CYS D N 1
ATOM 11233 C CA . CYS D 1 75 ? 90.509 152.113 190.708 1.00 45.93 99 CYS D CA 1
ATOM 11234 C C . CYS D 1 75 ? 89.210 152.821 190.358 1.00 42.26 99 CYS D C 1
ATOM 11235 O O . CYS D 1 75 ? 88.501 152.416 189.437 1.00 42.49 99 CYS D O 1
ATOM 11238 N N . HIS D 1 76 ? 88.908 153.885 191.090 1.00 44.79 100 HIS D N 1
ATOM 11239 C CA . HIS D 1 76 ? 87.820 154.786 190.749 1.00 52.49 100 HIS D CA 1
ATOM 11240 C C . HIS D 1 76 ? 88.456 156.125 190.430 1.00 50.30 100 HIS D C 1
ATOM 11241 O O . HIS D 1 76 ? 89.094 156.731 191.294 1.00 50.80 100 HIS D O 1
ATOM 11248 N N . CYS D 1 77 ? 88.274 156.592 189.199 1.00 51.54 101 CYS D N 1
ATOM 11249 C CA . CYS D 1 77 ? 89.005 157.760 188.743 1.00 53.48 101 CYS D CA 1
ATOM 11250 C C . CYS D 1 77 ? 88.208 159.026 189.019 1.00 53.62 101 CYS D C 1
ATOM 11251 O O . CYS D 1 77 ? 86.985 159.049 188.883 1.00 59.43 101 CYS D O 1
ATOM 11254 N N . ASN D 1 78 ? 88.921 160.074 189.426 1.00 55.00 102 ASN D N 1
ATOM 11255 C CA . ASN D 1 78 ? 88.313 161.362 189.735 1.00 58.44 102 ASN D CA 1
ATOM 11256 C C . ASN D 1 78 ? 88.031 162.149 188.463 1.00 58.15 102 ASN D C 1
ATOM 11257 O O . ASN D 1 78 ? 88.689 161.967 187.433 1.00 57.28 102 ASN D O 1
ATOM 11262 N N . GLY D 1 79 ? 87.037 163.022 188.547 1.00 58.52 103 GLY D N 1
ATOM 11263 C CA . GLY D 1 79 ? 86.733 163.930 187.454 1.00 55.30 103 GLY D CA 1
ATOM 11264 C C . GLY D 1 79 ? 86.479 163.144 186.188 1.00 56.62 103 GLY D C 1
ATOM 11265 O O . GLY D 1 79 ? 85.574 162.314 186.118 1.00 57.55 103 GLY D O 1
ATOM 11266 N N . ASN D 1 80 ? 87.263 163.412 185.154 1.00 64.03 104 ASN D N 1
ATOM 11267 C CA . ASN D 1 80 ? 87.135 162.667 183.905 1.00 61.86 104 ASN D CA 1
ATOM 11268 C C . ASN D 1 80 ? 88.424 161.948 183.501 1.00 62.42 104 ASN D C 1
ATOM 11269 O O . ASN D 1 80 ? 88.685 161.743 182.307 1.00 56.92 104 ASN D O 1
ATOM 11274 N N . PHE D 1 81 ? 89.254 161.576 184.476 1.00 55.76 105 PHE D N 1
ATOM 11275 C CA . PHE D 1 81 ? 90.273 160.582 184.181 1.00 54.34 105 PHE D CA 1
ATOM 11276 C C . PHE D 1 81 ? 89.608 159.215 184.064 1.00 53.96 105 PHE D C 1
ATOM 11277 O O . PHE D 1 81 ? 88.489 159.000 184.545 1.00 55.67 105 PHE D O 1
ATOM 11285 N N . SER D 1 82 ? 90.309 158.281 183.424 1.00 52.47 106 SER D N 1
ATOM 11286 C CA . SER D 1 82 ? 89.737 156.965 183.165 1.00 54.11 106 SER D CA 1
ATOM 11287 C C . SER D 1 82 ? 90.866 155.957 182.985 1.00 48.65 106 SER D C 1
ATOM 11288 O O . SER D 1 82 ? 92.050 156.313 182.966 1.00 39.65 106 SER D O 1
ATOM 11291 N N . GLY D 1 83 ? 90.480 154.688 182.857 1.00 44.51 107 GLY D N 1
ATOM 11292 C CA . GLY D 1 83 ? 91.416 153.603 182.655 1.00 45.54 107 GLY D CA 1
ATOM 11293 C C . GLY D 1 83 ? 91.668 152.808 183.934 1.00 39.60 107 GLY D C 1
ATOM 11294 O O . GLY D 1 83 ? 91.406 153.258 185.051 1.00 41.33 107 GLY D O 1
ATOM 11295 N N . HIS D 1 84 ? 92.230 151.614 183.753 1.00 34.26 108 HIS D N 1
ATOM 11296 C CA . HIS D 1 84 ? 92.444 150.699 184.870 1.00 40.24 108 HIS D CA 1
ATOM 11297 C C . HIS D 1 84 ? 93.251 151.339 185.999 1.00 44.85 108 HIS D C 1
ATOM 11298 O O . HIS D 1 84 ? 93.008 151.045 187.175 1.00 41.53 108 HIS D O 1
ATOM 11305 N N . ASN D 1 85 ? 94.182 152.240 185.673 1.00 43.34 109 ASN D N 1
ATOM 11306 C CA . ASN D 1 85 ? 94.968 152.944 186.684 1.00 44.07 109 ASN D CA 1
ATOM 11307 C C . ASN D 1 85 ? 94.773 154.459 186.615 1.00 43.92 109 ASN D C 1
ATOM 11308 O O . ASN D 1 85 ? 95.650 155.215 187.048 1.00 39.05 109 ASN D O 1
ATOM 11313 N N . CYS D 1 86 ? 93.653 154.915 186.049 1.00 38.66 110 CYS D N 1
ATOM 11314 C CA . CYS D 1 86 ? 93.301 156.332 185.956 1.00 38.09 110 CYS D CA 1
ATOM 11315 C C . CYS D 1 86 ? 94.290 157.128 185.116 1.00 38.79 110 CYS D C 1
ATOM 11316 O O . CYS D 1 86 ? 94.332 158.356 185.201 1.00 41.22 110 CYS D O 1
ATOM 11319 N N . GLY D 1 87 ? 95.038 156.456 184.250 1.00 37.53 111 GLY D N 1
ATOM 11320 C CA . GLY D 1 87 ? 96.027 157.119 183.437 1.00 42.65 111 GLY D CA 1
ATOM 11321 C C . GLY D 1 87 ? 95.578 157.621 182.084 1.00 43.28 111 GLY D C 1
ATOM 11322 O O . GLY D 1 87 ? 96.396 158.201 181.363 1.00 43.12 111 GLY D O 1
ATOM 11323 N N . THR D 1 88 ? 94.303 157.476 181.725 1.00 45.09 112 THR D N 1
ATOM 11324 C CA . THR D 1 88 ? 93.822 158.020 180.459 1.00 45.63 112 THR D CA 1
ATOM 11325 C C . THR D 1 88 ? 92.577 158.861 180.708 1.00 50.39 112 THR D C 1
ATOM 11326 O O . THR D 1 88 ? 92.279 159.201 181.858 1.00 49.28 112 THR D O 1
ATOM 11330 N N . CYS D 1 89 ? 91.853 159.208 179.650 1.00 48.60 113 CYS D N 1
ATOM 11331 C CA . CYS D 1 89 ? 90.699 160.090 179.747 1.00 52.91 113 CYS D CA 1
ATOM 11332 C C . CYS D 1 89 ? 89.448 159.362 179.292 1.00 51.24 113 CYS D C 1
ATOM 11333 O O . CYS D 1 89 ? 89.507 158.471 178.438 1.00 50.94 113 CYS D O 1
ATOM 11336 N N . ARG D 1 90 ? 88.313 159.759 179.854 1.00 49.38 114 ARG D N 1
ATOM 11337 C CA . ARG D 1 90 ? 87.020 159.275 179.377 1.00 55.20 114 ARG D CA 1
ATOM 11338 C C . ARG D 1 90 ? 86.770 159.612 177.915 1.00 55.66 114 ARG D C 1
ATOM 11339 O O . ARG D 1 90 ? 87.487 160.444 177.341 1.00 52.56 114 ARG D O 1
ATOM 11347 N N . PRO D 1 91 ? 85.790 158.961 177.275 1.00 59.23 115 PRO D N 1
ATOM 11348 C CA . PRO D 1 91 ? 85.516 159.236 175.857 1.00 60.68 115 PRO D CA 1
ATOM 11349 C C . PRO D 1 91 ? 85.137 160.689 175.610 1.00 56.26 115 PRO D C 1
ATOM 11350 O O . PRO D 1 91 ? 84.286 161.261 176.295 1.00 49.94 115 PRO D O 1
ATOM 11354 N N . GLY D 1 92 ? 85.775 161.280 174.601 1.00 59.54 116 GLY D N 1
ATOM 11355 C CA . GLY D 1 92 ? 85.566 162.670 174.254 1.00 62.53 116 GLY D CA 1
ATOM 11356 C C . GLY D 1 92 ? 86.544 163.658 174.860 1.00 63.32 116 GLY D C 1
ATOM 11357 O O . GLY D 1 92 ? 86.358 164.868 174.682 1.00 63.89 116 GLY D O 1
ATOM 11358 N N . TRP D 1 93 ? 87.592 163.189 175.545 1.00 63.67 117 TRP D N 1
ATOM 11359 C CA . TRP D 1 93 ? 88.536 164.084 176.204 1.00 60.04 117 TRP D CA 1
ATOM 11360 C C . TRP D 1 93 ? 89.966 163.594 176.012 1.00 55.26 117 TRP D C 1
ATOM 11361 O O . TRP D 1 93 ? 90.222 162.389 175.994 1.00 55.83 117 TRP D O 1
ATOM 11372 N N . ARG D 1 94 ? 90.895 164.534 175.867 1.00 57.05 118 ARG D N 1
ATOM 11373 C CA . ARG D 1 94 ? 92.305 164.219 175.690 1.00 55.85 118 ARG D CA 1
ATOM 11374 C C . ARG D 1 94 ? 93.136 165.194 176.516 1.00 57.23 118 ARG D C 1
ATOM 11375 O O . ARG D 1 94 ? 92.627 166.187 177.042 1.00 58.33 118 ARG D O 1
ATOM 11383 N N . GLY D 1 95 ? 94.422 164.891 176.649 1.00 53.52 119 GLY D N 1
ATOM 11384 C CA . GLY D 1 95 ? 95.340 165.780 177.328 1.00 49.90 119 GLY D CA 1
ATOM 11385 C C . GLY D 1 95 ? 95.740 165.262 178.708 1.00 57.41 119 GLY D C 1
ATOM 11386 O O . GLY D 1 95 ? 95.034 164.472 179.352 1.00 46.55 119 GLY D O 1
ATOM 11387 N N . ALA D 1 96 ? 96.893 165.751 179.176 1.00 49.88 120 ALA D N 1
ATOM 11388 C CA . ALA D 1 96 ? 97.380 165.355 180.490 1.00 49.13 120 ALA D CA 1
ATOM 11389 C C . ALA D 1 96 ? 96.364 165.661 181.587 1.00 52.44 120 ALA D C 1
ATOM 11390 O O . ALA D 1 96 ? 96.270 164.916 182.572 1.00 54.07 120 ALA D O 1
ATOM 11392 N N . ALA D 1 97 ? 95.557 166.708 181.410 1.00 54.50 121 ALA D N 1
ATOM 11393 C CA . ALA D 1 97 ? 94.526 167.067 182.374 1.00 52.57 121 ALA D CA 1
ATOM 11394 C C . ALA D 1 97 ? 93.137 166.627 181.957 1.00 56.70 121 ALA D C 1
ATOM 11395 O O . ALA D 1 97 ? 92.180 166.904 182.687 1.00 55.42 121 ALA D O 1
ATOM 11397 N N . CYS D 1 98 ? 93.002 165.933 180.826 1.00 56.10 122 CYS D N 1
ATOM 11398 C CA . CYS D 1 98 ? 91.703 165.461 180.333 1.00 59.40 122 CYS D CA 1
ATOM 11399 C C . CYS D 1 98 ? 90.708 166.618 180.218 1.00 60.32 122 CYS D C 1
ATOM 11400 O O . CYS D 1 98 ? 89.549 166.523 180.623 1.00 63.13 122 CYS D O 1
ATOM 11403 N N . ASP D 1 99 ? 91.194 167.733 179.659 1.00 59.81 123 ASP D N 1
ATOM 11404 C CA . ASP D 1 99 ? 90.400 168.949 179.512 1.00 64.08 123 ASP D CA 1
ATOM 11405 C C . ASP D 1 99 ? 90.340 169.446 178.068 1.00 63.67 123 ASP D C 1
ATOM 11406 O O . ASP D 1 99 ? 89.820 170.538 177.824 1.00 67.15 123 ASP D O 1
ATOM 11411 N N . GLN D 1 100 ? 90.860 168.690 177.114 1.00 58.39 124 GLN D N 1
ATOM 11412 C CA . GLN D 1 100 ? 90.784 169.038 175.702 1.00 61.55 124 GLN D CA 1
ATOM 11413 C C . GLN D 1 100 ? 89.694 168.188 175.056 1.00 68.61 124 GLN D C 1
ATOM 11414 O O . GLN D 1 100 ? 89.809 166.956 175.020 1.00 66.48 124 GLN D O 1
ATOM 11420 N N . ARG D 1 101 ? 88.643 168.835 174.544 1.00 69.44 125 ARG D N 1
ATOM 11421 C CA . ARG D 1 101 ? 87.496 168.102 174.016 1.00 70.68 125 ARG D CA 1
ATOM 11422 C C . ARG D 1 101 ? 87.779 167.562 172.622 1.00 67.92 125 ARG D C 1
ATOM 11423 O O . ARG D 1 101 ? 88.463 168.197 171.814 1.00 69.82 125 ARG D O 1
ATOM 11431 N N . VAL D 1 102 ? 87.263 166.369 172.348 1.00 66.69 126 VAL D N 1
ATOM 11432 C CA . VAL D 1 102 ? 87.316 165.793 171.015 1.00 65.24 126 VAL D CA 1
ATOM 11433 C C . VAL D 1 102 ? 85.935 165.253 170.688 1.00 65.87 126 VAL D C 1
ATOM 11434 O O . VAL D 1 102 ? 85.127 164.950 171.578 1.00 61.24 126 VAL D O 1
ATOM 11438 N N . LEU D 1 103 ? 85.637 165.232 169.385 1.00 59.38 127 LEU D N 1
ATOM 11439 C CA . LEU D 1 103 ? 84.429 164.617 168.833 1.00 52.69 127 LEU D CA 1
ATOM 11440 C C . LEU D 1 103 ? 84.796 163.989 167.518 1.00 54.08 127 LEU D C 1
ATOM 11441 O O . LEU D 1 103 ? 85.088 164.706 166.552 1.00 58.55 127 LEU D O 1
ATOM 11446 N N . ILE D 1 104 ? 84.835 162.660 167.434 1.00 52.86 128 ILE D N 1
ATOM 11447 C CA . ILE D 1 104 ? 85.126 161.990 166.171 1.00 50.67 128 ILE D CA 1
ATOM 11448 C C . ILE D 1 104 ? 83.810 161.655 165.468 1.00 43.01 128 ILE D C 1
ATOM 11449 O O . ILE D 1 104 ? 82.736 161.705 166.065 1.00 40.05 128 ILE D O 1
ATOM 11454 N N . VAL D 1 105 ? 83.882 161.359 164.170 1.00 44.78 129 VAL D N 1
ATOM 11455 C CA . VAL D 1 105 ? 82.695 161.152 163.337 1.00 45.07 129 VAL D CA 1
ATOM 11456 C C . VAL D 1 105 ? 82.736 159.750 162.742 1.00 40.29 129 VAL D C 1
ATOM 11457 O O . VAL D 1 105 ? 83.689 159.406 162.037 1.00 38.43 129 VAL D O 1
ATOM 11461 N N . ARG D 1 106 ? 81.697 158.951 163.007 1.00 35.00 130 ARG D N 1
ATOM 11462 C CA . ARG D 1 106 ? 81.558 157.636 162.383 1.00 36.40 130 ARG D CA 1
ATOM 11463 C C . ARG D 1 106 ? 80.746 157.781 161.093 1.00 40.77 130 ARG D C 1
ATOM 11464 O O . ARG D 1 106 ? 79.601 158.249 161.126 1.00 35.90 130 ARG D O 1
ATOM 11472 N N . ARG D 1 107 ? 81.329 157.372 159.965 1.00 39.39 131 ARG D N 1
ATOM 11473 C CA . ARG D 1 107 ? 80.751 157.592 158.642 1.00 41.62 131 ARG D CA 1
ATOM 11474 C C . ARG D 1 107 ? 80.439 156.270 157.950 1.00 40.88 131 ARG D C 1
ATOM 11475 O O . ARG D 1 107 ? 80.973 155.215 158.305 1.00 38.03 131 ARG D O 1
ATOM 11483 N N . ASN D 1 108 ? 79.577 156.354 156.933 1.00 42.55 132 ASN D N 1
ATOM 11484 C CA . ASN D 1 108 ? 79.267 155.210 156.077 1.00 39.52 132 ASN D CA 1
ATOM 11485 C C . ASN D 1 108 ? 80.533 154.751 155.356 1.00 43.14 132 ASN D C 1
ATOM 11486 O O . ASN D 1 108 ? 81.239 155.559 154.743 1.00 44.15 132 ASN D O 1
ATOM 11491 N N . LEU D 1 109 ? 80.830 153.449 155.444 1.00 41.90 133 LEU D N 1
ATOM 11492 C CA . LEU D 1 109 ? 82.088 152.936 154.909 1.00 38.21 133 LEU D CA 1
ATOM 11493 C C . LEU D 1 109 ? 82.201 153.192 153.416 1.00 46.28 133 LEU D C 1
ATOM 11494 O O . LEU D 1 109 ? 83.313 153.352 152.892 1.00 42.17 133 LEU D O 1
ATOM 11499 N N . LEU D 1 110 ? 81.062 153.202 152.717 1.00 45.97 134 LEU D N 1
ATOM 11500 C CA . LEU D 1 110 ? 81.032 153.433 151.281 1.00 45.35 134 LEU D CA 1
ATOM 11501 C C . LEU D 1 110 ? 81.276 154.889 150.905 1.00 49.63 134 LEU D C 1
ATOM 11502 O O . LEU D 1 110 ? 81.626 155.160 149.754 1.00 52.04 134 LEU D O 1
ATOM 11507 N N . ASP D 1 111 ? 81.095 155.827 151.834 1.00 49.73 135 ASP D N 1
ATOM 11508 C CA . ASP D 1 111 ? 81.341 157.241 151.571 1.00 48.61 135 ASP D CA 1
ATOM 11509 C C . ASP D 1 111 ? 82.791 157.643 151.776 1.00 51.72 135 ASP D C 1
ATOM 11510 O O . ASP D 1 111 ? 83.129 158.818 151.582 1.00 49.29 135 ASP D O 1
ATOM 11515 N N . LEU D 1 112 ? 83.643 156.722 152.201 1.00 47.94 136 LEU D N 1
ATOM 11516 C CA . LEU D 1 112 ? 85.020 157.086 152.471 1.00 48.46 136 LEU D CA 1
ATOM 11517 C C . LEU D 1 112 ? 85.809 157.130 151.168 1.00 45.20 136 LEU D C 1
ATOM 11518 O O . LEU D 1 112 ? 85.426 156.516 150.172 1.00 50.72 136 LEU D O 1
ATOM 11523 N N . SER D 1 113 ? 86.921 157.864 151.177 1.00 44.44 137 SER D N 1
ATOM 11524 C CA . SER D 1 113 ? 87.792 157.872 150.008 1.00 47.53 137 SER D CA 1
ATOM 11525 C C . SER D 1 113 ? 88.501 156.530 149.885 1.00 45.55 137 SER D C 1
ATOM 11526 O O . SER D 1 113 ? 88.485 155.703 150.802 1.00 48.43 137 SER D O 1
ATOM 11529 N N . LYS D 1 114 ? 89.146 156.318 148.738 1.00 41.85 138 LYS D N 1
ATOM 11530 C CA . LYS D 1 114 ? 89.857 155.064 148.532 1.00 43.60 138 LYS D CA 1
ATOM 11531 C C . LYS D 1 114 ? 91.044 154.917 149.486 1.00 48.88 138 LYS D C 1
ATOM 11532 O O . LYS D 1 114 ? 91.382 153.791 149.878 1.00 44.97 138 LYS D O 1
ATOM 11538 N N . GLU D 1 115 ? 91.685 156.031 149.875 1.00 48.12 139 GLU D N 1
ATOM 11539 C CA . GLU D 1 115 ? 92.754 155.963 150.872 1.00 48.51 139 GLU D CA 1
ATOM 11540 C C . GLU D 1 115 ? 92.188 155.662 152.264 1.00 44.40 139 GLU D C 1
ATOM 11541 O O . GLU D 1 115 ? 92.747 154.849 153.008 1.00 44.60 139 GLU D O 1
ATOM 11547 N N . GLU D 1 116 ? 91.093 156.321 152.639 1.00 42.46 140 GLU D N 1
ATOM 11548 C CA . GLU D 1 116 ? 90.473 156.039 153.932 1.00 45.60 140 GLU D CA 1
ATOM 11549 C C . GLU D 1 116 ? 89.993 154.590 153.996 1.00 42.20 140 GLU D C 1
ATOM 11550 O O . GLU D 1 116 ? 90.168 153.916 155.014 1.00 43.44 140 GLU D O 1
ATOM 11556 N N . LYS D 1 117 ? 89.425 154.078 152.899 1.00 41.50 141 LYS D N 1
ATOM 11557 C CA . LYS D 1 117 ? 89.029 152.674 152.861 1.00 39.13 141 LYS D CA 1
ATOM 11558 C C . LYS D 1 117 ? 90.225 151.755 153.067 1.00 45.12 141 LYS D C 1
ATOM 11559 O O . LYS D 1 117 ? 90.166 150.820 153.874 1.00 42.65 141 LYS D O 1
ATOM 11565 N N . ASN D 1 118 ? 91.326 152.009 152.346 1.00 40.92 142 ASN D N 1
ATOM 11566 C CA . ASN D 1 118 ? 92.507 151.161 152.478 1.00 40.16 142 ASN D CA 1
ATOM 11567 C C . ASN D 1 118 ? 93.107 151.262 153.881 1.00 39.01 142 ASN D C 1
ATOM 11568 O O . ASN D 1 118 ? 93.643 150.279 154.414 1.00 34.79 142 ASN D O 1
ATOM 11573 N N . HIS D 1 119 ? 93.065 152.455 154.471 1.00 36.53 143 HIS D N 1
ATOM 11574 C CA . HIS D 1 119 ? 93.586 152.644 155.819 1.00 40.99 143 HIS D CA 1
ATOM 11575 C C . HIS D 1 119 ? 92.755 151.887 156.859 1.00 37.24 143 HIS D C 1
ATOM 11576 O O . HIS D 1 119 ? 93.299 151.349 157.833 1.00 35.35 143 HIS D O 1
ATOM 11583 N N . PHE D 1 120 ? 91.435 151.843 156.672 1.00 39.11 144 PHE D N 1
ATOM 11584 C CA . PHE D 1 120 ? 90.575 151.101 157.587 1.00 37.71 144 PHE D CA 1
ATOM 11585 C C . PHE D 1 120 ? 90.839 149.603 157.505 1.00 36.83 144 PHE D C 1
ATOM 11586 O O . PHE D 1 120 ? 90.923 148.927 158.532 1.00 36.96 144 PHE D O 1
ATOM 11594 N N . VAL D 1 121 ? 90.988 149.065 156.293 1.00 35.83 145 VAL D N 1
ATOM 11595 C CA . VAL D 1 121 ? 91.226 147.630 156.163 1.00 34.69 145 VAL D CA 1
ATOM 11596 C C . VAL D 1 121 ? 92.566 147.248 156.791 1.00 39.96 145 VAL D C 1
ATOM 11597 O O . VAL D 1 121 ? 92.662 146.255 157.531 1.00 36.06 145 VAL D O 1
ATOM 11601 N N . ARG D 1 122 ? 93.604 148.064 156.578 1.00 34.61 146 ARG D N 1
ATOM 11602 C CA . ARG D 1 122 ? 94.899 147.705 157.144 1.00 36.35 146 ARG D CA 1
ATOM 11603 C C . ARG D 1 122 ? 94.923 147.900 158.646 1.00 30.26 146 ARG D C 1
ATOM 11604 O O . ARG D 1 122 ? 95.689 147.227 159.340 1.00 34.51 146 ARG D O 1
ATOM 11612 N N . ALA D 1 123 ? 94.128 148.839 159.157 1.00 32.69 147 ALA D N 1
ATOM 11613 C CA . ALA D 1 123 ? 94.053 149.014 160.602 1.00 36.73 147 ALA D CA 1
ATOM 11614 C C . ALA D 1 123 ? 93.424 147.794 161.267 1.00 34.32 147 ALA D C 1
ATOM 11615 O O . ALA D 1 123 ? 93.906 147.328 162.311 1.00 34.89 147 ALA D O 1
ATOM 11617 N N . LEU D 1 124 ? 92.347 147.267 160.684 1.00 35.79 148 LEU D N 1
ATOM 11618 C CA . LEU D 1 124 ? 91.735 146.046 161.206 1.00 33.70 148 LEU D CA 1
ATOM 11619 C C . LEU D 1 124 ? 92.730 144.900 161.208 1.00 35.46 148 LEU D C 1
ATOM 11620 O O . LEU D 1 124 ? 92.853 144.168 162.202 1.00 34.30 148 LEU D O 1
ATOM 11625 N N . ASP D 1 125 ? 93.445 144.726 160.091 1.00 33.47 149 ASP D N 1
ATOM 11626 C CA . ASP D 1 125 ? 94.409 143.638 159.982 1.00 30.89 149 ASP D CA 1
ATOM 11627 C C . ASP D 1 125 ? 95.531 143.807 160.991 1.00 34.35 149 ASP D C 1
ATOM 11628 O O . ASP D 1 125 ? 96.025 142.829 161.562 1.00 34.65 149 ASP D O 1
ATOM 11633 N N . MET D 1 126 ? 95.974 145.038 161.202 1.00 33.00 150 MET D N 1
ATOM 11634 C CA . MET D 1 126 ? 96.968 145.254 162.237 1.00 33.14 150 MET D CA 1
ATOM 11635 C C . MET D 1 126 ? 96.406 144.915 163.620 1.00 34.35 150 MET D C 1
ATOM 11636 O O . MET D 1 126 ? 97.101 144.317 164.454 1.00 33.94 150 MET D O 1
ATOM 11641 N N . ALA D 1 127 ? 95.142 145.271 163.880 1.00 32.48 151 ALA D N 1
ATOM 11642 C CA . ALA D 1 127 ? 94.556 144.956 165.180 1.00 28.42 151 ALA D CA 1
ATOM 11643 C C . ALA D 1 127 ? 94.456 143.450 165.387 1.00 29.61 151 ALA D C 1
ATOM 11644 O O . ALA D 1 127 ? 94.605 142.967 166.511 1.00 32.61 151 ALA D O 1
ATOM 11646 N N . LYS D 1 128 ? 94.276 142.696 164.305 1.00 29.96 152 LYS D N 1
ATOM 11647 C CA . LYS D 1 128 ? 94.229 141.237 164.372 1.00 28.53 152 LYS D CA 1
ATOM 11648 C C . LYS D 1 128 ? 95.576 140.648 164.742 1.00 29.66 152 LYS D C 1
ATOM 11649 O O . LYS D 1 128 ? 95.641 139.535 165.263 1.00 31.72 152 LYS D O 1
ATOM 11655 N N . ARG D 1 129 ? 96.661 141.345 164.420 1.00 33.48 153 ARG D N 1
ATOM 11656 C CA . ARG D 1 129 ? 98.007 140.809 164.584 1.00 37.97 153 ARG D CA 1
ATOM 11657 C C . ARG D 1 129 ? 98.734 141.320 165.822 1.00 37.32 153 ARG D C 1
ATOM 11658 O O . ARG D 1 129 ? 99.652 140.646 166.284 1.00 46.71 153 ARG D O 1
ATOM 11666 N N . THR D 1 130 ? 98.331 142.466 166.375 1.00 33.62 154 THR D N 1
ATOM 11667 C CA . THR D 1 130 ? 99.061 143.173 167.426 1.00 38.77 154 THR D CA 1
ATOM 11668 C C . THR D 1 130 ? 98.554 142.796 168.821 1.00 35.56 154 THR D C 1
ATOM 11669 O O . THR D 1 130 ? 97.373 142.990 169.134 1.00 32.61 154 THR D O 1
ATOM 11673 N N . THR D 1 131 ? 99.469 142.341 169.681 1.00 36.53 155 THR D N 1
ATOM 11674 C CA . THR D 1 131 ? 99.134 141.966 171.052 1.00 31.50 155 THR D CA 1
ATOM 11675 C C . THR D 1 131 ? 98.446 143.114 171.794 1.00 33.07 155 THR D C 1
ATOM 11676 O O . THR D 1 131 ? 98.840 144.277 171.676 1.00 30.75 155 THR D O 1
ATOM 11680 N N . HIS D 1 132 ? 97.382 142.802 172.532 1.00 31.35 156 HIS D N 1
ATOM 11681 C CA . HIS D 1 132 ? 96.746 143.861 173.323 1.00 33.29 156 HIS D CA 1
ATOM 11682 C C . HIS D 1 132 ? 97.744 144.308 174.380 1.00 35.22 156 HIS D C 1
ATOM 11683 O O . HIS D 1 132 ? 98.251 143.461 175.127 1.00 34.39 156 HIS D O 1
ATOM 11690 N N . PRO D 1 133 ? 98.073 145.601 174.472 1.00 35.96 157 PRO D N 1
ATOM 11691 C CA . PRO D 1 133 ? 99.103 146.027 175.439 1.00 34.01 157 PRO D CA 1
ATOM 11692 C C . PRO D 1 133 ? 98.655 145.943 176.884 1.00 37.40 157 PRO D C 1
ATOM 11693 O O . PRO D 1 133 ? 99.505 145.961 177.783 1.00 35.92 157 PRO D O 1
ATOM 11697 N N . LEU D 1 134 ? 97.359 145.916 177.145 1.00 29.14 158 LEU D N 1
ATOM 11698 C CA . LEU D 1 134 ? 96.856 146.010 178.502 1.00 36.93 158 LEU D CA 1
ATOM 11699 C C . LEU D 1 134 ? 96.241 144.711 179.005 1.00 37.93 158 LEU D C 1
ATOM 11700 O O . LEU D 1 134 ? 96.564 144.268 180.112 1.00 37.94 158 LEU D O 1
ATOM 11705 N N . PHE D 1 135 ? 95.335 144.099 178.241 1.00 36.13 159 PHE D N 1
ATOM 11706 C CA . PHE D 1 135 ? 94.511 143.004 178.744 1.00 36.20 159 PHE D CA 1
ATOM 11707 C C . PHE D 1 135 ? 95.076 141.628 178.403 1.00 37.11 159 PHE D C 1
ATOM 11708 O O . PHE D 1 135 ? 95.619 141.409 177.314 1.00 32.19 159 PHE D O 1
ATOM 11716 N N . VAL D 1 136 ? 94.878 140.683 179.327 1.00 31.30 160 VAL D N 1
ATOM 11717 C CA . VAL D 1 136 ? 95.105 139.268 179.054 1.00 31.54 160 VAL D CA 1
ATOM 11718 C C . VAL D 1 136 ? 93.805 138.521 179.304 1.00 37.09 160 VAL D C 1
ATOM 11719 O O . VAL D 1 136 ? 92.937 138.995 180.046 1.00 30.18 160 VAL D O 1
ATOM 11723 N N . ILE D 1 137 ? 93.649 137.360 178.658 1.00 35.77 161 ILE D N 1
ATOM 11724 C CA . ILE D 1 137 ? 92.415 136.584 178.766 1.00 38.39 161 ILE D CA 1
ATOM 11725 C C . ILE D 1 137 ? 92.689 135.322 179.576 1.00 39.68 161 ILE D C 1
ATOM 11726 O O . ILE D 1 137 ? 93.727 134.663 179.411 1.00 40.00 161 ILE D O 1
ATOM 11731 N N . ALA D 1 138 ? 91.730 134.973 180.422 1.00 37.60 162 ALA D N 1
ATOM 11732 C CA . ALA D 1 138 ? 91.755 133.728 181.172 1.00 39.54 162 ALA D CA 1
ATOM 11733 C C . ALA D 1 138 ? 91.395 132.569 180.253 1.00 42.51 162 ALA D C 1
ATOM 11734 O O . ALA D 1 138 ? 90.542 132.698 179.366 1.00 37.99 162 ALA D O 1
ATOM 11736 N N . THR D 1 139 ? 92.071 131.440 180.441 1.00 38.55 163 THR D N 1
ATOM 11737 C CA . THR D 1 139 ? 91.725 130.230 179.717 1.00 36.98 163 THR D CA 1
ATOM 11738 C C . THR D 1 139 ? 91.013 129.203 180.583 1.00 42.30 163 THR D C 1
ATOM 11739 O O . THR D 1 139 ? 90.559 128.183 180.048 1.00 39.64 163 THR D O 1
ATOM 11743 N N . ARG D 1 140 ? 90.900 129.453 181.898 1.00 41.75 164 ARG D N 1
ATOM 11744 C CA . ARG D 1 140 ? 90.219 128.574 182.840 1.00 42.46 164 ARG D CA 1
ATOM 11745 C C . ARG D 1 140 ? 89.301 129.397 183.738 1.00 40.03 164 ARG D C 1
ATOM 11746 O O . ARG D 1 140 ? 89.546 130.576 183.996 1.00 39.70 164 ARG D O 1
ATOM 11754 N N . ARG D 1 141 ? 88.267 128.742 184.268 1.00 42.37 165 ARG D N 1
ATOM 11755 C CA . ARG D 1 141 ? 87.377 129.386 185.222 1.00 44.42 165 ARG D CA 1
ATOM 11756 C C . ARG D 1 141 ? 88.119 129.634 186.539 1.00 42.44 165 ARG D C 1
ATOM 11757 O O . ARG D 1 141 ? 89.248 129.175 186.730 1.00 41.43 165 ARG D O 1
ATOM 11765 N N . SER D 1 142 ? 87.473 130.381 187.448 1.00 42.13 166 SER D N 1
ATOM 11766 C CA . SER D 1 142 ? 88.177 130.896 188.628 1.00 44.63 166 SER D CA 1
ATOM 11767 C C . SER D 1 142 ? 88.718 129.779 189.501 1.00 44.36 166 SER D C 1
ATOM 11768 O O . SER D 1 142 ? 89.787 129.921 190.100 1.00 46.77 166 SER D O 1
ATOM 11771 N N . GLU D 1 143 ? 88.000 128.663 189.581 1.00 48.61 167 GLU D N 1
ATOM 11772 C CA . GLU D 1 143 ? 88.432 127.550 190.419 1.00 52.44 167 GLU D CA 1
ATOM 11773 C C . GLU D 1 143 ? 89.780 127.009 189.975 1.00 48.37 167 GLU D C 1
ATOM 11774 O O . GLU D 1 143 ? 90.554 126.531 190.806 1.00 52.25 167 GLU D O 1
ATOM 11780 N N . GLU D 1 144 ? 90.060 127.021 188.669 1.00 50.34 168 GLU D N 1
ATOM 11781 C CA . GLU D 1 144 ? 91.324 126.517 188.142 1.00 46.44 168 GLU D CA 1
ATOM 11782 C C . GLU D 1 144 ? 92.213 127.643 187.635 1.00 45.07 168 GLU D C 1
ATOM 11783 O O . GLU D 1 144 ? 93.140 127.393 186.860 1.00 47.62 168 GLU D O 1
ATOM 11789 N N . ILE D 1 145 ? 91.941 128.883 188.051 1.00 47.07 169 ILE D N 1
ATOM 11790 C CA . ILE D 1 145 ? 92.602 130.024 187.428 1.00 43.17 169 ILE D CA 1
ATOM 11791 C C . ILE D 1 145 ? 94.083 130.028 187.764 1.00 45.32 169 ILE D C 1
ATOM 11792 O O . ILE D 1 145 ? 94.897 130.571 187.011 1.00 47.82 169 ILE D O 1
ATOM 11797 N N . LEU D 1 146 ? 94.465 129.442 188.893 1.00 53.13 170 LEU D N 1
ATOM 11798 C CA . LEU D 1 146 ? 95.860 129.456 189.306 1.00 54.27 170 LEU D CA 1
ATOM 11799 C C . LEU D 1 146 ? 96.597 128.185 188.909 1.00 51.43 170 LEU D C 1
ATOM 11800 O O . LEU D 1 146 ? 97.749 127.998 189.313 1.00 56.89 170 LEU D O 1
ATOM 11805 N N . GLY D 1 147 ? 95.967 127.323 188.107 1.00 52.74 171 GLY D N 1
ATOM 11806 C CA . GLY D 1 147 ? 96.641 126.208 187.485 1.00 51.73 171 GLY D CA 1
ATOM 11807 C C . GLY D 1 147 ? 96.770 124.989 188.384 1.00 59.52 171 GLY D C 1
ATOM 11808 O O . GLY D 1 147 ? 96.407 125.010 189.565 1.00 57.88 171 GLY D O 1
ATOM 11809 N N . PRO D 1 148 ? 97.286 123.890 187.822 1.00 63.69 172 PRO D N 1
ATOM 11810 C CA . PRO D 1 148 ? 97.492 122.675 188.636 1.00 64.41 172 PRO D CA 1
ATOM 11811 C C . PRO D 1 148 ? 98.427 122.857 189.825 1.00 62.56 172 PRO D C 1
ATOM 11812 O O . PRO D 1 148 ? 98.128 122.330 190.904 1.00 60.03 172 PRO D O 1
ATOM 11816 N N . ASP D 1 149 ? 99.557 123.549 189.679 1.00 58.96 173 ASP D N 1
ATOM 11817 C CA . ASP D 1 149 ? 100.399 123.697 190.858 1.00 61.49 173 ASP D CA 1
ATOM 11818 C C . ASP D 1 149 ? 99.909 124.806 191.786 1.00 61.31 173 ASP D C 1
ATOM 11819 O O . ASP D 1 149 ? 100.543 125.052 192.816 1.00 61.77 173 ASP D O 1
ATOM 11824 N N . GLY D 1 150 ? 98.797 125.466 191.457 1.00 52.75 174 GLY D N 1
ATOM 11825 C CA . GLY D 1 150 ? 98.281 126.542 192.277 1.00 51.03 174 GLY D CA 1
ATOM 11826 C C . GLY D 1 150 ? 99.085 127.821 192.271 1.00 54.38 174 GLY D C 1
ATOM 11827 O O . GLY D 1 150 ? 98.791 128.713 193.073 1.00 53.61 174 GLY D O 1
ATOM 11828 N N . ASN D 1 151 ? 100.095 127.954 191.393 1.00 53.24 175 ASN D N 1
ATOM 11829 C CA . ASN D 1 151 ? 100.905 129.166 191.387 1.00 50.51 175 ASN D CA 1
ATOM 11830 C C . ASN D 1 151 ? 101.195 129.682 189.972 1.00 57.12 175 ASN D C 1
ATOM 11831 O O . ASN D 1 151 ? 102.097 130.521 189.801 1.00 53.26 175 ASN D O 1
ATOM 11836 N N . THR D 1 152 ? 100.452 129.230 188.961 1.00 52.92 176 THR D N 1
ATOM 11837 C CA . THR D 1 152 ? 100.669 129.663 187.581 1.00 50.92 176 THR D CA 1
ATOM 11838 C C . THR D 1 152 ? 99.357 130.177 186.999 1.00 49.74 176 THR D C 1
ATOM 11839 O O . THR D 1 152 ? 98.475 129.384 186.622 1.00 48.73 176 THR D O 1
ATOM 11843 N N . PRO D 1 153 ? 99.164 131.493 186.960 1.00 47.72 177 PRO D N 1
ATOM 11844 C CA . PRO D 1 153 ? 97.904 132.044 186.432 1.00 48.02 177 PRO D CA 1
ATOM 11845 C C . PRO D 1 153 ? 97.640 131.617 184.989 1.00 43.92 177 PRO D C 1
ATOM 11846 O O . PRO D 1 153 ? 98.541 131.574 184.153 1.00 43.35 177 PRO D O 1
ATOM 11850 N N . GLN D 1 154 ? 96.385 131.262 184.721 1.00 41.63 178 GLN D N 1
ATOM 11851 C CA . GLN D 1 154 ? 95.962 130.709 183.437 1.00 42.33 178 GLN D CA 1
ATOM 11852 C C . GLN D 1 154 ? 95.432 131.812 182.512 1.00 44.20 178 GLN D C 1
ATOM 11853 O O . GLN D 1 154 ? 94.271 131.813 182.090 1.00 41.51 178 GLN D O 1
ATOM 11859 N N . PHE D 1 155 ? 96.318 132.753 182.195 1.00 39.30 179 PHE D N 1
ATOM 11860 C CA . PHE D 1 155 ? 96.030 133.866 181.312 1.00 37.38 179 PHE D CA 1
ATOM 11861 C C . PHE D 1 155 ? 96.974 133.822 180.111 1.00 41.22 179 PHE D C 1
ATOM 11862 O O . PHE D 1 155 ? 98.080 133.281 180.188 1.00 41.30 179 PHE D O 1
ATOM 11870 N N . GLU D 1 156 ? 96.519 134.354 178.986 1.00 35.69 180 GLU D N 1
ATOM 11871 C CA . GLU D 1 156 ? 97.329 134.417 177.773 1.00 40.14 180 GLU D CA 1
ATOM 11872 C C . GLU D 1 156 ? 97.290 135.818 177.203 1.00 36.23 180 GLU D C 1
ATOM 11873 O O . GLU D 1 156 ? 96.291 136.528 177.340 1.00 34.04 180 GLU D O 1
ATOM 11879 N N . ASN D 1 157 ? 98.364 136.199 176.520 1.00 35.83 181 ASN D N 1
ATOM 11880 C CA . ASN D 1 157 ? 98.250 137.392 175.702 1.00 35.06 181 ASN D CA 1
ATOM 11881 C C . ASN D 1 157 ? 97.290 137.136 174.550 1.00 33.39 181 ASN D C 1
ATOM 11882 O O . ASN D 1 157 ? 97.040 135.999 174.167 1.00 33.53 181 ASN D O 1
ATOM 11887 N N . ILE D 1 158 ? 96.770 138.216 173.972 1.00 31.03 182 ILE D N 1
ATOM 11888 C CA . ILE D 1 158 ? 95.782 138.095 172.910 1.00 28.76 182 ILE D CA 1
ATOM 11889 C C . ILE D 1 158 ? 95.843 139.375 172.096 1.00 27.65 182 ILE D C 1
ATOM 11890 O O . ILE D 1 158 ? 96.175 140.438 172.620 1.00 33.16 182 ILE D O 1
ATOM 11895 N N . SER D 1 159 ? 95.557 139.268 170.799 1.00 27.79 183 SER D N 1
ATOM 11896 C CA . SER D 1 159 ? 95.637 140.449 169.960 1.00 28.83 183 SER D CA 1
ATOM 11897 C C . SER D 1 159 ? 94.475 141.388 170.256 1.00 30.74 183 SER D C 1
ATOM 11898 O O . SER D 1 159 ? 93.488 141.024 170.907 1.00 31.72 183 SER D O 1
ATOM 11901 N N . ILE D 1 160 ? 94.611 142.628 169.771 1.00 33.37 184 ILE D N 1
ATOM 11902 C CA . ILE D 1 160 ? 93.591 143.645 170.025 1.00 32.61 184 ILE D CA 1
ATOM 11903 C C . ILE D 1 160 ? 92.241 143.198 169.479 1.00 32.62 184 ILE D C 1
ATOM 11904 O O . ILE D 1 160 ? 91.205 143.312 170.159 1.00 29.80 184 ILE D O 1
ATOM 11909 N N . TYR D 1 161 ? 92.229 142.654 168.258 1.00 31.61 185 TYR D N 1
ATOM 11910 C CA . TYR D 1 161 ? 90.965 142.226 167.685 1.00 29.95 185 TYR D CA 1
ATOM 11911 C C . TYR D 1 161 ? 90.491 140.906 168.285 1.00 30.56 185 TYR D C 1
ATOM 11912 O O . TYR D 1 161 ? 89.287 140.708 168.468 1.00 26.51 185 TYR D O 1
ATOM 11921 N N . ASN D 1 162 ? 91.400 139.980 168.599 1.00 26.34 186 ASN D N 1
ATOM 11922 C CA . ASN D 1 162 ? 90.930 138.742 169.219 1.00 28.14 186 ASN D CA 1
ATOM 11923 C C . ASN D 1 162 ? 90.398 138.985 170.634 1.00 27.39 186 ASN D C 1
ATOM 11924 O O . ASN D 1 162 ? 89.561 138.218 171.115 1.00 29.07 186 ASN D O 1
ATOM 11929 N N . TYR D 1 163 ? 90.884 140.022 171.324 1.00 27.45 187 TYR D N 1
ATOM 11930 C CA . TYR D 1 163 ? 90.269 140.420 172.592 1.00 30.75 187 TYR D CA 1
ATOM 11931 C C . TYR D 1 163 ? 88.832 140.878 172.377 1.00 30.84 187 TYR D C 1
ATOM 11932 O O . TYR D 1 163 ? 87.948 140.583 173.192 1.00 32.73 187 TYR D O 1
ATOM 11941 N N . PHE D 1 164 ? 88.581 141.592 171.274 1.00 30.59 188 PHE D N 1
ATOM 11942 C CA . PHE D 1 164 ? 87.225 141.965 170.884 1.00 29.09 188 PHE D CA 1
ATOM 11943 C C . PHE D 1 164 ? 86.352 140.727 170.656 1.00 30.62 188 PHE D C 1
ATOM 11944 O O . PHE D 1 164 ? 85.184 140.697 171.058 1.00 26.58 188 PHE D O 1
ATOM 11952 N N . VAL D 1 165 ? 86.903 139.688 170.025 1.00 29.00 189 VAL D N 1
ATOM 11953 C CA . VAL D 1 165 ? 86.142 138.455 169.830 1.00 27.27 189 VAL D CA 1
ATOM 11954 C C . VAL D 1 165 ? 85.901 137.749 171.162 1.00 33.00 189 VAL D C 1
ATOM 11955 O O . VAL D 1 165 ? 84.788 137.287 171.453 1.00 30.23 189 VAL D O 1
ATOM 11959 N N . TRP D 1 166 ? 86.933 137.701 172.011 1.00 28.07 190 TRP D N 1
ATOM 11960 C CA . TRP D 1 166 ? 86.895 136.889 173.221 1.00 29.85 190 TRP D CA 1
ATOM 11961 C C . TRP D 1 166 ? 85.876 137.422 174.227 1.00 27.46 190 TRP D C 1
ATOM 11962 O O . TRP D 1 166 ? 85.146 136.640 174.834 1.00 25.14 190 TRP D O 1
ATOM 11973 N N . THR D 1 167 ? 85.798 138.746 174.411 1.00 28.14 191 THR D N 1
ATOM 11974 C CA . THR D 1 167 ? 84.845 139.293 175.374 1.00 30.40 191 THR D CA 1
ATOM 11975 C C . THR D 1 167 ? 83.414 138.997 174.951 1.00 34.04 191 THR D C 1
ATOM 11976 O O . THR D 1 167 ? 82.546 138.765 175.806 1.00 26.43 191 THR D O 1
ATOM 11980 N N . HIS D 1 168 ? 83.144 139.043 173.639 1.00 30.64 192 HIS D N 1
ATOM 11981 C CA . HIS D 1 168 ? 81.823 138.672 173.150 1.00 31.88 192 HIS D CA 1
ATOM 11982 C C . HIS D 1 168 ? 81.553 137.202 173.444 1.00 29.49 192 HIS D C 1
ATOM 11983 O O . HIS D 1 168 ? 80.462 136.850 173.904 1.00 29.47 192 HIS D O 1
ATOM 11990 N N . TYR D 1 169 ? 82.549 136.333 173.199 1.00 27.42 193 TYR D N 1
ATOM 11991 C CA . TYR D 1 169 ? 82.397 134.909 173.498 1.00 33.06 193 TYR D CA 1
ATOM 11992 C C . TYR D 1 169 ? 82.098 134.679 174.982 1.00 30.50 193 TYR D C 1
ATOM 11993 O O . TYR D 1 169 ? 81.252 133.854 175.335 1.00 30.76 193 TYR D O 1
ATOM 12002 N N . TYR D 1 170 ? 82.851 135.347 175.860 1.00 29.33 194 TYR D N 1
ATOM 12003 C CA . TYR D 1 170 ? 82.695 135.143 177.296 1.00 34.72 194 TYR D CA 1
ATOM 12004 C C . TYR D 1 170 ? 81.308 135.571 177.762 1.00 33.10 194 TYR D C 1
ATOM 12005 O O . TYR D 1 170 ? 80.764 134.999 178.710 1.00 33.89 194 TYR D O 1
ATOM 12014 N N . SER D 1 171 ? 80.711 136.558 177.091 1.00 32.92 195 SER D N 1
ATOM 12015 C CA . SER D 1 171 ? 79.401 137.044 177.490 1.00 29.21 195 SER D CA 1
ATOM 12016 C C . SER D 1 171 ? 78.263 136.124 177.052 1.00 32.82 195 SER D C 1
ATOM 12017 O O . SER D 1 171 ? 77.180 136.200 177.639 1.00 31.53 195 SER D O 1
ATOM 12020 N N . VAL D 1 172 ? 78.472 135.250 176.056 1.00 31.07 196 VAL D N 1
ATOM 12021 C CA . VAL D 1 172 ? 77.404 134.365 175.579 1.00 31.93 196 VAL D CA 1
ATOM 12022 C C . VAL D 1 172 ? 77.637 132.897 175.917 1.00 31.55 196 VAL D C 1
ATOM 12023 O O . VAL D 1 172 ? 76.777 132.068 175.583 1.00 34.30 196 VAL D O 1
ATOM 12027 N N . LYS D 1 173 ? 78.779 132.540 176.505 1.00 31.50 197 LYS D N 1
ATOM 12028 C CA . LYS D 1 173 ? 79.124 131.145 176.761 1.00 36.51 197 LYS D CA 1
ATOM 12029 C C . LYS D 1 173 ? 78.128 130.490 177.728 1.00 37.53 197 LYS D C 1
ATOM 12030 O O . LYS D 1 173 ? 77.439 131.154 178.520 1.00 30.01 197 LYS D O 1
ATOM 12036 N N . LYS D 1 174 ? 78.076 129.161 177.657 1.00 37.95 198 LYS D N 1
ATOM 12037 C CA . LYS D 1 174 ? 77.208 128.374 178.517 1.00 45.02 198 LYS D CA 1
ATOM 12038 C C . LYS D 1 174 ? 77.800 128.276 179.917 1.00 40.99 198 LYS D C 1
ATOM 12039 O O . LYS D 1 174 ? 79.020 128.300 180.099 1.00 41.18 198 LYS D O 1
ATOM 12045 N N . THR D 1 175 ? 76.919 128.189 180.912 1.00 40.42 199 THR D N 1
ATOM 12046 C CA . THR D 1 175 ? 77.362 127.962 182.283 1.00 43.95 199 THR D CA 1
ATOM 12047 C C . THR D 1 175 ? 77.824 126.518 182.432 1.00 44.83 199 THR D C 1
ATOM 12048 O O . THR D 1 175 ? 77.058 125.585 182.162 1.00 47.28 199 THR D O 1
ATOM 12052 N N . PHE D 1 176 ? 79.081 126.328 182.810 1.00 35.30 200 PHE D N 1
ATOM 12053 C CA . PHE D 1 176 ? 79.594 124.985 183.026 1.00 46.42 200 PHE D CA 1
ATOM 12054 C C . PHE D 1 176 ? 79.147 124.469 184.392 1.00 50.71 200 PHE D C 1
ATOM 12055 O O . PHE D 1 176 ? 79.380 125.126 185.413 1.00 48.93 200 PHE D O 1
ATOM 12063 N N . LEU D 1 177 ? 78.489 123.307 184.416 1.00 48.14 201 LEU D N 1
ATOM 12064 C CA . LEU D 1 177 ? 77.936 122.769 185.655 1.00 51.44 201 LEU D CA 1
ATOM 12065 C C . LEU D 1 177 ? 78.740 121.614 186.233 1.00 50.59 201 LEU D C 1
ATOM 12066 O O . LEU D 1 177 ? 78.521 121.253 187.393 1.00 54.20 201 LEU D O 1
ATOM 12071 N N . GLY D 1 178 ? 79.656 121.037 185.473 1.00 49.34 202 GLY D N 1
ATOM 12072 C CA . GLY D 1 178 ? 80.518 119.973 185.956 1.00 51.56 202 GLY D CA 1
ATOM 12073 C C . GLY D 1 178 ? 80.731 118.935 184.875 1.00 52.21 202 GLY D C 1
ATOM 12074 O O . GLY D 1 178 ? 79.905 118.745 183.983 1.00 57.71 202 GLY D O 1
ATOM 12075 N N . VAL D 1 179 ? 81.875 118.253 184.945 1.00 57.75 203 VAL D N 1
ATOM 12076 C CA . VAL D 1 179 ? 82.176 117.201 183.982 1.00 61.42 203 VAL D CA 1
ATOM 12077 C C . VAL D 1 179 ? 81.113 116.114 184.049 1.00 61.93 203 VAL D C 1
ATOM 12078 O O . VAL D 1 179 ? 80.633 115.743 185.130 1.00 62.69 203 VAL D O 1
ATOM 12082 N N . GLY D 1 180 ? 80.681 115.655 182.876 1.00 57.88 204 GLY D N 1
ATOM 12083 C CA . GLY D 1 180 ? 79.622 114.682 182.783 1.00 60.99 204 GLY D CA 1
ATOM 12084 C C . GLY D 1 180 ? 78.232 115.273 182.764 1.00 62.67 204 GLY D C 1
ATOM 12085 O O . GLY D 1 180 ? 77.276 114.569 182.419 1.00 62.99 204 GLY D O 1
ATOM 12086 N N . GLN D 1 181 ? 78.090 116.526 183.167 1.00 59.69 205 GLN D N 1
ATOM 12087 C CA . GLN D 1 181 ? 76.819 117.228 183.132 1.00 60.37 205 GLN D CA 1
ATOM 12088 C C . GLN D 1 181 ? 76.739 118.120 181.899 1.00 57.94 205 GLN D C 1
ATOM 12089 O O . GLN D 1 181 ? 77.752 118.550 181.343 1.00 61.03 205 GLN D O 1
ATOM 12095 N N . GLU D 1 182 ? 75.508 118.397 181.480 1.00 62.91 206 GLU D N 1
ATOM 12096 C CA . GLU D 1 182 ? 75.257 119.232 180.314 1.00 54.01 206 GLU D CA 1
ATOM 12097 C C . GLU D 1 182 ? 75.229 120.702 180.709 1.00 55.36 206 GLU D C 1
ATOM 12098 O O . GLU D 1 182 ? 74.489 121.096 181.615 1.00 55.41 206 GLU D O 1
ATOM 12104 N N . SER D 1 183 ? 75.998 121.517 179.990 1.00 53.53 207 SER D N 1
ATOM 12105 C CA . SER D 1 183 ? 76.137 122.924 180.336 1.00 50.74 207 SER D CA 1
ATOM 12106 C C . SER D 1 183 ? 74.838 123.689 180.107 1.00 46.90 207 SER D C 1
ATOM 12107 O O . SER D 1 183 ? 74.046 123.374 179.217 1.00 49.30 207 SER D O 1
ATOM 12110 N N . PHE D 1 184 ? 74.615 124.701 180.941 1.00 46.62 208 PHE D N 1
ATOM 12111 C CA . PHE D 1 184 ? 73.373 125.457 180.905 1.00 44.50 208 PHE D CA 1
ATOM 12112 C C . PHE D 1 184 ? 73.490 126.605 179.908 1.00 45.10 208 PHE D C 1
ATOM 12113 O O . PHE D 1 184 ? 74.425 127.408 179.987 1.00 45.20 208 PHE D O 1
ATOM 12121 N N . GLY D 1 185 ? 72.525 126.690 178.991 1.00 39.96 209 GLY D N 1
ATOM 12122 C CA . GLY D 1 185 ? 72.611 127.591 177.859 1.00 41.60 209 GLY D CA 1
ATOM 12123 C C . GLY D 1 185 ? 71.553 128.674 177.811 1.00 42.57 209 GLY D C 1
ATOM 12124 O O . GLY D 1 185 ? 71.566 129.514 176.910 1.00 44.58 209 GLY D O 1
ATOM 12125 N N . GLU D 1 186 ? 70.623 128.683 178.762 1.00 43.35 210 GLU D N 1
ATOM 12126 C CA . GLU D 1 186 ? 69.591 129.721 178.779 1.00 45.39 210 GLU D CA 1
ATOM 12127 C C . GLU D 1 186 ? 70.073 130.934 179.578 1.00 45.99 210 GLU D C 1
ATOM 12128 O O . GLU D 1 186 ? 69.449 131.397 180.537 1.00 47.69 210 GLU D O 1
ATOM 12134 N N . VAL D 1 187 ? 71.231 131.433 179.159 1.00 43.32 211 VAL D N 1
ATOM 12135 C CA . VAL D 1 187 ? 71.898 132.567 179.786 1.00 40.99 211 VAL D CA 1
ATOM 12136 C C . VAL D 1 187 ? 72.693 133.287 178.705 1.00 40.57 211 VAL D C 1
ATOM 12137 O O . VAL D 1 187 ? 73.294 132.649 177.836 1.00 36.50 211 VAL D O 1
ATOM 12141 N N . ASP D 1 188 ? 72.666 134.621 178.741 1.00 36.21 212 ASP D N 1
ATOM 12142 C CA . ASP D 1 188 ? 73.359 135.433 177.742 1.00 33.59 212 ASP D CA 1
ATOM 12143 C C . ASP D 1 188 ? 73.499 136.842 178.303 1.00 34.60 212 ASP D C 1
ATOM 12144 O O . ASP D 1 188 ? 72.500 137.555 178.445 1.00 34.30 212 ASP D O 1
ATOM 12149 N N . PHE D 1 189 ? 74.735 137.239 178.616 1.00 33.55 213 PHE D N 1
ATOM 12150 C CA . PHE D 1 189 ? 74.971 138.510 179.285 1.00 34.28 213 PHE D CA 1
ATOM 12151 C C . PHE D 1 189 ? 74.936 139.709 178.355 1.00 33.36 213 PHE D C 1
ATOM 12152 O O . PHE D 1 189 ? 74.966 140.840 178.848 1.00 35.07 213 PHE D O 1
ATOM 12160 N N . SER D 1 190 ? 74.817 139.504 177.040 1.00 33.20 214 SER D N 1
ATOM 12161 C CA . SER D 1 190 ? 74.860 140.622 176.106 1.00 36.21 214 SER D CA 1
ATOM 12162 C C . SER D 1 190 ? 73.793 140.574 175.025 1.00 32.68 214 SER D C 1
ATOM 12163 O O . SER D 1 190 ? 73.828 141.417 174.128 1.00 32.28 214 SER D O 1
ATOM 12166 N N . HIS D 1 191 ? 72.891 139.601 175.033 1.00 34.72 215 HIS D N 1
ATOM 12167 C CA . HIS D 1 191 ? 71.837 139.534 174.027 1.00 36.32 215 HIS D CA 1
ATOM 12168 C C . HIS D 1 191 ? 70.540 139.112 174.694 1.00 36.73 215 HIS D C 1
ATOM 12169 O O . HIS D 1 191 ? 70.530 138.639 175.836 1.00 34.01 215 HIS D O 1
ATOM 12176 N N . GLU D 1 192 ? 69.435 139.282 173.956 1.00 36.07 216 GLU D N 1
ATOM 12177 C CA . GLU D 1 192 ? 68.110 138.861 174.401 1.00 34.85 216 GLU D CA 1
ATOM 12178 C C . GLU D 1 192 ? 67.742 139.478 175.750 1.00 38.91 216 GLU D C 1
ATOM 12179 O O . GLU D 1 192 ? 67.340 138.788 176.689 1.00 41.66 216 GLU D O 1
ATOM 12185 N N . GLY D 1 193 ? 67.870 140.802 175.838 1.00 38.20 217 GLY D N 1
ATOM 12186 C CA . GLY D 1 193 ? 67.600 141.503 177.068 1.00 34.76 217 GLY D CA 1
ATOM 12187 C C . GLY D 1 193 ? 67.988 142.955 176.926 1.00 35.35 217 GLY D C 1
ATOM 12188 O O . GLY D 1 193 ? 68.619 143.337 175.946 1.00 33.69 217 GLY D O 1
ATOM 12189 N N . PRO D 1 194 ? 67.616 143.792 177.905 1.00 33.01 218 PRO D N 1
ATOM 12190 C CA . PRO D 1 194 ? 67.818 145.250 177.770 1.00 35.28 218 PRO D CA 1
ATOM 12191 C C . PRO D 1 194 ? 69.270 145.688 177.550 1.00 37.58 218 PRO D C 1
ATOM 12192 O O . PRO D 1 194 ? 69.490 146.802 177.060 1.00 39.49 218 PRO D O 1
ATOM 12196 N N . ALA D 1 195 ? 70.259 144.898 177.977 1.00 34.72 219 ALA D N 1
ATOM 12197 C CA . ALA D 1 195 ? 71.663 145.289 177.883 1.00 35.90 219 ALA D CA 1
ATOM 12198 C C . ALA D 1 195 ? 72.236 145.115 176.483 1.00 35.21 219 ALA D C 1
ATOM 12199 O O . ALA D 1 195 ? 73.397 145.472 176.255 1.00 37.46 219 ALA D O 1
ATOM 12201 N N . PHE D 1 196 ? 71.439 144.618 175.540 1.00 34.93 220 PHE D N 1
ATOM 12202 C CA . PHE D 1 196 ? 71.935 144.332 174.204 1.00 34.30 220 PHE D CA 1
ATOM 12203 C C . PHE D 1 196 ? 72.597 145.557 173.575 1.00 35.57 220 PHE D C 1
ATOM 12204 O O . PHE D 1 196 ? 73.715 145.475 173.049 1.00 36.59 220 PHE D O 1
ATOM 12212 N N . LEU D 1 197 ? 71.947 146.713 173.655 1.00 36.70 221 LEU D N 1
ATOM 12213 C CA . LEU D 1 197 ? 72.478 147.872 172.944 1.00 37.02 221 LEU D CA 1
ATOM 12214 C C . LEU D 1 197 ? 73.633 148.530 173.696 1.00 34.95 221 LEU D C 1
ATOM 12215 O O . LEU D 1 197 ? 74.584 149.015 173.071 1.00 33.98 221 LEU D O 1
ATOM 12220 N N . THR D 1 198 ? 73.546 148.603 175.028 1.00 32.45 222 THR D N 1
ATOM 12221 C CA . THR D 1 198 ? 74.601 149.239 175.805 1.00 33.02 222 THR D CA 1
ATOM 12222 C C . THR D 1 198 ? 75.855 148.383 175.826 1.00 32.98 222 THR D C 1
ATOM 12223 O O . THR D 1 198 ? 76.973 148.914 175.812 1.00 32.42 222 THR D O 1
ATOM 12227 N N . TRP D 1 199 ? 75.687 147.058 175.882 1.00 30.71 223 TRP D N 1
ATOM 12228 C CA . TRP D 1 199 ? 76.837 146.163 175.855 1.00 30.79 223 TRP D CA 1
ATOM 12229 C C . TRP D 1 199 ? 77.613 146.329 174.548 1.00 28.58 223 TRP D C 1
ATOM 12230 O O . TRP D 1 199 ? 78.826 146.550 174.550 1.00 30.08 223 TRP D O 1
ATOM 12241 N N . HIS D 1 200 ? 76.919 146.251 173.425 1.00 28.29 224 HIS D N 1
ATOM 12242 C CA . HIS D 1 200 ? 77.586 146.335 172.136 1.00 30.44 224 HIS D CA 1
ATOM 12243 C C . HIS D 1 200 ? 78.127 147.734 171.866 1.00 29.48 224 HIS D C 1
ATOM 12244 O O . HIS D 1 200 ? 79.116 147.878 171.138 1.00 30.21 224 HIS D O 1
ATOM 12251 N N . ARG D 1 201 ? 77.518 148.764 172.457 1.00 27.90 225 ARG D N 1
ATOM 12252 C CA . ARG D 1 201 ? 78.059 150.117 172.360 1.00 29.75 225 ARG D CA 1
ATOM 12253 C C . ARG D 1 201 ? 79.424 150.220 173.030 1.00 32.89 225 ARG D C 1
ATOM 12254 O O . ARG D 1 201 ? 80.361 150.802 172.473 1.00 30.66 225 ARG D O 1
ATOM 12262 N N . TYR D 1 202 ? 79.548 149.684 174.251 1.00 28.30 226 TYR D N 1
ATOM 12263 C CA . TYR D 1 202 ? 80.836 149.742 174.934 1.00 29.64 226 TYR D CA 1
ATOM 12264 C C . TYR D 1 202 ? 81.863 148.848 174.253 1.00 32.50 226 TYR D C 1
ATOM 12265 O O . TYR D 1 202 ? 83.047 149.202 174.184 1.00 31.13 226 TYR D O 1
ATOM 12274 N N . HIS D 1 203 ? 81.430 147.675 173.776 1.00 30.55 227 HIS D N 1
ATOM 12275 C CA . HIS D 1 203 ? 82.274 146.789 172.986 1.00 28.70 227 HIS D CA 1
ATOM 12276 C C . HIS D 1 203 ? 82.996 147.570 171.882 1.00 33.05 227 HIS D C 1
ATOM 12277 O O . HIS D 1 203 ? 84.225 147.468 171.721 1.00 28.98 227 HIS D O 1
ATOM 12284 N N . LEU D 1 204 ? 82.233 148.361 171.111 1.00 31.19 228 LEU D N 1
ATOM 12285 C CA . LEU D 1 204 ? 82.798 149.148 170.010 1.00 32.60 228 LEU D CA 1
ATOM 12286 C C . LEU D 1 204 ? 83.688 150.279 170.510 1.00 31.70 228 LEU D C 1
ATOM 12287 O O . LEU D 1 204 ? 84.763 150.520 169.958 1.00 32.63 228 LEU D O 1
ATOM 12292 N N . LEU D 1 205 ? 83.249 150.996 171.539 1.00 29.98 229 LEU D N 1
ATOM 12293 C CA . LEU D 1 205 ? 84.042 152.103 172.059 1.00 31.58 229 LEU D CA 1
ATOM 12294 C C . LEU D 1 205 ? 85.416 151.619 172.510 1.00 34.65 229 LEU D C 1
ATOM 12295 O O . LEU D 1 205 ? 86.426 152.316 172.327 1.00 33.17 229 LEU D O 1
ATOM 12300 N N . ARG D 1 206 ? 85.467 150.427 173.121 1.00 30.31 230 ARG D N 1
ATOM 12301 C CA . ARG D 1 206 ? 86.728 149.838 173.564 1.00 31.95 230 ARG D CA 1
ATOM 12302 C C . ARG D 1 206 ? 87.629 149.500 172.378 1.00 32.15 230 ARG D C 1
ATOM 12303 O O . ARG D 1 206 ? 88.823 149.819 172.388 1.00 31.26 230 ARG D O 1
ATOM 12311 N N . LEU D 1 207 ? 87.076 148.868 171.337 1.00 33.15 231 LEU D N 1
ATOM 12312 C CA . LEU D 1 207 ? 87.875 148.543 170.156 1.00 31.59 231 LEU D CA 1
ATOM 12313 C C . LEU D 1 207 ? 88.386 149.810 169.481 1.00 30.72 231 LEU D C 1
ATOM 12314 O O . LEU D 1 207 ? 89.550 149.874 169.068 1.00 33.49 231 LEU D O 1
ATOM 12319 N N . GLU D 1 208 ? 87.513 150.821 169.341 1.00 33.20 232 GLU D N 1
ATOM 12320 C CA . GLU D 1 208 ? 87.895 152.093 168.729 1.00 37.10 232 GLU D CA 1
ATOM 12321 C C . GLU D 1 208 ? 89.026 152.753 169.504 1.00 35.09 232 GLU D C 1
ATOM 12322 O O . GLU D 1 208 ? 90.000 153.238 168.910 1.00 35.67 232 GLU D O 1
ATOM 12328 N N . LYS D 1 209 ? 88.921 152.764 170.833 1.00 29.10 233 LYS D N 1
ATOM 12329 C CA . LYS D 1 209 ? 89.993 153.297 171.663 1.00 29.71 233 LYS D CA 1
ATOM 12330 C C . LYS D 1 209 ? 91.278 152.498 171.470 1.00 33.20 233 LYS D C 1
ATOM 12331 O O . LYS D 1 209 ? 92.356 153.069 171.262 1.00 32.01 233 LYS D O 1
ATOM 12337 N N . ASP D 1 210 ? 91.185 151.168 171.490 1.00 30.60 234 ASP D N 1
ATOM 12338 C CA . ASP D 1 210 ? 92.403 150.385 171.325 1.00 32.48 234 ASP D CA 1
ATOM 12339 C C . ASP D 1 210 ? 93.055 150.673 169.970 1.00 37.69 234 ASP D C 1
ATOM 12340 O O . ASP D 1 210 ? 94.284 150.738 169.872 1.00 36.01 234 ASP D O 1
ATOM 12345 N N . MET D 1 211 ? 92.245 150.870 168.915 1.00 33.68 235 MET D N 1
ATOM 12346 C CA . MET D 1 211 ? 92.810 151.134 167.594 1.00 34.64 235 MET D CA 1
ATOM 12347 C C . MET D 1 211 ? 93.368 152.551 167.491 1.00 37.71 235 MET D C 1
ATOM 12348 O O . MET D 1 211 ? 94.367 152.758 166.802 1.00 37.15 235 MET D O 1
ATOM 12353 N N . GLN D 1 212 ? 92.755 153.528 168.174 1.00 37.32 236 GLN D N 1
ATOM 12354 C CA . GLN D 1 212 ? 93.344 154.862 168.243 1.00 36.74 236 GLN D CA 1
ATOM 12355 C C . GLN D 1 212 ? 94.737 154.810 168.865 1.00 40.04 236 GLN D C 1
ATOM 12356 O O . GLN D 1 212 ? 95.665 155.473 168.392 1.00 41.26 236 GLN D O 1
ATOM 12362 N N . GLU D 1 213 ? 94.904 154.021 169.928 1.00 36.63 237 GLU D N 1
ATOM 12363 C CA . GLU D 1 213 ? 96.209 153.931 170.574 1.00 42.96 237 GLU D CA 1
ATOM 12364 C C . GLU D 1 213 ? 97.215 153.197 169.694 1.00 42.10 237 GLU D C 1
ATOM 12365 O O . GLU D 1 213 ? 98.353 153.657 169.536 1.00 43.37 237 GLU D O 1
ATOM 12371 N N . MET D 1 214 ? 96.782 152.113 169.061 1.00 41.10 238 MET D N 1
ATOM 12372 C CA . MET D 1 214 ? 97.625 151.309 168.178 1.00 37.87 238 MET D CA 1
ATOM 12373 C C . MET D 1 214 ? 98.137 152.106 166.980 1.00 42.26 238 MET D C 1
ATOM 12374 O O . MET D 1 214 ? 99.289 151.942 166.559 1.00 39.75 238 MET D O 1
ATOM 12379 N N . LEU D 1 215 ? 97.279 152.920 166.381 1.00 39.07 239 LEU D N 1
ATOM 12380 C CA . LEU D 1 215 ? 97.620 153.711 165.210 1.00 39.66 239 LEU D CA 1
ATOM 12381 C C . LEU D 1 215 ? 98.292 155.045 165.528 1.00 45.98 239 LEU D C 1
ATOM 12382 O O . LEU D 1 215 ? 98.694 155.745 164.591 1.00 44.09 239 LEU D O 1
ATOM 12387 N N . GLN D 1 216 ? 98.387 155.439 166.803 1.00 42.56 240 GLN D N 1
ATOM 12388 C CA . GLN D 1 216 ? 98.749 156.814 167.172 1.00 43.64 240 GLN D CA 1
ATOM 12389 C C . GLN D 1 216 ? 97.883 157.821 166.420 1.00 44.84 240 GLN D C 1
ATOM 12390 O O . GLN D 1 216 ? 98.348 158.883 166.006 1.00 42.80 240 GLN D O 1
ATOM 12396 N N . GLU D 1 217 ? 96.598 157.509 166.276 1.00 45.58 241 GLU D N 1
ATOM 12397 C CA . GLU D 1 217 ? 95.673 158.355 165.527 1.00 41.51 241 GLU D CA 1
ATOM 12398 C C . GLU D 1 217 ? 94.478 158.647 166.416 1.00 41.20 241 GLU D C 1
ATOM 12399 O O . GLU D 1 217 ? 93.483 157.908 166.395 1.00 37.46 241 GLU D O 1
ATOM 12405 N N . PRO D 1 218 ? 94.519 159.753 167.165 1.00 39.98 242 PRO D N 1
ATOM 12406 C CA . PRO D 1 218 ? 93.475 159.995 168.173 1.00 41.27 242 PRO D CA 1
ATOM 12407 C C . PRO D 1 218 ? 92.079 160.120 167.605 1.00 44.71 242 PRO D C 1
ATOM 12408 O O . PRO D 1 218 ? 91.111 159.766 168.288 1.00 39.88 242 PRO D O 1
ATOM 12412 N N . SER D 1 219 ? 91.940 160.599 166.379 1.00 41.00 243 SER D N 1
ATOM 12413 C CA . SER D 1 219 ? 90.643 160.829 165.762 1.00 43.54 243 SER D CA 1
ATOM 12414 C C . SER D 1 219 ? 90.135 159.630 164.958 1.00 46.18 243 SER D C 1
ATOM 12415 O O . SER D 1 219 ? 89.066 159.729 164.341 1.00 42.02 243 SER D O 1
ATOM 12418 N N . PHE D 1 220 ? 90.890 158.529 164.890 1.00 40.48 244 PHE D N 1
ATOM 12419 C CA . PHE D 1 220 ? 90.444 157.368 164.124 1.00 41.10 244 PHE D CA 1
ATOM 12420 C C . PHE D 1 220 ? 89.064 156.919 164.584 1.00 41.18 244 PHE D C 1
ATOM 12421 O O . PHE D 1 220 ? 88.794 156.803 165.782 1.00 38.23 244 PHE D O 1
ATOM 12429 N N . SER D 1 221 ? 88.185 156.634 163.633 1.00 36.32 245 SER D N 1
ATOM 12430 C CA . SER D 1 221 ? 86.837 156.247 164.005 1.00 41.43 245 SER D CA 1
ATOM 12431 C C . SER D 1 221 ? 86.403 155.019 163.221 1.00 40.42 245 SER D C 1
ATOM 12432 O O . SER D 1 221 ? 86.900 154.744 162.129 1.00 42.10 245 SER D O 1
ATOM 12435 N N . LEU D 1 222 ? 85.481 154.258 163.823 1.00 40.73 246 LEU D N 1
ATOM 12436 C CA . LEU D 1 222 ? 84.937 153.065 163.174 1.00 38.26 246 LEU D CA 1
ATOM 12437 C C . LEU D 1 222 ? 83.796 153.462 162.245 1.00 36.01 246 LEU D C 1
ATOM 12438 O O . LEU D 1 222 ? 82.872 154.162 162.673 1.00 36.00 246 LEU D O 1
ATOM 12443 N N . PRO D 1 223 ? 83.836 153.053 160.970 1.00 32.28 247 PRO D N 1
ATOM 12444 C CA . PRO D 1 223 ? 82.737 153.325 160.040 1.00 35.42 247 PRO D CA 1
ATOM 12445 C C . PRO D 1 223 ? 81.587 152.357 160.298 1.00 36.15 247 PRO D C 1
ATOM 12446 O O . PRO D 1 223 ? 81.704 151.404 161.073 1.00 35.88 247 PRO D O 1
ATOM 12450 N N . TYR D 1 224 ? 80.498 152.558 159.569 1.00 34.74 248 TYR D N 1
ATOM 12451 C CA . TYR D 1 224 ? 79.358 151.665 159.653 1.00 32.54 248 TYR D CA 1
ATOM 12452 C C . TYR D 1 224 ? 78.966 151.154 158.277 1.00 37.45 248 TYR D C 1
ATOM 12453 O O . TYR D 1 224 ? 79.287 151.749 157.240 1.00 40.53 248 TYR D O 1
ATOM 12462 N N . TRP D 1 225 ? 78.216 150.059 158.299 1.00 37.36 249 TRP D N 1
ATOM 12463 C CA . TRP D 1 225 ? 77.625 149.427 157.129 1.00 33.13 249 TRP D CA 1
ATOM 12464 C C . TRP D 1 225 ? 76.114 149.610 157.185 1.00 39.52 249 TRP D C 1
ATOM 12465 O O . TRP D 1 225 ? 75.460 149.085 158.095 1.00 39.20 249 TRP D O 1
ATOM 12476 N N . ASN D 1 226 ? 75.550 150.353 156.229 1.00 39.03 250 ASN D N 1
ATOM 12477 C CA . ASN D 1 226 ? 74.085 150.435 156.125 1.00 39.08 250 ASN D CA 1
ATOM 12478 C C . ASN D 1 226 ? 73.573 149.144 155.495 1.00 37.72 250 ASN D C 1
ATOM 12479 O O . ASN D 1 226 ? 73.568 148.984 154.270 1.00 36.90 250 ASN D O 1
ATOM 12484 N N . PHE D 1 227 ? 73.166 148.189 156.343 1.00 36.47 251 PHE D N 1
ATOM 12485 C CA . PHE D 1 227 ? 72.648 146.916 155.858 1.00 35.21 251 PHE D CA 1
ATOM 12486 C C . PHE D 1 227 ? 71.151 146.965 155.570 1.00 37.72 251 PHE D C 1
ATOM 12487 O O . PHE D 1 227 ? 70.601 145.984 155.057 1.00 40.24 251 PHE D O 1
ATOM 12495 N N . ALA D 1 228 ? 70.500 148.096 155.838 1.00 35.20 252 ALA D N 1
ATOM 12496 C CA . ALA D 1 228 ? 69.059 148.236 155.626 1.00 40.55 252 ALA D CA 1
ATOM 12497 C C . ALA D 1 228 ? 68.787 148.813 154.234 1.00 45.54 252 ALA D C 1
ATOM 12498 O O . ALA D 1 228 ? 68.196 149.876 154.065 1.00 45.57 252 ALA D O 1
ATOM 12500 N N . THR D 1 229 ? 69.263 148.082 153.225 1.00 43.75 253 THR D N 1
ATOM 12501 C CA . THR D 1 229 ? 69.088 148.458 151.833 1.00 45.08 253 THR D CA 1
ATOM 12502 C C . THR D 1 229 ? 68.094 147.577 151.093 1.00 47.92 253 THR D C 1
ATOM 12503 O O . THR D 1 229 ? 67.761 147.896 149.952 1.00 47.70 253 THR D O 1
ATOM 12507 N N . GLY D 1 230 ? 67.600 146.503 151.715 1.00 46.20 254 GLY D N 1
ATOM 12508 C CA . GLY D 1 230 ? 66.777 145.519 151.039 1.00 45.16 254 GLY D CA 1
ATOM 12509 C C . GLY D 1 230 ? 67.504 144.703 149.997 1.00 46.12 254 GLY D C 1
ATOM 12510 O O . GLY D 1 230 ? 66.863 144.014 149.200 1.00 45.08 254 GLY D O 1
ATOM 12511 N N . LYS D 1 231 ? 68.831 144.716 150.010 1.00 43.63 255 LYS D N 1
ATOM 12512 C CA . LYS D 1 231 ? 69.583 144.094 148.940 1.00 42.29 255 LYS D CA 1
ATOM 12513 C C . LYS D 1 231 ? 69.715 142.585 149.157 1.00 47.42 255 LYS D C 1
ATOM 12514 O O . LYS D 1 231 ? 69.643 142.070 150.284 1.00 46.71 255 LYS D O 1
ATOM 12520 N N . ASN D 1 232 ? 69.935 141.900 148.032 1.00 43.37 256 ASN D N 1
ATOM 12521 C CA . ASN D 1 232 ? 70.216 140.487 147.785 1.00 46.51 256 ASN D CA 1
ATOM 12522 C C . ASN D 1 232 ? 71.685 140.127 147.966 1.00 42.79 256 ASN D C 1
ATOM 12523 O O . ASN D 1 232 ? 72.031 138.940 147.926 1.00 40.41 256 ASN D O 1
ATOM 12528 N N . VAL D 1 233 ? 72.569 141.125 148.045 1.00 44.27 257 VAL D N 1
ATOM 12529 C CA . VAL D 1 233 ? 74.014 140.943 148.050 1.00 41.05 257 VAL D CA 1
ATOM 12530 C C . VAL D 1 233 ? 74.603 141.792 149.170 1.00 42.72 257 VAL D C 1
ATOM 12531 O O . VAL D 1 233 ? 73.959 142.704 149.696 1.00 45.96 257 VAL D O 1
ATOM 12535 N N . CYS D 1 234 ? 75.840 141.465 149.549 1.00 39.30 258 CYS D N 1
ATOM 12536 C CA . CYS D 1 234 ? 76.593 142.216 150.560 1.00 41.78 258 CYS D CA 1
ATOM 12537 C C . CYS D 1 234 ? 77.406 143.287 149.839 1.00 42.49 258 CYS D C 1
ATOM 12538 O O . CYS D 1 234 ? 78.443 142.988 149.246 1.00 41.41 258 CYS D O 1
ATOM 12541 N N . ASP D 1 235 ? 76.939 144.541 149.884 1.00 40.12 259 ASP D N 1
ATOM 12542 C CA . ASP D 1 235 ? 77.550 145.601 149.078 1.00 39.55 259 ASP D CA 1
ATOM 12543 C C . ASP D 1 235 ? 78.877 146.066 149.626 1.00 43.49 259 ASP D C 1
ATOM 12544 O O . ASP D 1 235 ? 79.473 146.976 149.058 1.00 38.53 259 ASP D O 1
ATOM 12549 N N . ILE D 1 236 ? 79.332 145.520 150.748 1.00 45.91 260 ILE D N 1
ATOM 12550 C CA . ILE D 1 236 ? 80.675 145.792 151.221 1.00 36.21 260 ILE D CA 1
ATOM 12551 C C . ILE D 1 236 ? 81.573 144.583 151.070 1.00 40.47 260 ILE D C 1
ATOM 12552 O O . ILE D 1 236 ? 82.697 144.596 151.565 1.00 36.00 260 ILE D O 1
ATOM 12557 N N . CYS D 1 237 ? 81.119 143.529 150.401 1.00 36.05 261 CYS D N 1
ATOM 12558 C CA . CYS D 1 237 ? 81.988 142.365 150.226 1.00 39.27 261 CYS D CA 1
ATOM 12559 C C . CYS D 1 237 ? 82.762 142.469 148.907 1.00 39.18 261 CYS D C 1
ATOM 12560 O O . CYS D 1 237 ? 82.586 141.693 147.969 1.00 40.11 261 CYS D O 1
ATOM 12563 N N . THR D 1 238 ? 83.680 143.430 148.872 1.00 43.85 262 THR D N 1
ATOM 12564 C CA . THR D 1 238 ? 84.601 143.615 147.758 1.00 39.72 262 THR D CA 1
ATOM 12565 C C . THR D 1 238 ? 86.038 143.583 148.258 1.00 42.21 262 THR D C 1
ATOM 12566 O O . THR D 1 238 ? 86.317 143.806 149.443 1.00 42.87 262 THR D O 1
ATOM 12570 N N . ASP D 1 239 ? 86.965 143.311 147.344 1.00 37.54 263 ASP D N 1
ATOM 12571 C CA . ASP D 1 239 ? 88.331 143.043 147.769 1.00 38.20 263 ASP D CA 1
ATOM 12572 C C . ASP D 1 239 ? 89.068 144.283 148.241 1.00 36.20 263 ASP D C 1
ATOM 12573 O O . ASP D 1 239 ? 90.135 144.149 148.845 1.00 39.44 263 ASP D O 1
ATOM 12578 N N . ASP D 1 240 ? 88.517 145.469 148.043 1.00 37.68 264 ASP D N 1
ATOM 12579 C CA . ASP D 1 240 ? 89.048 146.647 148.711 1.00 40.12 264 ASP D CA 1
ATOM 12580 C C . ASP D 1 240 ? 88.378 146.925 150.068 1.00 40.33 264 ASP D C 1
ATOM 12581 O O . ASP D 1 240 ? 88.783 147.876 150.744 1.00 38.20 264 ASP D O 1
ATOM 12586 N N . LEU D 1 241 ? 87.365 146.135 150.469 1.00 38.01 265 LEU D N 1
ATOM 12587 C CA . LEU D 1 241 ? 86.672 146.293 151.759 1.00 40.96 265 LEU D CA 1
ATOM 12588 C C . LEU D 1 241 ? 86.024 144.973 152.174 1.00 45.34 265 LEU D C 1
ATOM 12589 O O . LEU D 1 241 ? 85.019 144.592 151.583 1.00 56.66 265 LEU D O 1
ATOM 12594 N N . MET D 1 242 ? 86.533 144.305 153.190 1.00 43.33 266 MET D N 1
ATOM 12595 C CA . MET D 1 242 ? 85.850 143.151 153.807 1.00 40.80 266 MET D CA 1
ATOM 12596 C C . MET D 1 242 ? 85.870 141.885 152.962 1.00 36.13 266 MET D C 1
ATOM 12597 O O . MET D 1 242 ? 85.706 140.785 153.501 1.00 37.73 266 MET D O 1
ATOM 12602 N N . GLY D 1 243 ? 86.144 142.003 151.668 1.00 41.09 267 GLY D N 1
ATOM 12603 C CA . GLY D 1 243 ? 86.449 140.837 150.854 1.00 36.62 267 GLY D CA 1
ATOM 12604 C C . GLY D 1 243 ? 85.303 140.194 150.102 1.00 41.77 267 GLY D C 1
ATOM 12605 O O . GLY D 1 243 ? 84.209 139.984 150.640 1.00 38.50 267 GLY D O 1
ATOM 12606 N N . SER D 1 244 ? 85.560 139.851 148.841 1.00 37.30 268 SER D N 1
ATOM 12607 C CA . SER D 1 244 ? 84.549 139.197 148.043 1.00 37.14 268 SER D CA 1
ATOM 12608 C C . SER D 1 244 ? 84.703 137.688 148.176 1.00 35.70 268 SER D C 1
ATOM 12609 O O . SER D 1 244 ? 85.590 137.168 148.860 1.00 39.73 268 SER D O 1
ATOM 12612 N N . ARG D 1 245 ? 83.831 136.983 147.490 1.00 36.30 269 ARG D N 1
ATOM 12613 C CA . ARG D 1 245 ? 83.780 135.537 147.561 1.00 38.14 269 ARG D CA 1
ATOM 12614 C C . ARG D 1 245 ? 84.967 134.909 146.841 1.00 42.37 269 ARG D C 1
ATOM 12615 O O . ARG D 1 245 ? 85.407 135.387 145.790 1.00 43.99 269 ARG D O 1
ATOM 12623 N N . SER D 1 246 ? 85.502 133.839 147.418 1.00 37.18 270 SER D N 1
ATOM 12624 C CA . SER D 1 246 ? 86.588 133.115 146.768 1.00 35.65 270 SER D CA 1
ATOM 12625 C C . SER D 1 246 ? 86.089 132.362 145.529 1.00 44.11 270 SER D C 1
ATOM 12626 O O . SER D 1 246 ? 85.045 131.691 145.569 1.00 41.38 270 SER D O 1
ATOM 12629 N N . ASN D 1 247 ? 86.848 132.457 144.426 1.00 43.98 271 ASN D N 1
ATOM 12630 C CA . ASN D 1 247 ? 86.510 131.716 143.211 1.00 43.75 271 ASN D CA 1
ATOM 12631 C C . ASN D 1 247 ? 86.840 130.236 143.337 1.00 44.62 271 ASN D C 1
ATOM 12632 O O . ASN D 1 247 ? 86.450 129.456 142.467 1.00 44.06 271 ASN D O 1
ATOM 12637 N N . PHE D 1 248 ? 87.532 129.824 144.400 1.00 41.62 272 PHE D N 1
ATOM 12638 C CA . PHE D 1 248 ? 87.867 128.425 144.593 1.00 41.20 272 PHE D CA 1
ATOM 12639 C C . PHE D 1 248 ? 87.034 127.745 145.671 1.00 44.14 272 PHE D C 1
ATOM 12640 O O . PHE D 1 248 ? 86.974 126.512 145.701 1.00 44.56 272 PHE D O 1
ATOM 12648 N N . ASP D 1 249 ? 86.375 128.512 146.532 1.00 45.53 273 ASP D N 1
ATOM 12649 C CA . ASP D 1 249 ? 85.482 127.958 147.549 1.00 44.16 273 ASP D CA 1
ATOM 12650 C C . ASP D 1 249 ? 84.460 129.040 147.860 1.00 44.91 273 ASP D C 1
ATOM 12651 O O . ASP D 1 249 ? 84.823 130.085 148.405 1.00 46.26 273 ASP D O 1
ATOM 12656 N N . SER D 1 250 ? 83.199 128.809 147.488 1.00 43.47 274 SER D N 1
ATOM 12657 C CA . SER D 1 250 ? 82.208 129.875 147.605 1.00 47.12 274 SER D CA 1
ATOM 12658 C C . SER D 1 250 ? 81.900 130.252 149.051 1.00 45.31 274 SER D C 1
ATOM 12659 O O . SER D 1 250 ? 81.193 131.245 149.265 1.00 48.83 274 SER D O 1
ATOM 12662 N N . THR D 1 251 ? 82.390 129.499 150.044 1.00 42.85 275 THR D N 1
ATOM 12663 C CA . THR D 1 251 ? 82.206 129.863 151.447 1.00 40.32 275 THR D CA 1
ATOM 12664 C C . THR D 1 251 ? 83.437 130.505 152.069 1.00 42.66 275 THR D C 1
ATOM 12665 O O . THR D 1 251 ? 83.419 130.802 153.270 1.00 38.77 275 THR D O 1
ATOM 12669 N N . LEU D 1 252 ? 84.507 130.713 151.297 1.00 39.47 276 LEU D N 1
ATOM 12670 C CA . LEU D 1 252 ? 85.699 131.377 151.802 1.00 38.39 276 LEU D CA 1
ATOM 12671 C C . LEU D 1 252 ? 85.773 132.790 151.239 1.00 35.20 276 LEU D C 1
ATOM 12672 O O . LEU D 1 252 ? 85.038 133.156 150.323 1.00 33.42 276 LEU D O 1
ATOM 12677 N N . ILE D 1 253 ? 86.685 133.587 151.798 1.00 34.86 277 ILE D N 1
ATOM 12678 C CA . ILE D 1 253 ? 86.899 134.956 151.350 1.00 37.34 277 ILE D CA 1
ATOM 12679 C C . ILE D 1 253 ? 87.977 134.923 150.272 1.00 36.02 277 ILE D C 1
ATOM 12680 O O . ILE D 1 253 ? 88.901 134.102 150.326 1.00 33.67 277 ILE D O 1
ATOM 12685 N N . SER D 1 254 ? 87.827 135.790 149.269 1.00 33.13 278 SER D N 1
ATOM 12686 C CA . SER D 1 254 ? 88.771 135.877 148.164 1.00 35.57 278 SER D CA 1
ATOM 12687 C C . SER D 1 254 ? 90.215 135.969 148.670 1.00 37.84 278 SER D C 1
ATOM 12688 O O . SER D 1 254 ? 90.499 136.775 149.568 1.00 36.80 278 SER D O 1
ATOM 12691 N N . PRO D 1 255 ? 91.150 135.176 148.123 1.00 37.84 279 PRO D N 1
ATOM 12692 C CA . PRO D 1 255 ? 92.564 135.324 148.509 1.00 38.35 279 PRO D CA 1
ATOM 12693 C C . PRO D 1 255 ? 93.159 136.692 148.191 1.00 39.01 279 PRO D C 1
ATOM 12694 O O . PRO D 1 255 ? 94.317 136.925 148.553 1.00 40.66 279 PRO D O 1
ATOM 12698 N N . ASN D 1 256 ? 92.458 137.575 147.481 1.00 37.94 280 ASN D N 1
ATOM 12699 C CA . ASN D 1 256 ? 92.981 138.916 147.237 1.00 40.46 280 ASN D CA 1
ATOM 12700 C C . ASN D 1 256 ? 92.595 139.912 148.332 1.00 40.97 280 ASN D C 1
ATOM 12701 O O . ASN D 1 256 ? 92.832 141.118 148.162 1.00 37.13 280 ASN D O 1
ATOM 12706 N N . SER D 1 257 ? 91.996 139.439 149.432 1.00 40.31 281 SER D N 1
ATOM 12707 C CA . SER D 1 257 ? 91.682 140.242 150.612 1.00 36.22 281 SER D CA 1
ATOM 12708 C C . SER D 1 257 ? 92.482 139.732 151.798 1.00 35.07 281 SER D C 1
ATOM 12709 O O . SER D 1 257 ? 92.683 138.519 151.938 1.00 38.97 281 SER D O 1
ATOM 12712 N N . VAL D 1 258 ? 92.963 140.647 152.646 1.00 37.35 282 VAL D N 1
ATOM 12713 C CA . VAL D 1 258 ? 93.703 140.180 153.825 1.00 37.07 282 VAL D CA 1
ATOM 12714 C C . VAL D 1 258 ? 92.828 139.298 154.702 1.00 32.31 282 VAL D C 1
ATOM 12715 O O . VAL D 1 258 ? 93.321 138.367 155.344 1.00 37.94 282 VAL D O 1
ATOM 12719 N N . PHE D 1 259 ? 91.517 139.501 154.673 1.00 30.18 283 PHE D N 1
ATOM 12720 C CA . PHE D 1 259 ? 90.677 138.763 155.607 1.00 36.57 283 PHE D CA 1
ATOM 12721 C C . PHE D 1 259 ? 90.593 137.280 155.284 1.00 34.32 283 PHE D C 1
ATOM 12722 O O . PHE D 1 259 ? 90.144 136.509 156.139 1.00 31.42 283 PHE D O 1
ATOM 12730 N N . SER D 1 260 ? 91.041 136.857 154.097 1.00 34.69 284 SER D N 1
ATOM 12731 C CA . SER D 1 260 ? 91.183 135.433 153.830 1.00 31.93 284 SER D CA 1
ATOM 12732 C C . SER D 1 260 ? 92.306 134.823 154.636 1.00 32.12 284 SER D C 1
ATOM 12733 O O . SER D 1 260 ? 92.367 133.593 154.761 1.00 35.42 284 SER D O 1
ATOM 12736 N N . GLN D 1 261 ? 93.218 135.648 155.150 1.00 32.74 285 GLN D N 1
ATOM 12737 C CA . GLN D 1 261 ? 94.305 135.161 155.991 1.00 34.57 285 GLN D CA 1
ATOM 12738 C C . GLN D 1 261 ? 93.913 135.033 157.461 1.00 35.60 285 GLN D C 1
ATOM 12739 O O . GLN D 1 261 ? 94.622 134.377 158.227 1.00 34.01 285 GLN D O 1
ATOM 12745 N N . TRP D 1 262 ? 92.811 135.642 157.875 1.00 37.59 286 TRP D N 1
ATOM 12746 C CA . TRP D 1 262 ? 92.423 135.589 159.279 1.00 34.93 286 TRP D CA 1
ATOM 12747 C C . TRP D 1 262 ? 92.078 134.161 159.690 1.00 35.26 286 TRP D C 1
ATOM 12748 O O . TRP D 1 262 ? 91.521 133.384 158.900 1.00 38.75 286 TRP D O 1
ATOM 12759 N N . ARG D 1 263 ? 92.448 133.802 160.919 1.00 36.14 287 ARG D N 1
ATOM 12760 C CA . ARG D 1 263 ? 92.067 132.529 161.528 1.00 39.33 287 ARG D CA 1
ATOM 12761 C C . ARG D 1 263 ? 91.327 132.768 162.846 1.00 32.13 287 ARG D C 1
ATOM 12762 O O . ARG D 1 263 ? 91.722 133.625 163.649 1.00 35.51 287 ARG D O 1
ATOM 12770 N N . VAL D 1 264 ? 90.247 132.015 163.075 1.00 32.52 288 VAL D N 1
ATOM 12771 C CA . VAL D 1 264 ? 89.263 132.373 164.090 1.00 32.07 288 VAL D CA 1
ATOM 12772 C C . VAL D 1 264 ? 89.663 131.853 165.466 1.00 35.06 288 VAL D C 1
ATOM 12773 O O . VAL D 1 264 ? 90.343 130.832 165.605 1.00 33.44 288 VAL D O 1
ATOM 12777 N N . VAL D 1 265 ? 89.162 132.522 166.510 1.00 35.55 289 VAL D N 1
ATOM 12778 C CA . VAL D 1 265 ? 89.335 132.055 167.879 1.00 34.49 289 VAL D CA 1
ATOM 12779 C C . VAL D 1 265 ? 87.975 131.651 168.431 1.00 37.08 289 VAL D C 1
ATOM 12780 O O . VAL D 1 265 ? 86.924 132.110 167.968 1.00 33.59 289 VAL D O 1
ATOM 12784 N N . CYS D 1 266 ? 88.012 130.781 169.451 1.00 38.24 290 CYS D N 1
ATOM 12785 C CA . CYS D 1 266 ? 86.843 130.377 170.239 1.00 34.41 290 CYS D CA 1
ATOM 12786 C C . CYS D 1 266 ? 85.916 129.410 169.507 1.00 41.27 290 CYS D C 1
ATOM 12787 O O . CYS D 1 266 ? 84.729 129.327 169.843 1.00 41.57 290 CYS D O 1
ATOM 12790 N N . ASP D 1 267 ? 86.417 128.631 168.542 1.00 42.30 291 ASP D N 1
ATOM 12791 C CA . ASP D 1 267 ? 85.555 127.720 167.792 1.00 45.10 291 ASP D CA 1
ATOM 12792 C C . ASP D 1 267 ? 85.611 126.279 168.312 1.00 49.06 291 ASP D C 1
ATOM 12793 O O . ASP D 1 267 ? 85.416 125.336 167.541 1.00 51.41 291 ASP D O 1
ATOM 12798 N N . SER D 1 268 ? 85.851 126.077 169.611 1.00 46.90 292 SER D N 1
ATOM 12799 C CA . SER D 1 268 ? 85.864 124.716 170.139 1.00 47.01 292 SER D CA 1
ATOM 12800 C C . SER D 1 268 ? 84.855 124.543 171.268 1.00 46.76 292 SER D C 1
ATOM 12801 O O . SER D 1 268 ? 85.225 124.147 172.377 1.00 49.12 292 SER D O 1
ATOM 12804 N N . LEU D 1 269 ? 83.576 124.809 170.986 1.00 46.42 293 LEU D N 1
ATOM 12805 C CA . LEU D 1 269 ? 82.541 124.717 172.016 1.00 50.33 293 LEU D CA 1
ATOM 12806 C C . LEU D 1 269 ? 82.472 123.340 172.651 1.00 50.82 293 LEU D C 1
ATOM 12807 O O . LEU D 1 269 ? 82.133 123.219 173.834 1.00 51.95 293 LEU D O 1
ATOM 12812 N N . GLU D 1 270 ? 82.776 122.294 171.884 1.00 53.56 294 GLU D N 1
ATOM 12813 C CA . GLU D 1 270 ? 82.759 120.947 172.436 1.00 53.19 294 GLU D CA 1
ATOM 12814 C C . GLU D 1 270 ? 83.820 120.779 173.518 1.00 53.89 294 GLU D C 1
ATOM 12815 O O . GLU D 1 270 ? 83.581 120.073 174.503 1.00 56.78 294 GLU D O 1
ATOM 12821 N N . ASP D 1 271 ? 84.975 121.440 173.389 1.00 50.98 295 ASP D N 1
ATOM 12822 C CA . ASP D 1 271 ? 85.953 121.386 174.472 1.00 52.15 295 ASP D CA 1
ATOM 12823 C C . ASP D 1 271 ? 85.498 122.229 175.663 1.00 52.87 295 ASP D C 1
ATOM 12824 O O . ASP D 1 271 ? 85.495 121.755 176.805 1.00 51.08 295 ASP D O 1
ATOM 12829 N N . TYR D 1 272 ? 85.059 123.465 175.407 1.00 48.97 296 TYR D N 1
ATOM 12830 C CA . TYR D 1 272 ? 84.731 124.364 176.506 1.00 46.02 296 TYR D CA 1
ATOM 12831 C C . TYR D 1 272 ? 83.563 123.817 177.311 1.00 49.69 296 TYR D C 1
ATOM 12832 O O . TYR D 1 272 ? 83.602 123.801 178.544 1.00 49.17 296 TYR D O 1
ATOM 12841 N N . ASP D 1 273 ? 82.506 123.369 176.625 1.00 51.60 297 ASP D N 1
ATOM 12842 C CA . ASP D 1 273 ? 81.279 122.941 177.287 1.00 50.39 297 ASP D CA 1
ATOM 12843 C C . ASP D 1 273 ? 81.324 121.511 177.814 1.00 54.40 297 ASP D C 1
ATOM 12844 O O . ASP D 1 273 ? 80.335 121.072 178.416 1.00 55.75 297 ASP D O 1
ATOM 12849 N N . THR D 1 274 ? 82.427 120.781 177.628 1.00 53.66 298 THR D N 1
ATOM 12850 C CA . THR D 1 274 ? 82.562 119.450 178.212 1.00 53.60 298 THR D CA 1
ATOM 12851 C C . THR D 1 274 ? 83.736 119.315 179.169 1.00 54.76 298 THR D C 1
ATOM 12852 O O . THR D 1 274 ? 83.666 118.486 180.078 1.00 59.37 298 THR D O 1
ATOM 12856 N N . LEU D 1 275 ? 84.804 120.097 179.006 1.00 50.62 299 LEU D N 1
ATOM 12857 C CA . LEU D 1 275 ? 85.898 120.077 179.967 1.00 53.57 299 LEU D CA 1
ATOM 12858 C C . LEU D 1 275 ? 85.880 121.258 180.926 1.00 51.64 299 LEU D C 1
ATOM 12859 O O . LEU D 1 275 ? 86.637 121.255 181.897 1.00 54.01 299 LEU D O 1
ATOM 12864 N N . GLY D 1 276 ? 85.018 122.248 180.704 1.00 52.40 300 GLY D N 1
ATOM 12865 C CA . GLY D 1 276 ? 84.971 123.409 181.570 1.00 49.82 300 GLY D CA 1
ATOM 12866 C C . GLY D 1 276 ? 86.045 124.443 181.304 1.00 47.16 300 GLY D C 1
ATOM 12867 O O . GLY D 1 276 ? 86.210 125.360 182.112 1.00 45.82 300 GLY D O 1
ATOM 12868 N N . THR D 1 277 ? 86.748 124.355 180.174 1.00 47.00 301 THR D N 1
ATOM 12869 C CA . THR D 1 277 ? 87.766 125.334 179.830 1.00 44.72 301 THR D CA 1
ATOM 12870 C C . THR D 1 277 ? 87.125 126.563 179.190 1.00 46.82 301 THR D C 1
ATOM 12871 O O . THR D 1 277 ? 85.904 126.634 178.976 1.00 44.25 301 THR D O 1
ATOM 12875 N N . LEU D 1 278 ? 87.963 127.560 178.906 1.00 40.08 302 LEU D N 1
ATOM 12876 C CA . LEU D 1 278 ? 87.526 128.764 178.221 1.00 41.72 302 LEU D CA 1
ATOM 12877 C C . LEU D 1 278 ? 88.259 128.863 176.888 1.00 42.30 302 LEU D C 1
ATOM 12878 O O . LEU D 1 278 ? 89.345 128.297 176.708 1.00 40.49 302 LEU D O 1
ATOM 12883 N N . CYS D 1 279 ? 87.654 129.597 175.953 1.00 42.62 303 CYS D N 1
ATOM 12884 C CA . CYS D 1 279 ? 88.323 129.940 174.707 1.00 40.09 303 CYS D CA 1
ATOM 12885 C C . CYS D 1 279 ? 89.709 130.502 174.999 1.00 37.13 303 CYS D C 1
ATOM 12886 O O . CYS D 1 279 ? 89.873 131.324 175.903 1.00 37.56 303 CYS D O 1
ATOM 12889 N N . ASN D 1 280 ? 90.716 130.058 174.251 1.00 36.92 304 ASN D N 1
ATOM 12890 C CA . ASN D 1 280 ? 92.047 130.625 174.452 1.00 37.15 304 ASN D CA 1
ATOM 12891 C C . ASN D 1 280 ? 92.510 131.346 173.191 1.00 37.68 304 ASN D C 1
ATOM 12892 O O . ASN D 1 280 ? 91.764 131.485 172.220 1.00 42.34 304 ASN D O 1
ATOM 12897 N N . SER D 1 281 ? 93.759 131.802 173.204 1.00 39.34 305 SER D N 1
ATOM 12898 C CA . SER D 1 281 ? 94.232 132.680 172.146 1.00 37.26 305 SER D CA 1
ATOM 12899 C C . SER D 1 281 ? 94.716 131.943 170.903 1.00 36.73 305 SER D C 1
ATOM 12900 O O . SER D 1 281 ? 95.158 132.602 169.954 1.00 39.03 305 SER D O 1
ATOM 12903 N N . THR D 1 282 ? 94.612 130.615 170.849 1.00 39.80 306 THR D N 1
ATOM 12904 C CA . THR D 1 282 ? 95.072 129.859 169.682 1.00 41.10 306 THR D CA 1
ATOM 12905 C C . THR D 1 282 ? 94.022 129.896 168.568 1.00 40.03 306 THR D C 1
ATOM 12906 O O . THR D 1 282 ? 92.878 129.473 168.771 1.00 36.71 306 THR D O 1
ATOM 12910 N N . GLU D 1 283 ? 94.418 130.366 167.388 1.00 38.05 307 GLU D N 1
ATOM 12911 C CA . GLU D 1 283 ? 93.518 130.429 166.247 1.00 39.26 307 GLU D CA 1
ATOM 12912 C C . GLU D 1 283 ? 93.457 129.087 165.516 1.00 40.87 307 GLU D C 1
ATOM 12913 O O . GLU D 1 283 ? 94.379 128.269 165.579 1.00 41.27 307 GLU D O 1
ATOM 12919 N N . ASP D 1 284 ? 92.352 128.875 164.800 1.00 39.32 308 ASP D N 1
ATOM 12920 C CA . ASP D 1 284 ? 92.081 127.604 164.137 1.00 41.71 308 ASP D CA 1
ATOM 12921 C C . ASP D 1 284 ? 91.768 127.820 162.652 1.00 42.47 308 ASP D C 1
ATOM 12922 O O . ASP D 1 284 ? 92.670 128.149 161.878 1.00 46.40 308 ASP D O 1
ATOM 12927 N N . GLY D 1 285 ? 90.499 127.673 162.247 1.00 43.09 309 GLY D N 1
ATOM 12928 C CA . GLY D 1 285 ? 90.129 127.724 160.847 1.00 39.61 309 GLY D CA 1
ATOM 12929 C C . GLY D 1 285 ? 89.882 129.110 160.267 1.00 42.36 309 GLY D C 1
ATOM 12930 O O . GLY D 1 285 ? 90.019 130.136 160.950 1.00 38.97 309 GLY D O 1
ATOM 12931 N N . PRO D 1 286 ? 89.507 129.163 158.984 1.00 39.83 310 PRO D N 1
ATOM 12932 C CA . PRO D 1 286 ? 89.292 130.452 158.317 1.00 33.77 310 PRO D CA 1
ATOM 12933 C C . PRO D 1 286 ? 87.883 130.990 158.540 1.00 40.49 310 PRO D C 1
ATOM 12934 O O . PRO D 1 286 ? 86.988 130.307 159.036 1.00 35.25 310 PRO D O 1
ATOM 12938 N N . ILE D 1 287 ? 87.691 132.243 158.130 1.00 37.19 311 ILE D N 1
ATOM 12939 C CA . ILE D 1 287 ? 86.354 132.812 158.124 1.00 34.62 311 ILE D CA 1
ATOM 12940 C C . ILE D 1 287 ? 85.540 132.156 157.022 1.00 35.20 311 ILE D C 1
ATOM 12941 O O . ILE D 1 287 ? 86.011 132.020 155.890 1.00 38.31 311 ILE D O 1
ATOM 12946 N N . ARG D 1 288 ? 84.334 131.702 157.358 1.00 38.83 312 ARG D N 1
ATOM 12947 C CA . ARG D 1 288 ? 83.353 131.260 156.375 1.00 36.28 312 ARG D CA 1
ATOM 12948 C C . ARG D 1 288 ? 82.315 132.360 156.195 1.00 35.34 312 ARG D C 1
ATOM 12949 O O . ARG D 1 288 ? 81.795 132.899 157.182 1.00 34.80 312 ARG D O 1
ATOM 12957 N N . ARG D 1 289 ? 82.018 132.695 154.943 1.00 32.91 313 ARG D N 1
ATOM 12958 C CA . ARG D 1 289 ? 81.019 133.716 154.653 1.00 36.90 313 ARG D CA 1
ATOM 12959 C C . ARG D 1 289 ? 80.347 133.380 153.327 1.00 36.60 313 ARG D C 1
ATOM 12960 O O . ARG D 1 289 ? 81.036 133.091 152.346 1.00 37.84 313 ARG D O 1
ATOM 12968 N N . ASN D 1 290 ? 79.011 133.424 153.292 1.00 38.38 314 ASN D N 1
ATOM 12969 C CA . ASN D 1 290 ? 78.248 133.067 152.088 1.00 36.85 314 ASN D CA 1
ATOM 12970 C C . ASN D 1 290 ? 77.009 133.938 152.045 1.00 36.35 314 ASN D C 1
ATOM 12971 O O . ASN D 1 290 ? 75.893 133.472 152.292 1.00 41.95 314 ASN D O 1
ATOM 12976 N N . PRO D 1 291 ? 77.169 135.224 151.753 1.00 36.38 315 PRO D N 1
ATOM 12977 C CA . PRO D 1 291 ? 76.027 136.141 151.840 1.00 36.61 315 PRO D CA 1
ATOM 12978 C C . PRO D 1 291 ? 74.887 135.659 150.956 1.00 40.00 315 PRO D C 1
ATOM 12979 O O . PRO D 1 291 ? 75.112 135.189 149.840 1.00 40.47 315 PRO D O 1
ATOM 12983 N N . ALA D 1 292 ? 73.665 135.729 151.502 1.00 36.99 316 ALA D N 1
ATOM 12984 C CA . ALA D 1 292 ? 72.415 135.276 150.879 1.00 42.95 316 ALA D CA 1
ATOM 12985 C C . ALA D 1 292 ? 72.402 133.781 150.582 1.00 46.70 316 ALA D C 1
ATOM 12986 O O . ALA D 1 292 ? 71.561 133.316 149.804 1.00 51.23 316 ALA D O 1
ATOM 12988 N N . GLY D 1 293 ? 73.314 133.009 151.173 1.00 40.99 317 GLY D N 1
ATOM 12989 C CA . GLY D 1 293 ? 73.453 131.615 150.809 1.00 39.97 317 GLY D CA 1
ATOM 12990 C C . GLY D 1 293 ? 72.679 130.598 151.622 1.00 48.36 317 GLY D C 1
ATOM 12991 O O . GLY D 1 293 ? 72.911 129.396 151.455 1.00 52.00 317 GLY D O 1
ATOM 12992 N N . ASN D 1 294 ? 71.786 131.015 152.517 1.00 50.24 318 ASN D N 1
ATOM 12993 C CA . ASN D 1 294 ? 71.062 130.052 153.351 1.00 50.28 318 ASN D CA 1
ATOM 12994 C C . ASN D 1 294 ? 69.820 129.616 152.587 1.00 48.15 318 ASN D C 1
ATOM 12995 O O . ASN D 1 294 ? 68.712 130.110 152.806 1.00 51.69 318 ASN D O 1
ATOM 13000 N N . VAL D 1 295 ? 70.018 128.677 151.656 1.00 53.17 319 VAL D N 1
ATOM 13001 C CA . VAL D 1 295 ? 68.916 128.268 150.788 1.00 52.90 319 VAL D CA 1
ATOM 13002 C C . VAL D 1 295 ? 67.831 127.558 151.589 1.00 55.13 319 VAL D C 1
ATOM 13003 O O . VAL D 1 295 ? 66.641 127.694 151.285 1.00 52.73 319 VAL D O 1
ATOM 13007 N N . ALA D 1 296 ? 68.206 126.840 152.650 1.00 54.45 320 ALA D N 1
ATOM 13008 C CA . ALA D 1 296 ? 67.217 126.153 153.473 1.00 51.93 320 ALA D CA 1
ATOM 13009 C C . ALA D 1 296 ? 66.306 127.115 154.223 1.00 53.11 320 ALA D C 1
ATOM 13010 O O . ALA D 1 296 ? 65.334 126.671 154.839 1.00 52.56 320 ALA D O 1
ATOM 13012 N N . ARG D 1 297 ? 66.588 128.412 154.181 1.00 54.10 321 ARG D N 1
ATOM 13013 C CA . ARG D 1 297 ? 65.893 129.397 155.007 1.00 48.82 321 ARG D CA 1
ATOM 13014 C C . ARG D 1 297 ? 65.730 130.684 154.213 1.00 52.23 321 ARG D C 1
ATOM 13015 O O . ARG D 1 297 ? 66.402 131.692 154.476 1.00 48.81 321 ARG D O 1
ATOM 13023 N N . PRO D 1 298 ? 64.778 130.710 153.275 1.00 53.80 322 PRO D N 1
ATOM 13024 C CA . PRO D 1 298 ? 64.676 131.851 152.352 1.00 52.25 322 PRO D CA 1
ATOM 13025 C C . PRO D 1 298 ? 64.464 133.188 153.022 1.00 50.55 322 PRO D C 1
ATOM 13026 O O . PRO D 1 298 ? 64.733 134.218 152.388 1.00 51.84 322 PRO D O 1
ATOM 13030 N N . MET D 1 299 ? 63.966 133.224 154.258 1.00 48.07 323 MET D N 1
ATOM 13031 C CA . MET D 1 299 ? 63.692 134.515 154.881 1.00 52.01 323 MET D CA 1
ATOM 13032 C C . MET D 1 299 ? 64.963 135.257 155.282 1.00 46.15 323 MET D C 1
ATOM 13033 O O . MET D 1 299 ? 64.906 136.463 155.547 1.00 45.70 323 MET D O 1
ATOM 13038 N N . VAL D 1 300 ? 66.089 134.568 155.378 1.00 39.79 324 VAL D N 1
ATOM 13039 C CA . VAL D 1 300 ? 67.340 135.212 155.718 1.00 43.59 324 VAL D CA 1
ATOM 13040 C C . VAL D 1 300 ? 68.235 135.383 154.487 1.00 44.54 324 VAL D C 1
ATOM 13041 O O . VAL D 1 300 ? 69.450 135.520 154.618 1.00 46.15 324 VAL D O 1
ATOM 13045 N N . GLN D 1 301 ? 67.656 135.355 153.292 1.00 40.23 325 GLN D N 1
ATOM 13046 C CA . GLN D 1 301 ? 68.419 135.535 152.068 1.00 43.80 325 GLN D CA 1
ATOM 13047 C C . GLN D 1 301 ? 68.316 136.951 151.521 1.00 39.55 325 GLN D C 1
ATOM 13048 O O . GLN D 1 301 ? 68.793 137.213 150.417 1.00 41.88 325 GLN D O 1
ATOM 13054 N N . ARG D 1 302 ? 67.724 137.871 152.276 1.00 35.91 326 ARG D N 1
ATOM 13055 C CA . ARG D 1 302 ? 67.652 139.264 151.870 1.00 39.89 326 ARG D CA 1
ATOM 13056 C C . ARG D 1 302 ? 67.709 140.132 153.123 1.00 39.22 326 ARG D C 1
ATOM 13057 O O . ARG D 1 302 ? 67.181 139.760 154.171 1.00 42.38 326 ARG D O 1
ATOM 13065 N N . LEU D 1 303 ? 68.372 141.271 153.005 1.00 42.59 327 LEU D N 1
ATOM 13066 C CA . LEU D 1 303 ? 68.636 142.171 154.118 1.00 41.53 327 LEU D CA 1
ATOM 13067 C C . LEU D 1 303 ? 67.394 142.974 154.489 1.00 42.65 327 LEU D C 1
ATOM 13068 O O . LEU D 1 303 ? 66.396 142.983 153.771 1.00 44.35 327 LEU D O 1
ATOM 13073 N N . PRO D 1 304 ? 67.420 143.645 155.642 1.00 44.02 328 PRO D N 1
ATOM 13074 C CA . PRO D 1 304 ? 66.302 144.519 156.016 1.00 39.99 328 PRO D CA 1
ATOM 13075 C C . PRO D 1 304 ? 66.082 145.621 154.993 1.00 47.58 328 PRO D C 1
ATOM 13076 O O . PRO D 1 304 ? 67.015 146.079 154.323 1.00 46.23 328 PRO D O 1
ATOM 13080 N N . GLU D 1 305 ? 64.810 146.088 154.909 1.00 43.49 329 GLU D N 1
ATOM 13081 C CA . GLU D 1 305 ? 64.442 147.169 154.011 1.00 47.17 329 GLU D CA 1
ATOM 13082 C C . GLU D 1 305 ? 64.661 148.520 154.695 1.00 47.18 329 GLU D C 1
ATOM 13083 O O . GLU D 1 305 ? 64.613 148.609 155.930 1.00 48.53 329 GLU D O 1
ATOM 13089 N N . PRO D 1 306 ? 64.877 149.588 153.915 1.00 48.16 330 PRO D N 1
ATOM 13090 C CA . PRO D 1 306 ? 65.105 150.919 154.522 1.00 46.96 330 PRO D CA 1
ATOM 13091 C C . PRO D 1 306 ? 64.012 151.385 155.480 1.00 50.55 330 PRO D C 1
ATOM 13092 O O . PRO D 1 306 ? 64.300 152.153 156.408 1.00 49.83 330 PRO D O 1
ATOM 13096 N N . GLN D 1 307 ? 62.767 150.955 155.276 1.00 53.25 331 GLN D N 1
ATOM 13097 C CA . GLN D 1 307 ? 61.638 151.340 156.118 1.00 52.39 331 GLN D CA 1
ATOM 13098 C C . GLN D 1 307 ? 61.581 150.567 157.429 1.00 46.46 331 GLN D C 1
ATOM 13099 O O . GLN D 1 307 ? 61.005 151.070 158.398 1.00 49.45 331 GLN D O 1
ATOM 13105 N N . ASP D 1 308 ? 62.149 149.358 157.469 1.00 45.07 332 ASP D N 1
ATOM 13106 C CA . ASP D 1 308 ? 62.327 148.653 158.737 1.00 52.59 332 ASP D CA 1
ATOM 13107 C C . ASP D 1 308 ? 63.021 149.535 159.768 1.00 46.91 332 ASP D C 1
ATOM 13108 O O . ASP D 1 308 ? 62.618 149.580 160.939 1.00 47.33 332 ASP D O 1
ATOM 13113 N N . VAL D 1 309 ? 64.038 150.282 159.339 1.00 45.56 333 VAL D N 1
ATOM 13114 C CA . VAL D 1 309 ? 64.706 151.203 160.253 1.00 50.26 333 VAL D CA 1
ATOM 13115 C C . VAL D 1 309 ? 63.774 152.336 160.638 1.00 49.37 333 VAL D C 1
ATOM 13116 O O . VAL D 1 309 ? 63.710 152.736 161.810 1.00 48.69 333 VAL D O 1
ATOM 13120 N N . ALA D 1 310 ? 63.027 152.865 159.661 1.00 48.26 334 ALA D N 1
ATOM 13121 C CA . ALA D 1 310 ? 62.122 153.981 159.931 1.00 51.55 334 ALA D CA 1
ATOM 13122 C C . ALA D 1 310 ? 61.027 153.579 160.903 1.00 46.32 334 ALA D C 1
ATOM 13123 O O . ALA D 1 310 ? 60.632 154.370 161.768 1.00 46.45 334 ALA D O 1
ATOM 13125 N N . GLN D 1 311 ? 60.549 152.341 160.801 1.00 47.36 335 GLN D N 1
ATOM 13126 C CA . GLN D 1 311 ? 59.453 151.924 161.654 1.00 51.16 335 GLN D CA 1
ATOM 13127 C C . GLN D 1 311 ? 59.923 151.563 163.057 1.00 49.36 335 GLN D C 1
ATOM 13128 O O . GLN D 1 311 ? 59.209 151.821 164.029 1.00 50.35 335 GLN D O 1
ATOM 13134 N N . CYS D 1 312 ? 61.105 150.951 163.191 1.00 49.33 336 CYS D N 1
ATOM 13135 C CA . CYS D 1 312 ? 61.556 150.579 164.534 1.00 49.69 336 CYS D CA 1
ATOM 13136 C C . CYS D 1 312 ? 61.843 151.813 165.383 1.00 46.10 336 CYS D C 1
ATOM 13137 O O . CYS D 1 312 ? 61.703 151.762 166.611 1.00 43.23 336 CYS D O 1
ATOM 13140 N N . LEU D 1 313 ? 62.219 152.929 164.745 1.00 47.58 337 LEU D N 1
ATOM 13141 C CA . LEU D 1 313 ? 62.375 154.219 165.407 1.00 45.62 337 LEU D CA 1
ATOM 13142 C C . LEU D 1 313 ? 61.034 154.839 165.834 1.00 50.91 337 LEU D C 1
ATOM 13143 O O . LEU D 1 313 ? 61.037 155.908 166.456 1.00 51.75 337 LEU D O 1
ATOM 13148 N N . GLU D 1 314 ? 59.904 154.195 165.530 1.00 49.77 338 GLU D N 1
ATOM 13149 C CA . GLU D 1 314 ? 58.596 154.598 166.046 1.00 55.41 338 GLU D CA 1
ATOM 13150 C C . GLU D 1 314 ? 58.178 153.831 167.290 1.00 52.76 338 GLU D C 1
ATOM 13151 O O . GLU D 1 314 ? 57.170 154.192 167.902 1.00 52.31 338 GLU D O 1
ATOM 13157 N N . VAL D 1 315 ? 58.928 152.808 167.694 1.00 49.43 339 VAL D N 1
ATOM 13158 C CA . VAL D 1 315 ? 58.640 152.089 168.933 1.00 50.81 339 VAL D CA 1
ATOM 13159 C C . VAL D 1 315 ? 59.154 152.941 170.091 1.00 51.77 339 VAL D C 1
ATOM 13160 O O . VAL D 1 315 ? 60.366 153.114 170.254 1.00 48.92 339 VAL D O 1
ATOM 13164 N N . GLY D 1 316 ? 58.228 153.460 170.910 1.00 49.22 340 GLY D N 1
ATOM 13165 C CA . GLY D 1 316 ? 58.552 154.495 171.887 1.00 44.70 340 GLY D CA 1
ATOM 13166 C C . GLY D 1 316 ? 59.087 153.994 173.209 1.00 45.46 340 GLY D C 1
ATOM 13167 O O . GLY D 1 316 ? 59.724 154.766 173.937 1.00 48.80 340 GLY D O 1
ATOM 13168 N N . LEU D 1 317 ? 58.813 152.745 173.561 1.00 44.55 341 LEU D N 1
ATOM 13169 C CA . LEU D 1 317 ? 59.339 152.144 174.778 1.00 49.10 341 LEU D CA 1
ATOM 13170 C C . LEU D 1 317 ? 60.666 151.425 174.482 1.00 49.13 341 LEU D C 1
ATOM 13171 O O . LEU D 1 317 ? 60.760 150.634 173.534 1.00 42.55 341 LEU D O 1
ATOM 13176 N N . PHE D 1 318 ? 61.702 151.722 175.272 1.00 45.10 342 PHE D N 1
ATOM 13177 C CA . PHE D 1 318 ? 62.992 151.078 175.028 1.00 45.78 342 PHE D CA 1
ATOM 13178 C C . PHE D 1 318 ? 62.895 149.560 175.195 1.00 44.12 342 PHE D C 1
ATOM 13179 O O . PHE D 1 318 ? 63.328 148.795 174.321 1.00 45.67 342 PHE D O 1
ATOM 13187 N N . ASP D 1 319 ? 62.287 149.099 176.283 1.00 43.66 343 ASP D N 1
ATOM 13188 C CA . ASP D 1 319 ? 62.106 147.666 176.471 1.00 43.02 343 ASP D CA 1
ATOM 13189 C C . ASP D 1 319 ? 60.823 147.438 177.265 1.00 44.88 343 ASP D C 1
ATOM 13190 O O . ASP D 1 319 ? 60.277 148.352 177.883 1.00 42.29 343 ASP D O 1
ATOM 13195 N N . THR D 1 320 ? 60.331 146.208 177.218 1.00 43.33 344 THR D N 1
ATOM 13196 C CA . THR D 1 320 ? 59.082 145.833 177.861 1.00 47.92 344 THR D CA 1
ATOM 13197 C C . THR D 1 320 ? 59.239 144.502 178.576 1.00 46.55 344 THR D C 1
ATOM 13198 O O . THR D 1 320 ? 60.025 143.648 178.139 1.00 43.95 344 THR D O 1
ATOM 13202 N N . PRO D 1 321 ? 58.480 144.283 179.673 1.00 48.85 345 PRO D N 1
ATOM 13203 C CA . PRO D 1 321 ? 58.433 142.983 180.351 1.00 45.09 345 PRO D CA 1
ATOM 13204 C C . PRO D 1 321 ? 58.003 141.947 179.341 1.00 42.95 345 PRO D C 1
ATOM 13205 O O . PRO D 1 321 ? 57.223 142.295 178.466 1.00 45.01 345 PRO D O 1
ATOM 13209 N N . PRO D 1 322 ? 58.515 140.716 179.431 1.00 44.40 346 PRO D N 1
ATOM 13210 C CA . PRO D 1 322 ? 59.436 140.254 180.469 1.00 43.90 346 PRO D CA 1
ATOM 13211 C C . PRO D 1 322 ? 60.924 140.468 180.095 1.00 45.48 346 PRO D C 1
ATOM 13212 O O . PRO D 1 322 ? 61.789 139.735 180.581 1.00 43.32 346 PRO D O 1
ATOM 13216 N N . PHE D 1 323 ? 61.196 141.453 179.234 1.00 47.45 347 PHE D N 1
ATOM 13217 C CA . PHE D 1 323 ? 62.567 141.857 178.878 1.00 46.02 347 PHE D CA 1
ATOM 13218 C C . PHE D 1 323 ? 63.375 140.696 178.287 1.00 43.55 347 PHE D C 1
ATOM 13219 O O . PHE D 1 323 ? 64.485 140.387 178.727 1.00 43.62 347 PHE D O 1
ATOM 13227 N N . TYR D 1 324 ? 62.798 140.050 177.277 1.00 42.00 348 TYR D N 1
ATOM 13228 C CA . TYR D 1 324 ? 63.412 138.928 176.573 1.00 45.41 348 TYR D CA 1
ATOM 13229 C C . TYR D 1 324 ? 63.321 139.129 175.070 1.00 39.38 348 TYR D C 1
ATOM 13230 O O . TYR D 1 324 ? 62.841 140.166 174.597 1.00 37.76 348 TYR D O 1
ATOM 13239 N N . SER D 1 325 ? 63.695 138.069 174.320 1.00 37.59 349 SER D N 1
ATOM 13240 C CA . SER D 1 325 ? 63.526 137.881 172.871 1.00 40.08 349 SER D CA 1
ATOM 13241 C C . SER D 1 325 ? 62.068 137.687 172.488 1.00 44.17 349 SER D C 1
ATOM 13242 O O . SER D 1 325 ? 61.727 137.505 171.328 1.00 43.67 349 SER D O 1
ATOM 13245 N N . ASN D 1 326 ? 61.308 137.825 173.576 1.00 45.85 350 ASN D N 1
ATOM 13246 C CA . ASN D 1 326 ? 59.874 137.633 173.702 1.00 46.39 350 ASN D CA 1
ATOM 13247 C C . ASN D 1 326 ? 59.083 138.922 173.694 1.00 47.85 350 ASN D C 1
ATOM 13248 O O . ASN D 1 326 ? 57.875 138.880 173.462 1.00 45.90 350 ASN D O 1
ATOM 13253 N N . SER D 1 327 ? 59.711 140.039 174.040 1.00 42.20 351 SER D N 1
ATOM 13254 C CA . SER D 1 327 ? 58.992 141.286 174.217 1.00 43.29 351 SER D CA 1
ATOM 13255 C C . SER D 1 327 ? 58.360 141.797 172.924 1.00 44.17 351 SER D C 1
ATOM 13256 O O . SER D 1 327 ? 58.932 141.670 171.837 1.00 44.74 351 SER D O 1
ATOM 13259 N N . THR D 1 328 ? 57.168 142.383 173.063 1.00 45.78 352 THR D N 1
ATOM 13260 C CA . THR D 1 328 ? 56.450 143.093 172.010 1.00 43.65 352 THR D CA 1
ATOM 13261 C C . THR D 1 328 ? 56.473 144.572 172.360 1.00 43.18 352 THR D C 1
ATOM 13262 O O . THR D 1 328 ? 56.535 144.942 173.541 1.00 44.70 352 THR D O 1
ATOM 13266 N N . ASN D 1 329 ? 56.462 145.407 171.325 1.00 39.88 353 ASN D N 1
ATOM 13267 C CA . ASN D 1 329 ? 56.526 146.863 171.476 1.00 45.48 353 ASN D CA 1
ATOM 13268 C C . ASN D 1 329 ? 57.762 147.310 172.250 1.00 50.17 353 ASN D C 1
ATOM 13269 O O . ASN D 1 329 ? 57.735 148.331 172.953 1.00 48.21 353 ASN D O 1
ATOM 13274 N N . SER D 1 330 ? 58.843 146.529 172.135 1.00 45.33 354 SER D N 1
ATOM 13275 C CA . SER D 1 330 ? 60.137 146.849 172.724 1.00 44.40 354 SER D CA 1
ATOM 13276 C C . SER D 1 330 ? 61.061 147.317 171.606 1.00 43.18 354 SER D C 1
ATOM 13277 O O . SER D 1 330 ? 61.262 146.590 170.627 1.00 38.77 354 SER D O 1
ATOM 13280 N N . PHE D 1 331 ? 61.593 148.536 171.733 1.00 39.98 355 PHE D N 1
ATOM 13281 C CA . PHE D 1 331 ? 62.564 149.007 170.749 1.00 45.45 355 PHE D CA 1
ATOM 13282 C C . PHE D 1 331 ? 63.800 148.111 170.727 1.00 42.07 355 PHE D C 1
ATOM 13283 O O . PHE D 1 331 ? 64.266 147.704 169.654 1.00 42.33 355 PHE D O 1
ATOM 13291 N N . ARG D 1 332 ? 64.328 147.779 171.912 1.00 39.96 356 ARG D N 1
ATOM 13292 C CA . ARG D 1 332 ? 65.504 146.916 172.003 1.00 38.67 356 ARG D CA 1
ATOM 13293 C C . ARG D 1 332 ? 65.260 145.598 171.290 1.00 40.47 356 ARG D C 1
ATOM 13294 O O . ARG D 1 332 ? 66.101 145.132 170.513 1.00 35.96 356 ARG D O 1
ATOM 13302 N N . ASN D 1 333 ? 64.109 144.972 171.544 1.00 41.82 357 ASN D N 1
ATOM 13303 C CA . ASN D 1 333 ? 63.831 143.703 170.888 1.00 38.80 357 ASN D CA 1
ATOM 13304 C C . ASN D 1 333 ? 63.570 143.886 169.398 1.00 39.55 357 ASN D C 1
ATOM 13305 O O . ASN D 1 333 ? 63.703 142.930 168.622 1.00 40.14 357 ASN D O 1
ATOM 13310 N N . THR D 1 334 ? 63.155 145.077 168.981 1.00 39.31 358 THR D N 1
ATOM 13311 C CA . THR D 1 334 ? 62.900 145.276 167.562 1.00 42.94 358 THR D CA 1
ATOM 13312 C C . THR D 1 334 ? 64.197 145.463 166.790 1.00 38.14 358 THR D C 1
ATOM 13313 O O . THR D 1 334 ? 64.440 144.763 165.806 1.00 41.27 358 THR D O 1
ATOM 13317 N N . VAL D 1 335 ? 65.066 146.368 167.245 1.00 40.84 359 VAL D N 1
ATOM 13318 C CA . VAL D 1 335 ? 66.329 146.522 166.537 1.00 38.95 359 VAL D CA 1
ATOM 13319 C C . VAL D 1 335 ? 67.188 145.276 166.704 1.00 38.59 359 VAL D C 1
ATOM 13320 O O . VAL D 1 335 ? 67.855 144.856 165.755 1.00 40.35 359 VAL D O 1
ATOM 13324 N N . GLU D 1 336 ? 67.111 144.593 167.855 1.00 39.92 360 GLU D N 1
ATOM 13325 C CA . GLU D 1 336 ? 67.833 143.330 167.977 1.00 37.61 360 GLU D CA 1
ATOM 13326 C C . GLU D 1 336 ? 67.363 142.341 166.920 1.00 37.56 360 GLU D C 1
ATOM 13327 O O . GLU D 1 336 ? 68.176 141.635 166.317 1.00 39.27 360 GLU D O 1
ATOM 13333 N N . GLY D 1 337 ? 66.062 142.313 166.638 1.00 42.78 361 GLY D N 1
ATOM 13334 C CA . GLY D 1 337 ? 65.595 141.581 165.476 1.00 38.09 361 GLY D CA 1
ATOM 13335 C C . GLY D 1 337 ? 64.700 140.393 165.769 1.00 42.40 361 GLY D C 1
ATOM 13336 O O . GLY D 1 337 ? 64.502 139.552 164.888 1.00 38.97 361 GLY D O 1
ATOM 13337 N N . PHE D 1 338 ? 64.241 140.250 167.020 1.00 39.92 362 PHE D N 1
ATOM 13338 C CA . PHE D 1 338 ? 63.305 139.178 167.352 1.00 45.14 362 PHE D CA 1
ATOM 13339 C C . PHE D 1 338 ? 61.857 139.562 167.072 1.00 44.09 362 PHE D C 1
ATOM 13340 O O . PHE D 1 338 ? 61.026 138.670 166.864 1.00 44.87 362 PHE D O 1
ATOM 13348 N N . SER D 1 339 ? 61.548 140.856 167.026 1.00 42.05 363 SER D N 1
ATOM 13349 C CA . SER D 1 339 ? 60.235 141.348 166.637 1.00 44.82 363 SER D CA 1
ATOM 13350 C C . SER D 1 339 ? 60.300 141.907 165.226 1.00 47.48 363 SER D C 1
ATOM 13351 O O . SER D 1 339 ? 61.378 142.197 164.702 1.00 48.85 363 SER D O 1
ATOM 13354 N N . ASP D 1 340 ? 59.132 142.037 164.594 1.00 47.50 364 ASP D N 1
ATOM 13355 C CA . ASP D 1 340 ? 59.101 142.665 163.284 1.00 45.92 364 ASP D CA 1
ATOM 13356 C C . ASP D 1 340 ? 59.261 144.168 163.494 1.00 44.13 364 ASP D C 1
ATOM 13357 O O . ASP D 1 340 ? 59.137 144.651 164.623 1.00 44.25 364 ASP D O 1
ATOM 13362 N N . PRO D 1 341 ? 59.563 144.930 162.436 1.00 41.38 365 PRO D N 1
ATOM 13363 C CA . PRO D 1 341 ? 59.898 146.355 162.625 1.00 42.10 365 PRO D CA 1
ATOM 13364 C C . PRO D 1 341 ? 58.814 147.196 163.269 1.00 49.91 365 PRO D C 1
ATOM 13365 O O . PRO D 1 341 ? 59.112 148.335 163.664 1.00 47.22 365 PRO D O 1
ATOM 13369 N N . THR D 1 342 ? 57.585 146.675 163.401 1.00 51.18 366 THR D N 1
ATOM 13370 C CA . THR D 1 342 ? 56.504 147.367 164.092 1.00 53.09 366 THR D CA 1
ATOM 13371 C C . THR D 1 342 ? 56.522 147.136 165.595 1.00 51.68 366 THR D C 1
ATOM 13372 O O . THR D 1 342 ? 55.857 147.876 166.329 1.00 58.67 366 THR D O 1
ATOM 13376 N N . GLY D 1 343 ? 57.281 146.157 166.077 1.00 52.48 367 GLY D N 1
ATOM 13377 C CA . GLY D 1 343 ? 57.283 145.808 167.482 1.00 48.46 367 GLY D CA 1
ATOM 13378 C C . GLY D 1 343 ? 56.531 144.542 167.808 1.00 50.15 367 GLY D C 1
ATOM 13379 O O . GLY D 1 343 ? 56.492 144.150 168.980 1.00 51.56 367 GLY D O 1
ATOM 13380 N N . LYS D 1 344 ? 55.922 143.903 166.812 1.00 46.33 368 LYS D N 1
ATOM 13381 C CA . LYS D 1 344 ? 55.150 142.684 167.009 1.00 53.03 368 LYS D CA 1
ATOM 13382 C C . LYS D 1 344 ? 56.083 141.482 167.063 1.00 50.82 368 LYS D C 1
ATOM 13383 O O . LYS D 1 344 ? 56.838 141.243 166.114 1.00 50.60 368 LYS D O 1
ATOM 13389 N N . TYR D 1 345 ? 56.038 140.729 168.162 1.00 50.90 369 TYR D N 1
ATOM 13390 C CA . TYR D 1 345 ? 56.840 139.521 168.278 1.00 49.49 369 TYR D CA 1
ATOM 13391 C C . TYR D 1 345 ? 56.231 138.389 167.455 1.00 49.83 369 TYR D C 1
ATOM 13392 O O . TYR D 1 345 ? 55.016 138.279 167.329 1.00 53.93 369 TYR D O 1
ATOM 13401 N N . ASP D 1 346 ? 57.100 137.543 166.879 1.00 57.21 370 ASP D N 1
ATOM 13402 C CA . ASP D 1 346 ? 56.712 136.340 166.134 1.00 54.58 370 ASP D CA 1
ATOM 13403 C C . ASP D 1 346 ? 57.907 135.395 166.098 1.00 52.20 370 ASP D C 1
ATOM 13404 O O . ASP D 1 346 ? 58.951 135.740 165.532 1.00 54.31 370 ASP D O 1
ATOM 13409 N N . PRO D 1 347 ? 57.795 134.192 166.671 1.00 56.35 371 PRO D N 1
ATOM 13410 C CA . PRO D 1 347 ? 58.971 133.306 166.768 1.00 54.56 371 PRO D CA 1
ATOM 13411 C C . PRO D 1 347 ? 59.600 132.945 165.429 1.00 55.00 371 PRO D C 1
ATOM 13412 O O . PRO D 1 347 ? 60.733 132.451 165.411 1.00 55.31 371 PRO D O 1
ATOM 13416 N N . ALA D 1 348 ? 58.916 133.174 164.313 1.00 58.98 372 ALA D N 1
ATOM 13417 C CA . ALA D 1 348 ? 59.476 132.902 162.997 1.00 56.23 372 ALA D CA 1
ATOM 13418 C C . ALA D 1 348 ? 60.182 134.117 162.408 1.00 52.16 372 ALA D C 1
ATOM 13419 O O . ALA D 1 348 ? 60.738 134.022 161.309 1.00 54.22 372 ALA D O 1
ATOM 13421 N N . VAL D 1 349 ? 60.164 135.247 163.110 1.00 52.00 373 VAL D N 1
ATOM 13422 C CA . VAL D 1 349 ? 60.724 136.499 162.616 1.00 51.71 373 VAL D CA 1
ATOM 13423 C C . VAL D 1 349 ? 62.218 136.569 162.907 1.00 51.50 373 VAL D C 1
ATOM 13424 O O . VAL D 1 349 ? 62.678 136.250 164.012 1.00 49.91 373 VAL D O 1
ATOM 13428 N N . SER D 1 350 ? 62.974 137.029 161.913 1.00 48.97 374 SER D N 1
ATOM 13429 C CA . SER D 1 350 ? 64.340 137.509 162.086 1.00 46.73 374 SER D CA 1
ATOM 13430 C C . SER D 1 350 ? 64.421 138.802 161.292 1.00 44.32 374 SER D C 1
ATOM 13431 O O . SER D 1 350 ? 64.275 138.773 160.069 1.00 43.14 374 SER D O 1
ATOM 13434 N N . SER D 1 351 ? 64.600 139.936 161.969 1.00 44.19 375 SER D N 1
ATOM 13435 C CA . SER D 1 351 ? 64.658 141.227 161.293 1.00 43.58 375 SER D CA 1
ATOM 13436 C C . SER D 1 351 ? 65.886 142.007 161.751 1.00 40.60 375 SER D C 1
ATOM 13437 O O . SER D 1 351 ? 66.612 141.582 162.650 1.00 44.19 375 SER D O 1
ATOM 13440 N N . LEU D 1 352 ? 66.121 143.149 161.093 1.00 37.15 376 LEU D N 1
ATOM 13441 C CA . LEU D 1 352 ? 67.167 144.108 161.441 1.00 40.02 376 LEU D CA 1
ATOM 13442 C C . LEU D 1 352 ? 68.486 143.444 161.870 1.00 33.64 376 LEU D C 1
ATOM 13443 O O . LEU D 1 352 ? 69.094 142.732 161.061 1.00 30.92 376 LEU D O 1
ATOM 13448 N N . HIS D 1 353 ? 68.941 143.671 163.118 1.00 36.67 377 HIS D N 1
ATOM 13449 C CA . HIS D 1 353 ? 70.272 143.206 163.543 1.00 31.29 377 HIS D CA 1
ATOM 13450 C C . HIS D 1 353 ? 70.418 141.702 163.371 1.00 32.43 377 HIS D C 1
ATOM 13451 O O . HIS D 1 353 ? 71.394 141.230 162.782 1.00 33.91 377 HIS D O 1
ATOM 13458 N N . ASN D 1 354 ? 69.447 140.928 163.871 1.00 34.32 378 ASN D N 1
ATOM 13459 C CA . ASN D 1 354 ? 69.544 139.473 163.762 1.00 36.51 378 ASN D CA 1
ATOM 13460 C C . ASN D 1 354 ? 69.578 139.041 162.304 1.00 35.97 378 ASN D C 1
ATOM 13461 O O . ASN D 1 354 ? 70.283 138.087 161.946 1.00 31.37 378 ASN D O 1
ATOM 13466 N N . LEU D 1 355 ? 68.802 139.725 161.454 1.00 37.18 379 LEU D N 1
ATOM 13467 C CA . LEU D 1 355 ? 68.741 139.382 160.034 1.00 36.63 379 LEU D CA 1
ATOM 13468 C C . LEU D 1 355 ? 70.060 139.678 159.325 1.00 34.57 379 LEU D C 1
ATOM 13469 O O . LEU D 1 355 ? 70.529 138.864 158.515 1.00 33.83 379 LEU D O 1
ATOM 13474 N N . ALA D 1 356 ? 70.687 140.820 159.622 1.00 29.89 380 ALA D N 1
ATOM 13475 C CA . ALA D 1 356 ? 71.969 141.100 158.976 1.00 34.28 380 ALA D CA 1
ATOM 13476 C C . ALA D 1 356 ? 72.978 140.005 159.280 1.00 36.25 380 ALA D C 1
ATOM 13477 O O . ALA D 1 356 ? 73.760 139.615 158.403 1.00 37.49 380 ALA D O 1
ATOM 13479 N N . HIS D 1 357 ? 72.956 139.486 160.516 1.00 34.32 381 HIS D N 1
ATOM 13480 C CA . HIS D 1 357 ? 73.849 138.404 160.912 1.00 32.61 381 HIS D CA 1
ATOM 13481 C C . HIS D 1 357 ? 73.578 137.143 160.115 1.00 32.63 381 HIS D C 1
ATOM 13482 O O . HIS D 1 357 ? 74.505 136.517 159.588 1.00 32.42 381 HIS D O 1
ATOM 13489 N N . LEU D 1 358 ? 72.308 136.722 160.062 1.00 37.35 382 LEU D N 1
ATOM 13490 C CA . LEU D 1 358 ? 71.956 135.464 159.402 1.00 36.95 382 LEU D CA 1
ATOM 13491 C C . LEU D 1 358 ? 72.153 135.538 157.891 1.00 35.40 382 LEU D C 1
ATOM 13492 O O . LEU D 1 358 ? 72.473 134.524 157.257 1.00 34.81 382 LEU D O 1
ATOM 13497 N N . PHE D 1 359 ? 72.009 136.729 157.312 1.00 34.29 383 PHE D N 1
ATOM 13498 C CA . PHE D 1 359 ? 72.238 136.913 155.881 1.00 39.05 383 PHE D CA 1
ATOM 13499 C C . PHE D 1 359 ? 73.630 136.451 155.462 1.00 37.62 383 PHE D C 1
ATOM 13500 O O . PHE D 1 359 ? 73.800 135.911 154.362 1.00 34.55 383 PHE D O 1
ATOM 13508 N N . LEU D 1 360 ? 74.625 136.593 156.345 1.00 39.21 384 LEU D N 1
ATOM 13509 C CA . LEU D 1 360 ? 75.999 136.231 156.001 1.00 34.72 384 LEU D CA 1
ATOM 13510 C C . LEU D 1 360 ? 76.197 134.722 155.899 1.00 33.70 384 LEU D C 1
ATOM 13511 O O . LEU D 1 360 ? 77.158 134.291 155.260 1.00 36.83 384 LEU D O 1
ATOM 13516 N N . ASN D 1 361 ? 75.327 133.919 156.517 1.00 38.74 385 ASN D N 1
ATOM 13517 C CA . ASN D 1 361 ? 75.319 132.449 156.405 1.00 40.28 385 ASN D CA 1
ATOM 13518 C C . ASN D 1 361 ? 76.726 131.865 156.595 1.00 41.93 385 ASN D C 1
ATOM 13519 O O . ASN D 1 361 ? 77.302 131.201 155.726 1.00 37.56 385 ASN D O 1
ATOM 13524 N N . GLY D 1 362 ? 77.276 132.123 157.777 1.00 38.98 386 GLY D N 1
ATOM 13525 C CA . GLY D 1 362 ? 78.627 131.697 158.077 1.00 35.34 386 GLY D CA 1
ATOM 13526 C C . GLY D 1 362 ? 79.090 132.124 159.453 1.00 41.65 386 GLY D C 1
ATOM 13527 O O . GLY D 1 362 ? 78.268 132.295 160.377 1.00 37.88 386 GLY D O 1
ATOM 13528 N N . THR D 1 363 ? 80.410 132.328 159.570 1.00 36.62 387 THR D N 1
ATOM 13529 C CA . THR D 1 363 ? 81.040 132.685 160.841 1.00 30.86 387 THR D CA 1
ATOM 13530 C C . THR D 1 363 ? 80.360 133.873 161.486 1.00 34.44 387 THR D C 1
ATOM 13531 O O . THR D 1 363 ? 80.034 133.847 162.686 1.00 35.29 387 THR D O 1
ATOM 13535 N N . GLY D 1 364 ? 80.113 134.918 160.689 1.00 31.53 388 GLY D N 1
ATOM 13536 C CA . GLY D 1 364 ? 79.469 136.130 161.149 1.00 28.74 388 GLY D CA 1
ATOM 13537 C C . GLY D 1 364 ? 78.026 135.942 161.535 1.00 31.22 388 GLY D C 1
ATOM 13538 O O . GLY D 1 364 ? 77.417 136.874 162.073 1.00 33.09 388 GLY D O 1
ATOM 13539 N N . GLY D 1 365 ? 77.481 134.751 161.299 1.00 33.67 389 GLY D N 1
ATOM 13540 C CA . GLY D 1 365 ? 76.119 134.422 161.670 1.00 36.35 389 GLY D CA 1
ATOM 13541 C C . GLY D 1 365 ? 76.029 133.253 162.632 1.00 38.01 389 GLY D C 1
ATOM 13542 O O . GLY D 1 365 ? 75.003 132.582 162.706 1.00 41.14 389 GLY D O 1
ATOM 13543 N N . GLN D 1 366 ? 77.095 132.974 163.364 1.00 38.12 390 GLN D N 1
ATOM 13544 C CA . GLN D 1 366 ? 77.073 131.947 164.394 1.00 39.00 390 GLN D CA 1
ATOM 13545 C C . GLN D 1 366 ? 77.312 132.616 165.736 1.00 40.03 390 GLN D C 1
ATOM 13546 O O . GLN D 1 366 ? 78.286 133.362 165.891 1.00 36.88 390 GLN D O 1
ATOM 13552 N N . VAL D 1 367 ? 76.447 132.313 166.710 1.00 38.24 391 VAL D N 1
ATOM 13553 C CA . VAL D 1 367 ? 76.374 133.106 167.933 1.00 38.56 391 VAL D CA 1
ATOM 13554 C C . VAL D 1 367 ? 77.680 133.042 168.725 1.00 38.16 391 VAL D C 1
ATOM 13555 O O . VAL D 1 367 ? 78.060 134.020 169.386 1.00 37.51 391 VAL D O 1
ATOM 13559 N N . HIS D 1 368 ? 78.412 131.928 168.656 1.00 36.79 392 HIS D N 1
ATOM 13560 C CA . HIS D 1 368 ? 79.635 131.840 169.451 1.00 39.78 392 HIS D CA 1
ATOM 13561 C C . HIS D 1 368 ? 80.859 132.356 168.712 1.00 40.17 392 HIS D C 1
ATOM 13562 O O . HIS D 1 368 ? 81.943 132.398 169.305 1.00 41.18 392 HIS D O 1
ATOM 13569 N N . LEU D 1 369 ? 80.709 132.754 167.441 1.00 34.59 393 LEU D N 1
ATOM 13570 C CA . LEU D 1 369 ? 81.827 133.178 166.616 1.00 33.33 393 LEU D CA 1
ATOM 13571 C C . LEU D 1 369 ? 81.663 134.526 165.937 1.00 33.32 393 LEU D C 1
ATOM 13572 O O . LEU D 1 369 ? 82.631 134.978 165.321 1.00 34.44 393 LEU D O 1
ATOM 13577 N N . SER D 1 370 ? 80.478 135.153 165.976 1.00 37.09 394 SER D N 1
ATOM 13578 C CA . SER D 1 370 ? 80.164 136.207 165.008 1.00 35.15 394 SER D CA 1
ATOM 13579 C C . SER D 1 370 ? 81.202 137.333 164.914 1.00 29.21 394 SER D C 1
ATOM 13580 O O . SER D 1 370 ? 81.446 137.793 163.791 1.00 29.07 394 SER D O 1
ATOM 13583 N N . PRO D 1 371 ? 81.845 137.814 165.990 1.00 32.86 395 PRO D N 1
ATOM 13584 C CA . PRO D 1 371 ? 82.853 138.881 165.805 1.00 29.85 395 PRO D CA 1
ATOM 13585 C C . PRO D 1 371 ? 84.085 138.455 165.007 1.00 30.44 395 PRO D C 1
ATOM 13586 O O . PRO D 1 371 ? 84.842 139.336 164.573 1.00 30.39 395 PRO D O 1
ATOM 13590 N N . ASN D 1 372 ? 84.323 137.153 164.802 1.00 28.33 396 ASN D N 1
ATOM 13591 C CA . ASN D 1 372 ? 85.474 136.743 163.999 1.00 26.54 396 ASN D CA 1
ATOM 13592 C C . ASN D 1 372 ? 85.394 137.280 162.578 1.00 32.81 396 ASN D C 1
ATOM 13593 O O . ASN D 1 372 ? 86.428 137.442 161.921 1.00 32.62 396 ASN D O 1
ATOM 13598 N N . ASP D 1 373 ? 84.193 137.506 162.058 1.00 33.92 397 ASP D N 1
ATOM 13599 C CA . ASP D 1 373 ? 84.047 138.168 160.762 1.00 31.17 397 ASP D CA 1
ATOM 13600 C C . ASP D 1 373 ? 84.039 139.678 160.982 1.00 31.84 397 ASP D C 1
ATOM 13601 O O . ASP D 1 373 ? 83.139 140.186 161.661 1.00 31.59 397 ASP D O 1
ATOM 13606 N N . PRO D 1 374 ? 84.994 140.429 160.421 1.00 32.53 398 PRO D N 1
ATOM 13607 C CA . PRO D 1 374 ? 85.081 141.870 160.721 1.00 30.04 398 PRO D CA 1
ATOM 13608 C C . PRO D 1 374 ? 83.885 142.679 160.255 1.00 30.20 398 PRO D C 1
ATOM 13609 O O . PRO D 1 374 ? 83.705 143.811 160.731 1.00 31.42 398 PRO D O 1
ATOM 13613 N N . ILE D 1 375 ? 83.032 142.121 159.399 1.00 28.29 399 ILE D N 1
ATOM 13614 C CA . ILE D 1 375 ? 81.745 142.756 159.130 1.00 32.36 399 ILE D CA 1
ATOM 13615 C C . ILE D 1 375 ? 80.986 143.019 160.427 1.00 31.07 399 ILE D C 1
ATOM 13616 O O . ILE D 1 375 ? 80.264 144.025 160.540 1.00 28.81 399 ILE D O 1
ATOM 13621 N N . PHE D 1 376 ? 81.208 142.177 161.455 1.00 31.33 400 PHE D N 1
ATOM 13622 C CA . PHE D 1 376 ? 80.592 142.402 162.765 1.00 28.64 400 PHE D CA 1
ATOM 13623 C C . PHE D 1 376 ? 80.740 143.858 163.193 1.00 29.99 400 PHE D C 1
ATOM 13624 O O . PHE D 1 376 ? 79.785 144.469 163.689 1.00 29.14 400 PHE D O 1
ATOM 13632 N N . VAL D 1 377 ? 81.940 144.428 163.028 1.00 28.71 401 VAL D N 1
ATOM 13633 C CA . VAL D 1 377 ? 82.181 145.795 163.501 1.00 29.62 401 VAL D CA 1
ATOM 13634 C C . VAL D 1 377 ? 81.195 146.765 162.858 1.00 31.58 401 VAL D C 1
ATOM 13635 O O . VAL D 1 377 ? 80.564 147.594 163.538 1.00 33.24 401 VAL D O 1
ATOM 13639 N N . LEU D 1 378 ? 81.069 146.684 161.535 1.00 30.22 402 LEU D N 1
ATOM 13640 C CA . LEU D 1 378 ? 80.252 147.622 160.769 1.00 31.87 402 LEU D CA 1
ATOM 13641 C C . LEU D 1 378 ? 78.773 147.350 160.968 1.00 30.91 402 LEU D C 1
ATOM 13642 O O . LEU D 1 378 ? 77.954 148.275 160.928 1.00 32.29 402 LEU D O 1
ATOM 13647 N N . LEU D 1 379 ? 78.420 146.081 161.149 1.00 30.45 403 LEU D N 1
ATOM 13648 C CA . LEU D 1 379 ? 77.053 145.720 161.488 1.00 29.52 403 LEU D CA 1
ATOM 13649 C C . LEU D 1 379 ? 76.639 146.367 162.804 1.00 32.53 403 LEU D C 1
ATOM 13650 O O . LEU D 1 379 ? 75.501 146.829 162.951 1.00 30.09 403 LEU D O 1
ATOM 13655 N N . HIS D 1 380 ? 77.567 146.474 163.758 1.00 30.95 404 HIS D N 1
ATOM 13656 C CA . HIS D 1 380 ? 77.185 146.985 165.065 1.00 27.35 404 HIS D CA 1
ATOM 13657 C C . HIS D 1 380 ? 77.362 148.483 165.217 1.00 29.93 404 HIS D C 1
ATOM 13658 O O . HIS D 1 380 ? 76.653 149.080 166.036 1.00 31.66 404 HIS D O 1
ATOM 13665 N N . THR D 1 381 ? 78.253 149.126 164.454 1.00 26.13 405 THR D N 1
ATOM 13666 C CA . THR D 1 381 ? 78.240 150.588 164.471 1.00 32.21 405 THR D CA 1
ATOM 13667 C C . THR D 1 381 ? 76.942 151.123 163.867 1.00 31.02 405 THR D C 1
ATOM 13668 O O . THR D 1 381 ? 76.395 152.129 164.342 1.00 31.60 405 THR D O 1
ATOM 13672 N N . PHE D 1 382 ? 76.410 150.448 162.842 1.00 31.24 406 PHE D N 1
ATOM 13673 C CA . PHE D 1 382 ? 75.117 150.877 162.297 1.00 32.60 406 PHE D CA 1
ATOM 13674 C C . PHE D 1 382 ? 73.996 150.660 163.308 1.00 32.29 406 PHE D C 1
ATOM 13675 O O . PHE D 1 382 ? 73.207 151.574 163.581 1.00 36.46 406 PHE D O 1
ATOM 13683 N N . THR D 1 383 ? 73.952 149.472 163.925 1.00 36.42 407 THR D N 1
ATOM 13684 C CA . THR D 1 383 ? 72.992 149.224 165.001 1.00 33.24 407 THR D CA 1
ATOM 13685 C C . THR D 1 383 ? 73.125 150.257 166.116 1.00 33.99 407 THR D C 1
ATOM 13686 O O . THR D 1 383 ? 72.120 150.743 166.645 1.00 35.73 407 THR D O 1
ATOM 13690 N N . ASP D 1 384 ? 74.363 150.636 166.459 1.00 32.83 408 ASP D N 1
ATOM 13691 C CA . ASP D 1 384 ? 74.563 151.656 167.473 1.00 31.71 408 ASP D CA 1
ATOM 13692 C C . ASP D 1 384 ? 74.086 153.030 167.009 1.00 34.45 408 ASP D C 1
ATOM 13693 O O . ASP D 1 384 ? 73.699 153.851 167.845 1.00 36.53 408 ASP D O 1
ATOM 13698 N N . ALA D 1 385 ? 74.129 153.314 165.702 1.00 34.64 409 ALA D N 1
ATOM 13699 C CA . ALA D 1 385 ? 73.555 154.564 165.197 1.00 36.65 409 ALA D CA 1
ATOM 13700 C C . ALA D 1 385 ? 72.040 154.591 165.364 1.00 35.18 409 ALA D C 1
ATOM 13701 O O . ALA D 1 385 ? 71.476 155.590 165.817 1.00 37.80 409 ALA D O 1
ATOM 13703 N N . VAL D 1 386 ? 71.365 153.495 165.037 1.00 35.37 410 VAL D N 1
ATOM 13704 C CA . VAL D 1 386 ? 69.927 153.435 165.268 1.00 33.41 410 VAL D CA 1
ATOM 13705 C C . VAL D 1 386 ? 69.630 153.631 166.750 1.00 41.47 410 VAL D C 1
ATOM 13706 O O . VAL D 1 386 ? 68.716 154.380 167.123 1.00 41.80 410 VAL D O 1
ATOM 13710 N N . PHE D 1 387 ? 70.439 153.011 167.618 1.00 34.91 411 PHE D N 1
ATOM 13711 C CA . PHE D 1 387 ? 70.288 153.210 169.055 1.00 34.25 411 PHE D CA 1
ATOM 13712 C C . PHE D 1 387 ? 70.498 154.673 169.417 1.00 39.23 411 PHE D C 1
ATOM 13713 O O . PHE D 1 387 ? 69.687 155.267 170.135 1.00 39.32 411 PHE D O 1
ATOM 13721 N N . ASP D 1 388 ? 71.547 155.296 168.869 1.00 34.26 412 ASP D N 1
ATOM 13722 C CA . ASP D 1 388 ? 71.811 156.692 169.201 1.00 37.94 412 ASP D CA 1
ATOM 13723 C C . ASP D 1 388 ? 70.700 157.623 168.707 1.00 43.97 412 ASP D C 1
ATOM 13724 O O . ASP D 1 388 ? 70.327 158.570 169.410 1.00 45.01 412 ASP D O 1
ATOM 13729 N N . GLU D 1 389 ? 70.159 157.380 167.509 1.00 39.48 413 GLU D N 1
ATOM 13730 C CA . GLU D 1 389 ? 69.064 158.221 167.026 1.00 42.78 413 GLU D CA 1
ATOM 13731 C C . GLU D 1 389 ? 67.819 158.062 167.897 1.00 45.40 413 GLU D C 1
ATOM 13732 O O . GLU D 1 389 ? 67.097 159.037 168.138 1.00 46.28 413 GLU D O 1
ATOM 13738 N N . TRP D 1 390 ? 67.568 156.844 168.393 1.00 43.19 414 TRP D N 1
ATOM 13739 C CA . TRP D 1 390 ? 66.486 156.624 169.348 1.00 42.16 414 TRP D CA 1
ATOM 13740 C C . TRP D 1 390 ? 66.699 157.446 170.609 1.00 48.48 414 TRP D C 1
ATOM 13741 O O . TRP D 1 390 ? 65.758 158.050 171.140 1.00 46.69 414 TRP D O 1
ATOM 13752 N N . LEU D 1 391 ? 67.940 157.473 171.101 1.00 50.63 415 LEU D N 1
ATOM 13753 C CA . LEU D 1 391 ? 68.265 158.227 172.303 1.00 50.72 415 LEU D CA 1
ATOM 13754 C C . LEU D 1 391 ? 68.020 159.720 172.107 1.00 50.66 415 LEU D C 1
ATOM 13755 O O . LEU D 1 391 ? 67.560 160.407 173.028 1.00 47.75 415 LEU D O 1
ATOM 13760 N N . ARG D 1 392 ? 68.359 160.247 170.925 1.00 46.87 416 ARG D N 1
ATOM 13761 C CA . ARG D 1 392 ? 68.095 161.656 170.644 1.00 50.80 416 ARG D CA 1
ATOM 13762 C C . ARG D 1 392 ? 66.602 161.939 170.619 1.00 54.38 416 ARG D C 1
ATOM 13763 O O . ARG D 1 392 ? 66.132 162.926 171.202 1.00 55.38 416 ARG D O 1
ATOM 13771 N N . ARG D 1 393 ? 65.844 161.041 169.995 1.00 52.16 417 ARG D N 1
ATOM 13772 C CA . ARG D 1 393 ? 64.448 161.253 169.665 1.00 52.13 417 ARG D CA 1
ATOM 13773 C C . ARG D 1 393 ? 63.532 161.109 170.871 1.00 54.42 417 ARG D C 1
ATOM 13774 O O . ARG D 1 393 ? 62.486 161.764 170.930 1.00 54.51 417 ARG D O 1
ATOM 13782 N N . TYR D 1 394 ? 63.886 160.247 171.823 1.00 55.87 418 TYR D N 1
ATOM 13783 C CA . TYR D 1 394 ? 63.099 160.054 173.035 1.00 49.64 418 TYR D CA 1
ATOM 13784 C C . TYR D 1 394 ? 63.834 160.551 174.272 1.00 49.68 418 TYR D C 1
ATOM 13785 O O . TYR D 1 394 ? 63.514 160.137 175.388 1.00 53.73 418 TYR D O 1
ATOM 13794 N N . ASN D 1 395 ? 64.809 161.441 174.083 1.00 52.68 419 ASN D N 1
ATOM 13795 C CA . ASN D 1 395 ? 65.511 162.124 175.169 1.00 54.74 419 ASN D CA 1
ATOM 13796 C C . ASN D 1 395 ? 66.053 161.130 176.191 1.00 57.25 419 ASN D C 1
ATOM 13797 O O . ASN D 1 395 ? 65.904 161.304 177.401 1.00 56.44 419 ASN D O 1
ATOM 13802 N N . ALA D 1 396 ? 66.670 160.064 175.674 1.00 54.61 420 ALA D N 1
ATOM 13803 C CA . ALA D 1 396 ? 67.376 159.072 176.480 1.00 51.23 420 ALA D CA 1
ATOM 13804 C C . ALA D 1 396 ? 66.524 158.606 177.656 1.00 52.49 420 ALA D C 1
ATOM 13805 O O . ALA D 1 396 ? 66.989 158.503 178.795 1.00 48.93 420 ALA D O 1
ATOM 13807 N N . ASP D 1 397 ? 65.263 158.292 177.368 1.00 51.46 421 ASP D N 1
ATOM 13808 C CA . ASP D 1 397 ? 64.325 157.889 178.416 1.00 51.98 421 ASP D CA 1
ATOM 13809 C C . ASP D 1 397 ? 64.675 156.476 178.872 1.00 48.97 421 ASP D C 1
ATOM 13810 O O . ASP D 1 397 ? 64.367 155.493 178.189 1.00 47.55 421 ASP D O 1
ATOM 13815 N N . ILE D 1 398 ? 65.315 156.370 180.041 1.00 48.74 422 ILE D N 1
ATOM 13816 C CA . ILE D 1 398 ? 65.796 155.098 180.570 1.00 46.02 422 ILE D CA 1
ATOM 13817 C C . ILE D 1 398 ? 64.786 154.432 181.508 1.00 46.70 422 ILE D C 1
ATOM 13818 O O . ILE D 1 398 ? 65.060 153.369 182.081 1.00 45.58 422 ILE D O 1
ATOM 13823 N N . SER D 1 399 ? 63.602 155.032 181.645 1.00 49.28 423 SER D N 1
ATOM 13824 C CA . SER D 1 399 ? 62.694 154.597 182.709 1.00 46.87 423 SER D CA 1
ATOM 13825 C C . SER D 1 399 ? 62.269 153.149 182.531 1.00 45.09 423 SER D C 1
ATOM 13826 O O . SER D 1 399 ? 62.066 152.434 183.521 1.00 52.66 423 SER D O 1
ATOM 13829 N N . THR D 1 400 ? 62.181 152.683 181.292 1.00 42.14 424 THR D N 1
ATOM 13830 C CA . THR D 1 400 ? 61.750 151.321 181.007 1.00 44.64 424 THR D CA 1
ATOM 13831 C C . THR D 1 400 ? 62.888 150.301 181.050 1.00 44.22 424 THR D C 1
ATOM 13832 O O . THR D 1 400 ? 62.624 149.097 180.945 1.00 43.32 424 THR D O 1
ATOM 13836 N N . PHE D 1 401 ? 64.128 150.743 181.208 1.00 44.00 425 PHE D N 1
ATOM 13837 C CA . PHE D 1 401 ? 65.259 149.848 181.428 1.00 43.88 425 PHE D CA 1
ATOM 13838 C C . PHE D 1 401 ? 65.158 149.306 182.844 1.00 42.76 425 PHE D C 1
ATOM 13839 O O . PHE D 1 401 ? 65.406 150.062 183.791 1.00 43.98 425 PHE D O 1
ATOM 13847 N N . PRO D 1 402 ? 64.819 148.033 183.046 1.00 39.90 426 PRO D N 1
ATOM 13848 C CA . PRO D 1 402 ? 64.497 147.562 184.403 1.00 36.69 426 PRO D CA 1
ATOM 13849 C C . PRO D 1 402 ? 65.717 147.558 185.323 1.00 45.45 426 PRO D C 1
ATOM 13850 O O . PRO D 1 402 ? 66.845 147.298 184.895 1.00 45.47 426 PRO D O 1
ATOM 13854 N N . LEU D 1 403 ? 65.487 147.894 186.594 1.00 44.81 427 LEU D N 1
ATOM 13855 C CA . LEU D 1 403 ? 66.523 147.760 187.611 1.00 43.92 427 LEU D CA 1
ATOM 13856 C C . LEU D 1 403 ? 66.622 146.340 188.147 1.00 43.62 427 LEU D C 1
ATOM 13857 O O . LEU D 1 403 ? 67.676 145.959 188.675 1.00 40.44 427 LEU D O 1
ATOM 13862 N N . GLU D 1 404 ? 65.564 145.545 188.010 1.00 37.66 428 GLU D N 1
ATOM 13863 C CA . GLU D 1 404 ? 65.591 144.179 188.507 1.00 43.39 428 GLU D CA 1
ATOM 13864 C C . GLU D 1 404 ? 64.652 143.328 187.672 1.00 39.64 428 GLU D C 1
ATOM 13865 O O . GLU D 1 404 ? 63.813 143.844 186.934 1.00 40.80 428 GLU D O 1
ATOM 13871 N N . ASN D 1 405 ? 64.816 142.012 187.798 1.00 38.97 429 ASN D N 1
ATOM 13872 C CA . ASN D 1 405 ? 64.012 140.978 187.144 1.00 46.87 429 ASN D CA 1
ATOM 13873 C C . ASN D 1 405 ? 64.278 140.860 185.647 1.00 42.69 429 ASN D C 1
ATOM 13874 O O . ASN D 1 405 ? 63.584 140.102 184.966 1.00 41.27 429 ASN D O 1
ATOM 13879 N N . ALA D 1 406 ? 65.280 141.555 185.118 1.00 43.88 430 ALA D N 1
ATOM 13880 C CA . ALA D 1 406 ? 65.743 141.281 183.762 1.00 42.07 430 ALA D CA 1
ATOM 13881 C C . ALA D 1 406 ? 66.528 139.973 183.752 1.00 38.19 430 ALA D C 1
ATOM 13882 O O . ALA D 1 406 ? 66.916 139.470 184.807 1.00 39.78 430 ALA D O 1
ATOM 13884 N N . PRO D 1 407 ? 66.764 139.389 182.579 1.00 40.43 431 PRO D N 1
ATOM 13885 C CA . PRO D 1 407 ? 67.692 138.251 182.499 1.00 36.94 431 PRO D CA 1
ATOM 13886 C C . PRO D 1 407 ? 69.029 138.606 183.137 1.00 38.35 431 PRO D C 1
ATOM 13887 O O . PRO D 1 407 ? 69.422 139.774 183.173 1.00 38.94 431 PRO D O 1
ATOM 13891 N N . ILE D 1 408 ? 69.714 137.596 183.688 1.00 35.93 432 ILE D N 1
ATOM 13892 C CA . ILE D 1 408 ? 70.939 137.889 184.422 1.00 36.77 432 ILE D CA 1
ATOM 13893 C C . ILE D 1 408 ? 71.927 138.574 183.481 1.00 39.46 432 ILE D C 1
ATOM 13894 O O . ILE D 1 408 ? 72.073 138.192 182.314 1.00 37.72 432 ILE D O 1
ATOM 13899 N N . GLY D 1 409 ? 72.586 139.621 183.989 1.00 38.71 433 GLY D N 1
ATOM 13900 C CA . GLY D 1 409 ? 73.462 140.467 183.213 1.00 36.25 433 GLY D CA 1
ATOM 13901 C C . GLY D 1 409 ? 72.810 141.710 182.652 1.00 38.94 433 GLY D C 1
ATOM 13902 O O . GLY D 1 409 ? 73.523 142.645 182.260 1.00 33.07 433 GLY D O 1
ATOM 13903 N N . HIS D 1 410 ? 71.482 141.794 182.692 1.00 38.00 434 HIS D N 1
ATOM 13904 C CA . HIS D 1 410 ? 70.755 142.826 181.974 1.00 37.07 434 HIS D CA 1
ATOM 13905 C C . HIS D 1 410 ? 70.070 143.843 182.879 1.00 38.39 434 HIS D C 1
ATOM 13906 O O . HIS D 1 410 ? 69.454 144.775 182.364 1.00 39.88 434 HIS D O 1
ATOM 13913 N N . ASN D 1 411 ? 70.180 143.716 184.205 1.00 41.06 435 ASN D N 1
ATOM 13914 C CA . ASN D 1 411 ? 69.708 144.785 185.078 1.00 36.88 435 ASN D CA 1
ATOM 13915 C C . ASN D 1 411 ? 70.454 146.074 184.758 1.00 37.82 435 ASN D C 1
ATOM 13916 O O . ASN D 1 411 ? 71.617 146.058 184.348 1.00 37.70 435 ASN D O 1
ATOM 13921 N N . ARG D 1 412 ? 69.771 147.206 184.952 1.00 39.86 436 ARG D N 1
ATOM 13922 C CA . ARG D 1 412 ? 70.319 148.492 184.521 1.00 39.77 436 ARG D CA 1
ATOM 13923 C C . ARG D 1 412 ? 71.682 148.780 185.152 1.00 42.05 436 ARG D C 1
ATOM 13924 O O . ARG D 1 412 ? 72.569 149.319 184.484 1.00 39.20 436 ARG D O 1
ATOM 13932 N N . GLN D 1 413 ? 71.867 148.435 186.431 1.00 36.24 437 GLN D N 1
ATOM 13933 C CA . GLN D 1 413 ? 73.100 148.732 187.156 1.00 40.22 437 GLN D CA 1
ATOM 13934 C C . GLN D 1 413 ? 74.125 147.590 187.142 1.00 40.66 437 GLN D C 1
ATOM 13935 O O . GLN D 1 413 ? 75.161 147.700 187.812 1.00 42.09 437 GLN D O 1
ATOM 13941 N N . TYR D 1 414 ? 73.885 146.527 186.376 1.00 39.79 438 TYR D N 1
ATOM 13942 C CA . TYR D 1 414 ? 74.858 145.447 186.227 1.00 36.29 438 TYR D CA 1
ATOM 13943 C C . TYR D 1 414 ? 76.123 145.951 185.536 1.00 36.31 438 TYR D C 1
ATOM 13944 O O . TYR D 1 414 ? 76.064 146.816 184.658 1.00 39.75 438 TYR D O 1
ATOM 13953 N N . ASN D 1 415 ? 77.282 145.463 185.971 1.00 33.20 439 ASN D N 1
ATOM 13954 C CA . ASN D 1 415 ? 78.520 145.743 185.252 1.00 36.20 439 ASN D CA 1
ATOM 13955 C C . ASN D 1 415 ? 78.578 144.871 184.008 1.00 33.28 439 ASN D C 1
ATOM 13956 O O . ASN D 1 415 ? 78.568 143.638 184.111 1.00 33.85 439 ASN D O 1
ATOM 13961 N N . MET D 1 416 ? 78.627 145.505 182.836 1.00 31.56 440 MET D N 1
ATOM 13962 C CA . MET D 1 416 ? 78.537 144.749 181.591 1.00 32.28 440 MET D CA 1
ATOM 13963 C C . MET D 1 416 ? 79.714 143.786 181.486 1.00 32.96 440 MET D C 1
ATOM 13964 O O . MET D 1 416 ? 80.873 144.193 181.627 1.00 32.91 440 MET D O 1
ATOM 13969 N N . VAL D 1 417 ? 79.405 142.502 181.279 1.00 33.72 441 VAL D N 1
ATOM 13970 C CA . VAL D 1 417 ? 80.382 141.414 181.406 1.00 32.06 441 VAL D CA 1
ATOM 13971 C C . VAL D 1 417 ? 81.095 141.120 180.097 1.00 33.28 441 VAL D C 1
ATOM 13972 O O . VAL D 1 417 ? 80.426 140.899 179.079 1.00 32.00 441 VAL D O 1
ATOM 13976 N N . PRO D 1 418 ? 82.452 141.035 180.110 1.00 30.98 442 PRO D N 1
ATOM 13977 C CA . PRO D 1 418 ? 83.427 141.169 181.195 1.00 32.10 442 PRO D CA 1
ATOM 13978 C C . PRO D 1 418 ? 84.281 142.416 181.081 1.00 34.03 442 PRO D C 1
ATOM 13979 O O . PRO D 1 418 ? 85.500 142.316 181.243 1.00 30.74 442 PRO D O 1
ATOM 13983 N N . PHE D 1 419 ? 83.672 143.569 180.846 1.00 31.27 443 PHE D N 1
ATOM 13984 C CA . PHE D 1 419 ? 84.454 144.757 180.540 1.00 33.06 443 PHE D CA 1
ATOM 13985 C C . PHE D 1 419 ? 85.164 145.261 181.790 1.00 36.18 443 PHE D C 1
ATOM 13986 O O . PHE D 1 419 ? 84.628 145.188 182.901 1.00 31.64 443 PHE D O 1
ATOM 13994 N N . TRP D 1 420 ? 86.374 145.777 181.598 1.00 33.31 444 TRP D N 1
ATOM 13995 C CA . TRP D 1 420 ? 87.190 146.286 182.695 1.00 37.59 444 TRP D CA 1
ATOM 13996 C C . TRP D 1 420 ? 87.771 147.662 182.370 1.00 38.96 444 TRP D C 1
ATOM 13997 O O . TRP D 1 420 ? 88.137 147.912 181.220 1.00 46.33 444 TRP D O 1
ATOM 14008 N N . PRO D 1 421 ? 87.801 148.585 183.352 1.00 40.11 445 PRO D N 1
ATOM 14009 C CA . PRO D 1 421 ? 87.218 148.507 184.698 1.00 37.14 445 PRO D CA 1
ATOM 14010 C C . PRO D 1 421 ? 85.704 148.456 184.630 1.00 37.44 445 PRO D C 1
ATOM 14011 O O . PRO D 1 421 ? 85.163 148.747 183.566 1.00 39.78 445 PRO D O 1
ATOM 14015 N N . PRO D 1 422 ? 85.038 148.076 185.722 1.00 37.23 446 PRO D N 1
ATOM 14016 C CA . PRO D 1 422 ? 83.578 147.908 185.682 1.00 33.96 446 PRO D CA 1
ATOM 14017 C C . PRO D 1 422 ? 82.855 149.113 185.087 1.00 37.29 446 PRO D C 1
ATOM 14018 O O . PRO D 1 422 ? 83.167 150.267 185.396 1.00 36.51 446 PRO D O 1
ATOM 14022 N N . VAL D 1 423 ? 81.881 148.840 184.215 1.00 35.51 447 VAL D N 1
ATOM 14023 C CA . VAL D 1 423 ? 81.091 149.895 183.578 1.00 35.14 447 VAL D CA 1
ATOM 14024 C C . VAL D 1 423 ? 79.652 149.401 183.460 1.00 33.93 447 VAL D C 1
ATOM 14025 O O . VAL D 1 423 ? 79.415 148.267 183.029 1.00 35.13 447 VAL D O 1
ATOM 14029 N N . THR D 1 424 ? 78.694 150.215 183.903 1.00 33.84 448 THR D N 1
ATOM 14030 C CA . THR D 1 424 ? 77.302 149.773 183.938 1.00 36.62 448 THR D CA 1
ATOM 14031 C C . THR D 1 424 ? 76.561 150.125 182.644 1.00 36.24 448 THR D C 1
ATOM 14032 O O . THR D 1 424 ? 76.995 150.967 181.852 1.00 36.93 448 THR D O 1
ATOM 14036 N N . ASN D 1 425 ? 75.411 149.478 182.453 1.00 36.76 449 ASN D N 1
ATOM 14037 C CA . ASN D 1 425 ? 74.550 149.819 181.323 1.00 39.72 449 ASN D CA 1
ATOM 14038 C C . ASN D 1 425 ? 74.144 151.284 181.359 1.00 40.76 449 ASN D C 1
ATOM 14039 O O . ASN D 1 425 ? 74.067 151.937 180.313 1.00 40.32 449 ASN D O 1
ATOM 14044 N N . THR D 1 426 ? 73.913 151.828 182.561 1.00 43.69 450 THR D N 1
ATOM 14045 C CA . THR D 1 426 ? 73.513 153.226 182.682 1.00 41.12 450 THR D CA 1
ATOM 14046 C C . THR D 1 426 ? 74.511 154.162 1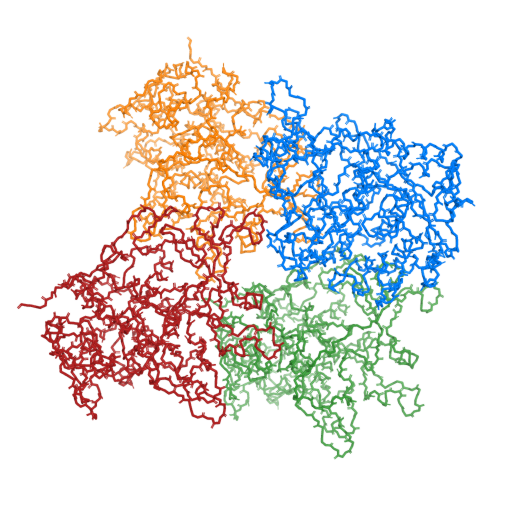82.022 1.00 39.87 450 THR D C 1
ATOM 14047 O O . THR D 1 426 ? 74.118 155.099 181.324 1.00 40.86 450 THR D O 1
ATOM 14051 N N . GLU D 1 427 ? 75.808 153.913 182.210 1.00 40.19 451 GLU D N 1
ATOM 14052 C CA . GLU D 1 427 ? 76.814 154.831 181.696 1.00 37.20 451 GLU D CA 1
ATOM 14053 C C . GLU D 1 427 ? 76.831 154.898 180.174 1.00 35.27 451 GLU D C 1
ATOM 14054 O O . GLU D 1 427 ? 77.324 155.886 179.626 1.00 35.42 451 GLU D O 1
ATOM 14060 N N . MET D 1 428 ? 76.326 153.877 179.483 1.00 32.38 452 MET D N 1
ATOM 14061 C CA . MET D 1 428 ? 76.246 153.894 178.028 1.00 34.32 452 MET D CA 1
ATOM 14062 C C . MET D 1 428 ? 74.902 154.392 177.497 1.00 43.00 452 MET D C 1
ATOM 14063 O O . MET D 1 428 ? 74.784 154.623 176.283 1.00 38.34 452 MET D O 1
ATOM 14068 N N . PHE D 1 429 ? 73.892 154.546 178.362 1.00 39.14 453 PHE D N 1
ATOM 14069 C CA . PHE D 1 429 ? 72.546 154.969 177.950 1.00 41.62 453 PHE D CA 1
ATOM 14070 C C . PHE D 1 429 ? 72.449 156.497 177.880 1.00 43.12 453 PHE D C 1
ATOM 14071 O O . PHE D 1 429 ? 71.686 157.143 178.595 1.00 43.10 453 PHE D O 1
ATOM 14079 N N . VAL D 1 430 ? 73.265 157.074 177.002 1.00 42.73 454 VAL D N 1
ATOM 14080 C CA . VAL D 1 430 ? 73.374 158.520 176.847 1.00 41.79 454 VAL D CA 1
ATOM 14081 C C . VAL D 1 430 ? 73.577 158.849 175.375 1.00 43.99 454 VAL D C 1
ATOM 14082 O O . VAL D 1 430 ? 74.176 158.070 174.626 1.00 44.63 454 VAL D O 1
ATOM 14086 N N . THR D 1 431 ? 73.130 160.040 174.973 1.00 43.51 455 THR D N 1
ATOM 14087 C CA . THR D 1 431 ? 73.366 160.481 173.608 1.00 48.18 455 THR D CA 1
ATOM 14088 C C . THR D 1 431 ? 74.865 160.600 173.367 1.00 45.95 455 THR D C 1
ATOM 14089 O O . THR D 1 431 ? 75.580 161.297 174.094 1.00 45.53 455 THR D O 1
ATOM 14093 N N . ALA D 1 432 ? 75.334 159.914 172.334 1.00 40.63 456 ALA D N 1
ATOM 14094 C CA . ALA D 1 432 ? 76.768 159.824 172.099 1.00 40.54 456 ALA D CA 1
ATOM 14095 C C . ALA D 1 432 ? 77.446 161.165 171.819 1.00 46.75 456 ALA D C 1
ATOM 14096 O O . ALA D 1 432 ? 78.590 161.338 172.278 1.00 42.73 456 ALA D O 1
ATOM 14098 N N . PRO D 1 433 ? 76.874 162.107 171.042 1.00 43.88 457 PRO D N 1
ATOM 14099 C CA . PRO D 1 433 ? 77.671 163.299 170.678 1.00 48.45 457 PRO D CA 1
ATOM 14100 C C . PRO D 1 433 ? 78.082 164.176 171.857 1.00 50.43 457 PRO D C 1
ATOM 14101 O O . PRO D 1 433 ? 79.211 164.686 171.873 1.00 54.08 457 PRO D O 1
ATOM 14105 N N . ASP D 1 434 ? 77.212 164.362 172.848 1.00 50.26 458 ASP D N 1
ATOM 14106 C CA . ASP D 1 434 ? 77.524 165.207 173.993 1.00 54.19 458 ASP D CA 1
ATOM 14107 C C . ASP D 1 434 ? 78.210 164.461 175.129 1.00 57.14 458 ASP D C 1
ATOM 14108 O O . ASP D 1 434 ? 78.765 165.110 176.024 1.00 53.77 458 ASP D O 1
ATOM 14113 N N . ASN D 1 435 ? 78.176 163.127 175.128 1.00 54.03 459 ASN D N 1
ATOM 14114 C CA . ASN D 1 435 ? 78.603 162.352 176.287 1.00 53.53 459 ASN D CA 1
ATOM 14115 C C . ASN D 1 435 ? 79.733 161.367 176.024 1.00 46.18 459 ASN D C 1
ATOM 14116 O O . ASN D 1 435 ? 80.461 161.041 176.957 1.00 48.01 459 ASN D O 1
ATOM 14121 N N . LEU D 1 436 ? 79.884 160.867 174.806 1.00 42.48 460 LEU D N 1
ATOM 14122 C CA . LEU D 1 436 ? 80.882 159.851 174.522 1.00 42.09 460 LEU D CA 1
ATOM 14123 C C . LEU D 1 436 ? 81.882 160.280 173.462 1.00 45.52 460 LEU D C 1
ATOM 14124 O O . LEU D 1 436 ? 82.776 159.494 173.125 1.00 44.81 460 LEU D O 1
ATOM 14129 N N . GLY D 1 437 ? 81.761 161.495 172.926 1.00 44.61 461 GLY D N 1
ATOM 14130 C CA . GLY D 1 437 ? 82.752 162.013 172.007 1.00 45.98 461 GLY D CA 1
ATOM 14131 C C . GLY D 1 437 ? 82.668 161.488 170.591 1.00 45.16 461 GLY D C 1
ATOM 14132 O O . GLY D 1 437 ? 83.642 161.596 169.840 1.00 45.46 461 GLY D O 1
ATOM 14133 N N . TYR D 1 438 ? 81.532 160.941 170.180 1.00 41.48 462 TYR D N 1
ATOM 14134 C CA . TYR D 1 438 ? 81.418 160.525 168.792 1.00 47.91 462 TYR D CA 1
ATOM 14135 C C . TYR D 1 438 ? 79.987 160.740 168.332 1.00 45.72 462 TYR D C 1
ATOM 14136 O O . TYR D 1 438 ? 79.055 160.810 169.137 1.00 43.21 462 TYR D O 1
ATOM 14145 N N . THR D 1 439 ? 79.839 160.852 167.015 1.00 45.59 463 THR D N 1
ATOM 14146 C CA . THR D 1 439 ? 78.551 161.075 166.381 1.00 44.39 463 THR D CA 1
ATOM 14147 C C . THR D 1 439 ? 78.563 160.368 165.040 1.00 41.51 463 THR D C 1
ATOM 14148 O O . THR D 1 439 ? 79.620 159.991 164.531 1.00 40.99 463 THR D O 1
ATOM 14152 N N . TYR D 1 440 ? 77.373 160.198 164.471 1.00 42.50 464 TYR D N 1
ATOM 14153 C CA . TYR D 1 440 ? 77.194 159.507 163.203 1.00 43.62 464 TYR D CA 1
ATOM 14154 C C . TYR D 1 440 ? 76.833 160.502 162.112 1.00 45.55 464 TYR D C 1
ATOM 14155 O O . TYR D 1 440 ? 75.954 161.349 162.301 1.00 46.19 464 TYR D O 1
ATOM 14164 N N . GLU D 1 441 ? 77.569 160.442 161.012 1.00 46.46 465 GLU D N 1
ATOM 14165 C CA . GLU D 1 441 ? 77.192 161.097 159.768 1.00 46.31 465 GLU D CA 1
ATOM 14166 C C . GLU D 1 441 ? 76.239 160.149 159.055 1.00 48.01 465 GLU D C 1
ATOM 14167 O O . GLU D 1 441 ? 76.671 159.176 158.430 1.00 48.94 465 GLU D O 1
ATOM 14173 N N . ILE D 1 442 ? 74.939 160.416 159.163 1.00 47.43 466 ILE D N 1
ATOM 14174 C CA . ILE D 1 442 ? 73.916 159.499 158.676 1.00 48.62 466 ILE D CA 1
ATOM 14175 C C . ILE D 1 442 ? 72.635 160.302 158.530 1.00 52.67 466 ILE D C 1
ATOM 14176 O O . ILE D 1 442 ? 72.438 161.309 159.216 1.00 48.69 466 ILE D O 1
ATOM 14181 N N . GLN D 1 443 ? 71.756 159.856 157.631 1.00 53.91 467 GLN D N 1
ATOM 14182 C CA . GLN D 1 443 ? 70.470 160.506 157.427 1.00 54.85 467 GLN D CA 1
ATOM 14183 C C . GLN D 1 443 ? 69.361 159.487 157.660 1.00 59.55 467 GLN D C 1
ATOM 14184 O O . GLN D 1 443 ? 69.469 158.333 157.227 1.00 63.24 467 GLN D O 1
ATOM 14190 N N . TRP D 1 444 ? 68.281 159.912 158.302 1.00 57.27 468 TRP D N 1
ATOM 14191 C CA . TRP D 1 444 ? 67.368 158.811 158.550 1.00 62.75 468 TRP D CA 1
ATOM 14192 C C . TRP D 1 444 ? 66.159 158.860 157.617 1.00 69.07 468 TRP D C 1
ATOM 14193 O O . TRP D 1 444 ? 65.627 159.946 157.352 1.00 67.61 468 TRP D O 1
ATOM 14204 N N . PRO D 1 445 ? 65.706 157.702 157.122 1.00 72.76 469 PRO D N 1
ATOM 14205 C CA . PRO D 1 445 ? 64.586 157.695 156.174 1.00 76.62 469 PRO D CA 1
ATOM 14206 C C . PRO D 1 445 ? 63.356 158.335 156.786 1.00 76.96 469 PRO D C 1
ATOM 14207 O O . PRO D 1 445 ? 63.047 158.121 157.963 1.00 79.08 469 PRO D O 1
ATOM 14211 N N . SER D 1 446 ? 62.664 159.132 155.973 1.00 86.96 470 SER D N 1
ATOM 14212 C CA . SER D 1 446 ? 61.370 159.713 156.339 1.00 92.36 470 SER D CA 1
ATOM 14213 C C . SER D 1 446 ? 60.747 160.493 155.176 1.00 93.91 470 SER D C 1
ATOM 14214 O O . SER D 1 446 ? 59.807 160.025 154.524 1.00 95.02 470 SER D O 1
#

Secondary structure (DSSP, 8-state):
-EETTTSSHHHHHHTEE--BSS-SSSTTSSBTTTTTTSEEEEEPP---S---TT---TTS-TTTTTTTTT-SEEEEE-TTEESTTS-EE-TTEETTTT-EE--EEE-BGGGS-HHHHHHHHHHHHHHHHSBPSSEEEESB-GGGTT-TTSSS--EE--BHHHHHHHHHHHHHPPBP--TTSPPB-S--SSSSSTTHHHHHHHHHHHHHHHHHHHHT-TT----B----S--SS-TT-BTTBB--B-SS-TTSB-TTSGGGG-B-SS--HHHHHHH-B---S---SBPP--TT--TT-GGGSSPPPHHHHHHHTT--SS--TT-STT-SS-HHHHHHTSB-TTS-B-TT---HHHHHHHHT-SGGGSTTTGGGSTHHHHHHHHHHHHHHHHHHHTTT--TTS-SSSSSTT-STTSBPTT-SS--BHHHH-S-HHHHTSEEE------/-EETTTSSHHHHHHTEE--BSS-SS-TTSSBTTTTTTSEEEEEPP---S---TT---TTS-TTTTTTTTT-SEEEEE-TTEESTTS-EE-TT-BTTTT-B---EEE-BGGGS-HHHHHHHHHHHHHHHHSBPSSEEEESB-GGGTT-TTSSS--EE--BHHHHHHHHHHHHHPPBP--TTSPPB-S--SSSSSTTHHHHHHHHHHHHHHHHHHHHT-TT----B---TT--SS-TT-BTTBB--B-SS-TTSB-TTSGGGG-B-SS--HHHHHHH-B---S---SBPP--TT--TT-GGGSSPPPHHHHHHHTT---S--TT-STT-SS-HHHHHHTSB-TTS-B-TT---HHHHHHHHT-SGGGSTTTGGGSTHHHHHHHHHHHHHHHHHHHTTT--TTS-SSSSSTT-STTSBPTT-SS--BHHHHSS-HHHHTSEEE------/-EETTTSSHHHHHHTEE--BSS-SSSTTSSBTTTTTTSEEEEEPP---S---TT---TTS-TTTTTTTTT-SEEEEE-TTEESTTS-EE-TTEESTTS-EE--EEE-BGGGS-HHHHHHHHHHHHHHHHSBPSSEEEESB-GGGTT-TTSSS--EE--BHHHHHHHHHHHHHPPBP--TTSPPB-S--SSSSSTTHHHHHHHHHHHHHHHHHHHHT-TT----B---TT--SS-TT-BTTBB--B-SS-TTSB-TTSGGGG-B-SS--HHHHHHH-B---S---SBPP--TT--TT-GGGSSPPPHHHHHHHTT--SS--TT-STT-SS-HHHHHHTSB-TTS-B-TT---HHHHHHHHT-SGGGSTTTGGGSTHHHHHHHHHHHHHHHHHHHTTT--TTS-SSSSSTT-STTSBPTT-SS--BHHHH-S-HHHHTSEEE------/-EEGGGSSHHHHHHTEE--BSS-SSSTTSSBTTTTTTSEEEEEPP-------TT---TTS-TTTTTTTTT-SEEEEE-TTEESTTS-EE-TTEETTTT-EE--EEE-BGGGS-HHHHHHHHHHHHHHHHSBPSSEEEESB-GGGTT-TTSSS--EE--BHHHHHHHHHHHHHPPBP--TTSPPB-S--SSSSSTTHHHHHHHHHHHHHHHHHHHHT-TT----B---TT--SS-TT-BTTBB--B-SS-TTSB-TTSGGGG-B-SS--HHHHHHH-B---S---SBPP--TT--TT-GGGSSPPPHHHHHHHTT---S--TT-STT-SS-HHHHHHTSB-TTS-B-TT---HHHHHHHHT-SGGGSTTTGGGSTHHHHHHHHHHHHHHHHHHHTTT--TTS-SSSSSTT-STTSBPTT-SS--BHHHHSS-HHHHTSEEE------